Protein AF-0000000066474155 (afdb_homodimer)

pLDDT: mean 90.54, std 7.73, range [44.31, 98.62]

Foldseek 3Di:
DEAAEEEEEEEQPDDPVVCVLVLLLCVLQCFPRYPYYHYYYFQDHQQAPLLSVLQRLLVVQVVLCVVVVHDDRDLCSQPPGAYEYEYHYDPLQQFFADVQDWDDGRLAIDGPGLRSQFSVVVVQLVVLEPAGFYKYAYSQKHWDFDDRDHRDDDDQQAKEFEWAFDAPVVDPQFKFFDADPVQWTQWIDGPHFIFGDDDPGTRTTRRRIITHHSLRSSLSNVCCPPPPSVLSYNSVVVVVHHRWHDYCVLLANRLQNHDLVRSLPGCHPPPPGTPPPNVRSSVSSNSRSVRSPSGTYGYHYGRIDPMDGNPRHDDTHDLVVVLVVLLVCCLPDLFNSNSLSSNQSSCVSVVHDLLVSLLVSLVSLLVVLVVDDDLVSVLLSLLSNLSSLLVSLVCVQDALFDAADDVVLVVLCPDPDLSSSLNSLSVVCNVPQRPHSVSSSSSSNSSLNSNLVSQLVVLCVQQVVLAFAFAAAPDDFFQKKKKFWFFKFFQAQFLLQFPPNVVPADLSKTKMATWHWQPHRFKMKMKGFDQAQWEWEAEPRDTDTGNWLCSLLVQCQALVDPPNLVSLLCVLNVDSGSVVLCVRLVGRYMYMYIGGPFDAQQLRLRSLQNSLNSNVRSCSSTHTPDVPDPPLSNSLSSSCSSCSSNVLRDGRCTSVNIQDAGIWMWGQDPVRGIDIGDQDADPVLQVLCQWFKKKKAQPDHDDLSRLSSQLSSCCSNPSVSVVLSNVRSVCNVVQSVQVSVSHHDLPSQQSRQVSLCVSRVQADPLVVVVQVVCVVVQQFSDKHGRHSHNGHMIITRGHPVHGQVNVQVVQCVDVSRNPMHMITIHRDPDRRMDMDGHD/DEAAEEEEEEEQPDDPVVCVLVLLLCVLQCFPRYPYYHYDYFQDHQQAPLLSVLQRLLVVQCVLCVVVVHDDRDLCSQPPGAYEYEYHYDPLQQFFADVQDWDDGRLAIDGPGLRSQFSVVVVQLVVLEDAGFYKYAYSQKHWDFDDRDHRDDDDQQAKEFEWAFDAPVVDPQFKFFDADPVQWTQWIDGRHFIFGDDDPGTRTTRRRIITHHSLRSSLSNVCCPPPPSVLSYNSVVVVVHHRWHDYCVLLANRLQNHDLVRSLPGCHPPVPGTPPPNVRSSVSSNSRNVRSPSGTYGYHYGRIDPMDGNPRHDDTHDLVVVLVVLLVCCLPDLFNSNSLSSNQSSCVSVVHDLLVSLLVSLVSLLVVLVVDDDLVSVLLSLLSNLSSLLVSLVCVQDALFDAQDDVVLVVLCPDPDLSSSLNSLSVVCNVPQRPHSVSSSSSSNSSLNSNLVSQLVVLCVQQVVLAFAFAAAPDDFFQKKKKFWFFKFFQAQFLLQFPPNVVPADLSKTKMATWHWQPHRFKMKMKGFDQAQWEWEAEPRDTDTGNWLCSLLVQCQAPVDPPNLVSLLCVLNPDSGSVVLCVRLVGRYMYMYIGGPFDAQQLRLRSLLNSLNSNVRSCSSTHTPDVPDPPLSNSLSSSCSSCSSNVLRDGRCTSVNIQDAGIWMWGQDPVPGIDIGDQDADPVLQVLCQWFKKKKFQPDHDDLSRLSSQLSSCCSNPSVSVVLSNVRSVCNVVQSVQVSVSHHDLPSQQSRQVSLCVSRVQADPLVVVVQVVCVVVQQFSDKHGRHSHNGHMIITRGDPPHGQVNVQVVQCVDVSRNPMHMITIHRDPDRRMDMDGHD

Secondary structure (DSSP, 8-state):
--BSEEEEEE-TTS-GGGGHHHHHHHHHTT-SSBS-EEEEE-SSSS-HHHHHHHHHHHHHHHHHHHHTT-SS--GGGGTT--EEEEEES-THHHHB-GGG-EEEETTEEEE--HHHHHHHHHHHHHHTBS---EEEEESSEEEEE-SPPPPB---TTEEEEEE-B--GGG-SS-EEEEE-TTSBEEEEEETTEEEE---TT--EE--SEEEE-HHHHHHHHHGGGSTTGGGGSHHHHTTT-------TTTTTGGGGTS-HHHHHH--TTHHHHS-S-HHHHHHHHHHHHHHHTTSEEEEEE--EEEEEES---SSBP-HHHHHHHHHHHTTT-S-HHHHHHHHHHHHHHTT--HHHHHHHHHHHHHHHHHH---HHHHHHHHHHHHHHHHHHHTTTT----S----HHHHHHT-SS-HHHHHHHHHHHHHHHSSSSHHHHHHHHHHHHHHHHHHHHHHHHHHHGGGS--EE--SSPPPSEEEEEE-EEEEEE-TTTTSTTHHHHSTT-EEEEEEEEETTB--EEEEEEEESSSSEEEEETTEEEEE-SHHHHHHHTT-TTSTTHHHHHHHHHTT--SHHHHHHHHT-SEEEEEEEESS-TT-SS-HHHHHHHHHHHHHHHHSEES--SS-HHHHHHHHHHHHHHHTT----SHHHHHHHS-SEEEEEEETTTEEEEEEE---HHHHHHHHHHEEEEE-S----HHHHHHHHHHHHHH-HHHHHHHHHHHHHHHHHHHHHHTT---HHHHHHHHHHHHHHH----HHHHHHHHHHHHTTSEEEEEESTT-SSSEEEEEE-TT--HHHHHHHHHHSGGGTT-EEEEEE--SS-SSEEEEE-/--BSEEEEEE-TTS-GGGGHHHHHHHHHTT-SSBS-EEEEE-SSS--HHHHHHHHHHHHHHHHHHHHTT-SS--GGGGTT--EEEEEES-THHHHB-GGG-EEEETTEEEE--HHHHHHHHHHHHHHTBS---EEEEESSEEEEE-SPPPPB---TTEEEEEE-B--GGG-SS-EEEEE-TTSBEEEEEETTEEEE---S---EE--SEEEE-HHHHHHHHHGGGSTTGGGGSHHHHTTTPPP----TTTTTGGGGTS-HHHHHH--TT-TTTS-S-HHHHHHHHHHHHHHHTTSEEEEEE--EEEEEES---SSBP-HHHHHHHHHHHTTT-S-HHHHHHHHHHHHHHTT--HHHHHHHHHHHHHHHHHH---HHHHHHHHHHHHHHHHHHHTTTT----S----HHHHHHT-SS-HHHHHHHHHHHHHHHSSSSHHHHHHHHHHHHHHHHHHHHHHHHHHHGGGS--EE--SSPPPSEEEEEE-EEEEEE-TTTTSTTHHHHSTT-EEEEEEEEETTB--EEEEEEEESSSSEEEEETTEEEEE-SHHHHHHHTT-TTSTTHHHHHHHHHTT--SHHHHHHHHT-SEEEEEEEESS-TT-SS-HHHHHHHHHHHHHHHHSEES--SS-HHHHHHHHHHHHHHHTT----SHHHHHHHS-SEEEEEEETTTEEEEEEE---HHHHHHHHHHEEEEE-S----HHHHHHHHHHHHHH-HHHHHHHHHHHHHHHHHHHHHHTT---HHHHHHHHHHHHHHH----HHHHHHHHHHHHTTSEEEEEESTT-SSSEEEEEE-TT--HHHHHHHHHHSGGGTT-EEEEEE--SS-SSEEEEE-

Solvent-accessible surface area (backbone atoms only — not comparable to full-atom values): 85519 Å² total; per-residue (Å²): 115,68,33,54,34,36,34,41,28,29,31,50,86,55,62,69,76,80,47,43,64,57,54,52,42,24,59,69,30,37,34,67,52,46,74,39,77,44,76,47,64,38,66,51,75,67,19,43,59,30,15,42,51,47,35,41,49,48,46,49,44,20,32,52,25,41,76,68,75,39,71,59,82,53,64,72,65,56,61,94,34,31,37,40,37,38,40,37,82,52,72,53,25,69,43,14,12,58,90,61,34,63,40,85,31,59,60,15,59,36,63,47,18,26,32,54,39,38,54,53,52,50,50,54,53,54,51,33,32,87,67,64,28,42,34,41,32,48,24,59,40,34,59,40,75,73,62,87,75,67,77,44,84,76,61,70,63,28,41,36,34,38,26,35,80,49,64,68,90,75,52,81,88,49,42,31,42,24,58,50,98,82,33,35,37,30,24,40,34,38,78,88,43,74,46,60,57,87,64,93,84,59,35,33,36,57,66,52,36,38,39,28,24,56,67,55,41,37,54,56,54,57,37,61,78,36,81,51,52,11,16,26,21,51,64,16,45,22,55,57,41,72,67,34,39,34,40,45,54,65,55,45,53,43,31,27,35,40,54,70,68,57,46,50,67,55,67,68,81,46,92,83,59,42,62,84,54,58,65,49,51,39,53,28,31,50,56,47,31,72,72,34,54,84,31,39,29,31,51,47,80,47,63,69,40,79,74,44,70,74,73,64,49,88,42,65,54,50,66,71,60,46,43,54,52,43,66,71,33,50,85,74,41,65,50,32,57,29,46,49,49,32,43,53,39,48,33,49,70,73,73,40,54,68,49,59,46,54,44,50,53,48,50,54,47,52,54,48,50,74,75,51,84,51,67,68,59,46,42,39,47,39,45,46,49,24,48,49,29,42,60,72,22,68,37,69,27,32,52,70,62,66,73,34,43,32,59,73,57,51,63,41,60,67,54,95,42,71,68,60,19,51,51,47,49,50,51,49,38,68,71,70,26,54,84,43,34,49,38,16,20,53,46,21,19,36,37,51,35,52,42,49,52,52,44,36,51,55,47,43,70,66,21,60,89,43,32,54,41,76,26,59,39,89,61,89,53,44,46,32,34,38,21,33,27,33,36,31,43,80,72,40,34,83,67,28,47,21,68,62,48,33,82,75,39,73,62,19,31,32,34,22,26,18,28,20,54,71,78,31,56,49,32,38,24,37,40,34,62,38,90,48,73,34,38,37,32,34,47,87,84,44,79,42,76,38,71,44,42,64,51,39,64,62,32,17,51,30,68,88,42,86,59,8,66,61,32,16,49,46,39,59,52,70,44,75,43,66,64,59,53,25,58,38,46,69,43,56,15,37,36,42,36,44,49,58,79,62,65,76,47,36,34,40,33,62,72,48,34,47,48,46,30,47,52,53,36,53,36,63,33,21,22,75,62,65,79,92,54,57,69,70,55,13,47,40,34,33,45,34,49,26,27,36,54,28,65,57,47,49,40,42,57,39,36,50,13,22,65,44,59,38,39,28,39,34,32,65,40,95,92,69,41,74,46,73,44,78,46,71,63,51,72,66,41,51,53,49,48,43,61,31,42,35,37,34,36,59,74,39,68,34,74,53,52,58,44,52,52,47,41,55,46,31,53,64,37,31,50,66,52,40,50,54,50,51,55,40,30,68,43,39,61,60,50,55,54,33,45,44,74,57,41,78,58,58,66,59,46,48,50,50,32,54,50,46,43,66,59,48,70,42,67,47,68,68,57,55,50,49,54,53,50,35,42,72,69,57,41,28,76,44,61,38,58,26,60,76,39,43,32,12,25,30,42,33,37,37,25,92,89,42,51,66,65,55,55,59,54,48,31,60,72,35,74,92,37,45,75,40,48,76,45,46,45,37,70,50,91,53,75,43,58,45,78,47,78,39,114,115,68,32,53,34,35,33,42,26,29,32,49,86,55,60,69,74,79,48,42,64,56,54,52,41,25,58,70,30,37,36,68,53,46,75,39,79,46,77,45,63,38,66,51,75,65,18,41,58,30,15,41,50,46,35,42,48,48,47,49,43,23,31,51,25,42,77,68,76,38,73,58,82,55,65,74,67,55,61,95,32,30,36,40,37,39,40,36,82,52,73,55,25,68,43,13,11,57,90,60,34,63,41,85,32,59,61,16,59,36,64,45,18,26,33,53,39,37,53,52,52,50,50,54,54,52,51,34,33,85,68,63,25,41,35,40,33,48,25,59,40,34,58,40,72,74,62,88,75,66,76,44,83,75,58,72,63,28,41,36,35,39,24,34,80,49,62,66,90,76,50,81,87,48,43,31,42,24,58,50,97,84,31,35,37,30,23,39,33,38,78,89,42,74,46,60,58,87,65,92,85,59,35,31,36,58,67,51,37,39,40,29,22,56,67,56,41,38,55,56,55,58,38,60,78,36,81,52,50,11,16,24,21,51,64,17,43,22,54,56,41,73,65,34,40,33,40,45,54,65,54,46,53,41,31,26,34,38,53,72,67,55,46,50,66,53,67,68,82,47,91,84,63,44,61,84,54,59,65,50,51,40,51,26,32,51,55,47,34,71,73,34,54,85,30,38,27,30,52,46,79,46,61,68,42,79,72,44,71,74,72,64,50,88,43,65,54,50,66,71,62,48,44,54,52,44,66,72,33,48,85,73,41,66,48,32,57,30,45,49,49,34,43,54,38,47,33,48,69,72,72,40,54,69,48,58,46,55,44,51,54,49,50,54,46,50,54,49,50,74,74,51,84,50,69,69,59,47,43,39,48,38,46,47,50,24,46,49,31,44,59,72,22,68,39,69,27,32,53,71,61,66,75,33,43,31,60,72,59,51,62,41,60,67,55,95,42,69,67,61,19,52,51,48,49,51,51,50,39,68,73,70,24,55,83,43,34,48,38,17,21,54,46,21,20,36,38,50,38,53,43,48,51,52,44,38,51,56,48,44,70,65,21,60,89,44,32,55,42,76,25,58,41,89,62,88,51,47,44,32,32,38,21,34,26,34,36,32,45,81,72,40,32,84,67,28,47,20,68,64,48,34,82,75,39,75,61,18,32,31,35,24,25,18,26,19,54,72,76,32,55,48,33,38,24,38,38,34,62,38,90,49,74,33,40,37,33,34,48,85,85,43,79,44,76,38,70,43,41,63,51,39,65,62,32,16,51,32,68,86,41,87,59,8,68,60,33,16,50,46,40,60,53,70,42,73,43,66,67,59,53,24,60,38,46,71,44,55,16,36,35,40,38,42,49,57,80,63,64,77,49,37,34,39,32,63,70,50,35,45,48,48,29,47,52,52,36,52,38,64,32,21,21,76,61,64,78,90,54,56,69,70,57,12,44,39,32,32,44,34,48,27,25,36,54,29,67,55,47,51,42,43,57,39,36,50,15,22,65,43,59,36,38,28,38,34,31,64,37,95,92,71,41,74,44,74,45,77,46,70,64,51,72,66,41,51,51,48,48,43,63,32,41,36,38,35,36,59,74,39,69,35,75,52,53,58,44,52,51,46,42,56,46,30,52,64,39,33,50,67,51,40,52,53,50,50,56,41,28,68,42,40,62,58,50,54,56,32,45,44,73,56,40,77,59,60,66,60,47,48,50,50,31,52,50,45,43,66,57,47,68,40,68,46,68,68,57,57,51,48,54,51,51,37,42,74,69,56,41,31,76,46,61,36,60,26,60,76,38,43,31,14,25,30,40,34,38,37,25,93,89,43,52,66,64,55,54,60,52,48,30,61,71,34,74,92,36,46,74,40,46,75,45,45,44,36,69,51,91,51,73,43,58,44,79,45,76,39,113

Organism: Caenorhabditis elegans (NCBI:txid6239)

Nearest PDB structures (foldseek):
  4usk-assembly1_B  TM=8.170E-01  e=2.381E-17  Burkholderia pseudomallei K96243
  4usm-assembly1_B  TM=8.095E-01  e=2.055E-17  Burkholderia pseudomallei K96243
  5yys-assembly1_A  TM=4.891E-01  e=4.294E-17  Bacteroides fragilis
  3k85-assembly1_A  TM=7.169E-01  e=4.241E-12  Bacteroides thetaiotaomicron
  6gr2-assembly3_G  TM=6.582E-01  e=1.035E-10  Homo sapiens

InterPro domains:
  IPR001174 HddA/FKP [PR00960] (485-500)
  IPR001174 HddA/FKP [PR00960] (776-795)
  IPR006204 GHMP kinase N-terminal domain [PF00288] (581-662)
  IPR013750 GHMP kinase, C-terminal domain [PF08544] (756-812)
  IPR020568 Ribosomal protein uS5 domain 2-type superfamily [SSF54211] (479-668)
  IPR036554 GHMP kinase, C-terminal domain superfamily [SSF55060] (689-812)
  IPR052203 GHMP Kinase-Related Enzymes [PTHR32463] (351-831)

Radius of gyration: 40.76 Å; Cα contacts (8 Å, |Δi|>4): 3578; chains: 2; bounding box: 97×135×91 Å

Sequence (1678 aa):
MRWDIVTFSLGFNIEPSSIDSDIRHFQNIAFPNCEEILVVNDASEDIGSCGSALNALIRTAERLCYRNNLTVLTESVLQDVNVLIVLVSDPRTLQNAKDNSTIKGGNGYVFDTYLSNSVKNCSKIAANSTHTGVWIVGSDASWKLEKELNMFDLPQDSITGFTFLEKKNQLDHHGWYIVDKDNKLSGMEFDGEYAGKHFEESSHVILGFIYLPLNAATLFLSLYSEFPVAATTYLGVDSNVTPLKLSLFFDFFLATCTSEEEFIKNKLGIHEKVSENVQDRTNARKQIFKKFQDFKGRVEVLDIIEYQYKKFPEHSRNYRQLLDIFSGELNSNEDSERVIRSMLSICNLIDMDSKTAISNILKLLRDQILKTSTPELHLQIIFIASLALSIASDGKGGLRNGPAKNPLFEKLMNGSNRQKDFLNVFDEILKNWVSEPGHMIRAARHLETSAQKCIREMTDELCLSRSLKIGRQPHASPSTVIVTAPVRIDFFGGWLDTPPIFFSMDNAAVVNMAIKLDGKNPIRCFIEKIDKPFIEIVQDGLFVHIKSDNDLIYRHDKPSEAGSLVCACIVSLGFTNILDIFEKLQCCGLRINTSSDLPHGSGLGTSSIMACTILRAICAMGSVADNTYSLPHQIVHTVLRVEQIMTTGGGWQDQCGAIYEGIKKCYYERNHGIVHSPITISSEVRELLERRLLLVYTGKTRLAKNLLQEVIRNFFTCKETKQKLKKMAEAVDKFAKQIEKGELSVELLEHYYTTKNFMTRCEPPNVTELLEMLKRKKLIEVGWAAGAGGGGFIYLWISETTSPSDIENFLPSNPQFSNMTCHRITIPLETPFILELTMMRWDIVTFSLGFNIEPSSIDSDIRHFQNIAFPNCEEILVVNDASEDIGSCGSALNALIRTAERLCYRNNLTVLTESVLQDVNVLIVLVSDPRTLQNAKDNSTIKGGNGYVFDTYLSNSVKNCSKIAANSTHTGVWIVGSDASWKLEKELNMFDLPQDSITGFTFLEKKNQLDHHGWYIVDKDNKLSGMEFDGEYAGKHFEESSHVILGFIYLPLNAATLFLSLYSEFPVAATTYLGVDSNVTPLKLSLFFDFFLATCTSEEEFIKNKLGIHEKVSENVQDRTNARKQIFKKFQDFKGRVEVLDIIEYQYKKFPEHSRNYRQLLDIFSGELNSNEDSERVIRSMLSICNLIDMDSKTAISNILKLLRDQILKTSTPELHLQIIFIASLALSIASDGKGGLRNGPAKNPLFEKLMNGSNRQKDFLNVFDEILKNWVSEPGHMIRAARHLETSAQKCIREMTDELCLSRSLKIGRQPHASPSTVIVTAPVRIDFFGGWLDTPPIFFSMDNAAVVNMAIKLDGKNPIRCFIEKIDKPFIEIVQDGLFVHIKSDNDLIYRHDKPSEAGSLVCACIVSLGFTNILDIFEKLQCCGLRINTSSDLPHGSGLGTSSIMACTILRAICAMGSVADNTYSLPHQIVHTVLRVEQIMTTGGGWQDQCGAIYEGIKKCYYERNHGIVHSPITISSEVRELLERRLLLVYTGKTRLAKNLLQEVIRNFFTCKETKQKLKKMAEAVDKFAKQIEKGELSVELLEHYYTTKNFMTRCEPPNVTELLEMLKRKKLIEVGWAAGAGGGGFIYLWISETTSPSDIENFLPSNPQFSNMTCHRITIPLETPFILELTM

Structure (mmCIF, N/CA/C/O backbone):
data_AF-0000000066474155-model_v1
#
loop_
_entity.id
_entity.type
_entity.pdbx_description
1 polymer 'GHMP kinase N-terminal domain-containing protein'
#
loop_
_atom_site.group_PDB
_atom_site.id
_atom_site.type_symbol
_atom_site.label_atom_id
_atom_site.label_alt_id
_atom_site.label_comp_id
_atom_site.label_asym_id
_atom_site.label_entity_id
_atom_site.label_seq_id
_atom_site.pdbx_PDB_ins_code
_atom_site.Cartn_x
_atom_site.Cartn_y
_atom_site.Cartn_z
_atom_site.occupancy
_atom_site.B_iso_or_equiv
_atom_site.auth_seq_id
_atom_site.auth_comp_id
_atom_site.auth_asym_id
_atom_site.auth_atom_id
_atom_site.pdbx_PDB_model_num
ATOM 1 N N . MET A 1 1 ? 16.328 -4.172 -1.017 1 82.31 1 MET A N 1
ATOM 2 C CA . MET A 1 1 ? 16.047 -2.898 -0.359 1 82.31 1 MET A CA 1
ATOM 3 C C . MET A 1 1 ? 14.969 -2.129 -1.105 1 82.31 1 MET A C 1
ATOM 5 O O . MET A 1 1 ? 14.945 -2.123 -2.338 1 82.31 1 MET A O 1
ATOM 9 N N . ARG A 1 2 ? 14.008 -1.598 -0.389 1 90.44 2 ARG A N 1
ATOM 10 C CA . ARG A 1 2 ? 12.914 -0.817 -0.963 1 90.44 2 ARG A CA 1
ATOM 11 C C . ARG A 1 2 ? 12.891 0.596 -0.389 1 90.44 2 ARG A C 1
ATOM 13 O O . ARG A 1 2 ? 12.93 0.778 0.829 1 90.44 2 ARG A O 1
ATOM 20 N N . TRP A 1 3 ? 13 1.576 -1.332 1 96.75 3 TRP A N 1
ATOM 21 C CA . TRP A 1 3 ? 12.859 2.965 -0.906 1 96.75 3 TRP A CA 1
ATOM 22 C C . TRP A 1 3 ? 11.422 3.262 -0.495 1 96.75 3 TRP A C 1
ATOM 24 O O . TRP A 1 3 ? 10.477 2.789 -1.132 1 96.75 3 TRP A O 1
ATOM 34 N N . ASP A 1 4 ? 11.289 4.016 0.551 1 96 4 ASP A N 1
ATOM 35 C CA . ASP A 1 4 ? 9.953 4.5 0.878 1 96 4 ASP A CA 1
ATOM 36 C C . ASP A 1 4 ? 9.523 5.613 -0.074 1 96 4 ASP A C 1
ATOM 38 O O . ASP A 1 4 ? 8.359 5.672 -0.487 1 96 4 ASP A O 1
ATOM 42 N N . ILE A 1 5 ? 10.461 6.434 -0.414 1 97.06 5 ILE A N 1
ATOM 43 C CA . ILE A 1 5 ? 10.172 7.52 -1.345 1 97.06 5 ILE A CA 1
ATOM 44 C C . ILE A 1 5 ? 11.445 7.926 -2.074 1 97.06 5 ILE A C 1
ATOM 46 O O . ILE A 1 5 ? 12.523 7.992 -1.471 1 97.06 5 ILE A O 1
ATOM 50 N N . VAL A 1 6 ? 11.398 8.109 -3.312 1 98 6 VAL A N 1
ATOM 51 C CA . VAL A 1 6 ? 12.445 8.695 -4.137 1 98 6 VAL A CA 1
ATOM 52 C C . VAL A 1 6 ? 11.992 10.055 -4.664 1 98 6 VAL A C 1
ATOM 54 O O . VAL A 1 6 ? 10.961 10.156 -5.34 1 98 6 VAL A O 1
ATOM 57 N N . THR A 1 7 ? 12.719 11.062 -4.344 1 97.88 7 THR A N 1
ATOM 58 C CA . THR A 1 7 ? 12.344 12.414 -4.746 1 97.88 7 THR A CA 1
ATOM 59 C C . THR A 1 7 ? 13.32 12.961 -5.785 1 97.88 7 THR A C 1
ATOM 61 O O . THR A 1 7 ? 14.523 13.047 -5.527 1 97.88 7 THR A O 1
ATOM 64 N N . PHE A 1 8 ? 12.82 13.289 -6.926 1 97.44 8 PHE A N 1
ATOM 65 C CA . PHE A 1 8 ? 13.594 14 -7.934 1 97.44 8 PHE A CA 1
ATOM 66 C C . PHE A 1 8 ? 13.461 15.508 -7.766 1 97.44 8 PHE A C 1
ATOM 68 O O . PHE A 1 8 ? 12.375 16.062 -7.957 1 97.44 8 PHE A O 1
ATOM 75 N N . SER A 1 9 ? 14.547 16.109 -7.359 1 97.19 9 SER A N 1
ATOM 76 C CA . SER A 1 9 ? 14.594 17.547 -7.164 1 97.19 9 SER A CA 1
ATOM 77 C C . SER A 1 9 ? 15.055 18.266 -8.43 1 97.19 9 SER A C 1
ATOM 79 O O . SER A 1 9 ? 16.25 18.312 -8.719 1 97.19 9 SER A O 1
ATOM 81 N N . LEU A 1 10 ? 14.148 18.922 -9.102 1 96.75 10 LEU A N 1
ATOM 82 C CA . LEU A 1 10 ? 14.445 19.609 -10.359 1 96.75 10 LEU A CA 1
ATOM 83 C C . LEU A 1 10 ? 14.844 21.062 -10.117 1 96.75 10 LEU A C 1
ATOM 85 O O . LEU A 1 10 ? 14.258 21.734 -9.266 1 96.75 10 LEU A O 1
ATOM 89 N N . GLY A 1 11 ? 15.82 21.453 -10.883 1 95.31 11 GLY A N 1
ATOM 90 C CA . GLY A 1 11 ? 16.141 22.875 -10.867 1 95.31 11 GLY A CA 1
ATOM 91 C C . GLY A 1 11 ? 14.961 23.766 -11.234 1 95.31 11 GLY A C 1
ATOM 92 O O . GLY A 1 11 ? 14.008 23.297 -11.867 1 95.31 11 GLY A O 1
ATOM 93 N N . PHE A 1 12 ? 15.047 25 -10.914 1 92.56 12 PHE A N 1
ATOM 94 C CA . PHE A 1 12 ? 13.953 25.953 -11.016 1 92.56 12 PHE A CA 1
ATOM 95 C C . PHE A 1 12 ? 13.453 26.062 -12.453 1 92.56 12 PHE A C 1
ATOM 97 O O . PHE A 1 12 ? 12.25 26.172 -12.695 1 92.56 12 PHE A O 1
ATOM 104 N N . ASN A 1 13 ? 14.281 25.922 -13.43 1 90.56 13 ASN A N 1
ATOM 105 C CA . ASN A 1 13 ? 13.938 26.188 -14.82 1 90.56 13 ASN A CA 1
ATOM 106 C C . ASN A 1 13 ? 13.562 24.906 -15.562 1 90.56 13 ASN A C 1
ATOM 108 O O . ASN A 1 13 ? 13.289 24.938 -16.766 1 90.56 13 ASN A O 1
ATOM 112 N N . ILE A 1 14 ? 13.609 23.875 -14.891 1 93.56 14 ILE A N 1
ATOM 113 C CA . ILE A 1 14 ? 13.258 22.594 -15.523 1 93.56 14 ILE A CA 1
ATOM 114 C C . ILE A 1 14 ? 11.758 22.344 -15.375 1 93.56 14 ILE A C 1
ATOM 116 O O . ILE A 1 14 ? 11.227 22.328 -14.258 1 93.56 14 ILE A O 1
ATOM 120 N N . GLU A 1 15 ? 11.078 22.141 -16.438 1 90.06 15 GLU A N 1
ATOM 121 C CA . GLU A 1 15 ? 9.641 21.875 -16.406 1 90.06 15 GLU A CA 1
ATOM 122 C C . GLU A 1 15 ? 9.367 20.422 -15.992 1 90.06 15 GLU A C 1
ATOM 124 O O . GLU A 1 15 ? 9.867 19.484 -16.609 1 90.06 15 GLU A O 1
ATOM 129 N N . PRO A 1 16 ? 8.594 20.234 -15.016 1 89.25 16 PRO A N 1
ATOM 130 C CA . PRO A 1 16 ? 8.297 18.875 -14.562 1 89.25 16 PRO A CA 1
ATOM 131 C C . PRO A 1 16 ? 7.68 18 -15.656 1 89.25 16 PRO A C 1
ATOM 133 O O . PRO A 1 16 ? 7.898 16.797 -15.68 1 89.25 16 PRO A O 1
ATOM 136 N N . SER A 1 17 ? 6.914 18.594 -16.578 1 87.75 17 SER A N 1
ATOM 137 C CA . SER A 1 17 ? 6.25 17.844 -17.656 1 87.75 17 SER A CA 1
ATOM 138 C C . SER A 1 17 ? 7.266 17.188 -18.578 1 87.75 17 SER A C 1
ATOM 140 O O . SER A 1 17 ? 6.957 16.203 -19.25 1 87.75 17 SER A O 1
ATOM 142 N N . SER A 1 18 ? 8.469 17.75 -18.578 1 88.38 18 SER A N 1
ATOM 143 C CA . SER A 1 18 ? 9.492 17.266 -19.484 1 88.38 18 SER A CA 1
ATOM 144 C C . SER A 1 18 ? 9.992 15.883 -19.062 1 88.38 18 SER A C 1
ATOM 146 O O . SER A 1 18 ? 10.578 15.148 -19.859 1 88.38 18 SER A O 1
ATOM 148 N N . ILE A 1 19 ? 9.75 15.492 -17.859 1 91.44 19 ILE A N 1
ATOM 149 C CA . ILE A 1 19 ? 10.266 14.203 -17.391 1 91.44 19 ILE A CA 1
ATOM 150 C C . ILE A 1 19 ? 9.094 13.297 -17.016 1 91.44 19 ILE A C 1
ATOM 152 O O . ILE A 1 19 ? 9.305 12.219 -16.453 1 91.44 19 ILE A O 1
ATOM 156 N N . ASP A 1 20 ? 7.906 13.695 -17.266 1 91.19 20 ASP A N 1
ATOM 157 C CA . ASP A 1 20 ? 6.695 12.984 -16.859 1 91.19 20 ASP A CA 1
ATOM 158 C C . ASP A 1 20 ? 6.672 11.57 -17.438 1 91.19 20 ASP A C 1
ATOM 160 O O . ASP A 1 20 ? 6.312 10.617 -16.734 1 91.19 20 ASP A O 1
ATOM 164 N N . SER A 1 21 ? 7.008 11.438 -18.703 1 93.81 21 SER A N 1
ATOM 165 C CA . SER A 1 21 ? 7.004 10.133 -19.344 1 93.81 21 SER A CA 1
ATOM 166 C C . SER A 1 21 ? 7.988 9.18 -18.672 1 93.81 21 SER A C 1
ATOM 168 O O . SER A 1 21 ? 7.688 7.996 -18.484 1 93.81 21 SER A O 1
ATOM 170 N N . ASP A 1 22 ? 9.148 9.711 -18.297 1 94.69 22 ASP A N 1
ATOM 171 C CA . ASP A 1 22 ? 10.156 8.891 -17.641 1 94.69 22 ASP A CA 1
ATOM 172 C C . ASP A 1 22 ? 9.68 8.422 -16.266 1 94.69 22 ASP A C 1
ATOM 174 O O . ASP A 1 22 ? 9.836 7.254 -15.914 1 94.69 22 ASP A O 1
ATOM 178 N N . ILE A 1 23 ? 9.125 9.328 -15.578 1 94.31 23 ILE A N 1
ATOM 179 C CA . ILE A 1 23 ? 8.656 9.023 -14.227 1 94.31 23 ILE A CA 1
ATOM 180 C C . ILE A 1 23 ? 7.559 7.961 -14.297 1 94.31 23 ILE A C 1
ATOM 182 O O . ILE A 1 23 ? 7.539 7.023 -13.5 1 94.31 23 ILE A O 1
ATOM 186 N N . ARG A 1 24 ? 6.645 8.125 -15.219 1 94.56 24 ARG A N 1
ATOM 187 C CA . ARG A 1 24 ? 5.582 7.145 -15.398 1 94.56 24 ARG A CA 1
ATOM 188 C C . ARG A 1 24 ? 6.156 5.781 -15.781 1 94.56 24 ARG A C 1
ATOM 190 O O . ARG A 1 24 ? 5.703 4.75 -15.281 1 94.56 24 ARG A O 1
ATOM 197 N N . HIS A 1 25 ? 7.129 5.773 -16.672 1 97.12 25 HIS A N 1
ATOM 198 C CA . HIS A 1 25 ? 7.785 4.527 -17.062 1 97.12 25 HIS A CA 1
ATOM 199 C C . HIS A 1 25 ? 8.453 3.865 -15.852 1 97.12 25 HIS A C 1
ATOM 201 O O . HIS A 1 25 ? 8.305 2.658 -15.648 1 97.12 25 HIS A O 1
ATOM 207 N N . PHE A 1 26 ? 9.219 4.695 -15.055 1 97 26 PHE A N 1
ATOM 208 C CA . PHE A 1 26 ? 9.883 4.191 -13.859 1 97 26 PHE A CA 1
ATOM 209 C C . PHE A 1 26 ? 8.875 3.527 -12.93 1 97 26 PHE A C 1
ATOM 211 O O . PHE A 1 26 ? 9.133 2.438 -12.406 1 97 26 PHE A O 1
ATOM 218 N N . GLN A 1 27 ? 7.77 4.148 -12.758 1 94.88 27 GLN A N 1
ATOM 219 C CA . GLN A 1 27 ? 6.738 3.623 -11.867 1 94.88 27 GLN A CA 1
ATOM 220 C C . GLN A 1 27 ? 6.145 2.33 -12.422 1 94.88 27 GLN A C 1
ATOM 222 O O . GLN A 1 27 ? 5.93 1.374 -11.672 1 94.88 27 GLN A O 1
ATOM 227 N N . ASN A 1 28 ? 5.895 2.33 -13.68 1 94.62 28 ASN A N 1
ATOM 228 C CA . ASN A 1 28 ? 5.277 1.165 -14.305 1 94.62 28 ASN A CA 1
ATOM 229 C C . ASN A 1 28 ? 6.152 -0.077 -14.164 1 94.62 28 ASN A C 1
ATOM 231 O O . ASN A 1 28 ? 5.637 -1.189 -14.023 1 94.62 28 ASN A O 1
ATOM 235 N N . ILE A 1 29 ? 7.461 0.133 -14.219 1 96.12 29 ILE A N 1
ATOM 236 C CA . ILE A 1 29 ? 8.344 -1.028 -14.211 1 96.12 29 ILE A CA 1
ATOM 237 C C . ILE A 1 29 ? 9.023 -1.147 -12.844 1 96.12 29 ILE A C 1
ATOM 239 O O . ILE A 1 29 ? 9.992 -1.893 -12.688 1 96.12 29 ILE A O 1
ATOM 243 N N . ALA A 1 30 ? 8.641 -0.306 -11.844 1 93.88 30 ALA A N 1
ATOM 244 C CA . ALA A 1 30 ? 9.109 -0.362 -10.469 1 93.88 30 ALA A CA 1
ATOM 245 C C . ALA A 1 30 ? 10.602 -0.047 -10.375 1 93.88 30 ALA A C 1
ATOM 247 O O . ALA A 1 30 ? 11.367 -0.808 -9.781 1 93.88 30 ALA A O 1
ATOM 248 N N . PHE A 1 31 ? 10.984 1.011 -11.062 1 95.75 31 PHE A N 1
ATOM 249 C CA . PHE A 1 31 ? 12.367 1.473 -11.016 1 95.75 31 PHE A CA 1
ATOM 250 C C . PHE A 1 31 ? 12.453 2.842 -10.352 1 95.75 31 PHE A C 1
ATOM 252 O O . PHE A 1 31 ? 11.859 3.809 -10.828 1 95.75 31 PHE A O 1
ATOM 259 N N . PRO A 1 32 ? 13.336 3.111 -9.422 1 95.56 32 PRO A N 1
ATOM 260 C CA . PRO A 1 32 ? 13.914 2.062 -8.57 1 95.56 32 PRO A CA 1
ATOM 261 C C . PRO A 1 32 ? 12.867 1.355 -7.715 1 95.56 32 PRO A C 1
ATOM 263 O O . PRO A 1 32 ? 11.68 1.691 -7.777 1 95.56 32 PRO A O 1
ATOM 266 N N . ASN A 1 33 ? 13.266 0.288 -7.082 1 94.5 33 ASN A N 1
ATOM 267 C CA . ASN A 1 33 ? 12.344 -0.336 -6.133 1 94.5 33 ASN A CA 1
ATOM 268 C C . ASN A 1 33 ? 11.961 0.625 -5.012 1 94.5 33 ASN A C 1
ATOM 270 O O . ASN A 1 33 ? 12.742 0.854 -4.09 1 94.5 33 ASN A O 1
ATOM 274 N N . CYS A 1 34 ? 10.773 1.229 -5.203 1 95.06 34 CYS A N 1
ATOM 275 C CA . CYS A 1 34 ? 10.328 2.213 -4.223 1 95.06 34 CYS A CA 1
ATOM 276 C C . CYS A 1 34 ? 8.805 2.223 -4.109 1 95.06 34 CYS A C 1
ATOM 278 O O . CYS A 1 34 ? 8.117 1.708 -4.988 1 95.06 34 CYS A O 1
ATOM 280 N N . GLU A 1 35 ? 8.305 2.75 -3.037 1 92.38 35 GLU A N 1
ATOM 281 C CA . GLU A 1 35 ? 6.863 2.863 -2.826 1 92.38 35 GLU A CA 1
ATOM 282 C C . GLU A 1 35 ? 6.277 4.016 -3.639 1 92.38 35 GLU A C 1
ATOM 284 O O . GLU A 1 35 ? 5.156 3.918 -4.145 1 92.38 35 GLU A O 1
ATOM 289 N N . GLU A 1 36 ? 7.105 5.043 -3.732 1 94.62 36 GLU A N 1
ATOM 290 C CA . GLU A 1 36 ? 6.578 6.211 -4.434 1 94.62 36 GLU A CA 1
ATOM 291 C C . GLU A 1 36 ? 7.707 7.074 -4.992 1 94.62 36 GLU A C 1
ATOM 293 O O . GLU A 1 36 ? 8.805 7.109 -4.438 1 94.62 36 GLU A O 1
ATOM 298 N N . ILE A 1 37 ? 7.395 7.754 -6.094 1 96.75 37 ILE A N 1
ATOM 299 C CA . ILE A 1 37 ? 8.289 8.734 -6.684 1 96.75 37 ILE A CA 1
ATOM 300 C C . ILE A 1 37 ? 7.672 10.133 -6.582 1 96.75 37 ILE A C 1
ATOM 302 O O . ILE A 1 37 ? 6.504 10.32 -6.922 1 96.75 37 ILE A O 1
ATOM 306 N N . LEU A 1 38 ? 8.391 11.062 -6.035 1 96.5 38 LEU A N 1
ATOM 307 C CA . LEU A 1 38 ? 7.957 12.445 -5.91 1 96.5 38 LEU A CA 1
ATOM 308 C C . LEU A 1 38 ? 8.828 13.367 -6.762 1 96.5 38 LEU A C 1
ATOM 310 O O . LEU A 1 38 ? 10.055 13.219 -6.789 1 96.5 38 LEU A O 1
ATOM 314 N N . VAL A 1 39 ? 8.211 14.234 -7.512 1 96.06 39 VAL A N 1
ATOM 315 C CA . VAL A 1 39 ? 8.93 15.227 -8.312 1 96.06 39 VAL A CA 1
ATOM 316 C C . VAL A 1 39 ? 8.672 16.625 -7.75 1 96.06 39 VAL A C 1
ATOM 318 O O . VAL A 1 39 ? 7.52 17.031 -7.594 1 96.06 39 VAL A O 1
ATOM 321 N N . VAL A 1 40 ? 9.766 17.328 -7.438 1 95.12 40 VAL A N 1
ATOM 322 C CA . VAL A 1 40 ? 9.625 18.672 -6.863 1 95.12 40 VAL A CA 1
ATOM 323 C C . VAL A 1 40 ? 10.57 19.641 -7.57 1 95.12 40 VAL A C 1
ATOM 325 O O . VAL A 1 40 ? 11.594 19.219 -8.125 1 95.12 40 VAL A O 1
ATOM 328 N N . ASN A 1 41 ? 10.203 20.922 -7.566 1 94 41 ASN A N 1
ATOM 329 C CA . ASN A 1 41 ? 11.047 21.969 -8.133 1 94 41 ASN A CA 1
ATOM 330 C C . ASN A 1 41 ? 11.625 22.875 -7.043 1 94 41 ASN A C 1
ATOM 332 O O . ASN A 1 41 ? 10.992 23.094 -6.008 1 94 41 ASN A O 1
ATOM 336 N N . ASP A 1 42 ? 12.828 23.344 -7.402 1 93.06 42 ASP A N 1
ATOM 337 C CA . ASP A 1 42 ? 13.328 24.453 -6.59 1 93.06 42 ASP A CA 1
ATOM 338 C C . ASP A 1 42 ? 12.391 25.641 -6.645 1 93.06 42 ASP A C 1
ATOM 340 O O . ASP A 1 42 ? 11.695 25.844 -7.641 1 93.06 42 ASP A O 1
ATOM 344 N N . ALA A 1 43 ? 12.398 26.344 -5.605 1 82.62 43 ALA A N 1
ATOM 345 C CA . ALA A 1 43 ? 11.461 27.469 -5.531 1 82.62 43 ALA A CA 1
ATOM 346 C C . ALA A 1 43 ? 12.047 28.719 -6.164 1 82.62 43 ALA A C 1
ATOM 348 O O . ALA A 1 43 ? 11.312 29.641 -6.531 1 82.62 43 ALA A O 1
ATOM 349 N N . SER A 1 44 ? 13.328 28.75 -6.254 1 87.12 44 SER A N 1
ATOM 350 C CA . SER A 1 44 ? 14 29.891 -6.875 1 87.12 44 SER A CA 1
ATOM 351 C C . SER A 1 44 ? 15.242 29.438 -7.641 1 87.12 44 SER A C 1
ATOM 353 O O . SER A 1 44 ? 15.703 28.312 -7.492 1 87.12 44 SER A O 1
ATOM 355 N N . GLU A 1 45 ? 15.672 30.391 -8.398 1 87.38 45 GLU A N 1
ATOM 356 C CA . GLU A 1 45 ? 16.875 30.109 -9.18 1 87.38 45 GLU A CA 1
ATOM 357 C C . GLU A 1 45 ? 18.125 30.188 -8.32 1 87.38 45 GLU A C 1
ATOM 359 O O . GLU A 1 45 ? 18.203 31 -7.395 1 87.38 45 GLU A O 1
ATOM 364 N N . ASP A 1 46 ? 19.047 29.375 -8.547 1 84.5 46 ASP A N 1
ATOM 365 C CA . ASP A 1 46 ? 20.406 29.453 -8.055 1 84.5 46 ASP A CA 1
ATOM 366 C C . ASP A 1 46 ? 20.453 29.344 -6.531 1 84.5 46 ASP A C 1
ATOM 368 O O . ASP A 1 46 ? 21.062 30.203 -5.863 1 84.5 46 ASP A O 1
ATOM 372 N N . ILE A 1 47 ? 19.844 28.422 -5.945 1 89 47 ILE A N 1
ATOM 373 C CA . ILE A 1 47 ? 19.812 28.25 -4.496 1 89 47 ILE A CA 1
ATOM 374 C C . ILE A 1 47 ? 20.906 27.266 -4.066 1 89 47 ILE A C 1
ATOM 376 O O . ILE A 1 47 ? 21.156 27.109 -2.873 1 89 47 ILE A O 1
ATOM 380 N N . GLY A 1 48 ? 21.594 26.656 -5 1 91.81 48 GLY A N 1
ATOM 381 C CA . GLY A 1 48 ? 22.688 25.75 -4.688 1 91.81 48 GLY A CA 1
ATOM 382 C C . GLY A 1 48 ? 22.219 24.359 -4.32 1 91.81 48 GLY A C 1
ATOM 383 O O . GLY A 1 48 ? 21.031 24.125 -4.137 1 91.81 48 GLY A O 1
ATOM 384 N N . SER A 1 49 ? 23.172 23.453 -4.156 1 94.75 49 SER A N 1
ATOM 385 C CA . SER A 1 49 ? 22.844 22.047 -3.926 1 94.75 49 SER A CA 1
ATOM 386 C C . SER A 1 49 ? 22.266 21.828 -2.535 1 94.75 49 SER A C 1
ATOM 388 O O . SER A 1 49 ? 21.438 20.938 -2.332 1 94.75 49 SER A O 1
ATOM 390 N N . CYS A 1 50 ? 22.719 22.594 -1.581 1 95.62 50 CYS A N 1
ATOM 391 C CA . CYS A 1 50 ? 22.172 22.469 -0.233 1 95.62 50 CYS A CA 1
ATOM 392 C C . CYS A 1 50 ? 20.719 22.922 -0.188 1 95.62 50 CYS A C 1
ATOM 394 O O . CYS A 1 50 ? 19.875 22.25 0.42 1 95.62 50 CYS A O 1
ATOM 396 N N . GLY A 1 51 ? 20.516 24.094 -0.807 1 94.75 51 GLY A N 1
ATOM 397 C CA . GLY A 1 51 ? 19.141 24.578 -0.878 1 94.75 51 GLY A CA 1
ATOM 398 C C . GLY A 1 51 ? 18.203 23.609 -1.564 1 94.75 51 GLY A C 1
ATOM 399 O O . GLY A 1 51 ? 17.094 23.359 -1.079 1 94.75 51 GLY A O 1
ATOM 400 N N . SER A 1 52 ? 18.641 23.031 -2.688 1 96.62 52 SER A N 1
ATOM 401 C CA . SER A 1 52 ? 17.828 22.062 -3.424 1 96.62 52 SER A CA 1
ATOM 402 C C . SER A 1 52 ? 17.547 20.828 -2.58 1 96.62 52 SER A C 1
ATOM 404 O O . SER A 1 52 ? 16.422 20.312 -2.586 1 96.62 52 SER A O 1
ATOM 406 N N . ALA A 1 53 ? 18.562 20.359 -1.892 1 98 53 ALA A N 1
ATOM 407 C CA . ALA A 1 53 ? 18.422 19.172 -1.058 1 98 53 ALA A CA 1
ATOM 408 C C . ALA A 1 53 ? 17.453 19.422 0.092 1 98 53 ALA A C 1
ATOM 410 O O . ALA A 1 53 ? 16.594 18.594 0.387 1 98 53 ALA A O 1
ATOM 411 N N . LEU A 1 54 ? 17.625 20.562 0.69 1 97.06 54 LEU A N 1
ATOM 412 C CA . LEU A 1 54 ? 16.766 20.891 1.82 1 97.06 54 LEU A CA 1
ATOM 413 C C . LEU A 1 54 ? 15.312 21.062 1.368 1 97.06 54 LEU A C 1
ATOM 415 O O . LEU A 1 54 ? 14.391 20.547 2.002 1 97.06 54 LEU A O 1
ATOM 419 N N . ASN A 1 55 ? 15.156 21.781 0.307 1 96.06 55 ASN A N 1
ATOM 420 C CA . ASN A 1 55 ? 13.82 21.969 -0.236 1 96.06 55 ASN A CA 1
ATOM 421 C C . ASN A 1 55 ? 13.164 20.625 -0.577 1 96.06 55 ASN A C 1
ATOM 423 O O . ASN A 1 55 ? 11.992 20.406 -0.277 1 96.06 55 ASN A O 1
ATOM 427 N N . ALA A 1 56 ? 13.914 19.812 -1.219 1 97.44 56 ALA A N 1
ATOM 428 C CA . ALA A 1 56 ? 13.406 18.484 -1.583 1 97.44 56 ALA A CA 1
ATOM 429 C C . ALA A 1 56 ? 13.055 17.672 -0.342 1 97.44 56 ALA A C 1
ATOM 431 O O . ALA A 1 56 ? 12.055 16.953 -0.332 1 97.44 56 ALA A O 1
ATOM 432 N N . LEU A 1 57 ? 13.883 17.75 0.674 1 97.75 57 LEU A N 1
ATOM 433 C CA . LEU A 1 57 ? 13.625 17 1.895 1 97.75 57 LEU A CA 1
ATOM 434 C C . LEU A 1 57 ? 12.359 17.484 2.586 1 97.75 57 LEU A C 1
ATOM 436 O O . LEU A 1 57 ? 11.594 16.688 3.135 1 97.75 57 LEU A O 1
ATOM 440 N N . ILE A 1 58 ? 12.164 18.781 2.566 1 95.12 58 ILE A N 1
ATOM 441 C CA . ILE A 1 58 ? 10.945 19.344 3.148 1 95.12 58 ILE A CA 1
ATOM 442 C C . ILE A 1 58 ? 9.727 18.781 2.428 1 95.12 58 ILE A C 1
ATOM 444 O O . ILE A 1 58 ? 8.781 18.312 3.066 1 95.12 58 ILE A O 1
ATOM 448 N N . ARG A 1 59 ? 9.805 18.828 1.155 1 95.94 59 ARG A N 1
ATOM 449 C CA . ARG A 1 59 ? 8.68 18.344 0.353 1 95.94 59 ARG A CA 1
ATOM 450 C C . ARG A 1 59 ? 8.469 16.859 0.552 1 95.94 59 ARG A C 1
ATOM 452 O O . ARG A 1 59 ? 7.328 16.375 0.562 1 95.94 59 ARG A O 1
ATOM 459 N N . THR A 1 60 ? 9.523 16.125 0.666 1 97.31 60 THR A N 1
ATOM 460 C CA . THR A 1 60 ? 9.453 14.695 0.944 1 97.31 60 THR A CA 1
ATOM 461 C C . THR A 1 60 ? 8.789 14.438 2.293 1 97.31 60 THR A C 1
ATOM 463 O O . THR A 1 60 ? 7.895 13.594 2.4 1 97.31 60 THR A O 1
ATOM 466 N N . ALA A 1 61 ? 9.203 15.156 3.281 1 95.44 61 ALA A N 1
ATOM 467 C CA . ALA A 1 61 ? 8.641 15.008 4.621 1 95.44 61 ALA A CA 1
ATOM 468 C C . ALA A 1 61 ? 7.156 15.352 4.645 1 95.44 61 ALA A C 1
ATOM 470 O O . ALA A 1 61 ? 6.371 14.703 5.332 1 95.44 61 ALA A O 1
ATOM 471 N N . GLU A 1 62 ? 6.859 16.375 3.896 1 94.12 62 GLU A N 1
ATOM 472 C CA . GLU A 1 62 ? 5.453 16.75 3.799 1 94.12 62 GLU A CA 1
ATOM 473 C C . GLU A 1 62 ? 4.625 15.641 3.164 1 94.12 62 GLU A C 1
ATOM 475 O O . GLU A 1 62 ? 3.508 15.359 3.605 1 94.12 62 GLU A O 1
ATOM 480 N N . ARG A 1 63 ? 5.113 15.047 2.127 1 95.94 63 ARG A N 1
ATOM 481 C CA . ARG A 1 63 ? 4.418 13.93 1.492 1 95.94 63 ARG A CA 1
ATOM 482 C C . ARG A 1 63 ? 4.258 12.766 2.459 1 95.94 63 ARG A C 1
ATOM 484 O O . ARG A 1 63 ? 3.201 12.133 2.508 1 95.94 63 ARG A O 1
ATOM 491 N N . LEU A 1 64 ? 5.312 12.445 3.178 1 94.5 64 LEU A N 1
ATOM 492 C CA . LEU A 1 64 ? 5.258 11.367 4.164 1 94.5 64 LEU A CA 1
ATOM 493 C C . LEU A 1 64 ? 4.23 11.68 5.246 1 94.5 64 LEU A C 1
ATOM 495 O O . LEU A 1 64 ? 3.498 10.789 5.688 1 94.5 64 LEU A O 1
ATOM 499 N N . CYS A 1 65 ? 4.16 12.945 5.672 1 90.44 65 CYS A N 1
ATOM 500 C CA . CYS A 1 65 ? 3.154 13.359 6.641 1 90.44 65 CYS A CA 1
ATOM 501 C C . CYS A 1 65 ? 1.749 13.156 6.086 1 90.44 65 CYS A C 1
ATOM 503 O O . CYS A 1 65 ? 0.875 12.625 6.777 1 90.44 65 CYS A O 1
ATOM 505 N N . TYR A 1 66 ? 1.551 13.523 4.887 1 91.44 66 TYR A N 1
ATOM 506 C CA . TYR A 1 66 ? 0.259 13.344 4.234 1 91.44 66 TYR A CA 1
ATOM 507 C C . TYR A 1 66 ? -0.153 11.875 4.23 1 91.44 66 TYR A C 1
ATOM 509 O O . TYR A 1 66 ? -1.303 11.547 4.531 1 91.44 66 TYR A O 1
ATOM 517 N N . ARG A 1 67 ? 0.783 11.023 3.879 1 90.19 67 ARG A N 1
ATOM 518 C CA . ARG A 1 67 ? 0.519 9.594 3.828 1 90.19 67 ARG A CA 1
ATOM 519 C C . ARG A 1 67 ? 0.136 9.055 5.203 1 90.19 67 ARG A C 1
ATOM 521 O O . ARG A 1 67 ? -0.613 8.086 5.309 1 90.19 67 ARG A O 1
ATOM 528 N N . ASN A 1 68 ? 0.665 9.719 6.223 1 87.38 68 ASN A N 1
ATOM 529 C CA . ASN A 1 68 ? 0.373 9.305 7.59 1 87.38 68 ASN A CA 1
ATOM 530 C C . ASN A 1 68 ? -0.8 10.086 8.172 1 87.38 68 ASN A C 1
ATOM 532 O O . ASN A 1 68 ? -0.978 10.125 9.391 1 87.38 68 ASN A O 1
ATOM 536 N N . ASN A 1 69 ? -1.56 10.836 7.336 1 83.25 69 ASN A N 1
ATOM 537 C CA . ASN A 1 69 ? -2.752 11.594 7.703 1 83.25 69 ASN A CA 1
ATOM 538 C C . ASN A 1 69 ? -2.43 12.703 8.703 1 83.25 69 ASN A C 1
ATOM 540 O O . ASN A 1 69 ? -3.197 12.945 9.633 1 83.25 69 ASN A O 1
ATOM 544 N N . LEU A 1 70 ? -1.203 13.297 8.523 1 81.44 70 LEU A N 1
ATOM 545 C CA . LEU A 1 70 ? -0.825 14.469 9.305 1 81.44 70 LEU A CA 1
ATOM 546 C C . LEU A 1 70 ? -1.033 15.75 8.508 1 81.44 70 LEU A C 1
ATOM 548 O O . LEU A 1 70 ? -0.93 15.742 7.277 1 81.44 70 LEU A O 1
ATOM 552 N N . THR A 1 71 ? -1.322 16.781 9.172 1 80.56 71 THR A N 1
ATOM 553 C CA . THR A 1 71 ? -1.611 18.047 8.484 1 80.56 71 THR A CA 1
ATOM 554 C C . THR A 1 71 ? -0.502 19.062 8.734 1 80.56 71 THR A C 1
ATOM 556 O O . THR A 1 71 ? -0.475 20.125 8.102 1 80.56 71 THR A O 1
ATOM 559 N N . VAL A 1 72 ? 0.393 18.719 9.641 1 79.56 72 VAL A N 1
ATOM 560 C CA . VAL A 1 72 ? 1.51 19.609 9.953 1 79.56 72 VAL A CA 1
ATOM 561 C C . VAL A 1 72 ? 2.826 18.844 9.805 1 79.56 72 VAL A C 1
ATOM 563 O O . VAL A 1 72 ? 2.914 17.656 10.141 1 79.56 72 VAL A O 1
ATOM 566 N N . LEU A 1 73 ? 3.805 19.547 9.344 1 84.38 73 LEU A N 1
ATOM 567 C CA . LEU A 1 73 ? 5.117 18.953 9.125 1 84.38 73 LEU A CA 1
ATOM 568 C C . LEU A 1 73 ? 5.77 18.578 10.453 1 84.38 73 LEU A C 1
ATOM 570 O O . LEU A 1 73 ? 5.789 19.391 11.391 1 84.38 73 LEU A O 1
ATOM 574 N N . THR A 1 74 ? 6.145 17.344 10.578 1 80.31 74 THR A N 1
ATOM 575 C CA . THR A 1 74 ? 6.871 16.875 11.758 1 80.31 74 THR A CA 1
ATOM 576 C C . THR A 1 74 ? 8.141 16.141 11.344 1 80.31 74 THR A C 1
ATOM 578 O O . THR A 1 74 ? 8.156 15.414 10.344 1 80.31 74 THR A O 1
ATOM 581 N N . GLU A 1 75 ? 9.172 16.359 12.062 1 81.69 75 GLU A N 1
ATOM 582 C CA . GLU A 1 75 ? 10.461 15.742 11.742 1 81.69 75 GLU A CA 1
ATOM 583 C C . GLU A 1 75 ? 10.453 14.25 12.062 1 81.69 75 GLU A C 1
ATOM 585 O O . GLU A 1 75 ? 11.234 13.484 11.484 1 81.69 75 GLU A O 1
ATOM 590 N N . SER A 1 76 ? 9.57 13.828 12.93 1 82.06 76 SER A N 1
ATOM 591 C CA . SER A 1 7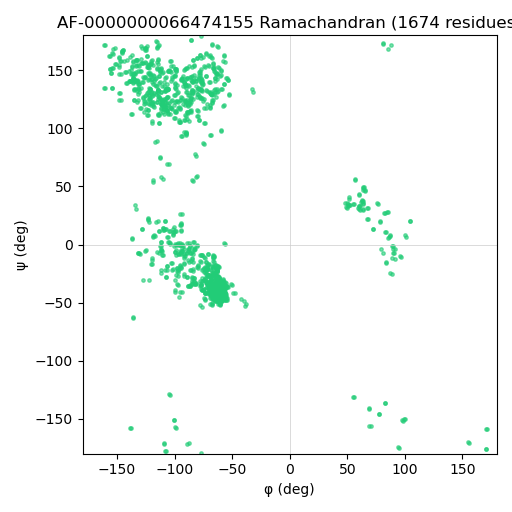6 ? 9.523 12.43 13.367 1 82.06 76 SER A CA 1
ATOM 592 C C . SER A 1 76 ? 9.133 11.508 12.219 1 82.06 76 SER A C 1
ATOM 594 O O . SER A 1 76 ? 9.328 10.297 12.305 1 82.06 76 SER A O 1
ATOM 596 N N . VAL A 1 77 ? 8.703 12.055 11.109 1 89.25 77 VAL A N 1
ATOM 597 C CA . VAL A 1 77 ? 8.203 11.266 9.984 1 89.25 77 VAL A CA 1
ATOM 598 C C . VAL A 1 77 ? 9.367 10.578 9.281 1 89.25 77 VAL A C 1
ATOM 600 O O . VAL A 1 77 ? 9.172 9.594 8.555 1 89.25 77 VAL A O 1
ATOM 603 N N . LEU A 1 78 ? 10.617 11.023 9.555 1 93.06 78 LEU A N 1
ATOM 604 C CA . LEU A 1 78 ? 11.797 10.453 8.914 1 93.06 78 LEU A CA 1
ATOM 605 C C . LEU A 1 78 ? 12.242 9.18 9.633 1 93.06 78 LEU A C 1
ATOM 607 O O . LEU A 1 78 ? 13.141 8.484 9.156 1 93.06 78 LEU A O 1
ATOM 611 N N . GLN A 1 79 ? 11.531 8.891 10.711 1 90.31 79 GLN A N 1
ATOM 612 C CA . GLN A 1 79 ? 11.898 7.691 11.461 1 90.31 79 GLN A CA 1
ATOM 613 C C . GLN A 1 79 ? 11.586 6.426 10.664 1 90.31 79 GLN A C 1
ATOM 615 O O . GLN A 1 79 ? 10.492 6.285 10.117 1 90.31 79 GLN A O 1
ATOM 620 N N . ASP A 1 80 ? 12.57 5.523 10.547 1 89.44 80 ASP A N 1
ATOM 621 C CA . ASP A 1 80 ? 12.461 4.203 9.93 1 89.44 80 ASP A CA 1
ATOM 622 C C . ASP A 1 80 ? 12.047 4.312 8.469 1 89.44 80 ASP A C 1
ATOM 624 O O . ASP A 1 80 ? 11.258 3.5 7.977 1 89.44 80 ASP A O 1
ATOM 628 N N . VAL A 1 81 ? 12.414 5.336 7.832 1 93.81 81 VAL A N 1
ATOM 629 C CA . VAL A 1 81 ? 12.117 5.504 6.414 1 93.81 81 VAL A CA 1
ATOM 630 C C . VAL A 1 81 ? 13.414 5.641 5.625 1 93.81 81 VAL A C 1
ATOM 632 O O . VAL A 1 81 ? 14.398 6.191 6.129 1 93.81 81 VAL A O 1
ATOM 635 N N . ASN A 1 82 ? 13.445 5.074 4.473 1 96.31 82 ASN A N 1
ATOM 636 C CA . ASN A 1 82 ? 14.555 5.211 3.531 1 96.31 82 ASN A CA 1
ATOM 637 C C . ASN A 1 82 ? 14.203 6.164 2.393 1 96.31 82 ASN A C 1
ATOM 639 O O . ASN A 1 82 ? 13.289 5.898 1.616 1 96.31 82 ASN A O 1
ATOM 643 N N . VAL A 1 83 ? 14.969 7.262 2.301 1 97.88 83 VAL A N 1
ATOM 644 C CA . VAL A 1 83 ? 14.664 8.305 1.328 1 97.88 83 VAL A CA 1
ATOM 645 C C . VAL A 1 83 ? 15.852 8.508 0.393 1 97.88 83 VAL A C 1
ATOM 647 O O . VAL A 1 83 ? 17 8.547 0.839 1 97.88 83 VAL A O 1
ATOM 650 N N . LEU A 1 84 ? 15.578 8.57 -0.854 1 98.44 84 LEU A N 1
ATOM 651 C CA . LEU A 1 84 ? 16.594 8.969 -1.832 1 98.44 84 LEU A CA 1
ATOM 652 C C . LEU A 1 84 ? 16.203 10.281 -2.502 1 98.44 84 LEU A C 1
ATOM 654 O O . LEU A 1 84 ? 15.117 10.406 -3.061 1 98.44 84 LEU A O 1
ATOM 658 N N . ILE A 1 85 ? 17.031 11.242 -2.412 1 98.62 85 ILE A N 1
ATOM 659 C CA . ILE A 1 85 ? 16.859 12.516 -3.102 1 98.62 85 ILE A CA 1
ATOM 660 C C . ILE A 1 85 ? 17.875 12.625 -4.242 1 98.62 85 ILE A C 1
ATOM 662 O O . ILE A 1 85 ? 19.078 12.547 -4.02 1 98.62 85 ILE A O 1
ATOM 666 N N . VAL A 1 86 ? 17.359 12.797 -5.41 1 98.19 86 VAL A N 1
ATOM 667 C CA . VAL A 1 86 ? 18.203 12.953 -6.59 1 98.19 86 VAL A CA 1
ATOM 668 C C . VAL A 1 86 ? 18.125 14.391 -7.086 1 98.19 86 VAL A C 1
ATOM 670 O O . VAL A 1 86 ? 17.078 14.859 -7.516 1 98.19 86 VAL A O 1
ATOM 673 N N . LEU A 1 87 ? 19.234 15.086 -7.055 1 97.75 87 LEU A N 1
ATOM 674 C CA . LEU A 1 87 ? 19.312 16.469 -7.512 1 97.75 87 LEU A CA 1
ATOM 675 C C . LEU A 1 87 ? 19.516 16.531 -9.023 1 97.75 87 LEU A C 1
ATOM 677 O O . LEU A 1 87 ? 20.453 15.938 -9.547 1 97.75 87 LEU A O 1
ATOM 681 N N . VAL A 1 88 ? 18.641 17.25 -9.703 1 96.62 88 VAL A N 1
ATOM 682 C CA . VAL A 1 88 ? 18.672 17.375 -11.156 1 96.62 88 VAL A CA 1
ATOM 683 C C . VAL A 1 88 ? 18.859 18.828 -11.555 1 96.62 88 VAL A C 1
ATOM 685 O O . VAL A 1 88 ? 17.891 19.609 -11.539 1 96.62 88 VAL A O 1
ATOM 688 N N . SER A 1 89 ? 20.016 19.188 -11.984 1 92.88 89 SER A N 1
ATOM 689 C CA . SER A 1 89 ? 20.297 20.562 -12.359 1 92.88 89 SER A CA 1
ATOM 690 C C . SER A 1 89 ? 20.172 20.766 -13.859 1 92.88 89 SER A C 1
ATOM 692 O O . SER A 1 89 ? 19.938 21.891 -14.328 1 92.88 89 SER A O 1
ATOM 694 N N . ASP A 1 90 ? 20.406 19.688 -14.586 1 92.81 90 ASP A N 1
ATOM 695 C CA . ASP A 1 90 ? 20.344 19.703 -16.047 1 92.81 90 ASP A CA 1
ATOM 696 C C . ASP A 1 90 ? 19.406 18.625 -16.562 1 92.81 90 ASP A C 1
ATOM 698 O O . ASP A 1 90 ? 19.562 17.438 -16.266 1 92.81 90 ASP A O 1
ATOM 702 N N . PRO A 1 91 ? 18.422 19.094 -17.344 1 91.5 91 PRO A N 1
ATOM 703 C CA . PRO A 1 91 ? 17.438 18.109 -17.812 1 91.5 91 PRO A CA 1
ATOM 704 C C . PRO A 1 91 ? 18.047 17.047 -18.719 1 91.5 91 PRO A C 1
ATOM 706 O O . PRO A 1 91 ? 17.484 15.961 -18.875 1 91.5 91 PRO A O 1
ATOM 709 N N . ARG A 1 92 ? 19.281 17.266 -19.375 1 93.81 92 ARG A N 1
ATOM 710 C CA . ARG A 1 92 ? 19.938 16.312 -20.281 1 93.81 92 ARG A CA 1
ATOM 711 C C . ARG A 1 92 ? 20.359 15.055 -19.531 1 93.81 92 ARG A C 1
ATOM 713 O O . ARG A 1 92 ? 20.594 14.016 -20.141 1 93.81 92 ARG A O 1
ATOM 720 N N . THR A 1 93 ? 20.422 15.133 -18.141 1 94.5 93 THR A N 1
ATOM 721 C CA . THR A 1 93 ? 20.766 13.969 -17.344 1 94.5 93 THR A CA 1
ATOM 722 C C . THR A 1 93 ? 19.719 12.867 -17.5 1 94.5 93 THR A C 1
ATOM 724 O O . THR A 1 93 ? 20.031 11.68 -17.375 1 94.5 93 THR A O 1
ATOM 727 N N . LEU A 1 94 ? 18.5 13.25 -17.766 1 92.06 94 LEU A N 1
ATOM 728 C CA . LEU A 1 94 ? 17.406 12.297 -17.891 1 92.06 94 LEU A CA 1
ATOM 729 C C . LEU A 1 94 ? 16.969 12.148 -19.344 1 92.06 94 LEU A C 1
ATOM 731 O O . LEU A 1 94 ? 16.531 11.078 -19.75 1 92.06 94 LEU A O 1
ATOM 735 N N . GLN A 1 95 ? 17.141 13.164 -20.141 1 93.19 95 GLN A N 1
ATOM 736 C CA . GLN A 1 95 ? 16.531 13.219 -21.453 1 93.19 95 GLN A CA 1
ATOM 737 C C . GLN A 1 95 ? 17.469 12.648 -22.516 1 93.19 95 GLN A C 1
ATOM 739 O O . GLN A 1 95 ? 17.031 12.32 -23.625 1 93.19 95 GLN A O 1
ATOM 744 N N . ASN A 1 96 ? 18.766 12.516 -22.203 1 95.25 96 ASN A N 1
ATOM 745 C CA . ASN A 1 96 ? 19.703 12.086 -23.219 1 95.25 96 ASN A CA 1
ATOM 746 C C . ASN A 1 96 ? 20.25 10.688 -22.938 1 95.25 96 ASN A C 1
ATOM 748 O O . ASN A 1 96 ? 20.531 10.344 -21.797 1 95.25 96 ASN A O 1
ATOM 752 N N . ALA A 1 97 ? 20.219 9.875 -23.906 1 94.06 97 ALA A N 1
ATOM 753 C CA . ALA A 1 97 ? 20.812 8.539 -23.891 1 94.06 97 ALA A CA 1
ATOM 754 C C . ALA A 1 97 ? 21.5 8.219 -25.203 1 94.06 97 ALA A C 1
ATOM 756 O O . ALA A 1 97 ? 21.016 8.578 -26.281 1 94.06 97 ALA A O 1
ATOM 757 N N . LYS A 1 98 ? 22.656 7.555 -25.125 1 91.75 98 LYS A N 1
ATOM 758 C CA . LYS A 1 98 ? 23.391 7.215 -26.328 1 91.75 98 LYS A CA 1
ATOM 759 C C . LYS A 1 98 ? 22.656 6.148 -27.141 1 91.75 98 LYS A C 1
ATOM 761 O O . LYS A 1 98 ? 22.5 5.016 -26.688 1 91.75 98 LYS A O 1
ATOM 766 N N . ASP A 1 99 ? 22.25 6.414 -28.359 1 91.19 99 ASP A N 1
ATOM 767 C CA . ASP A 1 99 ? 21.625 5.5 -29.312 1 91.19 99 ASP A CA 1
ATOM 768 C C . ASP A 1 99 ? 20.469 4.73 -28.656 1 91.19 99 ASP A C 1
ATOM 770 O O . ASP A 1 99 ? 20.312 3.529 -28.891 1 91.19 99 ASP A O 1
ATOM 774 N N . ASN A 1 100 ? 19.828 5.34 -27.75 1 92.69 100 ASN A N 1
ATOM 775 C CA . ASN A 1 100 ? 18.703 4.758 -27.047 1 92.69 100 ASN A CA 1
ATOM 776 C C . ASN A 1 100 ? 19.094 3.484 -26.297 1 92.69 100 ASN A C 1
ATOM 778 O O . ASN A 1 100 ? 18.312 2.529 -26.25 1 92.69 100 ASN A O 1
ATOM 782 N N . SER A 1 101 ? 20.297 3.52 -25.844 1 94.19 101 SER A N 1
ATOM 783 C CA . SER A 1 101 ? 20.766 2.381 -25.062 1 94.19 101 SER A CA 1
ATOM 784 C C . SER A 1 101 ? 19.969 2.238 -23.766 1 94.19 101 SER A C 1
ATOM 786 O O . SER A 1 101 ? 19.453 3.225 -23.25 1 94.19 101 SER A O 1
ATOM 788 N N . THR A 1 102 ? 19.766 1 -23.297 1 95.38 102 THR A N 1
ATOM 789 C CA . THR A 1 102 ? 18.984 0.747 -22.094 1 95.38 102 THR A CA 1
ATOM 790 C C . THR A 1 102 ? 19.781 -0.073 -21.094 1 95.38 102 THR A C 1
ATOM 792 O O . THR A 1 102 ? 20.812 -0.664 -21.438 1 95.38 102 THR A O 1
ATOM 795 N N . ILE A 1 103 ? 19.453 -0.004 -19.875 1 94.44 103 ILE A N 1
ATOM 796 C CA . ILE A 1 103 ? 19.953 -0.855 -18.797 1 94.44 103 ILE A CA 1
ATOM 797 C C . ILE A 1 103 ? 18.781 -1.528 -18.078 1 94.44 103 ILE A C 1
ATOM 799 O O . ILE A 1 103 ? 17.625 -1.115 -18.234 1 94.44 103 ILE A O 1
ATOM 803 N N . LYS A 1 104 ? 19.078 -2.557 -17.359 1 93.62 104 LYS A N 1
ATOM 804 C CA . LYS A 1 104 ? 18.047 -3.205 -16.547 1 93.62 104 LYS A CA 1
ATOM 805 C C . LYS A 1 104 ? 17.594 -2.299 -15.406 1 93.62 104 LYS A C 1
ATOM 807 O O . LYS A 1 104 ? 18.422 -1.789 -14.648 1 93.62 104 LYS A O 1
ATOM 812 N N . GLY A 1 105 ? 16.406 -2.012 -15.344 1 93.62 105 GLY A N 1
ATOM 813 C CA . GLY A 1 105 ? 15.781 -1.235 -14.281 1 93.62 105 GLY A CA 1
ATOM 814 C C . GLY A 1 105 ? 14.477 -1.834 -13.789 1 93.62 105 GLY A C 1
ATOM 815 O O . GLY A 1 105 ? 13.531 -1.998 -14.562 1 93.62 105 GLY A O 1
ATOM 816 N N . GLY A 1 106 ? 14.406 -2.086 -12.469 1 93.06 106 GLY A N 1
ATOM 817 C CA . GLY A 1 106 ? 13.211 -2.746 -11.969 1 93.06 106 GLY A CA 1
ATOM 818 C C . GLY A 1 106 ? 12.914 -4.055 -12.68 1 93.06 106 GLY A C 1
ATOM 819 O O . GLY A 1 106 ? 13.789 -4.922 -12.781 1 93.06 106 GLY A O 1
ATOM 820 N N . ASN A 1 107 ? 11.664 -4.188 -13.102 1 93.19 107 ASN A N 1
ATOM 821 C CA . ASN A 1 107 ? 11.266 -5.402 -13.805 1 93.19 107 ASN A CA 1
ATOM 822 C C . ASN A 1 107 ? 11.258 -5.199 -15.32 1 93.19 107 ASN A C 1
ATOM 824 O O . ASN A 1 107 ? 10.758 -6.047 -16.062 1 93.19 107 ASN A O 1
ATOM 828 N N . GLY A 1 108 ? 11.82 -4.086 -15.766 1 95.69 108 GLY A N 1
ATOM 829 C CA . GLY A 1 108 ? 11.93 -3.77 -17.172 1 95.69 108 GLY A CA 1
ATOM 830 C C . GLY A 1 108 ? 13.266 -3.166 -17.547 1 95.69 108 GLY A C 1
ATOM 831 O O . GLY A 1 108 ? 14.289 -3.479 -16.938 1 95.69 108 GLY A O 1
ATOM 832 N N . TYR A 1 109 ? 13.234 -2.453 -18.688 1 96.56 109 TYR A N 1
ATOM 833 C CA . TYR A 1 109 ? 14.398 -1.72 -19.156 1 96.56 109 TYR A CA 1
ATOM 834 C C . TYR A 1 109 ? 14.156 -0.216 -19.109 1 96.56 109 TYR A C 1
ATOM 836 O O . TYR A 1 109 ? 13.047 0.25 -19.359 1 96.56 109 TYR A O 1
ATOM 844 N N . VAL A 1 110 ? 15.156 0.505 -18.703 1 96.94 110 VAL A N 1
ATOM 845 C CA . VAL A 1 110 ? 15.109 1.963 -18.734 1 96.94 110 VAL A CA 1
ATOM 846 C C . VAL A 1 110 ? 16.25 2.5 -19.594 1 96.94 110 VAL A C 1
ATOM 848 O O . VAL A 1 110 ? 17.234 1.807 -19.828 1 96.94 110 VAL A O 1
ATOM 851 N N . PHE A 1 111 ? 16.094 3.705 -20.141 1 97 111 PHE A N 1
ATOM 852 C CA . PHE A 1 111 ? 17.172 4.32 -20.906 1 97 111 PHE A CA 1
ATOM 853 C C . PHE A 1 111 ? 18.438 4.445 -20.062 1 97 111 PHE A C 1
ATOM 855 O O . PHE A 1 111 ? 18.359 4.746 -18.875 1 97 111 PHE A O 1
ATOM 862 N N . ASP A 1 112 ? 19.578 4.148 -20.688 1 95.88 112 ASP A N 1
ATOM 863 C CA . ASP A 1 112 ? 20.875 4.344 -20.047 1 95.88 112 ASP A CA 1
ATOM 864 C C . ASP A 1 112 ? 21.25 5.824 -20 1 95.88 112 ASP A C 1
ATOM 866 O O . ASP A 1 112 ? 21.969 6.316 -20.875 1 95.88 112 ASP A O 1
ATOM 870 N N . THR A 1 113 ? 20.797 6.512 -18.969 1 96.38 113 THR A N 1
ATOM 871 C CA . THR A 1 113 ? 21.047 7.934 -18.781 1 96.38 113 THR A CA 1
ATOM 872 C C . THR A 1 113 ? 21.906 8.172 -17.531 1 96.38 113 THR A C 1
ATOM 874 O O . THR A 1 113 ? 22.141 7.242 -16.766 1 96.38 113 THR A O 1
ATOM 877 N N . TYR A 1 114 ? 22.375 9.438 -17.391 1 96.12 114 TYR A N 1
ATOM 878 C CA . TYR A 1 114 ? 23.125 9.789 -16.203 1 96.12 114 TYR A CA 1
ATOM 879 C C . TYR A 1 114 ? 22.281 9.578 -14.945 1 96.12 114 TYR A C 1
ATOM 881 O O . TYR A 1 114 ? 22.766 9.055 -13.938 1 96.12 114 TYR A O 1
ATOM 889 N N . LEU A 1 115 ? 21.078 9.969 -15.039 1 95.69 115 LEU A N 1
ATOM 890 C CA . LEU A 1 115 ? 20.172 9.883 -13.883 1 95.69 115 LEU A CA 1
ATOM 891 C C . LEU A 1 115 ? 19.891 8.43 -13.539 1 95.69 115 LEU A C 1
ATOM 893 O O . LEU A 1 115 ? 19.953 8.039 -12.367 1 95.69 115 LEU A O 1
ATOM 897 N N . SER A 1 116 ? 19.484 7.625 -14.539 1 96.25 116 SER A N 1
ATOM 898 C CA . SER A 1 116 ? 19.156 6.227 -14.273 1 96.25 116 SER A CA 1
ATOM 899 C C . SER A 1 116 ? 20.359 5.488 -13.68 1 96.25 116 SER A C 1
ATOM 901 O O . SER A 1 116 ? 20.188 4.613 -12.82 1 96.25 116 SER A O 1
ATOM 903 N N . ASN A 1 117 ? 21.547 5.852 -14.102 1 95 117 ASN A N 1
ATOM 904 C CA . ASN A 1 117 ? 22.766 5.242 -13.555 1 95 117 ASN A CA 1
ATOM 905 C C . ASN A 1 117 ? 22.984 5.637 -12.102 1 95 117 ASN A C 1
ATOM 907 O O . ASN A 1 117 ? 23.359 4.797 -11.273 1 95 117 ASN A O 1
ATOM 911 N N . SER A 1 118 ? 22.797 6.902 -11.867 1 95.44 118 SER A N 1
ATOM 912 C CA . SER A 1 118 ? 22.938 7.379 -10.5 1 95.44 118 SER A CA 1
ATOM 913 C C . SER A 1 118 ? 21.969 6.676 -9.555 1 95.44 118 SER A C 1
ATOM 915 O O . SER A 1 118 ? 22.359 6.25 -8.469 1 95.44 118 SER A O 1
ATOM 917 N N . VAL A 1 119 ? 20.734 6.574 -9.969 1 96.62 119 VAL A N 1
ATOM 918 C CA . VAL A 1 119 ? 19.703 5.949 -9.156 1 96.62 119 VAL A CA 1
ATOM 919 C C . VAL A 1 119 ? 20.031 4.48 -8.93 1 96.62 119 VAL A C 1
ATOM 921 O O . VAL A 1 119 ? 19.922 3.975 -7.809 1 96.62 119 VAL A O 1
ATOM 924 N N . LYS A 1 120 ? 20.438 3.812 -9.961 1 94.88 120 LYS A N 1
ATOM 925 C CA . LYS A 1 120 ? 20.781 2.398 -9.875 1 94.88 120 LYS A CA 1
ATOM 926 C C . LYS A 1 120 ? 21.953 2.182 -8.914 1 94.88 120 LYS A C 1
ATOM 928 O O . LYS A 1 120 ? 21.906 1.298 -8.055 1 94.88 120 LYS A O 1
ATOM 933 N N . ASN A 1 121 ? 23.016 2.961 -9.055 1 94.94 121 ASN A N 1
ATOM 934 C CA . ASN A 1 121 ? 24.203 2.842 -8.219 1 94.94 121 ASN A CA 1
ATOM 935 C C . ASN A 1 121 ? 23.891 3.123 -6.754 1 94.94 121 ASN A C 1
ATOM 937 O O . ASN A 1 121 ? 24.344 2.391 -5.867 1 94.94 121 ASN A O 1
ATOM 941 N N . CYS A 1 122 ? 23.141 4.191 -6.5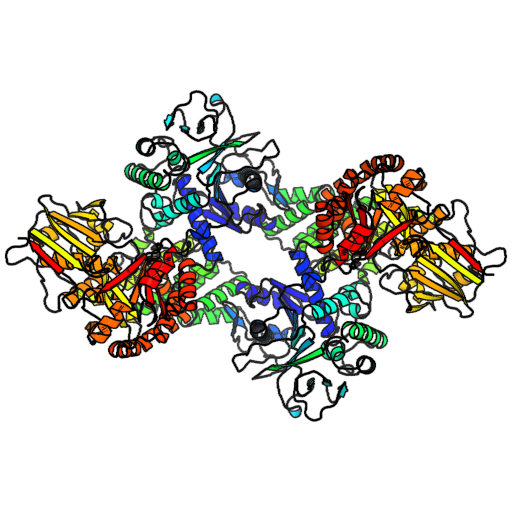43 1 95.38 122 CYS A N 1
ATOM 942 C CA . CYS A 1 122 ? 22.781 4.555 -5.176 1 95.38 122 CYS A CA 1
ATOM 943 C C . CYS A 1 122 ? 21.953 3.455 -4.516 1 95.38 122 CYS A C 1
ATOM 945 O O . CYS A 1 122 ? 22.156 3.15 -3.34 1 95.38 122 CYS A O 1
ATOM 947 N N . SER A 1 123 ? 21.031 2.914 -5.254 1 95.19 123 SER A N 1
ATOM 948 C CA . SER A 1 123 ? 20.188 1.848 -4.727 1 95.19 123 SER A CA 1
ATOM 949 C C . SER A 1 123 ? 21.016 0.621 -4.355 1 95.19 123 SER A C 1
ATOM 951 O O . SER A 1 123 ? 20.734 -0.038 -3.348 1 95.19 123 SER A O 1
ATOM 953 N N . LYS A 1 124 ? 21.984 0.301 -5.164 1 93.5 124 LYS A N 1
ATOM 954 C CA . LYS A 1 124 ? 22.875 -0.829 -4.883 1 93.5 124 LYS A CA 1
ATOM 955 C C . LYS A 1 124 ? 23.672 -0.592 -3.607 1 93.5 124 LYS A C 1
ATOM 957 O O . LYS A 1 124 ? 23.828 -1.498 -2.785 1 93.5 124 LYS A O 1
ATOM 962 N N . ILE A 1 125 ? 24.203 0.573 -3.465 1 94.44 125 ILE A N 1
ATOM 963 C CA . ILE A 1 125 ? 25.016 0.921 -2.301 1 94.44 125 ILE A CA 1
ATOM 964 C C . ILE A 1 125 ? 24.141 0.918 -1.049 1 94.44 125 ILE A C 1
ATOM 966 O O . ILE A 1 125 ? 24.531 0.383 -0.01 1 94.44 125 ILE A O 1
ATOM 970 N N . ALA A 1 126 ? 22.938 1.543 -1.144 1 94.31 126 ALA A N 1
ATOM 971 C CA . ALA A 1 126 ? 22.016 1.59 -0.009 1 94.31 126 ALA A CA 1
ATOM 972 C C . ALA A 1 126 ? 21.594 0.186 0.405 1 94.31 126 ALA A C 1
ATOM 974 O O . ALA A 1 126 ? 21.391 -0.085 1.593 1 94.31 126 ALA A O 1
ATOM 975 N N . ALA A 1 127 ? 21.375 -0.692 -0.565 1 92 127 ALA A N 1
ATOM 976 C CA . ALA A 1 127 ? 20.984 -2.068 -0.284 1 92 127 ALA A CA 1
ATOM 977 C C . ALA A 1 127 ? 22.062 -2.803 0.506 1 92 127 ALA A C 1
ATOM 979 O O . ALA A 1 127 ? 21.766 -3.74 1.251 1 92 127 ALA A O 1
ATOM 980 N N . ASN A 1 128 ? 23.281 -2.395 0.344 1 91.62 128 ASN A N 1
ATOM 981 C CA . ASN A 1 128 ? 24.406 -2.998 1.054 1 91.62 128 ASN A CA 1
ATOM 982 C C . ASN A 1 128 ? 24.734 -2.234 2.334 1 91.62 128 ASN A C 1
ATOM 984 O O . ASN A 1 128 ? 25.859 -2.305 2.832 1 91.62 128 ASN A O 1
ATOM 988 N N . SER A 1 129 ? 23.812 -1.474 2.746 1 90.31 129 SER A N 1
ATOM 989 C CA . SER A 1 129 ? 23.969 -0.769 4.016 1 90.31 129 SER A CA 1
ATOM 990 C C . SER A 1 129 ? 22.984 -1.291 5.062 1 90.31 129 SER A C 1
ATOM 992 O O . SER A 1 129 ? 21.922 -1.792 4.723 1 90.31 129 SER A O 1
ATOM 994 N N . THR A 1 130 ? 23.281 -1.268 6.301 1 83.44 130 THR A N 1
ATOM 995 C CA . THR A 1 130 ? 22.484 -1.861 7.375 1 83.44 130 THR A CA 1
ATOM 996 C C . THR A 1 130 ? 21.5 -0.849 7.938 1 83.44 130 THR A C 1
ATOM 998 O O . THR A 1 130 ? 20.609 -1.209 8.711 1 83.44 130 THR A O 1
ATOM 1001 N N . HIS A 1 131 ? 21.625 0.446 7.547 1 87.94 131 HIS A N 1
ATOM 1002 C CA . HIS A 1 131 ? 20.812 1.455 8.211 1 87.94 131 HIS A CA 1
ATOM 1003 C C . HIS A 1 131 ? 19.938 2.209 7.211 1 87.94 131 HIS A C 1
ATOM 1005 O O . HIS A 1 131 ? 20.328 2.375 6.051 1 87.94 131 HIS A O 1
ATOM 1011 N N . THR A 1 132 ? 18.75 2.586 7.738 1 91.44 132 THR A N 1
ATOM 1012 C CA . THR A 1 132 ? 17.906 3.479 6.969 1 91.44 132 THR A CA 1
ATOM 1013 C C . THR A 1 132 ? 18.312 4.934 7.176 1 91.44 132 THR A C 1
ATOM 1015 O O . THR A 1 132 ? 19 5.258 8.148 1 91.44 132 THR A O 1
ATOM 1018 N N . GLY A 1 133 ? 17.938 5.801 6.234 1 95.75 133 GLY A N 1
ATOM 1019 C CA . GLY A 1 133 ? 18.234 7.219 6.328 1 95.75 133 GLY A CA 1
ATOM 1020 C C . GLY A 1 133 ? 17.922 7.977 5.051 1 95.75 133 GLY A C 1
ATOM 1021 O O . GLY A 1 133 ? 17.062 7.566 4.273 1 95.75 133 GLY A O 1
ATOM 1022 N N . VAL A 1 134 ? 18.578 9.141 4.941 1 98.12 134 VAL A N 1
ATOM 1023 C CA . VAL A 1 134 ? 18.359 9.992 3.775 1 98.12 134 VAL A CA 1
ATOM 1024 C C . VAL A 1 134 ? 19.625 10 2.908 1 98.12 134 VAL A C 1
ATOM 1026 O O . VAL A 1 134 ? 20.719 10.289 3.396 1 98.12 134 VAL A O 1
ATOM 1029 N N . TRP A 1 135 ? 19.422 9.633 1.711 1 98.38 135 TRP A N 1
ATOM 1030 C CA . TRP A 1 135 ? 20.5 9.617 0.726 1 98.38 135 TRP A CA 1
ATOM 1031 C C . TRP A 1 135 ? 20.328 10.742 -0.292 1 98.38 135 TRP A C 1
ATOM 1033 O O . TRP A 1 135 ? 19.219 10.969 -0.785 1 98.38 135 TRP A O 1
ATOM 1043 N N . ILE A 1 136 ? 21.375 11.469 -0.567 1 98.62 136 ILE A N 1
ATOM 1044 C CA . ILE A 1 136 ? 21.328 12.57 -1.522 1 98.62 136 ILE A CA 1
ATOM 1045 C C . ILE A 1 136 ? 22.406 12.375 -2.592 1 98.62 136 ILE A C 1
ATOM 1047 O O . ILE A 1 136 ? 23.578 12.164 -2.273 1 98.62 136 ILE A O 1
ATOM 1051 N N . VAL A 1 137 ? 21.984 12.445 -3.854 1 98.25 137 VAL A N 1
ATOM 1052 C CA . VAL A 1 137 ? 22.953 12.242 -4.93 1 98.25 137 VAL A CA 1
ATOM 1053 C C . VAL A 1 137 ? 22.703 13.242 -6.055 1 98.25 137 VAL A C 1
ATOM 1055 O O . VAL A 1 137 ? 21.547 13.578 -6.336 1 98.25 137 VAL A O 1
ATOM 1058 N N . GLY A 1 138 ? 23.766 13.75 -6.617 1 96.88 138 GLY A N 1
ATOM 1059 C CA . GLY A 1 138 ? 23.656 14.539 -7.832 1 96.88 138 GLY A CA 1
ATOM 1060 C C . GLY A 1 138 ? 23.594 13.703 -9.094 1 96.88 138 GLY A C 1
ATOM 1061 O O . GLY A 1 138 ? 24.141 12.594 -9.133 1 96.88 138 GLY A O 1
ATOM 1062 N N . SER A 1 139 ? 23 14.227 -10.172 1 95.5 139 SER A N 1
ATOM 1063 C CA . SER A 1 139 ? 22.828 13.445 -11.391 1 95.5 139 SER A CA 1
ATOM 1064 C C . SER A 1 139 ? 23.719 13.961 -12.516 1 95.5 139 SER A C 1
ATOM 1066 O O . SER A 1 139 ? 23.547 13.578 -13.672 1 95.5 139 SER A O 1
ATOM 1068 N N . ASP A 1 140 ? 24.688 14.797 -12.203 1 94.25 140 ASP A N 1
ATOM 1069 C CA . ASP A 1 140 ? 25.531 15.398 -13.227 1 94.25 140 ASP A CA 1
ATOM 1070 C C . ASP A 1 140 ? 26.688 14.469 -13.602 1 94.25 140 ASP A C 1
ATOM 1072 O O . ASP A 1 140 ? 27.375 14.703 -14.594 1 94.25 140 ASP A O 1
ATOM 1076 N N . ALA A 1 141 ? 26.891 13.453 -12.828 1 94.44 141 ALA A N 1
ATOM 1077 C CA . ALA A 1 141 ? 27.984 12.523 -13.078 1 94.44 141 ALA A CA 1
ATOM 1078 C C . ALA A 1 141 ? 27.453 11.141 -13.453 1 94.44 141 ALA A C 1
ATOM 1080 O O . ALA A 1 141 ? 26.391 10.734 -12.984 1 94.44 141 ALA A O 1
ATOM 1081 N N . SER A 1 142 ? 28.141 10.5 -14.305 1 94.19 142 SER A N 1
ATOM 1082 C CA . SER A 1 142 ? 27.906 9.102 -14.625 1 94.19 142 SER A CA 1
ATOM 1083 C C . SER A 1 142 ? 29.078 8.227 -14.203 1 94.19 142 SER A C 1
ATOM 1085 O O . SER A 1 142 ? 30.234 8.586 -14.414 1 94.19 142 SER A O 1
ATOM 1087 N N . TRP A 1 143 ? 28.859 7.203 -13.531 1 94 143 TRP A N 1
ATOM 1088 C CA . TRP A 1 143 ? 29.891 6.305 -13.031 1 94 143 TRP A CA 1
ATOM 1089 C C . TRP A 1 143 ? 29.344 4.895 -12.844 1 94 143 TRP A C 1
ATOM 1091 O O . TRP A 1 143 ? 28.125 4.707 -12.719 1 94 143 TRP A O 1
ATOM 1101 N N . LYS A 1 144 ? 30.141 3.887 -12.938 1 92 144 LYS A N 1
ATOM 1102 C CA . LYS A 1 144 ? 29.797 2.482 -12.766 1 92 144 LYS A CA 1
ATOM 1103 C C . LYS A 1 144 ? 30.609 1.844 -11.641 1 92 144 LYS A C 1
ATOM 1105 O O . LYS A 1 144 ? 31.75 2.225 -11.406 1 92 144 LYS A O 1
ATOM 1110 N N . LEU A 1 145 ? 29.953 0.939 -10.969 1 91.25 145 LEU A N 1
ATOM 1111 C CA . LEU A 1 145 ? 30.625 0.212 -9.891 1 91.25 145 LEU A CA 1
ATOM 1112 C C . LEU A 1 145 ? 31.328 -1.028 -10.422 1 91.25 145 LEU A C 1
ATOM 1114 O O . LEU A 1 145 ? 30.781 -1.736 -11.281 1 91.25 145 LEU A O 1
ATOM 1118 N N . GLU A 1 146 ? 32.562 -1.341 -10.211 1 78.88 146 GLU A N 1
ATOM 1119 C CA . GLU A 1 146 ? 33.344 -2.453 -10.734 1 78.88 146 GLU A CA 1
ATOM 1120 C C . GLU A 1 146 ? 33 -3.76 -10.031 1 78.88 146 GLU A C 1
ATOM 1122 O O . GLU A 1 146 ? 32.844 -4.801 -10.68 1 78.88 146 GLU A O 1
ATOM 1127 N N . LYS A 1 147 ? 33.094 -3.701 -8.641 1 73.12 147 LYS A N 1
ATOM 1128 C CA . LYS A 1 147 ? 33.094 -4.945 -7.879 1 73.12 147 LYS A CA 1
ATOM 1129 C C . LYS A 1 147 ? 31.844 -5.055 -7.008 1 73.12 147 LYS A C 1
ATOM 1131 O O . LYS A 1 147 ? 31.094 -4.086 -6.859 1 73.12 147 LYS A O 1
ATOM 1136 N N . GLU A 1 148 ? 31.641 -6.414 -6.664 1 75.94 148 GLU A N 1
ATOM 1137 C CA . GLU A 1 148 ? 30.641 -6.645 -5.625 1 75.94 148 GLU A CA 1
ATOM 1138 C C . GLU A 1 148 ? 30.922 -5.801 -4.387 1 75.94 148 GLU A C 1
ATOM 1140 O O . GLU A 1 148 ? 32.094 -5.621 -4.004 1 75.94 148 GLU A O 1
ATOM 1145 N N . LEU A 1 149 ? 29.953 -5.172 -4.023 1 78.81 149 LEU A N 1
ATOM 1146 C CA . LEU A 1 149 ? 30.047 -4.227 -2.914 1 78.81 149 LEU A CA 1
ATOM 1147 C C . LEU A 1 149 ? 30.078 -4.961 -1.577 1 78.81 149 LEU A C 1
ATOM 1149 O O . LEU A 1 149 ? 29.375 -5.953 -1.393 1 78.81 149 LEU A O 1
ATOM 1153 N N . ASN A 1 150 ? 30.984 -4.566 -0.813 1 80.88 150 ASN A N 1
ATOM 1154 C CA . ASN A 1 150 ? 30.953 -5.008 0.577 1 80.88 150 ASN A CA 1
ATOM 1155 C C . ASN A 1 150 ? 29.844 -4.32 1.356 1 80.88 150 ASN A C 1
ATOM 1157 O O . ASN A 1 150 ? 29.266 -3.332 0.89 1 80.88 150 ASN A O 1
ATOM 1161 N N . MET A 1 151 ? 29.594 -4.906 2.447 1 86.19 151 MET A N 1
ATOM 1162 C CA . MET A 1 151 ? 28.594 -4.293 3.33 1 86.19 151 MET A CA 1
ATOM 1163 C C . MET A 1 151 ? 29.156 -3.027 3.977 1 86.19 151 MET A C 1
ATOM 1165 O O . MET A 1 151 ? 30.312 -2.982 4.363 1 86.19 151 MET A O 1
ATOM 1169 N N . PHE A 1 152 ? 28.422 -1.942 3.977 1 87.5 152 PHE A N 1
ATOM 1170 C CA . PHE A 1 152 ? 28.797 -0.666 4.574 1 87.5 152 PHE A CA 1
ATOM 1171 C C . PHE A 1 152 ? 28.188 -0.52 5.965 1 87.5 152 PHE A C 1
ATOM 1173 O O . PHE A 1 152 ? 26.969 -0.626 6.129 1 87.5 152 PHE A O 1
ATOM 1180 N N . ASP A 1 153 ? 28.969 -0.42 6.906 1 89.19 153 ASP A N 1
ATOM 1181 C CA . ASP A 1 153 ? 28.516 -0.023 8.234 1 89.19 153 ASP A CA 1
ATOM 1182 C C . ASP A 1 153 ? 28.656 1.484 8.438 1 89.19 153 ASP A C 1
ATOM 1184 O O . ASP A 1 153 ? 29.719 1.962 8.859 1 89.19 153 ASP A O 1
ATOM 1188 N N . LEU A 1 154 ? 27.703 2.199 8.195 1 92.62 154 LEU A N 1
ATOM 1189 C CA . LEU A 1 154 ? 27.734 3.656 8.25 1 92.62 154 LEU A CA 1
ATOM 1190 C C . LEU A 1 154 ? 27.438 4.156 9.656 1 92.62 154 LEU A C 1
ATOM 1192 O O . LEU A 1 154 ? 26.328 4 10.164 1 92.62 154 LEU A O 1
ATOM 1196 N N . PRO A 1 155 ? 28.359 4.766 10.273 1 92.19 155 PRO A N 1
ATOM 1197 C CA . PRO A 1 155 ? 28.156 5.234 11.648 1 92.19 155 PRO A CA 1
ATOM 1198 C C . PRO A 1 155 ? 27.016 6.23 11.766 1 92.19 155 PRO A C 1
ATOM 1200 O O . PRO A 1 155 ? 26.875 7.125 10.93 1 92.19 155 PRO A O 1
ATOM 1203 N N . GLN A 1 156 ? 26.281 6.211 12.844 1 93 156 GLN A N 1
ATOM 1204 C CA . GLN A 1 156 ? 25.062 6.996 13 1 93 156 GLN A CA 1
ATOM 1205 C C . GLN A 1 156 ? 25.359 8.352 13.641 1 93 156 GLN A C 1
ATOM 1207 O O . GLN A 1 156 ? 24.5 9.227 13.68 1 93 156 GLN A O 1
ATOM 1212 N N . ASP A 1 157 ? 26.625 8.594 14.031 1 93.94 157 ASP A N 1
ATOM 1213 C CA . ASP A 1 157 ? 27.016 9.883 14.586 1 93.94 157 ASP A CA 1
ATOM 1214 C C . ASP A 1 157 ? 27.797 10.711 13.562 1 93.94 157 ASP A C 1
ATOM 1216 O O . ASP A 1 157 ? 28.438 11.703 13.914 1 93.94 157 ASP A O 1
ATOM 1220 N N . SER A 1 158 ? 27.75 10.211 12.297 1 95.62 158 SER A N 1
ATOM 1221 C CA . SER A 1 158 ? 28.547 10.867 11.258 1 95.62 158 SER A CA 1
ATOM 1222 C C . SER A 1 158 ? 27.734 11.039 9.977 1 95.62 158 SER A C 1
ATOM 1224 O O . SER A 1 158 ? 26.844 10.242 9.695 1 95.62 158 SER A O 1
ATOM 1226 N N . ILE A 1 159 ? 28.016 12.086 9.289 1 97.44 159 ILE A N 1
ATOM 1227 C CA . ILE A 1 159 ? 27.594 12.211 7.902 1 97.44 159 ILE A CA 1
ATOM 1228 C C . ILE A 1 159 ? 28.625 11.555 6.988 1 97.44 159 ILE A C 1
ATOM 1230 O O . ILE A 1 159 ? 29.828 11.742 7.168 1 97.44 159 ILE A O 1
ATOM 1234 N N . THR A 1 160 ? 28.156 10.75 6.113 1 97.56 160 THR A N 1
ATOM 1235 C CA . THR A 1 160 ? 29.109 9.992 5.293 1 97.56 160 THR A CA 1
ATOM 1236 C C . THR A 1 160 ? 29.062 10.469 3.844 1 97.56 160 THR A C 1
ATOM 1238 O O . THR A 1 160 ? 27.984 10.516 3.232 1 97.56 160 THR A O 1
ATOM 1241 N N . GLY A 1 161 ? 30.188 10.852 3.332 1 97.38 161 GLY A N 1
ATOM 1242 C CA . GLY A 1 161 ? 30.344 11.117 1.911 1 97.38 161 GLY A CA 1
ATOM 1243 C C . GLY A 1 161 ? 30.969 9.961 1.151 1 97.38 161 GLY A C 1
ATOM 1244 O O . GLY A 1 161 ? 31.734 9.18 1.721 1 97.38 161 GLY A O 1
ATOM 1245 N N . PHE A 1 162 ? 30.641 9.844 -0.098 1 96.56 162 PHE A N 1
ATOM 1246 C CA . PHE A 1 162 ? 31.203 8.789 -0.935 1 96.56 162 PHE A CA 1
ATOM 1247 C C . PHE A 1 162 ? 32.188 9.375 -1.938 1 96.56 162 PHE A C 1
ATOM 1249 O O . PHE A 1 162 ? 32 10.492 -2.42 1 96.56 162 PHE A O 1
ATOM 1256 N N . THR A 1 163 ? 33.25 8.578 -2.168 1 95.12 163 THR A N 1
ATOM 1257 C CA . THR A 1 163 ? 34.344 9.062 -3.02 1 95.12 163 THR A CA 1
ATOM 1258 C C . THR A 1 163 ? 34.938 7.922 -3.816 1 95.12 163 THR A C 1
ATOM 1260 O O . THR A 1 163 ? 34.531 6.766 -3.676 1 95.12 163 THR A O 1
ATOM 1263 N N . PHE A 1 164 ? 35.688 8.258 -4.766 1 93.5 164 PHE A N 1
ATOM 1264 C CA . PHE A 1 164 ? 36.625 7.352 -5.441 1 93.5 164 PHE A CA 1
ATOM 1265 C C . PHE A 1 164 ? 38 7.992 -5.598 1 93.5 164 PHE A C 1
ATOM 1267 O O . PHE A 1 164 ? 38.125 9.211 -5.465 1 93.5 164 PHE A O 1
ATOM 1274 N N . LEU A 1 165 ? 38.938 7.18 -5.77 1 92.44 165 LEU A N 1
ATOM 1275 C CA . LEU A 1 165 ? 40.312 7.668 -5.812 1 92.44 165 LEU A CA 1
ATOM 1276 C C . LEU A 1 165 ? 40.75 8 -7.238 1 92.44 165 LEU A C 1
ATOM 1278 O O . LEU A 1 165 ? 40.531 7.207 -8.156 1 92.44 165 LEU A O 1
ATOM 1282 N N . GLU A 1 166 ? 41.156 9.211 -7.391 1 91.38 166 GLU A N 1
ATOM 1283 C CA . GLU A 1 166 ? 41.688 9.688 -8.672 1 91.38 166 GLU A CA 1
ATOM 1284 C C . GLU A 1 166 ? 42.75 10.742 -8.477 1 91.38 166 GLU A C 1
ATOM 1286 O O . GLU A 1 166 ? 42.781 11.461 -7.477 1 91.38 166 GLU A O 1
ATOM 1291 N N . LYS A 1 167 ? 43.656 10.859 -9.461 1 86.5 167 LYS A N 1
ATOM 1292 C CA . LYS A 1 167 ? 44.688 11.891 -9.398 1 86.5 167 LYS A CA 1
ATOM 1293 C C . LYS A 1 167 ? 44.125 13.258 -9.75 1 86.5 167 LYS A C 1
ATOM 1295 O O . LYS A 1 167 ? 43.312 13.383 -10.672 1 86.5 167 LYS A O 1
ATOM 1300 N N . LYS A 1 168 ? 44.531 14.297 -9.039 1 85.56 168 LYS A N 1
ATOM 1301 C CA . LYS A 1 168 ? 44 15.648 -9.188 1 85.56 168 LYS A CA 1
ATOM 1302 C C . LYS A 1 168 ? 44.25 16.188 -10.594 1 85.56 168 LYS A C 1
ATOM 1304 O O . LYS A 1 168 ? 43.469 16.984 -11.102 1 85.56 168 LYS A O 1
ATOM 1309 N N . ASN A 1 169 ? 45.25 15.75 -11.195 1 83.31 169 ASN A N 1
ATOM 1310 C CA . ASN A 1 169 ? 45.594 16.25 -12.531 1 83.31 169 ASN A CA 1
ATOM 1311 C C . ASN A 1 169 ? 44.688 15.656 -13.594 1 83.31 169 ASN A C 1
ATOM 1313 O O . ASN A 1 169 ? 44.625 16.156 -14.719 1 83.31 169 ASN A O 1
ATOM 1317 N N . GLN A 1 170 ? 43.938 14.734 -13.18 1 85 170 GLN A N 1
ATOM 1318 C CA . GLN A 1 170 ? 43.094 14.055 -14.148 1 85 170 GLN A CA 1
ATOM 1319 C C . GLN A 1 170 ? 41.688 14.688 -14.203 1 85 170 GLN A C 1
ATOM 1321 O O . GLN A 1 170 ? 40.969 14.492 -15.164 1 85 170 GLN A O 1
ATOM 1326 N N . LEU A 1 171 ? 41.312 15.406 -13.195 1 87.94 171 LEU A N 1
ATOM 1327 C CA . LEU A 1 171 ? 39.969 16 -13.133 1 87.94 171 LEU A CA 1
ATOM 1328 C C . LEU A 1 171 ? 40.062 17.5 -12.875 1 87.94 171 LEU A C 1
ATOM 1330 O O . LEU A 1 171 ? 40.562 17.922 -11.836 1 87.94 171 LEU A O 1
ATOM 1334 N N . ASP A 1 172 ? 39.531 18.219 -13.781 1 82.88 172 ASP A N 1
ATOM 1335 C CA . ASP A 1 172 ? 39.531 19.672 -13.641 1 82.88 172 ASP A CA 1
ATOM 1336 C C . ASP A 1 172 ? 38.25 20.156 -12.992 1 82.88 172 ASP A C 1
ATOM 1338 O O . ASP A 1 172 ? 37.156 19.641 -13.273 1 82.88 172 ASP A O 1
ATOM 1342 N N . HIS A 1 173 ? 38.281 21.172 -12.102 1 82.38 173 HIS A N 1
ATOM 1343 C CA . HIS A 1 173 ? 37.156 21.875 -11.5 1 82.38 173 HIS A CA 1
ATOM 1344 C C . HIS A 1 173 ? 36.312 20.922 -10.648 1 82.38 173 HIS A C 1
ATOM 1346 O O . HIS A 1 173 ? 35.094 20.906 -10.766 1 82.38 173 HIS A O 1
ATOM 1352 N N . HIS A 1 174 ? 37 20.062 -10 1 89.19 174 HIS A N 1
ATOM 1353 C CA . HIS A 1 174 ? 36.344 19.141 -9.078 1 89.19 174 HIS A CA 1
ATOM 1354 C C . HIS A 1 174 ? 36.719 19.438 -7.629 1 89.19 174 HIS A C 1
ATOM 1356 O O . HIS A 1 174 ? 37.75 20.078 -7.375 1 89.19 174 HIS A O 1
ATOM 1362 N N . GLY A 1 175 ? 35.812 19.125 -6.766 1 91.12 175 GLY A N 1
ATOM 1363 C CA . GLY A 1 175 ? 36.094 19.188 -5.344 1 91.12 175 GLY A CA 1
ATOM 1364 C C . GLY A 1 175 ? 36.75 17.922 -4.801 1 91.12 175 GLY A C 1
ATOM 1365 O O . GLY A 1 175 ? 36.531 16.844 -5.355 1 91.12 175 GLY A O 1
ATOM 1366 N N . TRP A 1 176 ? 37.531 18.094 -3.701 1 93.25 176 TRP A N 1
ATOM 1367 C CA . TRP A 1 176 ? 38.25 16.969 -3.117 1 93.25 176 TRP A CA 1
ATOM 1368 C C . TRP A 1 176 ? 38.031 16.922 -1.606 1 93.25 176 TRP A C 1
ATOM 1370 O O . TRP A 1 176 ? 38.031 17.953 -0.941 1 93.25 176 TRP A O 1
ATOM 1380 N N . TYR A 1 177 ? 37.875 15.68 -1.103 1 94.38 177 TYR A N 1
ATOM 1381 C CA . TYR A 1 177 ? 37.875 15.477 0.343 1 94.38 177 TYR A CA 1
ATOM 1382 C C . TYR A 1 177 ? 39.312 15.383 0.866 1 94.38 177 TYR A C 1
ATOM 1384 O O . TYR A 1 177 ? 40.188 14.812 0.207 1 94.38 177 TYR A O 1
ATOM 1392 N N . ILE A 1 178 ? 39.5 15.938 1.975 1 93.94 178 ILE A N 1
ATOM 1393 C CA . ILE A 1 178 ? 40.75 15.711 2.73 1 93.94 178 ILE A CA 1
ATOM 1394 C C . ILE A 1 178 ? 40.438 14.812 3.928 1 93.94 178 ILE A C 1
ATOM 1396 O O . ILE A 1 178 ? 39.656 15.172 4.805 1 93.94 178 ILE A O 1
ATOM 1400 N N . VAL A 1 179 ? 41.031 13.656 3.895 1 92.38 179 VAL A N 1
ATOM 1401 C CA . VAL A 1 179 ? 40.688 12.664 4.902 1 92.38 179 VAL A CA 1
ATOM 1402 C C . VAL A 1 179 ? 41.938 12.227 5.66 1 92.38 179 VAL A C 1
ATOM 1404 O O . VAL A 1 179 ? 43.031 12.305 5.133 1 92.38 179 VAL A O 1
ATOM 1407 N N . ASP A 1 180 ? 41.719 11.812 6.855 1 87.81 180 ASP A N 1
ATOM 1408 C CA . ASP A 1 180 ? 42.812 11.258 7.641 1 87.81 180 ASP A CA 1
ATOM 1409 C C . ASP A 1 180 ? 42.938 9.75 7.414 1 87.81 180 ASP A C 1
ATOM 1411 O O . ASP A 1 180 ? 42.312 9.195 6.516 1 87.81 180 ASP A O 1
ATOM 1415 N N . LYS A 1 181 ? 43.781 9.078 8.188 1 81.62 181 LYS A N 1
ATOM 1416 C CA . LYS A 1 181 ? 44.094 7.672 8 1 81.62 181 LYS A CA 1
ATOM 1417 C C . LYS A 1 181 ? 42.875 6.785 8.281 1 81.62 181 LYS A C 1
ATOM 1419 O O . LYS A 1 181 ? 42.781 5.676 7.754 1 81.62 181 LYS A O 1
ATOM 1424 N N . ASP A 1 182 ? 41.938 7.258 9.055 1 83.62 182 ASP A N 1
ATOM 1425 C CA . ASP A 1 182 ? 40.75 6.477 9.398 1 83.62 182 ASP A CA 1
ATOM 1426 C C . ASP A 1 182 ? 39.531 6.898 8.555 1 83.62 182 ASP A C 1
ATOM 1428 O O . ASP A 1 182 ? 38.406 6.625 8.914 1 83.62 182 ASP A O 1
ATOM 1432 N N . ASN A 1 183 ? 39.75 7.641 7.469 1 86.56 183 ASN A N 1
ATOM 1433 C CA . ASN A 1 183 ? 38.719 8.125 6.551 1 86.56 183 ASN A CA 1
ATOM 1434 C C . ASN A 1 183 ? 37.812 9.133 7.227 1 86.56 183 ASN A C 1
ATOM 1436 O O . ASN A 1 183 ? 36.625 9.25 6.863 1 86.56 183 ASN A O 1
ATOM 1440 N N . LYS A 1 184 ? 38.312 9.68 8.211 1 92.25 184 LYS A N 1
ATOM 1441 C CA . LYS A 1 184 ? 37.625 10.805 8.828 1 92.25 184 LYS A CA 1
ATOM 1442 C C . LYS A 1 184 ? 37.875 12.094 8.055 1 92.25 184 LYS A C 1
ATOM 1444 O O . LYS A 1 184 ? 39 12.391 7.684 1 92.25 184 LYS A O 1
ATOM 1449 N N . LEU A 1 185 ? 36.844 12.742 7.77 1 94.56 185 LEU A N 1
ATOM 1450 C CA . LEU A 1 185 ? 36.938 13.977 7.008 1 94.56 185 LEU A CA 1
ATOM 1451 C C . LEU A 1 185 ? 37.625 15.07 7.824 1 94.56 185 LEU A C 1
ATOM 1453 O O . LEU A 1 185 ? 37.25 15.336 8.961 1 94.56 185 LEU A O 1
ATOM 1457 N N . SER A 1 186 ? 38.625 15.688 7.246 1 93.38 186 SER A N 1
ATOM 1458 C CA . SER A 1 186 ? 39.406 16.719 7.938 1 93.38 186 SER A CA 1
ATOM 1459 C C . SER A 1 186 ? 39.312 18.047 7.203 1 93.38 186 SER A C 1
ATOM 1461 O O . SER A 1 186 ? 39.75 19.078 7.727 1 93.38 186 SER A O 1
ATOM 1463 N N . GLY A 1 187 ? 38.844 18.016 6.055 1 93.38 187 GLY A N 1
ATOM 1464 C CA . GLY A 1 187 ? 38.688 19.234 5.266 1 93.38 187 GLY A CA 1
ATOM 1465 C C . GLY A 1 187 ? 38.312 18.953 3.824 1 93.38 187 GLY A C 1
ATOM 1466 O O . GLY A 1 187 ? 38 17.812 3.461 1 93.38 187 GLY A O 1
ATOM 1467 N N . MET A 1 188 ? 38.25 20.078 3.025 1 94.12 188 MET A N 1
ATOM 1468 C CA . MET A 1 188 ? 37.906 19.969 1.606 1 94.12 188 MET A CA 1
ATOM 1469 C C . MET A 1 188 ? 38.75 20.953 0.78 1 94.12 188 MET A C 1
ATOM 1471 O O . MET A 1 188 ? 39.25 21.938 1.315 1 94.12 188 MET A O 1
ATOM 1475 N N . GLU A 1 189 ? 38.812 20.594 -0.445 1 91.56 189 GLU A N 1
ATOM 1476 C CA . GLU A 1 189 ? 39.531 21.422 -1.402 1 91.56 189 GLU A CA 1
ATOM 1477 C C . GLU A 1 189 ? 38.719 21.609 -2.682 1 91.56 189 GLU A C 1
ATOM 1479 O O . GLU A 1 189 ? 38.031 20.703 -3.129 1 91.56 189 GLU A O 1
ATOM 1484 N N . PHE A 1 190 ? 38.781 22.781 -3.23 1 89.56 190 PHE A N 1
ATOM 1485 C CA . PHE A 1 190 ? 38.125 23.078 -4.496 1 89.56 190 PHE A CA 1
ATOM 1486 C C . PHE A 1 190 ? 38.906 24.109 -5.285 1 89.56 190 PHE A C 1
ATOM 1488 O O . PHE A 1 190 ? 39.156 25.219 -4.789 1 89.56 190 PHE A O 1
ATOM 1495 N N . ASP A 1 191 ? 39.25 23.797 -6.426 1 81.5 191 ASP A N 1
ATOM 1496 C CA . ASP A 1 191 ? 39.969 24.672 -7.348 1 81.5 191 ASP A CA 1
ATOM 1497 C C . ASP A 1 191 ? 41.219 25.281 -6.688 1 81.5 191 ASP A C 1
ATOM 1499 O O . ASP A 1 191 ? 41.438 26.484 -6.77 1 81.5 191 ASP A O 1
ATOM 1503 N N . GLY A 1 192 ? 41.844 24.5 -5.953 1 77.56 192 GLY A N 1
ATOM 1504 C CA . GLY A 1 192 ? 43.125 24.906 -5.375 1 77.56 192 GLY A CA 1
ATOM 1505 C C . GLY A 1 192 ? 42.969 25.547 -4.012 1 77.56 192 GLY A C 1
ATOM 1506 O O . GLY A 1 192 ? 43.969 25.766 -3.309 1 77.56 192 GLY A O 1
ATOM 1507 N N . GLU A 1 193 ? 41.781 25.891 -3.635 1 84.75 193 GLU A N 1
ATOM 1508 C CA . GLU A 1 193 ? 41.531 26.453 -2.311 1 84.75 193 GLU A CA 1
ATOM 1509 C C . GLU A 1 193 ? 41.156 25.359 -1.308 1 84.75 193 GLU A C 1
ATOM 1511 O O . GLU A 1 193 ? 40.531 24.359 -1.671 1 84.75 193 GLU A O 1
ATOM 1516 N N . TYR A 1 194 ? 41.594 25.531 -0.013 1 88.25 194 TYR A N 1
ATOM 1517 C CA . TYR A 1 194 ? 41.344 24.484 0.973 1 88.25 194 TYR A CA 1
ATOM 1518 C C . TYR A 1 194 ? 40.719 25.078 2.24 1 88.25 194 TYR A C 1
ATOM 1520 O O . TYR A 1 194 ? 40.906 26.25 2.533 1 88.25 194 TYR A O 1
ATOM 1528 N N . ALA A 1 195 ? 39.969 24.359 2.863 1 90.69 195 ALA A N 1
ATOM 1529 C CA . ALA A 1 195 ? 39.438 24.609 4.203 1 90.69 195 ALA A CA 1
ATOM 1530 C C . ALA A 1 195 ? 39.594 23.375 5.09 1 90.69 195 ALA A C 1
ATOM 1532 O O . ALA A 1 195 ? 39.344 22.25 4.66 1 90.69 195 ALA A O 1
ATOM 1533 N N . GLY A 1 196 ? 40.062 23.547 6.316 1 89.38 196 GLY A N 1
ATOM 1534 C CA . GLY A 1 196 ? 40.406 22.438 7.207 1 89.38 196 GLY A CA 1
ATOM 1535 C C . GLY A 1 196 ? 41.875 22.125 7.23 1 89.38 196 GLY A C 1
ATOM 1536 O O . GLY A 1 196 ? 42.719 23.016 7.09 1 89.38 196 GLY A O 1
ATOM 1537 N N . LYS A 1 197 ? 42.156 20.828 7.512 1 83.75 197 LYS A N 1
ATOM 1538 C CA . LYS A 1 197 ? 43.562 20.422 7.613 1 83.75 197 LYS A CA 1
ATOM 1539 C C . LYS A 1 197 ? 44.125 20.109 6.238 1 83.75 197 LYS A C 1
ATOM 1541 O O . LYS A 1 197 ? 43.438 19.594 5.367 1 83.75 197 LYS A O 1
ATOM 1546 N N . HIS A 1 198 ? 45.312 20.688 5.961 1 73.19 198 HIS A N 1
ATOM 1547 C CA . HIS A 1 198 ? 45.969 20.469 4.66 1 73.19 198 HIS A CA 1
ATOM 1548 C C . HIS A 1 198 ? 46.844 19.234 4.672 1 73.19 198 HIS A C 1
ATOM 1550 O O . HIS A 1 198 ? 47.656 19.062 5.562 1 73.19 198 HIS A O 1
ATOM 1556 N N . PHE A 1 199 ? 46.25 18.188 3.953 1 66.81 199 PHE A N 1
ATOM 1557 C CA . PHE A 1 199 ? 47.156 17.062 3.785 1 66.81 199 PHE A CA 1
ATOM 1558 C C . PHE A 1 199 ? 47.656 16.984 2.354 1 66.81 199 PHE A C 1
ATOM 1560 O O . PHE A 1 199 ? 46.969 17.375 1.415 1 66.81 199 PHE A O 1
ATOM 1567 N N . GLU A 1 200 ? 48.938 17.031 1.978 1 58.94 200 GLU A N 1
ATOM 1568 C CA . GLU A 1 200 ? 49.625 17.078 0.686 1 58.94 200 GLU A CA 1
ATOM 1569 C C . GLU A 1 200 ? 48.938 16.188 -0.335 1 58.94 200 GLU A C 1
ATOM 1571 O O . GLU A 1 200 ? 48.781 16.562 -1.5 1 58.94 200 GLU A O 1
ATOM 1576 N N . GLU A 1 201 ? 48.625 14.867 -0.171 1 62.12 201 GLU A N 1
ATOM 1577 C CA . GLU A 1 201 ? 48.281 13.922 -1.24 1 62.12 201 GLU A CA 1
ATOM 1578 C C . GLU A 1 201 ? 46.812 13.523 -1.197 1 62.12 201 GLU A C 1
ATOM 1580 O O . GLU A 1 201 ? 46.5 12.352 -1 1 62.12 201 GLU A O 1
ATOM 1585 N N . SER A 1 202 ? 45.844 14.477 -1.243 1 67.75 202 SER A N 1
ATOM 1586 C CA . SER A 1 202 ? 44.469 13.984 -1.156 1 67.75 202 SER A CA 1
ATOM 1587 C C . SER A 1 202 ? 43.906 13.664 -2.539 1 67.75 202 SER A C 1
ATOM 1589 O O . SER A 1 202 ? 44 14.484 -3.453 1 67.75 202 SER A O 1
ATOM 1591 N N . SER A 1 203 ? 43.469 12.352 -2.811 1 85.5 203 SER A N 1
ATOM 1592 C CA . SER A 1 203 ? 42.969 11.836 -4.078 1 85.5 203 SER A CA 1
ATOM 1593 C C . SER A 1 203 ? 41.5 11.43 -3.973 1 85.5 203 SER A C 1
ATOM 1595 O O . SER A 1 203 ? 41 10.664 -4.801 1 85.5 203 SER A O 1
ATOM 1597 N N . HIS A 1 204 ? 40.875 12.008 -2.951 1 93.44 204 HIS A N 1
ATOM 1598 C CA . HIS A 1 204 ? 39.5 11.625 -2.734 1 93.44 204 HIS A CA 1
ATOM 1599 C C . HIS A 1 204 ? 38.531 12.617 -3.391 1 93.44 204 HIS A C 1
ATOM 1601 O O . HIS A 1 204 ? 38.281 13.695 -2.85 1 93.44 204 HIS A O 1
ATOM 1607 N N . VAL A 1 205 ? 37.938 12.234 -4.473 1 94.69 205 VAL A N 1
ATOM 1608 C CA . VAL A 1 205 ? 37.062 13.125 -5.254 1 94.69 205 VAL A CA 1
ATOM 1609 C C . VAL A 1 205 ? 35.719 13.25 -4.578 1 94.69 205 VAL A C 1
ATOM 1611 O O . VAL A 1 205 ? 35.188 12.273 -4.047 1 94.69 205 VAL A O 1
ATOM 1614 N N . ILE A 1 206 ? 35.125 14.445 -4.613 1 95.25 206 ILE A N 1
ATOM 1615 C CA . ILE A 1 206 ? 33.75 14.625 -4.172 1 95.25 206 ILE A CA 1
ATOM 1616 C C . ILE A 1 206 ? 32.781 14.148 -5.262 1 95.25 206 ILE A C 1
ATOM 1618 O O . ILE A 1 206 ? 32.562 14.859 -6.246 1 95.25 206 ILE A O 1
ATOM 1622 N N . LEU A 1 207 ? 32.156 13.078 -5.098 1 95.19 207 LEU A N 1
ATOM 1623 C CA . LEU A 1 207 ? 31.312 12.414 -6.086 1 95.19 207 LEU A CA 1
ATOM 1624 C C . LEU A 1 207 ? 29.938 13.07 -6.148 1 95.19 207 LEU A C 1
ATOM 1626 O O . LEU A 1 207 ? 29.203 12.883 -7.113 1 95.19 207 LEU A O 1
ATOM 1630 N N . GLY A 1 208 ? 29.547 13.867 -5.113 1 95.44 208 GLY A N 1
ATOM 1631 C CA . GLY A 1 208 ? 28.203 14.438 -5.004 1 95.44 208 GLY A CA 1
ATOM 1632 C C . GLY A 1 208 ? 27.188 13.469 -4.434 1 95.44 208 GLY A C 1
ATOM 1633 O O . GLY A 1 208 ? 26.016 13.484 -4.828 1 95.44 208 GLY A O 1
ATOM 1634 N N . PHE A 1 209 ? 27.578 12.547 -3.65 1 97.5 209 PHE A N 1
ATOM 1635 C CA . PHE A 1 209 ? 26.766 11.508 -3.043 1 97.5 209 PHE A CA 1
ATOM 1636 C C . PHE A 1 209 ? 27 11.438 -1.54 1 97.5 209 PHE A C 1
ATOM 1638 O O . PHE A 1 209 ? 28.125 11.203 -1.096 1 97.5 209 PHE A O 1
ATOM 1645 N N . ILE A 1 210 ? 25.953 11.688 -0.712 1 98.12 210 ILE A N 1
ATOM 1646 C CA . ILE A 1 210 ? 26.141 11.68 0.734 1 98.12 210 ILE A CA 1
ATOM 1647 C C . ILE A 1 210 ? 24.984 10.93 1.397 1 98.12 210 ILE A C 1
ATOM 1649 O O . ILE A 1 210 ? 23.906 10.773 0.807 1 98.12 210 ILE A O 1
ATOM 1653 N N . TYR A 1 211 ? 25.234 10.422 2.607 1 97.69 211 TYR A N 1
ATOM 1654 C CA . TYR A 1 211 ? 24.266 9.75 3.465 1 97.69 211 TYR A CA 1
ATOM 1655 C C . TYR A 1 211 ? 24.094 10.492 4.785 1 97.69 211 TYR A C 1
ATOM 1657 O O . TYR A 1 211 ? 25.078 10.836 5.441 1 97.69 211 TYR A O 1
ATOM 1665 N N . LEU A 1 212 ? 22.906 10.773 5.133 1 98 212 LEU A N 1
ATOM 1666 C CA . LEU A 1 212 ? 22.547 11.367 6.418 1 98 212 LEU A CA 1
ATOM 1667 C C . LEU A 1 212 ? 21.828 10.359 7.301 1 98 212 LEU A C 1
ATOM 1669 O O . LEU A 1 212 ? 20.75 9.875 6.941 1 98 212 LEU A O 1
ATOM 1673 N N . PRO A 1 213 ? 22.391 10.055 8.477 1 96.56 213 PRO A N 1
ATOM 1674 C CA . PRO A 1 213 ? 21.625 9.242 9.43 1 96.56 213 PRO A CA 1
ATOM 1675 C C . PRO A 1 213 ? 20.406 9.977 9.984 1 96.56 213 PRO A C 1
ATOM 1677 O O . PRO A 1 213 ? 20.25 11.18 9.734 1 96.56 213 PRO A O 1
ATOM 1680 N N . LEU A 1 214 ? 19.609 9.312 10.695 1 93.75 214 LEU A N 1
ATOM 1681 C CA . LEU A 1 214 ? 18.312 9.828 11.141 1 93.75 214 LEU A CA 1
ATOM 1682 C C . LEU A 1 214 ? 18.484 11.148 11.883 1 93.75 214 LEU A C 1
ATOM 1684 O O . LEU A 1 214 ? 17.781 12.125 11.594 1 93.75 214 LEU A O 1
ATOM 1688 N N . ASN A 1 215 ? 19.391 11.242 12.797 1 92.25 215 ASN A N 1
ATOM 1689 C CA . ASN A 1 215 ? 19.562 12.445 13.609 1 92.25 215 ASN A CA 1
ATOM 1690 C C . ASN A 1 215 ? 20.031 13.625 12.758 1 92.25 215 ASN A C 1
ATOM 1692 O O . ASN A 1 215 ? 19.531 14.742 12.914 1 92.25 215 ASN A O 1
ATOM 1696 N N . ALA A 1 216 ? 20.953 13.375 11.883 1 96.06 216 ALA A N 1
ATOM 1697 C CA . ALA A 1 216 ? 21.438 14.43 11 1 96.06 216 ALA A CA 1
ATOM 1698 C C . ALA A 1 216 ? 20.344 14.891 10.039 1 96.06 216 ALA A C 1
ATOM 1700 O O . ALA A 1 216 ? 20.203 16.094 9.773 1 96.06 216 ALA A O 1
ATOM 1701 N N . ALA A 1 217 ? 19.625 13.906 9.555 1 96.75 217 ALA A N 1
ATOM 1702 C CA . ALA A 1 217 ? 18.531 14.227 8.625 1 96.75 217 ALA A CA 1
ATOM 1703 C C . ALA A 1 217 ? 17.469 15.07 9.312 1 96.75 217 ALA A C 1
ATOM 1705 O O . ALA A 1 217 ? 16.922 16 8.711 1 96.75 217 ALA A O 1
ATOM 1706 N N . THR A 1 218 ? 17.156 14.766 10.5 1 92.88 218 THR A N 1
ATOM 1707 C CA . THR A 1 218 ? 16.141 15.484 11.266 1 92.88 218 THR A CA 1
ATOM 1708 C C . THR A 1 218 ? 16.594 16.922 11.516 1 92.88 218 THR A C 1
ATOM 1710 O O . THR A 1 218 ? 15.797 17.859 11.391 1 92.88 218 THR A O 1
ATOM 1713 N N . LEU A 1 219 ? 17.812 17.109 11.891 1 92.75 219 LEU A N 1
ATOM 1714 C CA . LEU A 1 219 ? 18.344 18.453 12.109 1 92.75 219 LEU A CA 1
ATOM 1715 C C . LEU A 1 219 ? 18.391 19.234 10.797 1 92.75 219 LEU A C 1
ATOM 1717 O O . LEU A 1 219 ? 18.094 20.422 10.781 1 92.75 219 LEU A O 1
ATOM 1721 N N . PHE A 1 220 ? 18.812 18.5 9.773 1 95.81 220 PHE A N 1
ATOM 1722 C CA . PHE A 1 220 ? 18.828 19.141 8.461 1 95.81 220 PHE A CA 1
ATOM 1723 C C . PHE A 1 220 ? 17.438 19.625 8.07 1 95.81 220 PHE A C 1
ATOM 1725 O O . PHE A 1 220 ? 17.281 20.75 7.602 1 95.81 220 PHE A O 1
ATOM 1732 N N . LEU A 1 221 ? 16.484 18.859 8.266 1 94.25 221 LEU A N 1
ATOM 1733 C CA . LEU A 1 221 ? 15.094 19.219 7.969 1 94.25 221 LEU A CA 1
ATOM 1734 C C . LEU A 1 221 ? 14.633 20.391 8.828 1 94.25 221 LEU A C 1
ATOM 1736 O O . LEU A 1 221 ? 13.906 21.266 8.359 1 94.25 221 LEU A O 1
ATOM 1740 N N . SER A 1 222 ? 15.07 20.438 10.031 1 88.12 222 SER A N 1
ATOM 1741 C CA . SER A 1 222 ? 14.625 21.469 10.977 1 88.12 222 SER A CA 1
ATOM 1742 C C . SER A 1 222 ? 15.078 22.859 10.539 1 88.12 222 SER A C 1
ATOM 1744 O O . SER A 1 222 ? 14.531 23.859 11 1 88.12 222 SER A O 1
ATOM 1746 N N . LEU A 1 223 ? 15.977 22.906 9.641 1 89.31 223 LEU A N 1
ATOM 1747 C CA . LEU A 1 223 ? 16.5 24.188 9.172 1 89.31 223 LEU A CA 1
ATOM 1748 C C . LEU A 1 223 ? 15.461 24.922 8.344 1 89.31 223 LEU A C 1
ATOM 1750 O O . LEU A 1 223 ? 15.617 26.109 8.062 1 89.31 223 LEU A O 1
ATOM 1754 N N . TYR A 1 224 ? 14.406 24.281 8.055 1 84.31 224 TYR A N 1
ATOM 1755 C CA . TYR A 1 224 ? 13.398 24.891 7.184 1 84.31 224 TYR A CA 1
ATOM 1756 C C . TYR A 1 224 ? 12.742 26.094 7.855 1 84.31 224 TYR A C 1
ATOM 1758 O O . TYR A 1 224 ? 12.211 26.969 7.184 1 84.31 224 TYR A O 1
ATOM 1766 N N . SER A 1 225 ? 12.867 26.156 9.172 1 76.69 225 SER A N 1
ATOM 1767 C CA . SER A 1 225 ? 12.219 27.25 9.898 1 76.69 225 SER A CA 1
ATOM 1768 C C . SER A 1 225 ? 13.242 28.234 10.438 1 76.69 225 SER A C 1
ATOM 1770 O O . SER A 1 225 ? 12.906 29.109 11.242 1 76.69 225 SER A O 1
ATOM 1772 N N . GLU A 1 226 ? 14.414 28.094 9.977 1 77.81 226 GLU A N 1
ATOM 1773 C CA . GLU A 1 226 ? 15.477 28.969 10.484 1 77.81 226 GLU A CA 1
ATOM 1774 C C . GLU A 1 226 ? 15.984 29.906 9.391 1 77.81 226 GLU A C 1
ATOM 1776 O O . GLU A 1 226 ? 16.734 29.5 8.508 1 77.81 226 GLU A O 1
ATOM 1781 N N . PHE A 1 227 ? 15.539 31.141 9.531 1 77.06 227 PHE A N 1
ATOM 1782 C CA . PHE A 1 227 ? 16.094 32.125 8.602 1 77.06 227 PHE A CA 1
ATOM 1783 C C . PHE A 1 227 ? 17.484 32.562 9.039 1 77.06 227 PHE A C 1
ATOM 1785 O O . PHE A 1 227 ? 17.734 32.719 10.234 1 77.06 227 PHE A O 1
ATOM 1792 N N . PRO A 1 228 ? 18.516 32.625 8.086 1 84.19 228 PRO A N 1
ATOM 1793 C CA . PRO A 1 228 ? 18.281 32.75 6.645 1 84.19 228 PRO A CA 1
ATOM 1794 C C . PRO A 1 228 ? 18.375 31.438 5.891 1 84.19 228 PRO A C 1
ATOM 1796 O O . PRO A 1 228 ? 18.234 31.406 4.668 1 84.19 228 PRO A O 1
ATOM 1799 N N . VAL A 1 229 ? 18.641 30.359 6.469 1 87.62 229 VAL A N 1
ATOM 1800 C CA . VAL A 1 229 ? 18.75 29.094 5.77 1 87.62 229 VAL A CA 1
ATOM 1801 C C . VAL A 1 229 ? 17.438 28.766 5.059 1 87.62 229 VAL A C 1
ATOM 1803 O O . VAL A 1 229 ? 17.438 28.281 3.926 1 87.62 229 VAL A O 1
ATOM 1806 N N . ALA A 1 230 ? 16.406 29.109 5.645 1 85.31 230 ALA A N 1
ATOM 1807 C CA . ALA A 1 230 ? 15.07 28.844 5.102 1 85.31 230 ALA A CA 1
ATOM 1808 C C . ALA A 1 230 ? 14.859 29.578 3.783 1 85.31 230 ALA A C 1
ATOM 1810 O O . ALA A 1 230 ? 13.969 29.234 3.004 1 85.31 230 ALA A O 1
ATOM 1811 N N . ALA A 1 231 ? 15.625 30.578 3.494 1 85.69 231 ALA A N 1
ATOM 1812 C CA . ALA A 1 231 ? 15.516 31.375 2.277 1 85.69 231 ALA A CA 1
ATOM 1813 C C . ALA A 1 231 ? 15.867 30.547 1.045 1 85.69 231 ALA A C 1
ATOM 1815 O O . ALA A 1 231 ? 15.586 30.953 -0.086 1 85.69 231 ALA A O 1
ATOM 1816 N N . THR A 1 232 ? 16.438 29.344 1.291 1 88.94 232 THR A N 1
ATOM 1817 C CA . THR A 1 232 ? 16.781 28.469 0.182 1 88.94 232 THR A CA 1
ATOM 1818 C C . THR A 1 232 ? 15.602 27.578 -0.199 1 88.94 232 THR A C 1
ATOM 1820 O O . THR A 1 232 ? 15.672 26.828 -1.178 1 88.94 232 THR A O 1
ATOM 1823 N N . THR A 1 233 ? 14.539 27.625 0.484 1 90.69 233 THR A N 1
ATOM 1824 C CA . THR A 1 233 ? 13.406 26.719 0.3 1 90.69 233 THR A CA 1
ATOM 1825 C C . THR A 1 233 ? 12.18 27.5 -0.193 1 90.69 233 THR A C 1
ATOM 1827 O O . THR A 1 233 ? 12.195 28.719 -0.241 1 90.69 233 THR A O 1
ATOM 1830 N N . TYR A 1 234 ? 11.172 26.734 -0.559 1 88.88 234 TYR A N 1
ATOM 1831 C CA . TYR A 1 234 ? 9.969 27.391 -1.043 1 88.88 234 TYR A CA 1
ATOM 1832 C C . TYR A 1 234 ? 9.281 28.172 0.076 1 88.88 234 TYR A C 1
ATOM 1834 O O . TYR A 1 234 ? 8.594 29.172 -0.178 1 88.88 234 TYR A O 1
ATOM 1842 N N . LEU A 1 235 ? 9.484 27.797 1.309 1 84.25 235 LEU A N 1
ATOM 1843 C CA . LEU A 1 235 ? 8.945 28.516 2.459 1 84.25 235 LEU A CA 1
ATOM 1844 C C . LEU A 1 235 ? 9.57 29.891 2.588 1 84.25 235 LEU A C 1
ATOM 1846 O O . LEU A 1 235 ? 8.891 30.859 2.936 1 84.25 235 LEU A O 1
ATOM 1850 N N . GLY A 1 236 ? 10.883 29.906 2.328 1 79.88 236 GLY A N 1
ATOM 1851 C CA . GLY A 1 236 ? 11.555 31.188 2.326 1 79.88 236 GLY A CA 1
ATOM 1852 C C . GLY A 1 236 ? 11.086 32.094 1.213 1 79.88 236 GLY A C 1
ATOM 1853 O O . GLY A 1 236 ? 10.852 33.281 1.438 1 79.88 236 GLY A O 1
ATOM 1854 N N . VAL A 1 237 ? 10.906 31.516 0.107 1 81.06 237 VAL A N 1
ATOM 1855 C CA . VAL A 1 237 ? 10.453 32.281 -1.05 1 81.06 237 VAL A CA 1
ATOM 1856 C C . VAL A 1 237 ? 9.055 32.844 -0.788 1 81.06 237 VAL A C 1
ATOM 1858 O O . VAL A 1 237 ? 8.758 33.969 -1.155 1 81.06 237 VAL A O 1
ATOM 1861 N N . ASP A 1 238 ? 8.266 32.094 -0.165 1 82.5 238 ASP A N 1
ATOM 1862 C CA . ASP A 1 238 ? 6.887 32.469 0.117 1 82.5 238 ASP A CA 1
ATOM 1863 C C . ASP A 1 238 ? 6.812 33.406 1.332 1 82.5 238 ASP A C 1
ATOM 1865 O O . ASP A 1 238 ? 5.723 33.812 1.739 1 82.5 238 ASP A O 1
ATOM 1869 N N . SER A 1 239 ? 7.938 33.719 1.942 1 76.19 239 SER A N 1
ATOM 1870 C CA . SER A 1 239 ? 7.977 34.656 3.051 1 76.19 239 SER A CA 1
ATOM 1871 C C . SER A 1 239 ? 8.617 35.969 2.629 1 76.19 239 SER A C 1
ATOM 1873 O O . SER A 1 239 ? 9 36.781 3.477 1 76.19 239 SER A O 1
ATOM 1875 N N . ASN A 1 240 ? 8.75 36.125 1.388 1 74.25 240 ASN A N 1
ATOM 1876 C CA . ASN A 1 240 ? 9.273 37.344 0.794 1 74.25 240 ASN A CA 1
ATOM 1877 C C . ASN A 1 240 ? 10.711 37.594 1.24 1 74.25 240 ASN A C 1
ATOM 1879 O O . ASN A 1 240 ? 11.055 38.75 1.589 1 74.25 240 ASN A O 1
ATOM 1883 N N . VAL A 1 241 ? 11.469 36.594 1.364 1 72.81 241 VAL A N 1
ATOM 1884 C CA . VAL A 1 241 ? 12.883 36.75 1.697 1 72.81 241 VAL A CA 1
ATOM 1885 C C . VAL A 1 241 ? 13.734 36.5 0.449 1 72.81 241 VAL A C 1
ATOM 1887 O O . VAL A 1 241 ? 13.328 35.781 -0.466 1 72.81 241 VAL A O 1
ATOM 1890 N N . THR A 1 242 ? 14.844 37.156 0.43 1 76.12 242 THR A N 1
ATOM 1891 C CA . THR A 1 242 ? 15.758 37 -0.69 1 76.12 242 THR A CA 1
ATOM 1892 C C . THR A 1 242 ? 16.391 35.594 -0.659 1 76.12 242 THR A C 1
ATOM 1894 O O . THR A 1 242 ? 16.906 35.156 0.373 1 76.12 242 THR A O 1
ATOM 1897 N N . PRO A 1 243 ? 16.344 34.969 -1.797 1 83.56 243 PRO A N 1
ATOM 1898 C CA . PRO A 1 243 ? 16.891 33.594 -1.842 1 83.56 243 PRO A CA 1
ATOM 1899 C C . PRO A 1 243 ? 18.391 33.562 -1.539 1 83.56 243 PRO A C 1
ATOM 1901 O O . PRO A 1 243 ? 19.109 34.5 -1.891 1 83.56 243 PRO A O 1
ATOM 1904 N N . LEU A 1 244 ? 18.797 32.562 -0.943 1 87.31 244 LEU A N 1
ATOM 1905 C CA . LEU A 1 244 ? 20.172 32.312 -0.538 1 87.31 244 LEU A CA 1
ATOM 1906 C C . LEU A 1 244 ? 20.734 31.078 -1.228 1 87.31 244 LEU A C 1
ATOM 1908 O O . LEU A 1 244 ? 20.047 30.078 -1.372 1 87.31 244 LEU A O 1
ATOM 1912 N N . LYS A 1 245 ? 22.016 31.234 -1.685 1 90.5 245 LYS A N 1
ATOM 1913 C CA . LYS A 1 245 ? 22.688 30.094 -2.299 1 90.5 245 LYS A CA 1
ATOM 1914 C C . LYS A 1 245 ? 23.609 29.391 -1.3 1 90.5 245 LYS A C 1
ATOM 1916 O O . LYS A 1 245 ? 24.5 30.016 -0.728 1 90.5 245 LYS A O 1
ATOM 1921 N N . LEU A 1 246 ? 23.375 28.109 -1.107 1 92.62 246 LEU A N 1
ATOM 1922 C CA . LEU A 1 246 ? 24.203 27.328 -0.201 1 92.62 246 LEU A CA 1
ATOM 1923 C C . LEU A 1 246 ? 24.656 26.031 -0.862 1 92.62 246 LEU A C 1
ATOM 1925 O O . LEU A 1 246 ? 23.875 25.375 -1.571 1 92.62 246 LEU A O 1
ATOM 1929 N N . SER A 1 247 ? 25.922 25.672 -0.655 1 93.75 247 SER A N 1
ATOM 1930 C CA . SER A 1 247 ? 26.484 24.438 -1.167 1 93.75 247 SER A CA 1
ATOM 1931 C C . SER A 1 247 ? 26.328 23.297 -0.155 1 93.75 247 SER A C 1
ATOM 1933 O O . SER A 1 247 ? 26.547 23.5 1.044 1 93.75 247 SER A O 1
ATOM 1935 N N . LEU A 1 248 ? 25.984 22.172 -0.651 1 95.69 248 LEU A N 1
ATOM 1936 C CA . LEU A 1 248 ? 25.812 21 0.195 1 95.69 248 LEU A CA 1
ATOM 1937 C C . LEU A 1 248 ? 27.141 20.594 0.843 1 95.69 248 LEU A C 1
ATOM 1939 O O . LEU A 1 248 ? 27.156 20.078 1.962 1 95.69 248 LEU A O 1
ATOM 1943 N N . PHE A 1 249 ? 28.203 20.875 0.21 1 95.94 249 PHE A N 1
ATOM 1944 C CA . PHE A 1 249 ? 29.5 20.406 0.682 1 95.94 249 PHE A CA 1
ATOM 1945 C C . PHE A 1 249 ? 30.234 21.516 1.433 1 95.94 249 PHE A C 1
ATOM 1947 O O . PHE A 1 249 ? 30.703 21.312 2.559 1 95.94 249 PHE A O 1
ATOM 1954 N N . PHE A 1 250 ? 30.156 22.672 0.95 1 94.81 250 PHE A N 1
ATOM 1955 C CA . PHE A 1 250 ? 31.016 23.734 1.484 1 94.81 250 PHE A CA 1
ATOM 1956 C C . PHE A 1 250 ? 30.281 24.547 2.527 1 94.81 250 PHE A C 1
ATOM 1958 O O . PHE A 1 250 ? 30.906 25.234 3.348 1 94.81 250 PHE A O 1
ATOM 1965 N N . ASP A 1 251 ? 28.984 24.484 2.461 1 94.06 251 ASP A N 1
ATOM 1966 C CA . ASP A 1 251 ? 28.203 25.281 3.4 1 94.06 251 ASP A CA 1
ATOM 1967 C C . ASP A 1 251 ? 27.469 24.391 4.391 1 94.06 251 ASP A C 1
ATOM 1969 O O . ASP A 1 251 ? 26.703 24.875 5.234 1 94.06 251 ASP A O 1
ATOM 1973 N N . PHE A 1 252 ? 27.594 23.109 4.285 1 95.94 252 PHE A N 1
ATOM 1974 C CA . PHE A 1 252 ? 26.891 22.203 5.176 1 95.94 252 PHE A CA 1
ATOM 1975 C C . PHE A 1 252 ? 27.812 21.078 5.648 1 95.94 252 PHE A C 1
ATOM 1977 O O . PHE A 1 252 ? 28.266 21.094 6.793 1 95.94 252 PHE A O 1
ATOM 1984 N N . PHE A 1 253 ? 28.281 20.266 4.754 1 96.94 253 PHE A N 1
ATOM 1985 C CA . PHE A 1 253 ? 29.062 19.078 5.105 1 96.94 253 PHE A CA 1
ATOM 1986 C C . PHE A 1 253 ? 30.391 19.484 5.734 1 96.94 253 PHE A C 1
ATOM 1988 O O . PHE A 1 253 ? 30.875 18.828 6.652 1 96.94 253 PHE A O 1
ATOM 1995 N N . LEU A 1 254 ? 30.922 20.547 5.301 1 95.75 254 LEU A N 1
ATOM 1996 C CA . LEU A 1 254 ? 32.219 21.062 5.781 1 95.75 254 LEU A CA 1
ATOM 1997 C C . LEU A 1 254 ? 32.125 21.422 7.258 1 95.75 254 LEU A C 1
ATOM 1999 O O . LEU A 1 254 ? 33.156 21.469 7.949 1 95.75 254 LEU A O 1
ATOM 2003 N N . ALA A 1 255 ? 30.938 21.688 7.809 1 96.06 255 ALA A N 1
ATOM 2004 C CA . ALA A 1 255 ? 30.734 22.062 9.203 1 96.06 255 ALA A CA 1
ATOM 2005 C C . ALA A 1 255 ? 31.172 20.938 10.141 1 96.06 255 ALA A C 1
ATOM 2007 O O . ALA A 1 255 ? 31.484 21.188 11.312 1 96.06 255 ALA A O 1
ATOM 2008 N N . THR A 1 256 ? 31.281 19.75 9.68 1 95.81 256 THR A N 1
ATOM 2009 C CA . THR A 1 256 ? 31.531 18.578 10.523 1 95.81 256 THR A CA 1
ATOM 2010 C C . THR A 1 256 ? 33.031 18.391 10.734 1 95.81 256 THR A C 1
ATOM 2012 O O . THR A 1 256 ? 33.438 17.594 11.578 1 95.81 256 THR A O 1
ATOM 2015 N N . CYS A 1 257 ? 33.906 19.156 10.055 1 94.19 257 CYS A N 1
ATOM 2016 C CA . CYS A 1 257 ? 35.312 18.828 10.125 1 94.19 257 CYS A CA 1
ATOM 2017 C C . CYS A 1 257 ? 36.156 20.078 10.297 1 94.19 257 CYS A C 1
ATOM 2019 O O . CYS A 1 257 ? 37.375 20.031 10.195 1 94.19 257 CYS A O 1
ATOM 2021 N N . THR A 1 258 ? 35.531 21.172 10.453 1 94.38 258 THR A N 1
ATOM 2022 C CA . THR A 1 258 ? 36.281 22.406 10.656 1 94.38 258 THR A CA 1
ATOM 2023 C C . THR A 1 258 ? 35.812 23.109 11.93 1 94.38 258 THR A C 1
ATOM 2025 O O . THR A 1 258 ? 34.812 22.734 12.516 1 94.38 258 THR A O 1
ATOM 2028 N N . SER A 1 259 ? 36.594 24.109 12.312 1 93.69 259 SER A N 1
ATOM 2029 C CA . SER A 1 259 ? 36.188 24.969 13.422 1 93.69 259 SER A CA 1
ATOM 2030 C C . SER A 1 259 ? 35.094 25.953 12.992 1 93.69 259 SER A C 1
ATOM 2032 O O . SER A 1 259 ? 34.906 26.188 11.797 1 93.69 259 SER A O 1
ATOM 2034 N N . GLU A 1 260 ? 34.406 26.5 13.93 1 94.62 260 GLU A N 1
ATOM 2035 C CA . GLU A 1 260 ? 33.344 27.453 13.633 1 94.62 260 GLU A CA 1
ATOM 2036 C C . GLU A 1 260 ? 33.875 28.625 12.805 1 94.62 260 GLU A C 1
ATOM 2038 O O . GLU A 1 260 ? 33.281 28.984 11.797 1 94.62 260 GLU A O 1
ATOM 2043 N N . GLU A 1 261 ? 35 29.188 13.172 1 93.94 261 GLU A N 1
ATOM 2044 C CA . GLU A 1 261 ? 35.562 30.328 12.484 1 93.94 261 GLU A CA 1
ATOM 2045 C C . GLU A 1 261 ? 35.969 29.984 11.047 1 93.94 261 GLU A C 1
ATOM 2047 O O . GLU A 1 261 ? 35.656 30.734 10.117 1 93.94 261 GLU A O 1
ATOM 2052 N N . GLU A 1 262 ? 36.594 28.938 10.938 1 93.44 262 GLU A N 1
ATOM 2053 C CA . GLU A 1 262 ? 37.031 28.516 9.617 1 93.44 262 GLU A CA 1
ATOM 2054 C C . GLU A 1 262 ? 35.812 28.219 8.711 1 93.44 262 GLU A C 1
ATOM 2056 O O . GLU A 1 262 ? 35.844 28.547 7.52 1 93.44 262 GLU A O 1
ATOM 2061 N N . PHE A 1 263 ? 34.906 27.609 9.242 1 94.75 263 PHE A N 1
ATOM 2062 C CA . PHE A 1 263 ? 33.688 27.266 8.477 1 94.75 263 PHE A CA 1
ATOM 2063 C C . PHE A 1 263 ? 33 28.531 7.98 1 94.75 263 PHE A C 1
ATOM 2065 O O . PHE A 1 263 ? 32.625 28.609 6.812 1 94.75 263 PHE A O 1
ATOM 2072 N N . ILE A 1 264 ? 32.844 29.438 8.812 1 92.44 264 ILE A N 1
ATOM 2073 C CA . ILE A 1 264 ? 32.125 30.672 8.5 1 92.44 264 ILE A CA 1
ATOM 2074 C C . ILE A 1 264 ? 32.906 31.469 7.461 1 92.44 264 ILE A C 1
ATOM 2076 O O . ILE A 1 264 ? 32.312 32.031 6.539 1 92.44 264 ILE A O 1
ATOM 2080 N N . LYS A 1 265 ? 34.188 31.453 7.484 1 89.62 265 LYS A N 1
ATOM 2081 C CA . LYS A 1 265 ? 35.031 32.344 6.66 1 89.62 265 LYS A CA 1
ATOM 2082 C C . LYS A 1 265 ? 35.438 31.656 5.363 1 89.62 265 LYS A C 1
ATOM 2084 O O . LYS A 1 265 ? 35.969 32.312 4.457 1 89.62 265 LYS A O 1
ATOM 2089 N N . ASN A 1 266 ? 35.156 30.406 5.227 1 89.62 266 ASN A N 1
ATOM 2090 C CA . ASN A 1 266 ? 35.688 29.703 4.062 1 89.62 266 ASN A CA 1
ATOM 2091 C C . ASN A 1 266 ? 35.156 30.281 2.762 1 89.62 266 ASN A C 1
ATOM 2093 O O . ASN A 1 266 ? 34.031 30.797 2.729 1 89.62 266 ASN A O 1
ATOM 2097 N N . LYS A 1 267 ? 35.844 30.188 1.67 1 85.88 267 LYS A N 1
ATOM 2098 C CA . LYS A 1 267 ? 35.469 30.766 0.386 1 85.88 267 LYS A CA 1
ATOM 2099 C C . LYS A 1 267 ? 35.375 29.703 -0.704 1 85.88 267 LYS A C 1
ATOM 2101 O O . LYS A 1 267 ? 35.469 30.016 -1.892 1 85.88 267 LYS A O 1
ATOM 2106 N N . LEU A 1 268 ? 35.25 28.578 -0.28 1 85.62 268 LEU A N 1
ATOM 2107 C CA . LEU A 1 268 ? 35.156 27.5 -1.259 1 85.62 268 LEU A CA 1
ATOM 2108 C C . LEU A 1 268 ? 33.906 27.641 -2.119 1 85.62 268 LEU A C 1
ATOM 2110 O O . LEU A 1 268 ? 32.812 27.828 -1.594 1 85.62 268 LEU A O 1
ATOM 2114 N N . GLY A 1 269 ? 34 27.641 -3.402 1 73.75 269 GLY A N 1
ATOM 2115 C CA . GLY A 1 269 ? 32.906 27.609 -4.344 1 73.75 269 GLY A CA 1
ATOM 2116 C C . GLY A 1 269 ? 32.281 28.969 -4.57 1 73.75 269 GLY A C 1
ATOM 2117 O O . GLY A 1 269 ? 31.234 29.078 -5.227 1 73.75 269 GLY A O 1
ATOM 2118 N N . ILE A 1 270 ? 32.531 30.203 -3.891 1 64.94 270 ILE A N 1
ATOM 2119 C CA . ILE A 1 270 ? 31.891 31.516 -3.871 1 64.94 270 ILE A CA 1
ATOM 2120 C C . ILE A 1 270 ? 32.094 32.219 -5.211 1 64.94 270 ILE A C 1
ATOM 2122 O O . ILE A 1 270 ? 31.266 33 -5.648 1 64.94 270 ILE A O 1
ATOM 2126 N N . HIS A 1 271 ? 33.188 32.281 -5.816 1 55.69 271 HIS A N 1
ATOM 2127 C CA . HIS A 1 271 ? 33.438 33.156 -6.953 1 55.69 271 HIS A CA 1
ATOM 2128 C C . HIS A 1 271 ? 32.25 33.156 -7.926 1 55.69 271 HIS A C 1
ATOM 2130 O O . HIS A 1 271 ? 31.984 34.156 -8.578 1 55.69 271 HIS A O 1
ATOM 2136 N N . GLU A 1 272 ? 31.672 32.188 -8.336 1 48 272 GLU A N 1
ATOM 2137 C CA . GLU A 1 272 ? 30.766 32.156 -9.484 1 48 272 GLU A CA 1
ATOM 2138 C C . GLU A 1 272 ? 29.312 32.188 -9.031 1 48 272 GLU A C 1
ATOM 2140 O O . GLU A 1 272 ? 28.438 32.594 -9.789 1 48 272 GLU A O 1
ATOM 2145 N N . LYS A 1 273 ? 28.797 31.734 -7.977 1 45.25 273 LYS A N 1
ATOM 2146 C CA . LYS A 1 273 ? 27.453 31.172 -7.871 1 45.25 273 LYS A CA 1
ATOM 2147 C C . LYS A 1 273 ? 26.672 31.844 -6.738 1 45.25 273 LYS A C 1
ATOM 2149 O O . LYS A 1 273 ? 25.5 31.516 -6.508 1 45.25 273 LYS A O 1
ATOM 2154 N N . VAL A 1 274 ? 27.109 32.344 -5.656 1 48.81 274 VAL A N 1
ATOM 2155 C CA . VAL A 1 274 ? 26.25 32.531 -4.5 1 48.81 274 VAL A CA 1
ATOM 2156 C C . VAL A 1 274 ? 25.891 34.031 -4.367 1 48.81 274 VAL A C 1
ATOM 2158 O O . VAL A 1 274 ? 26.719 34.875 -4.672 1 48.81 274 VAL A O 1
ATOM 2161 N N . SER A 1 275 ? 24.672 34.344 -4.387 1 52.19 275 SER A N 1
ATOM 2162 C CA . SER A 1 275 ? 24.125 35.656 -4.105 1 52.19 275 SER A CA 1
ATOM 2163 C C . SER A 1 275 ? 24.969 36.375 -3.066 1 52.19 275 SER A C 1
ATOM 2165 O O . SER A 1 275 ? 25.594 35.75 -2.209 1 52.19 275 SER A O 1
ATOM 2167 N N . GLU A 1 276 ? 25.266 37.656 -3.338 1 57.16 276 GLU A N 1
ATOM 2168 C CA . GLU A 1 276 ? 26.078 38.688 -2.693 1 57.16 276 GLU A CA 1
ATOM 2169 C C . GLU A 1 276 ? 25.609 38.938 -1.261 1 57.16 276 GLU A C 1
ATOM 2171 O O . GLU A 1 276 ? 26.203 39.75 -0.548 1 57.16 276 GLU A O 1
ATOM 2176 N N . ASN A 1 277 ? 24.562 38.156 -0.854 1 69.5 277 ASN A N 1
ATOM 2177 C CA . ASN A 1 277 ? 24.234 38.531 0.516 1 69.5 277 ASN A CA 1
ATOM 2178 C C . ASN A 1 277 ? 25.141 37.875 1.526 1 69.5 277 ASN A C 1
ATOM 2180 O O . ASN A 1 277 ? 24.781 36.844 2.105 1 69.5 277 ASN A O 1
ATOM 2184 N N . VAL A 1 278 ? 26.359 38.312 1.692 1 77.5 278 VAL A N 1
ATOM 2185 C CA . VAL A 1 278 ? 27.438 37.781 2.516 1 77.5 278 VAL A CA 1
ATOM 2186 C C . VAL A 1 278 ? 26.969 37.656 3.965 1 77.5 278 VAL A C 1
ATOM 2188 O O . VAL A 1 278 ? 27.281 36.688 4.645 1 77.5 278 VAL A O 1
ATOM 2191 N N . GLN A 1 279 ? 26.203 38.594 4.297 1 77 279 GLN A N 1
ATOM 2192 C CA . GLN A 1 279 ? 25.766 38.594 5.684 1 77 279 GLN A CA 1
ATOM 2193 C C . GLN A 1 279 ? 24.828 37.406 5.965 1 77 279 GLN A C 1
ATOM 2195 O O . GLN A 1 279 ? 24.953 36.719 6.984 1 77 279 GLN A O 1
ATOM 2200 N N . ASP A 1 280 ? 23.922 37.188 5.051 1 82.38 280 ASP A N 1
ATOM 2201 C CA . ASP A 1 280 ? 22.984 36.062 5.223 1 82.38 280 ASP A CA 1
ATOM 2202 C C . ASP A 1 280 ? 23.703 34.719 5.18 1 82.38 280 ASP A C 1
ATOM 2204 O O . ASP A 1 280 ? 23.344 33.812 5.918 1 82.38 280 ASP A O 1
ATOM 2208 N N . ARG A 1 281 ? 24.672 34.594 4.363 1 88.25 281 ARG A N 1
ATOM 2209 C CA . ARG A 1 281 ? 25.438 33.375 4.281 1 88.25 281 ARG A CA 1
ATOM 2210 C C . ARG A 1 281 ? 26.203 33.094 5.578 1 88.25 281 ARG A C 1
ATOM 2212 O O . ARG A 1 281 ? 26.25 31.969 6.055 1 88.25 281 ARG A O 1
ATOM 2219 N N . THR A 1 282 ? 26.75 34.219 6.062 1 88.5 282 THR A N 1
ATOM 2220 C CA . THR A 1 282 ? 27.469 34.094 7.324 1 88.5 282 THR A CA 1
ATOM 2221 C C . THR A 1 282 ? 26.547 33.625 8.438 1 88.5 282 THR A C 1
ATOM 2223 O O . THR A 1 282 ? 26.906 32.719 9.203 1 88.5 282 THR A O 1
ATOM 2226 N N . ASN A 1 283 ? 25.422 34.219 8.484 1 84 283 ASN A N 1
ATOM 2227 C CA . ASN A 1 283 ? 24.469 33.844 9.516 1 84 283 ASN A CA 1
ATOM 2228 C C . ASN A 1 283 ? 23.969 32.406 9.32 1 84 283 ASN A C 1
ATOM 2230 O O . ASN A 1 283 ? 23.75 31.688 10.289 1 84 283 ASN A O 1
ATOM 2234 N N . ALA A 1 284 ? 23.781 32.062 8.086 1 90.31 284 ALA A N 1
ATOM 2235 C CA . ALA A 1 284 ? 23.344 30.719 7.781 1 90.31 284 ALA A CA 1
ATOM 2236 C C . ALA A 1 284 ? 24.391 29.688 8.211 1 90.31 284 ALA A C 1
ATOM 2238 O O . ALA A 1 284 ? 24.047 28.656 8.773 1 90.31 284 ALA A O 1
ATOM 2239 N N . ARG A 1 285 ? 25.625 30 7.934 1 93.44 285 ARG A N 1
ATOM 2240 C CA . ARG A 1 285 ? 26.719 29.109 8.312 1 93.44 285 ARG A CA 1
ATOM 2241 C C . ARG A 1 285 ? 26.797 28.953 9.828 1 93.44 285 ARG A C 1
ATOM 2243 O O . ARG A 1 285 ? 27.062 27.859 10.336 1 93.44 285 ARG A O 1
ATOM 2250 N N . LYS A 1 286 ? 26.547 29.984 10.5 1 90.62 286 LYS A N 1
ATOM 2251 C CA . LYS A 1 286 ? 26.531 29.922 11.961 1 90.62 286 LYS A CA 1
ATOM 2252 C C . LYS A 1 286 ? 25.438 29 12.469 1 90.62 286 LYS A C 1
ATOM 2254 O O . LYS A 1 286 ? 25.656 28.203 13.383 1 90.62 286 LYS A O 1
ATOM 2259 N N . GLN A 1 287 ? 24.328 29.156 11.891 1 87.75 287 GLN A N 1
ATOM 2260 C CA . GLN A 1 287 ? 23.188 28.328 12.273 1 87.75 287 GLN A CA 1
ATOM 2261 C C . GLN A 1 287 ? 23.469 26.859 12 1 87.75 287 GLN A C 1
ATOM 2263 O O . GLN A 1 287 ? 23.188 26 12.844 1 87.75 287 GLN A O 1
ATOM 2268 N N . ILE A 1 288 ? 24.031 26.562 10.867 1 94.81 288 ILE A N 1
ATOM 2269 C CA . ILE A 1 288 ? 24.312 25.203 10.461 1 94.81 288 ILE A CA 1
ATOM 2270 C C . ILE A 1 288 ? 25.406 24.609 11.367 1 94.81 288 ILE A C 1
ATOM 2272 O O . ILE A 1 288 ? 25.281 23.469 11.828 1 94.81 288 ILE A O 1
ATOM 2276 N N . PHE A 1 289 ? 26.391 25.422 11.648 1 95 289 PHE A N 1
ATOM 2277 C CA . PHE A 1 289 ? 27.484 24.953 12.492 1 95 289 PHE A CA 1
ATOM 2278 C C . PHE A 1 289 ? 26.969 24.594 13.891 1 95 289 PHE A C 1
ATOM 2280 O O . PHE A 1 289 ? 27.375 23.578 14.461 1 95 289 PHE A O 1
ATOM 2287 N N . LYS A 1 290 ? 26.109 25.406 14.352 1 89.88 290 LYS A N 1
ATOM 2288 C CA . LYS A 1 290 ? 25.562 25.172 15.688 1 89.88 290 LYS A CA 1
ATOM 2289 C C . LYS A 1 290 ? 24.844 23.828 15.766 1 89.88 290 LYS A C 1
ATOM 2291 O O . LYS A 1 290 ? 24.922 23.141 16.797 1 89.88 290 LYS A O 1
ATOM 2296 N N . LYS A 1 291 ? 24.281 23.406 14.789 1 90.31 291 LYS A N 1
ATOM 2297 C CA . LYS A 1 291 ? 23.484 22.188 14.781 1 90.31 291 LYS A CA 1
ATOM 2298 C C . LYS A 1 291 ? 24.344 20.969 14.461 1 90.31 291 LYS A C 1
ATOM 2300 O O . LYS A 1 291 ? 24.016 19.844 14.836 1 90.31 291 LYS A O 1
ATOM 2305 N N . PHE A 1 292 ? 25.438 21.156 13.719 1 95.12 292 PHE A N 1
ATOM 2306 C CA . PHE A 1 292 ? 26.109 19.984 13.18 1 95.12 292 PHE A CA 1
ATOM 2307 C C . PHE A 1 292 ? 27.531 19.891 13.727 1 95.12 292 PHE A C 1
ATOM 2309 O O . PHE A 1 292 ? 28.281 18.984 13.367 1 95.12 292 PHE A O 1
ATOM 2316 N N . GLN A 1 293 ? 27.875 20.688 14.641 1 90.25 293 GLN A N 1
ATOM 2317 C CA . GLN A 1 293 ? 29.219 20.688 15.188 1 90.25 293 GLN A CA 1
ATOM 2318 C C . GLN A 1 293 ? 29.531 19.391 15.922 1 90.25 293 GLN A C 1
ATOM 2320 O O . GLN A 1 293 ? 30.688 18.984 16.016 1 90.25 293 GLN A O 1
ATOM 2325 N N . ASP A 1 294 ? 28.469 18.75 16.375 1 91.62 294 ASP A N 1
ATOM 2326 C CA . ASP A 1 294 ? 28.688 17.531 17.156 1 91.62 294 ASP A CA 1
ATOM 2327 C C . ASP A 1 294 ? 28.766 16.297 16.25 1 91.62 294 ASP A C 1
ATOM 2329 O O . ASP A 1 294 ? 29.094 15.211 16.703 1 91.62 294 ASP A O 1
ATOM 2333 N N . PHE A 1 295 ? 28.531 16.438 15.008 1 94.88 295 PHE A N 1
ATOM 2334 C CA . PHE A 1 295 ? 28.625 15.32 14.07 1 94.88 295 PHE A CA 1
ATOM 2335 C C . PHE A 1 295 ? 30.031 15.234 13.477 1 94.88 295 PHE A C 1
ATOM 2337 O O . PHE A 1 295 ? 30.719 16.25 13.328 1 94.88 295 PHE A O 1
ATOM 2344 N N . LYS A 1 296 ? 30.391 14.031 13.141 1 95.56 296 LYS A N 1
ATOM 2345 C CA . LYS A 1 296 ? 31.641 13.812 12.422 1 95.56 296 LYS A CA 1
ATOM 2346 C C . LYS A 1 296 ? 31.391 13.625 10.93 1 95.56 296 LYS A C 1
ATOM 2348 O O . LYS A 1 296 ? 30.281 13.305 10.516 1 95.56 296 LYS A O 1
ATOM 2353 N N . GLY A 1 297 ? 32.375 14.008 10.172 1 96.31 297 GLY A N 1
ATOM 2354 C CA . GLY A 1 297 ? 32.375 13.703 8.75 1 96.31 297 GLY A CA 1
ATOM 2355 C C . GLY A 1 297 ? 33.219 12.492 8.398 1 96.31 297 GLY A C 1
ATOM 2356 O O . GLY A 1 297 ? 34.312 12.328 8.922 1 96.31 297 GLY A O 1
ATOM 2357 N N . ARG A 1 298 ? 32.688 11.648 7.609 1 95.94 298 ARG A N 1
ATOM 2358 C CA . ARG A 1 298 ? 33.406 10.469 7.148 1 95.94 298 ARG A CA 1
ATOM 2359 C C . ARG A 1 298 ? 33.25 10.289 5.645 1 95.94 298 ARG A C 1
ATOM 2361 O O . ARG A 1 298 ? 32.312 10.812 5.043 1 95.94 298 ARG A O 1
ATOM 2368 N N . VAL A 1 299 ? 34.219 9.531 5.098 1 95.44 299 VAL A N 1
ATOM 2369 C CA . VAL A 1 299 ? 34.156 9.281 3.66 1 95.44 299 VAL A CA 1
ATOM 2370 C C . VAL A 1 299 ? 34.344 7.793 3.381 1 95.44 299 VAL A C 1
ATOM 2372 O O . VAL A 1 299 ? 35.125 7.125 4.039 1 95.44 299 VAL A O 1
ATOM 2375 N N . GLU A 1 300 ? 33.5 7.223 2.508 1 94.38 300 GLU A N 1
ATOM 2376 C CA . GLU A 1 300 ? 33.625 5.84 2.053 1 94.38 300 GLU A CA 1
ATOM 2377 C C . GLU A 1 300 ? 34.125 5.773 0.611 1 94.38 300 GLU A C 1
ATOM 2379 O O . GLU A 1 300 ? 33.625 6.516 -0.25 1 94.38 300 GLU A O 1
ATOM 2384 N N . VAL A 1 301 ? 35.062 4.914 0.359 1 93.38 301 VAL A N 1
ATOM 2385 C CA . VAL A 1 301 ? 35.688 4.82 -0.955 1 93.38 301 VAL A CA 1
ATOM 2386 C C . VAL A 1 301 ? 35 3.748 -1.785 1 93.38 301 VAL A C 1
ATOM 2388 O O . VAL A 1 301 ? 34.844 2.607 -1.337 1 93.38 301 VAL A O 1
ATOM 2391 N N . LEU A 1 302 ? 34.594 4.113 -2.939 1 93.5 302 LEU A N 1
ATOM 2392 C CA . LEU A 1 302 ? 33.969 3.199 -3.895 1 93.5 302 LEU A CA 1
ATOM 2393 C C . LEU A 1 302 ? 34.938 2.848 -5.02 1 93.5 302 LEU A C 1
ATOM 2395 O O . LEU A 1 302 ? 35.781 3.656 -5.379 1 93.5 302 LEU A O 1
ATOM 2399 N N . ASP A 1 303 ? 34.75 1.669 -5.508 1 92.19 303 ASP A N 1
ATOM 2400 C CA . ASP A 1 303 ? 35.5 1.266 -6.707 1 92.19 303 ASP A CA 1
ATOM 2401 C C . ASP A 1 303 ? 34.719 1.622 -7.973 1 92.19 303 ASP A C 1
ATOM 2403 O O . ASP A 1 303 ? 33.844 0.855 -8.414 1 92.19 303 ASP A O 1
ATOM 2407 N N . ILE A 1 304 ? 35.062 2.773 -8.492 1 92.12 304 ILE A N 1
ATOM 2408 C CA . ILE A 1 304 ? 34.312 3.32 -9.617 1 92.12 304 ILE A CA 1
ATOM 2409 C C . ILE A 1 304 ? 35.125 3.203 -10.898 1 92.12 304 ILE A C 1
ATOM 2411 O O . ILE A 1 304 ? 36.344 3.404 -10.883 1 92.12 304 ILE A O 1
ATOM 2415 N N . ILE A 1 305 ? 34.406 2.814 -11.969 1 88.31 305 ILE A N 1
ATOM 2416 C CA . ILE A 1 305 ? 35 2.795 -13.297 1 88.31 305 ILE A CA 1
ATOM 2417 C C . ILE A 1 305 ? 34.219 3.678 -14.25 1 88.31 305 ILE A C 1
ATOM 2419 O O . ILE A 1 305 ? 33.062 4.012 -13.969 1 88.31 305 ILE A O 1
ATOM 2423 N N . GLU A 1 306 ? 34.781 4.301 -15.336 1 90.38 306 GLU A N 1
ATOM 2424 C CA . GLU A 1 306 ? 34.125 5.062 -16.406 1 90.38 306 GLU A CA 1
ATOM 2425 C C . GLU A 1 306 ? 33.438 6.316 -15.859 1 90.38 306 GLU A C 1
ATOM 2427 O O . GLU A 1 306 ? 32.281 6.562 -16.125 1 90.38 306 GLU A O 1
ATOM 2432 N N . TYR A 1 307 ? 34.156 7.047 -15.078 1 93.44 307 TYR A N 1
ATOM 2433 C CA . TYR A 1 307 ? 33.594 8.273 -14.508 1 93.44 307 TYR A CA 1
ATOM 2434 C C . TYR A 1 307 ? 33.594 9.398 -15.539 1 93.44 307 TYR A C 1
ATOM 2436 O O . TYR A 1 307 ? 34.594 9.633 -16.219 1 93.44 307 TYR A O 1
ATOM 2444 N N . GLN A 1 308 ? 32.438 10.016 -15.758 1 93.06 308 GLN A N 1
ATOM 2445 C CA . GLN A 1 308 ? 32.281 11.195 -16.609 1 93.06 308 GLN A CA 1
ATOM 2446 C C . GLN A 1 308 ? 31.438 12.266 -15.891 1 93.06 308 GLN A C 1
ATOM 2448 O O . GLN A 1 308 ? 30.5 11.953 -15.164 1 93.06 308 GLN A O 1
ATOM 2453 N N . TYR A 1 309 ? 31.812 13.508 -16.062 1 93.62 309 TYR A N 1
ATOM 2454 C CA . TYR A 1 309 ? 31.109 14.617 -15.438 1 93.62 309 TYR A CA 1
ATOM 2455 C C . TYR A 1 309 ? 30.625 15.609 -16.484 1 93.62 309 TYR A C 1
ATOM 2457 O O . TYR A 1 309 ? 31.422 16.188 -17.234 1 93.62 309 TYR A O 1
ATOM 2465 N N . LYS A 1 310 ? 29.344 15.781 -16.625 1 93.31 310 LYS A N 1
ATOM 2466 C CA . LYS A 1 310 ? 28.641 16.734 -17.469 1 93.31 310 LYS A CA 1
ATOM 2467 C C . LYS A 1 310 ? 29 16.531 -18.938 1 93.31 310 LYS A C 1
ATOM 2469 O O . LYS A 1 310 ? 29.156 17.484 -19.688 1 93.31 310 LYS A O 1
ATOM 2474 N N . LYS A 1 311 ? 29.281 15.297 -19.266 1 93.5 311 LYS A N 1
ATOM 2475 C CA . LYS A 1 311 ? 29.453 14.891 -20.656 1 93.5 311 LYS A CA 1
ATOM 2476 C C . LYS A 1 311 ? 28.25 14.102 -21.172 1 93.5 311 LYS A C 1
ATOM 2478 O O . LYS A 1 311 ? 28.375 12.93 -21.547 1 93.5 311 LYS A O 1
ATOM 2483 N N . PHE A 1 312 ? 27.188 14.828 -21.297 1 94.62 312 PHE A N 1
ATOM 2484 C CA . PHE A 1 312 ? 25.906 14.203 -21.625 1 94.62 312 PHE A CA 1
ATOM 2485 C C . PHE A 1 312 ? 25.891 13.742 -23.078 1 94.62 312 PHE A C 1
ATOM 2487 O O . PHE A 1 312 ? 26.453 14.406 -23.953 1 94.62 312 PHE A O 1
ATOM 2494 N N . PRO A 1 313 ? 25.25 12.648 -23.375 1 94.38 313 PRO A N 1
ATOM 2495 C CA . PRO A 1 313 ? 25.062 12.242 -24.781 1 94.38 313 PRO A CA 1
ATOM 2496 C C . PRO A 1 313 ? 24.375 13.312 -25.625 1 94.38 313 PRO A C 1
ATOM 2498 O O . PRO A 1 313 ? 23.625 14.133 -25.078 1 94.38 313 PRO A O 1
ATOM 2501 N N . GLU A 1 314 ? 24.578 13.242 -26.875 1 91.25 314 GLU A N 1
ATOM 2502 C CA . GLU A 1 314 ? 24.094 14.297 -27.766 1 91.25 314 GLU A CA 1
ATOM 2503 C C . GLU A 1 314 ? 22.625 14.109 -28.094 1 91.25 314 GLU A C 1
ATOM 2505 O O . GLU A 1 314 ? 21.891 15.086 -28.266 1 91.25 314 GLU A O 1
ATOM 2510 N N . HIS A 1 315 ? 22.234 12.891 -28.172 1 91.94 315 HIS A N 1
ATOM 2511 C CA . HIS A 1 315 ? 20.875 12.641 -28.656 1 91.94 315 HIS A CA 1
ATOM 2512 C C . HIS A 1 315 ? 19.906 12.391 -27.516 1 91.94 315 HIS A C 1
ATOM 2514 O O . HIS A 1 315 ? 20.281 11.781 -26.5 1 91.94 315 HIS A O 1
ATOM 2520 N N . SER A 1 316 ? 18.641 12.883 -27.75 1 93.12 316 SER A N 1
ATOM 2521 C CA . SER A 1 316 ? 17.578 12.68 -26.781 1 93.12 316 SER A CA 1
ATOM 2522 C C . SER A 1 316 ? 17 11.273 -26.859 1 93.12 316 SER A C 1
ATOM 2524 O O . SER A 1 316 ? 16.953 10.68 -27.938 1 93.12 316 SER A O 1
ATOM 2526 N N . ARG A 1 317 ? 16.625 10.773 -25.781 1 92.5 317 ARG A N 1
ATOM 2527 C CA . ARG A 1 317 ? 15.953 9.477 -25.75 1 92.5 317 ARG A CA 1
ATOM 2528 C C . ARG A 1 317 ? 14.602 9.547 -26.453 1 92.5 317 ARG A C 1
ATOM 2530 O O . ARG A 1 317 ? 13.945 10.594 -26.453 1 92.5 317 ARG A O 1
ATOM 2537 N N . ASN A 1 318 ? 14.195 8.359 -27.078 1 95.06 318 ASN A N 1
ATOM 2538 C CA . ASN A 1 318 ? 12.945 8.273 -27.828 1 95.06 318 ASN A CA 1
ATOM 2539 C C . ASN A 1 318 ? 12.203 6.973 -27.531 1 95.06 318 ASN A C 1
ATOM 2541 O O . ASN A 1 318 ? 12.602 5.906 -28.016 1 95.06 318 ASN A O 1
ATOM 2545 N N . TYR A 1 319 ? 11.07 7.066 -26.875 1 95.62 319 TYR A N 1
ATOM 2546 C CA . TYR A 1 319 ? 10.32 5.887 -26.453 1 95.62 319 TYR A CA 1
ATOM 2547 C C . TYR A 1 319 ? 9.727 5.152 -27.641 1 95.62 319 TYR A C 1
ATOM 2549 O O . TYR A 1 319 ? 9.617 3.922 -27.625 1 95.62 319 TYR A O 1
ATOM 2557 N N . ARG A 1 320 ? 9.328 5.809 -28.703 1 95.31 320 ARG A N 1
ATOM 2558 C CA . ARG A 1 320 ? 8.781 5.156 -29.891 1 95.31 320 ARG A CA 1
ATOM 2559 C C . ARG A 1 320 ? 9.844 4.297 -30.578 1 95.31 320 ARG A C 1
ATOM 2561 O O . ARG A 1 320 ? 9.555 3.174 -31 1 95.31 320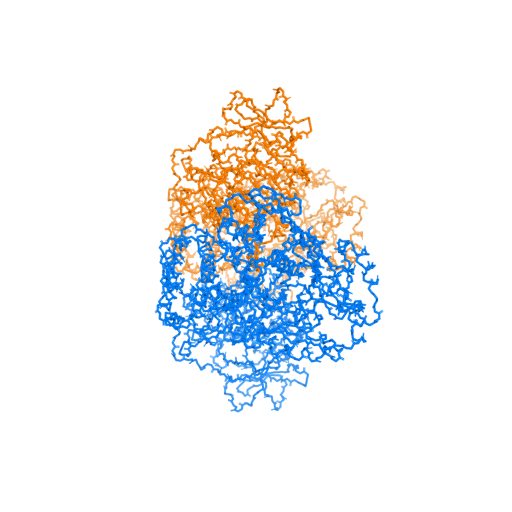 ARG A O 1
ATOM 2568 N N . GLN A 1 321 ? 11.023 4.871 -30.641 1 95.69 321 GLN A N 1
ATOM 2569 C CA . GLN A 1 321 ? 12.125 4.109 -31.219 1 95.69 321 GLN A CA 1
ATOM 2570 C C . GLN A 1 321 ? 12.469 2.902 -30.344 1 95.69 321 GLN A C 1
ATOM 2572 O O . GLN A 1 321 ? 12.812 1.836 -30.859 1 95.69 321 GLN A O 1
ATOM 2577 N N . LEU A 1 322 ? 12.422 3.123 -29.078 1 95.56 322 LEU A N 1
ATOM 2578 C CA . LEU A 1 322 ? 12.719 2.025 -28.172 1 95.56 322 LEU A CA 1
ATOM 2579 C C . LEU A 1 322 ? 11.688 0.907 -28.312 1 95.56 322 LEU A C 1
ATOM 2581 O O . LEU A 1 322 ? 12.031 -0.274 -28.234 1 95.56 322 LEU A O 1
ATOM 2585 N N . LEU A 1 323 ? 10.406 1.257 -28.469 1 96.12 323 LEU A N 1
ATOM 2586 C CA . LEU A 1 323 ? 9.352 0.274 -28.688 1 96.12 323 LEU A CA 1
ATOM 2587 C C . LEU A 1 323 ? 9.641 -0.551 -29.938 1 96.12 323 LEU A C 1
ATOM 2589 O O . LEU A 1 323 ? 9.438 -1.768 -29.953 1 96.12 323 LEU A O 1
ATOM 2593 N N . ASP A 1 324 ? 10.164 0.073 -30.984 1 95.38 324 ASP A N 1
ATOM 2594 C CA . ASP A 1 324 ? 10.523 -0.622 -32.219 1 95.38 324 ASP A CA 1
ATOM 2595 C C . ASP A 1 324 ? 11.664 -1.605 -31.984 1 95.38 324 ASP A C 1
ATOM 2597 O O . ASP A 1 324 ? 11.648 -2.721 -32.5 1 95.38 324 ASP A O 1
ATOM 2601 N N . ILE A 1 325 ? 12.562 -1.176 -31.203 1 94.94 325 ILE A N 1
ATOM 2602 C CA . ILE A 1 325 ? 13.711 -2.021 -30.891 1 94.94 325 ILE A CA 1
ATOM 2603 C C . ILE A 1 325 ? 13.242 -3.264 -30.125 1 94.94 325 ILE A C 1
ATOM 2605 O O . ILE A 1 325 ? 13.617 -4.387 -30.484 1 94.94 325 ILE A O 1
ATOM 2609 N N . PHE A 1 326 ? 12.414 -3.076 -29.156 1 95.31 326 PHE A N 1
ATOM 2610 C CA . PHE A 1 326 ? 11.93 -4.188 -28.344 1 95.31 326 PHE A CA 1
ATOM 2611 C C . PHE A 1 326 ? 11.047 -5.113 -29.172 1 95.31 326 PHE A C 1
ATOM 2613 O O . PHE A 1 326 ? 11.047 -6.328 -28.969 1 95.31 326 PHE A O 1
ATOM 2620 N N . SER A 1 327 ? 10.273 -4.57 -30.062 1 94.44 327 SER A N 1
ATOM 2621 C CA . SER A 1 327 ? 9.438 -5.379 -30.938 1 94.44 327 SER A CA 1
ATOM 2622 C C . SER A 1 327 ? 10.273 -6.348 -31.766 1 94.44 327 SER A C 1
ATOM 2624 O O . SER A 1 327 ? 9.859 -7.48 -32 1 94.44 327 SER A O 1
ATOM 2626 N N . GLY A 1 328 ? 11.438 -5.91 -32.094 1 91.62 328 GLY A N 1
ATOM 2627 C CA . GLY A 1 328 ? 12.328 -6.758 -32.875 1 91.62 328 GLY A CA 1
ATOM 2628 C C . GLY A 1 328 ? 13.039 -7.801 -32.031 1 91.62 328 GLY A C 1
ATOM 2629 O O . GLY A 1 328 ? 13.438 -8.852 -32.531 1 91.62 328 GLY A O 1
ATOM 2630 N N . GLU A 1 329 ? 13.094 -7.555 -30.703 1 90.94 329 GLU A N 1
ATOM 2631 C CA . GLU A 1 329 ? 13.875 -8.414 -29.812 1 90.94 329 GLU A CA 1
ATOM 2632 C C . GLU A 1 329 ? 12.969 -9.344 -29.016 1 90.94 329 GLU A C 1
ATOM 2634 O O . GLU A 1 329 ? 13.453 -10.188 -28.25 1 90.94 329 GLU A O 1
ATOM 2639 N N . LEU A 1 330 ? 11.742 -9.328 -29.156 1 90 330 LEU A N 1
ATOM 2640 C CA . LEU A 1 330 ? 10.781 -10.008 -28.297 1 90 330 LEU A CA 1
ATOM 2641 C C . LEU A 1 330 ? 11.055 -11.508 -28.25 1 90 330 LEU A C 1
ATOM 2643 O O . LEU A 1 330 ? 11.047 -12.102 -27.172 1 90 330 LEU A O 1
ATOM 2647 N N . ASN A 1 331 ? 11.422 -12.102 -29.391 1 82.69 331 ASN A N 1
ATOM 2648 C CA . ASN A 1 331 ? 11.609 -13.547 -29.438 1 82.69 331 ASN A CA 1
ATOM 2649 C C . ASN A 1 331 ? 13.078 -13.93 -29.234 1 82.69 331 ASN A C 1
ATOM 2651 O O . ASN A 1 331 ? 13.383 -15.078 -28.906 1 82.69 331 ASN A O 1
ATOM 2655 N N . SER A 1 332 ? 13.898 -13.016 -29.406 1 82.38 332 SER A N 1
ATOM 2656 C CA . SER A 1 332 ? 15.32 -13.352 -29.406 1 82.38 332 SER A CA 1
ATOM 2657 C C . SER A 1 332 ? 15.977 -12.945 -28.078 1 82.38 332 SER A C 1
ATOM 2659 O O . SER A 1 332 ? 17.047 -13.445 -27.734 1 82.38 332 SER A O 1
ATOM 2661 N N . ASN A 1 333 ? 15.258 -12.125 -27.391 1 82.75 333 ASN A N 1
ATOM 2662 C CA . ASN A 1 333 ? 15.812 -11.68 -26.109 1 82.75 333 ASN A CA 1
ATOM 2663 C C . ASN A 1 333 ? 15.68 -12.758 -25.031 1 82.75 333 ASN A C 1
ATOM 2665 O O . ASN A 1 333 ? 14.664 -13.453 -24.969 1 82.75 333 ASN A O 1
ATOM 2669 N N . GLU A 1 334 ? 16.719 -12.859 -24.25 1 82.12 334 GLU A N 1
ATOM 2670 C CA . GLU A 1 334 ? 16.734 -13.891 -23.234 1 82.12 334 GLU A CA 1
ATOM 2671 C C . GLU A 1 334 ? 15.734 -13.586 -22.125 1 82.12 334 GLU A C 1
ATOM 2673 O O . GLU A 1 334 ? 15.266 -14.492 -21.422 1 82.12 334 GLU A O 1
ATOM 2678 N N . ASP A 1 335 ? 15.461 -12.32 -21.969 1 88.75 335 ASP A N 1
ATOM 2679 C CA . ASP A 1 335 ? 14.523 -11.922 -20.922 1 88.75 335 ASP A CA 1
ATOM 2680 C C . ASP A 1 335 ? 13.242 -11.352 -21.531 1 88.75 335 ASP A C 1
ATOM 2682 O O . ASP A 1 335 ? 13 -10.148 -21.453 1 88.75 335 ASP A O 1
ATOM 2686 N N . SER A 1 336 ? 12.453 -12.195 -22.031 1 92 336 SER A N 1
ATOM 2687 C CA . SER A 1 336 ? 11.234 -11.789 -22.719 1 92 336 SER A CA 1
ATOM 2688 C C . SER A 1 336 ? 10.273 -11.07 -21.781 1 92 336 SER A C 1
ATOM 2690 O O . SER A 1 336 ? 9.547 -10.172 -22.219 1 92 336 SER A O 1
ATOM 2692 N N . GLU A 1 337 ? 10.25 -11.492 -20.531 1 91.94 337 GLU A N 1
ATOM 2693 C CA . GLU A 1 337 ? 9.359 -10.836 -19.562 1 91.94 337 GLU A CA 1
ATOM 2694 C C . GLU A 1 337 ? 9.688 -9.352 -19.438 1 91.94 337 GLU A C 1
ATOM 2696 O O . GLU A 1 337 ? 8.789 -8.508 -19.469 1 91.94 337 GLU A O 1
ATOM 2701 N N . ARG A 1 338 ? 10.953 -9.016 -19.281 1 93.62 338 ARG A N 1
ATOM 2702 C CA . ARG A 1 338 ? 11.398 -7.633 -19.141 1 93.62 338 ARG A CA 1
ATOM 2703 C C . ARG A 1 338 ? 11.055 -6.828 -20.391 1 93.62 338 ARG A C 1
ATOM 2705 O O . ARG A 1 338 ? 10.695 -5.652 -20.297 1 93.62 338 ARG A O 1
ATOM 2712 N N . VAL A 1 339 ? 11.234 -7.465 -21.5 1 95.62 339 VAL A N 1
ATOM 2713 C CA . VAL A 1 339 ? 10.938 -6.812 -22.781 1 95.62 339 VAL A CA 1
ATOM 2714 C C . VAL A 1 339 ? 9.445 -6.492 -22.859 1 95.62 339 VAL A C 1
ATOM 2716 O O . VAL A 1 339 ? 9.062 -5.367 -23.188 1 95.62 339 VAL A O 1
ATOM 2719 N N . ILE A 1 340 ? 8.625 -7.445 -22.5 1 96.31 340 ILE A N 1
ATOM 2720 C CA . ILE A 1 340 ? 7.176 -7.285 -22.594 1 96.31 340 ILE A CA 1
ATOM 2721 C C . ILE A 1 340 ? 6.719 -6.184 -21.641 1 96.31 340 ILE A C 1
ATOM 2723 O O . ILE A 1 340 ? 5.918 -5.324 -22.016 1 96.31 340 ILE A O 1
ATOM 2727 N N . ARG A 1 341 ? 7.188 -6.184 -20.438 1 95.94 341 ARG A N 1
ATOM 2728 C CA . ARG A 1 341 ? 6.828 -5.164 -19.453 1 95.94 341 ARG A CA 1
ATOM 2729 C C . ARG A 1 341 ? 7.215 -3.771 -19.938 1 95.94 341 ARG A C 1
ATOM 2731 O O . ARG A 1 341 ? 6.457 -2.816 -19.766 1 95.94 341 ARG A O 1
ATOM 2738 N N . SER A 1 342 ? 8.422 -3.701 -20.5 1 97.19 342 SER A N 1
ATOM 2739 C CA . SER A 1 342 ? 8.875 -2.422 -21.031 1 97.19 342 SER A CA 1
ATOM 2740 C C . SER A 1 342 ? 7.988 -1.967 -22.188 1 97.19 342 SER A C 1
ATOM 2742 O O . SER A 1 342 ? 7.629 -0.791 -22.281 1 97.19 342 SER A O 1
ATOM 2744 N N . MET A 1 343 ? 7.637 -2.883 -23.047 1 97.44 343 MET A N 1
ATOM 2745 C CA . MET A 1 343 ? 6.793 -2.557 -24.188 1 97.44 343 MET A CA 1
ATOM 2746 C C . MET A 1 343 ? 5.43 -2.043 -23.734 1 97.44 343 MET A C 1
ATOM 2748 O O . MET A 1 343 ? 4.949 -1.021 -24.234 1 97.44 343 MET A O 1
ATOM 2752 N N . LEU A 1 344 ? 4.832 -2.756 -22.797 1 97.19 344 LEU A N 1
ATOM 2753 C CA . LEU A 1 344 ? 3.512 -2.371 -22.312 1 97.19 344 LEU A CA 1
ATOM 2754 C C . LEU A 1 344 ? 3.561 -1.005 -21.641 1 97.19 344 LEU A C 1
ATOM 2756 O O . LEU A 1 344 ? 2.641 -0.199 -21.797 1 97.19 344 LEU A O 1
ATOM 2760 N N . SER A 1 345 ? 4.594 -0.771 -20.875 1 96.88 345 SER A N 1
ATOM 2761 C CA . SER A 1 345 ? 4.77 0.537 -20.25 1 96.88 345 SER A CA 1
ATOM 2762 C C . SER A 1 345 ? 4.859 1.643 -21.297 1 96.88 345 SER A C 1
ATOM 2764 O O . SER A 1 345 ? 4.203 2.68 -21.172 1 96.88 345 SER A O 1
ATOM 2766 N N . ILE A 1 346 ? 5.68 1.452 -22.328 1 97.44 346 ILE A N 1
ATOM 2767 C CA . ILE A 1 346 ? 5.898 2.455 -23.359 1 97.44 346 ILE A CA 1
ATOM 2768 C C . ILE A 1 346 ? 4.602 2.697 -24.125 1 97.44 346 ILE A C 1
ATOM 2770 O O . ILE A 1 346 ? 4.281 3.838 -24.469 1 97.44 346 ILE A O 1
ATOM 2774 N N . CYS A 1 347 ? 3.863 1.645 -24.375 1 96.81 347 CYS A N 1
ATOM 2775 C CA . CYS A 1 347 ? 2.578 1.801 -25.047 1 96.81 347 CYS A CA 1
ATOM 2776 C C . CYS A 1 347 ? 1.641 2.686 -24.234 1 96.81 347 CYS A C 1
ATOM 2778 O O . CYS A 1 347 ? 0.931 3.523 -24.797 1 96.81 347 CYS A O 1
ATOM 2780 N N . ASN A 1 348 ? 1.629 2.494 -22.984 1 93.56 348 ASN A N 1
ATOM 2781 C CA . ASN A 1 348 ? 0.824 3.334 -22.109 1 93.56 348 ASN A CA 1
ATOM 2782 C C . ASN A 1 348 ? 1.258 4.797 -22.172 1 93.56 348 ASN A C 1
ATOM 2784 O O . ASN A 1 348 ? 0.42 5.699 -22.141 1 93.56 348 ASN A O 1
ATOM 2788 N N . LEU A 1 349 ? 2.561 5.066 -22.281 1 94 349 LEU A N 1
ATOM 2789 C CA . LEU A 1 349 ? 3.115 6.418 -22.328 1 94 349 LEU A CA 1
ATOM 2790 C C . LEU A 1 349 ? 2.662 7.16 -23.578 1 94 349 LEU A C 1
ATOM 2792 O O . LEU A 1 349 ? 2.494 8.383 -23.547 1 94 349 LEU A O 1
ATOM 2796 N N . ILE A 1 350 ? 2.51 6.43 -24.641 1 92.44 350 ILE A N 1
ATOM 2797 C CA . ILE A 1 350 ? 2.154 7.078 -25.906 1 92.44 350 ILE A CA 1
ATOM 2798 C C . ILE A 1 350 ? 0.64 7.031 -26.094 1 92.44 350 ILE A C 1
ATOM 2800 O O . ILE A 1 350 ? 0.153 7.027 -27.234 1 92.44 350 ILE A O 1
ATOM 2804 N N . ASP A 1 351 ? -0.118 6.77 -25.031 1 89.06 351 ASP A N 1
ATOM 2805 C CA . ASP A 1 351 ? -1.572 6.848 -24.922 1 89.06 351 ASP A CA 1
ATOM 2806 C C . ASP A 1 351 ? -2.238 5.77 -25.781 1 89.06 351 ASP A C 1
ATOM 2808 O O . ASP A 1 351 ? -3.252 6.023 -26.438 1 89.06 351 ASP A O 1
ATOM 2812 N N . MET A 1 352 ? -1.511 4.652 -25.891 1 92 352 MET A N 1
ATOM 2813 C CA . MET A 1 352 ? -2.125 3.475 -26.484 1 92 352 MET A CA 1
ATOM 2814 C C . MET A 1 352 ? -2.91 2.678 -25.453 1 92 352 MET A C 1
ATOM 2816 O O . MET A 1 352 ? -2.396 2.381 -24.375 1 92 352 MET A O 1
ATOM 2820 N N . ASP A 1 353 ? -4.113 2.311 -25.812 1 89.94 353 ASP A N 1
ATOM 2821 C CA . ASP A 1 353 ? -4.918 1.562 -24.859 1 89.94 353 ASP A CA 1
ATOM 2822 C C . ASP A 1 353 ? -4.367 0.152 -24.656 1 89.94 353 ASP A C 1
ATOM 2824 O O . ASP A 1 353 ? -3.689 -0.384 -25.547 1 89.94 353 ASP A O 1
ATOM 2828 N N . SER A 1 354 ? -4.602 -0.408 -23.562 1 89.44 354 SER A N 1
ATOM 2829 C CA . SER A 1 354 ? -4.055 -1.7 -23.156 1 89.44 354 SER A CA 1
ATOM 2830 C C . SER A 1 354 ? -4.449 -2.799 -24.141 1 89.44 354 SER A C 1
ATOM 2832 O O . SER A 1 354 ? -3.65 -3.691 -24.438 1 89.44 354 SER A O 1
ATOM 2834 N N . LYS A 1 355 ? -5.645 -2.777 -24.672 1 92.62 355 LYS A N 1
ATOM 2835 C CA . LYS A 1 355 ? -6.125 -3.77 -25.625 1 92.62 355 LYS A CA 1
ATOM 2836 C C . LYS A 1 355 ? -5.301 -3.734 -26.906 1 92.62 355 LYS A C 1
ATOM 2838 O O . LYS A 1 355 ? -4.871 -4.777 -27.406 1 92.62 355 LYS A O 1
ATOM 2843 N N . THR A 1 356 ? -5.082 -2.547 -27.359 1 95.75 356 THR A N 1
ATOM 2844 C CA . THR A 1 356 ? -4.309 -2.389 -28.594 1 95.75 356 THR A CA 1
ATOM 2845 C C . THR A 1 356 ? -2.857 -2.809 -28.375 1 95.75 356 THR A C 1
ATOM 2847 O O . THR A 1 356 ? -2.25 -3.436 -29.234 1 95.75 356 THR A O 1
ATOM 2850 N N . ALA A 1 357 ? -2.307 -2.475 -27.234 1 95.94 357 ALA A N 1
ATOM 2851 C CA . ALA A 1 357 ? -0.92 -2.809 -26.922 1 95.94 357 ALA A CA 1
ATOM 2852 C C . ALA A 1 357 ? -0.703 -4.316 -26.922 1 95.94 357 ALA A C 1
ATOM 2854 O O . ALA A 1 357 ? 0.219 -4.816 -27.578 1 95.94 357 ALA A O 1
ATOM 2855 N N . ILE A 1 358 ? -1.591 -5.082 -26.203 1 97.38 358 ILE A N 1
ATOM 2856 C CA . ILE A 1 358 ? -1.437 -6.531 -26.125 1 97.38 358 ILE A CA 1
ATOM 2857 C C . ILE A 1 358 ? -1.737 -7.168 -27.469 1 97.38 358 ILE A C 1
ATOM 2859 O O . ILE A 1 358 ? -1.108 -8.156 -27.859 1 97.38 358 ILE A O 1
ATOM 2863 N N . SER A 1 359 ? -2.68 -6.629 -28.234 1 97.81 359 SER A N 1
ATOM 2864 C CA . SER A 1 359 ? -2.975 -7.121 -29.578 1 97.81 359 SER A CA 1
ATOM 2865 C C . SER A 1 359 ? -1.761 -6.996 -30.5 1 97.81 359 SER A C 1
ATOM 2867 O O . SER A 1 359 ? -1.462 -7.91 -31.266 1 97.81 359 SER A O 1
ATOM 2869 N N . ASN A 1 360 ? -1.083 -5.906 -30.391 1 96.69 360 ASN A N 1
ATOM 2870 C CA . ASN A 1 360 ? 0.108 -5.699 -31.203 1 96.69 360 ASN A CA 1
ATOM 2871 C C . ASN A 1 360 ? 1.197 -6.715 -30.875 1 96.69 360 ASN A C 1
ATOM 2873 O O . ASN A 1 360 ? 1.855 -7.242 -31.766 1 96.69 360 ASN A O 1
ATOM 2877 N N . ILE A 1 361 ? 1.42 -6.961 -29.641 1 97.31 361 ILE A N 1
ATOM 2878 C CA . ILE A 1 361 ? 2.422 -7.93 -29.203 1 97.31 361 ILE A CA 1
ATOM 2879 C C . ILE A 1 361 ? 2.059 -9.312 -29.734 1 97.31 361 ILE A C 1
ATOM 2881 O O . ILE A 1 361 ? 2.91 -10.023 -30.266 1 97.31 361 ILE A O 1
ATOM 2885 N N . LEU A 1 362 ? 0.764 -9.703 -29.625 1 97.81 362 LEU A N 1
ATOM 2886 C CA . LEU A 1 362 ? 0.312 -11.016 -30.062 1 97.81 362 LEU A CA 1
ATOM 2887 C C . LEU A 1 362 ? 0.423 -11.141 -31.578 1 97.81 362 LEU A C 1
ATOM 2889 O O . LEU A 1 362 ? 0.739 -12.211 -32.094 1 97.81 362 LEU A O 1
ATOM 2893 N N . LYS A 1 363 ? 0.155 -10.047 -32.312 1 97.38 363 LYS A N 1
ATOM 2894 C CA . LYS A 1 363 ? 0.296 -10.055 -33.75 1 97.38 363 LYS A CA 1
ATOM 2895 C C . LYS A 1 363 ? 1.749 -10.273 -34.156 1 97.38 363 LYS A C 1
ATOM 2897 O O . LYS A 1 363 ? 2.025 -10.992 -35.125 1 97.38 363 LYS A O 1
ATOM 2902 N N . LEU A 1 364 ? 2.639 -9.641 -33.469 1 96.25 364 LEU A N 1
ATOM 2903 C CA . LEU A 1 364 ? 4.062 -9.828 -33.719 1 96.25 364 LEU A CA 1
ATOM 2904 C C . LEU A 1 364 ? 4.457 -11.289 -33.531 1 96.25 364 LEU A C 1
ATOM 2906 O O . LEU A 1 364 ? 5.191 -11.852 -34.344 1 96.25 364 LEU A O 1
ATOM 2910 N N . LEU A 1 365 ? 4.031 -11.891 -32.469 1 96.19 365 LEU A N 1
ATOM 2911 C CA . LEU A 1 365 ? 4.352 -13.289 -32.188 1 96.19 365 LEU A CA 1
ATOM 2912 C C . LEU A 1 365 ? 3.689 -14.219 -33.188 1 96.19 365 LEU A C 1
ATOM 2914 O O . LEU A 1 365 ? 4.289 -15.211 -33.594 1 96.19 365 LEU A O 1
ATOM 2918 N N . ARG A 1 366 ? 2.447 -13.922 -33.562 1 96.5 366 ARG A N 1
ATOM 2919 C CA . ARG A 1 366 ? 1.753 -14.688 -34.594 1 96.5 366 ARG A CA 1
ATOM 2920 C C . ARG A 1 366 ? 2.547 -14.703 -35.875 1 96.5 366 ARG A C 1
ATOM 2922 O O . ARG A 1 366 ? 2.656 -15.742 -36.531 1 96.5 366 ARG A O 1
ATOM 2929 N N . ASP A 1 367 ? 3.062 -13.562 -36.25 1 95.5 367 ASP A N 1
ATOM 2930 C CA . ASP A 1 367 ? 3.854 -13.445 -37.469 1 95.5 367 ASP A CA 1
ATOM 2931 C C . ASP A 1 367 ? 5.121 -14.297 -37.406 1 95.5 367 ASP A C 1
ATOM 2933 O O . ASP A 1 367 ? 5.586 -14.828 -38.406 1 95.5 367 ASP A O 1
ATOM 2937 N N . GLN A 1 368 ? 5.672 -14.422 -36.25 1 93.88 368 GLN A N 1
ATOM 2938 C CA . GLN A 1 368 ? 6.859 -15.258 -36.062 1 93.88 368 GLN A CA 1
ATOM 2939 C C . GLN A 1 368 ? 6.531 -16.734 -36.25 1 93.88 368 GLN A C 1
ATOM 2941 O O . GLN A 1 368 ? 7.367 -17.5 -36.719 1 93.88 368 GLN A O 1
ATOM 2946 N N . ILE A 1 369 ? 5.348 -17.156 -35.781 1 94 369 ILE A N 1
ATOM 2947 C CA . ILE A 1 369 ? 4.918 -18.531 -36 1 94 369 ILE A CA 1
ATOM 2948 C C . ILE A 1 369 ? 4.887 -18.844 -37.5 1 94 369 ILE A C 1
ATOM 2950 O O . ILE A 1 369 ? 5.289 -19.922 -37.906 1 94 369 ILE A O 1
ATOM 2954 N N . LEU A 1 370 ? 4.5 -17.859 -38.281 1 91.88 370 LEU A N 1
ATOM 2955 C CA . LEU A 1 370 ? 4.418 -18.016 -39.719 1 91.88 370 LEU A CA 1
ATOM 2956 C C . LEU A 1 370 ? 5.805 -18.219 -40.344 1 91.88 370 LEU A C 1
ATOM 2958 O O . LEU A 1 370 ? 5.953 -18.922 -41.344 1 91.88 370 LEU A O 1
ATOM 2962 N N . LYS A 1 371 ? 6.789 -17.734 -39.688 1 91.19 371 LYS A N 1
ATOM 2963 C CA . LYS A 1 371 ? 8.133 -17.703 -40.25 1 91.19 371 LYS A CA 1
ATOM 2964 C C . LYS A 1 371 ? 8.977 -18.875 -39.719 1 91.19 371 LYS A C 1
ATOM 2966 O O . LYS A 1 371 ? 10.102 -19.078 -40.156 1 91.19 371 LYS A O 1
ATOM 2971 N N . THR A 1 372 ? 8.422 -19.547 -38.75 1 88.5 372 THR A N 1
ATOM 2972 C CA . THR A 1 372 ? 9.195 -20.609 -38.125 1 88.5 372 THR A CA 1
ATOM 2973 C C . THR A 1 372 ? 8.492 -21.953 -38.312 1 88.5 372 THR A C 1
ATOM 2975 O O . THR A 1 372 ? 7.27 -22.016 -38.438 1 88.5 372 THR A O 1
ATOM 2978 N N . SER A 1 373 ? 9.344 -23.062 -38.281 1 85.31 373 SER A N 1
ATOM 2979 C CA . SER A 1 373 ? 8.711 -24.359 -38.5 1 85.31 373 SER A CA 1
ATOM 2980 C C . SER A 1 373 ? 9.117 -25.359 -37.406 1 85.31 373 SER A C 1
ATOM 2982 O O . SER A 1 373 ? 8.523 -26.438 -37.312 1 85.31 373 SER A O 1
ATOM 2984 N N . THR A 1 374 ? 10.031 -25.031 -36.562 1 89.31 374 THR A N 1
ATOM 2985 C CA . THR A 1 374 ? 10.461 -26 -35.562 1 89.31 374 THR A CA 1
ATOM 2986 C C . THR A 1 374 ? 9.539 -25.984 -34.344 1 89.31 374 THR A C 1
ATOM 2988 O O . THR A 1 374 ? 9.094 -24.906 -33.938 1 89.31 374 THR A O 1
ATOM 2991 N N . PRO A 1 375 ? 9.242 -27.172 -33.812 1 91.44 375 PRO A N 1
ATOM 2992 C CA . PRO A 1 375 ? 8.359 -27.25 -32.656 1 91.44 375 PRO A CA 1
ATOM 2993 C C . PRO A 1 375 ? 8.922 -26.484 -31.453 1 91.44 375 PRO A C 1
ATOM 2995 O O . PRO A 1 375 ? 8.164 -25.891 -30.672 1 91.44 375 PRO A O 1
ATOM 2998 N N . GLU A 1 376 ? 10.234 -26.484 -31.297 1 90 376 GLU A N 1
ATOM 2999 C CA . GLU A 1 376 ? 10.852 -25.797 -30.156 1 90 376 GLU A CA 1
ATOM 3000 C C . GLU A 1 376 ? 10.609 -24.297 -30.219 1 90 376 GLU A C 1
ATOM 3002 O O . GLU A 1 376 ? 10.305 -23.672 -29.203 1 90 376 GLU A O 1
ATOM 3007 N N . LEU A 1 377 ? 10.758 -23.781 -31.391 1 91.81 377 LEU A N 1
ATOM 3008 C CA . LEU A 1 377 ? 10.547 -22.359 -31.562 1 91.81 377 LEU A CA 1
ATOM 3009 C C . LEU A 1 377 ? 9.062 -22.016 -31.422 1 91.81 377 LEU A C 1
ATOM 3011 O O . LEU A 1 377 ? 8.719 -20.938 -30.906 1 91.81 377 LEU A O 1
ATOM 3015 N N . HIS A 1 378 ? 8.211 -22.906 -31.922 1 94.12 378 HIS A N 1
ATOM 3016 C CA . HIS A 1 378 ? 6.781 -22.703 -31.734 1 94.12 378 HIS A CA 1
ATOM 3017 C C . HIS A 1 378 ? 6.43 -22.656 -30.25 1 94.12 378 HIS A C 1
ATOM 3019 O O . HIS A 1 378 ? 5.656 -21.797 -29.812 1 94.12 378 HIS A O 1
ATOM 3025 N N . LEU A 1 379 ? 7.012 -23.578 -29.484 1 93.88 379 LEU A N 1
ATOM 3026 C CA . LEU A 1 379 ? 6.762 -23.625 -28.047 1 93.88 379 LEU A CA 1
ATOM 3027 C C . LEU A 1 379 ? 7.223 -22.328 -27.375 1 93.88 379 LEU A C 1
ATOM 3029 O O . LEU A 1 379 ? 6.52 -21.781 -26.531 1 93.88 379 LEU A O 1
ATOM 3033 N N . GLN A 1 380 ? 8.367 -21.844 -27.766 1 93.12 380 GLN A N 1
ATOM 3034 C CA . GLN A 1 380 ? 8.883 -20.594 -27.219 1 93.12 380 GLN A CA 1
ATOM 3035 C C . GLN A 1 380 ? 7.922 -19.438 -27.469 1 93.12 380 GLN A C 1
ATOM 3037 O O . GLN A 1 380 ? 7.617 -18.672 -26.547 1 93.12 380 GLN A O 1
ATOM 3042 N N . ILE A 1 381 ? 7.453 -19.344 -28.719 1 95.44 381 ILE A N 1
ATOM 3043 C CA . ILE A 1 381 ? 6.555 -18.266 -29.109 1 95.44 381 ILE A CA 1
ATOM 3044 C C . ILE A 1 381 ? 5.254 -18.375 -28.312 1 95.44 381 ILE A C 1
ATOM 3046 O O . ILE A 1 381 ? 4.734 -17.359 -27.828 1 95.44 381 ILE A O 1
ATOM 3050 N N . ILE A 1 382 ? 4.746 -19.578 -28.156 1 95.31 382 ILE A N 1
ATOM 3051 C CA . ILE A 1 382 ? 3.473 -19.797 -27.484 1 95.31 382 ILE A CA 1
ATOM 3052 C C . ILE A 1 382 ? 3.604 -19.406 -26 1 95.31 382 ILE A C 1
ATOM 3054 O O . ILE A 1 382 ? 2.723 -18.75 -25.453 1 95.31 382 ILE A O 1
ATOM 3058 N N . PHE A 1 383 ? 4.66 -19.797 -25.375 1 94.62 383 PHE A N 1
ATOM 3059 C CA . PHE A 1 383 ? 4.824 -19.5 -23.953 1 94.62 383 PHE A CA 1
ATOM 3060 C C . PHE A 1 383 ? 5.082 -18.016 -23.734 1 94.62 383 PHE A C 1
ATOM 3062 O O . PHE A 1 383 ? 4.66 -17.453 -22.734 1 94.62 383 PHE A O 1
ATOM 3069 N N . ILE A 1 384 ? 5.75 -17.359 -24.672 1 96.06 384 ILE A N 1
ATOM 3070 C CA . ILE A 1 384 ? 5.938 -15.906 -24.594 1 96.06 384 ILE A CA 1
ATOM 3071 C C . ILE A 1 384 ? 4.586 -15.211 -24.719 1 96.06 384 ILE A C 1
ATOM 3073 O O . ILE A 1 384 ? 4.312 -14.234 -24.016 1 96.06 384 ILE A O 1
ATOM 3077 N N . ALA A 1 385 ? 3.762 -15.703 -25.672 1 97.06 385 ALA A N 1
ATOM 3078 C CA . ALA A 1 385 ? 2.424 -15.141 -25.844 1 97.06 385 ALA A CA 1
ATOM 3079 C C . ALA A 1 385 ? 1.594 -15.305 -24.578 1 97.06 385 ALA A C 1
ATOM 3081 O O . ALA A 1 385 ? 0.873 -14.383 -24.188 1 97.06 385 ALA A O 1
ATOM 3082 N N . SER A 1 386 ? 1.681 -16.5 -24.016 1 95.62 386 SER A N 1
ATOM 3083 C CA . SER A 1 386 ? 0.992 -16.75 -22.75 1 95.62 386 SER A CA 1
ATOM 3084 C C . SER A 1 386 ? 1.456 -15.789 -21.672 1 95.62 386 SER A C 1
ATOM 3086 O O . SER A 1 386 ? 0.64 -15.25 -20.906 1 95.62 386 SER A O 1
ATOM 3088 N N . LEU A 1 387 ? 2.711 -15.555 -21.578 1 95.12 387 LEU A N 1
ATOM 3089 C CA . LEU A 1 387 ? 3.293 -14.633 -20.609 1 95.12 387 LEU A CA 1
ATOM 3090 C C . LEU A 1 387 ? 2.816 -13.203 -20.859 1 95.12 387 LEU A C 1
ATOM 3092 O O . LEU A 1 387 ? 2.488 -12.477 -19.922 1 95.12 387 LEU A O 1
ATOM 3096 N N . ALA A 1 388 ? 2.812 -12.812 -22.109 1 97.19 388 ALA A N 1
ATOM 3097 C CA . ALA A 1 388 ? 2.383 -11.461 -22.469 1 97.19 388 ALA A CA 1
ATOM 3098 C C . ALA A 1 388 ? 0.955 -11.195 -22 1 97.19 388 ALA A C 1
ATOM 3100 O O . ALA A 1 388 ? 0.656 -10.125 -21.469 1 97.19 388 ALA A O 1
ATOM 3101 N N . LEU A 1 389 ? 0.077 -12.164 -22.203 1 97 389 LEU A N 1
ATOM 3102 C CA . LEU A 1 389 ? -1.309 -12.031 -21.766 1 97 389 LEU A CA 1
ATOM 3103 C C . LEU A 1 389 ? -1.393 -11.922 -20.25 1 97 389 LEU A C 1
ATOM 3105 O O . LEU A 1 389 ? -2.184 -11.133 -19.719 1 97 389 LEU A O 1
ATOM 3109 N N . SER A 1 390 ? -0.616 -12.727 -19.578 1 94.88 390 SER A N 1
ATOM 3110 C CA . SER A 1 390 ? -0.594 -12.695 -18.125 1 94.88 390 SER A CA 1
ATOM 3111 C C . SER A 1 390 ? -0.134 -11.336 -17.609 1 94.88 390 SER A C 1
ATOM 3113 O O . SER A 1 390 ? -0.75 -10.773 -16.703 1 94.88 390 SER A O 1
ATOM 3115 N N . ILE A 1 391 ? 0.925 -10.766 -18.172 1 94.88 391 ILE A N 1
ATOM 3116 C CA . ILE A 1 391 ? 1.461 -9.484 -17.734 1 94.88 391 ILE A CA 1
ATOM 3117 C C . ILE A 1 391 ? 0.459 -8.375 -18.062 1 94.88 391 ILE A C 1
ATOM 3119 O O . ILE A 1 391 ? 0.247 -7.473 -17.25 1 94.88 391 ILE A O 1
ATOM 3123 N N . ALA A 1 392 ? -0.137 -8.453 -19.203 1 96.19 392 ALA A N 1
ATOM 3124 C CA . ALA A 1 392 ? -1.101 -7.441 -19.625 1 96.19 392 ALA A CA 1
ATOM 3125 C C . ALA A 1 392 ? -2.32 -7.422 -18.703 1 96.19 392 ALA A C 1
ATOM 3127 O O . ALA A 1 392 ? -2.955 -6.379 -18.531 1 96.19 392 ALA A O 1
ATOM 3128 N N . SER A 1 393 ? -2.648 -8.578 -18.109 1 94.62 393 SER A N 1
ATOM 3129 C CA . SER A 1 393 ? -3.799 -8.664 -17.219 1 94.62 393 SER A CA 1
ATOM 3130 C C . SER A 1 393 ? -3.508 -8 -15.875 1 94.62 393 SER A C 1
ATOM 3132 O O . SER A 1 393 ? -4.422 -7.738 -15.094 1 94.62 393 SER A O 1
ATOM 3134 N N . ASP A 1 394 ? -2.244 -7.816 -15.523 1 89.69 394 ASP A N 1
ATOM 3135 C CA . ASP A 1 394 ? -1.775 -7.105 -14.344 1 89.69 394 ASP A CA 1
ATOM 3136 C C . ASP A 1 394 ? -2.383 -7.695 -13.07 1 89.69 394 ASP A C 1
ATOM 3138 O O . ASP A 1 394 ? -2.807 -6.957 -12.18 1 89.69 394 ASP A O 1
ATOM 3142 N N . GLY A 1 395 ? -2.564 -9.008 -13.102 1 89.94 395 GLY A N 1
ATOM 3143 C CA . GLY A 1 395 ? -3.047 -9.695 -11.922 1 89.94 395 GLY A CA 1
ATOM 3144 C C . GLY A 1 395 ? -4.559 -9.648 -11.773 1 89.94 395 GLY A C 1
ATOM 3145 O O . GLY A 1 395 ? -5.141 -10.438 -11.031 1 89.94 395 GLY A O 1
ATOM 3146 N N . LYS A 1 396 ? -5.23 -8.844 -12.438 1 91.31 396 LYS A N 1
ATOM 3147 C CA . LYS A 1 396 ? -6.68 -8.711 -12.32 1 91.31 396 LYS A CA 1
ATOM 3148 C C . LYS A 1 396 ? -7.398 -9.906 -12.938 1 91.31 396 LYS A C 1
ATOM 3150 O O . LYS A 1 396 ? -8.562 -10.156 -12.633 1 91.31 396 LYS A O 1
ATOM 3155 N N . GLY A 1 397 ? -6.695 -10.602 -13.82 1 91.25 397 GLY A N 1
ATOM 3156 C CA . GLY A 1 397 ? -7.277 -11.781 -14.445 1 91.25 397 GLY A CA 1
ATOM 3157 C C . GLY A 1 397 ? -7.023 -13.055 -13.672 1 91.25 397 GLY A C 1
ATOM 3158 O O . GLY A 1 397 ? -7.582 -14.109 -13.992 1 91.25 397 GLY A O 1
ATOM 3159 N N . GLY A 1 398 ? -6.227 -12.945 -12.695 1 91.06 398 GLY A N 1
ATOM 3160 C CA . GLY A 1 398 ? -5.914 -14.125 -11.906 1 91.06 398 GLY A CA 1
ATOM 3161 C C . GLY A 1 398 ? -4.586 -14.75 -12.281 1 91.06 398 GLY A C 1
ATOM 3162 O O . GLY A 1 398 ? -3.621 -14.047 -12.586 1 91.06 398 GLY A O 1
ATOM 3163 N N . LEU A 1 399 ? -4.551 -16.078 -12.094 1 89 399 LEU A N 1
ATOM 3164 C CA . LEU A 1 399 ? -3.33 -16.828 -12.336 1 89 399 LEU A CA 1
ATOM 3165 C C . LEU A 1 399 ? -3.514 -17.797 -13.5 1 89 399 LEU A C 1
ATOM 3167 O O . LEU A 1 399 ? -4.645 -18.141 -13.859 1 89 399 LEU A O 1
ATOM 3171 N N . ARG A 1 400 ? -2.436 -18.141 -14.078 1 88.06 400 ARG A N 1
ATOM 3172 C CA . ARG A 1 400 ? -2.459 -19.125 -15.172 1 88.06 400 ARG A CA 1
ATOM 3173 C C . ARG A 1 400 ? -2.51 -20.547 -14.633 1 88.06 400 ARG A C 1
ATOM 3175 O O . ARG A 1 400 ? -1.659 -21.375 -14.969 1 88.06 400 ARG A O 1
ATOM 3182 N N . ASN A 1 401 ? -3.557 -20.781 -13.852 1 74.44 401 ASN A N 1
ATOM 3183 C CA . ASN A 1 401 ? -3.701 -22.094 -13.234 1 74.44 401 ASN A CA 1
ATOM 3184 C C . ASN A 1 401 ? -4.34 -23.094 -14.195 1 74.44 401 ASN A C 1
ATOM 3186 O O . ASN A 1 401 ? -5.199 -22.719 -14.992 1 74.44 401 ASN A O 1
ATOM 3190 N N . GLY A 1 402 ? -4.016 -24.453 -14.234 1 63.72 402 GLY A N 1
ATOM 3191 C CA . GLY A 1 402 ? -4.77 -25.578 -14.781 1 63.72 402 GLY A CA 1
ATOM 3192 C C . GLY A 1 402 ? -4.496 -25.812 -16.25 1 63.72 402 GLY A C 1
ATOM 3193 O O . GLY A 1 402 ? -3.729 -25.078 -16.875 1 63.72 402 GLY A O 1
ATOM 3194 N N . PRO A 1 403 ? -5.004 -26.859 -16.641 1 62.78 403 PRO A N 1
ATOM 3195 C CA . PRO A 1 403 ? -5.172 -26.891 -18.094 1 62.78 403 PRO A CA 1
ATOM 3196 C C . PRO A 1 403 ? -6.512 -26.328 -18.547 1 62.78 403 PRO A C 1
ATOM 3198 O O . PRO A 1 403 ? -7.465 -26.281 -17.766 1 62.78 403 PRO A O 1
ATOM 3201 N N . ALA A 1 404 ? -6.535 -25.672 -19.594 1 73.44 404 ALA A N 1
ATOM 3202 C CA . ALA A 1 404 ? -7.75 -25.109 -20.188 1 73.44 404 ALA A CA 1
ATOM 3203 C C . ALA A 1 404 ? -8.156 -25.906 -21.438 1 73.44 404 ALA A C 1
ATOM 3205 O O . ALA A 1 404 ? -7.324 -26.203 -22.297 1 73.44 404 ALA A O 1
ATOM 3206 N N . LYS A 1 405 ? -9.352 -26.547 -21.312 1 75.94 405 LYS A N 1
ATOM 3207 C CA . LYS A 1 405 ? -9.883 -27.312 -22.438 1 75.94 405 LYS A CA 1
ATOM 3208 C C . LYS A 1 405 ? -11.227 -26.75 -22.891 1 75.94 405 LYS A C 1
ATOM 3210 O O . LYS A 1 405 ? -12.195 -27.5 -23.047 1 75.94 405 LYS A O 1
ATOM 3215 N N . ASN A 1 406 ? -11.18 -25.484 -23.156 1 76.44 406 ASN A N 1
ATOM 3216 C CA . ASN A 1 406 ? -12.383 -24.875 -23.703 1 76.44 406 ASN A CA 1
ATOM 3217 C C . ASN A 1 406 ? -12.742 -25.453 -25.062 1 76.44 406 ASN A C 1
ATOM 3219 O O . ASN A 1 406 ? -11.875 -25.641 -25.922 1 76.44 406 ASN A O 1
ATOM 3223 N N . PRO A 1 407 ? -14 -25.812 -25.203 1 76.19 407 PRO A N 1
ATOM 3224 C CA . PRO A 1 407 ? -14.398 -26.484 -26.438 1 76.19 407 PRO A CA 1
ATOM 3225 C C . PRO A 1 407 ? -14.031 -25.688 -27.688 1 76.19 407 PRO A C 1
ATOM 3227 O O . PRO A 1 407 ? -13.68 -26.281 -28.719 1 76.19 407 PRO A O 1
ATOM 3230 N N . LEU A 1 408 ? -14.125 -24.469 -27.609 1 82.31 408 LEU A N 1
ATOM 3231 C CA . LEU A 1 408 ? -13.781 -23.625 -28.75 1 82.31 408 LEU A CA 1
ATOM 3232 C C . LEU A 1 408 ? -12.336 -23.844 -29.172 1 82.31 408 LEU A C 1
ATOM 3234 O O . LEU A 1 408 ? -12.055 -24.047 -30.359 1 82.31 408 LEU A O 1
ATOM 3238 N N . PHE A 1 409 ? -11.414 -23.891 -28.297 1 85 409 PHE A N 1
ATOM 3239 C CA . PHE A 1 409 ? -9.992 -24.016 -28.594 1 85 409 PHE A CA 1
ATOM 3240 C C . PHE A 1 409 ? -9.633 -25.438 -28.984 1 85 409 PHE A C 1
ATOM 3242 O O . PHE A 1 409 ? -8.734 -25.656 -29.797 1 85 409 PHE A O 1
ATOM 3249 N N . GLU A 1 410 ? -10.375 -26.375 -28.406 1 83 410 GLU A N 1
ATOM 3250 C CA . GLU A 1 410 ? -10.141 -27.766 -28.781 1 83 410 GLU A CA 1
ATOM 3251 C C . GLU A 1 410 ? -10.406 -27.984 -30.266 1 83 410 GLU A C 1
ATOM 3253 O O . GLU A 1 410 ? -9.672 -28.719 -30.938 1 83 410 GLU A O 1
ATOM 3258 N N . LYS A 1 411 ? -11.43 -27.344 -30.672 1 85.75 411 LYS A N 1
ATOM 3259 C CA . LYS A 1 411 ? -11.781 -27.469 -32.094 1 85.75 411 LYS A CA 1
ATOM 3260 C C . LYS A 1 411 ? -10.719 -26.828 -32.969 1 85.75 411 LYS A C 1
ATOM 3262 O O . LYS A 1 411 ? -10.422 -27.328 -34.062 1 85.75 411 LYS A O 1
ATOM 3267 N N . LEU A 1 412 ? -10.109 -25.812 -32.531 1 89.62 412 LEU A N 1
ATOM 3268 C CA . LEU A 1 412 ? -9.102 -25.094 -33.281 1 89.62 412 LEU A CA 1
ATOM 3269 C C . LEU A 1 412 ? -7.805 -25.891 -33.375 1 89.62 412 LEU A C 1
ATOM 3271 O O . LEU A 1 412 ? -7.039 -25.75 -34.312 1 89.62 412 LEU A O 1
ATOM 3275 N N . MET A 1 413 ? -7.574 -26.781 -32.406 1 87.75 413 MET A N 1
ATOM 3276 C CA . MET A 1 413 ? -6.297 -27.484 -32.281 1 87.75 413 MET A CA 1
ATOM 3277 C C . MET A 1 413 ? -6.379 -28.875 -32.906 1 87.75 413 MET A C 1
ATOM 3279 O O . MET A 1 413 ? -5.406 -29.625 -32.875 1 87.75 413 MET A O 1
ATOM 3283 N N . ASN A 1 414 ? -7.512 -29.219 -33.438 1 82.25 414 ASN A N 1
ATOM 3284 C CA . ASN A 1 414 ? -7.699 -30.562 -34 1 82.25 414 ASN A CA 1
ATOM 3285 C C . ASN A 1 414 ? -7.418 -30.609 -35.5 1 82.25 414 ASN A C 1
ATOM 3287 O O . ASN A 1 414 ? -7.883 -31.516 -36.188 1 82.25 414 ASN A O 1
ATOM 3291 N N . GLY A 1 415 ? -6.613 -29.75 -35.969 1 77.88 415 GLY A N 1
ATOM 3292 C CA . GLY A 1 415 ? -6.254 -29.766 -37.375 1 77.88 415 GLY A CA 1
ATOM 3293 C C . GLY A 1 415 ? -5.09 -30.703 -37.688 1 77.88 415 GLY A C 1
ATOM 3294 O O . GLY A 1 415 ? -4.539 -31.328 -36.781 1 77.88 415 GLY A O 1
ATOM 3295 N N . SER A 1 416 ? -4.781 -30.812 -38.938 1 81.69 416 SER A N 1
ATOM 3296 C CA . SER A 1 416 ? -3.723 -31.719 -39.375 1 81.69 416 SER A CA 1
ATOM 3297 C C . SER A 1 416 ? -2.365 -31.031 -39.344 1 81.69 416 SER A C 1
ATOM 3299 O O . SER A 1 416 ? -1.325 -31.688 -39.438 1 81.69 416 SER A O 1
ATOM 3301 N N . ASN A 1 417 ? -2.408 -29.766 -39.25 1 88.5 417 ASN A N 1
ATOM 3302 C CA . ASN A 1 417 ? -1.184 -28.969 -39.281 1 88.5 417 ASN A CA 1
ATOM 3303 C C . ASN A 1 417 ? -1.034 -28.125 -38.031 1 88.5 417 ASN A C 1
ATOM 3305 O O . ASN A 1 417 ? -1.849 -27.234 -37.781 1 88.5 417 ASN A O 1
ATOM 3309 N N . ARG A 1 418 ? 0.05 -28.391 -37.375 1 89.19 418 ARG A N 1
ATOM 3310 C CA . ARG A 1 418 ? 0.291 -27.75 -36.062 1 89.19 418 ARG A CA 1
ATOM 3311 C C . ARG A 1 418 ? 0.401 -26.234 -36.25 1 89.19 418 ARG A C 1
ATOM 3313 O O . ARG A 1 418 ? -0.168 -25.469 -35.438 1 89.19 418 ARG A O 1
ATOM 3320 N N . GLN A 1 419 ? 1.17 -25.781 -37.188 1 91.62 419 GLN A N 1
ATOM 3321 C CA . GLN A 1 419 ? 1.376 -24.359 -37.438 1 91.62 419 GLN A CA 1
ATOM 3322 C C . GLN A 1 419 ? 0.054 -23.641 -37.688 1 91.62 419 GLN A C 1
ATOM 3324 O O . GLN A 1 419 ? -0.197 -22.562 -37.156 1 91.62 419 GLN A O 1
ATOM 3329 N N . LYS A 1 420 ? -0.761 -24.25 -38.562 1 92.62 420 LYS A N 1
ATOM 3330 C CA . LYS A 1 420 ? -2.07 -23.688 -38.875 1 92.62 420 LYS A CA 1
ATOM 3331 C C . LYS A 1 420 ? -2.957 -23.641 -37.625 1 92.62 420 LYS A C 1
ATOM 3333 O O . LYS A 1 420 ? -3.715 -22.688 -37.438 1 92.62 420 LYS A O 1
ATOM 3338 N N . ASP A 1 421 ? -2.877 -24.641 -36.844 1 93.81 421 ASP A N 1
ATOM 3339 C CA . ASP A 1 421 ? -3.643 -24.688 -35.625 1 93.81 421 ASP A CA 1
ATOM 3340 C C . ASP A 1 421 ? -3.256 -23.547 -34.688 1 93.81 421 ASP A C 1
ATOM 3342 O O . ASP A 1 421 ? -4.121 -22.891 -34.094 1 93.81 421 ASP A O 1
ATOM 3346 N N . PHE A 1 422 ? -1.956 -23.359 -34.594 1 94.94 422 PHE A N 1
ATOM 3347 C CA . PHE A 1 422 ? -1.473 -22.281 -33.75 1 94.94 422 PHE A CA 1
ATOM 3348 C C . PHE A 1 422 ? -1.976 -20.938 -34.25 1 94.94 422 PHE A C 1
ATOM 3350 O O . PHE A 1 422 ? -2.389 -20.078 -33.438 1 94.94 422 PHE A O 1
ATOM 3357 N N . LEU A 1 423 ? -1.932 -20.719 -35.562 1 95.44 423 LEU A N 1
ATOM 3358 C CA . LEU A 1 423 ? -2.395 -19.469 -36.156 1 95.44 423 LEU A CA 1
ATOM 3359 C C . LEU A 1 423 ? -3.875 -19.234 -35.844 1 95.44 423 LEU A C 1
ATOM 3361 O O . LEU A 1 423 ? -4.289 -18.125 -35.531 1 95.44 423 LEU A O 1
ATOM 3365 N N . ASN A 1 424 ? -4.645 -20.312 -35.906 1 95.38 424 ASN A N 1
ATOM 3366 C CA . ASN A 1 424 ? -6.07 -20.234 -35.625 1 95.38 424 ASN A CA 1
ATOM 3367 C C . ASN A 1 424 ? -6.309 -19.844 -34.156 1 95.38 424 ASN A C 1
ATOM 3369 O O . ASN A 1 424 ? -7.227 -19.078 -33.875 1 95.38 424 ASN A O 1
ATOM 3373 N N . VAL A 1 425 ? -5.531 -20.391 -33.281 1 95.44 425 VAL A N 1
ATOM 3374 C CA . VAL A 1 425 ? -5.648 -20.078 -31.844 1 95.44 425 VAL A CA 1
ATOM 3375 C C . VAL A 1 425 ? -5.348 -18.594 -31.625 1 95.44 425 VAL A C 1
ATOM 3377 O O . VAL A 1 425 ? -6.09 -17.906 -30.922 1 95.44 425 VAL A O 1
ATOM 3380 N N . PHE A 1 426 ? -4.27 -18.062 -32.25 1 97.19 426 PHE A N 1
ATOM 3381 C CA . PHE A 1 426 ? -3.912 -16.656 -32.125 1 97.19 426 PHE A CA 1
ATOM 3382 C C . PHE A 1 426 ? -5.023 -15.766 -32.656 1 97.19 426 PHE A C 1
ATOM 3384 O O . PHE A 1 426 ? -5.363 -14.75 -32.062 1 97.19 426 PHE A O 1
ATOM 3391 N N . ASP A 1 427 ? -5.574 -16.172 -33.781 1 96.94 427 ASP A N 1
ATOM 3392 C CA . ASP A 1 427 ? -6.633 -15.375 -34.406 1 96.94 427 ASP A CA 1
ATOM 3393 C C . ASP A 1 427 ? -7.859 -15.297 -33.5 1 96.94 427 ASP A C 1
ATOM 3395 O O . ASP A 1 427 ? -8.477 -14.234 -33.375 1 96.94 427 ASP A O 1
ATOM 3399 N N . GLU A 1 428 ? -8.195 -16.391 -32.906 1 96.31 428 GLU A N 1
ATOM 3400 C CA . GLU A 1 428 ? -9.328 -16.422 -31.984 1 96.31 428 GLU A CA 1
ATOM 3401 C C . GLU A 1 428 ? -9.07 -15.516 -30.781 1 96.31 428 GLU A C 1
ATOM 3403 O O . GLU A 1 428 ? -9.945 -14.75 -30.375 1 96.31 428 GLU A O 1
ATOM 3408 N N . ILE A 1 429 ? -7.918 -15.594 -30.203 1 96.88 429 ILE A N 1
ATOM 3409 C CA . ILE A 1 429 ? -7.57 -14.797 -29.031 1 96.88 429 ILE A CA 1
ATOM 3410 C C . ILE A 1 429 ? -7.621 -13.312 -29.375 1 96.88 429 ILE A C 1
ATOM 3412 O O . ILE A 1 429 ? -8.211 -12.516 -28.656 1 96.88 429 ILE A O 1
ATOM 3416 N N . LEU A 1 430 ? -7.039 -12.914 -30.531 1 97.25 430 LEU A N 1
ATOM 3417 C CA . LEU A 1 430 ? -6.984 -11.523 -30.969 1 97.25 430 LEU A CA 1
ATOM 3418 C C . LEU A 1 430 ? -8.383 -10.969 -31.203 1 97.25 430 LEU A C 1
ATOM 3420 O O . LEU A 1 430 ? -8.641 -9.789 -30.969 1 97.25 430 LEU A O 1
ATOM 3424 N N . LYS A 1 431 ? -9.258 -11.812 -31.516 1 95.88 431 LYS A N 1
ATOM 3425 C CA . LYS A 1 431 ? -10.609 -11.375 -31.875 1 95.88 431 LYS A CA 1
ATOM 3426 C C . LYS A 1 431 ? -11.484 -11.242 -30.625 1 95.88 431 LYS A C 1
ATOM 3428 O O . LYS A 1 431 ? -12.281 -10.312 -30.516 1 95.88 431 LYS A O 1
ATOM 3433 N N . ASN A 1 432 ? -11.258 -12.18 -29.609 1 93 432 ASN A N 1
ATOM 3434 C CA . ASN A 1 432 ? -12.328 -12.273 -28.625 1 93 432 ASN A CA 1
ATOM 3435 C C . ASN A 1 432 ? -11.781 -12.234 -27.203 1 93 432 ASN A C 1
ATOM 3437 O O . ASN A 1 432 ? -12.547 -12.086 -26.25 1 93 432 ASN A O 1
ATOM 3441 N N . TRP A 1 433 ? -10.555 -12.273 -26.969 1 93.94 433 TRP A N 1
ATOM 3442 C CA . TRP A 1 433 ? -10.141 -12.625 -25.609 1 93.94 433 TRP A CA 1
ATOM 3443 C C . TRP A 1 433 ? -9.164 -11.602 -25.047 1 93.94 433 TRP A C 1
ATOM 3445 O O . TRP A 1 433 ? -8.484 -11.852 -24.047 1 93.94 433 TRP A O 1
ATOM 3455 N N . VAL A 1 434 ? -9 -10.398 -25.688 1 95.06 434 VAL A N 1
ATOM 3456 C CA . VAL A 1 434 ? -7.961 -9.477 -25.234 1 95.06 434 VAL A CA 1
ATOM 3457 C C . VAL A 1 434 ? -8.602 -8.242 -24.609 1 95.06 434 VAL A C 1
ATOM 3459 O O . VAL A 1 434 ? -7.906 -7.352 -24.109 1 95.06 434 VAL A O 1
ATOM 3462 N N . SER A 1 435 ? -9.906 -8.172 -24.516 1 89.12 435 SER A N 1
ATOM 3463 C CA . SER A 1 435 ? -10.586 -6.961 -24.062 1 89.12 435 SER A CA 1
ATOM 3464 C C . SER A 1 435 ? -10.672 -6.906 -22.547 1 89.12 435 SER A C 1
ATOM 3466 O O . SER A 1 435 ? -10.789 -5.828 -21.969 1 89.12 435 SER A O 1
ATOM 3468 N N . GLU A 1 436 ? -10.695 -8.094 -21.859 1 90.62 436 GLU A N 1
ATOM 3469 C CA . GLU A 1 436 ? -10.844 -8.164 -20.406 1 90.62 436 GLU A CA 1
ATOM 3470 C C . GLU A 1 436 ? -9.734 -9 -19.781 1 90.62 436 GLU A C 1
ATOM 3472 O O . GLU A 1 436 ? -9.344 -10.031 -20.328 1 90.62 436 GLU A O 1
ATOM 3477 N N . PRO A 1 437 ? -9.297 -8.586 -18.609 1 91.75 437 PRO A N 1
ATOM 3478 C CA . PRO A 1 437 ? -8.211 -9.312 -17.953 1 91.75 437 PRO A CA 1
ATOM 3479 C C . PRO A 1 437 ? -8.547 -10.781 -17.703 1 91.75 437 PRO A C 1
ATOM 3481 O O . PRO A 1 437 ? -7.688 -11.648 -17.875 1 91.75 437 PRO A O 1
ATOM 3484 N N . GLY A 1 438 ? -9.727 -11.086 -17.344 1 90.12 438 GLY A N 1
ATOM 3485 C CA . GLY A 1 438 ? -10.117 -12.469 -17.125 1 90.12 438 GLY A CA 1
ATOM 3486 C C . GLY A 1 438 ? -10.008 -13.32 -18.375 1 90.12 438 GLY A C 1
ATOM 3487 O O . GLY A 1 438 ? -9.531 -14.461 -18.328 1 90.12 438 GLY A O 1
ATOM 3488 N N . HIS A 1 439 ? -10.43 -12.734 -19.469 1 91.62 439 HIS A N 1
ATOM 3489 C CA . HIS A 1 439 ? -10.328 -13.43 -20.75 1 91.62 439 HIS A CA 1
ATOM 3490 C C . HIS A 1 439 ? -8.867 -13.648 -21.141 1 91.62 439 HIS A C 1
ATOM 3492 O O . HIS A 1 439 ? -8.516 -14.688 -21.688 1 91.62 439 HIS A O 1
ATOM 3498 N N . MET A 1 440 ? -8.07 -12.711 -20.812 1 94.38 440 MET A N 1
ATOM 3499 C CA . MET A 1 440 ? -6.656 -12.797 -21.172 1 94.38 440 MET A CA 1
ATOM 3500 C C . MET A 1 440 ? -5.996 -13.984 -20.469 1 94.38 440 MET A C 1
ATOM 3502 O O . MET A 1 440 ? -5.246 -14.734 -21.109 1 94.38 440 MET A O 1
ATOM 3506 N N . ILE A 1 441 ? -6.305 -14.148 -19.234 1 93.94 441 ILE A N 1
ATOM 3507 C CA . ILE A 1 441 ? -5.695 -15.25 -18.5 1 93.94 441 ILE A CA 1
ATOM 3508 C C . ILE A 1 441 ? -6.258 -16.578 -19 1 93.94 441 ILE A C 1
ATOM 3510 O O . ILE A 1 441 ? -5.52 -17.562 -19.125 1 93.94 441 ILE A O 1
ATOM 3514 N N . ARG A 1 442 ? -7.535 -16.609 -19.234 1 91.81 442 ARG A N 1
ATOM 3515 C CA . ARG A 1 442 ? -8.109 -17.828 -19.781 1 91.81 442 ARG A CA 1
ATOM 3516 C C . ARG A 1 442 ? -7.488 -18.156 -21.141 1 91.81 442 ARG A C 1
ATOM 3518 O O . ARG A 1 442 ? -7.207 -19.328 -21.438 1 91.81 442 ARG A O 1
ATOM 3525 N N . ALA A 1 443 ? -7.285 -17.156 -21.953 1 94 443 ALA A N 1
ATOM 3526 C CA . ALA A 1 443 ? -6.613 -17.344 -23.234 1 94 443 ALA A CA 1
ATOM 3527 C C . ALA A 1 443 ? -5.188 -17.859 -23.031 1 94 443 ALA A C 1
ATOM 3529 O O . ALA A 1 443 ? -4.727 -18.719 -23.781 1 94 443 ALA A O 1
ATOM 3530 N N . ALA A 1 444 ? -4.488 -17.25 -22.078 1 94.5 444 ALA A N 1
ATOM 3531 C CA . ALA A 1 444 ? -3.133 -17.703 -21.781 1 94.5 444 ALA A CA 1
ATOM 3532 C C . ALA A 1 444 ? -3.111 -19.188 -21.438 1 94.5 444 ALA A C 1
ATOM 3534 O O . ALA A 1 444 ? -2.223 -19.922 -21.891 1 94.5 444 ALA A O 1
ATOM 3535 N N . ARG A 1 445 ? -4.039 -19.609 -20.703 1 91.62 445 ARG A N 1
ATOM 3536 C CA . ARG A 1 445 ? -4.141 -21.016 -20.344 1 91.62 445 ARG A CA 1
ATOM 3537 C C . ARG A 1 445 ? -4.391 -21.891 -21.562 1 91.62 445 ARG A C 1
ATOM 3539 O O . ARG A 1 445 ? -3.871 -23 -21.656 1 91.62 445 ARG A O 1
ATOM 3546 N N . HIS A 1 446 ? -5.129 -21.422 -22.484 1 91.69 446 HIS A N 1
ATOM 3547 C CA . HIS A 1 446 ? -5.398 -22.172 -23.703 1 91.69 446 HIS A CA 1
ATOM 3548 C C . HIS A 1 446 ? -4.164 -22.234 -24.594 1 91.69 446 HIS A C 1
ATOM 3550 O O . HIS A 1 446 ? -3.945 -23.234 -25.297 1 91.69 446 HIS A O 1
ATOM 3556 N N . LEU A 1 447 ? -3.43 -21.156 -24.609 1 93.69 447 LEU A N 1
ATOM 3557 C CA . LEU A 1 447 ? -2.146 -21.219 -25.312 1 93.69 447 LEU A CA 1
ATOM 3558 C C . LEU A 1 447 ? -1.257 -22.297 -24.719 1 93.69 447 LEU A C 1
ATOM 3560 O O . LEU A 1 447 ? -0.628 -23.062 -25.453 1 93.69 447 LEU A O 1
ATOM 3564 N N . GLU A 1 448 ? -1.287 -22.422 -23.469 1 90.62 448 GLU A N 1
ATOM 3565 C CA . GLU A 1 448 ? -0.457 -23.438 -22.812 1 90.62 448 GLU A CA 1
ATOM 3566 C C . GLU A 1 448 ? -0.962 -24.844 -23.094 1 90.62 448 GLU A C 1
ATOM 3568 O O . GLU A 1 448 ? -0.171 -25.781 -23.203 1 90.62 448 GLU A O 1
ATOM 3573 N N . THR A 1 449 ? -2.219 -24.969 -23.188 1 89.31 449 THR A N 1
ATOM 3574 C CA . THR A 1 449 ? -2.77 -26.25 -23.594 1 89.31 449 THR A CA 1
ATOM 3575 C C . THR A 1 449 ? -2.324 -26.609 -25.016 1 89.31 449 THR A C 1
ATOM 3577 O O . THR A 1 449 ? -2.049 -27.781 -25.312 1 89.31 449 THR A O 1
ATOM 3580 N N . SER A 1 450 ? -2.305 -25.625 -25.875 1 91.06 450 SER A N 1
ATOM 3581 C CA . SER A 1 450 ? -1.796 -25.859 -27.219 1 91.06 450 SER A CA 1
ATOM 3582 C C . SER A 1 450 ? -0.336 -26.297 -27.203 1 91.06 450 SER A C 1
ATOM 3584 O O . SER A 1 450 ? 0.078 -27.141 -28 1 91.06 450 SER A O 1
ATOM 3586 N N . ALA A 1 451 ? 0.398 -25.672 -26.344 1 92 451 ALA A N 1
ATOM 3587 C CA . ALA A 1 451 ? 1.794 -26.078 -26.188 1 92 451 ALA A CA 1
ATOM 3588 C C . ALA A 1 451 ? 1.9 -27.516 -25.703 1 92 451 ALA A C 1
ATOM 3590 O O . ALA A 1 451 ? 2.787 -28.25 -26.141 1 92 451 ALA A O 1
ATOM 3591 N N . GLN A 1 452 ? 1.036 -27.875 -24.844 1 89.25 452 GLN A N 1
ATOM 3592 C CA . GLN A 1 452 ? 1.033 -29.25 -24.344 1 89.25 452 GLN A CA 1
ATOM 3593 C C . GLN A 1 452 ? 0.765 -30.25 -25.469 1 89.25 452 GLN A C 1
ATOM 3595 O O . GLN A 1 452 ? 1.322 -31.344 -25.469 1 89.25 452 GLN A O 1
ATOM 3600 N N . LYS A 1 453 ? -0.125 -29.906 -26.312 1 89.69 453 LYS A N 1
ATOM 3601 C CA . LYS A 1 453 ? -0.383 -30.766 -27.469 1 89.69 453 LYS A CA 1
ATOM 3602 C C . LYS A 1 453 ? 0.874 -30.922 -28.312 1 89.69 453 LYS A C 1
ATOM 3604 O O . LYS A 1 453 ? 1.168 -32.031 -28.797 1 89.69 453 LYS A O 1
ATOM 3609 N N . CYS A 1 454 ? 1.535 -29.828 -28.531 1 92.25 454 CYS A N 1
ATOM 3610 C CA . CYS A 1 454 ? 2.795 -29.875 -29.266 1 92.25 454 CYS A CA 1
ATOM 3611 C C . CYS A 1 454 ? 3.803 -30.781 -28.562 1 92.25 454 CYS A C 1
ATOM 3613 O O . CYS A 1 454 ? 4.461 -31.594 -29.203 1 92.25 454 CYS A O 1
ATOM 3615 N N . ILE A 1 455 ? 3.881 -30.688 -27.312 1 93.75 455 ILE A N 1
ATOM 3616 C CA . ILE A 1 455 ? 4.805 -31.484 -26.516 1 93.75 455 ILE A CA 1
ATOM 3617 C C . ILE A 1 455 ? 4.426 -32.969 -26.625 1 93.75 455 ILE A C 1
ATOM 3619 O O . ILE A 1 455 ? 5.297 -33.844 -26.734 1 93.75 455 ILE A O 1
ATOM 3623 N N . ARG A 1 456 ? 3.168 -33.219 -26.562 1 92.38 456 ARG A N 1
ATOM 3624 C CA . ARG A 1 456 ? 2.689 -34.594 -26.719 1 92.38 456 ARG A CA 1
ATOM 3625 C C . ARG A 1 456 ? 3.113 -35.156 -28.062 1 92.38 456 ARG A C 1
ATOM 3627 O O . ARG A 1 456 ? 3.551 -36.312 -28.141 1 92.38 456 ARG A O 1
ATOM 3634 N N . GLU A 1 457 ? 3.004 -34.406 -29.062 1 91.94 457 GLU A N 1
ATOM 3635 C CA . GLU A 1 457 ? 3.408 -34.844 -30.406 1 91.94 457 GLU A CA 1
ATOM 3636 C C . GLU A 1 457 ? 4.902 -35.125 -30.453 1 91.94 457 GLU A C 1
ATOM 3638 O O . GLU A 1 457 ? 5.32 -36.125 -31.047 1 91.94 457 GLU A O 1
ATOM 3643 N N . MET A 1 458 ? 5.625 -34.281 -29.859 1 93.31 458 MET A N 1
ATOM 3644 C CA . MET A 1 458 ? 7.066 -34.5 -29.797 1 93.31 458 MET A CA 1
ATOM 3645 C C . MET A 1 458 ? 7.391 -35.781 -29.047 1 93.31 458 MET A C 1
ATOM 3647 O O . MET A 1 458 ? 8.25 -36.562 -29.484 1 93.31 458 MET A O 1
ATOM 3651 N N . THR A 1 459 ? 6.734 -36 -27.984 1 95.38 459 THR A N 1
ATOM 3652 C CA . THR A 1 459 ? 6.941 -37.188 -27.172 1 95.38 459 THR A CA 1
ATOM 3653 C C . THR A 1 459 ? 6.512 -38.438 -27.922 1 95.38 459 THR A C 1
ATOM 3655 O O . THR A 1 459 ? 7.184 -39.469 -27.859 1 95.38 459 THR A O 1
ATOM 3658 N N . ASP A 1 460 ? 5.406 -38.344 -28.594 1 93.81 460 ASP A N 1
ATOM 3659 C CA . ASP A 1 460 ? 4.926 -39.469 -29.391 1 93.81 460 ASP A CA 1
ATOM 3660 C C . ASP A 1 460 ? 5.934 -39.844 -30.469 1 93.81 460 ASP A C 1
ATOM 3662 O O . ASP A 1 460 ? 6.145 -41.031 -30.75 1 93.81 460 ASP A O 1
ATOM 3666 N N . GLU A 1 461 ? 6.434 -38.875 -31.062 1 92.88 461 GLU A N 1
ATOM 3667 C CA . GLU A 1 461 ? 7.438 -39.125 -32.094 1 92.88 461 GLU A CA 1
ATOM 3668 C C . GLU A 1 461 ? 8.609 -39.906 -31.516 1 92.88 461 GLU A C 1
ATOM 3670 O O . GLU A 1 461 ? 9.164 -40.781 -32.188 1 92.88 461 GLU A O 1
ATOM 3675 N N . LEU A 1 462 ? 8.938 -39.625 -30.344 1 94.5 462 LEU A N 1
ATOM 3676 C CA . LEU A 1 462 ? 10.039 -40.312 -29.688 1 94.5 462 LEU A CA 1
ATOM 3677 C C . LEU A 1 462 ? 9.625 -41.719 -29.234 1 94.5 462 LEU A C 1
ATOM 3679 O O . LEU A 1 462 ? 10.383 -42.688 -29.375 1 94.5 462 LEU A O 1
ATOM 3683 N N . CYS A 1 463 ? 8.414 -41.875 -28.734 1 95.25 463 CYS A N 1
ATOM 3684 C CA . CYS A 1 463 ? 8.07 -43.031 -27.906 1 95.25 463 CYS A CA 1
ATOM 3685 C C . CYS A 1 463 ? 7.277 -44.062 -28.719 1 95.25 463 CYS A C 1
ATOM 3687 O O . CYS A 1 463 ? 7.234 -45.25 -28.344 1 95.25 463 CYS A O 1
ATOM 3689 N N . LEU A 1 464 ? 6.652 -43.719 -29.781 1 93 464 LEU A N 1
ATOM 3690 C CA . LEU A 1 464 ? 5.715 -44.594 -30.469 1 93 464 LEU A CA 1
ATOM 3691 C C . LEU A 1 464 ? 6.395 -45.906 -30.891 1 93 464 LEU A C 1
ATOM 3693 O O . LEU A 1 464 ? 5.848 -47 -30.688 1 93 464 LEU A O 1
ATOM 3697 N N . SER A 1 465 ? 7.562 -45.812 -31.438 1 92.69 465 SER A N 1
ATOM 3698 C CA . SER A 1 465 ? 8.266 -47 -31.922 1 92.69 465 SER A CA 1
ATOM 3699 C C . SER A 1 465 ? 8.828 -47.812 -30.766 1 92.69 465 SER A C 1
ATOM 3701 O O . SER A 1 465 ? 9.18 -49 -30.922 1 92.69 465 SER A O 1
ATOM 3703 N N . ARG A 1 466 ? 8.82 -47.281 -29.594 1 94.88 466 ARG A N 1
ATOM 3704 C CA . ARG A 1 466 ? 9.453 -47.906 -28.438 1 94.88 466 ARG A CA 1
ATOM 3705 C C . ARG A 1 466 ? 8.406 -48.375 -27.422 1 94.88 466 ARG A C 1
ATOM 3707 O O . ARG A 1 466 ? 8.734 -49.031 -26.438 1 94.88 466 ARG A O 1
ATOM 3714 N N . SER A 1 467 ? 7.199 -48.062 -27.719 1 95.44 467 SER A N 1
ATOM 3715 C CA . SER A 1 467 ? 6.137 -48.312 -26.75 1 95.44 467 SER A CA 1
ATOM 3716 C C . SER A 1 467 ? 5.695 -49.781 -26.797 1 95.44 467 SER A C 1
ATOM 3718 O O . SER A 1 467 ? 5.898 -50.469 -27.797 1 95.44 467 SER A O 1
ATOM 3720 N N . LEU A 1 468 ? 5.066 -50.188 -25.719 1 95.25 468 LEU A N 1
ATOM 3721 C CA . LEU A 1 468 ? 4.594 -51.531 -25.531 1 95.25 468 LEU A CA 1
ATOM 3722 C C . LEU A 1 468 ? 3.441 -51.875 -26.469 1 95.25 468 LEU A C 1
ATOM 3724 O O . LEU A 1 468 ? 2.541 -51.031 -26.656 1 95.25 468 LEU A O 1
ATOM 3728 N N . LYS A 1 469 ? 3.545 -52.969 -27.141 1 93.5 469 LYS A N 1
ATOM 3729 C CA . LYS A 1 469 ? 2.467 -53.531 -27.969 1 93.5 469 LYS A CA 1
ATOM 3730 C C . LYS A 1 469 ? 2.014 -54.875 -27.438 1 93.5 469 LYS A C 1
ATOM 3732 O O . LYS A 1 469 ? 2.84 -55.75 -27.188 1 93.5 469 LYS A O 1
ATOM 3737 N N . ILE A 1 470 ? 0.691 -55 -27.281 1 93.56 470 ILE A N 1
ATOM 3738 C CA . ILE A 1 470 ? 0.161 -56.188 -26.641 1 93.56 470 ILE A CA 1
ATOM 3739 C C . ILE A 1 470 ? -0.299 -57.188 -27.703 1 93.56 470 ILE A C 1
ATOM 3741 O O . ILE A 1 470 ? -0.966 -56.812 -28.672 1 93.56 470 ILE A O 1
ATOM 3745 N N . GLY A 1 471 ? 0.143 -58.406 -27.531 1 90.81 471 GLY A N 1
ATOM 3746 C CA . GLY A 1 471 ? -0.305 -59.5 -28.375 1 90.81 471 GLY A CA 1
ATOM 3747 C C . GLY A 1 471 ? -1.068 -60.562 -27.594 1 90.81 471 GLY A C 1
ATOM 3748 O O . GLY A 1 471 ? -1.209 -60.469 -26.375 1 90.81 471 GLY A O 1
ATOM 3749 N N . ARG A 1 472 ? -1.579 -61.5 -28.297 1 89.69 472 ARG A N 1
ATOM 3750 C CA . ARG A 1 472 ? -2.314 -62.625 -27.688 1 89.69 472 ARG A CA 1
ATOM 3751 C C . ARG A 1 472 ? -1.361 -63.625 -27.047 1 89.69 472 ARG A C 1
ATOM 3753 O O . ARG A 1 472 ? -0.274 -63.875 -27.578 1 89.69 472 ARG A O 1
ATOM 3760 N N . GLN A 1 473 ? -1.811 -64.062 -25.938 1 85.44 473 GLN A N 1
ATOM 3761 C CA . GLN A 1 473 ? -1.032 -65.125 -25.281 1 85.44 473 GLN A CA 1
ATOM 3762 C C . GLN A 1 473 ? -1.113 -66.438 -26.062 1 85.44 473 GLN A C 1
ATOM 3764 O O . GLN A 1 473 ? -2.207 -66.938 -26.359 1 85.44 473 GLN A O 1
ATOM 3769 N N . PRO A 1 474 ? 0.037 -66.875 -26.469 1 81.5 474 PRO A N 1
ATOM 3770 C CA . PRO A 1 474 ? 0.024 -68.125 -27.219 1 81.5 474 PRO A CA 1
ATOM 3771 C C . PRO A 1 474 ? -0.484 -69.312 -26.391 1 81.5 474 PRO A C 1
ATOM 3773 O O . PRO A 1 474 ? -1.095 -70.25 -26.938 1 81.5 474 PRO A O 1
ATOM 3776 N N . HIS A 1 475 ? -0.156 -69.375 -25.156 1 81.31 475 HIS A N 1
ATOM 3777 C CA . HIS A 1 475 ? -0.593 -70.438 -24.281 1 81.31 475 HIS A CA 1
ATOM 3778 C C . HIS A 1 475 ? -1.761 -70 -23.406 1 81.31 475 HIS A C 1
ATOM 3780 O O . HIS A 1 475 ? -2.439 -69 -23.703 1 81.31 475 HIS A O 1
ATOM 3786 N N . ALA A 1 476 ? -1.861 -70.562 -22.266 1 81.69 476 ALA A N 1
ATOM 3787 C CA . ALA A 1 476 ? -2.963 -70.25 -21.375 1 81.69 476 ALA A CA 1
ATOM 3788 C C . ALA A 1 476 ? -2.754 -68.875 -20.703 1 81.69 476 ALA A C 1
ATOM 3790 O O . ALA A 1 476 ? -1.665 -68.562 -20.203 1 81.69 476 ALA A O 1
ATOM 3791 N N . SER A 1 477 ? -3.67 -68 -20.844 1 86.5 477 SER A N 1
ATOM 3792 C CA . SER A 1 477 ? -3.662 -66.688 -20.219 1 86.5 477 SER A CA 1
ATOM 3793 C C . SER A 1 477 ? -4.062 -66.75 -18.75 1 86.5 477 SER A C 1
ATOM 3795 O O . SER A 1 477 ? -5.004 -67.5 -18.391 1 86.5 477 SER A O 1
ATOM 3797 N N . PRO A 1 478 ? -3.289 -66.062 -17.875 1 92.06 478 PRO A N 1
ATOM 3798 C CA . PRO A 1 478 ? -3.639 -66.125 -16.453 1 92.06 478 PRO A CA 1
ATOM 3799 C C . PRO A 1 478 ? -4.984 -65.438 -16.156 1 92.06 478 PRO A C 1
ATOM 3801 O O . PRO A 1 478 ? -5.398 -64.562 -16.875 1 92.06 478 PRO A O 1
ATOM 3804 N N . SER A 1 479 ? -5.605 -65.938 -15.117 1 93.56 479 SER A N 1
ATOM 3805 C CA . SER A 1 479 ? -6.895 -65.375 -14.711 1 93.56 479 SER A CA 1
ATOM 3806 C C . SER A 1 479 ? -6.715 -64.188 -13.844 1 93.56 479 SER A C 1
ATOM 3808 O O . SER A 1 479 ? -7.57 -63.281 -13.836 1 93.56 479 SER A O 1
ATOM 3810 N N . THR A 1 480 ? -5.617 -64.188 -13.07 1 96.31 480 THR A N 1
ATOM 3811 C CA . THR A 1 480 ? -5.324 -63 -12.234 1 96.31 480 THR A CA 1
ATOM 3812 C C . THR A 1 480 ? -3.838 -62.656 -12.281 1 96.31 480 THR A C 1
ATOM 3814 O O . THR A 1 480 ? -2.998 -63.562 -12.461 1 96.31 480 THR A O 1
ATOM 3817 N N . VAL A 1 481 ? -3.594 -61.438 -12.195 1 97.06 481 VAL A N 1
ATOM 3818 C CA . VAL A 1 481 ? -2.223 -60.938 -12.156 1 97.06 481 VAL A CA 1
ATOM 3819 C C . VAL A 1 481 ? -2.082 -59.875 -11.055 1 97.06 481 VAL A C 1
ATOM 3821 O O . VAL A 1 481 ? -2.932 -59 -10.922 1 97.06 481 VAL A O 1
ATOM 3824 N N . ILE A 1 482 ? -1.041 -59.969 -10.227 1 97.5 482 ILE A N 1
ATOM 3825 C CA . ILE A 1 482 ? -0.706 -58.969 -9.211 1 97.5 482 ILE A CA 1
ATOM 3826 C C . ILE A 1 482 ? 0.707 -58.438 -9.453 1 97.5 482 ILE A C 1
ATOM 3828 O O . ILE A 1 482 ? 1.645 -59.219 -9.641 1 97.5 482 ILE A O 1
ATOM 3832 N N . VAL A 1 483 ? 0.789 -57.219 -9.547 1 97.38 483 VAL A N 1
ATOM 3833 C CA . VAL A 1 483 ? 2.096 -56.594 -9.648 1 97.38 483 VAL A CA 1
ATOM 3834 C C . VAL A 1 483 ? 2.289 -55.625 -8.492 1 97.38 483 VAL A C 1
ATOM 3836 O O . VAL A 1 483 ? 1.403 -54.812 -8.195 1 97.38 483 VAL A O 1
ATOM 3839 N N . THR A 1 484 ? 3.363 -55.656 -7.793 1 96.94 484 THR A N 1
ATOM 3840 C CA . THR A 1 484 ? 3.744 -54.688 -6.766 1 96.94 484 THR A CA 1
ATOM 3841 C C . THR A 1 484 ? 5.047 -53.969 -7.137 1 96.94 484 THR A C 1
ATOM 3843 O O . THR A 1 484 ? 5.91 -54.562 -7.789 1 96.94 484 THR A O 1
ATOM 3846 N N . ALA A 1 485 ? 5.145 -52.75 -6.793 1 96.81 485 ALA A N 1
ATOM 3847 C CA . ALA A 1 485 ? 6.297 -51.969 -7.219 1 96.81 485 ALA A CA 1
ATOM 3848 C C . ALA A 1 485 ? 6.805 -51.094 -6.086 1 96.81 485 ALA A C 1
ATOM 3850 O O . ALA A 1 485 ? 6.027 -50.656 -5.23 1 96.81 485 ALA A O 1
ATOM 3851 N N . PRO A 1 486 ? 8.094 -50.812 -6.07 1 96.19 486 PRO A N 1
ATOM 3852 C CA . PRO A 1 486 ? 8.672 -49.844 -5.141 1 96.19 486 PRO A CA 1
ATOM 3853 C C . PRO A 1 486 ? 8.414 -48.406 -5.57 1 96.19 486 PRO A C 1
ATOM 3855 O O . PRO A 1 486 ? 7.723 -48.156 -6.562 1 96.19 486 PRO A O 1
ATOM 3858 N N . VAL A 1 487 ? 8.867 -47.438 -4.828 1 95.94 487 VAL A N 1
ATOM 3859 C CA . VAL A 1 487 ? 8.867 -46.031 -5.203 1 95.94 487 VAL A CA 1
ATOM 3860 C C . VAL A 1 487 ? 10.297 -45.594 -5.52 1 95.94 487 VAL A C 1
ATOM 3862 O O . VAL A 1 487 ? 11.211 -46.406 -5.586 1 95.94 487 VAL A O 1
ATOM 3865 N N . ARG A 1 488 ? 10.438 -44.344 -5.816 1 95.5 488 ARG A N 1
ATOM 3866 C CA . ARG A 1 488 ? 11.766 -43.875 -6.199 1 95.5 488 ARG A CA 1
ATOM 3867 C C . ARG A 1 488 ? 12.18 -42.656 -5.383 1 95.5 488 ARG A C 1
ATOM 3869 O O . ARG A 1 488 ? 11.328 -41.906 -4.91 1 95.5 488 ARG A O 1
ATOM 3876 N N . ILE A 1 489 ? 13.5 -42.5 -5.316 1 94.31 489 ILE A N 1
ATOM 3877 C CA . ILE A 1 489 ? 14.125 -41.25 -4.828 1 94.31 489 ILE A CA 1
ATOM 3878 C C . ILE A 1 489 ? 14.711 -40.469 -6.004 1 94.31 489 ILE A C 1
ATOM 3880 O O . ILE A 1 489 ? 15.414 -41.062 -6.844 1 94.31 489 ILE A O 1
ATOM 3884 N N . ASP A 1 490 ? 14.352 -39.281 -6.102 1 93.19 490 ASP A N 1
ATOM 3885 C CA . ASP A 1 490 ? 15.023 -38.438 -7.07 1 93.19 490 ASP A CA 1
ATOM 3886 C C . ASP A 1 490 ? 16.234 -37.75 -6.445 1 93.19 490 ASP A C 1
ATOM 3888 O O . ASP A 1 490 ? 16.125 -36.625 -5.945 1 93.19 490 ASP A O 1
ATOM 3892 N N . PHE A 1 491 ? 17.328 -38.312 -6.629 1 93.19 491 PHE A N 1
ATOM 3893 C CA . PHE A 1 491 ? 18.547 -37.906 -5.922 1 93.19 491 PHE A CA 1
ATOM 3894 C C . PHE A 1 491 ? 19.094 -36.594 -6.461 1 93.19 491 PHE A C 1
ATOM 3896 O O . PHE A 1 491 ? 19.516 -35.719 -5.691 1 93.19 491 PHE A O 1
ATOM 3903 N N . PHE A 1 492 ? 19.172 -36.5 -7.77 1 94.81 492 PHE A N 1
ATOM 3904 C CA . PHE A 1 492 ? 19.75 -35.281 -8.344 1 94.81 492 PHE A CA 1
ATOM 3905 C C . PHE A 1 492 ? 19.344 -35.125 -9.805 1 94.81 492 PHE A C 1
ATOM 3907 O O . PHE A 1 492 ? 19.359 -36.125 -10.562 1 94.81 492 PHE A O 1
ATOM 3914 N N . GLY A 1 493 ? 18.953 -33.938 -10.141 1 93.94 493 GLY A N 1
ATOM 3915 C CA . GLY A 1 493 ? 18.672 -33.656 -11.539 1 93.94 493 GLY A CA 1
ATOM 3916 C C . GLY A 1 493 ? 17.188 -33.594 -11.844 1 93.94 493 GLY A C 1
ATOM 3917 O O . GLY A 1 493 ? 16.781 -33.688 -13 1 93.94 493 GLY A O 1
ATOM 3918 N N . GLY A 1 494 ? 16.406 -33.406 -10.961 1 90.44 494 GLY A N 1
ATOM 3919 C CA . GLY A 1 494 ? 14.969 -33.281 -11.172 1 90.44 494 GLY A CA 1
ATOM 3920 C C . GLY A 1 494 ? 14.602 -32.219 -12.195 1 90.44 494 GLY A C 1
ATOM 3921 O O . GLY A 1 494 ? 15.305 -31.219 -12.336 1 90.44 494 GLY A O 1
ATOM 3922 N N . TRP A 1 495 ? 13.531 -32.469 -13.023 1 90.75 495 TRP A N 1
ATOM 3923 C CA . TRP A 1 495 ? 12.953 -31.609 -14.047 1 90.75 495 TRP A CA 1
ATOM 3924 C C . TRP A 1 495 ? 13.664 -31.797 -15.383 1 90.75 495 TRP A C 1
ATOM 3926 O O . TRP A 1 495 ? 13.133 -31.453 -16.438 1 90.75 495 TRP A O 1
ATOM 3936 N N . LEU A 1 496 ? 14.898 -32.25 -15.297 1 94.31 496 LEU A N 1
ATOM 3937 C CA . LEU A 1 496 ? 15.625 -32.469 -16.547 1 94.31 496 LEU A CA 1
ATOM 3938 C C . LEU A 1 496 ? 15.008 -33.594 -17.344 1 94.31 496 LEU A C 1
ATOM 3940 O O . LEU A 1 496 ? 15.312 -33.75 -18.531 1 94.31 496 LEU A O 1
ATOM 3944 N N . ASP A 1 497 ? 14.102 -34.312 -16.766 1 95.75 497 ASP A N 1
ATOM 3945 C CA . ASP A 1 497 ? 13.43 -35.438 -17.406 1 95.75 497 ASP A CA 1
ATOM 3946 C C . ASP A 1 497 ? 12.148 -35 -18.094 1 95.75 497 ASP A C 1
ATOM 3948 O O . ASP A 1 497 ? 11.547 -35.75 -18.859 1 95.75 497 ASP A O 1
ATOM 3952 N N . THR A 1 498 ? 11.742 -33.781 -17.906 1 94.19 498 THR A N 1
ATOM 3953 C CA . THR A 1 498 ? 10.414 -33.312 -18.281 1 94.19 498 THR A CA 1
ATOM 3954 C C . THR A 1 498 ? 10.406 -32.844 -19.734 1 94.19 498 THR A C 1
ATOM 3956 O O . THR A 1 498 ? 11.242 -32.031 -20.141 1 94.19 498 THR A O 1
ATOM 3959 N N . PRO A 1 499 ? 9.531 -33.438 -20.531 1 94.12 499 PRO A N 1
ATOM 3960 C CA . PRO A 1 499 ? 9.359 -32.812 -21.844 1 94.12 499 PRO A CA 1
ATOM 3961 C C . PRO A 1 499 ? 8.75 -31.422 -21.766 1 94.12 499 PRO A C 1
ATOM 3963 O O . PRO A 1 499 ? 7.824 -31.203 -20.969 1 94.12 499 PRO A O 1
ATOM 3966 N N . PRO A 1 500 ? 9.195 -30.469 -22.375 1 94.31 500 PRO A N 1
ATOM 3967 C CA . PRO A 1 500 ? 10.148 -30.562 -23.484 1 94.31 500 PRO A CA 1
ATOM 3968 C C . PRO A 1 500 ? 11.578 -30.25 -23.062 1 94.31 500 PRO A C 1
ATOM 3970 O O . PRO A 1 500 ? 12.453 -30.094 -23.922 1 94.31 500 PRO A O 1
ATOM 3973 N N . ILE A 1 501 ? 11.828 -30.109 -21.844 1 93.69 501 ILE A N 1
ATOM 3974 C CA . ILE A 1 501 ? 13.117 -29.641 -21.328 1 93.69 501 ILE A CA 1
ATOM 3975 C C . ILE A 1 501 ? 14.227 -30.578 -21.828 1 93.69 501 ILE A C 1
ATOM 3977 O O . ILE A 1 501 ? 15.242 -30.109 -22.359 1 93.69 501 ILE A O 1
ATOM 3981 N N . PHE A 1 502 ? 14.047 -31.859 -21.766 1 95 502 PHE A N 1
ATOM 3982 C CA . PHE A 1 502 ? 15.141 -32.781 -22.062 1 95 502 PHE A CA 1
ATOM 3983 C C . PHE A 1 502 ? 15.43 -32.812 -23.547 1 95 502 PHE A C 1
ATOM 3985 O O . PHE A 1 502 ? 16.5 -33.25 -23.969 1 95 502 PHE A O 1
ATOM 3992 N N . PHE A 1 503 ? 14.461 -32.438 -24.375 1 92.38 503 PHE A N 1
ATOM 3993 C CA . PHE A 1 503 ? 14.703 -32.406 -25.812 1 92.38 503 PHE A CA 1
ATOM 3994 C C . PHE A 1 503 ? 15.719 -31.312 -26.156 1 92.38 503 PHE A C 1
ATOM 3996 O O . PHE A 1 503 ? 16.438 -31.422 -27.156 1 92.38 503 PHE A O 1
ATOM 4003 N N . SER A 1 504 ? 15.773 -30.297 -25.312 1 87.31 504 SER A N 1
ATOM 4004 C CA . SER A 1 504 ? 16.562 -29.109 -25.641 1 87.31 504 SER A CA 1
ATOM 4005 C C . SER A 1 504 ? 17.781 -28.969 -24.734 1 87.31 504 SER A C 1
ATOM 4007 O O . SER A 1 504 ? 18.609 -28.078 -24.938 1 87.31 504 SER A O 1
ATOM 4009 N N . MET A 1 505 ? 17.906 -29.781 -23.781 1 89.56 505 MET A N 1
ATOM 4010 C CA . MET A 1 505 ? 18.984 -29.656 -22.812 1 89.56 505 MET A CA 1
ATOM 4011 C C . MET A 1 505 ? 20.047 -30.719 -23.047 1 89.56 505 MET A C 1
ATOM 4013 O O . MET A 1 505 ? 19.734 -31.891 -23.234 1 89.56 505 MET A O 1
ATOM 4017 N N . ASP A 1 506 ? 21.25 -30.219 -23.016 1 89 506 ASP A N 1
ATOM 4018 C CA . ASP A 1 506 ? 22.359 -31.172 -23.078 1 89 506 ASP A CA 1
ATOM 4019 C C . ASP A 1 506 ? 22.531 -31.891 -21.734 1 89 506 ASP A C 1
ATOM 4021 O O . ASP A 1 506 ? 22.422 -31.266 -20.672 1 89 506 ASP A O 1
ATOM 4025 N N . ASN A 1 507 ? 22.766 -33.125 -21.781 1 91.06 507 ASN A N 1
ATOM 4026 C CA . ASN A 1 507 ? 22.984 -33.938 -20.578 1 91.06 507 ASN A CA 1
ATOM 4027 C C . ASN A 1 507 ? 21.766 -33.906 -19.656 1 91.06 507 ASN A C 1
ATOM 4029 O O . ASN A 1 507 ? 21.906 -33.625 -18.469 1 91.06 507 ASN A O 1
ATOM 4033 N N . ALA A 1 508 ? 20.641 -34 -20.25 1 94.19 508 ALA A N 1
ATOM 4034 C CA . ALA A 1 508 ? 19.406 -34.156 -19.453 1 94.19 508 ALA A CA 1
ATOM 4035 C C . ALA A 1 508 ? 19.344 -35.5 -18.766 1 94.19 508 ALA A C 1
ATOM 4037 O O . ALA A 1 508 ? 18.906 -36.5 -19.344 1 94.19 508 ALA A O 1
ATOM 4038 N N . ALA A 1 509 ? 19.797 -35.5 -17.547 1 96.31 509 ALA A N 1
ATOM 4039 C CA . ALA A 1 509 ? 19.906 -36.75 -16.797 1 96.31 509 ALA A CA 1
ATOM 4040 C C . ALA A 1 509 ? 19.422 -36.562 -15.359 1 96.31 509 ALA A C 1
ATOM 4042 O O . ALA A 1 509 ? 19.422 -35.469 -14.828 1 96.31 509 ALA A O 1
ATOM 4043 N N . VAL A 1 510 ? 18.969 -37.688 -14.82 1 97.06 510 VAL A N 1
ATOM 4044 C CA . VAL A 1 510 ? 18.547 -37.688 -13.422 1 97.06 510 VAL A CA 1
ATOM 4045 C C . VAL A 1 510 ? 19.141 -38.938 -12.734 1 97.06 510 VAL A C 1
ATOM 4047 O O . VAL A 1 510 ? 19.125 -40.031 -13.297 1 97.06 510 VAL A O 1
ATOM 4050 N N . VAL A 1 511 ? 19.703 -38.75 -11.578 1 96.69 511 VAL A N 1
ATOM 4051 C CA . VAL A 1 511 ? 20.141 -39.875 -10.742 1 96.69 511 VAL A CA 1
ATOM 4052 C C . VAL A 1 511 ? 19.016 -40.25 -9.781 1 96.69 511 VAL A C 1
ATOM 4054 O O . VAL A 1 511 ? 18.547 -39.438 -9 1 96.69 511 VAL A O 1
ATOM 4057 N N . ASN A 1 512 ? 18.609 -41.5 -9.922 1 95 512 ASN A N 1
ATOM 4058 C CA . ASN A 1 512 ? 17.5 -42 -9.133 1 95 512 ASN A CA 1
ATOM 4059 C C . ASN A 1 512 ? 17.844 -43.312 -8.438 1 95 512 ASN A C 1
ATOM 4061 O O . ASN A 1 512 ? 18.906 -43.875 -8.703 1 95 512 ASN A O 1
ATOM 4065 N N . MET A 1 513 ? 16.906 -43.688 -7.539 1 94.69 513 MET A N 1
ATOM 4066 C CA . MET A 1 513 ? 17.078 -44.938 -6.82 1 94.69 513 MET A CA 1
ATOM 4067 C C . MET A 1 513 ? 15.719 -45.562 -6.504 1 94.69 513 MET A C 1
ATOM 4069 O O . MET A 1 513 ? 14.812 -44.875 -6.02 1 94.69 513 MET A O 1
ATOM 4073 N N . ALA A 1 514 ? 15.555 -46.812 -6.809 1 95.81 514 ALA A N 1
ATOM 4074 C CA . ALA A 1 514 ? 14.344 -47.531 -6.41 1 95.81 514 ALA A CA 1
ATOM 4075 C C . ALA A 1 514 ? 14.43 -47.969 -4.953 1 95.81 514 ALA A C 1
ATOM 4077 O O . ALA A 1 514 ? 15.445 -48.531 -4.52 1 95.81 514 ALA A O 1
ATOM 4078 N N . ILE A 1 515 ? 13.328 -47.75 -4.238 1 95.5 515 ILE A N 1
ATOM 4079 C CA . ILE A 1 515 ? 13.398 -48.125 -2.822 1 95.5 515 ILE A CA 1
ATOM 4080 C C . ILE A 1 515 ? 12.07 -48.719 -2.377 1 95.5 515 ILE A C 1
ATOM 4082 O O . ILE A 1 515 ? 11.008 -48.344 -2.865 1 95.5 515 ILE A O 1
ATOM 4086 N N . LYS A 1 516 ? 12.156 -49.625 -1.451 1 95.25 516 LYS A N 1
ATOM 4087 C CA . LYS A 1 516 ? 11.016 -50.062 -0.651 1 95.25 516 LYS A CA 1
ATOM 4088 C C . LYS A 1 516 ? 10.805 -49.125 0.544 1 95.25 516 LYS A C 1
ATOM 4090 O O . LYS A 1 516 ? 11.773 -48.625 1.118 1 95.25 516 LYS A O 1
ATOM 4095 N N . LEU A 1 517 ? 9.633 -48.875 0.812 1 94.44 517 LEU A N 1
ATOM 4096 C CA . LEU A 1 517 ? 9.305 -48.031 1.962 1 94.44 517 LEU A CA 1
ATOM 4097 C C . LEU A 1 517 ? 8.883 -48.875 3.152 1 94.44 517 LEU A C 1
ATOM 4099 O O . LEU A 1 517 ? 7.926 -49.656 3.057 1 94.44 517 LEU A O 1
ATOM 4103 N N . ASP A 1 518 ? 9.594 -48.75 4.207 1 94.56 518 ASP A N 1
ATOM 4104 C CA . ASP A 1 518 ? 9.375 -49.531 5.41 1 94.56 518 ASP A CA 1
ATOM 4105 C C . ASP A 1 518 ? 9.328 -51.031 5.078 1 94.56 518 ASP A C 1
ATOM 4107 O O . ASP A 1 518 ? 8.453 -51.75 5.566 1 94.56 518 ASP A O 1
ATOM 4111 N N . GLY A 1 519 ? 10.109 -51.344 4.125 1 91.12 519 GLY A N 1
ATOM 4112 C CA . GLY A 1 519 ? 10.312 -52.75 3.791 1 91.12 519 GLY A CA 1
ATOM 4113 C C . GLY A 1 519 ? 9.281 -53.281 2.805 1 91.12 519 GLY A C 1
ATOM 4114 O O . GLY A 1 519 ? 9.281 -54.469 2.484 1 91.12 519 GLY A O 1
ATOM 4115 N N . LYS A 1 520 ? 8.508 -52.406 2.307 1 94.06 520 LYS A N 1
ATOM 4116 C CA . LYS A 1 520 ? 7.43 -52.906 1.453 1 94.06 520 LYS A CA 1
ATOM 4117 C C . LYS A 1 520 ? 7.355 -52.125 0.149 1 94.06 520 LYS A C 1
ATOM 4119 O O . LYS A 1 520 ? 7.801 -50.969 0.088 1 94.06 520 LYS A O 1
ATOM 4124 N N . ASN A 1 521 ? 6.797 -52.875 -0.85 1 95.44 521 ASN A N 1
ATOM 4125 C CA . ASN A 1 521 ? 6.34 -52.188 -2.053 1 95.44 521 ASN A CA 1
ATOM 4126 C C . ASN A 1 521 ? 4.977 -51.531 -1.841 1 95.44 521 ASN A C 1
ATOM 4128 O O . ASN A 1 521 ? 3.969 -52.219 -1.701 1 95.44 521 ASN A O 1
ATOM 4132 N N . PRO A 1 522 ? 4.957 -50.25 -1.9 1 95.31 522 PRO A N 1
ATOM 4133 C CA . PRO A 1 522 ? 3.707 -49.594 -1.518 1 95.31 522 PRO A CA 1
ATOM 4134 C C . PRO A 1 522 ? 2.707 -49.531 -2.67 1 95.31 522 PRO A C 1
ATOM 4136 O O . PRO A 1 522 ? 1.535 -49.188 -2.451 1 95.31 522 PRO A O 1
ATOM 4139 N N . ILE A 1 523 ? 3.084 -49.75 -3.928 1 96.25 523 ILE A N 1
ATOM 4140 C CA . ILE A 1 523 ? 2.201 -49.594 -5.078 1 96.25 523 ILE A CA 1
ATOM 4141 C C . ILE A 1 523 ? 1.794 -50.969 -5.602 1 96.25 523 ILE A C 1
ATOM 4143 O O . ILE A 1 523 ? 2.641 -51.844 -5.777 1 96.25 523 ILE A O 1
ATOM 4147 N N . ARG A 1 524 ? 0.499 -51.125 -5.867 1 96.19 524 ARG A N 1
ATOM 4148 C CA . ARG A 1 524 ? -0.008 -52.438 -6.262 1 96.19 524 ARG A CA 1
ATOM 4149 C C . ARG A 1 524 ? -1.088 -52.312 -7.332 1 96.19 524 ARG A C 1
ATOM 4151 O O . ARG A 1 524 ? -1.925 -51.406 -7.266 1 96.19 524 ARG A O 1
ATOM 4158 N N . CYS A 1 525 ? -1.015 -53.188 -8.273 1 97.19 525 CYS A N 1
ATOM 4159 C CA . CYS A 1 525 ? -2.068 -53.344 -9.266 1 97.19 525 CYS A CA 1
ATOM 4160 C C . CYS A 1 525 ? -2.525 -54.781 -9.359 1 97.19 525 CYS A C 1
ATOM 4162 O O . CYS A 1 525 ? -1.703 -55.688 -9.484 1 97.19 525 CYS A O 1
ATOM 4164 N N . PHE A 1 526 ? -3.793 -55.031 -9.227 1 97.06 526 PHE A N 1
ATOM 4165 C CA 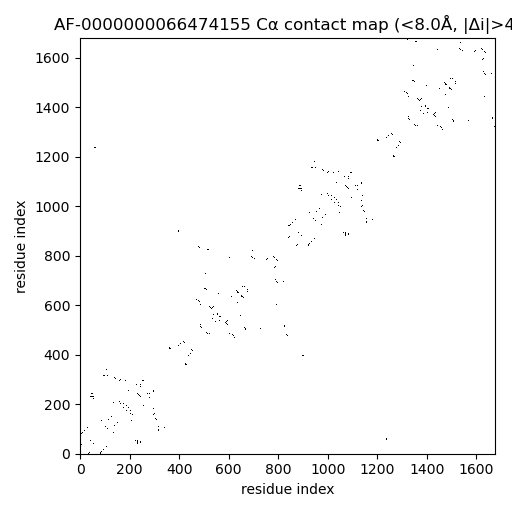. PHE A 1 526 ? -4.418 -56.344 -9.344 1 97.06 526 PHE A CA 1
ATOM 4166 C C . PHE A 1 526 ? -5.41 -56.375 -10.5 1 97.06 526 PHE A C 1
ATOM 4168 O O . PHE A 1 526 ? -6.355 -55.562 -10.531 1 97.06 526 PHE A O 1
ATOM 4175 N N . ILE A 1 527 ? -5.172 -57.219 -11.469 1 97.25 527 ILE A N 1
ATOM 4176 C CA . ILE A 1 527 ? -6.09 -57.375 -12.594 1 97.25 527 ILE A CA 1
ATOM 4177 C C . ILE A 1 527 ? -6.688 -58.781 -12.594 1 97.25 527 ILE A C 1
ATOM 4179 O O . ILE A 1 527 ? -5.984 -59.75 -12.352 1 97.25 527 ILE A O 1
ATOM 4183 N N . GLU A 1 528 ? -7.992 -58.781 -12.836 1 96.94 528 GLU A N 1
ATOM 4184 C CA . GLU A 1 528 ? -8.727 -60.062 -12.867 1 96.94 528 GLU A CA 1
ATOM 4185 C C . GLU A 1 528 ? -9.695 -60.094 -14.047 1 96.94 528 GLU A C 1
ATOM 4187 O O . GLU A 1 528 ? -10.344 -59.094 -14.359 1 96.94 528 GLU A O 1
ATOM 4192 N N . LYS A 1 529 ? -9.766 -61.25 -14.688 1 96.06 529 LYS A N 1
ATOM 4193 C CA . LYS A 1 529 ? -10.781 -61.438 -15.711 1 96.06 529 LYS A CA 1
ATOM 4194 C C . LYS A 1 529 ? -12.148 -61.688 -15.086 1 96.06 529 LYS A C 1
ATOM 4196 O O . LYS A 1 529 ? -12.266 -62.438 -14.117 1 96.06 529 LYS A O 1
ATOM 4201 N N . ILE A 1 530 ? -13.078 -61 -15.617 1 95.69 530 ILE A N 1
ATOM 4202 C CA . ILE A 1 530 ? -14.422 -61.156 -15.07 1 95.69 530 ILE A CA 1
ATOM 4203 C C . ILE A 1 530 ? -15.383 -61.531 -16.188 1 95.69 530 ILE A C 1
ATOM 4205 O O . ILE A 1 530 ? -15.062 -61.406 -17.375 1 95.69 530 ILE A O 1
ATOM 4209 N N . ASP A 1 531 ? -16.656 -61.938 -15.844 1 93.38 531 ASP A N 1
ATOM 4210 C CA . ASP A 1 531 ? -17.609 -62.469 -16.797 1 93.38 531 ASP A CA 1
ATOM 4211 C C . ASP A 1 531 ? -18.531 -61.375 -17.359 1 93.38 531 ASP A C 1
ATOM 4213 O O . ASP A 1 531 ? -19.297 -61.625 -18.297 1 93.38 531 ASP A O 1
ATOM 4217 N N . LYS A 1 532 ? -18.375 -60.156 -16.969 1 94.06 532 LYS A N 1
ATOM 4218 C CA . LYS A 1 532 ? -19.172 -59.031 -17.469 1 94.06 532 LYS A CA 1
ATOM 4219 C C . LYS A 1 532 ? -18.422 -58.25 -18.516 1 94.06 532 LYS A C 1
ATOM 4221 O O . LYS A 1 532 ? -17.203 -58.031 -18.406 1 94.06 532 LYS A O 1
ATOM 4226 N N . PRO A 1 533 ? -19.109 -57.75 -19.484 1 93.56 533 PRO A N 1
ATOM 4227 C CA . PRO A 1 533 ? -18.453 -57.094 -20.625 1 93.56 533 PRO A CA 1
ATOM 4228 C C . PRO A 1 533 ? -18.125 -55.625 -20.391 1 93.56 533 PRO A C 1
ATOM 4230 O O . PRO A 1 533 ? -18.516 -54.781 -21.172 1 93.56 533 PRO A O 1
ATOM 4233 N N . PHE A 1 534 ? -17.438 -55.375 -19.406 1 95.44 534 PHE A N 1
ATOM 4234 C CA . PHE A 1 534 ? -16.984 -54 -19.141 1 95.44 534 PHE A CA 1
ATOM 4235 C C . PHE A 1 534 ? -15.688 -54.031 -18.328 1 95.44 534 PHE A C 1
ATOM 4237 O O . PHE A 1 534 ? -15.234 -55.094 -17.891 1 95.44 534 PHE A O 1
ATOM 4244 N N . ILE A 1 535 ? -15 -52.969 -18.172 1 96.56 535 ILE A N 1
ATOM 4245 C CA . ILE A 1 535 ? -13.82 -52.781 -17.328 1 96.56 535 ILE A CA 1
ATOM 4246 C C . ILE A 1 535 ? -14.219 -52.125 -16.016 1 96.56 535 ILE A C 1
ATOM 4248 O O . ILE A 1 535 ? -14.75 -51.031 -16 1 96.56 535 ILE A O 1
ATOM 4252 N N . GLU A 1 536 ? -14.062 -52.844 -14.984 1 95.94 536 GLU A N 1
ATOM 4253 C CA . GLU A 1 536 ? -14.297 -52.312 -13.648 1 95.94 536 GLU A CA 1
ATOM 4254 C C . GLU A 1 536 ? -13 -51.812 -13.016 1 95.94 536 GLU A C 1
ATOM 4256 O O . GLU A 1 536 ? -12.055 -52.594 -12.828 1 95.94 536 GLU A O 1
ATOM 4261 N N . ILE A 1 537 ? -12.945 -50.531 -12.758 1 95 537 ILE A N 1
ATOM 4262 C CA . ILE A 1 537 ? -11.773 -49.938 -12.117 1 95 537 ILE A CA 1
ATOM 4263 C C . ILE A 1 537 ? -12.07 -49.688 -10.641 1 95 537 ILE A C 1
ATOM 4265 O O . ILE A 1 537 ? -13.062 -49.031 -10.305 1 95 537 ILE A O 1
ATOM 4269 N N . VAL A 1 538 ? -11.266 -50.219 -9.828 1 90.81 538 VAL A N 1
ATOM 4270 C CA . VAL A 1 538 ? -11.375 -50 -8.391 1 90.81 538 VAL A CA 1
ATOM 4271 C C . VAL A 1 538 ? -10.172 -49.219 -7.891 1 90.81 538 VAL A C 1
ATOM 4273 O O . VAL A 1 538 ? -9.031 -49.656 -8 1 90.81 538 VAL A O 1
ATOM 4276 N N . GLN A 1 539 ? -10.445 -48.031 -7.508 1 82.81 539 GLN A N 1
ATOM 4277 C CA . GLN A 1 539 ? -9.398 -47.188 -6.984 1 82.81 539 GLN A CA 1
ATOM 4278 C C . GLN A 1 539 ? -9.758 -46.656 -5.598 1 82.81 539 GLN A C 1
ATOM 4280 O O . GLN A 1 539 ? -10.695 -45.875 -5.449 1 82.81 539 GLN A O 1
ATOM 4285 N N . ASP A 1 540 ? -9.023 -47 -4.625 1 67.38 540 ASP A N 1
ATOM 4286 C CA . ASP A 1 540 ? -9.219 -46.562 -3.25 1 67.38 540 ASP A CA 1
ATOM 4287 C C . ASP A 1 540 ? -10.68 -46.719 -2.83 1 67.38 540 ASP A C 1
ATOM 4289 O O . ASP A 1 540 ? -11.273 -45.781 -2.279 1 67.38 540 ASP A O 1
ATOM 4293 N N . GLY A 1 541 ? -11.281 -47.656 -3.248 1 65.81 541 GLY A N 1
ATOM 4294 C CA . GLY A 1 541 ? -12.641 -48 -2.842 1 65.81 541 GLY A CA 1
ATOM 4295 C C . GLY A 1 541 ? -13.688 -47.469 -3.803 1 65.81 541 GLY A C 1
ATOM 4296 O O .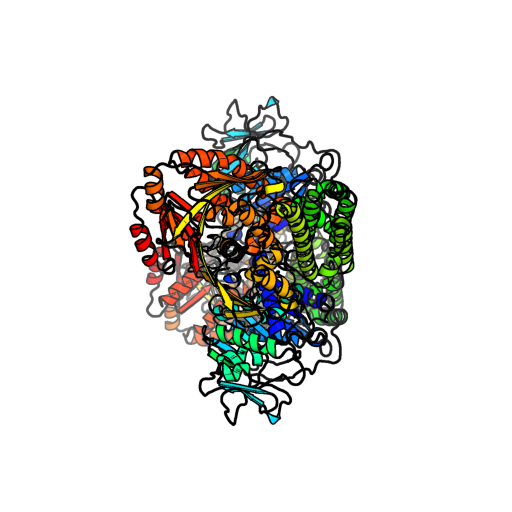 GLY A 1 541 ? -14.875 -47.781 -3.668 1 65.81 541 GLY A O 1
ATOM 4297 N N . LEU A 1 542 ? -13.336 -46.656 -4.715 1 71.88 542 LEU A N 1
ATOM 4298 C CA . LEU A 1 542 ? -14.281 -46.125 -5.691 1 71.88 542 LEU A CA 1
ATOM 4299 C C . LEU A 1 542 ? -14.375 -47.062 -6.91 1 71.88 542 LEU A C 1
ATOM 4301 O O . LEU A 1 542 ? -13.359 -47.562 -7.383 1 71.88 542 LEU A O 1
ATOM 4305 N N . PHE A 1 543 ? -15.562 -47.281 -7.367 1 81.62 543 PHE A N 1
ATOM 4306 C CA . PHE A 1 543 ? -15.805 -48.125 -8.523 1 81.62 543 PHE A CA 1
ATOM 4307 C C . PHE A 1 543 ? -16.203 -47.312 -9.742 1 81.62 543 PHE A C 1
ATOM 4309 O O . PHE A 1 543 ? -17.016 -46.406 -9.633 1 81.62 543 PHE A O 1
ATOM 4316 N N . VAL A 1 544 ? -15.5 -47.5 -10.797 1 86.06 544 VAL A N 1
ATOM 4317 C CA . VAL A 1 544 ? -15.812 -46.875 -12.07 1 86.06 544 VAL A CA 1
ATOM 4318 C C . VAL A 1 544 ? -16.016 -47.938 -13.148 1 86.06 544 VAL A C 1
ATOM 4320 O O . VAL A 1 544 ? -15.188 -48.844 -13.289 1 86.06 544 VAL A O 1
ATOM 4323 N N . HIS A 1 545 ? -17.094 -47.844 -13.836 1 91.56 545 HIS A N 1
ATOM 4324 C CA . HIS A 1 545 ? -17.375 -48.812 -14.898 1 91.56 545 HIS A CA 1
ATOM 4325 C C . HIS A 1 545 ? -17.203 -48.156 -16.281 1 91.56 545 HIS A C 1
ATOM 4327 O O . HIS A 1 545 ? -17.859 -47.156 -16.578 1 91.56 545 HIS A O 1
ATOM 4333 N N . ILE A 1 546 ? -16.297 -48.719 -16.938 1 94.12 546 ILE A N 1
ATOM 4334 C CA . ILE A 1 546 ? -16.156 -48.344 -18.344 1 94.12 546 ILE A CA 1
ATOM 4335 C C . ILE A 1 546 ? -16.922 -49.344 -19.234 1 94.12 546 ILE A C 1
ATOM 4337 O O . ILE A 1 546 ? -16.422 -50.406 -19.562 1 94.12 546 ILE A O 1
ATOM 4341 N N . LYS A 1 547 ? -18.062 -48.875 -19.734 1 93.75 547 LYS A N 1
ATOM 4342 C CA . LYS A 1 547 ? -18.984 -49.781 -20.406 1 93.75 547 LYS A CA 1
ATOM 4343 C C . LYS A 1 547 ? -18.953 -49.562 -21.922 1 93.75 547 LYS A C 1
ATOM 4345 O O . LYS A 1 547 ? -19.469 -50.375 -22.688 1 93.75 547 LYS A O 1
ATOM 4350 N N . SER A 1 548 ? -18.438 -48.406 -22.266 1 94.19 548 SER A N 1
ATOM 4351 C CA . SER A 1 548 ? -18.422 -48.062 -23.688 1 94.19 548 SER A CA 1
ATOM 4352 C C . SER A 1 548 ? -17.094 -47.406 -24.078 1 94.19 548 SER A C 1
ATOM 4354 O O . SER A 1 548 ? -16.312 -47 -23.234 1 94.19 548 SER A O 1
ATOM 4356 N N . ASP A 1 549 ? -16.875 -47.438 -25.375 1 94.62 549 ASP A N 1
ATOM 4357 C CA . ASP A 1 549 ? -15.703 -46.719 -25.922 1 94.62 549 ASP A CA 1
ATOM 4358 C C . ASP A 1 549 ? -15.734 -45.25 -25.547 1 94.62 549 ASP A C 1
ATOM 4360 O O . ASP A 1 549 ? -14.688 -44.656 -25.312 1 94.62 549 ASP A O 1
ATOM 4364 N N . ASN A 1 550 ? -16.891 -44.75 -25.5 1 92.12 550 ASN A N 1
ATOM 4365 C CA . ASN A 1 550 ? -17.047 -43.312 -25.156 1 92.12 550 ASN A CA 1
ATOM 4366 C C . ASN A 1 550 ? -16.609 -43.062 -23.719 1 92.12 550 ASN A C 1
ATOM 4368 O O . ASN A 1 550 ? -16.047 -42 -23.438 1 92.12 550 ASN A O 1
ATOM 4372 N N . ASP A 1 551 ? -16.891 -43.938 -22.875 1 89.81 551 ASP A N 1
ATOM 4373 C CA . ASP A 1 551 ? -16.469 -43.781 -21.5 1 89.81 551 ASP A CA 1
ATOM 4374 C C . ASP A 1 551 ? -14.938 -43.75 -21.391 1 89.81 551 ASP A C 1
ATOM 4376 O O . ASP A 1 551 ? -14.383 -42.969 -20.625 1 89.81 551 ASP A O 1
ATOM 4380 N N . LEU A 1 552 ? -14.352 -44.656 -22.156 1 92.06 552 LEU A N 1
ATOM 4381 C CA . LEU A 1 552 ? -12.898 -44.781 -22.172 1 92.06 552 LEU A CA 1
ATOM 4382 C C . LEU A 1 552 ? -12.266 -43.5 -22.688 1 92.06 552 LEU A C 1
ATOM 4384 O O . LEU A 1 552 ? -11.367 -42.938 -22.062 1 92.06 552 LEU A O 1
ATOM 4388 N N . ILE A 1 553 ? -12.781 -42.969 -23.766 1 90.06 553 ILE A N 1
ATOM 4389 C CA . ILE A 1 553 ? -12.219 -41.812 -24.438 1 90.06 553 ILE A CA 1
ATOM 4390 C C . ILE A 1 553 ? -12.516 -40.562 -23.625 1 90.06 553 ILE A C 1
ATOM 4392 O O . ILE A 1 553 ? -11.695 -39.625 -23.578 1 90.06 553 ILE A O 1
ATOM 4396 N N . TYR A 1 554 ? -13.555 -40.594 -22.984 1 82.88 554 TYR A N 1
ATOM 4397 C CA . TYR A 1 554 ? -13.93 -39.469 -22.156 1 82.88 554 TYR A CA 1
ATOM 4398 C C . TYR A 1 554 ? -12.992 -39.312 -20.969 1 82.88 554 TYR A C 1
ATOM 4400 O O . TYR A 1 554 ? -12.578 -38.219 -20.625 1 82.88 554 TYR A O 1
ATOM 4408 N N . ARG A 1 555 ? -12.539 -40.281 -20.391 1 85.31 555 ARG A N 1
ATOM 4409 C CA . ARG A 1 555 ? -11.867 -40.25 -19.094 1 85.31 555 ARG A CA 1
ATOM 4410 C C . ARG A 1 555 ? -10.352 -40.25 -19.266 1 85.31 555 ARG A C 1
ATOM 4412 O O . ARG A 1 555 ? -9.633 -39.781 -18.375 1 85.31 555 ARG A O 1
ATOM 4419 N N . HIS A 1 556 ? -9.891 -40.656 -20.375 1 88.5 556 HIS A N 1
ATOM 4420 C CA . HIS A 1 556 ? -8.469 -40.969 -20.531 1 88.5 556 HIS A CA 1
ATOM 4421 C C . HIS A 1 556 ? -7.617 -39.719 -20.344 1 88.5 556 HIS A C 1
ATOM 4423 O O . HIS A 1 556 ? -6.43 -39.812 -20.031 1 88.5 556 HIS A O 1
ATOM 4429 N N . ASP A 1 557 ? -8.195 -38.594 -20.516 1 83 557 ASP A N 1
ATOM 4430 C CA . ASP A 1 557 ? -7.379 -37.375 -20.453 1 83 557 ASP A CA 1
ATOM 4431 C C . ASP A 1 557 ? -7.902 -36.406 -19.391 1 83 557 ASP A C 1
ATOM 4433 O O . ASP A 1 557 ? -7.734 -35.188 -19.5 1 83 557 ASP A O 1
ATOM 4437 N N . LYS A 1 558 ? -8.617 -36.938 -18.453 1 78.69 558 LYS A N 1
ATOM 4438 C CA . LYS A 1 558 ? -9.133 -36.125 -17.328 1 78.69 558 LYS A CA 1
ATOM 4439 C C . LYS A 1 558 ? -8.547 -36.594 -16.016 1 78.69 558 LYS A C 1
ATOM 4441 O O . LYS A 1 558 ? -9.219 -37.281 -15.227 1 78.69 558 LYS A O 1
ATOM 4446 N N . PRO A 1 559 ? -7.449 -36.062 -15.703 1 72.75 559 PRO A N 1
ATOM 4447 C CA . PRO A 1 559 ? -6.711 -36.562 -14.539 1 72.75 559 PRO A CA 1
ATOM 4448 C C . PRO A 1 559 ? -7.504 -36.406 -13.242 1 72.75 559 PRO A C 1
ATOM 4450 O O . PRO A 1 559 ? -7.258 -37.156 -12.281 1 72.75 559 PRO A O 1
ATOM 4453 N N . SER A 1 560 ? -8.438 -35.594 -13.234 1 67.69 560 SER A N 1
ATOM 4454 C CA . SER A 1 560 ? -9.195 -35.375 -12.008 1 67.69 560 SER A CA 1
ATOM 4455 C C . SER A 1 560 ? -10.297 -36.406 -11.836 1 67.69 560 SER A C 1
ATOM 4457 O O . SER A 1 560 ? -10.859 -36.562 -10.75 1 67.69 560 SER A O 1
ATOM 4459 N N . GLU A 1 561 ? -10.492 -37.188 -12.852 1 71.5 561 GLU A N 1
ATOM 4460 C CA . GLU A 1 561 ? -11.539 -38.219 -12.805 1 71.5 561 GLU A CA 1
ATOM 4461 C C . GLU A 1 561 ? -10.984 -39.562 -12.344 1 71.5 561 GLU A C 1
ATOM 4463 O O . GLU A 1 561 ? -9.867 -39.938 -12.711 1 71.5 561 GLU A O 1
ATOM 4468 N N . ALA A 1 562 ? -11.797 -40.188 -11.609 1 74.69 562 ALA A N 1
ATOM 4469 C CA . ALA A 1 562 ? -11.406 -41.531 -11.156 1 74.69 562 ALA A CA 1
ATOM 4470 C C . ALA A 1 562 ? -11.25 -42.469 -12.336 1 74.69 562 ALA A C 1
ATOM 4472 O O . ALA A 1 562 ? -12.062 -42.469 -13.266 1 74.69 562 ALA A O 1
ATOM 4473 N N . GLY A 1 563 ? -10.195 -43.188 -12.328 1 87.44 563 GLY A N 1
ATOM 4474 C CA . GLY A 1 563 ? -9.961 -44.188 -13.344 1 87.44 563 GLY A CA 1
ATOM 4475 C C . GLY A 1 563 ? -9.242 -43.656 -14.57 1 87.44 563 GLY A C 1
ATOM 4476 O O . GLY A 1 563 ? -8.93 -44.406 -15.492 1 87.44 563 GLY A O 1
ATOM 4477 N N . SER A 1 564 ? -8.961 -42.406 -14.555 1 88.81 564 SER A N 1
ATOM 4478 C CA . SER A 1 564 ? -8.336 -41.75 -15.703 1 88.81 564 SER A CA 1
ATOM 4479 C C . SER A 1 564 ? -6.992 -42.406 -16.047 1 88.81 564 SER A C 1
ATOM 4481 O O . SER A 1 564 ? -6.676 -42.625 -17.219 1 88.81 564 SER A O 1
ATOM 4483 N N . LEU A 1 565 ? -6.238 -42.75 -15.086 1 92.56 565 LEU A N 1
ATOM 4484 C CA . LEU A 1 565 ? -4.918 -43.344 -15.305 1 92.56 565 LEU A CA 1
ATOM 4485 C C . LEU A 1 565 ? -5.031 -44.688 -16.031 1 92.56 565 LEU A C 1
ATOM 4487 O O . LEU A 1 565 ? -4.285 -44.938 -16.984 1 92.56 565 LEU A O 1
ATOM 4491 N N . VAL A 1 566 ? -5.973 -45.5 -15.602 1 95.81 566 VAL A N 1
ATOM 4492 C CA . VAL A 1 566 ? -6.176 -46.812 -16.234 1 95.81 566 VAL A CA 1
ATOM 4493 C C . VAL A 1 566 ? -6.594 -46.625 -17.688 1 95.81 566 VAL A C 1
ATOM 4495 O O . VAL A 1 566 ? -6.066 -47.281 -18.578 1 95.81 566 VAL A O 1
ATOM 4498 N N . CYS A 1 567 ? -7.508 -45.719 -17.844 1 95.56 567 CYS A N 1
ATOM 4499 C CA . CYS A 1 567 ? -7.984 -45.438 -19.188 1 95.56 567 CYS A CA 1
ATOM 4500 C C . CYS A 1 567 ? -6.855 -44.906 -20.078 1 95.56 567 CYS A C 1
ATOM 4502 O O . CYS A 1 567 ? -6.742 -45.312 -21.234 1 95.56 567 CYS A O 1
ATOM 4504 N N . ALA A 1 568 ? -6.047 -44.094 -19.562 1 95.56 568 ALA A N 1
ATOM 4505 C CA . ALA A 1 568 ? -4.906 -43.562 -20.312 1 95.56 568 ALA A CA 1
ATOM 4506 C C . ALA A 1 568 ? -3.926 -44.656 -20.688 1 95.56 568 ALA A C 1
ATOM 4508 O O . ALA A 1 568 ? -3.361 -44.656 -21.781 1 95.56 568 ALA A O 1
ATOM 4509 N N . CYS A 1 569 ? -3.697 -45.594 -19.797 1 97.19 569 CYS A N 1
ATOM 4510 C CA . CYS A 1 569 ? -2.82 -46.719 -20.062 1 97.19 569 CYS A CA 1
ATOM 4511 C C . CYS A 1 569 ? -3.365 -47.562 -21.219 1 97.19 569 CYS A C 1
ATOM 4513 O O . CYS A 1 569 ? -2.621 -47.938 -22.125 1 97.19 569 CYS A O 1
ATOM 4515 N N . ILE A 1 570 ? -4.641 -47.781 -21.141 1 96.88 570 ILE A N 1
ATOM 4516 C CA . ILE A 1 570 ? -5.277 -48.594 -22.172 1 96.88 570 ILE A CA 1
ATOM 4517 C C . ILE A 1 570 ? -5.152 -47.875 -23.531 1 96.88 570 ILE A C 1
ATOM 4519 O O . ILE A 1 570 ? -4.785 -48.5 -24.516 1 96.88 570 ILE A O 1
ATOM 4523 N N . VAL A 1 571 ? -5.379 -46.625 -23.531 1 95.81 571 VAL A N 1
ATOM 4524 C CA . VAL A 1 571 ? -5.309 -45.844 -24.75 1 95.81 571 VAL A CA 1
ATOM 4525 C C . VAL A 1 571 ? -3.865 -45.781 -25.25 1 95.81 571 VAL A C 1
ATOM 4527 O O . VAL A 1 571 ? -3.611 -45.812 -26.453 1 95.81 571 VAL A O 1
ATOM 4530 N N . SER A 1 572 ? -2.922 -45.688 -24.422 1 95.94 572 SER A N 1
ATOM 4531 C CA . SER A 1 572 ? -1.511 -45.625 -24.781 1 95.94 572 SER A CA 1
ATOM 4532 C C . SER A 1 572 ? -1.048 -46.906 -25.469 1 95.94 572 SER A C 1
ATOM 4534 O O . SER A 1 572 ? -0.065 -46.906 -26.203 1 95.94 572 SER A O 1
ATOM 4536 N N . LEU A 1 573 ? -1.761 -48 -25.203 1 95.44 573 LEU A N 1
ATOM 4537 C CA . LEU A 1 573 ? -1.445 -49.281 -25.812 1 95.44 573 LEU A CA 1
ATOM 4538 C C . LEU A 1 573 ? -2.062 -49.375 -27.203 1 95.44 573 LEU A C 1
ATOM 4540 O O . LEU A 1 573 ? -1.856 -50.375 -27.906 1 95.44 573 LEU A O 1
ATOM 4544 N N . GLY A 1 574 ? -2.83 -48.344 -27.562 1 92.06 574 GLY A N 1
ATOM 4545 C CA . GLY A 1 574 ? -3.393 -48.281 -28.891 1 92.06 574 GLY A CA 1
ATOM 4546 C C . GLY A 1 574 ? -4.844 -48.719 -28.953 1 92.06 574 GLY A C 1
ATOM 4547 O O . GLY A 1 574 ? -5.426 -48.812 -30.031 1 92.06 574 GLY A O 1
ATOM 4548 N N . PHE A 1 575 ? -5.445 -48.938 -27.812 1 94.5 575 PHE A N 1
ATOM 4549 C CA . PHE A 1 575 ? -6.832 -49.406 -27.797 1 94.5 575 PHE A CA 1
ATOM 4550 C C . PHE A 1 575 ? -7.781 -48.219 -27.656 1 94.5 575 PHE A C 1
ATOM 4552 O O . PHE A 1 575 ? -7.672 -47.438 -26.688 1 94.5 575 PHE A O 1
ATOM 4559 N N . THR A 1 576 ? -8.688 -48.062 -28.531 1 93.5 576 THR A N 1
ATOM 4560 C CA . THR A 1 576 ? -9.742 -47.062 -28.422 1 93.5 576 THR A CA 1
ATOM 4561 C C . THR A 1 576 ? -11.109 -47.719 -28.297 1 93.5 576 THR A C 1
ATOM 4563 O O . THR A 1 576 ? -12.117 -47.031 -28.078 1 93.5 576 THR A O 1
ATOM 4566 N N . ASN A 1 577 ? -11.039 -49.062 -28.453 1 94.25 577 ASN A N 1
ATOM 4567 C CA . ASN A 1 577 ? -12.219 -49.906 -28.297 1 94.25 577 ASN A CA 1
ATOM 4568 C C . ASN A 1 577 ? -12.016 -50.969 -27.219 1 94.25 577 ASN A C 1
ATOM 4570 O O . ASN A 1 577 ? -11.031 -51.688 -27.234 1 94.25 577 ASN A O 1
ATOM 4574 N N . ILE A 1 578 ? -13 -51.062 -26.359 1 94.81 578 ILE A N 1
ATOM 4575 C CA . ILE A 1 578 ? -12.836 -51.969 -25.219 1 94.81 578 ILE A CA 1
ATOM 4576 C C . ILE A 1 578 ? -12.891 -53.406 -25.688 1 94.81 578 ILE A C 1
ATOM 4578 O O . ILE A 1 578 ? -12.266 -54.281 -25.078 1 94.81 578 ILE A O 1
ATOM 4582 N N . LEU A 1 579 ? -13.547 -53.719 -26.797 1 94.44 579 LEU A N 1
ATOM 4583 C CA . LEU A 1 579 ? -13.641 -55.094 -27.312 1 94.44 579 LEU A CA 1
ATOM 4584 C C . LEU A 1 579 ? -12.289 -55.562 -27.828 1 94.44 579 LEU A C 1
ATOM 4586 O O . LEU A 1 579 ? -11.977 -56.75 -27.719 1 94.44 579 LEU A O 1
ATOM 4590 N N . ASP A 1 580 ? -11.547 -54.656 -28.328 1 94.62 580 ASP A N 1
ATOM 4591 C CA . ASP A 1 580 ? -10.227 -55 -28.859 1 94.62 580 ASP A CA 1
ATOM 4592 C C . ASP A 1 580 ? -9.312 -55.5 -27.75 1 94.62 580 ASP A C 1
ATOM 4594 O O . ASP A 1 580 ? -8.539 -56.438 -27.938 1 94.62 580 ASP A O 1
ATOM 4598 N N . ILE A 1 581 ? -9.359 -54.844 -26.625 1 94.06 581 ILE A N 1
ATOM 4599 C CA . ILE A 1 581 ? -8.5 -55.281 -25.516 1 94.06 581 ILE A CA 1
ATOM 4600 C C . ILE A 1 581 ? -8.992 -56.625 -24.969 1 94.06 581 ILE A C 1
ATOM 4602 O O . ILE A 1 581 ? -8.195 -57.469 -24.578 1 94.06 581 ILE A O 1
ATOM 4606 N N . PHE A 1 582 ? -10.297 -56.844 -24.938 1 95.12 582 PHE A N 1
ATOM 4607 C CA . PHE A 1 582 ? -10.844 -58.125 -24.484 1 95.12 582 PHE A CA 1
ATOM 4608 C C . PHE A 1 582 ? -10.391 -59.25 -25.391 1 95.12 582 PHE A C 1
ATOM 4610 O O . PHE A 1 582 ? -10.047 -60.344 -24.922 1 95.12 582 PHE A O 1
ATOM 4617 N N . GLU A 1 583 ? -10.398 -58.969 -26.594 1 93.31 583 GLU A N 1
ATOM 4618 C CA . GLU A 1 583 ? -9.969 -59.969 -27.562 1 93.31 583 GLU A CA 1
ATOM 4619 C C . GLU A 1 583 ? -8.5 -60.312 -27.375 1 93.31 583 GLU A C 1
ATOM 4621 O O . GLU A 1 583 ? -8.133 -61.5 -27.359 1 93.31 583 GLU A O 1
ATOM 4626 N N . LYS A 1 584 ? -7.699 -59.312 -27.281 1 92.5 584 LYS A N 1
ATOM 4627 C CA . LYS A 1 584 ? -6.262 -59.531 -27.141 1 92.5 584 LYS A CA 1
ATOM 4628 C C . LYS A 1 584 ? -5.934 -60.281 -25.844 1 92.5 584 LYS A C 1
ATOM 4630 O O . LYS A 1 584 ? -5.012 -61.094 -25.812 1 92.5 584 LYS A O 1
ATOM 4635 N N . LEU A 1 585 ? -6.691 -60 -24.797 1 93.88 585 LEU A N 1
ATOM 4636 C CA . LEU A 1 585 ? -6.406 -60.594 -23.5 1 93.88 585 LEU A CA 1
ATOM 4637 C C . LEU A 1 585 ? -7.242 -61.844 -23.281 1 93.88 585 LEU A C 1
ATOM 4639 O O . LEU A 1 585 ? -7.172 -62.469 -22.219 1 93.88 585 LEU A O 1
ATOM 4643 N N . GLN A 1 586 ? -8.07 -62.188 -24.234 1 92 586 GLN A N 1
ATOM 4644 C CA . GLN A 1 586 ? -8.883 -63.375 -24.219 1 92 586 GLN A CA 1
ATOM 4645 C C . GLN A 1 586 ? -9.773 -63.438 -22.969 1 92 586 GLN A C 1
ATOM 4647 O O . GLN A 1 586 ? -9.75 -64.375 -22.219 1 92 586 GLN A O 1
ATOM 4652 N N . CYS A 1 587 ? -10.57 -62.375 -22.797 1 93.44 587 CYS A N 1
ATOM 4653 C CA . CYS A 1 587 ? -11.477 -62.281 -21.656 1 93.44 587 CYS A CA 1
ATOM 4654 C C . CYS A 1 587 ? -12.766 -61.562 -22.047 1 93.44 587 CYS A C 1
ATOM 4656 O O . CYS A 1 587 ? -12.859 -61 -23.141 1 93.44 587 CYS A O 1
ATOM 4658 N N . CYS A 1 588 ? -13.789 -61.656 -21.219 1 94.88 588 CYS A N 1
ATOM 4659 C CA . CYS A 1 588 ? -15.062 -60.969 -21.422 1 94.88 588 CYS A CA 1
ATOM 4660 C C . CYS A 1 588 ? -15.047 -59.562 -20.812 1 94.88 588 CYS A C 1
ATOM 4662 O O . CYS A 1 588 ? -15.703 -58.656 -21.312 1 94.88 588 CYS A O 1
ATOM 4664 N N . GLY A 1 589 ? -14.406 -59.5 -19.781 1 96.12 589 GLY A N 1
ATOM 4665 C CA . GLY A 1 589 ? -14.258 -58.25 -19.047 1 96.12 589 GLY A CA 1
ATOM 4666 C C . GLY A 1 589 ? -13.086 -58.281 -18.078 1 96.12 589 GLY A C 1
ATOM 4667 O O . GLY A 1 589 ? -12.438 -59.312 -17.891 1 96.12 589 GLY A O 1
ATOM 4668 N N . LEU A 1 590 ? -12.789 -57.125 -17.5 1 96.56 590 LEU A N 1
ATOM 4669 C CA . LEU A 1 590 ? -11.633 -57 -16.625 1 96.56 590 LEU A CA 1
ATOM 4670 C C . LEU A 1 590 ? -11.992 -56.219 -15.367 1 96.56 590 LEU A C 1
ATOM 4672 O O . LEU A 1 590 ? -12.758 -55.25 -15.438 1 96.56 590 LEU A O 1
ATOM 4676 N N . ARG A 1 591 ? -11.469 -56.594 -14.289 1 97.06 591 ARG A N 1
ATOM 4677 C CA . ARG A 1 591 ? -11.406 -55.781 -13.07 1 97.06 591 ARG A CA 1
ATOM 4678 C C . ARG A 1 591 ? -9.977 -55.344 -12.773 1 97.06 591 ARG A C 1
ATOM 4680 O O . ARG A 1 591 ? -9.078 -56.188 -12.68 1 97.06 591 ARG A O 1
ATOM 4687 N N . ILE A 1 592 ? -9.773 -54.094 -12.727 1 97 592 ILE A N 1
ATOM 4688 C CA . ILE A 1 592 ? -8.461 -53.531 -12.445 1 97 592 ILE A CA 1
ATOM 4689 C C . ILE A 1 592 ? -8.492 -52.781 -11.117 1 97 592 ILE A C 1
ATOM 4691 O O . ILE A 1 592 ? -9.156 -51.75 -11 1 97 592 ILE A O 1
ATOM 4695 N N . ASN A 1 593 ? -7.812 -53.281 -10.117 1 96.19 593 ASN A N 1
ATOM 4696 C CA . ASN A 1 593 ? -7.711 -52.688 -8.797 1 96.19 593 ASN A CA 1
ATOM 4697 C C . ASN A 1 593 ? -6.332 -52.062 -8.562 1 96.19 593 ASN A C 1
ATOM 4699 O O . ASN A 1 593 ? -5.324 -52.75 -8.594 1 96.19 593 ASN A O 1
ATOM 4703 N N . THR A 1 594 ? -6.336 -50.781 -8.391 1 94.69 594 THR A N 1
ATOM 4704 C CA . THR A 1 594 ? -5.094 -50.062 -8.086 1 94.69 594 THR A CA 1
ATOM 4705 C C . THR A 1 594 ? -5.102 -49.562 -6.641 1 94.69 594 THR A C 1
ATOM 4707 O O . THR A 1 594 ? -6.133 -49.125 -6.137 1 94.69 594 THR A O 1
ATOM 4710 N N . SER A 1 595 ? -4.035 -49.688 -5.922 1 92.44 595 SER A N 1
ATOM 4711 C CA . SER A 1 595 ? -3.936 -49.219 -4.543 1 92.44 595 SER A CA 1
ATOM 4712 C C . SER A 1 595 ? -2.516 -48.781 -4.219 1 92.44 595 SER A C 1
ATOM 4714 O O . SER A 1 595 ? -1.551 -49.25 -4.809 1 92.44 595 SER A O 1
ATOM 4716 N N . SER A 1 596 ? -2.441 -47.844 -3.434 1 91.56 596 SER A N 1
ATOM 4717 C CA . SER A 1 596 ? -1.181 -47.312 -2.912 1 91.56 596 SER A CA 1
ATOM 4718 C C . SER A 1 596 ? -1.261 -47.094 -1.409 1 91.56 596 SER A C 1
ATOM 4720 O O . SER A 1 596 ? -2.289 -46.625 -0.903 1 91.56 596 SER A O 1
ATOM 4722 N N . ASP A 1 597 ? -0.242 -47.375 -0.684 1 89.88 597 ASP A N 1
ATOM 4723 C CA . ASP A 1 597 ? -0.169 -47.125 0.751 1 89.88 597 ASP A CA 1
ATOM 4724 C C . ASP A 1 597 ? 0.254 -45.688 1.029 1 89.88 597 ASP A C 1
ATOM 4726 O O . ASP A 1 597 ? 0.348 -45.281 2.188 1 89.88 597 ASP A O 1
ATOM 4730 N N . LEU A 1 598 ? 0.433 -44.938 -0.008 1 87.56 598 LEU A N 1
ATOM 4731 C CA . LEU A 1 598 ? 0.944 -43.594 0.138 1 87.56 598 LEU A CA 1
ATOM 4732 C C . LEU A 1 598 ? -0.165 -42.562 -0.074 1 87.56 598 LEU A C 1
ATOM 4734 O O . LEU A 1 598 ? -1.104 -42.812 -0.837 1 87.56 598 LEU A O 1
ATOM 4738 N N . PRO A 1 599 ? -0.048 -41.438 0.599 1 76.81 599 PRO A N 1
ATOM 4739 C CA . PRO A 1 599 ? -1.028 -40.375 0.357 1 76.81 599 PRO A CA 1
ATOM 4740 C C . PRO A 1 599 ? -0.927 -39.781 -1.049 1 76.81 599 PRO A C 1
ATOM 4742 O O . PRO A 1 599 ? 0.118 -39.906 -1.695 1 76.81 599 PRO A O 1
ATOM 4745 N N . HIS A 1 600 ? -2.045 -39.219 -1.529 1 71.62 600 HIS A N 1
ATOM 4746 C CA . HIS A 1 600 ? -2.018 -38.5 -2.805 1 71.62 600 HIS A CA 1
ATOM 4747 C C . HIS A 1 600 ? -1.025 -37.344 -2.773 1 71.62 600 HIS A C 1
ATOM 4749 O O . HIS A 1 600 ? -0.969 -36.594 -1.795 1 71.62 600 HIS A O 1
ATOM 4755 N N . GLY A 1 601 ? -0.24 -37.25 -3.826 1 75.19 601 GLY A N 1
ATOM 4756 C CA . GLY A 1 601 ? 0.739 -36.188 -3.896 1 75.19 601 GLY A CA 1
ATOM 4757 C C . GLY A 1 601 ? 1.944 -36.438 -3.004 1 75.19 601 GLY A C 1
ATOM 4758 O O . GLY A 1 601 ? 2.469 -35.469 -2.402 1 75.19 601 GLY A O 1
ATOM 4759 N N . SER A 1 602 ? 2.379 -37.594 -2.844 1 82.12 602 SER A N 1
ATOM 4760 C CA . SER A 1 602 ? 3.488 -37.938 -1.967 1 82.12 602 SER A CA 1
ATOM 4761 C C . SER A 1 602 ? 4.816 -37.438 -2.516 1 82.12 602 SER A C 1
ATOM 4763 O O . SER A 1 602 ? 5.781 -37.281 -1.766 1 82.12 602 SER A O 1
ATOM 4765 N N . GLY A 1 603 ? 4.922 -37.281 -3.805 1 86.38 603 GLY A N 1
ATOM 4766 C CA . GLY A 1 603 ? 6.152 -36.844 -4.43 1 86.38 603 GLY A CA 1
ATOM 4767 C C . GLY A 1 603 ? 7.117 -37.969 -4.738 1 86.38 603 GLY A C 1
ATOM 4768 O O . GLY A 1 603 ? 8.219 -37.719 -5.23 1 86.38 603 GLY A O 1
ATOM 4769 N N . LEU A 1 604 ? 6.703 -39.188 -4.547 1 91.81 604 LEU A N 1
ATOM 4770 C CA . LEU A 1 604 ? 7.582 -40.344 -4.738 1 91.81 604 LEU A CA 1
ATOM 4771 C C . LEU A 1 604 ? 7.301 -41.031 -6.07 1 91.81 604 LEU A C 1
ATOM 4773 O O . LEU A 1 604 ? 7.734 -42.156 -6.297 1 91.81 604 LEU A O 1
ATOM 4777 N N . GLY A 1 605 ? 6.527 -40.406 -6.922 1 91.38 605 GLY A N 1
ATOM 4778 C CA . GLY A 1 605 ? 6.273 -40.844 -8.273 1 91.38 605 GLY A CA 1
ATOM 4779 C C . GLY A 1 605 ? 5.152 -41.875 -8.359 1 91.38 605 GLY A C 1
ATOM 4780 O O . GLY A 1 605 ? 5.105 -42.688 -9.297 1 91.38 605 GLY A O 1
ATOM 4781 N N . THR A 1 606 ? 4.246 -41.812 -7.445 1 90.44 606 THR A N 1
ATOM 4782 C CA . THR A 1 606 ? 3.217 -42.812 -7.262 1 90.44 606 THR A CA 1
ATOM 4783 C C . THR A 1 606 ? 2.391 -43 -8.531 1 90.44 606 THR A C 1
ATOM 4785 O O . THR A 1 606 ? 2.156 -44.125 -8.984 1 90.44 606 THR A O 1
ATOM 4788 N N . SER A 1 607 ? 1.933 -41.938 -9.164 1 90.31 607 SER A N 1
ATOM 4789 C CA . SER A 1 607 ? 1.058 -42.031 -10.328 1 90.31 607 SER A CA 1
ATOM 4790 C C . SER A 1 607 ? 1.769 -42.719 -11.5 1 90.31 607 SER A C 1
ATOM 4792 O O . SER A 1 607 ? 1.232 -43.625 -12.109 1 90.31 607 SER A O 1
ATOM 4794 N N . SER A 1 608 ? 2.955 -42.344 -11.836 1 93.81 608 SER A N 1
ATOM 4795 C CA . SER A 1 608 ? 3.709 -42.906 -12.953 1 93.81 608 SER A CA 1
ATOM 4796 C C . SER A 1 608 ? 4.078 -44.344 -12.688 1 93.81 608 SER A C 1
ATOM 4798 O O . SER A 1 608 ? 4.027 -45.188 -13.594 1 93.81 608 SER A O 1
ATOM 4800 N N . ILE A 1 609 ? 4.441 -44.656 -11.5 1 96.5 609 ILE A N 1
ATOM 4801 C CA . ILE A 1 609 ? 4.832 -46 -11.148 1 96.5 609 ILE A CA 1
ATOM 4802 C C . ILE A 1 609 ? 3.605 -46.906 -11.172 1 96.5 609 ILE A C 1
ATOM 4804 O O . ILE A 1 609 ? 3.695 -48.094 -11.562 1 96.5 609 ILE A O 1
ATOM 4808 N N . MET A 1 610 ? 2.537 -46.344 -10.703 1 95.94 610 MET A N 1
ATOM 4809 C CA . MET A 1 610 ? 1.292 -47.094 -10.828 1 95.94 610 MET A CA 1
ATOM 4810 C C . MET A 1 610 ? 1.006 -47.438 -12.281 1 95.94 610 MET A C 1
ATOM 4812 O O . MET A 1 610 ? 0.583 -48.562 -12.586 1 95.94 610 MET A O 1
ATOM 4816 N N . ALA A 1 611 ? 1.19 -46.531 -13.156 1 97.25 611 ALA A N 1
ATOM 4817 C CA . ALA A 1 611 ? 1.035 -46.812 -14.578 1 97.25 611 ALA A CA 1
ATOM 4818 C C . ALA A 1 611 ? 1.944 -47.969 -15.016 1 97.25 611 ALA A C 1
ATOM 4820 O O . ALA A 1 611 ? 1.544 -48.812 -15.82 1 97.25 611 ALA A O 1
ATOM 4821 N N . CYS A 1 612 ? 3.156 -48 -14.523 1 97.75 612 CYS A N 1
ATOM 4822 C CA . CYS A 1 612 ? 4.074 -49.094 -14.805 1 97.75 612 CYS A CA 1
ATOM 4823 C C . CYS A 1 612 ? 3.473 -50.438 -14.398 1 97.75 612 CYS A C 1
ATOM 4825 O O . CYS A 1 612 ? 3.545 -51.406 -15.148 1 97.75 612 CYS A O 1
ATOM 4827 N N . THR A 1 613 ? 2.881 -50.438 -13.195 1 97.88 613 THR A N 1
ATOM 4828 C CA . THR A 1 613 ? 2.314 -51.656 -12.68 1 97.88 613 THR A CA 1
ATOM 4829 C C . THR A 1 613 ? 1.129 -52.125 -13.531 1 97.88 613 THR A C 1
ATOM 4831 O O . THR A 1 613 ? 0.957 -53.312 -13.789 1 97.88 613 THR A O 1
ATOM 4834 N N . ILE A 1 614 ? 0.324 -51.219 -13.922 1 97.75 614 ILE A N 1
ATOM 4835 C CA . ILE A 1 614 ? -0.829 -51.531 -14.758 1 97.75 614 ILE A CA 1
ATOM 4836 C C . ILE A 1 614 ? -0.358 -52.156 -16.078 1 97.75 614 ILE A C 1
ATOM 4838 O O . ILE A 1 614 ? -0.849 -53.188 -16.5 1 97.75 614 ILE A O 1
ATOM 4842 N N . LEU A 1 615 ? 0.552 -51.5 -16.734 1 97.81 615 LEU A N 1
ATOM 4843 C CA . LEU A 1 615 ? 1.061 -51.938 -18.031 1 97.81 615 LEU A CA 1
ATOM 4844 C C . LEU A 1 615 ? 1.734 -53.312 -17.906 1 97.81 615 LEU A C 1
ATOM 4846 O O . LEU A 1 615 ? 1.562 -54.156 -18.766 1 97.81 615 LEU A O 1
ATOM 4850 N N . ARG A 1 616 ? 2.549 -53.469 -16.859 1 96.75 616 ARG A N 1
ATOM 4851 C CA . ARG A 1 616 ? 3.199 -54.75 -16.609 1 96.75 616 ARG A CA 1
ATOM 4852 C C . ARG A 1 616 ? 2.166 -55.844 -16.422 1 96.75 616 ARG A C 1
ATOM 4854 O O . ARG A 1 616 ? 2.357 -56.969 -16.891 1 96.75 616 ARG A O 1
ATOM 4861 N N . ALA A 1 617 ? 1.134 -55.531 -15.711 1 96.75 617 ALA A N 1
ATOM 4862 C CA . ALA A 1 617 ? 0.077 -56.5 -15.453 1 96.75 617 ALA A CA 1
ATOM 4863 C C . ALA A 1 617 ? -0.655 -56.875 -16.75 1 96.75 617 ALA A C 1
ATOM 4865 O O . ALA A 1 617 ? -0.93 -58.062 -17 1 96.75 617 ALA A O 1
ATOM 4866 N N . ILE A 1 618 ? -1.005 -55.906 -17.516 1 95.94 618 ILE A N 1
ATOM 4867 C CA . ILE A 1 618 ? -1.691 -56.156 -18.781 1 95.94 618 ILE A CA 1
ATOM 4868 C C . ILE A 1 618 ? -0.8 -57 -19.688 1 95.94 618 ILE A C 1
ATOM 4870 O O . ILE A 1 618 ? -1.273 -57.938 -20.344 1 95.94 618 ILE A O 1
ATOM 4874 N N . CYS A 1 619 ? 0.418 -56.656 -19.734 1 93.62 619 CYS A N 1
ATOM 4875 C CA . CYS A 1 619 ? 1.377 -57.375 -20.562 1 93.62 619 CYS A CA 1
ATOM 4876 C C . CYS A 1 619 ? 1.455 -58.844 -20.125 1 93.62 619 CYS A C 1
ATOM 4878 O O . CYS A 1 619 ? 1.558 -59.75 -20.953 1 93.62 619 CYS A O 1
ATOM 4880 N N . ALA A 1 620 ? 1.438 -59.062 -18.812 1 93.06 620 ALA A N 1
ATOM 4881 C CA . ALA A 1 620 ? 1.505 -60.406 -18.266 1 93.06 620 ALA A CA 1
ATOM 4882 C C . ALA A 1 620 ? 0.261 -61.219 -18.656 1 93.06 620 ALA A C 1
ATOM 4884 O O . ALA A 1 620 ? 0.333 -62.438 -18.844 1 93.06 620 ALA A O 1
ATOM 4885 N N . MET A 1 621 ? -0.801 -60.562 -18.719 1 93.19 621 MET A N 1
ATOM 4886 C CA . MET A 1 621 ? -2.051 -61.219 -19.094 1 93.19 621 MET A CA 1
ATOM 4887 C C . MET A 1 621 ? -2.066 -61.531 -20.578 1 93.19 621 MET A C 1
ATOM 4889 O O . MET A 1 621 ? -2.682 -62.531 -21 1 93.19 621 MET A O 1
ATOM 4893 N N . GLY A 1 622 ? -1.438 -60.75 -21.312 1 92.5 622 GLY A N 1
ATOM 4894 C CA . GLY A 1 622 ? -1.249 -61 -22.734 1 92.5 622 GLY A CA 1
ATOM 4895 C C . GLY A 1 622 ? 0.144 -61.469 -23.078 1 92.5 622 GLY A C 1
ATOM 4896 O O . GLY A 1 622 ? 0.632 -62.438 -22.484 1 92.5 622 GLY A O 1
ATOM 4897 N N . SER A 1 623 ? 0.75 -60.781 -24.078 1 90.38 623 SER A N 1
ATOM 4898 C CA . SER A 1 623 ? 2.143 -61 -24.453 1 90.38 623 SER A CA 1
ATOM 4899 C C . SER A 1 623 ? 2.75 -59.75 -25.094 1 90.38 623 SER A C 1
ATOM 4901 O O . SER A 1 623 ? 2.031 -58.812 -25.438 1 90.38 623 SER A O 1
ATOM 4903 N N . VAL A 1 624 ? 3.984 -59.781 -25.141 1 89.81 624 VAL A N 1
ATOM 4904 C CA . VAL A 1 624 ? 4.688 -58.688 -25.797 1 89.81 624 VAL A CA 1
ATOM 4905 C C . VAL A 1 624 ? 4.801 -58.969 -27.297 1 89.81 624 VAL A C 1
ATOM 4907 O O . VAL A 1 624 ? 5.422 -59.969 -27.703 1 89.81 624 VAL A O 1
ATOM 4910 N N . ALA A 1 625 ? 4.293 -58.125 -28.062 1 88.38 625 ALA A N 1
ATOM 4911 C CA . ALA A 1 625 ? 4.227 -58.375 -29.5 1 88.38 625 ALA A CA 1
ATOM 4912 C C . ALA A 1 625 ? 5.543 -58.031 -30.188 1 88.38 625 ALA A C 1
ATOM 4914 O O . ALA A 1 625 ? 5.879 -58.594 -31.234 1 88.38 625 ALA A O 1
ATOM 4915 N N . ASP A 1 626 ? 6.25 -57.031 -29.719 1 89.19 626 ASP A N 1
ATOM 4916 C CA . ASP A 1 626 ? 7.492 -56.531 -30.297 1 89.19 626 ASP A CA 1
ATOM 4917 C C . ASP A 1 626 ? 8.648 -56.625 -29.312 1 89.19 626 ASP A C 1
ATOM 4919 O O . ASP A 1 626 ? 8.625 -55.969 -28.266 1 89.19 626 ASP A O 1
ATOM 4923 N N . ASN A 1 627 ? 9.68 -57.375 -29.672 1 88.56 627 ASN A N 1
ATOM 4924 C CA . ASN A 1 627 ? 10.789 -57.625 -28.75 1 88.56 627 ASN A CA 1
ATOM 4925 C C . ASN A 1 627 ? 12.039 -56.875 -29.172 1 88.56 627 ASN A C 1
ATOM 4927 O O . ASN A 1 627 ? 13.156 -57.25 -28.812 1 88.56 627 ASN A O 1
ATOM 4931 N N . THR A 1 628 ? 11.828 -55.812 -30 1 91.94 628 THR A N 1
ATOM 4932 C CA . THR A 1 628 ? 12.945 -55 -30.438 1 91.94 628 THR A CA 1
ATOM 4933 C C . THR A 1 628 ? 13.656 -54.375 -29.234 1 91.94 628 THR A C 1
ATOM 4935 O O . THR A 1 628 ? 14.875 -54.188 -29.25 1 91.94 628 THR A O 1
ATOM 4938 N N . TYR A 1 629 ? 12.906 -54 -28.25 1 94.38 629 TYR A N 1
ATOM 4939 C CA . TYR A 1 629 ? 13.43 -53.406 -27.031 1 94.38 629 TYR A CA 1
ATOM 4940 C C . TYR A 1 629 ? 13.062 -54.219 -25.812 1 94.38 629 TYR A C 1
ATOM 4942 O O . TYR A 1 629 ? 12.117 -55.031 -25.859 1 94.38 629 TYR A O 1
ATOM 4950 N N . SER A 1 630 ? 13.844 -54.031 -24.75 1 94.12 630 SER A N 1
ATOM 4951 C CA . SER A 1 630 ? 13.531 -54.75 -23.516 1 94.12 630 SER A CA 1
ATOM 4952 C C . SER A 1 630 ? 12.195 -54.281 -22.938 1 94.12 630 SER A C 1
ATOM 4954 O O . SER A 1 630 ? 11.75 -53.156 -23.188 1 94.12 630 SER A O 1
ATOM 4956 N N . LEU A 1 631 ? 11.523 -55.156 -22.234 1 94.25 631 LEU A N 1
ATOM 4957 C CA . LEU A 1 631 ? 10.211 -54.875 -21.672 1 94.25 631 LEU A CA 1
ATOM 4958 C C . LEU A 1 631 ? 10.273 -53.625 -20.781 1 94.25 631 LEU A C 1
ATOM 4960 O O . LEU A 1 631 ? 9.43 -52.719 -20.906 1 94.25 631 LEU A O 1
ATOM 4964 N N . PRO A 1 632 ? 11.281 -53.469 -19.875 1 94.81 632 PRO A N 1
ATOM 4965 C CA . PRO A 1 632 ? 11.352 -52.25 -19.078 1 94.81 632 PRO A CA 1
ATOM 4966 C C . PRO A 1 632 ? 11.492 -51 -19.922 1 94.81 632 PRO A C 1
ATOM 4968 O O . PRO A 1 632 ? 10.891 -49.969 -19.625 1 94.81 632 PRO A O 1
ATOM 4971 N N . HIS A 1 633 ? 12.281 -51.062 -20.969 1 95.75 633 HIS A N 1
ATOM 4972 C CA . HIS A 1 633 ? 12.453 -49.969 -21.891 1 95.75 633 HIS A CA 1
ATOM 4973 C C . HIS A 1 633 ? 11.125 -49.562 -22.531 1 95.75 633 HIS A C 1
ATOM 4975 O O . HIS A 1 633 ? 10.812 -48.375 -22.641 1 95.75 633 HIS A O 1
ATOM 4981 N N . GLN A 1 634 ? 10.359 -50.531 -22.938 1 96.81 634 GLN A N 1
ATOM 4982 C CA . GLN A 1 634 ? 9.062 -50.281 -23.562 1 96.81 634 GLN A CA 1
ATOM 4983 C C . GLN A 1 634 ? 8.086 -49.656 -22.562 1 96.81 634 GLN A C 1
ATOM 4985 O O . GLN A 1 634 ? 7.336 -48.75 -22.906 1 96.81 634 GLN A O 1
ATOM 4990 N N . ILE A 1 635 ? 8.109 -50.125 -21.359 1 97 635 ILE A N 1
ATOM 4991 C CA . ILE A 1 635 ? 7.211 -49.625 -20.344 1 97 635 ILE A CA 1
ATOM 4992 C C . ILE A 1 635 ? 7.559 -48.156 -20.031 1 97 635 ILE A C 1
ATOM 4994 O O . ILE A 1 635 ? 6.668 -47.312 -19.922 1 97 635 ILE A O 1
ATOM 4998 N N . VAL A 1 636 ? 8.844 -47.844 -19.922 1 97.44 636 VAL A N 1
ATOM 4999 C CA . VAL A 1 636 ? 9.297 -46.5 -19.625 1 97.44 636 VAL A CA 1
ATOM 5000 C C . VAL A 1 636 ? 8.781 -45.531 -20.672 1 97.44 636 VAL A C 1
ATOM 5002 O O . VAL A 1 636 ? 8.242 -44.469 -20.344 1 97.44 636 VAL A O 1
ATOM 5005 N N . HIS A 1 637 ? 8.891 -45.844 -21.922 1 97.75 637 HIS A N 1
ATOM 5006 C CA . HIS A 1 637 ? 8.469 -44.969 -23 1 97.75 637 HIS A CA 1
ATOM 5007 C C . HIS A 1 637 ? 6.945 -44.906 -23.094 1 97.75 637 HIS A C 1
ATOM 5009 O O . HIS A 1 637 ? 6.383 -43.875 -23.422 1 97.75 637 HIS A O 1
ATOM 5015 N N . THR A 1 638 ? 6.262 -46 -22.781 1 97.81 638 THR A N 1
ATOM 5016 C CA . THR A 1 638 ? 4.805 -46 -22.797 1 97.81 638 THR A CA 1
ATOM 5017 C C . THR A 1 638 ? 4.25 -45.125 -21.688 1 97.81 638 THR A C 1
ATOM 5019 O O . THR A 1 638 ? 3.279 -44.375 -21.891 1 97.81 638 THR A O 1
ATOM 5022 N N . VAL A 1 639 ? 4.879 -45.188 -20.531 1 97.81 639 VAL A N 1
ATOM 5023 C CA . VAL A 1 639 ? 4.422 -44.375 -19.406 1 97.81 639 VAL A CA 1
ATOM 5024 C C . VAL A 1 639 ? 4.656 -42.875 -19.719 1 97.81 639 VAL A C 1
ATOM 5026 O O . VAL A 1 639 ? 3.861 -42.031 -19.312 1 97.81 639 VAL A O 1
ATOM 5029 N N . LEU A 1 640 ? 5.754 -42.594 -20.344 1 97.12 640 LEU A N 1
ATOM 5030 C CA . LEU A 1 640 ? 5.992 -41.219 -20.766 1 97.12 640 LEU A CA 1
ATOM 5031 C C . LEU A 1 640 ? 4.859 -40.719 -21.656 1 97.12 640 LEU A C 1
ATOM 5033 O O . LEU A 1 640 ? 4.43 -39.562 -21.531 1 97.12 640 LEU A O 1
ATOM 5037 N N . ARG A 1 641 ? 4.328 -41.5 -22.5 1 96.31 641 ARG A N 1
ATOM 5038 C CA . ARG A 1 641 ? 3.182 -41.156 -23.328 1 96.31 641 ARG A CA 1
ATOM 5039 C C . ARG A 1 641 ? 1.919 -41 -22.5 1 96.31 641 ARG A C 1
ATOM 5041 O O . ARG A 1 641 ? 1.121 -40.094 -22.719 1 96.31 641 ARG A O 1
ATOM 5048 N N . VAL A 1 642 ? 1.738 -41.906 -21.547 1 96.12 642 VAL A N 1
ATOM 5049 C CA . VAL A 1 642 ? 0.574 -41.875 -20.656 1 96.12 642 VAL A CA 1
ATOM 5050 C C . VAL A 1 642 ? 0.509 -40.5 -19.953 1 96.12 642 VAL A C 1
ATOM 5052 O O . VAL A 1 642 ? -0.562 -39.906 -19.844 1 96.12 642 VAL A O 1
ATOM 5055 N N . GLU A 1 643 ? 1.65 -40.062 -19.516 1 92.62 643 GLU A N 1
ATOM 5056 C CA . GLU A 1 643 ? 1.73 -38.781 -18.812 1 92.62 643 GLU A CA 1
ATOM 5057 C C . GLU A 1 643 ? 1.265 -37.625 -19.703 1 92.62 643 GLU A C 1
ATOM 5059 O O . GLU A 1 643 ? 0.628 -36.688 -19.234 1 92.62 643 GLU A O 1
ATOM 5064 N N . GLN A 1 644 ? 1.574 -37.688 -20.938 1 92 644 GLN A N 1
ATOM 5065 C CA . GLN A 1 644 ? 1.161 -36.656 -21.859 1 92 644 GLN A CA 1
ATOM 5066 C C . GLN A 1 644 ? -0.319 -36.781 -22.203 1 92 644 GLN A C 1
ATOM 5068 O O . GLN A 1 644 ? -1.021 -35.781 -22.328 1 92 644 GLN A O 1
ATOM 5073 N N . ILE A 1 645 ? -0.761 -38 -22.359 1 90.81 645 ILE A N 1
ATOM 5074 C CA . ILE A 1 645 ? -2.162 -38.25 -22.672 1 90.81 645 ILE A CA 1
ATOM 5075 C C . ILE A 1 645 ? -3.051 -37.75 -21.547 1 90.81 645 ILE A C 1
ATOM 5077 O O . ILE A 1 645 ? -4.102 -37.156 -21.797 1 90.81 645 ILE A O 1
ATOM 5081 N N . MET A 1 646 ? -2.596 -37.906 -20.344 1 87.25 646 MET A N 1
ATOM 5082 C CA . MET A 1 646 ? -3.348 -37.469 -19.156 1 87.25 646 MET A CA 1
ATOM 5083 C C . MET A 1 646 ? -3.242 -35.969 -18.969 1 87.25 646 MET A C 1
ATOM 5085 O O . MET A 1 646 ? -3.943 -35.406 -18.141 1 87.25 646 MET A O 1
ATOM 5089 N N . THR A 1 647 ? -2.377 -35.312 -19.734 1 75.88 647 THR A N 1
ATOM 5090 C CA . THR A 1 647 ? -2.186 -33.875 -19.703 1 75.88 647 THR A CA 1
ATOM 5091 C C . THR A 1 647 ? -1.465 -33.438 -18.422 1 75.88 647 THR A C 1
ATOM 5093 O O . THR A 1 647 ? -1.447 -32.25 -18.094 1 75.88 647 THR A O 1
ATOM 5096 N N . THR A 1 648 ? -0.895 -34.344 -17.688 1 78.44 648 THR A N 1
ATOM 5097 C CA . THR A 1 648 ? -0.123 -34.031 -16.5 1 78.44 648 THR A CA 1
ATOM 5098 C C . THR A 1 648 ? 1.257 -33.5 -16.875 1 78.44 648 THR A C 1
ATOM 5100 O O . THR A 1 648 ? 1.851 -32.688 -16.141 1 78.44 648 THR A O 1
ATOM 5103 N N . GLY A 1 649 ? 1.775 -34.031 -18.016 1 84.88 649 GLY A N 1
ATOM 5104 C CA . GLY A 1 649 ? 3.021 -33.5 -18.562 1 84.88 649 GLY A CA 1
ATOM 5105 C C . GLY A 1 649 ? 4.25 -34 -17.828 1 84.88 649 GLY A C 1
ATOM 5106 O O . GLY A 1 649 ? 5.328 -33.438 -17.938 1 84.88 649 GLY A O 1
ATOM 5107 N N . GLY A 1 650 ? 4.109 -35.094 -17.109 1 89.5 650 GLY A N 1
ATOM 5108 C CA . GLY A 1 650 ? 5.215 -35.625 -16.328 1 89.5 650 GLY A CA 1
ATOM 5109 C C . GLY A 1 650 ? 6.328 -36.188 -17.203 1 89.5 650 GLY A C 1
ATOM 5110 O O . GLY A 1 650 ? 6.129 -36.469 -18.375 1 89.5 650 GLY A O 1
ATOM 5111 N N . GLY A 1 651 ? 7.543 -36.375 -16.594 1 93.81 651 GLY A N 1
ATOM 5112 C CA . GLY A 1 651 ? 8.719 -36.875 -17.297 1 93.81 651 GLY A CA 1
ATOM 5113 C C . GLY A 1 651 ? 8.953 -38.344 -17.062 1 93.81 651 GLY A C 1
ATOM 5114 O O . GLY A 1 651 ? 8.008 -39.125 -16.891 1 93.81 651 GLY A O 1
ATOM 5115 N N . TRP A 1 652 ? 10.203 -38.719 -17.266 1 96.69 652 TRP A N 1
ATOM 5116 C CA . TRP A 1 652 ? 10.492 -40.156 -17.266 1 96.69 652 TRP A CA 1
ATOM 5117 C C . TRP A 1 652 ? 11.203 -40.562 -15.984 1 96.69 652 TRP A C 1
ATOM 5119 O O . TRP A 1 652 ? 11.492 -41.75 -15.773 1 96.69 652 TRP A O 1
ATOM 5129 N N . GLN A 1 653 ? 11.43 -39.656 -15.062 1 95.38 653 GLN A N 1
ATOM 5130 C CA . GLN A 1 653 ? 12.25 -40.031 -13.914 1 95.38 653 GLN A CA 1
ATOM 5131 C C . GLN A 1 653 ? 11.523 -41 -12.992 1 95.38 653 GLN A C 1
ATOM 5133 O O . GLN A 1 653 ? 12.141 -41.875 -12.391 1 95.38 653 GLN A O 1
ATOM 5138 N N . ASP A 1 654 ? 10.219 -40.875 -12.859 1 95.12 654 ASP A N 1
ATOM 5139 C CA . ASP A 1 654 ? 9.477 -41.688 -11.914 1 95.12 654 ASP A CA 1
ATOM 5140 C C . ASP A 1 654 ? 9.469 -43.156 -12.336 1 95.12 654 ASP A C 1
ATOM 5142 O O . ASP A 1 654 ? 9.836 -44.031 -11.555 1 95.12 654 ASP A O 1
ATOM 5146 N N . GLN A 1 655 ? 9.094 -43.438 -13.531 1 96.31 655 GLN A N 1
ATOM 5147 C CA . GLN A 1 655 ? 9.047 -44.812 -14.008 1 96.31 655 GLN A CA 1
ATOM 5148 C C . GLN A 1 655 ? 10.461 -45.375 -14.172 1 96.31 655 GLN A C 1
ATOM 5150 O O . GLN A 1 655 ? 10.703 -46.531 -13.852 1 96.31 655 GLN A O 1
ATOM 5155 N N . CYS A 1 656 ? 11.375 -44.562 -14.641 1 95.56 656 CYS A N 1
ATOM 5156 C CA . CYS A 1 656 ? 12.758 -45.031 -14.742 1 95.56 656 CYS A CA 1
ATOM 5157 C C . CYS A 1 656 ? 13.336 -45.344 -13.367 1 95.56 656 CYS A C 1
ATOM 5159 O O . CYS A 1 656 ? 14.102 -46.281 -13.211 1 95.56 656 CYS A O 1
ATOM 5161 N N . GLY A 1 657 ? 13.016 -44.562 -12.461 1 94.94 657 GLY A N 1
ATOM 5162 C CA . GLY A 1 657 ? 13.539 -44.688 -11.109 1 94.94 657 GLY A CA 1
ATOM 5163 C C . GLY A 1 657 ? 13.031 -45.938 -10.406 1 94.94 657 GLY A C 1
ATOM 5164 O O . GLY A 1 657 ? 13.711 -46.5 -9.539 1 94.94 657 GLY A O 1
ATOM 5165 N N . ALA A 1 658 ? 11.883 -46.344 -10.758 1 95 658 ALA A N 1
ATOM 5166 C CA . ALA A 1 658 ? 11.281 -47.469 -10.023 1 95 658 ALA A CA 1
ATOM 5167 C C . ALA A 1 658 ? 11.516 -48.781 -10.742 1 95 658 ALA A C 1
ATOM 5169 O O . ALA A 1 658 ? 11.688 -49.812 -10.102 1 95 658 ALA A O 1
ATOM 5170 N N . ILE A 1 659 ? 11.516 -48.781 -12.023 1 94.75 659 ILE A N 1
ATOM 5171 C CA . ILE A 1 659 ? 11.492 -50.031 -12.781 1 94.75 659 ILE A CA 1
ATOM 5172 C C . ILE A 1 659 ? 12.883 -50.656 -12.789 1 94.75 659 ILE A C 1
ATOM 5174 O O . ILE A 1 659 ? 13.023 -51.875 -12.805 1 94.75 659 ILE A O 1
ATOM 5178 N N . TYR A 1 660 ? 13.953 -49.812 -12.836 1 94.31 660 TYR A N 1
ATOM 5179 C CA . TYR A 1 660 ? 15.32 -50.312 -12.812 1 94.31 660 TYR A CA 1
ATOM 5180 C C . TYR A 1 660 ? 15.836 -50.438 -11.383 1 94.31 660 TYR A C 1
ATOM 5182 O O . TYR A 1 660 ? 15.555 -49.562 -10.555 1 94.31 660 TYR A O 1
ATOM 5190 N N . GLU A 1 661 ? 16.609 -51.438 -11.078 1 92.38 661 GLU A N 1
ATOM 5191 C CA . GLU A 1 661 ? 17.047 -51.719 -9.719 1 92.38 661 GLU A CA 1
ATOM 5192 C C . GLU A 1 661 ? 18.172 -50.781 -9.289 1 92.38 661 GLU A C 1
ATOM 5194 O O . GLU A 1 661 ? 18.922 -50.281 -10.133 1 92.38 661 GLU A O 1
ATOM 5199 N N . GLY A 1 662 ? 18.234 -50.531 -8.016 1 92 662 GLY A N 1
ATOM 5200 C CA . GLY A 1 662 ? 19.359 -49.812 -7.418 1 92 662 GLY A CA 1
ATOM 5201 C C . GLY A 1 662 ? 19.422 -48.375 -7.809 1 92 662 GLY A C 1
ATOM 5202 O O . GLY A 1 662 ? 18.391 -47.75 -8.055 1 92 662 GLY A O 1
ATOM 5203 N N . ILE A 1 663 ? 20.672 -47.812 -7.715 1 94.31 663 ILE A N 1
ATOM 5204 C CA . ILE A 1 663 ? 20.938 -46.438 -8.117 1 94.31 663 ILE A CA 1
ATOM 5205 C C . ILE A 1 663 ? 21.344 -46.406 -9.586 1 94.31 663 ILE A C 1
ATOM 5207 O O . ILE A 1 663 ? 22.078 -47.281 -10.062 1 94.31 663 ILE A O 1
ATOM 5211 N N . LYS A 1 664 ? 20.828 -45.469 -10.32 1 95.75 664 LYS A N 1
ATOM 5212 C CA . LYS A 1 664 ? 21.125 -45.375 -11.75 1 95.75 664 LYS A CA 1
ATOM 5213 C C . LYS A 1 664 ? 21.031 -43.906 -12.234 1 95.75 664 LYS A C 1
ATOM 5215 O O . LYS A 1 664 ? 20.391 -43.094 -11.586 1 95.75 664 LYS A O 1
ATOM 5220 N N . LYS A 1 665 ? 21.688 -43.688 -13.203 1 96.69 665 LYS A N 1
ATOM 5221 C CA . LYS A 1 665 ? 21.531 -42.438 -13.969 1 96.69 665 LYS A CA 1
ATOM 5222 C C . LYS A 1 665 ? 20.656 -42.688 -15.203 1 96.69 665 LYS A C 1
ATOM 5224 O O . LYS A 1 665 ? 21 -43.5 -16.062 1 96.69 665 LYS A O 1
ATOM 5229 N N . CYS A 1 666 ? 19.562 -42.125 -15.266 1 96.81 666 CYS A N 1
ATOM 5230 C CA . CYS A 1 666 ? 18.703 -42.156 -16.438 1 96.81 666 CYS A CA 1
ATOM 5231 C C . CYS A 1 666 ? 18.828 -40.906 -17.266 1 96.81 666 CYS A C 1
ATOM 5233 O O . CYS A 1 666 ? 18.938 -39.812 -16.719 1 96.81 666 CYS A O 1
ATOM 5235 N N . TYR A 1 667 ? 18.859 -40.969 -18.562 1 96.69 667 TYR A N 1
ATOM 5236 C CA . TYR A 1 667 ? 19.047 -39.781 -19.375 1 96.69 667 TYR A CA 1
ATOM 5237 C C . TYR A 1 667 ? 18.5 -40 -20.781 1 96.69 667 TYR A C 1
ATOM 5239 O O . TYR A 1 667 ? 18.203 -41.125 -21.172 1 96.69 667 TYR A O 1
ATOM 5247 N N . TYR A 1 668 ? 18.281 -38.969 -21.484 1 95.5 668 TYR A N 1
ATOM 5248 C CA . TYR A 1 668 ? 17.812 -38.969 -22.859 1 95.5 668 TYR A CA 1
ATOM 5249 C C . TYR A 1 668 ? 18.969 -38.969 -23.844 1 95.5 668 TYR A C 1
ATOM 5251 O O . TYR A 1 668 ? 19.922 -38.188 -23.688 1 95.5 668 TYR A O 1
ATOM 5259 N N . GLU A 1 669 ? 18.812 -39.75 -24.797 1 92.69 669 GLU A N 1
ATOM 5260 C CA . GLU A 1 669 ? 19.75 -39.781 -25.922 1 92.69 669 GLU A CA 1
ATOM 5261 C C . GLU A 1 669 ? 19 -39.75 -27.25 1 92.69 669 GLU A C 1
ATOM 5263 O O . GLU A 1 669 ? 18.125 -40.594 -27.484 1 92.69 669 GLU A O 1
ATOM 5268 N N . ARG A 1 670 ? 19.234 -38.875 -28.125 1 87.12 670 ARG A N 1
ATOM 5269 C CA . ARG A 1 670 ? 18.5 -38.562 -29.359 1 87.12 670 ARG A CA 1
ATOM 5270 C C . ARG A 1 670 ? 18.234 -39.844 -30.156 1 87.12 670 ARG A C 1
ATOM 5272 O O . ARG A 1 670 ? 17.109 -40.094 -30.594 1 87.12 670 ARG A O 1
ATOM 5279 N N . ASN A 1 671 ? 19.109 -40.812 -30.328 1 85.19 671 ASN A N 1
ATOM 5280 C CA . ASN A 1 671 ? 18.922 -41.969 -31.172 1 85.19 671 ASN A CA 1
ATOM 5281 C C . ASN A 1 671 ? 18.5 -43.188 -30.344 1 85.19 671 ASN A C 1
ATOM 5283 O O . ASN A 1 671 ? 18 -44.188 -30.891 1 85.19 671 ASN A O 1
ATOM 5287 N N . HIS A 1 672 ? 18.484 -43.094 -29.031 1 91.5 672 HIS A N 1
ATOM 5288 C CA . HIS A 1 672 ? 18.25 -44.281 -28.219 1 91.5 672 HIS A CA 1
ATOM 5289 C C . HIS A 1 672 ? 17.078 -44.062 -27.266 1 91.5 672 HIS A C 1
ATOM 5291 O O . HIS A 1 672 ? 16.656 -45 -26.594 1 91.5 672 HIS A O 1
ATOM 5297 N N . GLY A 1 673 ? 16.562 -42.875 -27.25 1 94.75 673 GLY A N 1
ATOM 5298 C CA . GLY A 1 673 ? 15.461 -42.625 -26.328 1 94.75 673 GLY A CA 1
ATOM 5299 C C . GLY A 1 673 ? 15.914 -42.438 -24.891 1 94.75 673 GLY A C 1
ATOM 5300 O O . GLY A 1 673 ? 16.938 -41.781 -24.625 1 94.75 673 GLY A O 1
ATOM 5301 N N . ILE A 1 674 ? 15.078 -42.906 -23.969 1 97.25 674 ILE A N 1
ATOM 5302 C CA . ILE A 1 674 ? 15.414 -42.812 -22.547 1 97.25 674 ILE A CA 1
ATOM 5303 C C . ILE A 1 674 ? 16.219 -44.062 -22.156 1 97.25 674 ILE A C 1
ATOM 5305 O O . ILE A 1 674 ? 15.742 -45.188 -22.266 1 97.25 674 ILE A O 1
ATOM 5309 N N . VAL A 1 675 ? 17.375 -43.812 -21.719 1 96.31 675 VAL A N 1
ATOM 5310 C CA . VAL A 1 675 ? 18.25 -44.938 -21.375 1 96.31 675 VAL A CA 1
ATOM 5311 C C . VAL A 1 675 ? 18.734 -44.781 -19.922 1 96.31 675 VAL A C 1
ATOM 5313 O O . VAL A 1 675 ? 18.422 -43.781 -19.266 1 96.31 675 VAL A O 1
ATOM 5316 N N . HIS A 1 676 ? 19.328 -45.844 -19.375 1 95.5 676 HIS A N 1
ATOM 5317 C CA . HIS A 1 676 ? 19.812 -45.812 -18 1 95.5 676 HIS A CA 1
ATOM 5318 C C . HIS A 1 676 ? 21.219 -46.375 -17.891 1 95.5 676 HIS A C 1
ATOM 5320 O O . HIS A 1 676 ? 21.641 -47.188 -18.719 1 95.5 676 HIS A O 1
ATOM 5326 N N . SER A 1 677 ? 21.953 -45.875 -16.984 1 95.56 677 SER A N 1
ATOM 5327 C CA . SER A 1 677 ? 23.281 -46.375 -16.609 1 95.56 677 SER A CA 1
ATOM 5328 C C . SER A 1 677 ? 23.328 -46.719 -15.117 1 95.56 677 SER A C 1
ATOM 5330 O O . SER A 1 677 ? 23.297 -45.812 -14.273 1 95.56 677 SER A O 1
ATOM 5332 N N . PRO A 1 678 ? 23.438 -48 -14.789 1 94.62 678 PRO A N 1
ATOM 5333 C CA . PRO A 1 678 ? 23.5 -48.375 -13.375 1 94.62 678 PRO A CA 1
ATOM 5334 C C . PRO A 1 678 ? 24.75 -47.844 -12.68 1 94.62 678 PRO A C 1
ATOM 5336 O O . PRO A 1 678 ? 25.828 -47.781 -13.266 1 94.62 678 PRO A O 1
ATOM 5339 N N . ILE A 1 679 ? 24.547 -47.438 -11.523 1 94.69 679 ILE A N 1
ATOM 5340 C CA . ILE A 1 679 ? 25.656 -47.031 -10.656 1 94.69 679 ILE A CA 1
ATOM 5341 C C . ILE A 1 679 ? 25.922 -48.125 -9.625 1 94.69 679 ILE A C 1
ATOM 5343 O O . ILE A 1 679 ? 25.125 -48.344 -8.719 1 94.69 679 ILE A O 1
ATOM 5347 N N . THR A 1 680 ? 27.031 -48.75 -9.742 1 91.81 680 THR A N 1
ATOM 5348 C CA . THR A 1 680 ? 27.375 -49.844 -8.852 1 91.81 680 THR A CA 1
ATOM 5349 C C . THR A 1 680 ? 27.859 -49.312 -7.508 1 91.81 680 THR A C 1
ATOM 5351 O O . THR A 1 680 ? 28.781 -48.469 -7.461 1 91.81 680 THR A O 1
ATOM 5354 N N . ILE A 1 681 ? 27.219 -49.844 -6.504 1 90.5 681 ILE A N 1
ATOM 5355 C CA . ILE A 1 681 ? 27.625 -49.406 -5.172 1 90.5 681 ILE A CA 1
ATOM 5356 C C . ILE A 1 681 ? 28.047 -50.625 -4.352 1 90.5 681 ILE A C 1
ATOM 5358 O O . ILE A 1 681 ? 27.531 -51.75 -4.566 1 90.5 681 ILE A O 1
ATOM 5362 N N . SER A 1 682 ? 28.906 -50.438 -3.363 1 91.12 682 SER A N 1
ATOM 5363 C CA . SER A 1 682 ? 29.344 -51.469 -2.449 1 91.12 682 SER A CA 1
ATOM 5364 C C . SER A 1 682 ? 28.281 -51.75 -1.375 1 91.12 682 SER A C 1
ATOM 5366 O O . SER A 1 682 ? 27.359 -50.938 -1.205 1 91.12 682 SER A O 1
ATOM 5368 N N . SER A 1 683 ? 28.406 -52.844 -0.739 1 92.19 683 SER A N 1
ATOM 5369 C CA . SER A 1 683 ? 27.5 -53.188 0.357 1 92.19 683 SER A CA 1
ATOM 5370 C C . SER A 1 683 ? 27.578 -52.156 1.478 1 92.19 683 SER A C 1
ATOM 5372 O O . SER A 1 683 ? 26.578 -51.844 2.133 1 92.19 683 SER A O 1
ATOM 5374 N N . GLU A 1 684 ? 28.703 -51.625 1.646 1 92.12 684 GLU A N 1
ATOM 5375 C CA . GLU A 1 684 ? 28.891 -50.625 2.672 1 92.12 684 GLU A CA 1
ATOM 5376 C C . GLU A 1 684 ? 28.141 -49.344 2.334 1 92.12 684 GLU A C 1
ATOM 5378 O O . GLU A 1 684 ? 27.531 -48.719 3.213 1 92.12 684 GLU A O 1
ATOM 5383 N N . VAL A 1 685 ? 28.219 -49.031 1.105 1 91.56 685 VAL A N 1
ATOM 5384 C CA . VAL A 1 685 ? 27.531 -47.844 0.657 1 91.56 685 VAL A CA 1
ATOM 5385 C C . VAL A 1 685 ? 26.016 -48.031 0.755 1 91.56 685 VAL A C 1
ATOM 5387 O O . VAL A 1 685 ? 25.281 -47.125 1.114 1 91.56 685 VAL A O 1
ATOM 5390 N N . ARG A 1 686 ? 25.578 -49.156 0.462 1 93.06 686 ARG A N 1
ATOM 5391 C CA . ARG A 1 686 ? 24.156 -49.469 0.567 1 93.06 686 ARG A CA 1
ATOM 5392 C C . ARG A 1 686 ? 23.672 -49.312 2.004 1 93.06 686 ARG A C 1
ATOM 5394 O O . ARG A 1 686 ? 22.625 -48.719 2.25 1 93.06 686 ARG A O 1
ATOM 5401 N N . GLU A 1 687 ? 24.406 -49.875 2.854 1 92.19 687 GLU A N 1
ATOM 5402 C CA . GLU A 1 687 ? 24.062 -49.812 4.266 1 92.19 687 GLU A CA 1
ATOM 5403 C C . GLU A 1 687 ? 24.078 -48.344 4.758 1 92.19 687 GLU A C 1
ATOM 5405 O O . GLU A 1 687 ? 23.234 -47.969 5.57 1 92.19 687 GLU A O 1
ATOM 5410 N N . LEU A 1 688 ? 24.984 -47.688 4.312 1 91.81 688 LEU A N 1
ATOM 5411 C CA . LEU A 1 688 ? 25.109 -46.281 4.672 1 91.81 688 LEU A CA 1
ATOM 5412 C C . LEU A 1 688 ? 23.859 -45.531 4.23 1 91.81 688 LEU A C 1
ATOM 5414 O O . LEU A 1 688 ? 23.312 -44.75 5.008 1 91.81 688 LEU A O 1
ATOM 5418 N N . LEU A 1 689 ? 23.438 -45.688 3.014 1 93.12 689 LEU A N 1
ATOM 5419 C CA . LEU A 1 689 ? 22.281 -45 2.465 1 93.12 689 LEU A CA 1
ATOM 5420 C C . LEU A 1 689 ? 21.016 -45.375 3.225 1 93.12 689 LEU A C 1
ATOM 5422 O O . LEU A 1 689 ? 20.188 -44.531 3.551 1 93.12 689 LEU A O 1
ATOM 5426 N N . GLU A 1 690 ? 20.875 -46.625 3.549 1 94.06 690 GLU A N 1
ATOM 5427 C CA . GLU A 1 690 ? 19.688 -47.094 4.25 1 94.06 690 GLU A CA 1
ATOM 5428 C C . GLU A 1 690 ? 19.641 -46.562 5.68 1 94.06 690 GLU A C 1
ATOM 5430 O O . GLU A 1 690 ? 18.562 -46.344 6.23 1 94.06 690 GLU A O 1
ATOM 5435 N N . ARG A 1 691 ? 20.766 -46.312 6.148 1 92.56 691 ARG A N 1
ATOM 5436 C CA . ARG A 1 691 ? 20.844 -45.875 7.527 1 92.56 691 ARG A CA 1
ATOM 5437 C C . ARG A 1 691 ? 20.656 -44.344 7.609 1 92.56 691 ARG A C 1
ATOM 5439 O O . ARG A 1 691 ? 20.016 -43.844 8.531 1 92.56 691 ARG A O 1
ATOM 5446 N N . ARG A 1 692 ? 21.125 -43.594 6.648 1 94.06 692 ARG A N 1
ATOM 5447 C CA . ARG A 1 692 ? 21.219 -42.156 6.824 1 94.06 692 ARG A CA 1
ATOM 5448 C C . ARG A 1 692 ? 20.156 -41.406 6.008 1 94.06 692 ARG A C 1
ATOM 5450 O O . ARG A 1 692 ? 19.875 -40.25 6.266 1 94.06 692 ARG A O 1
ATOM 5457 N N . LEU A 1 693 ? 19.672 -42.031 5.016 1 94.88 693 LEU A N 1
ATOM 5458 C CA . LEU A 1 693 ? 18.609 -41.406 4.227 1 94.88 693 LEU A CA 1
ATOM 5459 C C . LEU A 1 693 ? 17.234 -41.719 4.805 1 94.88 693 LEU A C 1
ATOM 5461 O O . LEU A 1 693 ? 16.797 -42.875 4.797 1 94.88 693 LEU A O 1
ATOM 5465 N N . LEU A 1 694 ? 16.625 -40.656 5.293 1 96.12 694 LEU A N 1
ATOM 5466 C CA . LEU A 1 694 ? 15.32 -40.781 5.941 1 96.12 694 LEU A CA 1
ATOM 5467 C C . LEU A 1 694 ? 14.25 -40.031 5.172 1 96.12 694 LEU A C 1
ATOM 5469 O O . LEU A 1 694 ? 14.508 -38.938 4.652 1 96.12 694 LEU A O 1
ATOM 5473 N N . LEU A 1 695 ? 13.055 -40.594 5.125 1 96.06 695 LEU A N 1
ATOM 5474 C CA . LEU A 1 695 ? 11.922 -39.938 4.5 1 96.06 695 LEU A CA 1
ATOM 5475 C C . LEU A 1 695 ? 10.922 -39.469 5.551 1 96.06 695 LEU A C 1
ATOM 5477 O O . LEU A 1 695 ? 10.602 -40.188 6.488 1 96.06 695 LEU A O 1
ATOM 5481 N N . VAL A 1 696 ? 10.508 -38.188 5.391 1 94.88 696 VAL A N 1
ATOM 5482 C CA . VAL A 1 696 ? 9.492 -37.625 6.281 1 94.88 696 VAL A CA 1
ATOM 5483 C C . VAL A 1 696 ? 8.297 -37.156 5.465 1 94.88 696 VAL A C 1
ATOM 5485 O O . VAL A 1 696 ? 8.445 -36.375 4.523 1 94.88 696 VAL A O 1
ATOM 5488 N N . TYR A 1 697 ? 7.117 -37.625 5.789 1 92.69 697 TYR A N 1
ATOM 5489 C CA . TYR A 1 697 ? 5.887 -37.125 5.184 1 92.69 697 TYR A CA 1
ATOM 5490 C C . TYR A 1 697 ? 5.375 -35.906 5.922 1 92.69 697 TYR A C 1
ATOM 5492 O O . TYR A 1 697 ? 5.137 -35.938 7.129 1 92.69 697 TYR A O 1
ATOM 5500 N N . THR A 1 698 ? 5.156 -34.812 5.184 1 87.06 698 THR A N 1
ATOM 5501 C CA . THR A 1 698 ? 4.871 -33.5 5.797 1 87.06 698 THR A CA 1
ATOM 5502 C C . THR A 1 698 ? 3.387 -33.406 6.133 1 87.06 698 THR A C 1
ATOM 5504 O O . THR A 1 698 ? 2.99 -32.531 6.906 1 87.06 698 THR A O 1
ATOM 5507 N N . GLY A 1 699 ? 2.535 -34.188 5.461 1 76.44 699 GLY A N 1
ATOM 5508 C CA . GLY A 1 699 ? 1.099 -34.094 5.668 1 76.44 699 GLY A CA 1
ATOM 5509 C C . GLY A 1 699 ? 0.429 -33.094 4.73 1 76.44 699 GLY A C 1
ATOM 5510 O O . GLY A 1 699 ? -0.798 -32.969 4.719 1 76.44 699 GLY A O 1
ATOM 5511 N N . LYS A 1 700 ? 1.09 -32.375 4.004 1 71.94 700 LYS A N 1
ATOM 5512 C CA . LYS A 1 700 ? 0.555 -31.406 3.064 1 71.94 700 LYS A CA 1
ATOM 55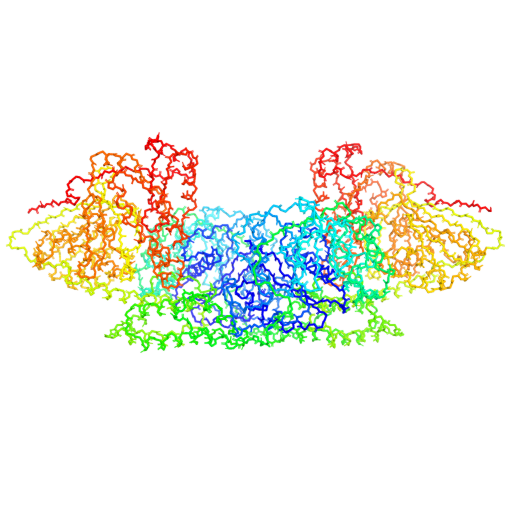13 C C . LYS A 1 700 ? 0.553 -31.953 1.639 1 71.94 700 LYS A C 1
ATOM 5515 O O . LYS A 1 700 ? 1.508 -32.594 1.219 1 71.94 700 LYS A O 1
ATOM 5520 N N . THR A 1 701 ? -0.771 -31.75 1.147 1 63.81 701 THR A N 1
ATOM 5521 C CA . THR A 1 701 ? -0.882 -32.25 -0.218 1 63.81 701 THR A CA 1
ATOM 5522 C C . THR A 1 701 ? -0.841 -31.109 -1.222 1 63.81 701 THR A C 1
ATOM 5524 O O . THR A 1 701 ? -1.41 -30.047 -0.978 1 63.81 701 THR A O 1
ATOM 5527 N N . ARG A 1 702 ? 0.088 -31 -2.076 1 60.41 702 ARG A N 1
ATOM 5528 C CA . ARG A 1 702 ? 0.056 -30.016 -3.156 1 60.41 702 ARG A CA 1
ATOM 5529 C C . ARG A 1 702 ? -0.074 -30.703 -4.516 1 60.41 702 ARG A C 1
ATOM 5531 O O . ARG A 1 702 ? 0.426 -31.812 -4.707 1 60.41 702 ARG A O 1
ATOM 5538 N N . LEU A 1 703 ? -0.813 -29.859 -5.422 1 58.91 703 LEU A N 1
ATOM 5539 C CA . LEU A 1 703 ? -0.976 -30.391 -6.766 1 58.91 703 LEU A CA 1
ATOM 5540 C C . LEU A 1 703 ? 0.286 -30.172 -7.594 1 58.91 703 LEU A C 1
ATOM 5542 O O . LEU A 1 703 ? 0.634 -29.031 -7.918 1 58.91 703 LEU A O 1
ATOM 5546 N N . ALA A 1 704 ? 1.022 -31.141 -7.93 1 59.09 704 ALA A N 1
ATOM 5547 C CA . ALA A 1 704 ? 2.262 -31.234 -8.695 1 59.09 704 ALA A CA 1
ATOM 5548 C C . ALA A 1 704 ? 2.082 -30.672 -10.102 1 59.09 704 ALA A C 1
ATOM 5550 O O . ALA A 1 704 ? 2.984 -30.031 -10.641 1 59.09 704 ALA A O 1
ATOM 5551 N N . LYS A 1 705 ? 0.869 -30.859 -10.594 1 65.12 705 LYS A N 1
ATOM 5552 C CA . LYS A 1 705 ? 0.635 -30.5 -11.992 1 65.12 705 LYS A CA 1
ATOM 5553 C C . LYS A 1 705 ? 0.811 -29 -12.211 1 65.12 705 LYS A C 1
ATOM 5555 O O . LYS A 1 705 ? 1.406 -28.578 -13.203 1 65.12 705 LYS A O 1
ATOM 5560 N N . ASN A 1 706 ? 0.432 -28.312 -11.375 1 73.62 706 ASN A N 1
ATOM 5561 C CA . ASN A 1 706 ? 0.517 -26.875 -11.523 1 73.62 706 ASN A CA 1
ATOM 5562 C C . ASN A 1 706 ? 1.953 -26.375 -11.383 1 73.62 706 ASN A C 1
ATOM 5564 O O . ASN A 1 706 ? 2.365 -25.438 -12.07 1 73.62 706 ASN A O 1
ATOM 5568 N N . LEU A 1 707 ? 2.697 -27.109 -10.617 1 77.44 707 LEU A N 1
ATOM 5569 C CA . LEU A 1 707 ? 4.09 -26.734 -10.414 1 77.44 707 LEU A CA 1
ATOM 5570 C C . LEU A 1 707 ? 4.926 -27.031 -11.656 1 77.44 707 LEU A C 1
ATOM 5572 O O . LEU A 1 707 ? 5.793 -26.25 -12.031 1 77.44 707 LEU A O 1
ATOM 5576 N N . LEU A 1 708 ? 4.645 -28.188 -12.242 1 83.12 708 LEU A N 1
ATOM 5577 C CA . LEU A 1 708 ? 5.375 -28.578 -13.445 1 83.12 708 LEU A CA 1
ATOM 5578 C C . LEU A 1 708 ? 5.125 -27.594 -14.586 1 83.12 708 LEU A C 1
ATOM 5580 O O . LEU A 1 708 ? 6.047 -27.25 -15.32 1 83.12 708 LEU A O 1
ATOM 5584 N N . GLN A 1 709 ? 3.891 -27.219 -14.664 1 84.12 709 GLN A N 1
ATOM 5585 C CA . GLN A 1 709 ? 3.543 -26.266 -15.711 1 84.12 709 GLN A CA 1
ATOM 5586 C C . GLN A 1 709 ? 4.301 -24.953 -15.531 1 84.12 709 GLN A C 1
ATOM 5588 O O . GLN A 1 709 ? 4.699 -24.328 -16.516 1 84.12 709 GLN A O 1
ATOM 5593 N N . GLU A 1 710 ? 4.48 -24.609 -14.359 1 84.81 710 GLU A N 1
ATOM 5594 C CA . GLU A 1 710 ? 5.227 -23.391 -14.062 1 84.81 710 GLU A CA 1
ATOM 5595 C C . GLU A 1 710 ? 6.68 -23.5 -14.508 1 84.81 710 GLU A C 1
ATOM 5597 O O . GLU A 1 710 ? 7.242 -22.562 -15.062 1 84.81 710 GLU A O 1
ATOM 5602 N N . VAL A 1 711 ? 7.262 -24.594 -14.266 1 87 711 VAL A N 1
ATOM 5603 C CA . VAL A 1 711 ? 8.664 -24.797 -14.609 1 87 711 VAL A CA 1
ATOM 5604 C C . VAL A 1 711 ? 8.82 -24.797 -16.125 1 87 711 VAL A C 1
ATOM 5606 O O . VAL A 1 711 ? 9.781 -24.219 -16.656 1 87 711 VAL A O 1
ATOM 5609 N N . ILE A 1 712 ? 7.875 -25.438 -16.766 1 89.5 712 ILE A N 1
ATOM 5610 C CA . ILE A 1 712 ? 7.945 -25.516 -18.219 1 89.5 712 ILE A CA 1
ATOM 5611 C C . ILE A 1 712 ? 7.82 -24.109 -18.812 1 89.5 712 ILE A C 1
ATOM 5613 O O . ILE A 1 712 ? 8.578 -23.734 -19.703 1 89.5 712 ILE A O 1
ATOM 5617 N N . ARG A 1 713 ? 6.887 -23.391 -18.328 1 89.69 713 ARG A N 1
ATOM 5618 C CA . ARG A 1 713 ? 6.699 -22.031 -18.828 1 89.69 713 ARG A CA 1
ATOM 5619 C C . ARG A 1 713 ? 7.945 -21.188 -18.594 1 89.69 713 ARG A C 1
ATOM 5621 O O . ARG A 1 713 ? 8.375 -20.453 -19.484 1 89.69 713 ARG A O 1
ATOM 5628 N N . ASN A 1 714 ? 8.492 -21.312 -17.438 1 88.31 714 ASN A N 1
ATOM 5629 C CA . ASN A 1 714 ? 9.648 -20.5 -17.062 1 88.31 714 ASN A CA 1
ATOM 5630 C C . ASN A 1 714 ? 10.898 -20.922 -17.828 1 88.31 714 ASN A C 1
ATOM 5632 O O . ASN A 1 714 ? 11.805 -20.109 -18.031 1 88.31 714 ASN A O 1
ATOM 5636 N N . PHE A 1 715 ? 10.945 -22.188 -18.234 1 91.19 715 PHE A N 1
ATOM 5637 C CA . PHE A 1 715 ? 12.062 -22.672 -19.047 1 91.19 715 PHE A CA 1
ATOM 5638 C C . PHE A 1 715 ? 12.172 -21.859 -20.344 1 91.19 715 PHE A C 1
ATOM 5640 O O . PHE A 1 715 ? 13.281 -21.609 -20.828 1 91.19 715 PHE A O 1
ATOM 5647 N N . PHE A 1 716 ? 11.062 -21.391 -20.797 1 89.88 716 PHE A N 1
ATOM 5648 C CA . PHE A 1 716 ? 11.055 -20.688 -22.078 1 89.88 716 PHE A CA 1
ATOM 5649 C C . PHE A 1 716 ? 11.125 -19.188 -21.859 1 89.88 716 PHE A C 1
ATOM 5651 O O . PHE A 1 716 ? 11.594 -18.453 -22.734 1 89.88 716 PHE A O 1
ATOM 5658 N N . THR A 1 717 ? 10.703 -18.719 -20.688 1 89.25 717 THR A N 1
ATOM 5659 C CA . THR A 1 717 ? 10.469 -17.281 -20.594 1 89.25 717 THR A CA 1
ATOM 5660 C C . THR A 1 717 ? 11.359 -16.656 -19.516 1 89.25 717 THR A C 1
ATOM 5662 O O . THR A 1 717 ? 11.523 -15.438 -19.484 1 89.25 717 THR A O 1
ATOM 5665 N N . CYS A 1 718 ? 11.898 -17.453 -18.656 1 86.5 718 CYS A N 1
ATOM 5666 C CA . CYS A 1 718 ? 12.711 -16.953 -17.547 1 86.5 718 CYS A CA 1
ATOM 5667 C C . CYS A 1 718 ? 14.172 -17.344 -17.734 1 86.5 718 CYS A C 1
ATOM 5669 O O . CYS A 1 718 ? 14.516 -18.531 -17.641 1 86.5 718 CYS A O 1
ATOM 5671 N N . LYS A 1 719 ? 15.016 -16.438 -17.875 1 85 719 LYS A N 1
ATOM 5672 C CA . LYS A 1 719 ? 16.438 -16.672 -18.094 1 85 719 LYS A CA 1
ATOM 5673 C C . LYS A 1 719 ? 17.062 -17.375 -16.891 1 85 719 LYS A C 1
ATOM 5675 O O . LYS A 1 719 ? 17.891 -18.281 -17.062 1 85 719 LYS A O 1
ATOM 5680 N N . GLU A 1 720 ? 16.719 -16.969 -15.758 1 86.81 720 GLU A N 1
ATOM 5681 C CA . GLU A 1 720 ? 17.297 -17.562 -14.547 1 86.81 720 GLU A CA 1
ATOM 5682 C C . GLU A 1 720 ? 16.938 -19.031 -14.43 1 86.81 720 GLU A C 1
ATOM 5684 O O . GLU A 1 720 ? 17.766 -19.844 -14 1 86.81 720 GLU A O 1
ATOM 5689 N N . THR A 1 721 ? 15.75 -19.438 -14.766 1 88.31 721 THR A N 1
ATOM 5690 C CA . THR A 1 721 ? 15.336 -20.828 -14.75 1 88.31 721 THR A CA 1
ATOM 5691 C C . THR A 1 721 ? 16.188 -21.656 -15.703 1 88.31 721 THR A C 1
ATOM 5693 O O . THR A 1 721 ? 16.688 -22.734 -15.336 1 88.31 721 THR A O 1
ATOM 5696 N N . LYS A 1 722 ? 16.359 -21.156 -16.859 1 88.31 722 LYS A N 1
ATOM 5697 C CA . LYS A 1 722 ? 17.156 -21.859 -17.859 1 88.31 722 LYS A CA 1
ATOM 5698 C C . LYS A 1 722 ? 18.609 -22.047 -17.391 1 88.31 722 LYS A C 1
ATOM 5700 O O . LYS A 1 722 ? 19.188 -23.109 -17.562 1 88.31 722 LYS A O 1
ATOM 5705 N N . GLN A 1 723 ? 19.125 -21.031 -16.781 1 90.25 723 GLN A N 1
ATOM 5706 C CA . GLN A 1 723 ? 20.5 -21.062 -16.312 1 90.25 723 GLN A CA 1
ATOM 5707 C C . GLN A 1 723 ? 20.656 -22.062 -15.164 1 90.25 723 GLN A C 1
ATOM 5709 O O . GLN A 1 723 ? 21.641 -22.797 -15.109 1 90.25 723 GLN A O 1
ATOM 5714 N N . LYS A 1 724 ? 19.75 -22.062 -14.297 1 91.5 724 LYS A N 1
ATOM 5715 C CA . LYS A 1 724 ? 19.812 -22.969 -13.164 1 91.5 724 LYS A CA 1
ATOM 5716 C C . LYS A 1 724 ? 19.672 -24.422 -13.625 1 91.5 724 LYS A C 1
ATOM 5718 O O . LYS A 1 724 ? 20.344 -25.312 -13.086 1 91.5 724 LYS A O 1
ATOM 5723 N N . LEU A 1 725 ? 18.844 -24.703 -14.617 1 92.56 725 LEU A N 1
ATOM 5724 C CA . LEU A 1 725 ? 18.703 -26.047 -15.164 1 92.56 725 LEU A CA 1
ATOM 5725 C C . LEU A 1 725 ? 19.969 -26.484 -15.875 1 92.56 725 LEU A C 1
ATOM 5727 O O . LEU A 1 725 ? 20.391 -27.641 -15.758 1 92.56 725 LEU A O 1
ATOM 5731 N N . LYS A 1 726 ? 20.562 -25.547 -16.578 1 93.31 726 LYS A N 1
ATOM 5732 C CA . LYS A 1 726 ? 21.812 -25.859 -17.266 1 93.31 726 LYS A CA 1
ATOM 5733 C C . LYS A 1 726 ? 22.906 -26.219 -16.281 1 93.31 726 LYS A C 1
ATOM 5735 O O . LYS A 1 726 ? 23.625 -27.203 -16.469 1 93.31 726 LYS A O 1
ATOM 5740 N N . LYS A 1 727 ? 23.016 -25.438 -15.242 1 93.81 727 LYS A N 1
ATOM 5741 C CA . LYS A 1 727 ? 24.016 -25.703 -14.211 1 93.81 727 LYS A CA 1
ATOM 5742 C C . LYS A 1 727 ? 23.766 -27.062 -13.555 1 93.81 727 LYS A C 1
ATOM 5744 O O . LYS A 1 727 ? 24.719 -27.797 -13.25 1 93.81 727 LYS A O 1
ATOM 5749 N N . MET A 1 728 ? 22.578 -27.391 -13.352 1 94.25 728 MET A N 1
ATOM 5750 C CA . MET A 1 728 ? 22.219 -28.688 -12.773 1 94.25 728 MET A CA 1
ATOM 5751 C C . MET A 1 728 ? 22.594 -29.828 -13.711 1 94.25 728 MET A C 1
ATOM 5753 O O . MET A 1 728 ? 23.156 -30.844 -13.273 1 94.25 728 MET A O 1
ATOM 5757 N N . ALA A 1 729 ? 22.312 -29.703 -15 1 94.88 729 ALA A N 1
ATOM 5758 C CA . ALA A 1 729 ? 22.641 -30.719 -15.992 1 94.88 729 ALA A CA 1
ATOM 5759 C C . ALA A 1 729 ? 24.141 -30.969 -16.031 1 94.88 729 ALA A C 1
ATOM 5761 O O . ALA A 1 729 ? 24.578 -32.125 -16.172 1 94.88 729 ALA A O 1
ATOM 5762 N N . GLU A 1 730 ? 24.844 -29.969 -15.805 1 95 730 GLU A N 1
ATOM 5763 C CA . GLU A 1 730 ? 26.312 -30.078 -15.844 1 95 730 GLU A CA 1
ATOM 5764 C C . GLU A 1 730 ? 26.844 -30.797 -14.609 1 95 730 GLU A C 1
ATOM 5766 O O . GLU A 1 730 ? 27.922 -31.391 -14.648 1 95 730 GLU A O 1
ATOM 5771 N N . ALA A 1 731 ? 26.094 -30.766 -13.602 1 95.25 731 ALA A N 1
ATOM 5772 C CA . ALA A 1 731 ? 26.578 -31.281 -12.32 1 95.25 731 ALA A CA 1
ATOM 5773 C C . ALA A 1 731 ? 26.141 -32.719 -12.117 1 95.25 731 ALA A C 1
ATOM 5775 O O . ALA A 1 731 ? 26.594 -33.406 -11.18 1 95.25 731 ALA A O 1
ATOM 5776 N N . VAL A 1 732 ? 25.312 -33.281 -12.969 1 95.81 732 VAL A N 1
ATOM 5777 C CA . VAL A 1 732 ? 24.734 -34.594 -12.766 1 95.81 732 VAL A CA 1
ATOM 5778 C C . VAL A 1 732 ? 25.828 -35.656 -12.758 1 95.81 732 VAL A C 1
ATOM 5780 O O . VAL A 1 732 ? 25.828 -36.562 -11.914 1 95.81 732 VAL A O 1
ATOM 5783 N N . ASP A 1 733 ? 26.766 -35.594 -13.641 1 95 733 ASP A N 1
ATOM 5784 C CA . ASP A 1 733 ? 27.828 -36.594 -13.75 1 95 733 ASP A CA 1
ATOM 5785 C C . ASP A 1 733 ? 28.734 -36.562 -12.523 1 95 733 ASP A C 1
ATOM 5787 O O . ASP A 1 733 ? 29.188 -37.594 -12.047 1 95 733 ASP A O 1
ATOM 5791 N N . LYS A 1 734 ? 28.984 -35.344 -12.102 1 95.38 734 LYS A N 1
ATOM 5792 C CA . LYS A 1 734 ? 29.766 -35.219 -10.883 1 95.38 734 LYS A CA 1
ATOM 5793 C C . LYS A 1 734 ? 29.078 -35.906 -9.703 1 95.38 734 LYS A C 1
ATOM 5795 O O . LYS A 1 734 ? 29.719 -36.594 -8.914 1 95.38 734 LYS A O 1
ATOM 5800 N N . PHE A 1 735 ? 27.875 -35.719 -9.617 1 95.69 735 PHE A N 1
ATOM 5801 C CA . PHE A 1 735 ? 27.109 -36.312 -8.539 1 95.69 735 PHE A CA 1
ATOM 5802 C C . PHE A 1 735 ? 27.125 -37.844 -8.641 1 95.69 735 PHE A C 1
ATOM 5804 O O . PHE A 1 735 ? 27.328 -38.531 -7.641 1 95.69 735 PHE A O 1
ATOM 5811 N N . ALA A 1 736 ? 26.891 -38.344 -9.812 1 94.44 736 ALA A N 1
ATOM 5812 C CA . ALA A 1 736 ? 26.891 -39.812 -10.055 1 94.44 736 ALA A CA 1
ATOM 5813 C C . ALA A 1 736 ? 28.234 -40.438 -9.664 1 94.44 736 ALA A C 1
ATOM 5815 O O . ALA A 1 736 ? 28.266 -41.5 -9.039 1 94.44 736 ALA A O 1
ATOM 5816 N N . LYS A 1 737 ? 29.25 -39.781 -9.938 1 94 737 LYS A N 1
ATOM 5817 C CA . LYS A 1 737 ? 30.578 -40.281 -9.609 1 94 737 LYS A CA 1
ATOM 5818 C C . LYS A 1 737 ? 30.812 -40.281 -8.102 1 94 737 LYS A C 1
ATOM 5820 O O . LYS A 1 737 ? 31.422 -41.219 -7.559 1 94 737 LYS A O 1
ATOM 5825 N N . GLN A 1 738 ? 30.359 -39.344 -7.5 1 93.31 738 GLN A N 1
ATOM 5826 C CA . GLN A 1 738 ? 30.547 -39.25 -6.055 1 93.31 738 GLN A CA 1
ATOM 5827 C C . GLN A 1 738 ? 29.734 -40.281 -5.309 1 93.31 738 GLN A C 1
ATOM 5829 O O . GLN A 1 738 ? 30.234 -40.906 -4.355 1 93.31 738 GLN A O 1
ATOM 5834 N N . ILE A 1 739 ? 28.562 -40.5 -5.719 1 90.94 739 ILE A N 1
ATOM 5835 C CA . ILE A 1 739 ? 27.734 -41.469 -5.016 1 90.94 739 ILE A CA 1
ATOM 5836 C C . ILE A 1 739 ? 28.297 -42.875 -5.219 1 90.94 739 ILE A C 1
ATOM 5838 O O . ILE A 1 739 ? 28.203 -43.719 -4.328 1 90.94 739 ILE A O 1
ATOM 5842 N N . GLU A 1 740 ? 28.812 -43.094 -6.336 1 88.44 740 GLU A N 1
ATOM 5843 C CA . GLU A 1 740 ? 29.453 -44.375 -6.617 1 88.44 740 GLU A CA 1
ATOM 5844 C C . GLU A 1 740 ? 30.547 -44.688 -5.602 1 88.44 740 GLU A C 1
ATOM 5846 O O . GLU A 1 740 ? 30.75 -45.844 -5.219 1 88.44 740 GLU A O 1
ATOM 5851 N N . LYS A 1 741 ? 31.203 -43.625 -5.176 1 87.5 741 LYS A N 1
ATOM 5852 C CA . LYS A 1 741 ? 32.281 -43.781 -4.211 1 87.5 741 LYS A CA 1
ATOM 5853 C C . LYS A 1 741 ? 31.75 -43.75 -2.779 1 87.5 741 LYS A C 1
ATOM 5855 O O . LYS A 1 741 ? 32.531 -43.812 -1.822 1 87.5 741 LYS A O 1
ATOM 5860 N N . GLY A 1 742 ? 30.484 -43.625 -2.682 1 82.44 742 GLY A N 1
ATOM 5861 C CA . GLY A 1 742 ? 29.875 -43.594 -1.362 1 82.44 742 GLY A CA 1
ATOM 5862 C C . GLY A 1 742 ? 29.906 -42.188 -0.736 1 82.44 742 GLY A C 1
ATOM 5863 O O . GLY A 1 742 ? 29.688 -42.062 0.468 1 82.44 742 GLY A O 1
ATOM 5864 N N . GLU A 1 743 ? 30.234 -41.281 -1.47 1 85.75 743 GLU A N 1
ATOM 5865 C CA . GLU A 1 743 ? 30.281 -39.875 -0.997 1 85.75 743 GLU A CA 1
ATOM 5866 C C . GLU A 1 743 ? 29.031 -39.125 -1.433 1 85.75 743 GLU A C 1
ATOM 5868 O O . GLU A 1 743 ? 28.797 -38.938 -2.627 1 85.75 743 GLU A O 1
ATOM 5873 N N . LEU A 1 744 ? 28.234 -38.844 -0.531 1 85.56 744 LEU A N 1
ATOM 5874 C CA . LEU A 1 744 ? 27.094 -38 -0.863 1 85.56 744 LEU A CA 1
ATOM 5875 C C . LEU A 1 744 ? 27.453 -36.531 -0.777 1 85.56 744 LEU A C 1
ATOM 5877 O O . LEU A 1 744 ? 27.797 -36.031 0.299 1 85.56 744 LEU A O 1
ATOM 5881 N N . SER A 1 745 ? 27.438 -35.844 -1.874 1 88 745 SER A N 1
ATOM 5882 C CA . SER A 1 745 ? 27.812 -34.438 -1.922 1 88 745 SER A CA 1
ATOM 5883 C C . SER A 1 745 ? 26.734 -33.562 -1.299 1 88 745 SER A C 1
ATOM 5885 O O . SER A 1 745 ? 25.766 -33.188 -1.966 1 88 745 SER A O 1
ATOM 5887 N N . VAL A 1 746 ? 26.984 -33.125 -0.168 1 91.94 746 VAL A N 1
ATOM 5888 C CA . VAL A 1 746 ? 26.062 -32.25 0.553 1 91.94 746 VAL A CA 1
ATOM 5889 C C . VAL A 1 746 ? 25.938 -30.922 -0.178 1 91.94 746 VAL A C 1
ATOM 5891 O O . VAL A 1 746 ? 24.844 -30.344 -0.238 1 91.94 746 VAL A O 1
ATOM 5894 N N . GLU A 1 747 ? 26.969 -30.5 -0.77 1 92.56 747 GLU A N 1
ATOM 5895 C CA . GLU A 1 747 ? 26.969 -29.219 -1.493 1 92.56 747 GLU A CA 1
ATOM 5896 C C . GLU A 1 747 ? 26.047 -29.266 -2.703 1 92.56 747 GLU A C 1
ATOM 5898 O O . GLU A 1 747 ? 25.25 -28.359 -2.92 1 92.56 747 GLU A O 1
ATOM 5903 N N . LEU A 1 748 ? 26.156 -30.328 -3.424 1 93.19 748 LEU A N 1
ATOM 5904 C CA . LEU A 1 748 ? 25.312 -30.453 -4.613 1 93.19 748 LEU A CA 1
ATOM 5905 C C . LEU A 1 748 ? 23.844 -30.609 -4.23 1 93.19 748 LEU A C 1
ATOM 5907 O O . LEU A 1 748 ? 22.969 -30.094 -4.918 1 93.19 748 LEU A O 1
ATOM 5911 N N . LEU A 1 749 ? 23.688 -31.281 -3.186 1 94 749 LEU A N 1
ATOM 5912 C CA . LEU A 1 749 ? 22.312 -31.484 -2.748 1 94 749 LEU A CA 1
ATOM 5913 C C . LEU A 1 749 ? 21.719 -30.188 -2.203 1 94 749 LEU A C 1
ATOM 5915 O O . LEU A 1 749 ? 20.516 -29.938 -2.354 1 94 749 LEU A O 1
ATOM 5919 N N . GLU A 1 750 ? 22.516 -29.391 -1.594 1 92.69 750 GLU A N 1
ATOM 5920 C CA . GLU A 1 750 ? 22.062 -28.062 -1.168 1 92.69 750 GLU A CA 1
ATOM 5921 C C . GLU A 1 750 ? 21.688 -27.203 -2.365 1 92.69 750 GLU A C 1
ATOM 5923 O O . GLU A 1 750 ? 20.719 -26.438 -2.303 1 92.69 750 GLU A O 1
ATOM 5928 N N . HIS A 1 751 ? 22.453 -27.297 -3.336 1 91.19 751 HIS A N 1
ATOM 5929 C CA . HIS A 1 751 ? 22.156 -26.578 -4.566 1 91.19 751 HIS A CA 1
ATOM 5930 C C . HIS A 1 751 ? 20.859 -27.094 -5.191 1 91.19 751 HIS A C 1
ATOM 5932 O O . HIS A 1 751 ? 20.062 -26.312 -5.719 1 91.19 751 HIS A O 1
ATOM 5938 N N . TYR A 1 752 ? 20.719 -28.391 -5.164 1 91.62 752 TYR A N 1
ATOM 5939 C CA . TYR A 1 752 ? 19.5 -29 -5.691 1 91.62 752 TYR A CA 1
ATOM 5940 C C . TYR A 1 752 ? 18.281 -28.531 -4.922 1 91.62 752 TYR A C 1
ATOM 5942 O O . TYR A 1 752 ? 17.25 -28.188 -5.52 1 91.62 752 TYR A O 1
ATOM 5950 N N . TYR A 1 753 ? 18.406 -28.438 -3.684 1 88.69 753 TYR A N 1
ATOM 5951 C CA . TYR A 1 753 ? 17.359 -27.938 -2.811 1 88.69 753 TYR A CA 1
ATOM 5952 C C . TYR A 1 753 ? 16.984 -26.5 -3.164 1 88.69 753 TYR A C 1
ATOM 5954 O O . TYR A 1 753 ? 15.812 -26.188 -3.342 1 88.69 753 TYR A O 1
ATOM 5962 N N . THR A 1 754 ? 17.938 -25.672 -3.301 1 87.75 754 THR A N 1
ATOM 5963 C CA . THR A 1 754 ? 17.703 -24.25 -3.598 1 87.75 754 THR A CA 1
ATOM 5964 C C . THR A 1 754 ? 17.078 -24.094 -4.98 1 87.75 754 THR A C 1
ATOM 5966 O O . THR A 1 754 ? 16.234 -23.219 -5.188 1 87.75 754 THR A O 1
ATOM 5969 N N . THR A 1 755 ? 17.547 -24.922 -5.875 1 87.12 755 THR A N 1
ATOM 5970 C CA . THR A 1 755 ? 17 -24.875 -7.23 1 87.12 755 THR A CA 1
ATOM 5971 C C . THR A 1 755 ? 15.531 -25.281 -7.238 1 87.12 755 THR A C 1
ATOM 5973 O O . THR A 1 755 ? 14.711 -24.641 -7.902 1 87.12 755 THR A O 1
ATOM 5976 N N . LYS A 1 756 ? 15.18 -26.266 -6.543 1 82.88 756 LYS A N 1
ATOM 5977 C CA . LYS A 1 756 ? 13.789 -26.719 -6.457 1 82.88 756 LYS A CA 1
ATOM 5978 C C . LYS A 1 756 ? 12.898 -25.641 -5.859 1 82.88 756 LYS A C 1
ATOM 5980 O O . LYS A 1 756 ? 11.781 -25.422 -6.324 1 82.88 756 LYS A O 1
ATOM 5985 N N . ASN A 1 757 ? 13.398 -25.062 -4.859 1 79.94 757 ASN A N 1
ATOM 5986 C CA . ASN A 1 757 ? 12.633 -24 -4.211 1 79.94 757 ASN A CA 1
ATOM 5987 C C . ASN A 1 757 ? 12.445 -22.797 -5.133 1 79.94 757 ASN A C 1
ATOM 5989 O O . ASN A 1 757 ? 11.398 -22.156 -5.113 1 79.94 757 ASN A O 1
ATOM 5993 N N . PHE A 1 758 ? 13.445 -22.469 -5.895 1 78.81 758 PHE A N 1
ATOM 5994 C CA . PHE A 1 758 ? 13.375 -21.359 -6.836 1 78.81 758 PHE A CA 1
ATOM 5995 C C . PHE A 1 758 ? 12.344 -21.641 -7.918 1 78.81 758 PHE A C 1
ATOM 5997 O O . PHE A 1 758 ? 11.594 -20.734 -8.312 1 78.81 758 PHE A O 1
ATOM 6004 N N . MET A 1 759 ? 12.305 -22.828 -8.32 1 79.56 759 MET A N 1
ATOM 6005 C CA . MET A 1 759 ? 11.477 -23.188 -9.477 1 79.56 759 MET A CA 1
ATOM 6006 C C . MET A 1 759 ? 10 -23.141 -9.109 1 79.56 759 MET A C 1
ATOM 6008 O O . MET A 1 759 ? 9.164 -22.781 -9.945 1 79.56 759 MET A O 1
ATOM 6012 N N . THR A 1 760 ? 9.703 -23.453 -7.918 1 71.06 760 THR A N 1
ATOM 6013 C CA . THR A 1 760 ? 8.297 -23.609 -7.586 1 71.06 760 THR A CA 1
ATOM 6014 C C . THR A 1 760 ? 7.832 -22.5 -6.637 1 71.06 760 THR A C 1
ATOM 6016 O O . THR A 1 760 ? 6.637 -22.219 -6.543 1 71.06 760 THR A O 1
ATOM 6019 N N . ARG A 1 761 ? 8.555 -21.969 -5.98 1 63.81 761 ARG A N 1
ATOM 6020 C CA . ARG A 1 761 ? 8.273 -20.922 -4.988 1 63.81 761 ARG A CA 1
ATOM 6021 C C . ARG A 1 761 ? 7.168 -21.375 -4.035 1 63.81 761 ARG A C 1
ATOM 6023 O O . ARG A 1 761 ? 6.301 -20.578 -3.666 1 63.81 761 ARG A O 1
ATOM 6030 N N . CYS A 1 762 ? 7.129 -22.688 -3.73 1 65.25 762 CYS A N 1
ATOM 6031 C CA . CYS A 1 762 ? 5.957 -23.172 -3.004 1 65.25 762 CYS A CA 1
ATOM 6032 C C . CYS A 1 762 ? 6.367 -24.062 -1.845 1 65.25 762 CYS A C 1
ATOM 6034 O O . CYS A 1 762 ? 5.609 -24.953 -1.446 1 65.25 762 CYS A O 1
ATOM 6036 N N . GLU A 1 763 ? 7.469 -23.828 -1.283 1 73.62 763 GLU A N 1
ATOM 6037 C CA . GLU A 1 763 ? 7.781 -24.625 -0.103 1 73.62 763 GLU A CA 1
ATOM 6038 C C . GLU A 1 763 ? 6.934 -24.203 1.093 1 73.62 763 GLU A C 1
ATOM 6040 O O . GLU A 1 763 ? 6.957 -23.031 1.493 1 73.62 763 GLU A O 1
ATOM 6045 N N . PRO A 1 764 ? 6.148 -25.094 1.571 1 72.94 764 PRO A N 1
ATOM 6046 C CA . PRO A 1 764 ? 5.352 -24.734 2.744 1 72.94 764 PRO A CA 1
ATOM 6047 C C . PRO A 1 764 ? 6.207 -24.188 3.891 1 72.94 764 PRO A C 1
ATOM 6049 O O . PRO A 1 764 ? 7.281 -24.719 4.168 1 72.94 764 PRO A O 1
ATOM 6052 N N . PRO A 1 765 ? 5.758 -23.25 4.566 1 74.56 765 PRO A N 1
ATOM 6053 C CA . PRO A 1 765 ? 6.539 -22.609 5.633 1 74.56 765 PRO A CA 1
ATOM 6054 C C . PRO A 1 765 ? 6.945 -23.609 6.727 1 74.56 765 PRO A C 1
ATOM 6056 O O . PRO A 1 765 ? 8.039 -23.5 7.289 1 74.56 765 PRO A O 1
ATOM 6059 N N . ASN A 1 766 ? 6.105 -24.578 7.035 1 79.56 766 ASN A N 1
ATOM 6060 C CA . ASN A 1 766 ? 6.414 -25.531 8.094 1 79.56 766 ASN A CA 1
ATOM 6061 C C . ASN A 1 766 ? 7.574 -26.438 7.703 1 79.56 766 ASN A C 1
ATOM 6063 O O . ASN A 1 766 ? 8.336 -26.891 8.562 1 79.56 766 ASN A O 1
ATOM 6067 N N . VAL A 1 767 ? 7.711 -26.703 6.461 1 85.56 767 VAL A N 1
ATOM 6068 C CA . VAL A 1 767 ? 8.812 -27.531 5.977 1 85.56 767 VAL A CA 1
ATOM 6069 C C . VAL A 1 767 ? 10.117 -26.75 6.059 1 85.56 767 VAL A C 1
ATOM 6071 O O . VAL A 1 767 ? 11.148 -27.281 6.484 1 85.56 767 VAL A O 1
ATOM 6074 N N . THR A 1 768 ? 10 -25.484 5.664 1 86.25 768 THR A N 1
ATOM 6075 C CA . THR A 1 768 ? 11.172 -24.625 5.758 1 86.25 768 THR A CA 1
ATOM 6076 C C . THR A 1 768 ? 11.656 -24.516 7.203 1 86.25 768 THR A C 1
ATOM 6078 O O . THR A 1 768 ? 12.852 -24.625 7.469 1 86.25 768 THR A O 1
ATOM 6081 N N . GLU A 1 769 ? 10.773 -24.406 8.055 1 88.62 769 GLU A N 1
ATOM 6082 C CA . GLU A 1 769 ? 11.094 -24.297 9.477 1 88.62 769 GLU A CA 1
ATOM 6083 C C . GLU A 1 769 ? 11.703 -25.594 10.008 1 88.62 769 GLU A C 1
ATOM 6085 O O . GLU A 1 769 ? 12.656 -25.562 10.789 1 88.62 769 GLU A O 1
ATOM 6090 N N . LEU A 1 770 ? 11.164 -26.656 9.609 1 91.75 770 LEU A N 1
ATOM 6091 C CA . LEU A 1 770 ? 11.664 -27.953 10.047 1 91.75 770 LEU A CA 1
ATOM 6092 C C . LEU A 1 770 ? 13.117 -28.141 9.617 1 91.75 770 LEU A C 1
ATOM 6094 O O . LEU A 1 770 ? 13.969 -28.516 10.438 1 91.75 770 LEU A O 1
ATOM 6098 N N . LEU A 1 771 ? 13.406 -27.938 8.375 1 92.94 771 LEU A N 1
ATOM 6099 C CA . LEU A 1 771 ? 14.742 -28.141 7.832 1 92.94 771 LEU A CA 1
ATOM 6100 C C . LEU A 1 771 ? 15.75 -27.219 8.523 1 92.94 771 LEU A C 1
ATOM 6102 O O . LEU A 1 771 ? 16.859 -27.656 8.859 1 92.94 771 LEU A O 1
ATOM 6106 N N . GLU A 1 772 ? 15.328 -26.031 8.742 1 93.06 772 GLU A N 1
ATOM 6107 C CA . GLU A 1 772 ? 16.203 -25.078 9.422 1 93.06 772 GLU A CA 1
ATOM 6108 C C . GLU A 1 772 ? 16.5 -25.516 10.852 1 93.06 772 GLU A C 1
ATOM 6110 O O . GLU A 1 772 ? 17.641 -25.438 11.312 1 93.06 772 GLU A O 1
ATOM 6115 N N . MET A 1 773 ? 15.523 -25.984 11.531 1 93.69 773 MET A N 1
ATOM 6116 C CA . MET A 1 773 ? 15.68 -26.438 12.906 1 93.69 773 MET A CA 1
ATOM 6117 C C . MET A 1 773 ? 16.578 -27.656 12.984 1 93.69 773 MET A C 1
ATOM 6119 O O . MET A 1 773 ? 17.453 -27.75 13.852 1 93.69 773 MET A O 1
ATOM 6123 N N . LEU A 1 774 ? 16.344 -28.594 12.125 1 95.44 774 LEU A N 1
ATOM 6124 C CA . LEU A 1 774 ? 17.141 -29.812 12.125 1 95.44 774 LEU A CA 1
ATOM 6125 C C . LEU A 1 774 ? 18.594 -29.516 11.812 1 95.44 774 LEU A C 1
ATOM 6127 O O . LEU A 1 774 ? 19.5 -30.141 12.383 1 95.44 774 LEU A O 1
ATOM 6131 N N . LYS A 1 775 ? 18.781 -28.609 10.914 1 94.44 775 LYS A N 1
ATOM 6132 C CA . LYS A 1 775 ? 20.141 -28.203 10.562 1 94.44 775 LYS A CA 1
ATOM 6133 C C . LYS A 1 775 ? 20.828 -27.5 11.727 1 94.44 775 LYS A C 1
ATOM 6135 O O . LYS A 1 775 ? 22 -27.734 12.008 1 94.44 775 LYS A O 1
ATOM 6140 N N . ARG A 1 776 ? 20.094 -26.625 12.312 1 93.62 776 ARG A N 1
ATOM 6141 C CA . ARG A 1 776 ? 20.625 -25.875 13.453 1 93.62 776 ARG A CA 1
ATOM 6142 C C . ARG A 1 776 ? 21.031 -26.812 14.586 1 93.62 776 ARG A C 1
ATOM 6144 O O . ARG A 1 776 ? 22.047 -26.578 15.25 1 93.62 776 ARG A O 1
ATOM 6151 N N . LYS A 1 777 ? 20.297 -27.844 14.758 1 94.12 777 LYS A N 1
ATOM 6152 C CA . LYS A 1 777 ? 20.562 -28.812 15.812 1 94.12 777 LYS A CA 1
ATOM 6153 C C . LYS A 1 777 ? 21.562 -29.875 15.344 1 94.12 777 LYS A C 1
ATOM 6155 O O . LYS A 1 777 ? 21.891 -30.797 16.094 1 94.12 777 LYS A O 1
ATOM 6160 N N . LYS A 1 778 ? 22.016 -29.797 14.117 1 95 778 LYS A N 1
ATOM 6161 C CA . LYS A 1 778 ? 23.016 -30.672 13.516 1 95 778 LYS A CA 1
ATOM 6162 C C . LYS A 1 778 ? 22.516 -32.125 13.43 1 95 778 LYS A C 1
ATOM 6164 O O . LYS A 1 778 ? 23.281 -33.062 13.609 1 95 778 LYS A O 1
ATOM 6169 N N . LEU A 1 779 ? 21.219 -32.219 13.305 1 96.06 779 LEU A N 1
ATOM 6170 C CA . LEU A 1 779 ? 20.625 -33.531 13.172 1 96.06 779 LEU A CA 1
ATOM 6171 C C . LEU A 1 779 ? 20.672 -34.031 11.727 1 96.06 779 LEU A C 1
ATOM 6173 O O . LEU A 1 779 ? 20.656 -35.219 11.461 1 96.06 779 LEU A O 1
ATOM 6177 N N . ILE A 1 780 ? 20.656 -33.031 10.797 1 96.81 780 ILE A N 1
ATOM 6178 C CA . ILE A 1 780 ? 20.75 -33.344 9.375 1 96.81 780 ILE A CA 1
ATOM 6179 C C . ILE A 1 780 ? 21.844 -32.5 8.719 1 96.81 780 ILE A C 1
ATOM 6181 O O . ILE A 1 780 ? 22.219 -31.453 9.242 1 96.81 780 ILE A O 1
ATOM 6185 N N . GLU A 1 781 ? 22.344 -33 7.641 1 95.31 781 GLU A N 1
ATOM 6186 C CA . GLU A 1 781 ? 23.281 -32.219 6.84 1 95.31 781 GLU A CA 1
ATOM 6187 C C . GLU A 1 781 ? 22.562 -31.453 5.727 1 95.31 781 GLU A C 1
ATOM 6189 O O . GLU A 1 781 ? 22.906 -30.312 5.418 1 95.31 781 GLU A O 1
ATOM 6194 N N . VAL A 1 782 ? 21.609 -32.094 5.09 1 94.5 782 VAL A N 1
ATOM 6195 C CA . VAL A 1 782 ? 20.828 -31.453 4.035 1 94.5 782 VAL A CA 1
ATOM 6196 C C . VAL A 1 782 ? 19.469 -32.156 3.916 1 94.5 782 VAL A C 1
ATOM 6198 O O . VAL A 1 782 ? 19.328 -33.312 4.309 1 94.5 782 VAL A O 1
ATOM 6201 N N . GLY A 1 783 ? 18.547 -31.469 3.592 1 94 783 GLY A N 1
ATOM 6202 C CA . GLY A 1 783 ? 17.219 -31.984 3.279 1 94 783 GLY A CA 1
ATOM 6203 C C . GLY A 1 783 ? 16.609 -31.344 2.037 1 94 783 GLY A C 1
ATOM 6204 O O . GLY A 1 783 ? 16.891 -30.188 1.729 1 94 783 GLY A O 1
ATOM 6205 N N . TRP A 1 784 ? 15.891 -32.125 1.251 1 91 784 TRP A N 1
ATOM 6206 C CA . TRP A 1 784 ? 15.25 -31.578 0.064 1 91 784 TRP A CA 1
ATOM 6207 C C . TRP A 1 784 ? 13.93 -32.281 -0.221 1 91 784 TRP A C 1
ATOM 6209 O O . TRP A 1 784 ? 13.695 -33.375 0.248 1 91 784 TRP A O 1
ATOM 6219 N N . ALA A 1 785 ? 13.055 -31.656 -0.947 1 89.06 785 ALA A N 1
ATOM 6220 C CA . ALA A 1 785 ? 11.711 -32.156 -1.205 1 89.06 785 ALA A CA 1
ATOM 6221 C C . ALA A 1 785 ? 11.719 -33.25 -2.266 1 89.06 785 ALA A C 1
ATOM 6223 O O . ALA A 1 785 ? 12.5 -33.188 -3.223 1 89.06 785 ALA A O 1
ATOM 6224 N N . ALA A 1 786 ? 10.797 -34.156 -2.105 1 90.12 786 ALA A N 1
ATOM 6225 C CA . ALA A 1 786 ? 10.594 -35.188 -3.121 1 90.12 786 ALA A CA 1
ATOM 6226 C C . ALA A 1 786 ? 9.75 -34.656 -4.277 1 90.12 786 ALA A C 1
ATOM 6228 O O . ALA A 1 786 ? 8.797 -33.938 -4.066 1 90.12 786 ALA A O 1
ATOM 6229 N N . GLY A 1 787 ? 10.109 -35.031 -5.449 1 85.94 787 GLY A N 1
ATOM 6230 C CA . GLY A 1 787 ? 9.336 -34.625 -6.613 1 85.94 787 GLY A CA 1
ATOM 6231 C C . GLY A 1 787 ? 9.438 -33.156 -6.902 1 85.94 787 GLY A C 1
ATOM 6232 O O . GLY A 1 787 ? 10.516 -32.562 -6.816 1 85.94 787 GLY A O 1
ATOM 6233 N N . ALA A 1 788 ? 8.383 -32.562 -7.297 1 76.75 788 ALA A N 1
ATOM 6234 C CA . ALA A 1 788 ? 8.352 -31.156 -7.691 1 76.75 788 ALA A CA 1
ATOM 6235 C C . ALA A 1 788 ? 8.359 -30.25 -6.469 1 76.75 788 ALA A C 1
ATOM 6237 O O . ALA A 1 788 ? 8.688 -29.062 -6.57 1 76.75 788 ALA A O 1
ATOM 6238 N N . GLY A 1 789 ? 8.086 -30.766 -5.305 1 73.75 789 GLY A N 1
ATOM 6239 C CA . GLY A 1 789 ? 8.047 -29.953 -4.098 1 73.75 789 GLY A CA 1
ATOM 6240 C C . GLY A 1 789 ? 6.652 -29.469 -3.75 1 73.75 789 GLY A C 1
ATOM 6241 O O . GLY A 1 789 ? 5.668 -29.922 -4.332 1 73.75 789 GLY A O 1
ATOM 6242 N N . GLY A 1 790 ? 6.488 -28.625 -2.727 1 72.25 790 GLY A N 1
ATOM 6243 C CA . GLY A 1 790 ? 5.234 -28.016 -2.307 1 72.25 790 GLY A CA 1
ATOM 6244 C C . GLY A 1 790 ? 4.496 -28.828 -1.261 1 72.25 790 GLY A C 1
ATOM 6245 O O . GLY A 1 790 ? 3.418 -28.438 -0.81 1 72.25 790 GLY A O 1
ATOM 6246 N N . GLY A 1 791 ? 5.133 -30 -0.996 1 76.12 791 GLY A N 1
ATOM 6247 C CA . GLY A 1 791 ? 4.547 -30.891 -0.005 1 76.12 791 GLY A CA 1
ATOM 6248 C C . GLY A 1 791 ? 4.93 -32.344 -0.208 1 76.12 791 GLY A C 1
ATOM 6249 O O . GLY A 1 791 ? 5.914 -32.656 -0.884 1 76.12 791 GLY A O 1
ATOM 6250 N N . GLY A 1 792 ? 4.297 -33.188 0.493 1 85.12 792 GLY A N 1
ATOM 6251 C CA . GLY A 1 792 ? 4.602 -34.625 0.411 1 85.12 792 GLY A CA 1
ATOM 6252 C C . GLY A 1 792 ? 5.785 -35.031 1.267 1 85.12 792 GLY A C 1
ATOM 6253 O O . GLY A 1 792 ? 5.914 -34.594 2.41 1 85.12 792 GLY A O 1
ATOM 6254 N N . PHE A 1 793 ? 6.57 -35.812 0.669 1 91.38 793 PHE A N 1
ATOM 6255 C CA . PHE A 1 793 ? 7.715 -36.312 1.418 1 91.38 793 PHE A CA 1
ATOM 6256 C C . PHE A 1 793 ? 8.914 -35.406 1.26 1 91.38 793 PHE A C 1
ATOM 6258 O O . PHE A 1 793 ? 9.047 -34.719 0.245 1 91.38 793 PHE A O 1
ATOM 6265 N N . ILE A 1 794 ? 9.75 -35.406 2.268 1 93.38 794 ILE A N 1
ATOM 6266 C CA . ILE A 1 794 ? 11.07 -34.781 2.211 1 93.38 794 ILE A CA 1
ATOM 6267 C C . ILE A 1 794 ? 12.148 -35.812 2.508 1 93.38 794 ILE A C 1
ATOM 6269 O O . ILE A 1 794 ? 11.93 -36.75 3.287 1 93.38 794 ILE A O 1
ATOM 6273 N N . TYR A 1 795 ? 13.203 -35.656 1.805 1 95.31 795 TYR A N 1
ATOM 6274 C CA . TYR A 1 795 ? 14.383 -36.469 2.064 1 95.31 795 TYR A CA 1
ATOM 6275 C C . TYR A 1 795 ? 15.297 -35.812 3.082 1 95.31 795 TYR A C 1
ATOM 6277 O O . TYR A 1 795 ? 15.578 -34.594 2.977 1 95.31 795 TYR A O 1
ATOM 6285 N N . LEU A 1 796 ? 15.711 -36.562 4.07 1 96.5 796 LEU A N 1
ATOM 6286 C CA . LEU A 1 796 ? 16.672 -36.062 5.047 1 96.5 796 LEU A CA 1
ATOM 6287 C C . LEU A 1 796 ? 17.953 -36.906 5.039 1 96.5 796 LEU A C 1
ATOM 6289 O O . LEU A 1 796 ? 17.891 -38.125 5.191 1 96.5 796 LEU A O 1
ATOM 6293 N N . TRP A 1 797 ? 19.016 -36.25 4.801 1 96 797 TRP A N 1
ATOM 6294 C CA . TRP A 1 797 ? 20.328 -36.844 5.02 1 96 797 TRP A CA 1
ATOM 6295 C C . TRP A 1 797 ? 20.828 -36.594 6.434 1 96 797 TRP A C 1
ATOM 6297 O O . TRP A 1 797 ? 21.406 -35.531 6.707 1 96 797 TRP A O 1
ATOM 6307 N N . ILE A 1 798 ? 20.594 -37.5 7.25 1 95.94 798 ILE A N 1
ATOM 6308 C CA . ILE A 1 798 ? 20.844 -37.312 8.672 1 95.94 798 ILE A CA 1
ATOM 6309 C C . ILE A 1 798 ? 22.359 -37.344 8.93 1 95.94 798 ILE A C 1
ATOM 6311 O O . ILE A 1 798 ? 23.094 -38 8.203 1 95.94 798 ILE A O 1
ATOM 6315 N N . SER A 1 799 ? 22.75 -36.688 9.938 1 95.12 799 SER A N 1
ATOM 6316 C CA . SER A 1 799 ? 24.156 -36.594 10.297 1 95.12 799 SER A CA 1
ATOM 6317 C C . SER A 1 799 ? 24.672 -37.969 10.766 1 95.12 799 SER A C 1
ATOM 6319 O O . SER A 1 799 ? 23.906 -38.812 11.164 1 95.12 799 SER A O 1
ATOM 6321 N N . GLU A 1 800 ? 26 -38.125 10.758 1 91.31 800 GLU A N 1
ATOM 6322 C CA . GLU A 1 800 ? 26.641 -39.406 11.117 1 91.31 800 GLU A CA 1
ATOM 6323 C C . GLU A 1 800 ? 26.344 -39.781 12.562 1 91.31 800 GLU A C 1
ATOM 6325 O O . GLU A 1 800 ? 26.266 -40.969 12.891 1 91.31 800 GLU A O 1
ATOM 6330 N N . THR A 1 801 ? 26.109 -38.75 13.336 1 92.69 801 THR A N 1
ATOM 6331 C CA . THR A 1 801 ? 25.906 -39 14.758 1 92.69 801 THR A CA 1
ATOM 6332 C C . THR A 1 801 ? 24.406 -39.125 15.078 1 92.69 801 THR A C 1
ATOM 6334 O O . THR A 1 801 ? 24.031 -39.375 16.219 1 92.69 801 THR A O 1
ATOM 6337 N N . THR A 1 802 ? 23.594 -38.875 14.117 1 93.81 802 THR A N 1
ATOM 6338 C CA . THR A 1 802 ? 22.156 -38.875 14.32 1 93.81 802 THR A CA 1
ATOM 6339 C C . THR A 1 802 ? 21.547 -40.219 13.875 1 93.81 802 THR A C 1
ATOM 6341 O O . THR A 1 802 ? 21.953 -40.781 12.852 1 93.81 802 THR A O 1
ATOM 6344 N N . SER A 1 803 ? 20.641 -40.719 14.672 1 93 803 SER A N 1
ATOM 6345 C CA . SER A 1 803 ? 19.891 -41.906 14.281 1 93 803 SER A CA 1
ATOM 6346 C C . SER A 1 803 ? 18.484 -41.562 13.828 1 93 803 SER A C 1
ATOM 6348 O O . SER A 1 803 ? 17.969 -40.5 14.188 1 93 803 SER A O 1
ATOM 6350 N N . PRO A 1 804 ? 17.906 -42.375 12.984 1 93.25 804 PRO A N 1
ATOM 6351 C CA . PRO A 1 804 ? 16.531 -42.125 12.578 1 93.25 804 PRO A CA 1
ATOM 6352 C C . PRO A 1 804 ? 15.586 -41.906 13.766 1 93.25 804 PRO A C 1
ATOM 6354 O O . PRO A 1 804 ? 14.648 -41.125 13.68 1 93.25 804 PRO A O 1
ATOM 6357 N N . SER A 1 805 ? 15.836 -42.562 14.828 1 92.81 805 SER A N 1
ATOM 6358 C CA . SER A 1 805 ? 15 -42.438 16.016 1 92.81 805 SER A CA 1
ATOM 6359 C C . SER A 1 805 ? 15.062 -41.031 16.609 1 92.81 805 SER A C 1
ATOM 6361 O O . SER A 1 805 ? 14.086 -40.562 17.203 1 92.81 805 SER A O 1
ATOM 6363 N N . ASP A 1 806 ? 16.172 -40.469 16.422 1 94.62 806 ASP A N 1
ATOM 6364 C CA . ASP A 1 806 ? 16.312 -39.125 16.906 1 94.62 806 ASP A CA 1
ATOM 6365 C C . ASP A 1 806 ? 15.32 -38.188 16.188 1 94.62 806 ASP A C 1
ATOM 6367 O O . ASP A 1 806 ? 14.719 -37.312 16.828 1 94.62 806 ASP A O 1
ATOM 6371 N N . ILE A 1 807 ? 15.203 -38.375 14.938 1 94.81 807 ILE A N 1
ATOM 6372 C CA . ILE A 1 807 ? 14.273 -37.562 14.156 1 94.81 807 ILE A CA 1
ATOM 6373 C C . ILE A 1 807 ? 12.836 -37.938 14.516 1 94.81 807 ILE A C 1
ATOM 6375 O O . ILE A 1 807 ? 11.977 -37.062 14.633 1 94.81 807 ILE A O 1
ATOM 6379 N N . GLU A 1 808 ? 12.547 -39.125 14.68 1 93.12 808 GLU A N 1
ATOM 6380 C CA . GLU A 1 808 ? 11.211 -39.625 15.031 1 93.12 808 GLU A CA 1
ATOM 6381 C C . GLU A 1 808 ? 10.742 -39.031 16.359 1 93.12 808 GLU A C 1
ATOM 6383 O O . GLU A 1 808 ? 9.555 -38.781 16.547 1 93.12 808 GLU A O 1
ATOM 6388 N N . ASN A 1 809 ? 11.672 -38.844 17.172 1 92.56 809 ASN A N 1
ATOM 6389 C CA . ASN A 1 809 ? 11.344 -38.281 18.469 1 92.56 809 ASN A CA 1
ATOM 6390 C C . ASN A 1 809 ? 11.242 -36.75 18.406 1 92.56 809 ASN A C 1
ATOM 6392 O O . ASN A 1 809 ? 10.484 -36.156 19.156 1 92.56 809 ASN A O 1
ATOM 6396 N N . PHE A 1 810 ? 12.008 -36.219 17.562 1 93.5 810 PHE A N 1
ATOM 6397 C CA . PHE A 1 810 ? 12.031 -34.781 17.422 1 93.5 810 PHE A CA 1
ATOM 6398 C C . PHE A 1 810 ? 10.695 -34.25 16.906 1 93.5 810 PHE A C 1
ATOM 6400 O O . PHE A 1 810 ? 10.219 -33.219 17.359 1 93.5 810 PHE A O 1
ATOM 6407 N N . LEU A 1 811 ? 10.039 -34.844 16 1 92.44 811 LEU A N 1
ATOM 6408 C CA . LEU A 1 811 ? 8.844 -34.344 15.305 1 92.44 811 LEU A CA 1
ATOM 6409 C C . LEU A 1 811 ? 7.684 -34.188 16.281 1 92.44 811 LEU A C 1
ATOM 6411 O O . LEU A 1 811 ? 7.129 -33.062 16.406 1 92.44 811 LEU A O 1
ATOM 6415 N N . PRO A 1 812 ? 7.355 -35.125 17.109 1 86.38 812 PRO A N 1
ATOM 6416 C CA . PRO A 1 812 ? 6.242 -34.938 18.047 1 86.38 812 PRO A CA 1
ATOM 6417 C C . PRO A 1 812 ? 6.562 -33.969 19.172 1 86.38 812 PRO A C 1
ATOM 6419 O O . PRO A 1 812 ? 5.648 -33.438 19.812 1 86.38 812 PRO A O 1
ATOM 6422 N N . SER A 1 813 ? 7.789 -33.781 19.375 1 87.06 813 SER A N 1
ATOM 6423 C CA . SER A 1 813 ? 8.18 -32.875 20.438 1 87.06 813 SER A CA 1
ATOM 6424 C C . SER A 1 813 ? 7.887 -31.422 20.047 1 87.06 813 SER A C 1
ATOM 6426 O O . SER A 1 813 ? 7.84 -30.547 20.906 1 87.06 813 SER A O 1
ATOM 6428 N N . ASN A 1 814 ? 7.766 -31.219 18.844 1 87 814 ASN A N 1
ATOM 6429 C CA . ASN A 1 814 ? 7.355 -29.906 18.312 1 87 814 ASN A CA 1
ATOM 6430 C C . ASN A 1 814 ? 5.938 -29.953 17.75 1 87 814 ASN A C 1
ATOM 6432 O O . ASN A 1 814 ? 5.699 -30.562 16.719 1 87 814 ASN A O 1
ATOM 6436 N N . PRO A 1 815 ? 5.09 -29.297 18.391 1 79.81 815 PRO A N 1
ATOM 6437 C CA . PRO A 1 815 ? 3.678 -29.375 18.016 1 79.81 815 PRO A CA 1
ATOM 6438 C C . PRO A 1 815 ? 3.441 -29.031 16.547 1 79.81 815 PRO A C 1
ATOM 6440 O O . PRO A 1 815 ? 2.564 -29.625 15.906 1 79.81 815 PRO A O 1
ATOM 6443 N N . GLN A 1 816 ? 4.211 -28.156 16 1 80 816 GLN A N 1
ATOM 6444 C CA . GLN A 1 816 ? 4 -27.734 14.617 1 80 816 GLN A CA 1
ATOM 6445 C C . GLN A 1 816 ? 4.352 -28.844 13.641 1 80 816 GLN A C 1
ATOM 6447 O O . GLN A 1 816 ? 3.924 -28.828 12.484 1 80 816 GLN A O 1
ATOM 6452 N N . PHE A 1 817 ? 5.117 -29.875 14.133 1 86.88 817 PHE A N 1
ATOM 6453 C CA . PHE A 1 817 ? 5.547 -30.953 13.258 1 86.88 817 PHE A CA 1
ATOM 6454 C C . PHE A 1 817 ? 4.887 -32.281 13.672 1 86.88 817 PHE A C 1
ATOM 6456 O O . PHE A 1 817 ? 5.258 -33.344 13.18 1 86.88 817 PHE A O 1
ATOM 6463 N N . SER A 1 818 ? 3.904 -32.188 14.539 1 81.69 818 SER A N 1
ATOM 6464 C CA . SER A 1 818 ? 3.352 -33.375 15.18 1 81.69 818 SER A CA 1
ATOM 6465 C C . SER A 1 818 ? 2.637 -34.281 14.164 1 81.69 818 SER A C 1
ATOM 6467 O O . SER A 1 818 ? 2.527 -35.469 14.367 1 81.69 818 SER A O 1
ATOM 6469 N N . ASN A 1 819 ? 2.262 -33.75 13.047 1 81.25 819 ASN A N 1
ATOM 6470 C CA . ASN A 1 819 ? 1.52 -34.531 12.055 1 81.25 819 ASN A CA 1
ATOM 6471 C C . ASN A 1 819 ? 2.451 -35.188 11.031 1 81.25 819 ASN A C 1
ATOM 6473 O O . ASN A 1 819 ? 2.006 -35.938 10.164 1 81.25 819 ASN A O 1
ATOM 6477 N N . MET A 1 820 ? 3.736 -34.969 11.125 1 89.94 820 MET A N 1
ATOM 6478 C CA . MET A 1 820 ? 4.695 -35.531 10.18 1 89.94 820 MET A CA 1
ATOM 6479 C C . MET A 1 820 ? 5.121 -36.938 10.602 1 89.94 820 MET A C 1
ATOM 6481 O O . MET A 1 820 ? 5.148 -37.219 11.797 1 89.94 820 MET A O 1
ATOM 6485 N N . THR A 1 821 ? 5.332 -37.781 9.695 1 91.56 821 THR A N 1
ATOM 6486 C CA . THR A 1 821 ? 5.715 -39.156 9.984 1 91.56 821 THR A CA 1
ATOM 6487 C C . THR A 1 821 ? 7.039 -39.531 9.312 1 91.56 821 THR A C 1
ATOM 6489 O O . THR A 1 821 ? 7.312 -39.062 8.195 1 91.56 821 THR A O 1
ATOM 6492 N N . CYS A 1 822 ? 7.777 -40.406 9.984 1 94 822 CYS A N 1
ATOM 6493 C CA . CYS A 1 822 ? 9.078 -40.844 9.484 1 94 822 CYS A CA 1
ATOM 6494 C C . CYS A 1 822 ? 8.984 -42.219 8.852 1 94 822 CYS A C 1
ATOM 6496 O O . CYS A 1 822 ? 8.273 -43.094 9.359 1 94 822 CYS A O 1
ATOM 6498 N N . HIS A 1 823 ? 9.734 -42.406 7.754 1 95 823 HIS A N 1
ATOM 6499 C CA . HIS A 1 823 ? 9.758 -43.688 7.031 1 95 823 HIS A CA 1
ATOM 6500 C C . HIS A 1 823 ? 11.188 -44.062 6.66 1 95 823 HIS A C 1
ATOM 6502 O O . HIS A 1 823 ? 12 -43.219 6.32 1 95 823 HIS A O 1
ATOM 6508 N N . ARG A 1 824 ? 11.445 -45.344 6.652 1 95.38 824 ARG A N 1
ATOM 6509 C CA . ARG A 1 824 ? 12.766 -45.875 6.32 1 95.38 824 ARG A CA 1
ATOM 6510 C C . ARG A 1 824 ? 12.797 -46.438 4.91 1 95.38 824 ARG A C 1
ATOM 6512 O O . ARG A 1 824 ? 11.758 -46.844 4.379 1 95.38 824 ARG A O 1
ATOM 6519 N N . ILE A 1 825 ? 14.023 -46.5 4.395 1 95.44 825 ILE A N 1
ATOM 6520 C CA . ILE A 1 825 ? 14.117 -47 3.027 1 95.44 825 ILE A CA 1
ATOM 6521 C C . ILE A 1 825 ? 14.898 -48.312 3.012 1 95.44 825 ILE A C 1
ATOM 6523 O O . ILE A 1 825 ? 15.734 -48.562 3.889 1 95.44 825 ILE A O 1
ATOM 6527 N N . THR A 1 826 ? 14.625 -49.156 2.055 1 94.75 826 THR A N 1
ATOM 6528 C CA . THR A 1 826 ? 15.391 -50.375 1.724 1 94.75 826 THR A CA 1
ATOM 6529 C C . THR A 1 826 ? 15.656 -50.438 0.222 1 94.75 826 THR A C 1
ATOM 6531 O O . THR A 1 826 ? 14.734 -50.25 -0.583 1 94.75 826 THR A O 1
ATOM 6534 N N . ILE A 1 827 ? 16.875 -50.656 -0.128 1 94 827 ILE A N 1
ATOM 6535 C CA . ILE A 1 827 ? 17.234 -50.781 -1.533 1 94 827 ILE A CA 1
ATOM 6536 C C . ILE A 1 827 ? 17.094 -52.25 -1.967 1 94 827 ILE A C 1
ATOM 6538 O O . ILE A 1 827 ? 17.859 -53.125 -1.535 1 94 827 ILE A O 1
ATOM 6542 N N . PRO A 1 828 ? 16.172 -52.438 -2.832 1 89 828 PRO A N 1
ATOM 6543 C CA . PRO A 1 828 ? 15.961 -53.844 -3.213 1 89 828 PRO A CA 1
ATOM 6544 C C . PRO A 1 828 ? 17.156 -54.438 -3.932 1 89 828 PRO A C 1
ATOM 6546 O O . PRO A 1 828 ? 17.812 -53.781 -4.723 1 89 828 PRO A O 1
ATOM 6549 N N . LEU A 1 829 ? 17.484 -55.781 -3.693 1 73.75 829 LEU A N 1
ATOM 6550 C CA . LEU A 1 829 ? 18.609 -56.5 -4.301 1 73.75 829 LEU A CA 1
ATOM 6551 C C . LEU A 1 829 ? 18.156 -57.188 -5.586 1 73.75 829 LEU A C 1
ATOM 6553 O O . LEU A 1 829 ? 19 -57.562 -6.418 1 73.75 829 LEU A O 1
ATOM 6557 N N . GLU A 1 830 ? 16.891 -57.5 -5.648 1 76.44 830 GLU A N 1
ATOM 6558 C CA . GLU A 1 830 ? 16.344 -58.156 -6.812 1 76.44 830 GLU A CA 1
ATOM 6559 C C . GLU A 1 830 ? 15.438 -57.25 -7.621 1 76.44 830 GLU A C 1
ATOM 6561 O O . GLU A 1 830 ? 15.367 -56.031 -7.348 1 76.44 830 GLU A O 1
ATOM 6566 N N . THR A 1 831 ? 14.828 -57.844 -8.5 1 78.38 831 THR A N 1
ATOM 6567 C CA . THR A 1 831 ? 13.938 -57.094 -9.383 1 78.38 831 THR A CA 1
ATOM 6568 C C . THR A 1 831 ? 12.859 -56.375 -8.586 1 78.38 831 THR A C 1
ATOM 6570 O O . THR A 1 831 ? 12.086 -57 -7.859 1 78.38 831 THR A O 1
ATOM 6573 N N . PRO A 1 832 ? 12.875 -55.094 -8.719 1 85.5 832 PRO A N 1
ATOM 6574 C CA . PRO A 1 832 ? 12.016 -54.281 -7.863 1 85.5 832 PRO A CA 1
ATOM 6575 C C . PRO A 1 832 ? 10.531 -54.594 -8.047 1 85.5 832 PRO A C 1
ATOM 6577 O O . PRO A 1 832 ? 9.773 -54.625 -7.074 1 85.5 832 PRO A O 1
ATOM 6580 N N . PHE A 1 833 ? 10.172 -54.906 -9.281 1 93.12 833 PHE A N 1
ATOM 6581 C CA . PHE A 1 833 ? 8.781 -55.25 -9.547 1 93.12 833 PHE A CA 1
ATOM 6582 C C . PHE A 1 833 ? 8.508 -56.719 -9.266 1 93.12 833 PHE A C 1
ATOM 6584 O O . PHE A 1 833 ? 9.258 -57.594 -9.719 1 93.12 833 PHE A O 1
ATOM 6591 N N . ILE A 1 834 ? 7.496 -57.062 -8.539 1 93.5 834 ILE A N 1
ATOM 6592 C CA . ILE A 1 834 ? 7.125 -58.438 -8.227 1 93.5 834 ILE A CA 1
ATOM 6593 C C . ILE A 1 834 ? 5.84 -58.812 -8.969 1 93.5 834 ILE A C 1
ATOM 6595 O O . ILE A 1 834 ? 4.836 -58.094 -8.875 1 93.5 834 ILE A O 1
ATOM 6599 N N . LEU A 1 835 ? 5.934 -59.875 -9.695 1 95 835 LEU A N 1
ATOM 6600 C CA . LEU A 1 835 ? 4.812 -60.344 -10.492 1 95 835 LEU A CA 1
ATOM 6601 C C . LEU A 1 835 ? 4.312 -61.688 -9.961 1 95 835 LEU A C 1
ATOM 6603 O O . LEU A 1 835 ? 5.102 -62.625 -9.766 1 95 835 LEU A O 1
ATOM 6607 N N . GLU A 1 836 ? 3.051 -61.781 -9.688 1 95 836 GLU A N 1
ATOM 6608 C CA . GLU A 1 836 ? 2.385 -63 -9.281 1 95 836 GLU A CA 1
ATOM 6609 C C . GLU A 1 836 ? 1.24 -63.344 -10.234 1 95 836 GLU A C 1
ATOM 6611 O O . GLU A 1 836 ? 0.393 -62.5 -10.523 1 95 836 GLU A O 1
ATOM 6616 N N . LEU A 1 837 ? 1.271 -64.562 -10.688 1 93.94 837 LEU A N 1
ATOM 6617 C CA . LEU A 1 837 ? 0.266 -65 -11.648 1 93.94 837 LEU A CA 1
ATOM 6618 C C . LEU A 1 837 ? -0.565 -66.188 -11.078 1 93.94 837 LEU A C 1
ATOM 6620 O O . LEU A 1 837 ? -0.046 -67 -10.344 1 93.94 837 LEU A O 1
ATOM 6624 N N . THR A 1 838 ? -1.787 -66.125 -11.352 1 91.75 838 THR A N 1
ATOM 6625 C CA . THR A 1 838 ? -2.672 -67.25 -11.117 1 91.75 838 THR A CA 1
ATOM 6626 C C . THR A 1 838 ? -3.35 -67.688 -12.414 1 91.75 838 THR A C 1
ATOM 6628 O O . THR A 1 838 ? -3.895 -66.875 -13.141 1 91.75 838 THR A O 1
ATOM 6631 N N . MET A 1 839 ? -3.367 -69.062 -12.664 1 86.62 839 MET A N 1
ATOM 6632 C CA . MET A 1 839 ? -3.943 -69.562 -13.898 1 86.62 839 MET A CA 1
ATOM 6633 C C . MET A 1 839 ? -5.422 -69.938 -13.711 1 86.62 839 MET A C 1
ATOM 6635 O O . MET A 1 839 ? -5.848 -70.312 -12.617 1 86.62 839 MET A O 1
ATOM 6639 N N . MET B 1 1 ? -12.828 -0.644 10.078 1 82.38 1 MET B N 1
ATOM 6640 C CA . MET B 1 1 ? -12.539 -1.907 9.398 1 82.38 1 MET B CA 1
ATOM 6641 C C . MET B 1 1 ? -12.164 -1.672 7.941 1 82.38 1 MET B C 1
ATOM 6643 O O . MET B 1 1 ? -12.758 -0.822 7.273 1 82.38 1 MET B O 1
ATOM 6647 N N . ARG B 1 2 ? -11.117 -2.314 7.48 1 90.44 2 ARG B N 1
ATOM 6648 C CA . ARG B 1 2 ? -10.656 -2.203 6.102 1 90.44 2 ARG B CA 1
ATOM 6649 C C . ARG B 1 2 ? -10.672 -3.562 5.406 1 90.44 2 ARG B C 1
ATOM 6651 O O . ARG B 1 2 ? -10.148 -4.543 5.945 1 90.44 2 ARG B O 1
ATOM 6658 N N . TRP B 1 3 ? -11.445 -3.594 4.285 1 96.81 3 TRP B N 1
ATOM 6659 C CA . TRP B 1 3 ? -11.422 -4.805 3.473 1 96.81 3 TRP B CA 1
ATOM 6660 C C . TRP B 1 3 ? -10.086 -4.969 2.77 1 96.81 3 TRP B C 1
ATOM 6662 O O . TRP B 1 3 ? -9.5 -3.988 2.299 1 96.81 3 TRP B O 1
ATOM 6672 N N . ASP B 1 4 ? -9.625 -6.18 2.727 1 96 4 ASP B N 1
ATOM 6673 C CA . ASP B 1 4 ? -8.453 -6.441 1.899 1 96 4 ASP B CA 1
ATOM 6674 C C . ASP B 1 4 ? -8.812 -6.438 0.416 1 96 4 ASP B C 1
ATOM 6676 O O . ASP B 1 4 ? -8.055 -5.93 -0.413 1 96 4 ASP B O 1
ATOM 6680 N N . ILE B 1 5 ? -9.953 -6.973 0.134 1 97.06 5 ILE B N 1
ATOM 6681 C CA . ILE B 1 5 ? -10.414 -7 -1.249 1 97.06 5 ILE B CA 1
ATOM 6682 C C . ILE B 1 5 ? -11.945 -7.062 -1.28 1 97.06 5 ILE B C 1
ATOM 6684 O O . ILE B 1 5 ? -12.555 -7.773 -0.479 1 97.06 5 ILE B O 1
ATOM 6688 N N . VAL B 1 6 ? -12.547 -6.312 -2.078 1 98 6 VAL B N 1
ATOM 6689 C CA . VAL B 1 6 ? -13.969 -6.383 -2.396 1 98 6 VAL B CA 1
ATOM 6690 C C . VAL B 1 6 ? -14.156 -6.84 -3.842 1 98 6 VAL B C 1
ATOM 6692 O O . VAL B 1 6 ? -13.648 -6.203 -4.77 1 98 6 VAL B O 1
ATOM 6695 N N . THR B 1 7 ? -14.836 -7.906 -4.016 1 97.88 7 THR B N 1
ATOM 6696 C CA . THR B 1 7 ? -15.031 -8.469 -5.352 1 97.88 7 THR B CA 1
ATOM 6697 C C . THR B 1 7 ? -16.484 -8.344 -5.781 1 97.88 7 THR B C 1
ATOM 6699 O O . THR B 1 7 ? -17.391 -8.852 -5.109 1 97.88 7 THR B O 1
ATOM 6702 N N . PHE B 1 8 ? -16.703 -7.668 -6.863 1 97.38 8 PHE B N 1
ATOM 6703 C CA . PHE B 1 8 ? -18.016 -7.625 -7.492 1 97.38 8 PHE B CA 1
ATOM 6704 C C . PHE B 1 8 ? -18.156 -8.742 -8.523 1 97.38 8 PHE B C 1
ATOM 6706 O O . PHE B 1 8 ? -17.469 -8.742 -9.539 1 97.38 8 PHE B O 1
ATOM 6713 N N . SER B 1 9 ? -19.016 -9.68 -8.188 1 97.19 9 SER B N 1
ATOM 6714 C CA . SER B 1 9 ? -19.281 -10.812 -9.07 1 97.19 9 SER B CA 1
ATOM 6715 C C . SER B 1 9 ? -20.453 -10.531 -10 1 97.19 9 SER B C 1
ATOM 6717 O O . SER B 1 9 ? -21.625 -10.633 -9.586 1 97.19 9 SER B O 1
ATOM 6719 N N . LEU B 1 10 ? -20.172 -10.305 -11.25 1 96.75 10 LEU B N 1
ATOM 6720 C CA . LEU B 1 10 ? -21.203 -9.961 -12.234 1 96.75 10 LEU B CA 1
ATOM 6721 C C . LEU B 1 10 ? -21.734 -11.211 -12.914 1 96.75 10 LEU B C 1
ATOM 6723 O O . LEU B 1 10 ? -20.984 -12.125 -13.234 1 96.75 10 LEU B O 1
ATOM 6727 N N . GLY B 1 11 ? -23.031 -11.172 -13.102 1 95.31 11 GLY B N 1
ATOM 6728 C CA . GLY B 1 11 ? -23.625 -12.227 -13.922 1 95.31 11 GLY B CA 1
ATOM 6729 C C . GLY B 1 11 ? -23.016 -12.305 -15.312 1 95.31 11 GLY B C 1
ATOM 6730 O O . GLY B 1 11 ? -22.422 -11.336 -15.789 1 95.31 11 GLY B O 1
ATOM 6731 N N . PHE B 1 12 ? -23.219 -13.398 -15.977 1 92.69 12 PHE B N 1
ATOM 6732 C CA . PHE B 1 12 ? -22.562 -13.727 -17.234 1 92.69 12 PHE B CA 1
ATOM 6733 C C . PHE B 1 12 ? -22.891 -12.688 -18.297 1 92.69 12 PHE B C 1
ATOM 6735 O O . PHE B 1 12 ? -22.016 -12.312 -19.094 1 92.69 12 PHE B O 1
ATOM 6742 N N . ASN B 1 13 ? -24.031 -12.109 -18.297 1 90.56 13 ASN B N 1
ATOM 6743 C CA . ASN B 1 13 ? -24.5 -11.242 -19.375 1 90.56 13 ASN B CA 1
ATOM 6744 C C . ASN B 1 13 ? -24.266 -9.773 -19.047 1 90.56 13 ASN B C 1
ATOM 6746 O O . ASN B 1 13 ? -24.641 -8.891 -19.828 1 90.56 13 ASN B O 1
ATOM 6750 N N . ILE B 1 14 ? -23.719 -9.531 -17.969 1 93.56 14 ILE B N 1
ATOM 6751 C CA . ILE B 1 14 ? -23.453 -8.148 -17.594 1 93.56 14 ILE B CA 1
ATOM 6752 C C . ILE B 1 14 ? -22.062 -7.738 -18.078 1 93.56 14 ILE B C 1
ATOM 6754 O O . ILE B 1 14 ? -21.062 -8.375 -17.75 1 93.56 14 ILE B O 1
ATOM 6758 N N . GLU B 1 15 ? -21.984 -6.707 -18.844 1 90.06 15 GLU B N 1
ATOM 6759 C CA . GLU B 1 15 ? -20.703 -6.211 -19.344 1 90.06 15 GLU B CA 1
ATOM 6760 C C . GLU B 1 15 ? -19.938 -5.457 -18.266 1 90.06 15 GLU B C 1
ATOM 6762 O O . GLU B 1 15 ? -20.453 -4.496 -17.688 1 90.06 15 GLU B O 1
ATOM 6767 N N . PRO B 1 16 ? -18.75 -5.832 -18.016 1 89.12 16 PRO B N 1
ATOM 6768 C CA . PRO B 1 16 ? -17.969 -5.152 -16.984 1 89.12 16 PRO B CA 1
ATOM 6769 C C . PRO B 1 16 ? -17.812 -3.658 -17.25 1 89.12 16 PRO B C 1
ATOM 6771 O O . PRO B 1 16 ? -17.719 -2.861 -16.312 1 89.12 16 PRO B O 1
ATOM 6774 N N . SER B 1 17 ? -17.75 -3.225 -18.516 1 87.69 17 SER B N 1
ATOM 6775 C CA . SER B 1 17 ? -17.562 -1.825 -18.891 1 87.69 17 SER B CA 1
ATOM 6776 C C . SER B 1 17 ? -18.734 -0.964 -18.422 1 87.69 17 SER B C 1
ATOM 6778 O O . SER B 1 17 ? -18.578 0.245 -18.234 1 87.69 17 SER B O 1
ATOM 6780 N N . SER B 1 18 ? -19.859 -1.634 -18.203 1 88.38 18 SER B N 1
ATOM 6781 C CA . SER B 1 18 ? -21.062 -0.898 -17.828 1 88.38 18 SER B CA 1
ATOM 6782 C C . SER B 1 18 ? -20.953 -0.37 -16.391 1 88.38 18 SER B C 1
ATOM 6784 O O . SER B 1 18 ? -21.688 0.555 -16.016 1 88.38 18 SER B O 1
ATOM 6786 N N . ILE B 1 19 ? -20.078 -0.878 -15.625 1 91.44 19 ILE B N 1
ATOM 6787 C CA . ILE B 1 19 ? -19.984 -0.44 -14.234 1 91.44 19 ILE B CA 1
ATOM 6788 C C . ILE B 1 19 ? -18.609 0.176 -13.977 1 91.44 19 ILE B C 1
ATOM 6790 O O . ILE B 1 19 ? -18.266 0.479 -12.836 1 91.44 19 ILE B O 1
ATOM 6794 N N . ASP B 1 20 ? -17.828 0.35 -14.977 1 91.25 20 ASP B N 1
ATOM 6795 C CA . ASP B 1 20 ? -16.453 0.827 -14.875 1 91.25 20 ASP B CA 1
ATOM 6796 C C . ASP B 1 20 ? -16.391 2.197 -14.203 1 91.25 20 ASP B C 1
ATOM 6798 O O . ASP B 1 20 ? -15.539 2.445 -13.352 1 91.25 20 ASP B O 1
ATOM 6802 N N . SER B 1 21 ? -17.281 3.102 -14.609 1 93.75 21 SER B N 1
ATOM 6803 C CA . SER B 1 21 ? -17.297 4.445 -14.039 1 93.75 21 SER B CA 1
ATOM 6804 C C . SER B 1 21 ? -17.578 4.402 -12.539 1 93.75 21 SER B C 1
ATOM 6806 O O . SER B 1 21 ? -16.969 5.148 -11.766 1 93.75 21 SER B O 1
ATOM 6808 N N . ASP B 1 22 ? -18.484 3.514 -12.133 1 94.69 22 ASP B N 1
ATOM 6809 C CA . ASP B 1 22 ? -18.812 3.391 -10.719 1 94.69 22 ASP B CA 1
ATOM 6810 C C . ASP B 1 22 ? -17.625 2.861 -9.914 1 94.69 22 ASP B C 1
ATOM 6812 O O . ASP B 1 22 ? -17.328 3.379 -8.844 1 94.69 22 ASP B O 1
ATOM 6816 N N . ILE B 1 23 ? -17.031 1.892 -10.461 1 94.38 23 ILE B N 1
ATOM 6817 C CA . ILE B 1 23 ? -15.898 1.275 -9.781 1 94.38 23 ILE B CA 1
ATOM 6818 C C . ILE B 1 23 ? -14.766 2.293 -9.625 1 94.38 23 ILE B C 1
ATOM 6820 O O . ILE B 1 23 ? -14.141 2.381 -8.57 1 94.38 23 ILE B O 1
ATOM 6824 N N . ARG B 1 24 ? -14.5 3.025 -10.672 1 94.56 24 ARG B N 1
ATOM 6825 C CA . ARG B 1 24 ? -13.477 4.062 -10.609 1 94.56 24 ARG B CA 1
ATOM 6826 C C . ARG B 1 24 ? -13.828 5.129 -9.578 1 94.56 24 ARG B C 1
ATOM 6828 O O . ARG B 1 24 ? -12.969 5.59 -8.828 1 94.56 24 ARG B O 1
ATOM 6835 N N . HIS B 1 25 ? -15.086 5.531 -9.539 1 97.12 25 HIS B N 1
ATOM 6836 C CA . HIS B 1 25 ? -15.547 6.496 -8.547 1 97.12 25 HIS B CA 1
ATOM 6837 C C . HIS B 1 25 ? -15.359 5.965 -7.133 1 97.12 25 HIS B C 1
ATOM 6839 O O . HIS B 1 25 ? -14.859 6.68 -6.258 1 97.12 25 HIS B O 1
ATOM 6845 N N . PHE B 1 26 ? -15.781 4.672 -6.922 1 97 26 PHE B N 1
ATOM 6846 C CA . PHE B 1 26 ? -15.633 4.035 -5.617 1 97 26 PHE B CA 1
ATOM 6847 C C . PHE B 1 26 ? -14.18 4.066 -5.168 1 97 26 PHE B C 1
ATOM 6849 O O . PHE B 1 26 ? -13.883 4.391 -4.016 1 97 26 PHE B O 1
ATOM 6856 N N . GLN B 1 27 ? -13.305 3.779 -6.062 1 95 27 GLN B N 1
ATOM 6857 C CA . GLN B 1 27 ? -11.883 3.752 -5.746 1 95 27 GLN B CA 1
ATOM 6858 C C . GLN B 1 27 ? -11.359 5.148 -5.434 1 95 27 GLN B C 1
ATOM 6860 O O . GLN B 1 27 ? -10.586 5.332 -4.488 1 95 27 GLN B O 1
ATOM 6865 N N . ASN B 1 28 ? -11.781 6.082 -6.207 1 94.69 28 ASN B N 1
ATOM 6866 C CA . ASN B 1 28 ? -11.312 7.457 -6.031 1 94.69 28 ASN B CA 1
ATOM 6867 C C . ASN B 1 28 ? -11.688 8.008 -4.66 1 94.69 28 ASN B C 1
ATOM 6869 O O . ASN B 1 28 ? -10.945 8.789 -4.074 1 94.69 28 ASN B O 1
ATOM 6873 N N . ILE B 1 29 ? -12.859 7.602 -4.176 1 96.12 29 ILE B N 1
ATOM 6874 C CA . ILE B 1 29 ? -13.328 8.188 -2.926 1 96.12 29 ILE B CA 1
ATOM 6875 C C . ILE B 1 29 ? -13.195 7.168 -1.797 1 96.12 29 ILE B C 1
ATOM 6877 O O . ILE B 1 29 ? -13.758 7.348 -0.717 1 96.12 29 ILE B O 1
ATOM 6881 N N . ALA B 1 30 ? -12.57 5.988 -2.062 1 93.94 30 ALA B N 1
ATOM 6882 C CA . ALA B 1 30 ? -12.266 4.957 -1.071 1 93.94 30 ALA B CA 1
ATOM 6883 C C . ALA B 1 30 ? -13.539 4.344 -0.504 1 93.94 30 ALA B C 1
ATOM 6885 O O . ALA B 1 30 ? -13.711 4.273 0.715 1 93.94 30 ALA B O 1
ATOM 6886 N N . PHE B 1 31 ? -14.43 4.023 -1.401 1 95.75 31 PHE B N 1
ATOM 6887 C CA . PHE B 1 31 ? -15.664 3.359 -1.011 1 95.75 31 PHE B CA 1
ATOM 6888 C C . PHE B 1 31 ? -15.727 1.944 -1.575 1 95.75 31 PHE B C 1
ATOM 6890 O O . PHE B 1 31 ? -15.68 1.754 -2.793 1 95.75 31 PHE B O 1
ATOM 6897 N N . PRO B 1 32 ? -16.062 0.907 -0.836 1 95.62 32 PRO B N 1
ATOM 6898 C CA . PRO B 1 32 ? -15.891 0.899 0.619 1 95.62 32 PRO B CA 1
ATOM 6899 C C . PRO B 1 32 ? -14.43 1.02 1.047 1 95.62 32 PRO B C 1
ATOM 6901 O O . PRO B 1 32 ? -13.539 1.11 0.197 1 95.62 32 PRO B O 1
ATOM 6904 N N . ASN B 1 33 ? -14.211 1.214 2.318 1 94.5 33 ASN B N 1
ATOM 6905 C CA . ASN B 1 33 ? -12.836 1.187 2.797 1 94.5 33 ASN B CA 1
ATOM 6906 C C . ASN B 1 33 ? -12.172 -0.161 2.521 1 94.5 33 ASN B C 1
ATOM 6908 O O . ASN B 1 33 ? -12.422 -1.137 3.232 1 94.5 33 ASN B O 1
ATOM 6912 N N . CYS B 1 34 ? -11.414 -0.165 1.413 1 95.12 34 CYS B N 1
ATOM 6913 C CA . CYS B 1 34 ? -10.773 -1.416 1.02 1 95.12 34 CYS B CA 1
ATOM 6914 C C . CYS B 1 34 ? -9.445 -1.155 0.318 1 95.12 34 CYS B C 1
ATOM 6916 O O . CYS B 1 34 ? -9.18 -0.034 -0.119 1 95.12 34 CYS B O 1
ATOM 6918 N N . GLU B 1 35 ? -8.609 -2.145 0.257 1 92.38 35 GLU B N 1
ATOM 6919 C CA . GLU B 1 35 ? -7.32 -2.043 -0.427 1 92.38 35 GLU B CA 1
ATOM 6920 C C . GLU B 1 35 ? -7.492 -2.135 -1.94 1 92.38 35 GLU B C 1
ATOM 6922 O O . GLU B 1 35 ? -6.781 -1.467 -2.693 1 92.38 35 GLU B O 1
ATOM 6927 N N . GLU B 1 36 ? -8.469 -2.955 -2.283 1 94.62 36 GLU B N 1
ATOM 6928 C CA . GLU B 1 36 ? -8.633 -3.15 -3.721 1 94.62 36 GLU B CA 1
ATOM 6929 C C . GLU B 1 36 ? -10.055 -3.6 -4.055 1 94.62 36 GLU B C 1
ATOM 6931 O O . GLU B 1 36 ? -10.711 -4.262 -3.242 1 94.62 36 GLU B O 1
ATOM 6936 N N . ILE B 1 37 ? -10.484 -3.232 -5.258 1 96.81 37 ILE B N 1
ATOM 6937 C CA . ILE B 1 37 ? -11.758 -3.695 -5.805 1 96.81 37 ILE B CA 1
ATOM 6938 C C . ILE B 1 37 ? -11.5 -4.574 -7.027 1 96.81 37 ILE B C 1
ATOM 6940 O O . ILE B 1 37 ? -10.734 -4.203 -7.918 1 96.81 37 ILE B O 1
ATOM 6944 N N . LEU B 1 38 ? -12.055 -5.746 -7.035 1 96.44 38 LEU B N 1
ATOM 6945 C CA . LEU B 1 38 ? -11.945 -6.68 -8.148 1 96.44 38 LEU B CA 1
ATOM 6946 C C . LEU B 1 38 ? -13.305 -6.914 -8.797 1 96.44 38 LEU B C 1
ATOM 6948 O O . LEU B 1 38 ? -14.305 -7.07 -8.102 1 96.44 38 LEU B O 1
ATOM 6952 N N . VAL B 1 39 ? -13.352 -6.852 -10.109 1 96.06 39 VAL B N 1
ATOM 6953 C CA . VAL B 1 39 ? -14.57 -7.141 -10.852 1 96.06 39 VAL B CA 1
ATOM 6954 C C . VAL B 1 39 ? -14.391 -8.422 -11.664 1 96.06 39 VAL B C 1
ATOM 6956 O O . VAL B 1 39 ? -13.438 -8.547 -12.438 1 96.06 39 VAL B O 1
ATOM 6959 N N . VAL B 1 40 ? -15.312 -9.367 -11.453 1 95.12 40 VAL B N 1
ATOM 6960 C CA . VAL B 1 40 ? -15.211 -10.641 -12.156 1 95.12 40 VAL B CA 1
ATOM 6961 C C . VAL B 1 40 ? -16.578 -11.023 -12.727 1 95.12 40 VAL B C 1
ATOM 6963 O O . VAL B 1 40 ? -17.609 -10.586 -12.219 1 95.12 40 VAL B O 1
ATOM 6966 N N . ASN B 1 41 ? -16.562 -11.828 -13.797 1 93.94 41 ASN B N 1
ATOM 6967 C CA . ASN B 1 41 ? -17.781 -12.344 -14.406 1 93.94 41 ASN B CA 1
ATOM 6968 C C . ASN B 1 41 ? -17.922 -13.844 -14.195 1 93.94 41 ASN B C 1
ATOM 6970 O O . ASN B 1 41 ? -16.922 -14.562 -14.117 1 93.94 41 ASN B O 1
ATOM 6974 N N . ASP B 1 42 ? -19.234 -14.188 -14.094 1 93.19 42 ASP B N 1
ATOM 6975 C CA . ASP B 1 42 ? -19.5 -15.625 -14.195 1 93.19 42 ASP B CA 1
ATOM 6976 C C . ASP B 1 42 ? -19.016 -16.188 -15.523 1 93.19 42 ASP B C 1
ATOM 6978 O O . ASP B 1 42 ? -18.984 -15.469 -16.531 1 93.19 42 ASP B O 1
ATOM 6982 N N . ALA B 1 43 ? -18.641 -17.391 -15.469 1 82.81 43 ALA B N 1
ATOM 6983 C CA . ALA B 1 43 ? -18.078 -17.984 -16.672 1 82.81 43 ALA B CA 1
ATOM 6984 C C . ALA B 1 43 ? -19.156 -18.531 -17.578 1 82.81 43 ALA B C 1
ATOM 6986 O O . ALA B 1 43 ? -18.938 -18.734 -18.781 1 82.81 43 ALA B O 1
ATOM 6987 N N . SER B 1 44 ? -20.281 -18.797 -17.016 1 87.44 44 SER B N 1
ATOM 6988 C CA . SER B 1 44 ? -21.406 -19.297 -17.797 1 87.44 44 SER B CA 1
ATOM 6989 C C . SER B 1 44 ? -22.734 -18.75 -17.266 1 87.44 44 SER B C 1
ATOM 6991 O O . SER B 1 44 ? -22.781 -18.172 -16.172 1 87.44 44 SER B O 1
ATOM 6993 N N . GLU B 1 45 ? -23.688 -18.984 -18.109 1 87.75 45 GLU B N 1
ATOM 6994 C CA . GLU B 1 45 ? -25.016 -18.5 -17.719 1 87.75 45 GLU B CA 1
ATOM 6995 C C . GLU B 1 45 ? -25.656 -19.438 -16.703 1 87.75 45 GLU B C 1
ATOM 6997 O O . GLU B 1 45 ? -25.438 -20.656 -16.75 1 87.75 45 GLU B O 1
ATOM 7002 N N . ASP B 1 46 ? -26.344 -18.938 -15.789 1 85 46 ASP B N 1
ATOM 7003 C CA . ASP B 1 46 ? -27.266 -19.641 -14.906 1 85 46 ASP B CA 1
ATOM 7004 C C . ASP B 1 46 ? -26.531 -20.641 -14.023 1 85 46 ASP B C 1
ATOM 7006 O O . ASP B 1 46 ? -26.891 -21.812 -13.969 1 85 46 ASP B O 1
ATOM 7010 N N . ILE B 1 47 ? -25.5 -20.266 -13.391 1 89.44 47 ILE B N 1
ATOM 7011 C CA . ILE B 1 47 ? -24.719 -21.141 -12.531 1 89.44 47 ILE B CA 1
ATOM 7012 C C . ILE B 1 47 ? -25.203 -21.031 -11.086 1 89.44 47 ILE B C 1
ATOM 7014 O O . ILE B 1 47 ? -24.797 -21.812 -10.227 1 89.44 47 ILE B O 1
ATOM 7018 N N . GLY B 1 48 ? -26.125 -20.125 -10.797 1 91.94 48 GLY B N 1
ATOM 7019 C CA . GLY B 1 48 ? -26.672 -19.984 -9.461 1 91.94 48 GLY B CA 1
ATOM 7020 C C . GLY B 1 48 ? -25.781 -19.172 -8.531 1 91.94 48 GLY B C 1
ATOM 7021 O O . GLY B 1 48 ? -24.641 -18.859 -8.867 1 91.94 48 GLY B O 1
ATOM 7022 N N . SER B 1 49 ? -26.297 -18.875 -7.355 1 94.88 49 SER B N 1
ATOM 7023 C CA . SER B 1 49 ? -25.594 -18 -6.422 1 94.88 49 SER B CA 1
ATOM 7024 C C . SER B 1 49 ? -24.375 -18.688 -5.84 1 94.88 49 SER B C 1
ATOM 7026 O O . SER B 1 49 ? -23.375 -18.031 -5.52 1 94.88 49 SER B O 1
ATOM 7028 N N . CYS B 1 50 ? -24.438 -19.984 -5.641 1 95.69 50 CYS B N 1
ATOM 7029 C CA . CYS B 1 50 ? -23.281 -20.703 -5.125 1 95.69 50 CYS B CA 1
ATOM 7030 C C . CYS B 1 50 ? -22.141 -20.703 -6.137 1 95.69 50 CYS B C 1
ATOM 7032 O O . CYS B 1 50 ? -20.984 -20.484 -5.773 1 95.69 50 CYS B O 1
ATOM 7034 N N . GLY B 1 51 ? -22.547 -21.031 -7.379 1 94.75 51 GLY B N 1
ATOM 7035 C CA . GLY B 1 51 ? -21.547 -21 -8.438 1 94.75 51 GLY B CA 1
ATOM 7036 C C . GLY B 1 51 ? -20.891 -19.656 -8.586 1 94.75 51 GLY B C 1
ATOM 7037 O O . GLY B 1 51 ? -19.656 -19.562 -8.703 1 94.75 51 GLY B O 1
ATOM 7038 N N . SER B 1 52 ? -21.688 -18.578 -8.555 1 96.69 52 SER B N 1
ATOM 7039 C CA . SER B 1 52 ? -21.156 -17.219 -8.664 1 96.69 52 SER B CA 1
ATOM 7040 C C . SER B 1 52 ? -20.219 -16.906 -7.504 1 96.69 52 SER B C 1
ATOM 7042 O O . SER B 1 52 ? -19.156 -16.297 -7.707 1 96.69 52 SER B O 1
ATOM 7044 N N . ALA B 1 53 ? -20.625 -17.297 -6.324 1 98.06 53 ALA B N 1
ATOM 7045 C CA . ALA B 1 53 ? -19.812 -17.031 -5.133 1 98.06 53 ALA B CA 1
ATOM 7046 C C . ALA B 1 53 ? -18.484 -17.781 -5.191 1 98.06 53 ALA B C 1
ATOM 7048 O O . ALA B 1 53 ? -17.438 -17.203 -4.875 1 98.06 53 ALA B O 1
ATOM 7049 N N . LEU B 1 54 ? -18.594 -19 -5.57 1 97.19 54 LEU B N 1
ATOM 7050 C CA . LEU B 1 54 ? -17.391 -19.812 -5.641 1 97.19 54 LEU B CA 1
ATOM 7051 C C . LEU B 1 54 ? -16.438 -19.297 -6.719 1 97.19 54 LEU B C 1
ATOM 7053 O O . LEU B 1 54 ? -15.234 -19.172 -6.488 1 97.19 54 LEU B O 1
ATOM 7057 N N . ASN B 1 55 ? -17 -19.016 -7.844 1 96.19 55 ASN B N 1
ATOM 7058 C CA . ASN B 1 55 ? -16.188 -18.453 -8.922 1 96.19 55 ASN B CA 1
ATOM 7059 C C . ASN B 1 55 ? -15.508 -17.156 -8.492 1 96.19 55 ASN B C 1
ATOM 7061 O O . ASN B 1 55 ? -14.32 -16.953 -8.766 1 96.19 55 ASN B O 1
ATOM 7065 N N . ALA B 1 56 ? -16.266 -16.328 -7.883 1 97.44 56 ALA B N 1
ATOM 7066 C CA . ALA B 1 56 ? -15.727 -15.055 -7.402 1 97.44 56 ALA B CA 1
ATOM 7067 C C . ALA B 1 56 ? -14.633 -15.281 -6.367 1 97.44 56 ALA B C 1
ATOM 7069 O O . ALA B 1 56 ? -13.625 -14.562 -6.348 1 97.44 56 ALA B O 1
ATOM 7070 N N . LEU B 1 57 ? -14.836 -16.219 -5.484 1 97.75 57 LEU B N 1
ATOM 7071 C CA . LEU B 1 57 ? -13.844 -16.5 -4.445 1 97.75 57 LEU B CA 1
ATOM 7072 C C . LEU B 1 57 ? -12.547 -17.016 -5.055 1 97.75 57 LEU B C 1
ATOM 7074 O O . LEU B 1 57 ? -11.461 -16.688 -4.59 1 97.75 57 LEU B O 1
ATOM 7078 N N . ILE B 1 58 ? -12.688 -17.844 -6.059 1 95.19 58 ILE B N 1
ATOM 7079 C CA . ILE B 1 58 ? -11.508 -18.359 -6.75 1 95.19 58 ILE B CA 1
ATOM 7080 C C . ILE B 1 58 ? -10.711 -17.203 -7.344 1 95.19 58 ILE B C 1
ATOM 7082 O O . ILE B 1 58 ? -9.5 -17.109 -7.145 1 95.19 58 ILE B O 1
ATOM 7086 N N . ARG B 1 59 ? -11.422 -16.375 -7.996 1 95.94 59 ARG B N 1
ATOM 7087 C CA . ARG B 1 59 ? -10.773 -15.234 -8.641 1 95.94 59 ARG B CA 1
ATOM 7088 C C . ARG B 1 59 ? -10.156 -14.297 -7.598 1 95.94 59 ARG B C 1
ATOM 7090 O O . ARG B 1 59 ? -9.094 -13.727 -7.828 1 95.94 59 ARG B O 1
ATOM 7097 N N . THR B 1 60 ? -10.82 -14.125 -6.508 1 97.31 60 THR B N 1
ATOM 7098 C CA . THR B 1 60 ? -10.305 -13.32 -5.402 1 97.31 60 THR B CA 1
ATOM 7099 C C . THR B 1 60 ? -9.016 -13.93 -4.855 1 97.31 60 THR B C 1
ATOM 7101 O O . THR B 1 60 ? -8.023 -13.227 -4.652 1 97.31 60 THR B O 1
ATOM 7104 N N . ALA B 1 61 ? -9.039 -15.195 -4.629 1 95.5 61 ALA B N 1
ATOM 7105 C CA . ALA B 1 61 ? -7.871 -15.898 -4.102 1 95.5 61 ALA B CA 1
ATOM 7106 C C . ALA B 1 61 ? -6.691 -15.812 -5.07 1 95.5 61 ALA B C 1
ATOM 7108 O O . ALA B 1 61 ? -5.543 -15.672 -4.645 1 95.5 61 ALA B O 1
ATOM 7109 N N . GLU B 1 62 ? -7.039 -15.922 -6.312 1 94.06 62 GLU B N 1
ATOM 7110 C CA . GLU B 1 62 ? -5.996 -15.797 -7.324 1 94.06 62 GLU B CA 1
ATOM 7111 C C . GLU B 1 62 ? -5.363 -14.406 -7.297 1 94.06 62 GLU B C 1
ATOM 7113 O O . GLU B 1 62 ? -4.145 -14.273 -7.43 1 94.06 62 GLU B O 1
ATOM 7118 N N . ARG B 1 63 ? -6.152 -13.398 -7.184 1 95.94 63 ARG B N 1
ATOM 7119 C CA . ARG B 1 63 ? -5.637 -12.039 -7.082 1 95.94 63 ARG B CA 1
ATOM 7120 C C . ARG B 1 63 ? -4.758 -11.875 -5.848 1 95.94 63 ARG B C 1
ATOM 7122 O O . ARG B 1 63 ? -3.703 -11.234 -5.91 1 95.94 63 ARG B O 1
ATOM 7129 N N . LEU B 1 64 ? -5.207 -12.391 -4.738 1 94.5 64 LEU B N 1
ATOM 7130 C CA . LEU B 1 64 ? -4.43 -12.336 -3.506 1 94.5 64 LEU B CA 1
ATOM 7131 C C . LEU B 1 64 ? -3.1 -13.062 -3.666 1 94.5 64 LEU B C 1
ATOM 7133 O O . LEU B 1 64 ? -2.068 -12.586 -3.186 1 94.5 64 LEU B O 1
ATOM 7137 N N . CYS B 1 65 ? -3.121 -14.195 -4.355 1 90.44 65 CYS B N 1
ATOM 7138 C CA . CYS B 1 65 ? -1.888 -14.922 -4.641 1 90.44 65 CYS B CA 1
ATOM 7139 C C . CYS B 1 65 ? -0.939 -14.078 -5.484 1 90.44 65 CYS B C 1
ATOM 7141 O O . CYS B 1 65 ? 0.255 -14 -5.191 1 90.44 65 CYS B O 1
ATOM 7143 N N . TYR B 1 66 ? -1.457 -13.453 -6.457 1 91.44 66 TYR B N 1
ATOM 7144 C CA . TYR B 1 66 ? -0.659 -12.586 -7.312 1 91.44 66 TYR B CA 1
ATOM 7145 C C . TYR B 1 66 ? 0.015 -11.484 -6.5 1 91.44 66 TYR B C 1
ATOM 7147 O O . TYR B 1 66 ? 1.202 -11.203 -6.688 1 91.44 66 TYR B O 1
ATOM 7155 N N . ARG B 1 67 ? -0.753 -10.875 -5.625 1 90.19 67 ARG B N 1
ATOM 7156 C CA . ARG B 1 67 ? -0.233 -9.797 -4.785 1 90.19 67 ARG B CA 1
ATOM 7157 C C . ARG B 1 67 ? 0.895 -10.297 -3.891 1 90.19 67 ARG B C 1
ATOM 7159 O O . ARG B 1 67 ? 1.795 -9.539 -3.531 1 90.19 67 ARG B O 1
ATOM 7166 N N . ASN B 1 68 ? 0.815 -11.578 -3.566 1 87.31 68 ASN B N 1
ATOM 7167 C CA . ASN B 1 68 ? 1.834 -12.18 -2.711 1 87.31 68 ASN B CA 1
ATOM 7168 C C . ASN B 1 68 ? 2.932 -12.852 -3.533 1 87.31 68 ASN B C 1
ATOM 7170 O O . ASN B 1 68 ? 3.682 -13.68 -3.014 1 87.31 68 ASN B O 1
ATOM 7174 N N . ASN B 1 69 ? 2.977 -12.617 -4.859 1 83.12 69 ASN B N 1
ATOM 7175 C CA . ASN B 1 69 ? 3.984 -13.117 -5.789 1 83.12 69 ASN B CA 1
ATOM 7176 C C . ASN B 1 69 ? 3.963 -14.641 -5.875 1 83.12 69 ASN B C 1
ATOM 7178 O O . ASN B 1 69 ? 5.016 -15.281 -5.941 1 83.12 69 ASN B O 1
ATOM 7182 N N . LEU B 1 70 ? 2.715 -15.203 -5.77 1 81.31 70 LEU B N 1
ATOM 7183 C CA . LEU B 1 70 ? 2.527 -16.625 -5.984 1 81.31 70 LEU B CA 1
ATOM 7184 C C . LEU B 1 70 ? 2.012 -16.906 -7.395 1 81.31 70 LEU B C 1
ATOM 7186 O O . LEU B 1 70 ? 1.309 -16.078 -7.977 1 81.31 70 LEU B O 1
ATOM 7190 N N . THR B 1 71 ? 2.365 -18.016 -7.918 1 80.25 71 THR B N 1
ATOM 7191 C CA . THR B 1 71 ? 1.985 -18.328 -9.289 1 80.25 71 THR B CA 1
ATOM 7192 C C . THR B 1 71 ? 0.946 -19.453 -9.32 1 80.25 71 THR B C 1
ATOM 7194 O O . THR B 1 71 ? 0.37 -19.734 -10.367 1 80.25 71 THR B O 1
ATOM 7197 N N . VAL B 1 72 ? 0.727 -20.047 -8.164 1 79.62 72 VAL B N 1
ATOM 7198 C CA . VAL B 1 72 ? -0.255 -21.109 -8.062 1 79.62 72 VAL B CA 1
ATOM 7199 C C . VAL B 1 72 ? -1.264 -20.797 -6.965 1 79.62 72 VAL B C 1
ATOM 7201 O O . VAL B 1 72 ? -0.899 -20.234 -5.922 1 79.62 72 VAL B O 1
ATOM 7204 N N . LEU B 1 73 ? -2.479 -21.172 -7.207 1 84.38 73 LEU B N 1
ATOM 7205 C CA . LEU B 1 73 ? -3.551 -20.922 -6.254 1 84.38 73 LEU B CA 1
ATOM 7206 C C . LEU B 1 73 ? -3.354 -21.734 -4.98 1 84.38 73 LEU B C 1
ATOM 7208 O O . LEU B 1 73 ? -3.09 -22.938 -5.047 1 84.38 73 LEU B O 1
ATOM 7212 N N . THR B 1 74 ? -3.326 -21.062 -3.865 1 80.38 74 THR B N 1
ATOM 7213 C CA . THR B 1 74 ? -3.246 -21.719 -2.564 1 80.38 74 THR B CA 1
ATOM 7214 C C . THR B 1 74 ? -4.352 -21.219 -1.639 1 80.38 74 THR B C 1
ATOM 7216 O O . THR B 1 74 ? -4.695 -20.031 -1.654 1 80.38 74 THR B O 1
ATOM 7219 N N . GLU B 1 75 ? -4.918 -22.109 -0.914 1 81.88 75 GLU B N 1
ATOM 7220 C CA . GLU B 1 75 ? -6.02 -21.75 -0.021 1 81.88 75 GLU B CA 1
ATOM 7221 C C . GLU B 1 75 ? -5.523 -20.953 1.181 1 81.88 75 GLU B C 1
ATOM 7223 O O . GLU B 1 75 ? -6.289 -20.219 1.801 1 81.88 75 GLU B O 1
ATOM 7228 N N . SER B 1 76 ? -4.258 -21.062 1.505 1 82.25 76 SER B N 1
ATOM 7229 C CA . SER B 1 76 ? -3.686 -20.406 2.676 1 82.25 76 SER B CA 1
ATOM 7230 C C . SER B 1 76 ? -3.717 -18.891 2.523 1 82.25 76 SER B C 1
ATOM 7232 O O . SER B 1 76 ? -3.568 -18.156 3.506 1 82.25 76 SER B O 1
ATOM 7234 N N . VAL B 1 77 ? -4.027 -18.406 1.343 1 89.25 77 VAL B N 1
ATOM 7235 C CA . VAL B 1 77 ? -3.99 -16.969 1.062 1 89.25 77 VAL B CA 1
ATOM 7236 C C . VAL B 1 77 ? -5.164 -16.281 1.751 1 89.25 77 VAL B C 1
ATOM 7238 O O . VAL B 1 77 ? -5.141 -15.062 1.953 1 89.25 77 VAL B O 1
ATOM 7241 N N . LEU B 1 78 ? -6.172 -17.062 2.205 1 93.12 78 LEU B N 1
ATOM 7242 C CA . LEU B 1 78 ? -7.352 -16.5 2.852 1 93.12 78 LEU B CA 1
ATOM 7243 C C . LEU B 1 78 ? -7.086 -16.219 4.328 1 93.12 78 LEU B C 1
ATOM 7245 O O . LEU B 1 78 ? -7.918 -15.625 5.012 1 93.12 78 LEU B O 1
ATOM 7249 N N . GLN B 1 79 ? -5.895 -16.609 4.742 1 90.38 79 GLN B N 1
ATOM 7250 C CA . GLN B 1 79 ? -5.559 -16.406 6.148 1 90.38 79 GLN B CA 1
ATOM 7251 C C . GLN B 1 79 ? -5.406 -14.914 6.461 1 90.38 79 GLN B C 1
ATOM 7253 O O . GLN B 1 79 ? -4.723 -14.188 5.734 1 90.38 79 GLN B O 1
ATOM 7258 N N . ASP B 1 80 ? -6.09 -14.438 7.512 1 89.31 80 ASP B N 1
ATOM 7259 C CA . ASP B 1 80 ? -6 -13.086 8.055 1 89.31 80 ASP B CA 1
ATOM 7260 C C . ASP B 1 80 ? -6.406 -12.047 7.016 1 89.31 80 ASP B C 1
ATOM 7262 O O . ASP B 1 80 ? -5.809 -10.969 6.941 1 89.31 80 ASP B O 1
ATOM 7266 N N . VAL B 1 81 ? -7.242 -12.391 6.148 1 93.81 81 VAL B N 1
ATOM 7267 C CA . VAL B 1 81 ? -7.734 -11.453 5.152 1 93.81 81 VAL B CA 1
ATOM 7268 C C . VAL B 1 81 ? -9.25 -11.297 5.289 1 93.81 81 VAL B C 1
ATOM 7270 O O . VAL B 1 81 ? -9.945 -12.242 5.648 1 93.81 81 VAL B O 1
ATOM 7273 N N . ASN B 1 82 ? -9.719 -10.117 5.105 1 96.25 82 ASN B N 1
ATOM 7274 C CA . ASN B 1 82 ? -11.148 -9.805 5.07 1 96.25 82 ASN B CA 1
ATOM 7275 C C . ASN B 1 82 ? -11.641 -9.586 3.645 1 96.25 82 ASN B C 1
ATOM 7277 O O . ASN B 1 82 ? -11.188 -8.656 2.969 1 96.25 82 ASN B O 1
ATOM 7281 N N . VAL B 1 83 ? -12.578 -10.453 3.209 1 97.88 83 VAL B N 1
ATOM 7282 C CA . VAL B 1 83 ? -13.039 -10.414 1.825 1 97.88 83 VAL B CA 1
ATOM 7283 C C . VAL B 1 83 ? -14.547 -10.172 1.787 1 97.88 83 VAL B C 1
ATOM 7285 O O . VAL B 1 83 ? -15.297 -10.773 2.562 1 97.88 83 VAL B O 1
ATOM 7288 N N . LEU B 1 84 ? -14.945 -9.289 0.957 1 98.44 84 LEU B N 1
ATOM 7289 C CA . LEU B 1 84 ? -16.359 -9.109 0.669 1 98.44 84 LEU B CA 1
ATOM 7290 C C . LEU B 1 84 ? -16.672 -9.461 -0.782 1 98.44 84 LEU B C 1
ATOM 7292 O O . LEU B 1 84 ? -16.062 -8.906 -1.701 1 98.44 84 LEU B O 1
ATOM 7296 N N . ILE B 1 85 ? -17.531 -10.359 -0.994 1 98.62 85 ILE B N 1
ATOM 7297 C CA . ILE B 1 85 ? -18.016 -10.711 -2.322 1 98.62 85 ILE B CA 1
ATOM 7298 C C . ILE B 1 85 ? -19.453 -10.219 -2.492 1 98.62 85 ILE B C 1
ATOM 7300 O O . ILE B 1 85 ? -20.344 -10.602 -1.724 1 98.62 85 ILE B O 1
ATOM 7304 N N . VAL B 1 86 ? -19.641 -9.422 -3.479 1 98.19 86 VAL B N 1
ATOM 7305 C CA . VAL B 1 86 ? -20.969 -8.891 -3.781 1 98.19 86 VAL B CA 1
ATOM 7306 C C . VAL B 1 86 ? -21.484 -9.516 -5.074 1 98.19 86 VAL B C 1
ATOM 7308 O O . VAL B 1 86 ? -20.922 -9.305 -6.148 1 98.19 86 VAL B O 1
ATOM 7311 N N . LEU B 1 87 ? -22.562 -10.25 -4.996 1 97.75 87 LEU B N 1
ATOM 7312 C CA . LEU B 1 87 ? -23.156 -10.898 -6.164 1 97.75 87 LEU B CA 1
ATOM 7313 C C . LEU B 1 87 ? -24.094 -9.938 -6.891 1 97.75 87 LEU B C 1
ATOM 7315 O O . LEU B 1 87 ? -25.016 -9.383 -6.285 1 97.75 87 LEU B O 1
ATOM 7319 N N . VAL B 1 88 ? -23.859 -9.758 -8.172 1 96.69 88 VAL B N 1
ATOM 7320 C CA . VAL B 1 88 ? -24.641 -8.836 -8.992 1 96.69 88 VAL B CA 1
ATOM 7321 C C . VAL B 1 88 ? -25.312 -9.609 -10.125 1 96.69 88 VAL B C 1
ATOM 7323 O O . VAL B 1 88 ? -24.688 -9.93 -11.133 1 96.69 88 VAL B O 1
ATOM 7326 N N . SER B 1 89 ? -26.578 -9.805 -10.016 1 92.94 89 SER B N 1
ATOM 7327 C CA . SER B 1 89 ? -27.312 -10.555 -11.031 1 92.94 89 SER B CA 1
ATOM 7328 C C . SER B 1 89 ? -28.016 -9.625 -12.016 1 92.94 89 SER B C 1
ATOM 7330 O O . SER B 1 89 ? -28.297 -10.016 -13.148 1 92.94 89 SER B O 1
ATOM 7332 N N . ASP B 1 90 ? -28.312 -8.43 -11.539 1 92.81 90 ASP B N 1
ATOM 7333 C CA . ASP B 1 90 ? -28.984 -7.414 -12.336 1 92.81 90 ASP B CA 1
ATOM 7334 C C . ASP B 1 90 ? -28.203 -6.102 -12.328 1 92.81 90 ASP B C 1
ATOM 7336 O O . ASP B 1 90 ? -27.938 -5.543 -11.266 1 92.81 90 ASP B O 1
ATOM 7340 N N . PRO B 1 91 ? -27.875 -5.66 -13.547 1 91.5 91 PRO B N 1
ATOM 7341 C CA . PRO B 1 91 ? -27.062 -4.441 -13.594 1 91.5 91 PRO B CA 1
ATOM 7342 C C . PRO B 1 91 ? -27.781 -3.225 -13.023 1 91.5 91 PRO B C 1
ATOM 7344 O O . PRO B 1 91 ? -27.141 -2.248 -12.633 1 91.5 91 PRO B O 1
ATOM 7347 N N . ARG B 1 92 ? -29.203 -3.18 -12.906 1 93.81 92 ARG B N 1
ATOM 7348 C CA . ARG B 1 92 ? -29.984 -2.062 -12.391 1 93.81 92 ARG B CA 1
ATOM 7349 C C . ARG B 1 92 ? -29.672 -1.815 -10.914 1 93.81 92 ARG B C 1
ATOM 7351 O O . ARG B 1 92 ? -29.953 -0.735 -10.391 1 93.81 92 ARG B O 1
ATOM 7358 N N . THR B 1 93 ? -29.047 -2.84 -10.227 1 94.5 93 THR B N 1
ATOM 7359 C CA . THR B 1 93 ? -28.672 -2.688 -8.82 1 94.5 93 THR B CA 1
ATOM 7360 C C . THR B 1 93 ? -27.625 -1.58 -8.664 1 94.5 93 THR B C 1
ATOM 7362 O O . THR B 1 93 ? -27.562 -0.936 -7.613 1 94.5 93 THR B O 1
ATOM 7365 N N . LEU B 1 94 ? -26.828 -1.396 -9.656 1 92.06 94 LEU B N 1
ATOM 7366 C CA . LEU B 1 94 ? -25.766 -0.41 -9.594 1 92.06 94 LEU B CA 1
ATOM 7367 C C . LEU B 1 94 ? -26.078 0.798 -10.469 1 92.06 94 LEU B C 1
ATOM 7369 O O . LEU B 1 94 ? -25.688 1.921 -10.156 1 92.06 94 LEU B O 1
ATOM 7373 N N . GLN B 1 95 ? -26.844 0.618 -11.508 1 93.12 95 GLN B N 1
ATOM 7374 C CA . GLN B 1 95 ? -27 1.643 -12.531 1 93.12 95 GLN B CA 1
ATOM 7375 C C . GLN B 1 95 ? -28.188 2.557 -12.227 1 93.12 95 GLN B C 1
ATOM 7377 O O . GLN B 1 95 ? -28.297 3.648 -12.789 1 93.12 95 GLN B O 1
ATOM 7382 N N . ASN B 1 96 ? -29.078 2.125 -11.32 1 95.19 96 ASN B N 1
ATOM 7383 C CA . ASN B 1 96 ? -30.281 2.914 -11.086 1 95.19 96 ASN B CA 1
ATOM 7384 C C . ASN B 1 96 ? -30.281 3.551 -9.703 1 95.19 96 ASN B C 1
ATOM 7386 O O . ASN B 1 96 ? -29.875 2.922 -8.727 1 95.19 96 ASN B O 1
ATOM 7390 N N . ALA B 1 97 ? -30.562 4.777 -9.656 1 94.12 97 ALA B N 1
ATOM 7391 C CA . ALA B 1 97 ? -30.75 5.543 -8.422 1 94.12 97 ALA B CA 1
ATOM 7392 C C . ALA B 1 97 ? -31.906 6.516 -8.539 1 94.12 97 ALA B C 1
ATOM 7394 O O . ALA B 1 97 ? -32.094 7.133 -9.586 1 94.12 97 ALA B O 1
ATOM 7395 N N . LYS B 1 98 ? -32.688 6.66 -7.469 1 91.75 98 LYS B N 1
ATOM 7396 C CA . LYS B 1 98 ? -33.812 7.562 -7.496 1 91.75 98 LYS B CA 1
ATOM 7397 C C . LYS B 1 98 ? -33.375 9.023 -7.535 1 91.75 98 LYS B C 1
ATOM 7399 O O . LYS B 1 98 ? -32.75 9.516 -6.59 1 91.75 98 LYS B O 1
ATOM 7404 N N . ASP B 1 99 ? -33.688 9.781 -8.562 1 91.12 99 ASP B N 1
ATOM 7405 C CA . ASP B 1 99 ? -33.438 11.203 -8.727 1 91.12 99 ASP B CA 1
ATOM 7406 C C . ASP B 1 99 ? -31.984 11.539 -8.422 1 91.12 99 ASP B C 1
ATOM 7408 O O . ASP B 1 99 ? -31.688 12.555 -7.785 1 91.12 99 ASP B O 1
ATOM 7412 N N . ASN B 1 100 ? -31.125 10.625 -8.695 1 92.62 100 ASN B N 1
ATOM 7413 C CA . ASN B 1 100 ? -29.688 10.797 -8.484 1 92.62 100 ASN B CA 1
ATOM 7414 C C . ASN B 1 100 ? -29.359 11.055 -7.02 1 92.62 100 ASN B C 1
ATOM 7416 O O . ASN B 1 100 ? -28.469 11.844 -6.711 1 92.62 100 ASN B O 1
ATOM 7420 N N . SER B 1 101 ? -30.156 10.445 -6.211 1 94.19 101 SER B N 1
ATOM 7421 C CA . SER B 1 101 ? -29.906 10.57 -4.781 1 94.19 101 SER B CA 1
ATOM 7422 C C . SER B 1 101 ? -28.562 9.953 -4.402 1 94.19 101 SER B C 1
ATOM 7424 O O . SER B 1 101 ? -28.078 9.039 -5.074 1 94.19 101 SER B O 1
ATOM 7426 N N . THR B 1 102 ? -27.875 10.523 -3.395 1 95.31 102 THR B N 1
ATOM 7427 C CA . THR B 1 102 ? -26.562 10.047 -2.982 1 95.31 102 THR B CA 1
ATOM 7428 C C . THR B 1 102 ? -26.547 9.719 -1.492 1 95.31 102 THR B C 1
ATOM 7430 O O . THR B 1 102 ? -27.438 10.125 -0.754 1 95.31 102 THR B O 1
ATOM 7433 N N . ILE B 1 103 ? -25.688 8.906 -1.068 1 94.56 103 ILE B N 1
ATOM 7434 C CA . ILE B 1 103 ? -25.375 8.625 0.33 1 94.56 103 ILE B CA 1
ATOM 7435 C C . ILE B 1 103 ? -23.891 8.852 0.587 1 94.56 103 ILE B C 1
ATOM 7437 O O . ILE B 1 103 ? -23.094 8.945 -0.354 1 94.56 103 ILE B O 1
ATOM 7441 N N . LYS B 1 104 ? -23.547 8.984 1.831 1 93.62 104 LYS B N 1
ATOM 7442 C CA . LYS B 1 104 ? -22.141 9.094 2.191 1 93.62 104 LYS B CA 1
ATOM 7443 C C . LYS B 1 104 ? -21.391 7.789 1.926 1 93.62 104 LYS B C 1
ATOM 7445 O O . LYS B 1 104 ? -21.828 6.723 2.371 1 93.62 104 LYS B O 1
ATOM 7450 N N . GLY B 1 105 ? -20.422 7.82 1.163 1 93.62 105 GLY B N 1
ATOM 7451 C CA . GLY B 1 105 ? -19.547 6.695 0.861 1 93.62 105 GLY B CA 1
ATOM 7452 C C . GLY B 1 105 ? -18.078 7.055 0.882 1 93.62 105 GLY B C 1
ATOM 7453 O O . GLY B 1 105 ? -17.625 7.918 0.124 1 93.62 105 GLY B O 1
ATOM 7454 N N . GLY B 1 106 ? -17.297 6.324 1.711 1 93.12 106 GLY B N 1
ATOM 7455 C CA . GLY B 1 106 ? -15.898 6.699 1.829 1 93.12 106 GLY B CA 1
ATOM 7456 C C . GLY B 1 106 ? -15.703 8.148 2.23 1 93.12 106 GLY B C 1
ATOM 7457 O O . GLY B 1 106 ? -16.281 8.609 3.213 1 93.12 106 GLY B O 1
ATOM 7458 N N . ASN B 1 107 ? -14.836 8.828 1.485 1 93.25 107 ASN B N 1
ATOM 7459 C CA . ASN B 1 107 ? -14.578 10.234 1.771 1 93.25 107 ASN B CA 1
ATOM 7460 C C . ASN B 1 107 ? -15.359 11.148 0.839 1 93.25 107 ASN B C 1
ATOM 7462 O O . ASN B 1 107 ? -15.109 12.359 0.789 1 93.25 107 ASN B O 1
ATOM 7466 N N . GLY B 1 108 ? -16.312 10.562 0.102 1 95.75 108 GLY B N 1
ATOM 7467 C CA . GLY B 1 108 ? -17.172 11.305 -0.797 1 95.75 108 GLY B CA 1
ATOM 7468 C C . GLY B 1 108 ? -18.625 10.852 -0.744 1 95.75 108 GLY B C 1
ATOM 7469 O O . GLY B 1 108 ? -19.094 10.406 0.302 1 95.75 108 GLY B O 1
ATOM 7470 N N . TYR B 1 109 ? -19.312 11.164 -1.84 1 96.56 109 TYR B N 1
ATOM 7471 C CA . TYR B 1 109 ? -20.703 10.727 -2.014 1 96.56 109 TYR B CA 1
ATOM 7472 C C . TYR B 1 109 ? -20.812 9.719 -3.154 1 96.56 109 TYR B C 1
ATOM 7474 O O . TYR B 1 109 ? -20.125 9.836 -4.164 1 96.56 109 TYR B O 1
ATOM 7482 N N . VAL B 1 110 ? -21.609 8.711 -2.941 1 96.94 110 VAL B N 1
ATOM 7483 C CA . VAL B 1 110 ? -21.922 7.75 -3.996 1 96.94 110 VAL B CA 1
ATOM 7484 C C . VAL B 1 110 ? -23.422 7.734 -4.262 1 96.94 110 VAL B C 1
ATOM 7486 O O . VAL B 1 110 ? -24.219 8.141 -3.408 1 96.94 110 VAL B O 1
ATOM 7489 N N . PHE B 1 111 ? -23.828 7.328 -5.457 1 97.06 111 PHE B N 1
ATOM 7490 C CA . PHE B 1 111 ? -25.25 7.191 -5.746 1 97.06 111 PHE B CA 1
ATOM 7491 C C . PHE B 1 111 ? -25.922 6.23 -4.77 1 97.06 111 PHE B C 1
ATOM 7493 O O . PHE B 1 111 ? -25.328 5.215 -4.395 1 97.06 111 PHE B O 1
ATOM 7500 N N . ASP B 1 112 ? -27.125 6.602 -4.324 1 95.88 112 ASP B N 1
ATOM 7501 C CA . ASP B 1 112 ? -27.938 5.723 -3.486 1 95.88 112 ASP B CA 1
ATOM 7502 C C . ASP B 1 112 ? -28.562 4.602 -4.309 1 95.88 112 ASP B C 1
ATOM 7504 O O . ASP B 1 112 ? -29.703 4.715 -4.762 1 95.88 112 ASP B O 1
ATOM 7508 N N . THR B 1 113 ? -27.828 3.516 -4.465 1 96.38 113 THR B N 1
ATOM 7509 C CA . THR B 1 113 ? -28.266 2.354 -5.23 1 96.38 113 THR B CA 1
ATOM 7510 C C . THR B 1 113 ? -28.422 1.136 -4.324 1 96.38 113 THR B C 1
ATOM 7512 O O . THR B 1 113 ? -28.031 1.174 -3.154 1 96.38 113 THR B O 1
ATOM 7515 N N . TYR B 1 114 ? -29.047 0.07 -4.902 1 96.19 114 TYR B N 1
ATOM 7516 C CA . TYR B 1 114 ? -29.156 -1.175 -4.148 1 96.19 114 TYR B CA 1
ATOM 7517 C C . TYR B 1 114 ? -27.781 -1.713 -3.771 1 96.19 114 TYR B C 1
ATOM 7519 O O . TYR B 1 114 ? -27.562 -2.162 -2.643 1 96.19 114 TYR B O 1
ATOM 7527 N N . LEU B 1 115 ? -26.906 -1.647 -4.688 1 95.75 115 LEU B N 1
ATOM 7528 C CA . LEU B 1 115 ? -25.562 -2.182 -4.473 1 95.75 115 LEU B CA 1
ATOM 7529 C C . LEU B 1 115 ? -24.812 -1.364 -3.424 1 95.75 115 LEU B C 1
ATOM 7531 O O . LEU B 1 115 ? -24.203 -1.926 -2.512 1 95.75 115 LEU B O 1
ATOM 7535 N N . SER B 1 116 ? -24.797 -0.019 -3.584 1 96.31 116 SER B N 1
ATOM 7536 C CA . SER B 1 116 ? -24.078 0.819 -2.631 1 96.31 116 SER B CA 1
ATOM 7537 C C . SER B 1 116 ? -24.609 0.64 -1.217 1 96.31 116 SER B C 1
ATOM 7539 O O . SER B 1 116 ? -23.859 0.675 -0.246 1 96.31 116 SER B O 1
ATOM 7541 N N . ASN B 1 117 ? -25.906 0.407 -1.102 1 95.06 117 ASN B N 1
ATOM 7542 C CA . ASN B 1 117 ? -26.516 0.171 0.203 1 95.06 117 ASN B CA 1
ATOM 7543 C C . ASN B 1 117 ? -26.062 -1.162 0.797 1 95.06 117 ASN B C 1
ATOM 7545 O O . ASN B 1 117 ? -25.781 -1.248 1.992 1 95.06 117 ASN B O 1
ATOM 7549 N N . SER B 1 118 ? -26.078 -2.137 -0.056 1 95.44 118 SER B N 1
ATOM 7550 C CA . SER B 1 118 ? -25.625 -3.449 0.4 1 95.44 118 SER B CA 1
ATOM 7551 C C . SER B 1 118 ? -24.188 -3.404 0.898 1 95.44 118 SER B C 1
ATOM 7553 O O . SER B 1 118 ? -23.875 -3.963 1.95 1 95.44 118 SER B O 1
ATOM 7555 N N . VAL B 1 119 ? -23.328 -2.768 0.143 1 96.69 119 VAL B N 1
ATOM 7556 C CA . VAL B 1 119 ? -21.922 -2.67 0.487 1 96.69 119 VAL B CA 1
ATOM 7557 C C . VAL B 1 119 ? -21.766 -1.903 1.798 1 96.69 119 VAL B C 1
ATOM 7559 O O . VAL B 1 119 ? -20.984 -2.309 2.67 1 96.69 119 VAL B O 1
ATOM 7562 N N . LYS B 1 120 ? -22.453 -0.812 1.921 1 95 120 LYS B N 1
ATOM 7563 C CA . LYS B 1 120 ? -22.391 0.009 3.127 1 95 120 LYS B CA 1
ATOM 7564 C C . LYS B 1 120 ? -22.844 -0.776 4.352 1 95 120 LYS B C 1
ATOM 7566 O O . LYS B 1 120 ? -22.188 -0.761 5.391 1 95 120 LYS B O 1
ATOM 7571 N N . ASN B 1 121 ? -23.984 -1.462 4.262 1 95 121 ASN B N 1
ATOM 7572 C CA . ASN B 1 121 ? -24.547 -2.234 5.367 1 95 121 ASN B CA 1
ATOM 7573 C C . ASN B 1 121 ? -23.609 -3.371 5.781 1 95 121 ASN B C 1
ATOM 7575 O O . ASN B 1 121 ? -23.375 -3.586 6.973 1 95 121 ASN B O 1
ATOM 7579 N N . CYS B 1 122 ? -23.109 -4.074 4.773 1 95.38 122 CYS B N 1
ATOM 7580 C CA . CYS B 1 122 ? -22.219 -5.191 5.055 1 95.38 122 CYS B CA 1
ATOM 7581 C C . CYS B 1 122 ? -20.953 -4.711 5.754 1 95.38 122 CYS B C 1
ATOM 7583 O O . CYS B 1 122 ? -20.453 -5.371 6.672 1 95.38 122 CYS B O 1
ATOM 7585 N N . SER B 1 123 ? -20.422 -3.611 5.293 1 95.25 123 SER B N 1
ATOM 7586 C CA . SER B 1 123 ? -19.203 -3.059 5.891 1 95.25 123 SER B CA 1
ATOM 7587 C C . SER B 1 123 ? -19.438 -2.668 7.348 1 95.25 123 SER B C 1
ATOM 7589 O O . SER B 1 123 ? -18.562 -2.855 8.188 1 95.25 123 SER B O 1
ATOM 7591 N N . LYS B 1 124 ? -20.594 -2.119 7.629 1 93.56 124 LYS B N 1
ATOM 7592 C CA . LYS B 1 124 ? -20.922 -1.748 9 1 93.56 124 LYS B CA 1
ATOM 7593 C C . LYS B 1 124 ? -21.031 -2.979 9.898 1 93.56 124 LYS B C 1
ATOM 7595 O O . LYS B 1 124 ? -20.531 -2.969 11.031 1 93.56 124 LYS B O 1
ATOM 7600 N N . ILE B 1 125 ? -21.656 -3.99 9.414 1 94.56 125 ILE B N 1
ATOM 7601 C CA . ILE B 1 125 ? -21.844 -5.219 10.18 1 94.56 125 ILE B CA 1
ATOM 7602 C C . ILE B 1 125 ? -20.484 -5.891 10.398 1 94.56 125 ILE B C 1
ATOM 7604 O O . ILE B 1 125 ? -20.188 -6.34 11.508 1 94.56 125 ILE B O 1
ATOM 7608 N N . ALA B 1 126 ? -19.672 -5.977 9.32 1 94.38 126 ALA B N 1
ATOM 7609 C CA . ALA B 1 126 ? -18.344 -6.59 9.422 1 94.38 126 ALA B CA 1
ATOM 7610 C C . ALA B 1 126 ? -17.469 -5.824 10.406 1 94.38 126 ALA B C 1
ATOM 7612 O O . ALA B 1 126 ? -16.656 -6.422 11.117 1 94.38 126 ALA B O 1
ATOM 7613 N N . ALA B 1 127 ? -17.578 -4.5 10.414 1 92.06 127 ALA B N 1
ATOM 7614 C CA . ALA B 1 127 ? -16.781 -3.668 11.32 1 92.06 127 ALA B CA 1
ATOM 7615 C C . ALA B 1 127 ? -17.141 -3.961 12.773 1 92.06 127 ALA B C 1
ATOM 7617 O O . ALA B 1 127 ? -16.312 -3.771 13.672 1 92.06 127 ALA B O 1
ATOM 7618 N N . ASN B 1 128 ? -18.328 -4.402 13.008 1 91.75 128 ASN B N 1
ATOM 7619 C CA . ASN B 1 128 ? -18.797 -4.742 14.352 1 91.75 128 ASN B CA 1
ATOM 7620 C C . ASN B 1 128 ? -18.609 -6.227 14.641 1 91.75 128 ASN B C 1
ATOM 7622 O O . ASN B 1 128 ? -19.312 -6.785 15.492 1 91.75 128 ASN B O 1
ATOM 7626 N N . SER B 1 129 ? -17.797 -6.812 13.891 1 90.31 129 SER B N 1
ATOM 7627 C CA . SER B 1 129 ? -17.453 -8.211 14.133 1 90.31 129 SER B CA 1
ATOM 7628 C C . SER B 1 129 ? -16 -8.367 14.555 1 90.31 129 SER B C 1
ATOM 7630 O O . SER B 1 129 ? -15.156 -7.539 14.203 1 90.31 129 SER B O 1
ATOM 7632 N N . THR B 1 130 ? -15.633 -9.32 15.312 1 83.31 130 THR B N 1
ATOM 7633 C CA . THR B 1 130 ? -14.305 -9.477 15.891 1 83.31 130 THR B CA 1
ATOM 7634 C C . THR B 1 130 ? -13.414 -10.32 14.984 1 83.31 130 THR B C 1
ATOM 7636 O O . THR B 1 130 ? -12.203 -10.398 15.188 1 83.31 130 THR B O 1
ATOM 7639 N N . HIS B 1 131 ? -14.008 -10.969 13.961 1 87.81 131 HIS B N 1
ATOM 7640 C CA . HIS B 1 131 ? -13.219 -11.93 13.195 1 87.81 131 HIS B CA 1
ATOM 7641 C C . HIS B 1 131 ? -13.164 -11.547 11.719 1 87.81 131 HIS B C 1
ATOM 7643 O O . HIS B 1 131 ? -14.109 -10.961 11.195 1 87.81 131 HIS B O 1
ATOM 7649 N N . THR B 1 132 ? -11.984 -11.906 11.148 1 91.38 132 THR B N 1
ATOM 7650 C CA . THR B 1 132 ? -11.859 -11.781 9.695 1 91.38 132 THR B CA 1
ATOM 7651 C C . THR B 1 132 ? -12.43 -13.016 9 1 91.38 132 THR B C 1
ATOM 7653 O O . THR B 1 132 ? -12.594 -14.062 9.617 1 91.38 132 THR B O 1
ATOM 7656 N N . GLY B 1 133 ? -12.781 -12.859 7.73 1 95.75 133 GLY B N 1
ATOM 7657 C CA . GLY B 1 133 ? -13.305 -13.961 6.938 1 95.75 133 GLY B CA 1
ATOM 7658 C C . GLY B 1 133 ? -13.844 -13.523 5.594 1 95.75 133 GLY B C 1
ATOM 7659 O O . GLY B 1 133 ? -13.414 -12.508 5.043 1 95.75 133 GLY B O 1
ATOM 7660 N N . VAL B 1 134 ? -14.703 -14.383 5.047 1 98.12 134 VAL B N 1
ATOM 7661 C CA . VAL B 1 134 ? -15.297 -14.109 3.744 1 98.12 134 VAL B CA 1
ATOM 7662 C C . VAL B 1 134 ? -16.781 -13.797 3.912 1 98.12 134 VAL B C 1
ATOM 7664 O O . VAL B 1 134 ? -17.531 -14.586 4.504 1 98.12 134 VAL B O 1
ATOM 7667 N N . TRP B 1 135 ? -17.141 -12.672 3.451 1 98.38 135 TRP B N 1
ATOM 7668 C CA . TRP B 1 135 ? -18.516 -12.219 3.482 1 98.38 135 TRP B CA 1
ATOM 7669 C C . TRP B 1 135 ? -19.125 -12.234 2.086 1 98.38 135 TRP B C 1
ATOM 7671 O O . TRP B 1 135 ? -18.5 -11.797 1.121 1 98.38 135 TRP B O 1
ATOM 7681 N N . ILE B 1 136 ? -20.312 -12.789 1.954 1 98.62 136 ILE B N 1
ATOM 7682 C CA . ILE B 1 136 ? -21 -12.859 0.667 1 98.62 136 ILE B CA 1
ATOM 7683 C C . ILE B 1 136 ? -22.391 -12.227 0.779 1 98.62 136 ILE B C 1
ATOM 7685 O O . ILE B 1 136 ? -23.156 -12.578 1.669 1 98.62 136 ILE B O 1
ATOM 7689 N N . VAL B 1 137 ? -22.688 -11.305 -0.128 1 98.25 137 VAL B N 1
ATOM 7690 C CA . VAL B 1 137 ? -23.984 -10.641 -0.07 1 98.25 137 VAL B CA 1
ATOM 7691 C C . VAL B 1 137 ? -24.547 -10.484 -1.48 1 98.25 137 VAL B C 1
ATOM 7693 O O . VAL B 1 137 ? -23.797 -10.25 -2.432 1 98.25 137 VAL B O 1
ATOM 7696 N N . GLY B 1 138 ? -25.828 -10.68 -1.605 1 96.88 138 GLY B N 1
ATOM 7697 C CA . GLY B 1 138 ? -26.531 -10.352 -2.84 1 96.88 138 GLY B CA 1
ATOM 7698 C C . GLY B 1 138 ? -26.922 -8.891 -2.938 1 96.88 138 GLY B C 1
ATOM 7699 O O . GLY B 1 138 ? -27.141 -8.234 -1.918 1 96.88 138 GLY B O 1
ATOM 7700 N N . SER B 1 139 ? -27.062 -8.359 -4.16 1 95.5 139 SER B N 1
ATOM 7701 C CA . SER B 1 139 ? -27.344 -6.941 -4.336 1 95.5 139 SER B CA 1
ATOM 7702 C C . SER B 1 139 ? -28.766 -6.719 -4.84 1 95.5 139 SER B C 1
ATOM 7704 O O . SER B 1 139 ? -29.125 -5.609 -5.254 1 95.5 139 SER B O 1
ATOM 7706 N N . ASP B 1 140 ? -29.609 -7.723 -4.781 1 94.31 140 ASP B N 1
ATOM 7707 C CA . ASP B 1 140 ? -30.953 -7.613 -5.316 1 94.31 140 ASP B CA 1
ATOM 7708 C C . ASP B 1 140 ? -31.906 -6.992 -4.297 1 94.31 140 ASP B C 1
ATOM 7710 O O . ASP B 1 140 ? -33.031 -6.625 -4.629 1 94.31 140 ASP B O 1
ATOM 7714 N N . ALA B 1 141 ? -31.453 -6.883 -3.076 1 94.5 141 ALA B N 1
ATOM 7715 C CA . ALA B 1 141 ? -32.281 -6.32 -2.016 1 94.5 141 ALA B CA 1
ATOM 7716 C C . ALA B 1 141 ? -31.719 -4.996 -1.512 1 94.5 141 ALA B C 1
ATOM 7718 O O . ALA B 1 141 ? -30.5 -4.801 -1.511 1 94.5 141 ALA B O 1
ATOM 7719 N N . SER B 1 142 ? -32.594 -4.137 -1.176 1 94.19 142 SER B N 1
ATOM 7720 C CA . SER B 1 142 ? -32.219 -2.898 -0.489 1 94.19 142 SER B CA 1
ATOM 7721 C C . SER B 1 142 ? -32.812 -2.861 0.922 1 94.19 142 SER B C 1
ATOM 7723 O O . SER B 1 142 ? -33.969 -3.236 1.135 1 94.19 142 SER B O 1
ATOM 7725 N N . TRP B 1 143 ? -32.062 -2.566 1.882 1 94.12 143 TRP B N 1
ATOM 7726 C CA . TRP B 1 143 ? -32.469 -2.531 3.279 1 94.12 143 TRP B CA 1
ATOM 7727 C C . TRP B 1 143 ? -31.594 -1.58 4.086 1 94.12 143 TRP B C 1
ATOM 7729 O O . TRP B 1 143 ? -30.484 -1.256 3.676 1 94.12 143 TRP B O 1
ATOM 7739 N N . LYS B 1 144 ? -32.094 -1.012 5.125 1 92.12 144 LYS B N 1
ATOM 7740 C CA . LYS B 1 144 ? -31.391 -0.095 6.02 1 92.12 144 LYS B CA 1
ATOM 7741 C C . LYS B 1 144 ? -31.375 -0.628 7.449 1 92.12 144 LYS B C 1
ATOM 7743 O O . LYS B 1 144 ? -32.312 -1.312 7.875 1 92.12 144 LYS B O 1
ATOM 7748 N N . LEU B 1 145 ? -30.297 -0.331 8.109 1 91.44 145 LEU B N 1
ATOM 7749 C CA . LEU B 1 145 ? -30.156 -0.736 9.508 1 91.44 145 LEU B CA 1
ATOM 7750 C C . LEU B 1 145 ? -30.75 0.313 10.438 1 91.44 145 LEU B C 1
ATOM 7752 O O . LEU B 1 145 ? -30.562 1.514 10.227 1 91.44 145 LEU B O 1
ATOM 7756 N N . GLU B 1 146 ? -31.594 0.082 11.367 1 79.44 146 GLU B N 1
ATOM 7757 C CA . GLU B 1 146 ? -32.281 1.02 12.25 1 79.44 146 GLU B CA 1
ATOM 7758 C C . GLU B 1 146 ? -31.359 1.494 13.367 1 79.44 146 GLU B C 1
ATOM 7760 O O . GLU B 1 146 ? -31.344 2.676 13.719 1 79.44 146 GLU B O 1
ATOM 7765 N N . LYS B 1 147 ? -30.719 0.453 14.109 1 73.19 147 LYS B N 1
ATOM 7766 C CA . LYS B 1 147 ? -30.062 0.758 15.367 1 73.19 147 LYS B CA 1
ATOM 7767 C C . LYS B 1 147 ? -28.547 0.523 15.266 1 73.19 147 LYS B C 1
ATOM 7769 O O . LYS B 1 147 ? -28.078 -0.068 14.297 1 73.19 147 LYS B O 1
ATOM 7774 N N . GLU B 1 148 ? -27.875 1.27 16.297 1 76.62 148 GLU B N 1
ATOM 7775 C CA . GLU B 1 148 ? -26.469 0.941 16.484 1 76.62 148 GLU B CA 1
ATOM 7776 C C . GLU B 1 148 ? -26.281 -0.558 16.688 1 76.62 148 GLU B C 1
ATOM 7778 O O . GLU B 1 148 ? -27.094 -1.211 17.344 1 76.62 148 GLU B O 1
ATOM 7783 N N . LEU B 1 149 ? -25.438 -1.027 15.961 1 79.19 149 LEU B N 1
ATOM 7784 C CA . LEU B 1 149 ? -25.188 -2.463 15.945 1 79.19 149 LEU B CA 1
ATOM 7785 C C . LEU B 1 149 ? -24.375 -2.887 17.172 1 79.19 149 LEU B C 1
ATOM 7787 O O . LEU B 1 149 ? -23.469 -2.172 17.594 1 79.19 149 LEU B O 1
ATOM 7791 N N . ASN B 1 150 ? -24.859 -3.887 17.734 1 81.06 150 ASN B N 1
ATOM 7792 C CA . ASN B 1 150 ? -24.031 -4.535 18.75 1 81.06 150 ASN B CA 1
ATOM 7793 C C . ASN B 1 150 ? -22.875 -5.301 18.125 1 81.06 150 ASN B C 1
ATOM 7795 O O . ASN B 1 150 ? -22.859 -5.527 16.906 1 81.06 150 ASN B O 1
ATOM 7799 N N . MET B 1 151 ? -21.984 -5.605 18.969 1 86.5 151 MET B N 1
ATOM 7800 C CA . MET B 1 151 ? -20.859 -6.414 18.516 1 86.5 151 MET B CA 1
ATOM 7801 C C . MET B 1 151 ? -21.297 -7.852 18.25 1 86.5 151 MET B C 1
ATOM 7803 O O . MET B 1 151 ? -22.078 -8.414 19 1 86.5 151 MET B O 1
ATOM 7807 N N . PHE B 1 152 ? -20.938 -8.414 17.125 1 87.5 152 PHE B N 1
ATOM 7808 C CA . PHE B 1 152 ? -21.25 -9.781 16.734 1 87.5 152 PHE B CA 1
ATOM 7809 C C . PHE B 1 152 ? -20.078 -10.711 17.062 1 87.5 152 PHE B C 1
ATOM 7811 O O . PHE B 1 152 ? -18.953 -10.477 16.625 1 87.5 152 PHE B O 1
ATOM 7818 N N . ASP B 1 153 ? -20.297 -11.625 17.875 1 88.94 153 ASP B N 1
ATOM 7819 C CA . ASP B 1 153 ? -19.344 -12.719 18.062 1 88.94 153 ASP B CA 1
ATOM 7820 C C . ASP B 1 153 ? -19.703 -13.914 17.188 1 88.94 153 ASP B C 1
ATOM 7822 O O . ASP B 1 153 ? -20.484 -14.781 17.594 1 88.94 153 ASP B O 1
ATOM 7826 N N . LEU B 1 154 ? -19.188 -14.008 16.094 1 92.5 154 LEU B N 1
ATOM 7827 C CA . LEU B 1 154 ? -19.516 -15.039 15.117 1 92.5 154 LEU B CA 1
ATOM 7828 C C . LEU B 1 154 ? -18.672 -16.297 15.352 1 92.5 154 LEU B C 1
ATOM 7830 O O . LEU B 1 154 ? -17.453 -16.281 15.172 1 92.5 154 LEU B O 1
ATOM 7834 N N . PRO B 1 155 ? -19.266 -17.328 15.695 1 92.12 155 PRO B N 1
ATOM 7835 C CA . PRO B 1 155 ? -18.531 -18.562 15.984 1 92.12 155 PRO B CA 1
ATOM 7836 C C . PRO B 1 155 ? -17.719 -19.062 14.781 1 92.12 155 PRO B C 1
ATOM 7838 O O . PRO B 1 155 ? -18.219 -19.047 13.656 1 92.12 155 PRO B O 1
ATOM 7841 N N . GLN B 1 156 ? -16.594 -19.641 15.016 1 92.94 156 GLN B N 1
ATOM 7842 C CA . GLN B 1 156 ? -15.664 -20 13.945 1 92.94 156 GLN B CA 1
ATOM 7843 C C . GLN B 1 156 ? -15.898 -21.438 13.484 1 92.94 156 GLN B C 1
ATOM 7845 O O . GLN B 1 156 ? -15.352 -21.875 12.469 1 92.94 156 GLN B O 1
ATOM 7850 N N . ASP B 1 157 ? -16.812 -22.156 14.125 1 93.94 157 ASP B N 1
ATOM 7851 C CA . ASP B 1 157 ? -17.156 -23.516 13.719 1 93.94 157 ASP B CA 1
ATOM 7852 C C . ASP B 1 157 ? -18.516 -23.547 13 1 93.94 157 ASP B C 1
ATOM 7854 O O . ASP B 1 157 ? -19.094 -24.609 12.812 1 93.94 157 ASP B O 1
ATOM 7858 N N . SER B 1 158 ? -19 -22.328 12.672 1 95.62 158 SER B N 1
ATOM 7859 C CA . SER B 1 158 ? -20.328 -22.234 12.062 1 95.62 158 SER B CA 1
ATOM 7860 C C . SER B 1 158 ? -20.328 -21.266 10.875 1 95.62 158 SER B C 1
ATOM 7862 O O . SER B 1 158 ? -19.531 -20.328 10.844 1 95.62 158 SER B O 1
ATOM 7864 N N . ILE B 1 159 ? -21.125 -21.578 9.93 1 97.44 159 ILE B N 1
ATOM 7865 C CA . ILE B 1 159 ? -21.5 -20.594 8.914 1 97.44 159 ILE B CA 1
ATOM 7866 C C . ILE B 1 159 ? -22.672 -19.75 9.414 1 97.44 159 ILE B C 1
ATOM 7868 O O . ILE B 1 159 ? -23.641 -20.281 9.969 1 97.44 159 ILE B O 1
ATOM 7872 N N . THR B 1 160 ? -22.531 -18.484 9.289 1 97.56 160 THR B N 1
ATOM 7873 C CA . THR B 1 160 ? -23.547 -17.609 9.852 1 97.56 160 THR B CA 1
ATOM 7874 C C . THR B 1 160 ? -24.344 -16.922 8.75 1 97.56 160 THR B C 1
ATOM 7876 O O . THR B 1 160 ? -23.766 -16.281 7.867 1 97.56 160 THR B O 1
ATOM 7879 N N . GLY B 1 161 ? -25.625 -17.094 8.766 1 97.38 161 GLY B N 1
ATOM 7880 C CA . GLY B 1 161 ? -26.516 -16.328 7.918 1 97.38 161 GLY B CA 1
ATOM 7881 C C . GLY B 1 161 ? -27.172 -15.148 8.633 1 97.38 161 GLY B C 1
ATOM 7882 O O . GLY B 1 161 ? -27.344 -15.188 9.852 1 97.38 161 GLY B O 1
ATOM 7883 N N . PHE B 1 162 ? -27.484 -14.125 7.902 1 96.69 162 PHE B N 1
ATOM 7884 C CA . PHE B 1 162 ? -28.141 -12.961 8.477 1 96.69 162 PHE B CA 1
ATOM 7885 C C . PHE B 1 162 ? -29.609 -12.891 8.039 1 96.69 162 PHE B C 1
ATOM 7887 O O . PHE B 1 162 ? -29.938 -13.273 6.918 1 96.69 162 PHE B O 1
ATOM 7894 N N . THR B 1 163 ? -30.422 -12.43 8.992 1 95.25 163 THR B N 1
ATOM 7895 C CA . THR B 1 163 ? -31.859 -12.414 8.75 1 95.25 163 THR B CA 1
ATOM 7896 C C . THR B 1 163 ? -32.5 -11.219 9.43 1 95.25 163 THR B C 1
ATOM 7898 O O . THR B 1 163 ? -31.844 -10.43 10.102 1 95.25 163 THR B O 1
ATOM 7901 N N . PHE B 1 164 ? -33.688 -10.969 9.062 1 93.62 164 PHE B N 1
ATOM 7902 C CA . PHE B 1 164 ? -34.594 -10.086 9.797 1 93.62 164 PHE B CA 1
ATOM 7903 C C . PHE B 1 164 ? -35.969 -10.727 9.953 1 93.62 164 PHE B C 1
ATOM 7905 O O . PHE B 1 164 ? -36.312 -11.688 9.25 1 93.62 164 PHE B O 1
ATOM 7912 N N . LEU B 1 165 ? -36.688 -10.258 10.914 1 92.56 165 LEU B N 1
ATOM 7913 C CA . LEU B 1 165 ? -37.969 -10.875 11.227 1 92.56 165 LEU B CA 1
ATOM 7914 C C . LEU B 1 165 ? -39.094 -10.211 10.461 1 92.56 165 LEU B C 1
ATOM 7916 O O . LEU B 1 165 ? -39.188 -8.977 10.43 1 92.56 165 LEU B O 1
ATOM 7920 N N . GLU B 1 166 ? -39.812 -11.031 9.742 1 91.25 166 GLU B N 1
ATOM 7921 C CA . GLU B 1 166 ? -40.969 -10.586 8.984 1 91.25 166 GLU B CA 1
ATOM 7922 C C . GLU B 1 166 ? -42.031 -11.688 8.898 1 91.25 166 GLU B C 1
ATOM 7924 O O . GLU B 1 166 ? -41.688 -12.875 8.93 1 91.25 166 GLU B O 1
ATOM 7929 N N . LYS B 1 167 ? -43.281 -11.289 8.75 1 86.38 167 LYS B N 1
ATOM 7930 C CA . LYS B 1 167 ? -44.344 -12.273 8.578 1 86.38 167 LYS B CA 1
ATOM 7931 C C . LYS B 1 167 ? -44.344 -12.836 7.16 1 86.38 167 LYS B C 1
ATOM 7933 O O . LYS B 1 167 ? -44.156 -12.094 6.195 1 86.38 167 LYS B O 1
ATOM 7938 N N . LYS B 1 168 ? -44.594 -14.117 7.02 1 85.62 168 LYS B N 1
ATOM 7939 C CA . LYS B 1 168 ? -44.531 -14.82 5.742 1 85.62 168 LYS B CA 1
ATOM 7940 C C . LYS B 1 168 ? -45.562 -14.258 4.754 1 85.62 168 LYS B C 1
ATOM 7942 O O . LYS B 1 168 ? -45.312 -14.273 3.543 1 85.62 168 LYS B O 1
ATOM 7947 N N . ASN B 1 169 ? -46.594 -13.781 5.246 1 83.31 169 ASN B N 1
ATOM 7948 C CA . ASN B 1 169 ? -47.656 -13.273 4.371 1 83.31 169 ASN B CA 1
ATOM 7949 C C . ASN B 1 169 ? -47.281 -11.914 3.779 1 83.31 169 ASN B C 1
ATOM 7951 O O . ASN B 1 169 ? -47.906 -11.469 2.809 1 83.31 169 ASN B O 1
ATOM 7955 N N . GLN B 1 170 ? -46.25 -11.406 4.266 1 84.94 170 GLN B N 1
ATOM 7956 C CA . GLN B 1 170 ? -45.875 -10.078 3.809 1 84.94 170 GLN B CA 1
ATOM 7957 C C . GLN B 1 170 ? -44.875 -10.156 2.658 1 84.94 170 GLN B C 1
ATOM 7959 O O . GLN B 1 170 ? -44.656 -9.188 1.926 1 84.94 170 GLN B O 1
ATOM 7964 N N . LEU B 1 171 ? -44.188 -11.266 2.484 1 88 171 LEU B N 1
ATOM 7965 C CA . LEU B 1 171 ? -43.188 -11.406 1.446 1 88 171 LEU B CA 1
ATOM 7966 C C . LEU B 1 171 ? -43.469 -12.633 0.582 1 88 171 LEU B C 1
ATOM 7968 O O . LEU B 1 171 ? -43.469 -13.758 1.08 1 88 171 LEU B O 1
ATOM 7972 N N . ASP B 1 172 ? -43.625 -12.367 -0.666 1 82.88 172 ASP B N 1
ATOM 7973 C CA . ASP B 1 172 ? -43.875 -13.461 -1.602 1 82.88 172 ASP B CA 1
ATOM 7974 C C . ASP B 1 172 ? -42.562 -13.945 -2.244 1 82.88 172 ASP B C 1
ATOM 7976 O O . ASP B 1 172 ? -41.688 -13.141 -2.562 1 82.88 172 ASP B O 1
ATOM 7980 N N . HIS B 1 173 ? -42.406 -15.266 -2.445 1 82.31 173 HIS B N 1
ATOM 7981 C CA . HIS B 1 173 ? -41.312 -15.898 -3.18 1 82.31 173 HIS B CA 1
ATOM 7982 C C . HIS B 1 173 ? -39.969 -15.648 -2.492 1 82.31 173 HIS B C 1
ATOM 7984 O O . HIS B 1 173 ? -39 -15.273 -3.141 1 82.31 173 HIS B O 1
ATOM 7990 N N . HIS B 1 174 ? -40.031 -15.664 -1.207 1 89.19 174 HIS B N 1
ATOM 7991 C CA . HIS B 1 174 ? -38.812 -15.531 -0.427 1 89.19 174 HIS B CA 1
ATOM 7992 C C . HIS B 1 174 ? -38.469 -16.828 0.313 1 89.19 174 HIS B C 1
ATOM 7994 O O . HIS B 1 174 ? -39.344 -17.672 0.507 1 89.19 174 HIS B O 1
ATOM 8000 N N . GLY B 1 175 ? -37.219 -16.984 0.536 1 91.19 175 GLY B N 1
ATOM 8001 C CA . GLY B 1 175 ? -36.781 -18.094 1.372 1 91.19 175 GLY B CA 1
ATOM 8002 C C . GLY B 1 175 ? -36.75 -17.75 2.85 1 91.19 175 GLY B C 1
ATOM 8003 O O . GLY B 1 175 ? -36.625 -16.578 3.219 1 91.19 175 GLY B O 1
ATOM 8004 N N . TRP B 1 176 ? -36.906 -18.812 3.691 1 93.31 176 TRP B N 1
ATOM 8005 C CA . TRP B 1 176 ? -36.969 -18.625 5.137 1 93.31 176 TRP B CA 1
ATOM 8006 C C . TRP B 1 176 ? -36.031 -19.594 5.859 1 93.31 176 TRP B C 1
ATOM 8008 O O . TRP B 1 176 ? -35.906 -20.75 5.473 1 93.31 176 TRP B O 1
ATOM 8018 N N . TYR B 1 177 ? -35.344 -19.047 6.895 1 94.44 177 TYR B N 1
ATOM 8019 C CA . TYR B 1 177 ? -34.594 -19.922 7.789 1 94.44 177 TYR B CA 1
ATOM 8020 C C . TYR B 1 177 ? -35.531 -20.547 8.836 1 94.44 177 TYR B C 1
ATOM 8022 O O . TYR B 1 177 ? -36.469 -19.906 9.312 1 94.44 177 TYR B O 1
ATOM 8030 N N . ILE B 1 178 ? -35.25 -21.734 9.125 1 93.94 178 ILE B N 1
ATOM 8031 C CA . ILE B 1 178 ? -35.844 -22.391 10.289 1 93.94 178 ILE B CA 1
ATOM 8032 C C . ILE B 1 178 ? -34.812 -22.531 11.391 1 93.94 178 ILE B C 1
ATOM 8034 O O . ILE B 1 178 ? -33.781 -23.203 11.211 1 93.94 178 ILE B O 1
ATOM 8038 N N . VAL B 1 179 ? -35.062 -21.859 12.469 1 92.44 179 VAL B N 1
ATOM 8039 C CA . VAL B 1 179 ? -34.062 -21.812 13.508 1 92.44 179 VAL B CA 1
ATOM 8040 C C . VAL B 1 179 ? -34.625 -22.312 14.828 1 92.44 179 VAL B C 1
ATOM 8042 O O . VAL B 1 179 ? -35.844 -22.25 15.047 1 92.44 179 VAL B O 1
ATOM 8045 N N . ASP B 1 180 ? -33.75 -22.828 15.633 1 87.94 180 ASP B N 1
ATOM 8046 C CA . ASP B 1 180 ? -34.156 -23.234 16.969 1 87.94 180 ASP B CA 1
ATOM 8047 C C . ASP B 1 180 ? -34.062 -22.094 17.969 1 87.94 180 ASP B C 1
ATOM 8049 O O . ASP B 1 180 ? -33.844 -20.938 17.562 1 87.94 180 ASP B O 1
ATOM 8053 N N . LYS B 1 181 ? -34.219 -22.359 19.234 1 81.75 181 LYS B N 1
ATOM 8054 C CA . LYS B 1 181 ? -34.281 -21.328 20.266 1 81.75 181 LYS B CA 1
ATOM 8055 C C . LYS B 1 181 ? -32.938 -20.641 20.438 1 81.75 181 LYS B C 1
ATOM 8057 O O . LYS B 1 181 ? -32.844 -19.5 20.875 1 81.75 181 LYS B O 1
ATOM 8062 N N . ASP B 1 182 ? -31.844 -21.281 20.031 1 83.56 182 ASP B N 1
ATOM 8063 C CA . ASP B 1 182 ? -30.5 -20.719 20.172 1 83.56 182 ASP B CA 1
ATOM 8064 C C . ASP B 1 182 ? -30 -20.141 18.844 1 83.56 182 ASP B C 1
ATOM 8066 O O . ASP B 1 182 ? -28.797 -19.938 18.656 1 83.56 182 ASP B O 1
ATOM 8070 N N . ASN B 1 183 ? -30.891 -19.969 17.859 1 86.44 183 ASN B N 1
ATOM 8071 C CA . ASN B 1 183 ? -30.594 -19.422 16.547 1 86.44 183 ASN B CA 1
ATOM 8072 C C . ASN B 1 183 ? -29.703 -20.359 15.742 1 86.44 183 ASN B C 1
ATOM 8074 O O . ASN B 1 183 ? -28.922 -19.922 14.898 1 86.44 183 ASN B O 1
ATOM 8078 N N . LYS B 1 184 ? -29.766 -21.531 16.141 1 92.25 184 LYS B N 1
ATOM 8079 C CA . LYS B 1 184 ? -29.125 -22.578 15.336 1 92.25 184 LYS B CA 1
ATOM 8080 C C . LYS B 1 184 ? -30.016 -22.984 14.156 1 92.25 184 LYS B C 1
ATOM 8082 O O . LYS B 1 184 ? -31.219 -23.188 14.32 1 92.25 184 LYS B O 1
ATOM 8087 N N . LEU B 1 185 ? -29.422 -22.984 13.055 1 94.56 185 LEU B N 1
ATOM 8088 C CA . LEU B 1 185 ? -30.172 -23.328 11.844 1 94.56 185 LEU B CA 1
ATOM 8089 C C . LEU B 1 185 ? -30.578 -24.781 11.852 1 94.56 185 LEU B C 1
ATOM 8091 O O . LEU B 1 185 ? -29.75 -25.672 12.078 1 94.56 185 LEU B O 1
ATOM 8095 N N . SER B 1 186 ? -31.844 -25.031 11.617 1 93.44 186 SER B N 1
ATOM 8096 C CA . SER B 1 186 ? -32.375 -26.391 11.641 1 93.44 186 SER B CA 1
ATOM 8097 C C . SER B 1 186 ? -32.969 -26.766 10.289 1 93.44 186 SER B C 1
ATOM 8099 O O . SER B 1 186 ? -33.312 -27.938 10.062 1 93.44 186 SER B O 1
ATOM 8101 N N . GLY B 1 187 ? -33.125 -25.828 9.469 1 93.44 187 GLY B N 1
ATOM 8102 C CA . GLY B 1 187 ? -33.688 -26.078 8.148 1 93.44 187 GLY B CA 1
ATOM 8103 C C . GLY B 1 187 ? -34 -24.797 7.395 1 93.44 187 GLY B C 1
ATOM 8104 O O . GLY B 1 187 ? -33.688 -23.703 7.848 1 93.44 187 GLY B O 1
ATOM 8105 N N . MET B 1 188 ? -34.625 -25 6.176 1 94.19 188 MET B N 1
ATOM 8106 C CA . MET B 1 188 ? -35 -23.859 5.355 1 94.19 188 MET B CA 1
ATOM 8107 C C . MET B 1 188 ? -36.344 -24.156 4.641 1 94.19 188 MET B C 1
ATOM 8109 O O . MET B 1 188 ? -36.719 -25.312 4.504 1 94.19 188 MET B O 1
ATOM 8113 N N . GLU B 1 189 ? -36.938 -23.062 4.293 1 91.56 189 GLU B N 1
ATOM 8114 C CA . GLU B 1 189 ? -38.188 -23.125 3.568 1 91.56 189 GLU B CA 1
ATOM 8115 C C . GLU B 1 189 ? -38.188 -22.188 2.369 1 91.56 189 GLU B C 1
ATOM 8117 O O . GLU B 1 189 ? -37.625 -21.094 2.43 1 91.56 189 GLU B O 1
ATOM 8122 N N . PHE B 1 190 ? -38.75 -22.625 1.311 1 89.69 190 PHE B N 1
ATOM 8123 C CA . PHE B 1 190 ? -38.906 -21.797 0.12 1 89.69 190 PHE B CA 1
ATOM 8124 C C . PHE B 1 190 ? -40.219 -22.141 -0.615 1 89.69 190 PHE B C 1
ATOM 8126 O O . PHE B 1 190 ? -40.406 -23.297 -1.001 1 89.69 190 PHE B O 1
ATOM 8133 N N . ASP B 1 191 ? -41 -21.203 -0.818 1 81.44 191 ASP B N 1
ATOM 8134 C CA . ASP B 1 191 ? -42.25 -21.312 -1.554 1 81.44 191 ASP B CA 1
ATOM 8135 C C . ASP B 1 191 ? -43.094 -22.469 -1.007 1 81.44 191 ASP B C 1
ATOM 8137 O O . ASP B 1 191 ? -43.594 -23.281 -1.772 1 81.44 191 ASP B O 1
ATOM 8141 N N . GLY B 1 192 ? -43.094 -22.578 0.234 1 77.69 192 GLY B N 1
ATOM 8142 C CA . GLY B 1 192 ? -43.938 -23.562 0.883 1 77.69 192 GLY B CA 1
ATOM 8143 C C . GLY B 1 192 ? -43.312 -24.906 1.063 1 77.69 192 GLY B C 1
ATOM 8144 O O . GLY B 1 192 ? -43.812 -25.766 1.773 1 77.69 192 GLY B O 1
ATOM 8145 N N . GLU B 1 193 ? -42.188 -25.141 0.439 1 84.88 193 GLU B N 1
ATOM 8146 C CA . GLU B 1 193 ? -41.438 -26.391 0.611 1 84.88 193 GLU B CA 1
ATOM 8147 C C . GLU B 1 193 ? -40.375 -26.266 1.696 1 84.88 193 GLU B C 1
ATOM 8149 O O . GLU B 1 193 ? -39.812 -25.188 1.885 1 84.88 193 GLU B O 1
ATOM 8154 N N . TYR B 1 194 ? -40.156 -27.359 2.477 1 88.25 194 TYR B N 1
ATOM 8155 C CA . TYR B 1 194 ? -39.219 -27.266 3.582 1 88.25 194 TYR B CA 1
ATOM 8156 C C . TYR B 1 194 ? -38.219 -28.406 3.535 1 88.25 194 TYR B C 1
ATOM 8158 O O . TYR B 1 194 ? -38.5 -29.469 2.963 1 88.25 194 TYR B O 1
ATOM 8166 N N . ALA B 1 195 ? -37.094 -28.203 3.965 1 90.62 195 ALA B N 1
ATOM 8167 C CA . ALA B 1 195 ? -36.031 -29.172 4.234 1 90.62 195 ALA B CA 1
ATOM 8168 C C . ALA B 1 195 ? -35.469 -28.984 5.637 1 90.62 195 ALA B C 1
ATOM 8170 O O . ALA B 1 195 ? -35.219 -27.859 6.062 1 90.62 195 ALA B O 1
ATOM 8171 N N . GLY B 1 196 ? -35.281 -30.047 6.387 1 89.25 196 GLY B N 1
ATOM 8172 C CA . GLY B 1 196 ? -34.875 -30 7.781 1 89.25 196 GLY B CA 1
ATOM 8173 C C . GLY B 1 196 ? -36.031 -30.125 8.742 1 89.25 196 GLY B C 1
ATOM 8174 O O . GLY B 1 196 ? -37 -30.828 8.461 1 89.25 196 GLY B O 1
ATOM 8175 N N . LYS B 1 197 ? -35.844 -29.5 9.922 1 83.62 197 LYS B N 1
ATOM 8176 C CA . LYS B 1 197 ? -36.875 -29.609 10.945 1 83.62 197 LYS B CA 1
ATOM 8177 C C . LYS B 1 197 ? -37.969 -28.578 10.727 1 83.62 197 LYS B C 1
ATOM 8179 O O . LYS B 1 197 ? -37.719 -27.469 10.25 1 83.62 197 LYS B O 1
ATOM 8184 N N . HIS B 1 198 ? -39.25 -29.047 10.789 1 73.19 198 HIS B N 1
ATOM 8185 C CA . HIS B 1 198 ? -40.375 -28.156 10.57 1 73.19 198 HIS B CA 1
ATOM 8186 C C . HIS B 1 198 ? -40.812 -27.516 11.875 1 73.19 198 HIS B C 1
ATOM 8188 O O . HIS B 1 198 ? -41.062 -28.203 12.867 1 73.19 198 HIS B O 1
ATOM 8194 N N . PHE B 1 199 ? -40.469 -26.188 11.93 1 66.81 199 PHE B N 1
ATOM 8195 C CA . PHE B 1 199 ? -41.031 -25.484 13.078 1 66.81 199 PHE B CA 1
ATOM 8196 C C . PHE B 1 199 ? -42.188 -24.562 12.633 1 66.81 199 PHE B C 1
ATOM 8198 O O . PHE B 1 199 ? -42.156 -24.031 11.523 1 66.81 199 PHE B O 1
ATOM 8205 N N . GLU B 1 200 ? -43.438 -24.641 13.047 1 58.94 200 GLU B N 1
ATOM 8206 C CA . GLU B 1 200 ? -44.656 -23.938 12.68 1 58.94 200 GLU B CA 1
ATOM 8207 C C . GLU B 1 200 ? -44.406 -22.453 12.406 1 58.94 200 GLU B C 1
ATOM 8209 O O . GLU B 1 200 ? -44.938 -21.875 11.469 1 58.94 200 GLU B O 1
ATOM 8214 N N . GLU B 1 201 ? -43.75 -21.594 13.242 1 62.28 201 GLU B N 1
ATOM 8215 C CA . GLU B 1 201 ? -43.781 -20.125 13.156 1 62.28 201 GLU B CA 1
ATOM 8216 C C . GLU B 1 201 ? -42.438 -19.562 12.742 1 62.28 201 GLU B C 1
ATOM 8218 O O . GLU B 1 201 ? -41.75 -18.953 13.562 1 62.28 201 GLU B O 1
ATOM 8223 N N . SER B 1 202 ? -41.875 -19.953 11.562 1 67.69 202 SER B N 1
ATOM 8224 C CA . SER B 1 202 ? -40.562 -19.359 11.273 1 67.69 202 SER B CA 1
ATOM 8225 C C . SER B 1 202 ? -40.719 -18.047 10.516 1 67.69 202 SER B C 1
ATOM 8227 O O . SER B 1 202 ? -41.406 -17.984 9.508 1 67.69 202 SER B O 1
ATOM 8229 N N . SER B 1 203 ? -40.156 -16.875 11.07 1 85.44 203 SER B N 1
ATOM 8230 C CA . SER B 1 203 ? -40.25 -15.516 10.539 1 85.44 203 SER B CA 1
ATOM 8231 C C . SER B 1 203 ? -38.875 -14.984 10.148 1 85.44 203 SER B C 1
ATOM 8233 O O . SER B 1 203 ? -38.688 -13.773 10.008 1 85.44 203 SER B O 1
ATOM 8235 N N . HIS B 1 204 ? -37.969 -15.945 9.969 1 93.5 204 HIS B N 1
ATOM 8236 C CA . HIS B 1 204 ? -36.625 -15.516 9.664 1 93.5 204 HIS B CA 1
ATOM 8237 C C . HIS B 1 204 ? -36.375 -15.523 8.164 1 93.5 204 HIS B C 1
ATOM 8239 O O . HIS B 1 204 ? -36.125 -16.578 7.57 1 93.5 204 HIS B O 1
ATOM 8245 N N . VAL B 1 205 ? -36.312 -14.375 7.555 1 94.69 205 VAL B N 1
ATOM 8246 C CA . VAL B 1 205 ? -36.188 -14.242 6.105 1 94.69 205 VAL B CA 1
ATOM 8247 C C . VAL B 1 205 ? -34.719 -14.484 5.699 1 94.69 205 VAL B C 1
ATOM 8249 O O . VAL B 1 205 ? -33.812 -14.055 6.398 1 94.69 205 VAL B O 1
ATOM 8252 N N . ILE B 1 206 ? -34.531 -15.141 4.555 1 95.25 206 ILE B N 1
ATOM 8253 C CA . ILE B 1 206 ? -33.188 -15.25 3.984 1 95.25 206 ILE B CA 1
ATOM 8254 C C . ILE B 1 206 ? -32.812 -13.945 3.277 1 95.25 206 ILE B C 1
ATOM 8256 O O . ILE B 1 206 ? -33.281 -13.688 2.162 1 95.25 206 ILE B O 1
ATOM 8260 N N . LEU B 1 207 ? -31.969 -13.195 3.805 1 95.19 207 LEU B N 1
ATOM 8261 C CA . LEU B 1 207 ? -31.594 -11.859 3.332 1 95.19 207 LEU B CA 1
ATOM 8262 C C . LEU B 1 207 ? -30.625 -11.953 2.164 1 95.19 207 LEU B C 1
ATOM 8264 O O . LEU B 1 207 ? -30.438 -10.977 1.431 1 95.19 207 LEU B O 1
ATOM 8268 N N . GLY B 1 208 ? -29.953 -13.125 1.959 1 95.44 208 GLY B N 1
ATOM 8269 C CA . GLY B 1 208 ? -28.906 -13.281 0.96 1 95.44 208 GLY B CA 1
ATOM 8270 C C . GLY B 1 208 ? -27.547 -12.789 1.429 1 95.44 208 GLY B C 1
ATOM 8271 O O . GLY B 1 208 ? -26.781 -12.242 0.64 1 95.44 208 GLY B O 1
ATOM 8272 N N . PHE B 1 209 ? -27.281 -12.797 2.676 1 97.56 209 PHE B N 1
ATOM 8273 C CA . PHE B 1 209 ? -26.062 -12.32 3.309 1 97.56 209 PHE B CA 1
ATOM 8274 C C . PHE B 1 209 ? -25.5 -13.375 4.262 1 97.56 209 PHE B C 1
ATOM 8276 O O . PHE B 1 209 ? -26.172 -13.773 5.211 1 97.56 209 PHE B O 1
ATOM 8283 N N . ILE B 1 210 ? -24.266 -13.875 3.984 1 98.12 210 ILE B N 1
ATOM 8284 C CA . ILE B 1 210 ? -23.703 -14.914 4.844 1 98.12 210 ILE B CA 1
ATOM 8285 C C . ILE B 1 210 ? -22.25 -14.602 5.141 1 98.12 210 ILE B C 1
ATOM 8287 O O . ILE B 1 210 ? -21.609 -13.844 4.406 1 98.12 210 ILE B O 1
ATOM 8291 N N . TYR B 1 211 ? -21.734 -15.156 6.234 1 97.69 211 TYR B N 1
ATOM 8292 C CA . TYR B 1 211 ? -20.359 -15.07 6.672 1 97.69 211 TYR B CA 1
ATOM 8293 C C . TYR B 1 211 ? -19.719 -16.453 6.758 1 97.69 211 TYR B C 1
ATOM 8295 O O . TYR B 1 211 ? -20.297 -17.375 7.355 1 97.69 211 TYR B O 1
ATOM 8303 N N . LEU B 1 212 ? -18.609 -16.625 6.152 1 98 212 LEU B N 1
ATOM 8304 C CA . LEU B 1 212 ? -17.812 -17.828 6.23 1 98 212 LEU B CA 1
ATOM 8305 C C . LEU B 1 212 ? -16.531 -17.594 7.035 1 98 212 LEU B C 1
ATOM 8307 O O . LEU B 1 212 ? -15.703 -16.766 6.656 1 98 212 LEU B O 1
ATOM 8311 N N . PRO B 1 213 ? -16.359 -18.328 8.141 1 96.56 213 PRO B N 1
ATOM 8312 C CA . PRO B 1 213 ? -15.07 -18.266 8.82 1 96.56 213 PRO B CA 1
ATOM 8313 C C . PRO B 1 213 ? -13.938 -18.875 8 1 96.56 213 PRO B C 1
ATOM 8315 O O . PRO B 1 213 ? -14.188 -19.469 6.953 1 96.56 213 PRO B O 1
ATOM 8318 N N . LEU B 1 214 ? -12.758 -18.734 8.43 1 93.81 214 LEU B N 1
ATOM 8319 C CA . LEU B 1 214 ? -11.57 -19.109 7.668 1 93.81 214 LEU B CA 1
ATOM 8320 C C . LEU B 1 214 ? -11.641 -20.562 7.219 1 93.81 214 LEU B C 1
ATOM 8322 O O . LEU B 1 214 ? -11.422 -20.859 6.039 1 93.81 214 LEU B O 1
ATOM 8326 N N . ASN B 1 215 ? -11.969 -21.453 8.086 1 92.44 215 ASN B N 1
ATOM 8327 C CA . ASN B 1 215 ? -11.984 -22.875 7.754 1 92.44 215 ASN B CA 1
ATOM 8328 C C . ASN B 1 215 ? -13.062 -23.203 6.719 1 92.44 215 ASN B C 1
ATOM 8330 O O . ASN B 1 215 ? -12.82 -23.969 5.777 1 92.44 215 ASN B O 1
ATOM 8334 N N . ALA B 1 216 ? -14.211 -22.641 6.902 1 96.12 216 ALA B N 1
ATOM 8335 C CA . ALA B 1 216 ? -15.297 -22.844 5.949 1 96.12 216 ALA B CA 1
ATOM 8336 C C . ALA B 1 216 ? -14.961 -22.25 4.586 1 96.12 216 ALA B C 1
ATOM 8338 O O . ALA B 1 216 ? -15.25 -22.859 3.549 1 96.12 216 ALA B O 1
ATOM 8339 N N . ALA B 1 217 ? -14.375 -21.078 4.656 1 96.75 217 ALA B N 1
ATOM 8340 C CA . ALA B 1 217 ? -14 -20.406 3.414 1 96.75 217 ALA B CA 1
ATOM 8341 C C . ALA B 1 217 ? -12.953 -21.203 2.652 1 96.75 217 ALA B C 1
ATOM 8343 O O . ALA B 1 217 ? -13.008 -21.312 1.425 1 96.75 217 ALA B O 1
ATOM 8344 N N . THR B 1 218 ? -12.031 -21.75 3.34 1 93 218 THR B N 1
ATOM 8345 C CA . THR B 1 218 ? -10.969 -22.547 2.734 1 93 218 THR B CA 1
ATOM 8346 C C . THR B 1 218 ? -11.539 -23.797 2.084 1 93 218 THR B C 1
ATOM 8348 O O . THR B 1 218 ? -11.148 -24.172 0.976 1 93 218 THR B O 1
ATOM 8351 N N . LEU B 1 219 ? -12.422 -24.453 2.758 1 93 219 LEU B N 1
ATOM 8352 C CA . LEU B 1 219 ? -13.062 -25.641 2.205 1 93 219 LEU B CA 1
ATOM 8353 C C . LEU B 1 219 ? -13.93 -25.281 1.003 1 93 219 LEU B C 1
ATOM 8355 O O . LEU B 1 219 ? -13.961 -26.016 0.013 1 93 219 LEU B O 1
ATOM 8359 N N . PHE B 1 220 ? -14.625 -24.188 1.18 1 95.94 220 PHE B N 1
ATOM 8360 C CA . PHE B 1 220 ? -15.438 -23.703 0.067 1 95.94 220 PHE B CA 1
ATOM 8361 C C . PHE B 1 220 ? -14.578 -23.453 -1.163 1 95.94 220 PHE B C 1
ATOM 8363 O O . PHE B 1 220 ? -14.93 -23.859 -2.27 1 95.94 220 PHE B O 1
ATOM 8370 N N . LEU B 1 221 ? -13.5 -22.844 -1.009 1 94.38 221 LEU B N 1
ATOM 8371 C CA . LEU B 1 221 ? -12.562 -22.562 -2.09 1 94.38 221 LEU B CA 1
ATOM 8372 C C . LEU B 1 221 ? -12.008 -23.844 -2.682 1 94.38 221 LEU B C 1
ATOM 8374 O O . LEU B 1 221 ? -11.828 -23.953 -3.898 1 94.38 221 LEU B O 1
ATOM 8378 N N . SER B 1 222 ? -11.797 -24.828 -1.885 1 88.44 222 SER B N 1
ATOM 8379 C CA . SER B 1 222 ? -11.18 -26.078 -2.324 1 88.44 222 SER B CA 1
ATOM 8380 C C . SER B 1 222 ? -12.086 -26.828 -3.293 1 88.44 222 SER B C 1
ATOM 8382 O O . SER B 1 222 ? -11.633 -27.703 -4.016 1 88.44 222 SER B O 1
ATOM 8384 N N . LEU B 1 223 ? -13.297 -26.438 -3.348 1 89.56 223 LEU B N 1
ATOM 8385 C CA . LEU B 1 223 ? -14.258 -27.109 -4.223 1 89.56 223 LEU B CA 1
ATOM 8386 C C . LEU B 1 223 ? -13.961 -26.797 -5.688 1 89.56 223 LEU B C 1
ATOM 8388 O O . LEU B 1 223 ? -14.508 -27.453 -6.582 1 89.56 223 LEU B O 1
ATOM 8392 N N . TYR B 1 224 ? -13.086 -25.922 -5.91 1 84.75 224 TYR B N 1
ATOM 8393 C CA . TYR B 1 224 ? -12.812 -25.5 -7.281 1 84.75 224 TYR B CA 1
ATOM 8394 C C . TYR B 1 224 ? -12.195 -26.625 -8.094 1 84.75 224 TYR B C 1
ATOM 8396 O O . TYR B 1 224 ? -12.281 -26.641 -9.32 1 84.75 224 TYR B O 1
ATOM 8404 N N . SER B 1 225 ? -11.664 -27.625 -7.402 1 76.94 225 SER B N 1
ATOM 8405 C CA . SER B 1 225 ? -11.008 -28.719 -8.102 1 76.94 225 SER B CA 1
ATOM 8406 C C . SER B 1 225 ? -11.82 -30 -8.008 1 76.94 225 SER B C 1
ATOM 8408 O O . SER B 1 225 ? -11.328 -31.094 -8.344 1 76.94 225 SER B O 1
ATOM 8410 N N . GLU B 1 226 ? -13.008 -29.859 -7.57 1 78.31 226 GLU B N 1
ATOM 8411 C CA . GLU B 1 226 ? -13.844 -31.047 -7.383 1 78.31 226 GLU B CA 1
ATOM 8412 C C . GLU B 1 226 ? -15.023 -31.047 -8.352 1 78.31 226 GLU B C 1
ATOM 8414 O O . GLU B 1 226 ? -16 -30.328 -8.156 1 78.31 226 GLU B O 1
ATOM 8419 N N . PHE B 1 227 ? -14.867 -31.891 -9.359 1 77.56 227 PHE B N 1
ATOM 8420 C CA . PHE B 1 227 ? -16 -32.031 -10.25 1 77.56 227 PHE B CA 1
ATOM 8421 C C . PHE B 1 227 ? -17.047 -32.969 -9.648 1 77.56 227 PHE B C 1
ATOM 8423 O O . PHE B 1 227 ? -16.703 -33.969 -9.016 1 77.56 227 PHE B O 1
ATOM 8430 N N . PRO B 1 228 ? -18.391 -32.562 -9.664 1 84.38 228 PRO B N 1
ATOM 8431 C CA . PRO B 1 228 ? -18.953 -31.609 -10.625 1 84.38 228 PRO B CA 1
ATOM 8432 C C . PRO B 1 228 ? -19.109 -30.203 -10.047 1 84.38 228 PRO B C 1
ATOM 8434 O O . PRO B 1 228 ? -19.578 -29.297 -10.734 1 84.38 228 PRO B O 1
ATOM 8437 N N . VAL B 1 229 ? -18.797 -29.938 -8.867 1 87.94 229 VAL B N 1
ATOM 8438 C CA . VAL B 1 229 ? -18.953 -28.609 -8.289 1 87.94 229 VAL B CA 1
ATOM 8439 C C . VAL B 1 229 ? -18.125 -27.594 -9.086 1 87.94 229 VAL B C 1
ATOM 8441 O O . VAL B 1 229 ? -18.578 -26.469 -9.336 1 87.94 229 VAL B O 1
ATOM 8444 N N . ALA B 1 230 ? -17.047 -28 -9.523 1 85.75 230 ALA B N 1
ATOM 8445 C CA . ALA B 1 230 ? -16.141 -27.141 -10.281 1 85.75 230 ALA B CA 1
ATOM 8446 C C . ALA B 1 230 ? -16.781 -26.688 -11.586 1 85.75 230 ALA B C 1
ATOM 8448 O O . ALA B 1 230 ? -16.344 -25.703 -12.195 1 85.75 230 ALA B O 1
ATOM 8449 N N . ALA B 1 231 ? -17.797 -27.344 -12.047 1 86 231 ALA B N 1
ATOM 8450 C CA . ALA B 1 231 ? -18.484 -27.016 -13.289 1 86 231 ALA B CA 1
ATOM 8451 C C . ALA B 1 231 ? -19.203 -25.672 -13.18 1 86 231 ALA B C 1
ATOM 8453 O O . ALA B 1 231 ? -19.625 -25.109 -14.195 1 86 231 ALA B O 1
ATOM 8454 N N . THR B 1 232 ? -19.281 -25.156 -11.945 1 89.25 232 THR B N 1
ATOM 8455 C CA . THR B 1 232 ? -19.922 -23.859 -11.742 1 89.25 232 THR B CA 1
ATOM 8456 C C . THR B 1 232 ? -18.938 -22.719 -11.906 1 89.25 232 THR B C 1
ATOM 8458 O O . THR B 1 232 ? -19.312 -21.547 -11.859 1 89.25 232 THR B O 1
ATOM 8461 N N . THR B 1 233 ? -17.703 -22.984 -12.109 1 90.88 233 THR B N 1
ATOM 8462 C CA . THR B 1 233 ? -16.641 -21.984 -12.148 1 90.88 233 THR B CA 1
ATOM 8463 C C . THR B 1 233 ? -16.047 -21.891 -13.547 1 90.88 233 THR B C 1
ATOM 8465 O O . THR B 1 233 ? -16.359 -22.703 -14.422 1 90.88 233 THR B O 1
ATOM 8468 N N . TYR B 1 234 ? -15.203 -20.891 -13.711 1 88.94 234 TYR B N 1
ATOM 8469 C CA . TYR B 1 234 ? -14.586 -20.719 -15.023 1 88.94 234 TYR B CA 1
ATOM 8470 C C . TYR B 1 234 ? -13.633 -21.875 -15.32 1 88.94 234 TYR B C 1
ATOM 8472 O O . TYR B 1 234 ? -13.414 -22.219 -16.484 1 88.94 234 TYR B O 1
ATOM 8480 N N . LEU B 1 235 ? -13.109 -22.531 -14.32 1 84.56 235 LEU B N 1
ATOM 8481 C CA . LEU B 1 235 ? -12.242 -23.688 -14.484 1 84.56 235 LEU B CA 1
ATOM 8482 C C . LEU B 1 235 ? -13.016 -24.859 -15.07 1 84.56 235 LEU B C 1
ATOM 8484 O O . LEU B 1 235 ? -12.492 -25.609 -15.898 1 84.56 235 LEU B O 1
ATOM 8488 N N . GLY B 1 236 ? -14.25 -25 -14.547 1 80.25 236 GLY B N 1
ATOM 8489 C CA . GLY B 1 236 ? -15.102 -26.031 -15.109 1 80.25 236 GLY B CA 1
ATOM 8490 C C . GLY B 1 236 ? -15.469 -25.766 -16.562 1 80.25 236 GLY B C 1
ATOM 8491 O O . GLY B 1 236 ? -15.422 -26.688 -17.391 1 80.25 236 GLY B O 1
ATOM 8492 N N . VAL B 1 237 ? -15.734 -24.562 -16.812 1 81.25 237 VAL B N 1
ATOM 8493 C CA . VAL B 1 237 ? -16.109 -24.172 -18.172 1 81.25 237 VAL B CA 1
ATOM 8494 C C . VAL B 1 237 ? -14.93 -24.422 -19.125 1 81.25 237 VAL B C 1
ATOM 8496 O O . VAL B 1 237 ? -15.117 -24.875 -20.25 1 81.25 237 VAL B O 1
ATOM 8499 N N . ASP B 1 238 ? -13.781 -24.156 -18.672 1 82.56 238 ASP B N 1
ATOM 8500 C CA . ASP B 1 238 ? -12.578 -24.297 -19.469 1 82.56 238 ASP B CA 1
ATOM 8501 C C . ASP B 1 238 ? -12.117 -25.75 -19.516 1 82.56 238 ASP B C 1
ATOM 8503 O O . ASP B 1 238 ? -11.102 -26.062 -20.141 1 82.56 238 ASP B O 1
ATOM 8507 N N . SER B 1 239 ? -12.82 -26.641 -18.859 1 76.38 239 SER B N 1
ATOM 8508 C CA . SER B 1 239 ? -12.516 -28.078 -18.922 1 76.38 239 SER B CA 1
ATOM 8509 C C . SER B 1 239 ? -13.555 -28.828 -19.734 1 76.38 239 SER B C 1
ATOM 8511 O O . SER B 1 239 ? -13.633 -30.047 -19.672 1 76.38 239 SER B O 1
ATOM 8513 N N . ASN B 1 240 ? -14.312 -28.094 -20.422 1 74.19 240 ASN B N 1
ATOM 8514 C CA . ASN B 1 240 ? -15.328 -28.641 -21.312 1 74.19 240 ASN B CA 1
ATOM 8515 C C . ASN B 1 240 ? -16.375 -29.453 -20.562 1 74.19 240 ASN B C 1
ATOM 8517 O O . ASN B 1 240 ? -16.75 -30.531 -21 1 74.19 240 ASN B O 1
ATOM 8521 N N . VAL B 1 241 ? -16.703 -29.031 -19.422 1 73 241 VAL B N 1
ATOM 8522 C CA . VAL B 1 241 ? -17.75 -29.672 -18.641 1 73 241 VAL B CA 1
ATOM 8523 C C . VAL B 1 241 ? -19.031 -28.844 -18.703 1 73 241 VAL B C 1
ATOM 8525 O O . VAL B 1 241 ? -18.984 -27.625 -18.875 1 73 241 VAL B O 1
ATOM 8528 N N . THR B 1 242 ? -20.125 -29.531 -18.641 1 76.25 242 THR B N 1
ATOM 8529 C CA . THR B 1 242 ? -21.406 -28.828 -18.641 1 76.25 242 THR B CA 1
ATOM 8530 C C . THR B 1 242 ? -21.609 -28.047 -17.344 1 76.25 242 THR B C 1
ATOM 8532 O O . THR B 1 242 ? -21.438 -28.594 -16.25 1 76.25 242 THR B O 1
ATOM 8535 N N . PRO B 1 243 ? -21.984 -26.812 -17.5 1 83.75 243 PRO B N 1
ATOM 8536 C CA . PRO B 1 243 ? -22.156 -25.984 -16.312 1 83.75 243 PRO B CA 1
ATOM 8537 C C . PRO B 1 243 ? -23.25 -26.5 -15.391 1 83.75 243 PRO B C 1
ATOM 8539 O O . PRO B 1 243 ? -24.25 -27.062 -15.859 1 83.75 243 PRO B O 1
ATOM 8542 N N . LEU B 1 244 ? -23.078 -26.312 -14.18 1 87.56 244 LEU B N 1
ATOM 8543 C CA . LEU B 1 244 ? -23.984 -26.75 -13.125 1 87.56 244 LEU B CA 1
ATOM 8544 C C . LEU B 1 244 ? -24.516 -25.562 -12.344 1 87.56 244 LEU B C 1
ATOM 8546 O O . LEU B 1 244 ? -23.781 -24.609 -12.07 1 87.56 244 LEU B O 1
ATOM 8550 N N . LYS B 1 245 ? -25.844 -25.641 -12.047 1 90.56 245 LYS B N 1
ATOM 8551 C CA . LYS B 1 245 ? -26.453 -24.594 -11.242 1 90.56 245 LYS B CA 1
ATOM 8552 C C . LYS B 1 245 ? -26.562 -25.016 -9.781 1 90.56 245 LYS B C 1
ATOM 8554 O O . LYS B 1 245 ? -27.172 -26.047 -9.477 1 90.56 245 LYS B O 1
ATOM 8559 N N . LEU B 1 246 ? -25.984 -24.219 -8.906 1 92.69 246 LEU B N 1
ATOM 8560 C CA . LEU B 1 246 ? -26.062 -24.5 -7.473 1 92.69 246 LEU B CA 1
ATOM 8561 C C . LEU B 1 246 ? -26.484 -23.266 -6.691 1 92.69 246 LEU B C 1
ATOM 8563 O O . LEU B 1 246 ? -26.031 -22.156 -7 1 92.69 246 LEU B O 1
ATOM 8567 N N . SER B 1 247 ? -27.359 -23.453 -5.715 1 93.88 247 SER B N 1
ATOM 8568 C CA . SER B 1 247 ? -27.812 -22.375 -4.84 1 93.88 247 SER B CA 1
ATOM 8569 C C . SER B 1 247 ? -26.922 -22.266 -3.596 1 93.88 247 SER B C 1
ATOM 8571 O O . SER B 1 247 ? -26.547 -23.297 -3.012 1 93.88 247 SER B O 1
ATOM 8573 N N . LEU B 1 248 ? -26.625 -21.078 -3.246 1 95.81 248 LEU B N 1
ATOM 8574 C CA . LEU B 1 248 ? -25.797 -20.828 -2.072 1 95.81 248 LEU B CA 1
ATOM 8575 C C . LEU B 1 248 ? -26.484 -21.297 -0.803 1 95.81 248 LEU B C 1
ATOM 8577 O O . LEU B 1 248 ? -25.828 -21.734 0.149 1 95.81 248 LEU B O 1
ATOM 8581 N N . PHE B 1 249 ? -27.766 -21.281 -0.794 1 96 249 PHE B N 1
ATOM 8582 C CA . PHE B 1 249 ? -28.516 -21.594 0.418 1 96 249 PHE B CA 1
ATOM 8583 C C . PHE B 1 249 ? -29.016 -23.031 0.4 1 96 249 PHE B C 1
ATOM 8585 O O . PHE B 1 249 ? -28.797 -23.781 1.356 1 96 249 PHE B O 1
ATOM 8592 N N . PHE B 1 250 ? -29.438 -23.484 -0.696 1 94.94 250 PHE B N 1
ATOM 8593 C CA . PHE B 1 250 ? -30.141 -24.766 -0.724 1 94.94 250 PHE B CA 1
ATOM 8594 C C . PHE B 1 250 ? -29.188 -25.891 -1.126 1 94.94 250 PHE B C 1
ATOM 8596 O O . PHE B 1 250 ? -29.453 -27.062 -0.866 1 94.94 250 PHE B O 1
ATOM 8603 N N . ASP B 1 251 ? -28.125 -25.5 -1.752 1 94.12 251 ASP B N 1
ATOM 8604 C CA . ASP B 1 251 ? -27.188 -26.516 -2.203 1 94.12 251 ASP B CA 1
ATOM 8605 C C . ASP B 1 251 ? -25.875 -26.422 -1.43 1 94.12 251 ASP B C 1
ATOM 8607 O O . ASP B 1 251 ? -24.938 -27.172 -1.698 1 94.12 251 ASP B O 1
ATOM 8611 N N . PHE B 1 252 ? -25.75 -25.5 -0.541 1 96.06 252 PHE B N 1
ATOM 8612 C CA . PHE B 1 252 ? -24.5 -25.344 0.208 1 96.06 252 PHE B CA 1
ATOM 8613 C C . PHE B 1 252 ? -24.781 -25.125 1.688 1 96.06 252 PHE B C 1
ATOM 8615 O O . PHE B 1 252 ? -24.609 -26.031 2.504 1 96.06 252 PHE B O 1
ATOM 8622 N N . PHE B 1 253 ? -25.453 -24.047 2.029 1 97 253 PHE B N 1
ATOM 8623 C CA . PHE B 1 253 ? -25.672 -23.672 3.42 1 97 253 PHE B CA 1
ATOM 8624 C C . PHE B 1 253 ? -26.562 -24.688 4.125 1 97 253 PHE B C 1
ATOM 8626 O O . PHE B 1 253 ? -26.359 -24.984 5.305 1 97 253 PHE B O 1
ATOM 8633 N N . LEU B 1 254 ? -27.453 -25.234 3.424 1 95.81 254 LEU B N 1
ATOM 8634 C CA . LEU B 1 254 ? -28.406 -26.219 3.951 1 95.81 254 LEU B CA 1
ATOM 8635 C C . LEU B 1 254 ? -27.688 -27.469 4.43 1 95.81 254 LEU B C 1
ATOM 8637 O O . LEU B 1 254 ? -28.203 -28.203 5.266 1 95.81 254 LEU B O 1
ATOM 8641 N N . ALA B 1 255 ? -26.469 -27.75 3.949 1 96.19 255 ALA B N 1
ATOM 8642 C CA . ALA B 1 255 ? -25.703 -28.922 4.316 1 96.19 255 ALA B CA 1
ATOM 8643 C C . ALA B 1 255 ? -25.344 -28.922 5.801 1 96.19 255 ALA B C 1
ATOM 8645 O O . ALA B 1 255 ? -25.078 -29.969 6.391 1 96.19 255 ALA B O 1
ATOM 8646 N N . THR B 1 256 ? -25.391 -27.797 6.441 1 95.94 256 THR B N 1
ATOM 8647 C CA . THR B 1 256 ? -24.938 -27.641 7.812 1 95.94 256 THR B CA 1
ATOM 8648 C C . THR B 1 256 ? -26.031 -28 8.805 1 95.94 256 THR B C 1
ATOM 8650 O O . THR B 1 256 ? -25.781 -28.141 10 1 95.94 256 THR B O 1
ATOM 8653 N N . CYS B 1 257 ? -27.266 -28.25 8.344 1 94.25 257 CYS B N 1
ATOM 8654 C CA . CYS B 1 257 ? -28.359 -28.406 9.305 1 94.25 257 CYS B CA 1
ATOM 8655 C C . CYS B 1 257 ? -29.266 -29.562 8.938 1 94.25 257 CYS B C 1
ATOM 8657 O O . CYS B 1 257 ? -30.328 -29.734 9.531 1 94.25 257 CYS B O 1
ATOM 8659 N N . THR B 1 258 ? -28.906 -30.281 7.965 1 94.38 258 THR B N 1
ATOM 8660 C CA . THR B 1 258 ? -29.703 -31.438 7.562 1 94.38 258 THR B CA 1
ATOM 8661 C C . THR B 1 258 ? -28.844 -32.688 7.52 1 94.38 258 THR B C 1
ATOM 8663 O O . THR B 1 258 ? -27.609 -32.625 7.578 1 94.38 258 THR B O 1
ATOM 8666 N N . SER B 1 259 ? -29.531 -33.812 7.395 1 93.81 259 SER B N 1
ATOM 8667 C CA . SER B 1 259 ? -28.828 -35.094 7.176 1 93.81 259 SER B CA 1
ATOM 8668 C C . SER B 1 259 ? -28.359 -35.219 5.727 1 93.81 259 SER B C 1
ATOM 8670 O O . SER B 1 259 ? -28.844 -34.5 4.852 1 93.81 259 SER B O 1
ATOM 8672 N N . GLU B 1 260 ? -27.438 -36.062 5.508 1 94.75 260 GLU B N 1
ATOM 8673 C CA . GLU B 1 260 ? -26.906 -36.281 4.164 1 94.75 260 GLU B CA 1
ATOM 8674 C C . GLU B 1 260 ? -28.031 -36.625 3.178 1 94.75 260 GLU B C 1
ATOM 8676 O O . GLU B 1 260 ? -28.109 -36.031 2.098 1 94.75 260 GLU B O 1
ATOM 8681 N N . GLU B 1 261 ? -28.906 -37.5 3.529 1 94.06 261 GLU B N 1
ATOM 8682 C CA . GLU B 1 261 ? -29.984 -37.938 2.65 1 94.06 261 GLU B CA 1
ATOM 8683 C C . GLU B 1 261 ? -30.953 -36.781 2.344 1 94.06 261 GLU B C 1
ATOM 8685 O O . GLU B 1 261 ? -31.344 -36.594 1.19 1 94.06 261 GLU B O 1
ATOM 8690 N N . GLU B 1 262 ? -31.297 -36.156 3.318 1 93.5 262 GLU B N 1
ATOM 8691 C CA . GLU B 1 262 ? -32.219 -35.031 3.148 1 93.5 262 GLU B CA 1
ATOM 8692 C C . GLU B 1 262 ? -31.609 -33.938 2.287 1 93.5 262 GLU B C 1
ATOM 8694 O O . GLU B 1 262 ? -32.281 -33.344 1.455 1 93.5 262 GLU B O 1
ATOM 8699 N N . PHE B 1 263 ? -30.422 -33.656 2.545 1 94.88 263 PHE B N 1
ATOM 8700 C CA . PHE B 1 263 ? -29.719 -32.625 1.79 1 94.88 263 PHE B CA 1
ATOM 8701 C C . PHE B 1 263 ? -29.672 -33 0.309 1 94.88 263 PHE B C 1
ATOM 8703 O O . PHE B 1 263 ? -29.938 -32.156 -0.547 1 94.88 263 PHE B O 1
ATOM 8710 N N . ILE B 1 264 ? -29.328 -34.156 0.02 1 92.62 264 ILE B N 1
ATOM 8711 C CA . ILE B 1 264 ? -29.141 -34.625 -1.357 1 92.62 264 ILE B CA 1
ATOM 8712 C C . ILE B 1 264 ? -30.5 -34.625 -2.072 1 92.62 264 ILE B C 1
ATOM 8714 O O . ILE B 1 264 ? -30.594 -34.219 -3.238 1 92.62 264 ILE B O 1
ATOM 8718 N N . LYS B 1 265 ? -31.578 -34.906 -1.403 1 89.81 265 LYS B N 1
ATOM 8719 C CA . LYS B 1 265 ? -32.875 -35.156 -2.041 1 89.81 265 LYS B CA 1
ATOM 8720 C C . LYS B 1 265 ? -33.719 -33.875 -2.031 1 89.81 265 LYS B C 1
ATOM 8722 O O . LYS B 1 265 ? -34.75 -33.812 -2.693 1 89.81 265 LYS B O 1
ATOM 8727 N N . ASN B 1 266 ? -33.281 -32.844 -1.363 1 89.81 266 ASN B N 1
ATOM 8728 C CA . ASN B 1 266 ? -34.125 -31.688 -1.219 1 89.81 266 ASN B CA 1
ATOM 8729 C C . ASN B 1 266 ? -34.469 -31.047 -2.57 1 89.81 266 ASN B C 1
ATOM 8731 O O . ASN B 1 266 ? -33.656 -31.125 -3.5 1 89.81 266 ASN B O 1
ATOM 8735 N N . LYS B 1 267 ? -35.562 -30.391 -2.734 1 86.06 267 LYS B N 1
ATOM 8736 C CA . LYS B 1 267 ? -36 -29.812 -3.994 1 86.06 267 LYS B CA 1
ATOM 8737 C C . LYS B 1 267 ? -36.25 -28.312 -3.865 1 86.06 267 LYS B C 1
ATOM 8739 O O . LYS B 1 267 ? -37 -27.719 -4.641 1 86.06 267 LYS B O 1
ATOM 8744 N N . LEU B 1 268 ? -35.656 -27.812 -2.92 1 85.81 268 LEU B N 1
ATOM 8745 C CA . LEU B 1 268 ? -35.844 -26.375 -2.721 1 85.81 268 LEU B CA 1
ATOM 8746 C C . LEU B 1 268 ? -35.25 -25.594 -3.887 1 85.81 268 LEU B C 1
ATOM 8748 O O . LEU B 1 268 ? -34.094 -25.828 -4.293 1 85.81 268 LEU B O 1
ATOM 8752 N N . GLY B 1 269 ? -35.938 -24.703 -4.5 1 73.94 269 GLY B N 1
ATOM 8753 C CA . GLY B 1 269 ? -35.469 -23.766 -5.508 1 73.94 269 GLY B CA 1
ATOM 8754 C C . GLY B 1 269 ? -35.344 -24.391 -6.891 1 73.94 269 GLY B C 1
ATOM 8755 O O . GLY B 1 269 ? -34.781 -23.781 -7.805 1 73.94 269 GLY B O 1
ATOM 8756 N N . ILE B 1 270 ? -35.562 -25.766 -7.277 1 64.75 270 ILE B N 1
ATOM 8757 C CA . ILE B 1 270 ? -35.281 -26.516 -8.5 1 64.75 270 ILE B CA 1
ATOM 8758 C C . ILE B 1 270 ? -36.281 -26.094 -9.578 1 64.75 270 ILE B C 1
ATOM 8760 O O . ILE B 1 270 ? -35.969 -26.141 -10.773 1 64.75 270 ILE B O 1
ATOM 8764 N N . HIS B 1 271 ? -37.531 -26 -9.406 1 55.09 271 HIS B N 1
ATOM 8765 C CA . HIS B 1 271 ? -38.531 -25.891 -10.477 1 55.09 271 HIS B CA 1
ATOM 8766 C C . HIS B 1 271 ? -38.031 -24.984 -11.594 1 55.09 271 HIS B C 1
ATOM 8768 O O . HIS B 1 271 ? -38.406 -25.172 -12.758 1 55.09 271 HIS B O 1
ATOM 8774 N N . GLU B 1 272 ? -37.562 -23.922 -11.492 1 47.22 272 GLU B N 1
ATOM 8775 C CA . GLU B 1 272 ? -37.406 -22.953 -12.57 1 47.22 272 GLU B CA 1
ATOM 8776 C C . GLU B 1 272 ? -36 -23.031 -13.172 1 47.22 272 GLU B C 1
ATOM 8778 O O . GLU B 1 272 ? -35.812 -22.766 -14.359 1 47.22 272 GLU B O 1
ATOM 8783 N N . LYS B 1 273 ? -34.844 -23.109 -12.586 1 44.31 273 LYS B N 1
ATOM 8784 C CA . LYS B 1 273 ? -33.562 -22.531 -12.977 1 44.31 273 LYS B CA 1
ATOM 8785 C C . LYS B 1 273 ? -32.5 -23.594 -13.148 1 44.31 273 LYS B C 1
ATOM 8787 O O . LYS B 1 273 ? -31.344 -23.297 -13.5 1 44.31 273 LYS B O 1
ATOM 8792 N N . VAL B 1 274 ? -32.375 -24.719 -12.539 1 48.12 274 VAL B N 1
ATOM 8793 C CA . VAL B 1 274 ? -31.109 -25.422 -12.477 1 48.12 274 VAL B CA 1
ATOM 8794 C C . VAL B 1 274 ? -31.047 -26.484 -13.57 1 48.12 274 VAL B C 1
ATOM 8796 O O . VAL B 1 274 ? -32.062 -27.094 -13.906 1 48.12 274 VAL B O 1
ATOM 8799 N N . SER B 1 275 ? -30.094 -26.406 -14.391 1 51.91 275 SER B N 1
ATOM 8800 C CA . SER B 1 275 ? -29.766 -27.406 -15.398 1 51.91 275 SER B CA 1
ATOM 8801 C C . SER B 1 275 ? -30.109 -28.812 -14.922 1 51.91 275 SER B C 1
ATOM 8803 O O . SER B 1 275 ? -30.062 -29.094 -13.727 1 51.91 275 SER B O 1
ATOM 8805 N N . GLU B 1 276 ? -30.797 -29.562 -15.766 1 57.09 276 GLU B N 1
ATOM 8806 C CA . GLU B 1 276 ? -31.406 -30.891 -15.758 1 57.09 276 GLU B CA 1
ATOM 8807 C C . GLU B 1 276 ? -30.375 -31.969 -15.414 1 57.09 276 GLU B C 1
ATOM 8809 O O . GLU B 1 276 ? -30.719 -33.156 -15.344 1 57.09 276 GLU B O 1
ATOM 8814 N N . ASN B 1 277 ? -29.125 -31.5 -15.18 1 69.31 277 ASN B N 1
ATOM 8815 C CA . ASN B 1 277 ? -28.266 -32.656 -14.891 1 69.31 277 ASN B CA 1
ATOM 8816 C C . ASN B 1 277 ? -28.391 -33.094 -13.438 1 69.31 277 ASN B C 1
ATOM 8818 O O . ASN B 1 277 ? -27.578 -32.688 -12.594 1 69.31 277 ASN B O 1
ATOM 8822 N N . VAL B 1 278 ? -29.422 -33.781 -13.055 1 77.44 278 VAL B N 1
ATOM 8823 C CA . VAL B 1 278 ? -29.797 -34.25 -11.719 1 77.44 278 VAL B CA 1
ATOM 8824 C C . VAL B 1 278 ? -28.656 -35.062 -11.117 1 77.44 278 VAL B C 1
ATOM 8826 O O . VAL B 1 278 ? -28.344 -34.938 -9.93 1 77.44 278 VAL B O 1
ATOM 8829 N N . GLN B 1 279 ? -28.062 -35.719 -11.961 1 77.06 279 GLN B N 1
ATOM 8830 C CA . GLN B 1 279 ? -27 -36.594 -11.461 1 77.06 279 GLN B CA 1
ATOM 8831 C C . GLN B 1 279 ? -25.812 -35.781 -10.969 1 77.06 279 GLN B C 1
ATOM 8833 O O . GLN B 1 279 ? -25.266 -36.062 -9.898 1 77.06 279 GLN B O 1
ATOM 8838 N N . ASP B 1 280 ? -25.469 -34.781 -11.734 1 82.5 280 ASP B N 1
ATOM 8839 C CA . ASP B 1 280 ? -24.344 -33.938 -11.344 1 82.5 280 ASP B CA 1
ATOM 8840 C C . ASP B 1 280 ? -24.656 -33.156 -10.07 1 82.5 280 ASP B C 1
ATOM 8842 O O . ASP B 1 280 ? -23.797 -32.969 -9.219 1 82.5 280 ASP B O 1
ATOM 8846 N N . ARG B 1 281 ? -25.859 -32.719 -9.922 1 88.31 281 ARG B N 1
ATOM 8847 C CA . ARG B 1 281 ? -26.266 -32 -8.727 1 88.31 281 ARG B CA 1
ATOM 8848 C C . ARG B 1 281 ? -26.188 -32.906 -7.492 1 88.31 281 ARG B C 1
ATOM 8850 O O . ARG B 1 281 ? -25.734 -32.469 -6.43 1 88.31 281 ARG B O 1
ATOM 8857 N N . THR B 1 282 ? -26.656 -34.094 -7.734 1 88.62 282 THR B N 1
ATOM 8858 C CA . THR B 1 282 ? -26.609 -35.062 -6.645 1 88.62 282 THR B CA 1
ATOM 8859 C C . THR B 1 282 ? -25.172 -35.312 -6.191 1 88.62 282 THR B C 1
ATOM 8861 O O . THR B 1 282 ? -24.891 -35.312 -4.992 1 88.62 282 THR B O 1
ATOM 8864 N N . ASN B 1 283 ? -24.344 -35.5 -7.145 1 84.12 283 ASN B N 1
ATOM 8865 C CA . ASN B 1 283 ? -22.953 -35.719 -6.824 1 84.12 283 ASN B CA 1
ATOM 8866 C C . ASN B 1 283 ? -22.297 -34.5 -6.18 1 84.12 283 ASN B C 1
ATOM 8868 O O . ASN B 1 283 ? -21.469 -34.656 -5.281 1 84.12 283 ASN B O 1
ATOM 8872 N N . ALA B 1 284 ? -22.688 -33.375 -6.68 1 90.5 284 ALA B N 1
ATOM 8873 C CA . ALA B 1 284 ? -22.172 -32.156 -6.109 1 90.5 284 ALA B CA 1
ATOM 8874 C C . ALA B 1 284 ? -22.594 -31.984 -4.652 1 90.5 284 ALA B C 1
ATOM 8876 O O . ALA B 1 284 ? -21.797 -31.594 -3.801 1 90.5 284 ALA B O 1
ATOM 8877 N N . ARG B 1 285 ? -23.844 -32.281 -4.391 1 93.5 285 ARG B N 1
ATOM 8878 C CA . ARG B 1 285 ? -24.359 -32.188 -3.033 1 93.5 285 ARG B CA 1
ATOM 8879 C C . ARG B 1 285 ? -23.641 -33.156 -2.102 1 93.5 285 ARG B C 1
ATOM 8881 O O . ARG B 1 285 ? -23.359 -32.812 -0.947 1 93.5 285 ARG B O 1
ATOM 8888 N N . LYS B 1 286 ? -23.344 -34.281 -2.607 1 90.75 286 LYS B N 1
ATOM 8889 C CA . LYS B 1 286 ? -22.594 -35.25 -1.812 1 90.75 286 LYS B CA 1
ATOM 8890 C C . LYS B 1 286 ? -21.219 -34.719 -1.447 1 90.75 286 LYS B C 1
ATOM 8892 O O . LYS B 1 286 ? -20.766 -34.875 -0.307 1 90.75 286 LYS B O 1
ATOM 8897 N N . GLN B 1 287 ? -20.609 -34.156 -2.412 1 88.12 287 GLN B N 1
ATOM 8898 C CA . GLN B 1 287 ? -19.281 -33.625 -2.197 1 88.12 287 GLN B CA 1
ATOM 8899 C C . GLN B 1 287 ? -19.312 -32.5 -1.171 1 88.12 287 GLN B C 1
ATOM 8901 O O . GLN B 1 287 ? -18.469 -32.438 -0.279 1 88.12 287 GLN B O 1
ATOM 8906 N N . ILE B 1 288 ? -20.266 -31.609 -1.275 1 95 288 ILE B N 1
ATOM 8907 C CA . ILE B 1 288 ? -20.406 -30.469 -0.387 1 95 288 ILE B CA 1
ATOM 8908 C C . ILE B 1 288 ? -20.734 -30.953 1.026 1 95 288 ILE B C 1
ATOM 8910 O O . ILE B 1 288 ? -20.156 -30.469 2 1 95 288 ILE B O 1
ATOM 8914 N N . PHE B 1 289 ? -21.609 -31.922 1.101 1 95.06 289 PHE B N 1
ATOM 8915 C CA . PHE B 1 289 ? -21.984 -32.438 2.41 1 95.06 289 PHE B CA 1
ATOM 8916 C C . PHE B 1 289 ? -20.797 -33.062 3.127 1 95.06 289 PHE B C 1
ATOM 8918 O O . PHE B 1 289 ? -20.609 -32.844 4.328 1 95.06 289 PHE B O 1
ATOM 8925 N N . LYS B 1 290 ? -20.031 -33.719 2.383 1 90.12 290 LYS B N 1
ATOM 8926 C CA . LYS B 1 290 ? -18.859 -34.375 2.961 1 90.12 290 LYS B CA 1
ATOM 8927 C C . LYS B 1 290 ? -17.906 -33.344 3.586 1 90.12 290 LYS B C 1
ATOM 8929 O O . LYS B 1 290 ? -17.312 -33.625 4.629 1 90.12 290 LYS B O 1
ATOM 8934 N N . LYS B 1 291 ? -17.828 -32.25 3.082 1 90.56 291 LYS B N 1
ATOM 8935 C CA . LYS B 1 291 ? -16.891 -31.234 3.539 1 90.56 291 LYS B CA 1
ATOM 8936 C C . LYS B 1 291 ? -17.5 -30.375 4.645 1 90.56 291 LYS B C 1
ATOM 8938 O O . LYS B 1 291 ? -16.781 -29.812 5.477 1 90.56 291 LYS B O 1
ATOM 8943 N N . PHE B 1 292 ? -18.812 -30.234 4.656 1 95.19 292 PHE B N 1
ATOM 8944 C CA . PHE B 1 292 ? -19.391 -29.219 5.527 1 95.19 292 PHE B CA 1
ATOM 8945 C C . PHE B 1 292 ? -20.281 -29.859 6.586 1 95.19 292 PHE B C 1
ATOM 8947 O O . PHE B 1 292 ? -20.891 -29.156 7.391 1 95.19 292 PHE B O 1
ATOM 8954 N N . GLN B 1 293 ? -20.297 -31.109 6.68 1 90.31 293 GLN B N 1
ATOM 8955 C CA . GLN B 1 293 ? -21.156 -31.812 7.625 1 90.31 293 GLN B CA 1
ATOM 8956 C C . GLN B 1 293 ? -20.75 -31.484 9.062 1 90.31 293 GLN B C 1
ATOM 8958 O O . GLN B 1 293 ? -21.594 -31.547 9.969 1 90.31 293 GLN B O 1
ATOM 8963 N N . ASP B 1 294 ? -19.484 -31.141 9.227 1 91.69 294 ASP B N 1
ATOM 8964 C CA . ASP B 1 294 ? -19.016 -30.891 10.586 1 91.69 294 ASP B CA 1
ATOM 8965 C C . ASP B 1 294 ? -19.234 -29.438 11 1 91.69 294 ASP B C 1
ATOM 8967 O O . ASP B 1 294 ? -19.031 -29.078 12.164 1 91.69 294 ASP B O 1
ATOM 8971 N N . PHE B 1 295 ? -19.703 -28.625 10.148 1 94.81 295 PHE B N 1
ATOM 8972 C CA . PHE B 1 295 ? -20 -27.234 10.477 1 94.81 295 PHE B CA 1
ATOM 8973 C C . PHE B 1 295 ? -21.453 -27.078 10.922 1 94.81 295 PHE B C 1
ATOM 8975 O O . PHE B 1 295 ? -22.328 -27.828 10.484 1 94.81 295 PHE B O 1
ATOM 8982 N N . LYS B 1 296 ? -21.641 -26.109 11.766 1 95.56 296 LYS B N 1
ATOM 8983 C CA . LYS B 1 296 ? -23 -25.75 12.164 1 95.56 296 LYS B CA 1
ATOM 8984 C C . LYS B 1 296 ? -23.5 -24.531 11.391 1 95.56 296 LYS B C 1
ATOM 8986 O O . LYS B 1 296 ? -22.703 -23.766 10.844 1 95.56 296 LYS B O 1
ATOM 8991 N N . GLY B 1 297 ? -24.797 -24.5 11.227 1 96.31 297 GLY B N 1
ATOM 8992 C CA . GLY B 1 297 ? -25.422 -23.297 10.695 1 96.31 297 GLY B CA 1
ATOM 8993 C C . GLY B 1 297 ? -26.031 -22.422 11.773 1 96.31 297 GLY B C 1
ATOM 8994 O O . GLY B 1 297 ? -26.656 -22.922 12.711 1 96.31 297 GLY B O 1
ATOM 8995 N N . ARG B 1 298 ? -25.781 -21.172 11.688 1 95.94 298 ARG B N 1
ATOM 8996 C CA . ARG B 1 298 ? -26.359 -20.203 12.625 1 95.94 298 ARG B CA 1
ATOM 8997 C C . ARG B 1 298 ? -26.938 -19 11.891 1 95.94 298 ARG B C 1
ATOM 8999 O O . ARG B 1 298 ? -26.562 -18.719 10.75 1 95.94 298 ARG B O 1
ATOM 9006 N N . VAL B 1 299 ? -27.828 -18.344 12.586 1 95.44 299 VAL B N 1
ATOM 9007 C CA . VAL B 1 299 ? -28.453 -17.156 11.984 1 95.44 299 VAL B CA 1
ATOM 9008 C C . VAL B 1 299 ? -28.406 -15.992 12.961 1 95.44 299 VAL B C 1
ATOM 9010 O O . VAL B 1 299 ? -28.609 -16.172 14.164 1 95.44 299 VAL B O 1
ATOM 9013 N N . GLU B 1 300 ? -28.016 -14.797 12.492 1 94.44 300 GLU B N 1
ATOM 9014 C CA . GLU B 1 300 ? -28.031 -13.562 13.273 1 94.44 300 GLU B CA 1
ATOM 9015 C C . GLU B 1 300 ? -29.141 -12.633 12.82 1 94.44 300 GLU B C 1
ATOM 9017 O O . GLU B 1 300 ? -29.344 -12.43 11.617 1 94.44 300 GLU B O 1
ATOM 9022 N N . VAL B 1 301 ? -29.875 -12.094 13.75 1 93.5 301 VAL B N 1
ATOM 9023 C CA . VAL B 1 301 ? -31.031 -11.258 13.438 1 93.5 301 VAL B CA 1
ATOM 9024 C C . VAL B 1 301 ? -30.625 -9.789 13.414 1 93.5 301 VAL B C 1
ATOM 9026 O O . VAL B 1 301 ? -30.016 -9.289 14.367 1 93.5 301 VAL B O 1
ATOM 9029 N N . LEU B 1 302 ? -30.922 -9.148 12.352 1 93.69 302 LEU B N 1
ATOM 9030 C CA . LEU B 1 302 ? -30.672 -7.723 12.188 1 93.69 302 LEU B CA 1
ATOM 9031 C C . LEU B 1 302 ? -31.953 -6.922 12.328 1 93.69 302 LEU B C 1
ATOM 9033 O O . LEU B 1 302 ? -33.031 -7.414 11.992 1 93.69 302 LEU B O 1
ATOM 9037 N N . ASP B 1 303 ? -31.797 -5.734 12.812 1 92.5 303 ASP B N 1
ATOM 9038 C CA . ASP B 1 303 ? -32.906 -4.793 12.828 1 92.5 303 ASP B CA 1
ATOM 9039 C C . ASP B 1 303 ? -32.938 -3.971 11.539 1 92.5 303 ASP B C 1
ATOM 9041 O O . ASP B 1 303 ? -32.281 -2.949 11.43 1 92.5 303 ASP B O 1
ATOM 9045 N N . ILE B 1 304 ? -33.781 -4.473 10.641 1 92.19 304 ILE B N 1
ATOM 9046 C CA . ILE B 1 304 ? -33.812 -3.889 9.305 1 92.19 304 ILE B CA 1
ATOM 9047 C C . ILE B 1 304 ? -35.125 -3.107 9.117 1 92.19 304 ILE B C 1
ATOM 9049 O O . ILE B 1 304 ? -36.188 -3.523 9.602 1 92.19 304 ILE B O 1
ATOM 9053 N N . ILE B 1 305 ? -34.969 -1.939 8.445 1 88.69 305 ILE B N 1
ATOM 9054 C CA . ILE B 1 305 ? -36.125 -1.153 8.062 1 88.69 305 ILE B CA 1
ATOM 9055 C C . ILE B 1 305 ? -36.125 -0.908 6.559 1 88.69 305 ILE B C 1
ATOM 9057 O O . ILE B 1 305 ? -35.094 -1.08 5.902 1 88.69 305 ILE B O 1
ATOM 9061 N N . GLU B 1 306 ? -37.281 -0.702 5.832 1 90.62 306 GLU B N 1
ATOM 9062 C CA . GLU B 1 306 ? -37.438 -0.324 4.43 1 90.62 306 GLU B CA 1
ATOM 9063 C C . GLU B 1 306 ? -36.875 -1.403 3.504 1 90.62 306 GLU B C 1
ATOM 9065 O O . GLU B 1 306 ? -36.094 -1.112 2.604 1 90.62 306 GLU B O 1
ATOM 9070 N N . TYR B 1 307 ? -37.219 -2.6 3.773 1 93.5 307 TYR B N 1
ATOM 9071 C CA . TYR B 1 307 ? -36.781 -3.713 2.949 1 93.5 307 TYR B CA 1
ATOM 9072 C C . TYR B 1 307 ? -37.531 -3.762 1.628 1 93.5 307 TYR B C 1
ATOM 9074 O O . TYR B 1 307 ? -38.75 -3.682 1.606 1 93.5 307 TYR B O 1
ATOM 9082 N N . GLN B 1 308 ? -36.812 -3.77 0.521 1 93.12 308 GLN B N 1
ATOM 9083 C CA . GLN B 1 308 ? -37.344 -3.947 -0.823 1 93.12 308 GLN B CA 1
ATOM 9084 C C . GLN B 1 308 ? -36.531 -4.984 -1.604 1 93.12 308 GLN B C 1
ATOM 9086 O O . GLN B 1 308 ? -35.312 -5.062 -1.47 1 93.12 308 GLN B O 1
ATOM 9091 N N . TYR B 1 309 ? -37.219 -5.805 -2.367 1 93.62 309 TYR B N 1
ATOM 9092 C CA . TYR B 1 309 ? -36.562 -6.836 -3.164 1 93.62 309 TYR B CA 1
ATOM 9093 C C . TYR B 1 309 ? -36.906 -6.68 -4.641 1 93.62 309 TYR B C 1
ATOM 9095 O O . TYR B 1 309 ? -38.062 -6.738 -5.027 1 93.62 309 TYR B O 1
ATOM 9103 N N . LYS B 1 310 ? -35.938 -6.391 -5.469 1 93.38 310 LYS B N 1
ATOM 9104 C CA . LYS B 1 310 ? -35.969 -6.289 -6.922 1 93.38 310 LYS B CA 1
ATOM 9105 C C . LYS B 1 310 ? -36.969 -5.207 -7.359 1 93.38 310 LYS B C 1
ATOM 9107 O O . LYS B 1 310 ? -37.688 -5.371 -8.352 1 93.38 310 LYS B O 1
ATOM 9112 N N . LYS B 1 311 ? -37.062 -4.211 -6.531 1 93.5 311 LYS B N 1
ATOM 9113 C CA . LYS B 1 311 ? -37.812 -3.01 -6.883 1 93.5 311 LYS B CA 1
ATOM 9114 C C . LYS B 1 311 ? -36.875 -1.848 -7.195 1 93.5 311 LYS B C 1
ATOM 9116 O O . LYS B 1 311 ? -36.906 -0.821 -6.516 1 93.5 311 LYS B O 1
ATOM 9121 N N . PHE B 1 312 ? -36.219 -2.016 -8.305 1 94.62 312 PHE B N 1
ATOM 9122 C CA . PHE B 1 312 ? -35.188 -1.068 -8.672 1 94.62 312 PHE B CA 1
ATOM 9123 C C . PHE B 1 312 ? -35.781 0.258 -9.117 1 94.62 312 PHE B C 1
ATOM 9125 O O . PHE B 1 312 ? -36.844 0.283 -9.758 1 94.62 312 PHE B O 1
ATOM 9132 N N . PRO B 1 313 ? -35.125 1.369 -8.828 1 94.38 313 PRO B N 1
ATOM 9133 C CA . PRO B 1 313 ? -35.594 2.658 -9.367 1 94.38 313 PRO B CA 1
ATOM 9134 C C . PRO B 1 313 ? -35.656 2.672 -10.891 1 94.38 313 PRO B C 1
ATOM 9136 O O . PRO B 1 313 ? -34.938 1.91 -11.555 1 94.38 313 PRO B O 1
ATOM 9139 N N . GLU B 1 314 ? -36.438 3.539 -11.391 1 91.25 314 GLU B N 1
ATOM 9140 C CA . GLU B 1 314 ? -36.719 3.547 -12.828 1 91.25 314 GLU B CA 1
ATOM 9141 C C . GLU B 1 314 ? -35.594 4.25 -13.594 1 91.25 314 GLU B C 1
ATOM 9143 O O . GLU B 1 314 ? -35.281 3.867 -14.727 1 91.25 314 GLU B O 1
ATOM 9148 N N . HIS B 1 315 ? -35.031 5.215 -12.984 1 91.81 315 HIS B N 1
ATOM 9149 C CA . HIS B 1 315 ? -34.094 6.043 -13.734 1 91.81 315 HIS B CA 1
ATOM 9150 C C . HIS B 1 315 ? -32.656 5.633 -13.445 1 91.81 315 HIS B C 1
ATOM 9152 O O . HIS B 1 315 ? -32.312 5.262 -12.32 1 91.81 315 HIS B O 1
ATOM 9158 N N . SER B 1 316 ? -31.812 5.762 -14.547 1 93.06 316 SER B N 1
ATOM 9159 C CA . SER B 1 316 ? -30.391 5.461 -14.43 1 93.06 316 SER B CA 1
ATOM 9160 C C . SER B 1 316 ? -29.641 6.613 -13.773 1 93.06 316 SER B C 1
ATOM 9162 O O . SER B 1 316 ? -30 7.781 -13.961 1 93.06 316 SER B O 1
ATOM 9164 N N . ARG B 1 317 ? -28.688 6.293 -13.047 1 92.44 317 ARG B N 1
ATOM 9165 C CA . ARG B 1 317 ? -27.812 7.301 -12.461 1 92.44 317 ARG B CA 1
ATOM 9166 C C . ARG B 1 317 ? -27.047 8.047 -13.547 1 92.44 317 ARG B C 1
ATOM 9168 O O . ARG B 1 317 ? -26.719 7.48 -14.594 1 92.44 317 ARG B O 1
ATOM 9175 N N . ASN B 1 318 ? -26.75 9.398 -13.25 1 95.06 318 ASN B N 1
ATOM 9176 C CA . ASN B 1 318 ? -26.047 10.258 -14.195 1 95.06 318 ASN B CA 1
ATOM 9177 C C . ASN B 1 318 ? -24.984 11.117 -13.508 1 95.06 318 ASN B C 1
ATOM 9179 O O . ASN B 1 318 ? -25.312 12.086 -12.82 1 95.06 318 ASN B O 1
ATOM 9183 N N . TYR B 1 319 ? -23.734 10.852 -13.797 1 95.62 319 TYR B N 1
ATOM 9184 C CA . TYR B 1 319 ? -22.625 11.516 -13.125 1 95.62 319 TYR B CA 1
ATOM 9185 C C . TYR B 1 319 ? -22.547 12.984 -13.531 1 95.62 319 TYR B C 1
ATOM 9187 O O . TYR B 1 319 ? -22.172 13.844 -12.719 1 95.62 319 TYR B O 1
ATOM 9195 N N . ARG B 1 320 ? -22.906 13.375 -14.742 1 95.31 320 ARG B N 1
ATOM 9196 C CA . ARG B 1 320 ? -22.891 14.773 -15.172 1 95.31 320 ARG B CA 1
ATOM 9197 C C . ARG B 1 320 ? -23.922 15.594 -14.414 1 95.31 320 ARG B C 1
ATOM 9199 O O . ARG B 1 320 ? -23.641 16.719 -13.992 1 95.31 320 ARG B O 1
ATOM 9206 N N . GLN B 1 321 ? -25.078 14.969 -14.242 1 95.69 321 GLN B N 1
ATOM 9207 C CA . GLN B 1 321 ? -26.109 15.641 -13.469 1 95.69 321 GLN B CA 1
ATOM 9208 C C . GLN B 1 321 ? -25.688 15.781 -12.008 1 95.69 321 GLN B C 1
ATOM 9210 O O . GLN B 1 321 ? -25.984 16.797 -11.359 1 95.69 321 GLN B O 1
ATOM 9215 N N . LEU B 1 322 ? -25.062 14.766 -11.523 1 95.56 322 LEU B N 1
ATOM 9216 C CA . LEU B 1 322 ? -24.594 14.812 -10.141 1 95.56 322 LEU B CA 1
ATOM 9217 C C . LEU B 1 322 ? -23.562 15.906 -9.953 1 95.56 322 LEU B C 1
ATOM 9219 O O . LEU B 1 322 ? -23.547 16.578 -8.914 1 95.56 322 LEU B O 1
ATOM 9223 N N . LEU B 1 323 ? -22.656 16.078 -10.914 1 96.12 323 LEU B N 1
ATOM 9224 C CA . LEU B 1 323 ? -21.672 17.141 -10.875 1 96.12 323 LEU B CA 1
ATOM 9225 C C . LEU B 1 323 ? -22.344 18.5 -10.805 1 96.12 323 LEU B C 1
ATOM 9227 O O . LEU B 1 323 ? -21.891 19.391 -10.062 1 96.12 323 LEU B O 1
ATOM 9231 N N . ASP B 1 324 ? -23.438 18.688 -11.508 1 95.44 324 ASP B N 1
ATOM 9232 C CA . ASP B 1 324 ? -24.188 19.938 -11.492 1 95.44 324 ASP B CA 1
ATOM 9233 C C . ASP B 1 324 ? -24.812 20.172 -10.117 1 95.44 324 ASP B C 1
ATOM 9235 O O . ASP B 1 324 ? -24.797 21.312 -9.625 1 95.44 324 ASP B O 1
ATOM 9239 N N . ILE B 1 325 ? -25.266 19.141 -9.57 1 94.94 325 ILE B N 1
ATOM 9240 C CA . ILE B 1 325 ? -25.875 19.234 -8.25 1 94.94 325 ILE B CA 1
ATOM 9241 C C . ILE B 1 325 ? -24.828 19.672 -7.223 1 94.94 325 ILE B C 1
ATOM 9243 O O . ILE B 1 325 ? -25.047 20.594 -6.434 1 94.94 325 ILE B O 1
ATOM 9247 N N . PHE B 1 326 ? -23.688 19.047 -7.258 1 95.38 326 PHE B N 1
ATOM 9248 C CA . PHE B 1 326 ? -22.625 19.344 -6.301 1 95.38 326 PHE B CA 1
ATOM 9249 C C . PHE B 1 326 ? -22.078 20.75 -6.527 1 95.38 326 PHE B C 1
ATOM 9251 O O . PHE B 1 326 ? -21.703 21.438 -5.574 1 95.38 326 PHE B O 1
ATOM 9258 N N . SER B 1 327 ? -22 21.172 -7.75 1 94.5 327 SER B N 1
ATOM 9259 C CA . SER B 1 327 ? -21.547 22.531 -8.062 1 94.5 327 SER B CA 1
ATOM 9260 C C . SER B 1 327 ? -22.453 23.578 -7.398 1 94.5 327 SER B C 1
ATOM 9262 O O . SER B 1 327 ? -21.969 24.625 -6.949 1 94.5 327 SER B O 1
ATOM 9264 N N . GLY B 1 328 ? -23.688 23.234 -7.281 1 91.75 328 GLY B N 1
ATOM 9265 C CA . GLY B 1 328 ? -24.625 24.156 -6.652 1 91.75 328 GLY B CA 1
ATOM 9266 C C . GLY B 1 328 ? -24.562 24.109 -5.137 1 91.75 328 GLY B C 1
ATOM 9267 O O . GLY B 1 328 ? -24.906 25.094 -4.473 1 91.75 328 GLY B O 1
ATOM 9268 N N . GLU B 1 329 ? -24.016 23.016 -4.605 1 91.06 329 GLU B N 1
ATOM 9269 C CA . GLU B 1 329 ? -24.031 22.812 -3.162 1 91.06 329 GLU B CA 1
ATOM 9270 C C . GLU B 1 329 ? -22.656 23.094 -2.545 1 91.06 329 GLU B C 1
ATOM 9272 O O . GLU B 1 329 ? -22.5 23.016 -1.325 1 91.06 329 GLU B O 1
ATOM 9277 N N . LEU B 1 330 ? -21.719 23.469 -3.242 1 90.06 330 LEU B N 1
ATOM 9278 C CA . LEU B 1 330 ? -20.328 23.547 -2.801 1 90.06 330 LEU B CA 1
ATOM 9279 C C . LEU B 1 330 ? -20.188 24.484 -1.595 1 90.06 330 LEU B C 1
ATOM 9281 O O . LEU B 1 330 ? -19.516 24.141 -0.621 1 90.06 330 LEU B O 1
ATOM 9285 N N . ASN B 1 331 ? -20.938 25.594 -1.598 1 83 331 ASN B N 1
ATOM 9286 C CA . ASN B 1 331 ? -20.797 26.578 -0.525 1 83 331 ASN B CA 1
ATOM 9287 C C . ASN B 1 331 ? -21.828 26.359 0.574 1 83 331 ASN B C 1
ATOM 9289 O O . ASN B 1 331 ? -21.656 26.844 1.697 1 83 331 ASN B O 1
ATOM 9293 N N . SER B 1 332 ? -22.812 25.672 0.261 1 82.44 332 SER B N 1
ATOM 9294 C CA . SER B 1 332 ? -23.922 25.562 1.205 1 82.44 332 SER B CA 1
ATOM 9295 C C . SER B 1 332 ? -23.906 24.234 1.935 1 82.44 332 SER B C 1
ATOM 9297 O O . SER B 1 332 ? -24.516 24.078 2.998 1 82.44 332 SER B O 1
ATOM 9299 N N . ASN B 1 333 ? -23.141 23.344 1.379 1 83.06 333 ASN B N 1
ATOM 9300 C CA . ASN B 1 333 ? -23.062 22.031 2.012 1 83.06 333 ASN B CA 1
ATOM 9301 C C . ASN B 1 333 ? -22.172 22.047 3.248 1 83.06 333 ASN B C 1
ATOM 9303 O O . ASN B 1 333 ? -21.125 22.703 3.25 1 83.06 333 ASN B O 1
ATOM 9307 N N . GLU B 1 334 ? -22.625 21.344 4.23 1 82.31 334 GLU B N 1
ATOM 9308 C CA . GLU B 1 334 ? -21.891 21.328 5.488 1 82.31 334 GLU B CA 1
ATOM 9309 C C . GLU B 1 334 ? -20.578 20.578 5.355 1 82.31 334 GLU B C 1
ATOM 9311 O O . GLU B 1 334 ? -19.625 20.812 6.105 1 82.31 334 GLU B O 1
ATOM 9316 N N . ASP B 1 335 ? -20.562 19.672 4.414 1 88.69 335 ASP B N 1
ATOM 9317 C CA . ASP B 1 335 ? -19.359 18.875 4.211 1 88.69 335 ASP B CA 1
ATOM 9318 C C . ASP B 1 335 ? -18.719 19.203 2.865 1 88.69 335 ASP B C 1
ATOM 9320 O O . ASP B 1 335 ? -18.75 18.391 1.943 1 88.69 335 ASP B O 1
ATOM 9324 N N . SER B 1 336 ? -18.109 20.312 2.803 1 92.06 336 SER B N 1
ATOM 9325 C CA . SER B 1 336 ? -17.531 20.797 1.556 1 92.06 336 SER B CA 1
ATOM 9326 C C . SER B 1 336 ? -16.422 19.875 1.061 1 92.06 336 SER B C 1
ATOM 9328 O O . SER B 1 336 ? -16.219 19.719 -0.147 1 92.06 336 SER B O 1
ATOM 9330 N N . GLU B 1 337 ? -15.68 19.281 2.006 1 92.06 337 GLU B N 1
ATOM 9331 C CA . GLU B 1 337 ? -14.609 18.375 1.608 1 92.06 337 GLU B CA 1
ATOM 9332 C C . GLU B 1 337 ? -15.148 17.203 0.802 1 92.06 337 GLU B C 1
ATOM 9334 O O . GLU B 1 337 ? -14.594 16.844 -0.242 1 92.06 337 GLU B O 1
ATOM 9339 N N . ARG B 1 338 ? -16.203 16.562 1.275 1 93.69 338 ARG B N 1
ATOM 9340 C CA . ARG B 1 338 ? -16.828 15.43 0.599 1 93.69 338 ARG B CA 1
ATOM 9341 C C . ARG B 1 338 ? -17.344 15.828 -0.778 1 93.69 338 ARG B C 1
ATOM 9343 O O . ARG B 1 338 ? -17.266 15.047 -1.728 1 93.69 338 ARG B O 1
ATOM 9350 N N . VAL B 1 339 ? -17.906 17 -0.826 1 95.69 339 VAL B N 1
ATOM 9351 C CA . VAL B 1 339 ? -18.438 17.5 -2.088 1 95.69 339 VAL B CA 1
ATOM 9352 C C . VAL B 1 339 ? -17.297 17.688 -3.092 1 95.69 339 VAL B C 1
ATOM 9354 O O . VAL B 1 339 ? -17.391 17.234 -4.238 1 95.69 339 VAL B O 1
ATOM 9357 N N . ILE B 1 340 ? -16.219 18.281 -2.656 1 96.38 340 ILE B N 1
ATOM 9358 C CA . ILE B 1 340 ? -15.086 18.547 -3.531 1 96.38 340 ILE B CA 1
ATOM 9359 C C . ILE B 1 340 ? -14.477 17.234 -4.027 1 96.38 340 ILE B C 1
ATOM 9361 O O . ILE B 1 340 ? -14.195 17.094 -5.219 1 96.38 340 ILE B O 1
ATOM 9365 N N . ARG B 1 341 ? -14.273 16.297 -3.162 1 96.06 341 ARG B N 1
ATOM 9366 C CA . ARG B 1 341 ? -13.711 15 -3.537 1 96.06 341 ARG B CA 1
ATOM 9367 C C . ARG B 1 341 ? -14.594 14.305 -4.57 1 96.06 341 ARG B C 1
ATOM 9369 O O . ARG B 1 341 ? -14.094 13.703 -5.52 1 96.06 341 ARG B O 1
ATOM 9376 N N . SER B 1 342 ? -15.891 14.367 -4.312 1 97.25 342 SER B N 1
ATOM 9377 C CA . SER B 1 342 ? -16.828 13.766 -5.258 1 97.25 342 SER B CA 1
ATOM 9378 C C . SER B 1 342 ? -16.766 14.461 -6.613 1 97.25 342 SER B C 1
ATOM 9380 O O . SER B 1 342 ? -16.781 13.805 -7.656 1 97.25 342 SER B O 1
ATOM 9382 N N . MET B 1 343 ? -16.688 15.758 -6.594 1 97.5 343 MET B N 1
ATOM 9383 C CA . MET B 1 343 ? -16.625 16.516 -7.836 1 97.5 343 MET B CA 1
ATOM 9384 C C . MET B 1 343 ? -15.383 16.156 -8.633 1 97.5 343 MET B C 1
ATOM 9386 O O . MET B 1 343 ? -15.453 15.914 -9.836 1 97.5 343 MET B O 1
ATOM 9390 N N . LEU B 1 344 ? -14.25 16.141 -7.949 1 97.25 344 LEU B N 1
ATOM 9391 C CA . LEU B 1 344 ? -12.984 15.836 -8.617 1 97.25 344 LEU B CA 1
ATOM 9392 C C . LEU B 1 344 ? -13.008 14.422 -9.195 1 97.25 344 LEU B C 1
ATOM 9394 O O . LEU B 1 344 ? -12.492 14.188 -10.289 1 97.25 344 LEU B O 1
ATOM 9398 N N . SER B 1 345 ? -13.547 13.492 -8.438 1 96.94 345 SER B N 1
ATOM 9399 C CA . SER B 1 345 ? -13.688 12.125 -8.938 1 96.94 345 SER B CA 1
ATOM 9400 C C . SER B 1 345 ? -14.531 12.078 -10.203 1 96.94 345 SER B C 1
ATOM 9402 O O . SER B 1 345 ? -14.156 11.43 -11.18 1 96.94 345 SER B O 1
ATOM 9404 N N . ILE B 1 346 ? -15.68 12.742 -10.211 1 97.44 346 ILE B N 1
ATOM 9405 C CA . ILE B 1 346 ? -16.609 12.727 -11.336 1 97.44 346 ILE B CA 1
ATOM 9406 C C . ILE B 1 346 ? -15.961 13.391 -12.547 1 97.44 346 ILE B C 1
ATOM 9408 O O . ILE B 1 346 ? -16.125 12.922 -13.672 1 97.44 346 ILE B O 1
ATOM 9412 N N . CYS B 1 347 ? -15.227 14.453 -12.305 1 96.88 347 CYS B N 1
ATOM 9413 C CA . CYS B 1 347 ? -14.523 15.102 -13.406 1 96.88 347 CYS B CA 1
ATOM 9414 C C . CYS B 1 347 ? -13.531 14.148 -14.062 1 96.88 347 CYS B C 1
ATOM 9416 O O . CYS B 1 347 ? -13.406 14.125 -15.289 1 96.88 347 CYS B O 1
ATOM 9418 N N . ASN B 1 348 ? -12.859 13.406 -13.281 1 93.69 348 ASN B N 1
ATOM 9419 C CA . ASN B 1 348 ? -11.938 12.406 -13.812 1 93.69 348 ASN B CA 1
ATOM 9420 C C . ASN B 1 348 ? -12.672 11.359 -14.648 1 93.69 348 ASN B C 1
ATOM 9422 O O . ASN B 1 348 ? -12.148 10.898 -15.664 1 93.69 348 ASN B O 1
ATOM 9426 N N . LEU B 1 349 ? -13.883 10.961 -14.242 1 94.06 349 LEU B N 1
ATOM 9427 C CA . LEU B 1 349 ? -14.672 9.938 -14.922 1 94.06 349 LEU B CA 1
ATOM 9428 C C . LEU B 1 349 ? -15.078 10.406 -16.312 1 94.06 349 LEU B C 1
ATOM 9430 O O . LEU B 1 349 ? -15.203 9.594 -17.234 1 94.06 349 LEU B O 1
ATOM 9434 N N . ILE B 1 350 ? -15.32 11.672 -16.438 1 92.56 350 ILE B N 1
ATOM 9435 C CA . ILE B 1 350 ? -15.797 12.188 -17.719 1 92.56 350 ILE B CA 1
ATOM 9436 C C . ILE B 1 350 ? -14.609 12.695 -18.547 1 92.56 350 ILE B C 1
ATOM 9438 O O . ILE B 1 350 ? -14.766 13.594 -19.375 1 92.56 350 ILE B O 1
ATOM 9442 N N . ASP B 1 351 ? -13.391 12.297 -18.188 1 89.19 351 ASP B N 1
ATOM 9443 C CA . ASP B 1 351 ? -12.141 12.508 -18.906 1 89.19 351 ASP B CA 1
ATOM 9444 C C . ASP B 1 351 ? -11.766 13.984 -18.938 1 89.19 351 ASP B C 1
ATOM 9446 O O . ASP B 1 351 ? -11.289 14.492 -19.969 1 89.19 351 ASP B O 1
ATOM 9450 N N . MET B 1 352 ? -12.164 14.672 -17.859 1 92.06 352 MET B N 1
ATOM 9451 C CA . MET B 1 352 ? -11.68 16.031 -17.656 1 92.06 352 MET B CA 1
ATOM 9452 C C . MET B 1 352 ? -10.328 16.031 -16.953 1 92.06 352 MET B C 1
ATOM 9454 O O . MET B 1 352 ? -10.148 15.367 -15.93 1 92.06 352 MET B O 1
ATOM 9458 N N . ASP B 1 353 ? -9.422 16.812 -17.484 1 90.12 353 ASP B N 1
ATOM 9459 C CA . ASP B 1 353 ? -8.102 16.828 -16.859 1 90.12 353 ASP B CA 1
ATOM 9460 C C . ASP B 1 353 ? -8.141 17.531 -15.5 1 90.12 353 ASP B C 1
ATOM 9462 O O . ASP B 1 353 ? -9.023 18.359 -15.25 1 90.12 353 ASP B O 1
ATOM 9466 N N . SER B 1 354 ? -7.27 17.203 -14.664 1 89.5 354 SER B N 1
ATOM 9467 C CA . SER B 1 354 ? -7.23 17.672 -13.281 1 89.5 354 SER B CA 1
ATOM 9468 C C . SER B 1 354 ? -7.141 19.203 -13.227 1 89.5 354 SER B C 1
ATOM 9470 O O . SER B 1 354 ? -7.746 19.828 -12.359 1 89.5 354 SER B O 1
ATOM 9472 N N . LYS B 1 355 ? -6.395 19.828 -14.109 1 92.69 355 LYS B N 1
ATOM 9473 C CA . LYS B 1 355 ? -6.246 21.281 -14.156 1 92.69 355 LYS B CA 1
ATOM 9474 C C . LYS B 1 355 ? -7.582 21.953 -14.438 1 92.69 355 LYS B C 1
ATOM 9476 O O . LYS B 1 355 ? -7.949 22.922 -13.758 1 92.69 355 LYS B O 1
ATOM 9481 N N . THR B 1 356 ? -8.273 21.422 -15.383 1 95.75 356 THR B N 1
ATOM 9482 C CA . THR B 1 356 ? -9.562 21.984 -15.742 1 95.75 356 THR B CA 1
ATOM 9483 C C . THR B 1 356 ? -10.578 21.781 -14.617 1 95.75 356 THR B C 1
ATOM 9485 O O . THR B 1 356 ? -11.375 22.688 -14.328 1 95.75 356 THR B O 1
ATOM 9488 N N . ALA B 1 357 ? -10.539 20.641 -13.984 1 96 357 ALA B N 1
ATOM 9489 C CA . ALA B 1 357 ? -11.469 20.344 -12.898 1 96 357 ALA B CA 1
ATOM 9490 C C . ALA B 1 357 ? -11.312 21.328 -11.75 1 96 357 ALA B C 1
ATOM 9492 O O . ALA B 1 357 ? -12.297 21.906 -11.281 1 96 357 ALA B O 1
ATOM 9493 N N . ILE B 1 358 ? -10.031 21.547 -11.297 1 97.38 358 ILE B N 1
ATOM 9494 C CA . ILE B 1 358 ? -9.789 22.438 -10.164 1 97.38 358 ILE B CA 1
ATOM 9495 C C . ILE B 1 358 ? -10.062 23.891 -10.578 1 97.38 358 ILE B C 1
ATOM 9497 O O . ILE B 1 358 ? -10.555 24.688 -9.781 1 97.38 358 ILE B O 1
ATOM 9501 N N . SER B 1 359 ? -9.789 24.266 -11.82 1 97.81 359 SER B N 1
ATOM 9502 C CA . SER B 1 359 ? -10.094 25.594 -12.32 1 97.81 359 SER B CA 1
ATOM 9503 C C . SER B 1 359 ? -11.594 25.875 -12.281 1 97.81 359 SER B C 1
ATOM 9505 O O . SER B 1 359 ? -12.016 26.969 -11.898 1 97.81 359 SER B O 1
ATOM 9507 N N . ASN B 1 360 ? -12.352 24.891 -12.633 1 96.75 360 ASN B N 1
ATOM 9508 C CA . ASN B 1 360 ? -13.805 25.047 -12.609 1 96.75 360 ASN B CA 1
ATOM 9509 C C . ASN B 1 360 ? -14.32 25.266 -11.195 1 96.75 360 ASN B C 1
ATOM 9511 O O . ASN B 1 360 ? -15.195 26.109 -10.969 1 96.75 360 ASN B O 1
ATOM 9515 N N . ILE B 1 361 ? -13.828 24.531 -10.266 1 97.38 361 ILE B N 1
ATOM 9516 C CA . ILE B 1 361 ? -14.234 24.672 -8.875 1 97.38 361 ILE B CA 1
ATOM 9517 C C . ILE B 1 361 ? -13.875 26.062 -8.367 1 97.38 361 ILE B C 1
ATOM 9519 O O . ILE B 1 361 ? -14.695 26.734 -7.727 1 97.38 361 ILE B O 1
ATOM 9523 N N . LEU B 1 362 ? -12.648 26.547 -8.68 1 97.88 362 LEU B N 1
ATOM 9524 C CA . LEU B 1 362 ? -12.195 27.859 -8.227 1 97.88 362 LEU B CA 1
ATOM 9525 C C . LEU B 1 362 ? -13.016 28.969 -8.875 1 97.88 362 LEU B C 1
ATOM 9527 O O . LEU B 1 362 ? -13.289 30 -8.242 1 97.88 362 LEU B O 1
ATOM 9531 N N . LYS B 1 363 ? -13.398 28.781 -10.148 1 97.38 363 LYS B N 1
ATOM 9532 C CA . LYS B 1 363 ? -14.234 29.766 -10.828 1 97.38 363 LYS B CA 1
ATOM 9533 C C . LYS B 1 363 ? -15.609 29.875 -10.164 1 97.38 363 LYS B C 1
ATOM 9535 O O . LYS B 1 363 ? -16.156 30.969 -10.031 1 97.38 363 LYS B O 1
ATOM 9540 N N . LEU B 1 364 ? -16.141 28.75 -9.789 1 96.31 364 LEU B N 1
ATOM 9541 C CA . LEU B 1 364 ? -17.422 28.734 -9.086 1 96.31 364 LEU B CA 1
ATOM 9542 C C . LEU B 1 364 ? -17.328 29.516 -7.781 1 96.31 364 LEU B C 1
ATOM 9544 O O . LEU B 1 364 ? -18.219 30.297 -7.453 1 96.31 364 LEU B O 1
ATOM 9548 N N . LEU B 1 365 ? -16.297 29.297 -7.027 1 96.19 365 LEU B N 1
ATOM 9549 C CA . LEU B 1 365 ? -16.109 29.969 -5.746 1 96.19 365 LEU B CA 1
ATOM 9550 C C . LEU B 1 365 ? -15.844 31.453 -5.953 1 96.19 365 LEU B C 1
ATOM 9552 O O . LEU B 1 365 ? -16.328 32.281 -5.188 1 96.19 365 LEU B O 1
ATOM 9556 N N . ARG B 1 366 ? -15.055 31.797 -6.969 1 96.5 366 ARG B N 1
ATOM 9557 C CA . ARG B 1 366 ? -14.805 33.188 -7.32 1 96.5 366 ARG B CA 1
ATOM 9558 C C . ARG B 1 366 ? -16.109 33.906 -7.594 1 96.5 366 ARG B C 1
ATOM 9560 O O . ARG B 1 366 ? -16.297 35.062 -7.16 1 96.5 366 ARG B O 1
ATOM 9567 N N . ASP B 1 367 ? -17 33.281 -8.32 1 95.5 367 ASP B N 1
ATOM 9568 C CA . ASP B 1 367 ? -18.297 33.875 -8.641 1 95.5 367 ASP B CA 1
ATOM 9569 C C . ASP B 1 367 ? -19.125 34.094 -7.379 1 95.5 367 ASP B C 1
ATOM 9571 O O . ASP B 1 367 ? -19.891 35.062 -7.305 1 95.5 367 ASP B O 1
ATOM 9575 N N . GLN B 1 368 ? -18.984 33.281 -6.422 1 93.88 368 GLN B N 1
ATOM 9576 C CA . GLN B 1 368 ? -19.703 33.438 -5.156 1 93.88 368 GLN B CA 1
ATOM 9577 C C . GLN B 1 368 ? -19.172 34.656 -4.391 1 93.88 368 GLN B C 1
ATOM 9579 O O . GLN B 1 368 ? -19.938 35.312 -3.688 1 93.88 368 GLN B O 1
ATOM 9584 N N . ILE B 1 369 ? -17.859 34.906 -4.449 1 94 369 ILE B N 1
ATOM 9585 C CA . ILE B 1 369 ? -17.297 36.062 -3.812 1 94 369 ILE B CA 1
ATOM 9586 C C . ILE B 1 369 ? -17.938 37.344 -4.387 1 94 369 ILE B C 1
ATOM 9588 O O . ILE B 1 369 ? -18.234 38.281 -3.65 1 94 369 ILE B O 1
ATOM 9592 N N . LEU B 1 370 ? -18.234 37.312 -5.668 1 91.94 370 LEU B N 1
ATOM 9593 C CA . LEU B 1 370 ? -18.844 38.438 -6.355 1 91.94 370 LEU B CA 1
ATOM 9594 C C . LEU B 1 370 ? -20.266 38.688 -5.844 1 91.94 370 LEU B C 1
ATOM 9596 O O . LEU B 1 370 ? -20.734 39.812 -5.805 1 91.94 370 LEU B O 1
ATOM 9600 N N . LYS B 1 371 ? -20.875 37.656 -5.344 1 91.19 371 LYS B N 1
ATOM 9601 C CA . LYS B 1 371 ? -22.281 37.75 -4.984 1 91.19 371 LYS B CA 1
ATOM 9602 C C . LYS B 1 371 ? -22.453 37.969 -3.488 1 91.19 371 LYS B C 1
ATOM 9604 O O . LYS B 1 371 ? -23.578 38.188 -3.012 1 91.19 371 LYS B O 1
ATOM 9609 N N . THR B 1 372 ? -21.359 37.906 -2.793 1 88.44 372 THR B N 1
ATOM 9610 C CA . THR B 1 372 ? -21.469 38.031 -1.346 1 88.44 372 THR B CA 1
ATOM 9611 C C . THR B 1 372 ? -20.656 39.219 -0.853 1 88.44 372 THR B C 1
ATOM 9613 O O . THR B 1 372 ? -19.672 39.625 -1.494 1 88.44 372 THR B O 1
ATOM 9616 N N . SER B 1 373 ? -21.078 39.75 0.358 1 85.25 373 SER B N 1
ATOM 9617 C CA . SER B 1 373 ? -20.359 40.938 0.825 1 85.25 373 SER B CA 1
ATOM 9618 C C . SER B 1 373 ? -19.938 40.781 2.283 1 85.25 373 SER B C 1
ATOM 9620 O O . SER B 1 373 ? -19.156 41.594 2.793 1 85.25 373 SER B O 1
ATOM 9622 N N . THR B 1 374 ? -20.359 39.75 2.953 1 89.31 374 THR B N 1
ATOM 9623 C CA . THR B 1 374 ? -20 39.625 4.363 1 89.31 374 THR B CA 1
ATOM 9624 C C . THR B 1 374 ? -18.641 38.969 4.527 1 89.31 374 THR B C 1
ATOM 9626 O O . THR B 1 374 ? -18.297 38.062 3.783 1 89.31 374 THR B O 1
ATOM 9629 N N . PRO B 1 375 ? -17.844 39.5 5.492 1 91.5 375 PRO B N 1
ATOM 9630 C CA . PRO B 1 375 ? -16.516 38.938 5.711 1 91.5 375 PRO B CA 1
ATOM 9631 C C . PRO B 1 375 ? -16.562 37.438 6.086 1 91.5 375 PRO B C 1
ATOM 9633 O O . PRO B 1 375 ? -15.68 36.688 5.699 1 91.5 375 PRO B O 1
ATOM 9636 N N . GLU B 1 376 ? -17.594 37.062 6.797 1 90.06 376 GLU B N 1
ATOM 9637 C CA . GLU B 1 376 ? -17.703 35.656 7.223 1 90.06 376 GLU B CA 1
ATOM 9638 C C . GLU B 1 376 ? -17.875 34.719 6.027 1 90.06 376 GLU B C 1
ATOM 9640 O O . GLU B 1 376 ? -17.25 33.656 5.973 1 90.06 376 GLU B O 1
ATOM 9645 N N . LEU B 1 377 ? -18.688 35.156 5.148 1 91.88 377 LEU B N 1
ATOM 9646 C CA . LEU B 1 377 ? -18.922 34.344 3.955 1 91.88 377 LEU B CA 1
ATOM 9647 C C . LEU B 1 377 ? -17.688 34.344 3.059 1 91.88 377 LEU B C 1
ATOM 9649 O O . LEU B 1 377 ? -17.391 33.344 2.408 1 91.88 377 LEU B O 1
ATOM 9653 N N . HIS B 1 378 ? -17.016 35.5 2.986 1 94.19 378 HIS B N 1
ATOM 9654 C CA . HIS B 1 378 ? -15.766 35.562 2.242 1 94.19 378 HIS B CA 1
ATOM 9655 C C . HIS B 1 378 ? -14.75 34.562 2.803 1 94.19 378 HIS B C 1
ATOM 9657 O O . HIS B 1 378 ? -14.086 33.844 2.045 1 94.19 378 HIS B O 1
ATOM 9663 N N . LEU B 1 379 ? -14.656 34.531 4.137 1 93.88 379 LEU B N 1
ATOM 9664 C CA . LEU B 1 379 ? -13.727 33.625 4.785 1 93.88 379 LEU B CA 1
ATOM 9665 C C . LEU B 1 379 ? -14.078 32.156 4.469 1 93.88 379 LEU B C 1
ATOM 9667 O O . LEU B 1 379 ? -13.188 31.359 4.18 1 93.88 379 LEU B O 1
ATOM 9671 N N . GLN B 1 380 ? -15.328 31.859 4.492 1 93.12 380 GLN B N 1
ATOM 9672 C CA . GLN B 1 380 ? -15.773 30.5 4.176 1 93.12 380 GLN B CA 1
ATOM 9673 C C . GLN B 1 380 ? -15.359 30.109 2.764 1 93.12 380 GLN B C 1
ATOM 9675 O O . GLN B 1 380 ? -14.828 29.016 2.557 1 93.12 380 GLN B O 1
ATOM 9680 N N . ILE B 1 381 ? -15.609 31.016 1.81 1 95.5 381 ILE B N 1
ATOM 9681 C CA . ILE B 1 381 ? -15.297 30.75 0.411 1 95.5 381 ILE B CA 1
ATOM 9682 C C . ILE B 1 381 ? -13.789 30.562 0.248 1 95.5 381 ILE B C 1
ATOM 9684 O O . ILE B 1 381 ? -13.344 29.656 -0.459 1 95.5 381 ILE B O 1
ATOM 9688 N N . ILE B 1 382 ? -13.008 31.391 0.911 1 95.31 382 ILE B N 1
ATOM 9689 C CA . ILE B 1 382 ? -11.555 31.344 0.783 1 95.31 382 ILE B CA 1
ATOM 9690 C C . ILE B 1 382 ? -11.023 30.031 1.351 1 95.31 382 ILE B C 1
ATOM 9692 O O . ILE B 1 382 ? -10.164 29.391 0.743 1 95.31 382 ILE B O 1
ATOM 9696 N N . PHE B 1 383 ? -11.516 29.609 2.469 1 94.62 383 PHE B N 1
ATOM 9697 C CA . PHE B 1 383 ? -11.016 28.391 3.086 1 94.62 383 PHE B CA 1
ATOM 9698 C C . PHE B 1 383 ? -11.461 27.172 2.299 1 94.62 383 PHE B C 1
ATOM 9700 O O . PHE B 1 383 ? -10.742 26.172 2.219 1 94.62 383 PHE B O 1
ATOM 9707 N N . ILE B 1 384 ? -12.625 27.219 1.69 1 96.12 384 ILE B N 1
ATOM 9708 C CA . ILE B 1 384 ? -13.07 26.141 0.822 1 96.12 384 ILE B CA 1
ATOM 9709 C C . ILE B 1 384 ? -12.172 26.047 -0.406 1 96.12 384 ILE B C 1
ATOM 9711 O O . ILE B 1 384 ? -11.812 24.953 -0.848 1 96.12 384 ILE B O 1
ATOM 9715 N N . ALA B 1 385 ? -11.836 27.25 -0.971 1 97.06 385 ALA B N 1
ATOM 9716 C CA . ALA B 1 385 ? -10.93 27.281 -2.115 1 97.06 385 ALA B CA 1
ATOM 9717 C C . ALA B 1 385 ? -9.57 26.703 -1.757 1 97.06 385 ALA B C 1
ATOM 9719 O O . ALA B 1 385 ? -8.977 25.953 -2.547 1 97.06 385 ALA B O 1
ATOM 9720 N N . SER B 1 386 ? -9.086 27.094 -0.586 1 95.62 386 SER B N 1
ATOM 9721 C CA . SER B 1 386 ? -7.828 26.547 -0.096 1 95.62 386 SER B CA 1
ATOM 9722 C C . SER B 1 386 ? -7.898 25.016 0.029 1 95.62 386 SER B C 1
ATOM 9724 O O . SER B 1 386 ? -6.961 24.312 -0.356 1 95.62 386 SER B O 1
ATOM 9726 N N . LEU B 1 387 ? -8.961 24.516 0.535 1 95.12 387 LEU B N 1
ATOM 9727 C CA . LEU B 1 387 ? -9.172 23.094 0.689 1 95.12 387 LEU B CA 1
ATOM 9728 C C . LEU B 1 387 ? -9.227 22.391 -0.669 1 95.12 387 LEU B C 1
ATOM 9730 O O . LEU B 1 387 ? -8.648 21.312 -0.845 1 95.12 387 LEU B O 1
ATOM 9734 N N . ALA B 1 388 ? -9.93 22.984 -1.591 1 97.19 388 ALA B N 1
ATOM 9735 C CA . ALA B 1 388 ? -10.055 22.422 -2.928 1 97.19 388 ALA B CA 1
ATOM 9736 C C . ALA B 1 388 ? -8.688 22.234 -3.578 1 97.19 388 ALA B C 1
ATOM 9738 O O . ALA B 1 388 ? -8.414 21.203 -4.195 1 97.19 388 ALA B O 1
ATOM 9739 N N . LEU B 1 389 ? -7.828 23.234 -3.453 1 97.06 389 LEU B N 1
ATOM 9740 C CA . LEU B 1 389 ? -6.48 23.156 -4.004 1 97.06 389 LEU B CA 1
ATOM 9741 C C . LEU B 1 389 ? -5.68 22.047 -3.33 1 97.06 389 LEU B C 1
ATOM 9743 O O . LEU B 1 389 ? -4.934 21.312 -3.996 1 97.06 389 LEU B O 1
ATOM 9747 N N . SER B 1 390 ? -5.828 21.953 -2.039 1 94.94 390 SER B N 1
ATOM 9748 C CA . SER B 1 390 ? -5.129 20.922 -1.289 1 94.94 390 SER B CA 1
ATOM 9749 C C . SER B 1 390 ? -5.566 19.531 -1.732 1 94.94 390 SER B C 1
ATOM 9751 O O . SER B 1 390 ? -4.73 18.656 -1.961 1 94.94 390 SER B O 1
ATOM 9753 N N . ILE B 1 391 ? -6.859 19.297 -1.896 1 94.94 391 ILE B N 1
ATOM 9754 C CA . ILE B 1 391 ? -7.383 18 -2.299 1 94.94 391 ILE B CA 1
ATOM 9755 C C . ILE B 1 391 ? -6.949 17.688 -3.729 1 94.94 391 ILE B C 1
ATOM 9757 O O . ILE B 1 391 ? -6.57 16.547 -4.035 1 94.94 391 ILE B O 1
ATOM 9761 N N . ALA B 1 392 ? -7 18.656 -4.57 1 96.25 392 ALA B N 1
ATOM 9762 C CA . ALA B 1 392 ? -6.637 18.484 -5.973 1 96.25 392 ALA B CA 1
ATOM 9763 C C . ALA B 1 392 ? -5.164 18.109 -6.113 1 96.25 392 ALA B C 1
ATOM 9765 O O . ALA B 1 392 ? -4.777 17.422 -7.059 1 96.25 392 ALA B O 1
ATOM 9766 N N . SER B 1 393 ? -4.328 18.562 -5.168 1 94.75 393 SER B N 1
ATOM 9767 C CA . SER B 1 393 ? -2.9 18.25 -5.219 1 94.75 393 SER B CA 1
ATOM 9768 C C . SER B 1 393 ? -2.629 16.797 -4.832 1 94.75 393 SER B C 1
ATOM 9770 O O . SER B 1 393 ? -1.532 16.297 -5.062 1 94.75 393 SER B O 1
ATOM 9772 N N . ASP B 1 394 ? -3.561 16.141 -4.156 1 89.88 394 ASP B N 1
ATOM 9773 C CA . ASP B 1 394 ? -3.523 14.727 -3.801 1 89.88 394 ASP B CA 1
ATOM 9774 C C . ASP B 1 394 ? -2.248 14.391 -3.033 1 89.88 394 ASP B C 1
ATOM 9776 O O . ASP B 1 394 ? -1.616 13.359 -3.293 1 89.88 394 ASP B O 1
ATOM 9780 N N . GLY B 1 395 ? -1.811 15.352 -2.227 1 90.19 395 GLY B N 1
ATOM 9781 C CA . GLY B 1 395 ? -0.661 15.109 -1.369 1 90.19 395 GLY B CA 1
ATOM 9782 C C . GLY B 1 395 ? 0.665 15.328 -2.074 1 90.19 395 GLY B C 1
ATOM 9783 O O . GLY B 1 395 ? 1.702 15.484 -1.426 1 90.19 395 GLY B O 1
ATOM 9784 N N . LYS B 1 396 ? 0.719 15.391 -3.318 1 91.62 396 LYS B N 1
ATOM 9785 C CA . LYS B 1 396 ? 1.958 15.547 -4.074 1 91.62 396 LYS B CA 1
ATOM 9786 C C . LYS B 1 396 ? 2.523 16.953 -3.924 1 91.62 396 LYS B C 1
ATOM 9788 O O . LYS B 1 396 ? 3.711 17.188 -4.168 1 91.62 396 LYS B O 1
ATOM 9793 N N . GLY B 1 397 ? 1.656 17.875 -3.539 1 91.56 397 GLY B N 1
ATOM 9794 C CA . GLY B 1 397 ? 2.094 19.25 -3.34 1 91.56 397 GLY B CA 1
ATOM 9795 C C . GLY B 1 397 ? 2.555 19.531 -1.922 1 91.56 397 GLY B C 1
ATOM 9796 O O . GLY B 1 397 ? 3.094 20.594 -1.639 1 91.56 397 GLY B O 1
ATOM 9797 N N . GLY B 1 398 ? 2.354 18.594 -1.098 1 91.31 398 GLY B N 1
ATOM 9798 C CA . GLY B 1 398 ? 2.748 18.781 0.289 1 91.31 398 GLY B CA 1
ATOM 9799 C C . GLY B 1 398 ? 1.593 19.172 1.193 1 91.31 398 GLY B C 1
ATOM 9800 O O . GLY B 1 398 ? 0.472 18.688 1.016 1 91.31 398 GLY B O 1
ATOM 9801 N N . LEU B 1 399 ? 1.962 19.922 2.23 1 89.31 399 LEU B N 1
ATOM 9802 C CA . LEU B 1 399 ? 0.987 20.328 3.234 1 89.31 399 LEU B CA 1
ATOM 9803 C C . LEU B 1 399 ? 0.785 21.844 3.213 1 89.31 399 LEU B C 1
ATOM 9805 O O . LEU B 1 399 ? 1.632 22.578 2.705 1 89.31 399 LEU B O 1
ATOM 9809 N N . ARG B 1 400 ? -0.339 22.25 3.67 1 88.19 400 ARG B N 1
ATOM 9810 C CA . ARG B 1 400 ? -0.636 23.672 3.771 1 88.19 400 ARG B CA 1
ATOM 9811 C C . ARG B 1 400 ? 0.003 24.281 5.016 1 88.19 400 ARG B C 1
ATOM 9813 O O . ARG B 1 400 ? -0.688 24.875 5.852 1 88.19 400 ARG B O 1
ATOM 9820 N N . ASN B 1 401 ? 1.319 24.156 5.043 1 74.88 401 ASN B N 1
ATOM 9821 C CA . ASN B 1 401 ? 2.059 24.641 6.203 1 74.88 401 ASN B CA 1
ATOM 9822 C C . ASN B 1 401 ? 2.375 26.125 6.086 1 74.88 401 ASN B C 1
ATOM 9824 O O . ASN B 1 401 ? 2.637 26.625 4.988 1 74.88 401 ASN B O 1
ATOM 9828 N N . GLY B 1 402 ? 2.389 26.969 7.168 1 63.78 402 GLY B N 1
ATOM 9829 C CA . GLY B 1 402 ? 3.043 28.266 7.293 1 63.78 402 GLY B CA 1
ATOM 9830 C C . GLY B 1 402 ? 2.201 29.406 6.766 1 63.78 402 GLY B C 1
ATOM 9831 O O . GLY B 1 402 ? 1.102 29.188 6.254 1 63.78 402 GLY B O 1
ATOM 9832 N N . PRO B 1 403 ? 2.629 30.516 7.074 1 63.09 403 PRO B N 1
ATOM 9833 C CA . PRO B 1 403 ? 2.059 31.625 6.297 1 63.09 403 PRO B CA 1
ATOM 9834 C C . PRO B 1 403 ? 2.783 31.844 4.973 1 63.09 403 PRO B C 1
ATOM 9836 O O . PRO B 1 403 ? 3.943 31.453 4.824 1 63.09 403 PRO B O 1
ATOM 9839 N N . ALA B 1 404 ? 2.107 32.125 3.982 1 73.44 404 ALA B N 1
ATOM 9840 C CA . ALA B 1 404 ? 2.666 32.438 2.668 1 73.44 404 ALA B CA 1
ATOM 9841 C C . ALA B 1 404 ? 2.578 33.938 2.375 1 73.44 404 ALA B C 1
ATOM 9843 O O . ALA B 1 404 ? 1.515 34.531 2.527 1 73.44 404 ALA B O 1
ATOM 9844 N N . LYS B 1 405 ? 3.793 34.562 2.301 1 75.81 405 LYS B N 1
ATOM 9845 C CA . LYS B 1 405 ? 3.854 35.969 1.98 1 75.81 405 LYS B CA 1
ATOM 9846 C C . LYS B 1 405 ? 4.637 36.219 0.693 1 75.81 405 LYS B C 1
ATOM 9848 O O . LYS B 1 405 ? 5.551 37.031 0.662 1 75.81 405 LYS B O 1
ATOM 9853 N N . ASN B 1 406 ? 4.152 35.531 -0.311 1 76.56 406 ASN B N 1
ATOM 9854 C CA . ASN B 1 406 ? 4.762 35.781 -1.617 1 76.56 406 ASN B CA 1
ATOM 9855 C C . ASN B 1 406 ? 4.52 37.188 -2.098 1 76.56 406 ASN B C 1
ATOM 9857 O O . ASN B 1 406 ? 3.408 37.719 -1.981 1 76.56 406 ASN B O 1
ATOM 9861 N N . PRO B 1 407 ? 5.594 37.844 -2.533 1 76.06 407 PRO B N 1
ATOM 9862 C CA . PRO B 1 407 ? 5.469 39.25 -2.91 1 76.06 407 PRO B CA 1
ATOM 9863 C C . PRO B 1 407 ? 4.355 39.469 -3.926 1 76.06 407 PRO B C 1
ATOM 9865 O O . PRO B 1 407 ? 3.684 40.531 -3.879 1 76.06 407 PRO B O 1
ATOM 9868 N N . LEU B 1 408 ? 4.184 38.594 -4.781 1 82.56 408 LEU B N 1
ATOM 9869 C CA . LEU B 1 408 ? 3.137 38.75 -5.789 1 82.56 408 LEU B CA 1
ATOM 9870 C C . LEU B 1 408 ? 1.766 38.875 -5.133 1 82.56 408 LEU B C 1
ATOM 9872 O O . LEU B 1 408 ? 0.983 39.75 -5.473 1 82.56 408 LEU B O 1
ATOM 9876 N N . PHE B 1 409 ? 1.447 38.062 -4.184 1 85.19 409 PHE B N 1
ATOM 9877 C CA . PHE B 1 409 ? 0.134 38.031 -3.549 1 85.19 409 PHE B CA 1
ATOM 9878 C C . PHE B 1 409 ? -0.031 39.188 -2.578 1 85.19 409 PHE B C 1
ATOM 9880 O O . PHE B 1 409 ? -1.138 39.719 -2.395 1 85.19 409 PHE B O 1
ATOM 9887 N N . GLU B 1 410 ? 1.089 39.625 -2.01 1 82.88 410 GLU B N 1
ATOM 9888 C CA . GLU B 1 410 ? 1.026 40.781 -1.128 1 82.88 410 GLU B CA 1
ATOM 9889 C C . GLU B 1 410 ? 0.562 42.031 -1.884 1 82.88 410 GLU B C 1
ATOM 9891 O O . GLU B 1 410 ? -0.217 42.812 -1.358 1 82.88 410 GLU B O 1
ATOM 9896 N N . LYS B 1 411 ? 1.069 42.094 -3.049 1 85.5 411 LYS B N 1
ATOM 9897 C CA . LYS B 1 411 ? 0.69 43.219 -3.883 1 85.5 411 LYS B CA 1
ATOM 9898 C C . LYS B 1 411 ? -0.79 43.188 -4.25 1 85.5 411 LYS B C 1
ATOM 9900 O O . LYS B 1 411 ? -1.459 44.219 -4.312 1 85.5 411 LYS B O 1
ATOM 9905 N N . LEU B 1 412 ? -1.311 42.031 -4.414 1 89.44 412 LEU B N 1
ATOM 9906 C CA . LEU B 1 412 ? -2.701 41.844 -4.812 1 89.44 412 LEU B CA 1
ATOM 9907 C C . LEU B 1 412 ? -3.645 42.156 -3.652 1 89.44 412 LEU B C 1
ATOM 9909 O O . LEU B 1 412 ? -4.789 42.562 -3.869 1 89.44 412 LEU B O 1
ATOM 9913 N N . MET B 1 413 ? -3.146 42.062 -2.42 1 87.56 413 MET B N 1
ATOM 9914 C CA . MET B 1 413 ? -3.994 42.156 -1.236 1 87.56 413 MET B CA 1
ATOM 9915 C C . MET B 1 413 ? -3.916 43.562 -0.637 1 87.56 413 MET B C 1
ATOM 9917 O O . MET B 1 413 ? -4.543 43.844 0.385 1 87.56 413 MET B O 1
ATOM 9921 N N . ASN B 1 414 ? -3.15 44.438 -1.252 1 82.12 414 ASN B N 1
ATOM 9922 C CA . ASN B 1 414 ? -2.955 45.75 -0.696 1 82.12 414 ASN B CA 1
ATOM 9923 C C . ASN B 1 414 ? -3.928 46.781 -1.302 1 82.12 414 ASN B C 1
ATOM 9925 O O . ASN B 1 414 ? -3.68 47.969 -1.264 1 82.12 414 ASN B O 1
ATOM 9929 N N . GLY B 1 415 ? -5.039 46.312 -1.748 1 77.31 415 GLY B N 1
ATOM 9930 C CA . GLY B 1 415 ? -6.035 47.219 -2.285 1 77.31 415 GLY B CA 1
ATOM 9931 C C . GLY B 1 415 ? -6.949 47.812 -1.221 1 77.31 415 GLY B C 1
ATOM 9932 O O . GLY B 1 415 ? -6.809 47.5 -0.037 1 77.31 415 GLY B O 1
ATOM 9933 N N . SER B 1 416 ? -7.793 48.688 -1.635 1 81.31 416 SER B N 1
ATOM 9934 C CA . SER B 1 416 ? -8.688 49.375 -0.711 1 81.31 416 SER B CA 1
ATOM 9935 C C . SER B 1 416 ? -9.977 48.594 -0.508 1 81.31 416 SER B C 1
ATOM 9937 O O . SER B 1 416 ? -10.734 48.875 0.43 1 81.31 416 SER B O 1
ATOM 9939 N N . ASN B 1 417 ? -10.188 47.656 -1.345 1 88.38 417 ASN B N 1
ATOM 9940 C CA . ASN B 1 417 ? -11.414 46.875 -1.298 1 88.38 417 ASN B CA 1
ATOM 9941 C C . ASN B 1 417 ? -11.109 45.375 -1.156 1 88.38 417 ASN B C 1
ATOM 9943 O O . ASN B 1 417 ? -10.5 44.781 -2.043 1 88.38 417 ASN B O 1
ATOM 9947 N N . ARG B 1 418 ? -11.641 44.844 -0.09 1 89.12 418 ARG B N 1
ATOM 9948 C CA . ARG B 1 418 ? -11.359 43.469 0.249 1 89.12 418 ARG B CA 1
ATOM 9949 C C . ARG B 1 418 ? -11.875 42.531 -0.832 1 89.12 418 ARG B C 1
ATOM 9951 O O . ARG B 1 418 ? -11.18 41.594 -1.231 1 89.12 418 ARG B O 1
ATOM 9958 N N . GLN B 1 419 ? -13.094 42.719 -1.26 1 91.56 419 GLN B N 1
ATOM 9959 C CA . GLN B 1 419 ? -13.703 41.875 -2.264 1 91.56 419 GLN B CA 1
ATOM 9960 C C . GLN B 1 419 ? -12.898 41.875 -3.559 1 91.56 419 GLN B C 1
ATOM 9962 O O . GLN B 1 419 ? -12.672 40.812 -4.156 1 91.56 419 GLN B O 1
ATOM 9967 N N . LYS B 1 420 ? -12.5 43.062 -3.996 1 92.5 420 LYS B N 1
ATOM 9968 C CA . LYS B 1 420 ? -11.688 43.156 -5.203 1 92.5 420 LYS B CA 1
ATOM 9969 C C . LYS B 1 420 ? -10.336 42.469 -5.027 1 92.5 420 LYS B C 1
ATOM 9971 O O . LYS B 1 420 ? -9.82 41.875 -5.965 1 92.5 420 LYS B O 1
ATOM 9976 N N . ASP B 1 421 ? -9.789 42.594 -3.875 1 93.75 421 ASP B N 1
ATOM 9977 C CA . ASP B 1 421 ? -8.523 41.938 -3.578 1 93.75 421 ASP B CA 1
ATOM 9978 C C . ASP B 1 421 ? -8.648 40.438 -3.697 1 93.75 421 ASP B C 1
ATOM 9980 O O . ASP B 1 421 ? -7.773 39.781 -4.27 1 93.75 421 ASP B O 1
ATOM 9984 N N . PHE B 1 422 ? -9.727 39.969 -3.135 1 94.81 422 PHE B N 1
ATOM 9985 C CA . PHE B 1 422 ? -9.961 38.531 -3.205 1 94.81 422 PHE B CA 1
ATOM 9986 C C . PHE B 1 422 ? -10.094 38.062 -4.652 1 94.81 422 PHE B C 1
ATOM 9988 O O . PHE B 1 422 ? -9.547 37.031 -5.035 1 94.81 422 PHE B O 1
ATOM 9995 N N . LEU B 1 423 ? -10.836 38.812 -5.465 1 95.44 423 LEU B N 1
ATOM 9996 C CA . LEU B 1 423 ? -11.023 38.469 -6.867 1 95.44 423 LEU B CA 1
ATOM 9997 C C . LEU B 1 423 ? -9.688 38.469 -7.609 1 95.44 423 LEU B C 1
ATOM 9999 O O . LEU B 1 423 ? -9.438 37.562 -8.422 1 95.44 423 LEU B O 1
ATOM 10003 N N . ASN B 1 424 ? -8.828 39.406 -7.281 1 95.31 424 ASN B N 1
ATOM 10004 C CA . ASN B 1 424 ? -7.508 39.469 -7.891 1 95.31 424 ASN B CA 1
ATOM 10005 C C . ASN B 1 424 ? -6.676 38.25 -7.523 1 95.31 424 ASN B C 1
ATOM 10007 O O . ASN B 1 424 ? -5.93 37.719 -8.352 1 95.31 424 ASN B O 1
ATOM 10011 N N . VAL B 1 425 ? -6.758 37.812 -6.297 1 95.44 425 VAL B N 1
ATOM 10012 C CA . VAL B 1 425 ? -6.031 36.625 -5.832 1 95.44 425 VAL B CA 1
ATOM 10013 C C . VAL B 1 425 ? -6.508 35.406 -6.594 1 95.44 425 VAL B C 1
ATOM 10015 O O . VAL B 1 425 ? -5.691 34.594 -7.078 1 95.44 425 VAL B O 1
ATOM 10018 N N . PHE B 1 426 ? -7.832 35.219 -6.746 1 97.12 426 PHE B N 1
ATOM 10019 C CA . PHE B 1 426 ? -8.391 34.094 -7.48 1 97.12 426 PHE B CA 1
ATOM 10020 C C . PHE B 1 426 ? -7.93 34.125 -8.93 1 97.12 426 PHE B C 1
ATOM 10022 O O . PHE B 1 426 ? -7.574 33.062 -9.492 1 97.12 426 PHE B O 1
ATOM 10029 N N . ASP B 1 427 ? -7.941 35.312 -9.523 1 96.94 427 ASP B N 1
ATOM 10030 C CA . ASP B 1 427 ? -7.539 35.438 -10.922 1 96.94 427 ASP B CA 1
ATOM 10031 C C . ASP B 1 427 ? -6.082 35.031 -11.109 1 96.94 427 ASP B C 1
ATOM 10033 O O . ASP B 1 427 ? -5.742 34.344 -12.086 1 96.94 427 ASP B O 1
ATOM 10037 N N . GLU B 1 428 ? -5.246 35.438 -10.203 1 96.25 428 GLU B N 1
ATOM 10038 C CA . GLU B 1 428 ? -3.836 35.062 -10.266 1 96.25 428 GLU B CA 1
ATOM 10039 C C . GLU B 1 428 ? -3.662 33.531 -10.141 1 96.25 428 GLU B C 1
ATOM 10041 O O . GLU B 1 428 ? -2.895 32.938 -10.891 1 96.25 428 GLU B O 1
ATOM 10046 N N . ILE B 1 429 ? -4.32 32.938 -9.219 1 96.88 429 ILE B N 1
ATOM 10047 C CA . ILE B 1 429 ? -4.215 31.5 -8.984 1 96.88 429 ILE B CA 1
ATOM 10048 C C . ILE B 1 429 ? -4.688 30.75 -10.227 1 96.88 429 ILE B C 1
ATOM 10050 O O . ILE B 1 429 ? -4.016 29.828 -10.695 1 96.88 429 ILE B O 1
ATOM 10054 N N . LEU B 1 430 ? -5.84 31.141 -10.812 1 97.25 430 LEU B N 1
ATOM 10055 C CA . LEU B 1 430 ? -6.422 30.484 -11.977 1 97.25 430 LEU B CA 1
ATOM 10056 C C . LEU B 1 430 ? -5.484 30.594 -13.18 1 97.25 430 LEU B C 1
ATOM 10058 O O . LEU B 1 430 ? -5.426 29.672 -14 1 97.25 430 LEU B O 1
ATOM 10062 N N . LYS B 1 431 ? -4.715 31.578 -13.195 1 95.88 431 LYS B N 1
ATOM 10063 C CA . LYS B 1 431 ? -3.857 31.828 -14.352 1 95.88 431 LYS B CA 1
ATOM 10064 C C . LYS B 1 431 ? -2.539 31.062 -14.227 1 95.88 431 LYS B C 1
ATOM 10066 O O . LYS B 1 431 ? -2.027 30.547 -15.219 1 95.88 431 LYS B O 1
ATOM 10071 N N . ASN B 1 432 ? -2.012 30.953 -12.938 1 93.12 432 ASN B N 1
ATOM 10072 C CA . ASN B 1 432 ? -0.605 30.578 -12.898 1 93.12 432 ASN B CA 1
ATOM 10073 C C . ASN B 1 432 ? -0.364 29.438 -11.906 1 93.12 432 ASN B C 1
ATOM 10075 O O . ASN B 1 432 ? 0.714 28.844 -11.891 1 93.12 432 ASN B O 1
ATOM 10079 N N . TRP B 1 433 ? -1.273 29.016 -11.141 1 93.88 433 TRP B N 1
ATOM 10080 C CA . TRP B 1 433 ? -0.868 28.219 -9.984 1 93.88 433 TRP B CA 1
ATOM 10081 C C . TRP B 1 433 ? -1.646 26.922 -9.93 1 93.88 433 TRP B C 1
ATOM 10083 O O . TRP B 1 433 ? -1.659 26.234 -8.898 1 93.88 433 TRP B O 1
ATOM 10093 N N . VAL B 1 434 ? -2.363 26.5 -11.008 1 95.06 434 VAL B N 1
ATOM 10094 C CA . VAL B 1 434 ? -3.223 25.312 -10.898 1 95.06 434 VAL B CA 1
ATOM 10095 C C . VAL B 1 434 ? -2.654 24.188 -11.75 1 95.06 434 VAL B C 1
ATOM 10097 O O . VAL B 1 434 ? -3.199 23.078 -11.766 1 95.06 434 VAL B O 1
ATOM 10100 N N . SER B 1 435 ? -1.529 24.375 -12.391 1 89.12 435 SER B N 1
ATOM 10101 C CA . SER B 1 435 ? -1.009 23.391 -13.336 1 89.12 435 SER B CA 1
ATOM 10102 C C . SER B 1 435 ? -0.197 22.312 -12.617 1 89.12 435 SER B C 1
ATOM 10104 O O . SER B 1 435 ? -0.048 21.203 -13.125 1 89.12 435 SER B O 1
ATOM 10106 N N . GLU B 1 436 ? 0.43 22.656 -11.461 1 90.75 436 GLU B N 1
ATOM 10107 C CA . GLU B 1 436 ? 1.294 21.734 -10.734 1 90.75 436 GLU B CA 1
ATOM 10108 C C . GLU B 1 436 ? 0.867 21.609 -9.273 1 90.75 436 GLU B C 1
ATOM 10110 O O . GLU B 1 436 ? 0.495 22.609 -8.648 1 90.75 436 GLU B O 1
ATOM 10115 N N . PRO B 1 437 ? 0.986 20.422 -8.727 1 91.94 437 PRO B N 1
ATOM 10116 C CA . PRO B 1 437 ? 0.571 20.203 -7.34 1 91.94 437 PRO B CA 1
ATOM 10117 C C . PRO B 1 437 ? 1.308 21.109 -6.359 1 91.94 437 PRO B C 1
ATOM 10119 O O . PRO B 1 437 ? 0.703 21.625 -5.414 1 91.94 437 PRO B O 1
ATOM 10122 N N . GLY B 1 438 ? 2.551 21.344 -6.551 1 90.19 438 GLY B N 1
ATOM 10123 C CA . GLY B 1 438 ? 3.301 22.219 -5.668 1 90.19 438 GLY B CA 1
ATOM 10124 C C . GLY B 1 438 ? 2.785 23.656 -5.668 1 90.19 438 GLY B C 1
ATOM 10125 O O . GLY B 1 438 ? 2.674 24.281 -4.609 1 90.19 438 GLY B O 1
ATOM 10126 N N . HIS B 1 439 ? 2.455 24.094 -6.855 1 91.69 439 HIS B N 1
ATOM 10127 C CA . HIS B 1 439 ? 1.894 25.438 -6.984 1 91.69 439 HIS B CA 1
ATOM 10128 C C . HIS B 1 439 ? 0.527 25.531 -6.312 1 91.69 439 HIS B C 1
ATOM 10130 O O . HIS B 1 439 ? 0.193 26.547 -5.711 1 91.69 439 HIS B O 1
ATOM 10136 N N . MET B 1 440 ? -0.188 24.469 -6.395 1 94.44 440 MET B N 1
ATOM 10137 C CA . MET B 1 440 ? -1.527 24.453 -5.816 1 94.44 440 MET B CA 1
ATOM 10138 C C . MET B 1 440 ? -1.467 24.641 -4.305 1 94.44 440 MET B C 1
ATOM 10140 O O . MET B 1 440 ? -2.234 25.422 -3.738 1 94.44 440 MET B O 1
ATOM 10144 N N . ILE B 1 441 ? -0.552 23.969 -3.703 1 94.06 441 ILE B N 1
ATOM 10145 C CA . ILE B 1 441 ? -0.448 24.062 -2.252 1 94.06 441 ILE B CA 1
ATOM 10146 C C . ILE B 1 441 ? 0.08 25.438 -1.865 1 94.06 441 ILE B C 1
ATOM 10148 O O . ILE B 1 441 ? -0.373 26.031 -0.882 1 94.06 441 ILE B O 1
ATOM 10152 N N . ARG B 1 442 ? 1.041 25.922 -2.598 1 91.94 442 ARG B N 1
ATOM 10153 C CA . ARG B 1 442 ? 1.525 27.281 -2.332 1 91.94 442 ARG B CA 1
ATOM 10154 C C . ARG B 1 442 ? 0.408 28.297 -2.496 1 91.94 442 ARG B C 1
ATOM 10156 O O . ARG B 1 442 ? 0.295 29.234 -1.7 1 91.94 442 ARG B O 1
ATOM 10163 N N . ALA B 1 443 ? -0.4 28.125 -3.516 1 94.12 443 ALA B N 1
ATOM 10164 C CA . ALA B 1 443 ? -1.557 29 -3.723 1 94.12 443 ALA B CA 1
ATOM 10165 C C . ALA B 1 443 ? -2.537 28.891 -2.557 1 94.12 443 ALA B C 1
ATOM 10167 O O . ALA B 1 443 ? -3.096 29.906 -2.115 1 94.12 443 ALA B O 1
ATOM 10168 N N . ALA B 1 444 ? -2.787 27.672 -2.123 1 94.56 444 ALA B N 1
ATOM 10169 C CA . ALA B 1 444 ? -3.666 27.453 -0.977 1 94.56 444 ALA B CA 1
ATOM 10170 C C . ALA B 1 444 ? -3.18 28.234 0.24 1 94.56 444 ALA B C 1
ATOM 10172 O O . ALA B 1 444 ? -3.98 28.844 0.957 1 94.56 444 ALA B O 1
ATOM 10173 N N . ARG B 1 445 ? -1.932 28.219 0.459 1 91.56 445 ARG B N 1
ATOM 10174 C CA . ARG B 1 445 ? -1.343 28.953 1.578 1 91.56 445 ARG B CA 1
ATOM 10175 C C . ARG B 1 445 ? -1.545 30.453 1.42 1 91.56 445 ARG B C 1
ATOM 10177 O O . ARG B 1 445 ? -1.77 31.156 2.402 1 91.56 445 ARG B O 1
ATOM 10184 N N . HIS B 1 446 ? -1.501 30.938 0.243 1 91.69 446 HIS B N 1
ATOM 10185 C CA . HIS B 1 446 ? -1.705 32.344 -0.002 1 91.69 446 HIS B CA 1
ATOM 10186 C C . HIS B 1 446 ? -3.168 32.75 0.193 1 91.69 446 HIS B C 1
ATOM 10188 O O . HIS B 1 446 ? -3.465 33.844 0.635 1 91.69 446 HIS B O 1
ATOM 10194 N N . LEU B 1 447 ? -4.039 31.859 -0.193 1 93.62 447 LEU B N 1
ATOM 10195 C CA . LEU B 1 447 ? -5.445 32.094 0.124 1 93.62 447 LEU B CA 1
ATOM 10196 C C . LEU B 1 447 ? -5.648 32.219 1.63 1 93.62 447 LEU B C 1
ATOM 10198 O O . LEU B 1 447 ? -6.371 33.094 2.086 1 93.62 447 LEU B O 1
ATOM 10202 N N . GLU B 1 448 ? -4.969 31.438 2.35 1 90.56 448 GLU B N 1
ATOM 10203 C CA . GLU B 1 448 ? -5.105 31.484 3.803 1 90.56 448 GLU B CA 1
ATOM 10204 C C . GLU B 1 448 ? -4.504 32.781 4.379 1 90.56 448 GLU B C 1
ATOM 10206 O O . GLU B 1 448 ? -5.004 33.312 5.371 1 90.56 448 GLU B O 1
ATOM 10211 N N . THR B 1 449 ? -3.469 33.188 3.783 1 89.19 449 THR B N 1
ATOM 10212 C CA . THR B 1 449 ? -2.916 34.5 4.188 1 89.19 449 THR B CA 1
ATOM 10213 C C . THR B 1 449 ? -3.914 35.625 3.924 1 89.19 449 THR B C 1
ATOM 10215 O O . THR B 1 449 ? -4.023 36.562 4.715 1 89.19 449 THR B O 1
ATOM 10218 N N . SER B 1 450 ? -4.59 35.531 2.805 1 90.94 450 SER B N 1
ATOM 10219 C CA . SER B 1 450 ? -5.633 36.5 2.512 1 90.94 450 SER B CA 1
ATOM 10220 C C . SER B 1 450 ? -6.746 36.469 3.557 1 90.94 450 SER B C 1
ATOM 10222 O O . SER B 1 450 ? -7.293 37.5 3.934 1 90.94 450 SER B O 1
ATOM 10224 N N . ALA B 1 451 ? -7.074 35.281 3.939 1 91.94 451 ALA B N 1
ATOM 10225 C CA . ALA B 1 451 ? -8.07 35.125 4.992 1 91.94 451 ALA B CA 1
ATOM 10226 C C . ALA B 1 451 ? -7.594 35.75 6.297 1 91.94 451 ALA B C 1
ATOM 10228 O O . ALA B 1 451 ? -8.383 36.344 7.027 1 91.94 451 ALA B O 1
ATOM 10229 N N . GLN B 1 452 ? -6.355 35.594 6.566 1 89.12 452 GLN B N 1
ATOM 10230 C CA . GLN B 1 452 ? -5.789 36.188 7.777 1 89.12 452 GLN B CA 1
ATOM 10231 C C . GLN B 1 452 ? -5.895 37.719 7.746 1 89.12 452 GLN B C 1
ATOM 10233 O O . GLN B 1 452 ? -6.117 38.344 8.781 1 89.12 452 GLN B O 1
ATOM 10238 N N . LYS B 1 453 ? -5.652 38.25 6.633 1 89.56 453 LYS B N 1
ATOM 10239 C CA . LYS B 1 453 ? -5.816 39.719 6.488 1 89.56 453 LYS B CA 1
ATOM 10240 C C . LYS B 1 453 ? -7.254 40.125 6.785 1 89.56 453 LYS B C 1
ATOM 10242 O O . LYS B 1 453 ? -7.484 41.156 7.445 1 89.56 453 LYS B O 1
ATOM 10247 N N . CYS B 1 454 ? -8.164 39.375 6.242 1 92.19 454 CYS B N 1
ATOM 10248 C CA . CYS B 1 454 ? -9.57 39.625 6.52 1 92.19 454 CYS B CA 1
ATOM 10249 C C . CYS B 1 454 ? -9.859 39.531 8.016 1 92.19 454 CYS B C 1
ATOM 10251 O O . CYS B 1 454 ? -10.547 40.406 8.57 1 92.19 454 CYS B O 1
ATOM 10253 N N . ILE B 1 455 ? -9.328 38.594 8.633 1 93.62 455 ILE B N 1
ATOM 10254 C CA . ILE B 1 455 ? -9.523 38.375 10.062 1 93.62 455 ILE B CA 1
ATOM 10255 C C . ILE B 1 455 ? -8.914 39.562 10.844 1 93.62 455 ILE B C 1
ATOM 10257 O O . ILE B 1 455 ? -9.5 40.031 11.82 1 93.62 455 ILE B O 1
ATOM 10261 N N . ARG B 1 456 ? -7.77 39.969 10.43 1 92.31 456 ARG B N 1
ATOM 10262 C CA . ARG B 1 456 ? -7.129 41.125 11.055 1 92.31 456 ARG B CA 1
ATOM 10263 C C . ARG B 1 456 ? -8.023 42.344 10.969 1 92.31 456 ARG B C 1
ATOM 10265 O O . ARG B 1 456 ? -8.156 43.094 11.938 1 92.31 456 ARG B O 1
ATOM 10272 N N . GLU B 1 457 ? -8.617 42.531 9.859 1 91.81 457 GLU B N 1
ATOM 10273 C CA . GLU B 1 457 ? -9.516 43.688 9.672 1 91.81 457 GLU B CA 1
ATOM 10274 C C . GLU B 1 457 ? -10.719 43.594 10.602 1 91.81 457 GLU B C 1
ATOM 10276 O O . GLU B 1 457 ? -11.141 44.594 11.188 1 91.81 457 GLU B O 1
ATOM 10281 N N . MET B 1 458 ? -11.227 42.438 10.672 1 93.25 458 MET B N 1
ATOM 10282 C CA . MET B 1 458 ? -12.352 42.188 11.578 1 93.25 458 MET B CA 1
ATOM 10283 C C . MET B 1 458 ? -11.953 42.5 13.023 1 93.25 458 MET B C 1
ATOM 10285 O O . MET B 1 458 ? -12.711 43.125 13.758 1 93.25 458 MET B O 1
ATOM 10289 N N . THR B 1 459 ? -10.828 42.062 13.391 1 95.31 459 THR B N 1
ATOM 10290 C CA . THR B 1 459 ? -10.328 42.25 14.742 1 95.31 459 THR B CA 1
ATOM 10291 C C . THR B 1 459 ? -10.047 43.75 15 1 95.31 459 THR B C 1
ATOM 10293 O O . THR B 1 459 ? -10.344 44.25 16.094 1 95.31 459 THR B O 1
ATOM 10296 N N . ASP B 1 460 ? -9.477 44.375 14.055 1 93.69 460 ASP B N 1
ATOM 10297 C CA . ASP B 1 460 ? -9.203 45.812 14.18 1 93.69 460 ASP B CA 1
ATOM 10298 C C . ASP B 1 460 ? -10.5 46.594 14.375 1 93.69 460 ASP B C 1
ATOM 10300 O O . ASP B 1 460 ? -10.539 47.562 15.156 1 93.69 460 ASP B O 1
ATOM 10304 N N . GLU B 1 461 ? -11.438 46.219 13.641 1 92.75 461 GLU B N 1
ATOM 10305 C CA . GLU B 1 461 ? -12.727 46.875 13.797 1 92.75 461 GLU B CA 1
ATOM 10306 C C . GLU B 1 461 ? -13.242 46.781 15.227 1 92.75 461 GLU B C 1
ATOM 10308 O O . GLU B 1 461 ? -13.844 47.719 15.75 1 92.75 461 GLU B O 1
ATOM 10313 N N . LEU B 1 462 ? -13 45.688 15.797 1 94.44 462 LEU B N 1
ATOM 10314 C CA . LEU B 1 462 ? -13.43 45.469 17.172 1 94.44 462 LEU B CA 1
ATOM 10315 C C . LEU B 1 462 ? -12.531 46.188 18.156 1 94.44 462 LEU B C 1
ATOM 10317 O O . LEU B 1 462 ? -13.023 46.781 19.141 1 94.44 462 LEU B O 1
ATOM 10321 N N . CYS B 1 463 ? -11.227 46.219 17.938 1 95.19 463 CYS B N 1
ATOM 10322 C CA . CYS B 1 463 ? -10.266 46.531 18.984 1 95.19 463 CYS B CA 1
ATOM 10323 C C . CYS B 1 463 ? -9.766 47.969 18.891 1 95.19 463 CYS B C 1
ATOM 10325 O O . CYS B 1 463 ? -9.281 48.531 19.875 1 95.19 463 CYS B O 1
ATOM 10327 N N . LEU B 1 464 ? -9.859 48.594 17.781 1 92.94 464 LEU B N 1
ATOM 10328 C CA . LEU B 1 464 ? -9.211 49.906 17.562 1 92.94 464 LEU B CA 1
ATOM 10329 C C . LEU B 1 464 ? -9.688 50.938 18.594 1 92.94 464 LEU B C 1
ATOM 10331 O O . LEU B 1 464 ? -8.883 51.656 19.172 1 92.94 464 LEU B O 1
ATOM 10335 N N . SER B 1 465 ? -10.961 51 18.828 1 92.62 465 SER B N 1
ATOM 10336 C CA . SER B 1 465 ? -11.516 51.969 19.75 1 92.62 465 SER B CA 1
ATOM 10337 C C . SER B 1 465 ? -11.219 51.594 21.203 1 92.62 465 SER B C 1
ATOM 10339 O O . SER B 1 465 ? -11.328 52.438 22.094 1 92.62 465 SER B O 1
ATOM 10341 N N . ARG B 1 466 ? -10.758 50.406 21.422 1 94.88 466 ARG B N 1
ATOM 10342 C CA . ARG B 1 466 ? -10.57 49.906 22.781 1 94.88 466 ARG B CA 1
ATOM 10343 C C . ARG B 1 466 ? -9.086 49.75 23.094 1 94.88 466 ARG B C 1
ATOM 10345 O O . ARG B 1 466 ? -8.719 49.438 24.234 1 94.88 466 ARG B O 1
ATOM 10352 N N . SER B 1 467 ? -8.273 50 22.141 1 95.44 467 SER B N 1
ATOM 10353 C CA . SER B 1 467 ? -6.844 49.75 22.297 1 95.44 467 SER B CA 1
ATOM 10354 C C . SER B 1 467 ? -6.16 50.875 23.062 1 95.44 467 SER B C 1
ATOM 10356 O O . SER B 1 467 ? -6.668 52 23.109 1 95.44 467 SER B O 1
ATOM 10358 N N . LEU B 1 468 ? -5.016 50.562 23.578 1 95.25 468 LEU B N 1
ATOM 10359 C CA . LEU B 1 468 ? -4.203 51.469 24.391 1 95.25 468 LEU B CA 1
ATOM 10360 C C . LEU B 1 468 ? -3.639 52.594 23.547 1 95.25 468 LEU B C 1
ATOM 10362 O O . LEU B 1 468 ? -3.166 52.375 22.422 1 95.25 468 LEU B O 1
ATOM 10366 N N . LYS B 1 469 ? -3.799 53.812 24.016 1 93.56 469 LYS B N 1
ATOM 10367 C CA . LYS B 1 469 ? -3.174 54.969 23.438 1 93.56 469 LYS B CA 1
ATOM 10368 C C . LYS B 1 469 ? -2.223 55.656 24.422 1 93.56 469 LYS B C 1
ATOM 10370 O O . LYS B 1 469 ? -2.584 55.875 25.578 1 93.56 469 LYS B O 1
ATOM 10375 N N . ILE B 1 470 ? -1.016 55.906 23.922 1 93.69 470 ILE B N 1
ATOM 10376 C CA . ILE B 1 470 ? 0.025 56.406 24.828 1 93.69 470 ILE B CA 1
ATOM 10377 C C . ILE B 1 470 ? 0.116 57.906 24.734 1 93.69 470 ILE B C 1
ATOM 10379 O O . ILE B 1 470 ? 0.106 58.469 23.641 1 93.69 470 ILE B O 1
ATOM 10383 N N . GLY B 1 471 ? 0.117 58.531 25.875 1 90.81 471 GLY B N 1
ATOM 10384 C CA . GLY B 1 471 ? 0.337 59.969 25.984 1 90.81 471 GLY B CA 1
ATOM 10385 C C . GLY B 1 471 ? 1.605 60.312 26.734 1 90.81 471 GLY B C 1
ATOM 10386 O O . GLY B 1 471 ? 2.305 59.438 27.234 1 90.81 471 GLY B O 1
ATOM 10387 N N . ARG B 1 472 ? 1.902 61.562 26.766 1 89.75 472 ARG B N 1
ATOM 10388 C CA . ARG B 1 472 ? 3.076 62.062 27.484 1 89.75 472 ARG B CA 1
ATOM 10389 C C . ARG B 1 472 ? 2.832 62.094 28.984 1 89.75 472 ARG B C 1
ATOM 10391 O O . ARG B 1 472 ? 1.725 62.406 29.438 1 89.75 472 ARG B O 1
ATOM 10398 N N . GLN B 1 473 ? 3.871 61.75 29.656 1 85.25 473 GLN B N 1
ATOM 10399 C CA . GLN B 1 473 ? 3.787 61.812 31.109 1 85.25 473 GLN B CA 1
ATOM 10400 C C . GLN B 1 473 ? 3.775 63.281 31.578 1 85.25 473 GLN B C 1
ATOM 10402 O O . GLN B 1 473 ? 4.648 64.062 31.203 1 85.25 473 GLN B O 1
ATOM 10407 N N . PRO B 1 474 ? 2.721 63.594 32.25 1 81.56 474 PRO B N 1
ATOM 10408 C CA . PRO B 1 474 ? 2.648 65 32.719 1 81.56 474 PRO B CA 1
ATOM 10409 C C . PRO B 1 474 ? 3.756 65.312 33.719 1 81.56 474 PRO B C 1
ATOM 10411 O O . PRO B 1 474 ? 4.203 66.438 33.781 1 81.56 474 PRO B O 1
ATOM 10414 N N . HIS B 1 475 ? 4.121 64.438 34.531 1 81.5 475 HIS B N 1
ATOM 10415 C CA . HIS B 1 475 ? 5.172 64.625 35.531 1 81.5 475 HIS B CA 1
ATOM 10416 C C . HIS B 1 475 ? 6.484 64 35.094 1 81.5 475 HIS B C 1
ATOM 10418 O O . HIS B 1 475 ? 6.676 63.688 33.906 1 81.5 475 HIS B O 1
ATOM 10424 N N . ALA B 1 476 ? 7.234 63.594 36.031 1 81.75 476 ALA B N 1
ATOM 10425 C CA . ALA B 1 476 ? 8.531 63 35.719 1 81.75 476 ALA B CA 1
ATOM 10426 C C . ALA B 1 476 ? 8.375 61.562 35.219 1 81.75 476 ALA B C 1
ATOM 10428 O O . ALA B 1 476 ? 7.633 60.781 35.812 1 81.75 476 ALA B O 1
ATOM 10429 N N . SER B 1 477 ? 8.891 61.281 34.125 1 86.5 477 SER B N 1
ATOM 10430 C CA . SER B 1 477 ? 8.883 59.938 33.531 1 86.5 477 SER B CA 1
ATOM 10431 C C . SER B 1 477 ? 9.961 59.062 34.156 1 86.5 477 SER B C 1
ATOM 10433 O O . SER B 1 477 ? 11.094 59.5 34.344 1 86.5 477 SER B O 1
ATOM 10435 N N . PRO B 1 478 ? 9.578 57.812 34.5 1 92 478 PRO B N 1
ATOM 10436 C CA . PRO B 1 478 ? 10.578 56.938 35.094 1 92 478 PRO B CA 1
ATOM 10437 C C . PRO B 1 478 ? 11.695 56.594 34.094 1 92 478 PRO B C 1
ATOM 10439 O O . PRO B 1 478 ? 11.477 56.531 32.906 1 92 478 PRO B O 1
ATOM 10442 N N . SER B 1 479 ? 12.859 56.312 34.688 1 93.38 479 SER B N 1
ATOM 10443 C CA . SER B 1 479 ? 14.016 55.969 33.875 1 93.38 479 SER B CA 1
ATOM 10444 C C . SER B 1 479 ? 14.008 54.469 33.531 1 93.38 479 SER B C 1
ATOM 10446 O O . SER B 1 479 ? 14.516 54.031 32.5 1 93.38 479 SER B O 1
ATOM 10448 N N . THR B 1 480 ? 13.469 53.688 34.5 1 96.25 480 THR B N 1
ATOM 10449 C CA . THR B 1 480 ? 13.367 52.25 34.281 1 96.25 480 THR B CA 1
ATOM 10450 C C . THR B 1 480 ? 12.023 51.719 34.75 1 96.25 480 THR B C 1
ATOM 10452 O O . THR B 1 480 ? 11.438 52.25 35.688 1 96.25 480 THR B O 1
ATOM 10455 N N . VAL B 1 481 ? 11.578 50.75 34.062 1 97 481 VAL B N 1
ATOM 10456 C CA . VAL B 1 481 ? 10.336 50.094 34.438 1 97 481 VAL B CA 1
ATOM 10457 C C . VAL B 1 481 ? 10.516 48.562 34.344 1 97 481 VAL B C 1
ATOM 10459 O O . VAL B 1 481 ? 11.094 48.062 33.375 1 97 481 VAL B O 1
ATOM 10462 N N . ILE B 1 482 ? 10.07 47.812 35.375 1 97.44 482 ILE B N 1
ATOM 10463 C CA . ILE B 1 482 ? 10.062 46.344 35.375 1 97.44 482 ILE B CA 1
ATOM 10464 C C . ILE B 1 482 ? 8.641 45.844 35.594 1 97.44 482 ILE B C 1
ATOM 10466 O O . ILE B 1 482 ? 7.945 46.312 36.5 1 97.44 482 ILE B O 1
ATOM 10470 N N . VAL B 1 483 ? 8.25 45.062 34.719 1 97.38 483 VAL B N 1
ATOM 10471 C CA . VAL B 1 483 ? 6.953 44.406 34.875 1 97.38 483 VAL B CA 1
ATOM 10472 C C . VAL B 1 483 ? 7.141 42.906 34.906 1 97.38 483 VAL B C 1
ATOM 10474 O O . VAL B 1 483 ? 7.848 42.344 34.062 1 97.38 483 VAL B O 1
ATOM 10477 N N . THR B 1 484 ? 6.594 42.188 35.812 1 96.88 484 THR B N 1
ATOM 10478 C CA . THR B 1 484 ? 6.562 40.75 35.875 1 96.88 484 THR B CA 1
ATOM 10479 C C . THR B 1 484 ? 5.125 40.219 35.844 1 96.88 484 THR B C 1
ATOM 10481 O O . THR B 1 484 ? 4.215 40.875 36.344 1 96.88 484 THR B O 1
ATOM 10484 N N . ALA B 1 485 ? 4.93 39.125 35.25 1 96.75 485 ALA B N 1
ATOM 10485 C CA . ALA B 1 485 ? 3.572 38.625 35.062 1 96.75 485 ALA B CA 1
ATOM 10486 C C . ALA B 1 485 ? 3.504 37.125 35.281 1 96.75 485 ALA B C 1
ATOM 10488 O O . ALA B 1 485 ? 4.48 36.406 35.031 1 96.75 485 ALA B O 1
ATOM 10489 N N . PRO B 1 486 ? 2.367 36.656 35.75 1 96.12 486 PRO B N 1
ATOM 10490 C CA . PRO B 1 486 ? 2.119 35.188 35.844 1 96.12 486 PRO B CA 1
ATOM 10491 C C . PRO B 1 486 ? 1.785 34.562 34.469 1 96.12 486 PRO B C 1
ATOM 10493 O O . PRO B 1 486 ? 1.817 35.25 33.438 1 96.12 486 PRO B O 1
ATOM 10496 N N . VAL B 1 487 ? 1.548 33.312 34.438 1 95.88 487 VAL B N 1
ATOM 10497 C CA . VAL B 1 487 ? 1.031 32.594 33.25 1 95.88 487 VAL B CA 1
ATOM 10498 C C . VAL B 1 487 ? -0.42 32.188 33.5 1 95.88 487 VAL B C 1
ATOM 10500 O O . VAL B 1 487 ? -1.029 32.594 34.5 1 95.88 487 VAL B O 1
ATOM 10503 N N . ARG B 1 488 ? -0.973 31.516 32.562 1 95.44 488 ARG B N 1
ATOM 10504 C CA . ARG B 1 488 ? -2.383 31.172 32.688 1 95.44 488 ARG B CA 1
ATOM 10505 C C . ARG B 1 488 ? -2.604 29.688 32.5 1 95.44 488 ARG B C 1
ATOM 10507 O O . ARG B 1 488 ? -1.827 29.031 31.781 1 95.44 488 ARG B O 1
ATOM 10514 N N . ILE B 1 489 ? -3.711 29.219 33.062 1 94.25 489 ILE B N 1
ATOM 10515 C CA . ILE B 1 489 ? -4.273 27.906 32.781 1 94.25 489 ILE B CA 1
ATOM 10516 C C . ILE B 1 489 ? -5.527 28.062 31.922 1 94.25 489 ILE B C 1
ATOM 10518 O O . ILE B 1 489 ? -6.402 28.859 32.25 1 94.25 489 ILE B O 1
ATOM 10522 N N . ASP B 1 490 ? -5.551 27.391 30.859 1 93.06 490 ASP B N 1
ATOM 10523 C CA . ASP B 1 490 ? -6.789 27.328 30.094 1 93.06 490 ASP B CA 1
ATOM 10524 C C . ASP B 1 490 ? -7.648 26.156 30.547 1 93.06 490 ASP B C 1
ATOM 10526 O O . ASP B 1 490 ? -7.57 25.062 29.984 1 93.06 490 ASP B O 1
ATOM 10530 N N . PHE B 1 491 ? -8.531 26.422 31.391 1 93.12 491 PHE B N 1
ATOM 10531 C CA . PHE B 1 491 ? -9.281 25.391 32.094 1 93.12 491 PHE B CA 1
ATOM 10532 C C . PHE B 1 491 ? -10.312 24.75 31.188 1 93.12 491 PHE B C 1
ATOM 10534 O O . PHE B 1 491 ? -10.477 23.531 31.203 1 93.12 491 PHE B O 1
ATOM 10541 N N . PHE B 1 492 ? -11.047 25.578 30.469 1 94.81 492 PHE B N 1
ATOM 10542 C CA . PHE B 1 492 ? -12.094 25.016 29.625 1 94.81 492 PHE B CA 1
ATOM 10543 C C . PHE B 1 492 ? -12.523 26.016 28.562 1 94.81 492 PHE B C 1
ATOM 10545 O O . PHE B 1 492 ? -12.688 27.203 28.844 1 94.81 492 PHE B O 1
ATOM 10552 N N . GLY B 1 493 ? -12.641 25.516 27.359 1 93.88 493 GLY B N 1
ATOM 10553 C CA . GLY B 1 493 ? -13.172 26.359 26.297 1 93.88 493 GLY B CA 1
ATOM 10554 C C . GLY B 1 493 ? -12.102 26.859 25.344 1 93.88 493 GLY B C 1
ATOM 10555 O O . GLY B 1 493 ? -12.312 27.828 24.609 1 93.88 493 GLY B O 1
ATOM 10556 N N . GLY B 1 494 ? -11.047 26.281 25.281 1 90.31 494 GLY B N 1
ATOM 10557 C CA . GLY B 1 494 ? -9.984 26.672 24.375 1 90.31 494 GLY B CA 1
ATOM 10558 C C . GLY B 1 494 ? -10.43 26.734 22.922 1 90.31 494 GLY B C 1
ATOM 10559 O O . GLY B 1 494 ? -11.312 25.984 22.5 1 90.31 494 GLY B O 1
ATOM 10560 N N . TRP B 1 495 ? -9.891 27.75 22.141 1 90.56 495 TRP B N 1
ATOM 10561 C CA . TRP B 1 495 ? -10.117 27.984 20.719 1 90.56 495 TRP B CA 1
ATOM 10562 C C . TRP B 1 495 ? -11.336 28.875 20.5 1 90.56 495 TRP B C 1
ATOM 10564 O O . TRP B 1 495 ? -11.492 29.484 19.438 1 90.56 495 TRP B O 1
ATOM 10574 N N . LEU B 1 496 ? -12.219 28.844 21.469 1 94.19 496 LEU B N 1
ATOM 10575 C CA . LEU B 1 496 ? -13.398 29.688 21.328 1 94.19 496 LEU B CA 1
ATOM 10576 C C . LEU B 1 496 ? -13.016 31.172 21.391 1 94.19 496 LEU B C 1
ATOM 10578 O O . LEU B 1 496 ? -13.82 32.031 21.031 1 94.19 496 LEU B O 1
ATOM 10582 N N . ASP B 1 497 ? -11.805 31.453 21.734 1 95.75 497 ASP B N 1
ATOM 10583 C CA . ASP B 1 497 ? -11.297 32.812 21.859 1 95.75 497 ASP B CA 1
ATOM 10584 C C . ASP B 1 497 ? -10.68 33.281 20.531 1 95.75 497 ASP B C 1
ATOM 10586 O O . ASP B 1 497 ? -10.367 34.469 20.375 1 95.75 497 ASP B O 1
ATOM 10590 N N . THR B 1 498 ? -10.516 32.406 19.609 1 94.12 498 THR B N 1
ATOM 10591 C CA . THR B 1 498 ? -9.703 32.656 18.406 1 94.12 498 THR B CA 1
ATOM 10592 C C . THR B 1 498 ? -10.531 33.344 17.328 1 94.12 498 THR B C 1
ATOM 10594 O O . THR B 1 498 ? -11.617 32.906 16.984 1 94.12 498 THR B O 1
ATOM 10597 N N . PRO B 1 499 ? -10.047 34.5 16.906 1 94.06 499 PRO B N 1
ATOM 10598 C CA . PRO B 1 499 ? -10.703 35.031 15.703 1 94.06 499 PRO B CA 1
ATOM 10599 C C . PRO B 1 499 ? -10.484 34.156 14.469 1 94.06 499 PRO B C 1
ATOM 10601 O O . PRO B 1 499 ? -9.375 33.656 14.25 1 94.06 499 PRO B O 1
ATOM 10604 N N . PRO B 1 500 ? -11.383 33.844 13.711 1 94.25 500 PRO B N 1
ATOM 10605 C CA . PRO B 1 500 ? -12.703 34.469 13.688 1 94.25 500 PRO B CA 1
ATOM 10606 C C . PRO B 1 500 ? -13.773 33.625 14.398 1 94.25 500 PRO B C 1
ATOM 10608 O O . PRO B 1 500 ? -14.961 33.906 14.281 1 94.25 500 PRO B O 1
ATOM 10611 N N . ILE B 1 501 ? -13.398 32.625 15.055 1 93.62 501 ILE B N 1
ATOM 10612 C CA . ILE B 1 501 ? -14.328 31.672 15.641 1 93.62 501 ILE B CA 1
ATOM 10613 C C . ILE B 1 501 ? -15.289 32.375 16.594 1 93.62 501 ILE B C 1
ATOM 10615 O O . ILE B 1 501 ? -16.5 32.219 16.5 1 93.62 501 ILE B O 1
ATOM 10619 N N . PHE B 1 502 ? -14.805 33.281 17.422 1 94.88 502 PHE B N 1
ATOM 10620 C CA . PHE B 1 502 ? -15.656 33.844 18.453 1 94.88 502 PHE B CA 1
ATOM 10621 C C . PHE B 1 502 ? -16.625 34.844 17.844 1 94.88 502 PHE B C 1
ATOM 10623 O O . PHE B 1 502 ? -17.641 35.188 18.469 1 94.88 502 PHE B O 1
ATOM 10630 N N . PHE B 1 503 ? -16.312 35.375 16.672 1 92.25 503 PHE B N 1
ATOM 10631 C CA . PHE B 1 503 ? -17.25 36.312 16.016 1 92.25 503 PHE B CA 1
ATOM 10632 C C . PHE B 1 503 ? -18.516 35.562 15.602 1 92.25 503 PHE B C 1
ATOM 10634 O O . PHE B 1 503 ? -19.578 36.188 15.516 1 92.25 503 PHE B O 1
ATOM 10641 N N . SER B 1 504 ? -18.375 34.25 15.367 1 87.31 504 SER B N 1
ATOM 10642 C CA . SER B 1 504 ? -19.469 33.5 14.758 1 87.31 504 SER B CA 1
ATOM 10643 C C . SER B 1 504 ? -20.078 32.531 15.742 1 87.31 504 SER B C 1
ATOM 10645 O O . SER B 1 504 ? -21.047 31.828 15.422 1 87.31 504 SER B O 1
ATOM 10647 N N . MET B 1 505 ? -19.531 32.406 16.859 1 89.56 505 MET B N 1
ATOM 10648 C CA . MET B 1 505 ? -19.969 31.391 17.828 1 89.56 505 MET B CA 1
ATOM 10649 C C . MET B 1 505 ? -20.75 32.031 18.969 1 89.56 505 MET B C 1
ATOM 10651 O O . MET B 1 505 ? -20.297 33.031 19.531 1 89.56 505 MET B O 1
ATOM 10655 N N . ASP B 1 506 ? -21.828 31.406 19.25 1 89.06 506 ASP B N 1
ATOM 10656 C CA . ASP B 1 506 ? -22.562 31.844 20.438 1 89.06 506 ASP B CA 1
ATOM 10657 C C . ASP B 1 506 ? -21.875 31.359 21.719 1 89.06 506 ASP B C 1
ATOM 10659 O O . ASP B 1 506 ? -21.391 30.234 21.781 1 89.06 506 ASP B O 1
ATOM 10663 N N . ASN B 1 507 ? -21.797 32.188 22.672 1 91.25 507 ASN B N 1
ATOM 10664 C CA . ASN B 1 507 ? -21.188 31.859 23.969 1 91.25 507 ASN B CA 1
ATOM 10665 C C . ASN B 1 507 ? -19.734 31.469 23.812 1 91.25 507 ASN B C 1
ATOM 10667 O O . ASN B 1 507 ? -19.312 30.422 24.297 1 91.25 507 ASN B O 1
ATOM 10671 N N . ALA B 1 508 ? -19.047 32.219 23 1 94.25 508 ALA B N 1
ATOM 10672 C CA . ALA B 1 508 ? -17.609 32.031 22.891 1 94.25 508 ALA B CA 1
ATOM 10673 C C . ALA B 1 508 ? -16.891 32.469 24.156 1 94.25 508 ALA B C 1
ATOM 10675 O O . ALA B 1 508 ? -16.578 33.656 24.297 1 94.25 508 ALA B O 1
ATOM 10676 N N . ALA B 1 509 ? -16.672 31.531 25 1 96.31 509 ALA B N 1
ATOM 10677 C CA . ALA B 1 509 ? -16.109 31.844 26.312 1 96.31 509 ALA B CA 1
ATOM 10678 C C . ALA B 1 509 ? -15.031 30.828 26.703 1 96.31 509 ALA B C 1
ATOM 10680 O O . ALA B 1 509 ? -15.023 29.703 26.219 1 96.31 509 ALA B O 1
ATOM 10681 N N . VAL B 1 510 ? -14.117 31.312 27.516 1 97.06 510 VAL B N 1
ATOM 10682 C CA . VAL B 1 510 ? -13.07 30.469 28.062 1 97.06 510 VAL B CA 1
ATOM 10683 C C . VAL B 1 510 ? -12.93 30.688 29.562 1 97.06 510 VAL B C 1
ATOM 10685 O O . VAL B 1 510 ? -12.961 31.828 30.016 1 97.06 510 VAL B O 1
ATOM 10688 N N . VAL B 1 511 ? -12.875 29.641 30.328 1 96.69 511 VAL B N 1
ATOM 10689 C CA . VAL B 1 511 ? -12.562 29.719 31.75 1 96.69 511 VAL B CA 1
ATOM 10690 C C . VAL B 1 511 ? -11.055 29.578 31.953 1 96.69 511 VAL B C 1
ATOM 10692 O O . VAL B 1 511 ? -10.453 28.578 31.547 1 96.69 511 VAL B O 1
ATOM 10695 N N . ASN B 1 512 ? -10.5 30.609 32.531 1 94.94 512 ASN B N 1
ATOM 10696 C CA . ASN B 1 512 ? -9.062 30.672 32.75 1 94.94 512 ASN B CA 1
ATOM 10697 C C . ASN B 1 512 ? -8.711 31 34.188 1 94.94 512 ASN B C 1
ATOM 10699 O O . ASN B 1 512 ? -9.594 31.328 34.969 1 94.94 512 ASN B O 1
ATOM 10703 N N . MET B 1 513 ? -7.398 30.828 34.438 1 94.62 513 MET B N 1
ATOM 10704 C CA . MET B 1 513 ? -6.883 31.141 35.781 1 94.62 513 MET B CA 1
ATOM 10705 C C . MET B 1 513 ? -5.445 31.656 35.688 1 94.62 513 MET B C 1
ATOM 10707 O O . MET B 1 513 ? -4.609 31.062 35 1 94.62 513 MET B O 1
ATOM 10711 N N . ALA B 1 514 ? -5.172 32.75 36.312 1 95.69 514 ALA B N 1
ATOM 10712 C CA . ALA B 1 514 ? -3.801 33.219 36.406 1 95.69 514 ALA B CA 1
ATOM 10713 C C . ALA B 1 514 ? -3.039 32.5 37.531 1 95.69 514 ALA B C 1
ATOM 10715 O O . ALA B 1 514 ? -3.549 32.344 38.625 1 95.69 514 ALA B O 1
ATOM 10716 N N . ILE B 1 515 ? -1.812 32.125 37.188 1 95.5 515 ILE B N 1
ATOM 10717 C CA . ILE B 1 515 ? -1.085 31.359 38.219 1 95.5 515 ILE B CA 1
ATOM 10718 C C . ILE B 1 515 ? 0.386 31.766 38.188 1 95.5 515 ILE B C 1
ATOM 10720 O O . ILE B 1 515 ? 0.942 32.094 37.156 1 95.5 515 ILE B O 1
ATOM 10724 N N . LYS B 1 516 ? 0.981 31.703 39.344 1 95.19 516 LYS B N 1
ATOM 10725 C CA . LYS B 1 516 ? 2.436 31.688 39.469 1 95.19 516 LYS B CA 1
ATOM 10726 C C . LYS B 1 516 ? 2.986 30.281 39.344 1 95.19 516 LYS B C 1
ATOM 10728 O O . LYS B 1 516 ? 2.344 29.312 39.781 1 95.19 516 LYS B O 1
ATOM 10733 N N . LEU B 1 517 ? 4.051 30.172 38.719 1 94.38 517 LEU B N 1
ATOM 10734 C CA . LEU B 1 517 ? 4.707 28.875 38.594 1 94.38 517 LEU B CA 1
ATOM 10735 C C . LEU B 1 517 ? 5.848 28.734 39.594 1 94.38 517 LEU B C 1
ATOM 10737 O O . LEU B 1 517 ? 6.777 29.547 39.594 1 94.38 517 LEU B O 1
ATOM 10741 N N . ASP B 1 518 ? 5.746 27.75 40.375 1 94.5 518 ASP B N 1
ATOM 10742 C CA . ASP B 1 518 ? 6.711 27.5 41.438 1 94.5 518 ASP B CA 1
ATOM 10743 C C . ASP B 1 518 ? 6.934 28.75 42.281 1 94.5 518 ASP B C 1
ATOM 10745 O O . ASP B 1 518 ? 8.07 29.094 42.625 1 94.5 518 ASP B O 1
ATOM 10749 N N . GLY B 1 519 ? 5.875 29.453 42.406 1 91 519 GLY B N 1
ATOM 10750 C CA . GLY B 1 519 ? 5.875 30.609 43.312 1 91 519 GLY B CA 1
ATOM 10751 C C . GLY B 1 519 ? 6.363 31.875 42.656 1 91 519 GLY B C 1
ATOM 10752 O O . GLY B 1 519 ? 6.48 32.906 43.312 1 91 519 GLY B O 1
ATOM 10753 N N . LYS B 1 520 ? 6.562 31.812 41.406 1 93.94 520 LYS B N 1
ATOM 10754 C CA . LYS B 1 520 ? 7.156 32.969 40.75 1 93.94 520 LYS B CA 1
ATOM 10755 C C . LYS B 1 520 ? 6.387 33.375 39.5 1 93.94 520 LYS B C 1
ATOM 10757 O O . LYS B 1 520 ? 5.719 32.531 38.906 1 93.94 520 LYS B O 1
ATOM 10762 N N . ASN B 1 521 ? 6.531 34.688 39.219 1 95.38 521 ASN B N 1
ATOM 10763 C CA . ASN B 1 521 ? 6.152 35.156 37.906 1 95.38 521 ASN B CA 1
ATOM 10764 C C . ASN B 1 521 ? 7.25 34.875 36.875 1 95.38 521 ASN B C 1
ATOM 10766 O O . ASN B 1 521 ? 8.32 35.469 36.906 1 95.38 521 ASN B O 1
ATOM 10770 N N . PRO B 1 522 ? 6.938 34.062 35.938 1 95.19 522 PRO B N 1
ATOM 10771 C CA . PRO B 1 522 ? 8.016 33.625 35.062 1 95.19 522 PRO B CA 1
ATOM 10772 C C . PRO B 1 522 ? 8.266 34.594 33.906 1 95.19 522 PRO B C 1
ATOM 10774 O O . PRO B 1 522 ? 9.281 34.469 33.219 1 95.19 522 PRO B O 1
ATOM 10777 N N . ILE B 1 523 ? 7.383 35.531 33.625 1 96.25 523 ILE B N 1
ATOM 10778 C CA . ILE B 1 523 ? 7.512 36.438 32.469 1 96.25 523 ILE B CA 1
ATOM 10779 C C . ILE B 1 523 ? 7.91 37.844 32.938 1 96.25 523 ILE B C 1
ATOM 10781 O O . ILE B 1 523 ? 7.316 38.375 33.906 1 96.25 523 ILE B O 1
ATOM 10785 N N . ARG B 1 524 ? 8.891 38.406 32.281 1 96.12 524 ARG B N 1
ATOM 10786 C CA . ARG B 1 524 ? 9.422 39.688 32.719 1 96.12 524 ARG B CA 1
ATOM 10787 C C . ARG B 1 524 ? 9.766 40.594 31.531 1 96.12 524 ARG B C 1
ATOM 10789 O O . ARG B 1 524 ? 10.281 40.125 30.516 1 96.12 524 ARG B O 1
ATOM 10796 N N . CYS B 1 525 ? 9.445 41.812 31.688 1 97.12 525 CYS B N 1
ATOM 10797 C CA . CYS B 1 525 ? 9.867 42.844 30.75 1 97.12 525 CYS B CA 1
ATOM 10798 C C . CYS B 1 525 ? 10.539 44 31.469 1 97.12 525 CYS B C 1
ATOM 10800 O O . CYS B 1 525 ? 10 44.531 32.438 1 97.12 525 CYS B O 1
ATOM 10802 N N . PHE B 1 526 ? 11.719 44.375 31.062 1 97.06 526 PHE B N 1
ATOM 10803 C CA . PHE B 1 526 ? 12.484 45.469 31.609 1 97.06 526 PHE B CA 1
ATOM 10804 C C . PHE B 1 526 ? 12.75 46.531 30.531 1 97.06 526 PHE B C 1
ATOM 10806 O O . PHE B 1 526 ? 13.336 46.219 29.484 1 97.06 526 PHE B O 1
ATOM 10813 N N . ILE B 1 527 ? 12.273 47.75 30.734 1 97.25 527 ILE B N 1
ATOM 10814 C CA . ILE B 1 527 ? 12.516 48.812 29.797 1 97.25 527 ILE B CA 1
ATOM 10815 C C . ILE B 1 527 ? 13.352 49.906 30.469 1 97.25 527 ILE B C 1
ATOM 10817 O O . ILE B 1 527 ? 13.109 50.25 31.641 1 97.25 527 ILE B O 1
ATOM 10821 N N . GLU B 1 528 ? 14.32 50.375 29.719 1 96.94 528 GLU B N 1
ATOM 10822 C CA . GLU B 1 528 ? 15.211 51.438 30.203 1 96.94 528 GLU B CA 1
ATOM 10823 C C . GLU B 1 528 ? 15.453 52.5 29.141 1 96.94 528 GLU B C 1
ATOM 10825 O O . GLU B 1 528 ? 15.602 52.188 27.953 1 96.94 528 GLU B O 1
ATOM 10830 N N . LYS B 1 529 ? 15.453 53.75 29.562 1 96 529 LYS B N 1
ATOM 10831 C CA . LYS B 1 529 ? 15.844 54.812 28.656 1 96 529 LYS B CA 1
ATOM 10832 C C . LYS B 1 529 ? 17.359 54.875 28.469 1 96 529 LYS B C 1
ATOM 10834 O O . LYS B 1 529 ? 18.109 54.719 29.438 1 96 529 LYS B O 1
ATOM 10839 N N . ILE B 1 530 ? 17.703 54.969 27.25 1 95.62 530 ILE B N 1
ATOM 10840 C CA . ILE B 1 530 ? 19.125 55 26.969 1 95.62 530 ILE B CA 1
ATOM 10841 C C . ILE B 1 530 ? 19.469 56.25 26.172 1 95.62 530 ILE B C 1
ATOM 10843 O O . ILE B 1 530 ? 18.578 56.906 25.641 1 95.62 530 ILE B O 1
ATOM 10847 N N . ASP B 1 531 ? 20.812 56.562 25.969 1 93.31 531 ASP B N 1
ATOM 10848 C CA . ASP B 1 531 ? 21.266 57.812 25.375 1 93.31 531 ASP B CA 1
ATOM 10849 C C . ASP B 1 531 ? 21.5 57.656 23.875 1 93.31 531 ASP B C 1
ATOM 10851 O O . ASP B 1 531 ? 21.734 58.656 23.172 1 93.31 531 ASP B O 1
ATOM 10855 N N . LYS B 1 532 ? 21.266 56.531 23.312 1 94 532 LYS B N 1
ATOM 10856 C CA . LYS B 1 532 ? 21.438 56.281 21.875 1 94 532 LYS B CA 1
ATOM 10857 C C . LYS B 1 532 ? 20.094 56.281 21.156 1 94 532 LYS B C 1
ATOM 10859 O O . LYS B 1 532 ? 19.094 55.812 21.688 1 94 532 LYS B O 1
ATOM 10864 N N . PRO B 1 533 ? 20.078 56.781 19.969 1 93.44 533 PRO B N 1
ATOM 10865 C CA . PRO B 1 533 ? 18.812 57 19.25 1 93.44 533 PRO B CA 1
ATOM 10866 C C . PRO B 1 533 ? 18.312 55.75 18.531 1 93.44 533 PRO B C 1
ATOM 10868 O O . PRO B 1 533 ? 18.047 55.781 17.328 1 93.44 533 PRO B O 1
ATOM 10871 N N . PHE B 1 534 ? 18.172 54.719 19.203 1 95.38 534 PHE B N 1
ATOM 10872 C CA . PHE B 1 534 ? 17.609 53.5 18.625 1 95.38 534 PHE B CA 1
ATOM 10873 C C . PHE B 1 534 ? 16.922 52.688 19.703 1 95.38 534 PHE B C 1
ATOM 10875 O O . PHE B 1 534 ? 17.016 53 20.891 1 95.38 534 PHE B O 1
ATOM 10882 N N . ILE B 1 535 ? 16.172 51.688 19.391 1 96.44 535 ILE B N 1
ATOM 10883 C CA . ILE B 1 535 ? 15.57 50.719 20.297 1 96.44 535 ILE B CA 1
ATOM 10884 C C . ILE B 1 535 ? 16.406 49.438 20.328 1 96.44 535 ILE B C 1
ATOM 10886 O O . ILE B 1 535 ? 16.594 48.812 19.297 1 96.44 535 ILE B O 1
ATOM 10890 N N . GLU B 1 536 ? 16.938 49.188 21.438 1 95.88 536 GLU B N 1
ATOM 10891 C CA . GLU B 1 536 ? 17.672 47.938 21.641 1 95.88 536 GLU B CA 1
ATOM 10892 C C . GLU B 1 536 ? 16.781 46.875 22.281 1 95.88 536 GLU B C 1
ATOM 10894 O O . GLU B 1 536 ? 16.266 47.062 23.391 1 95.88 536 GLU B O 1
ATOM 10899 N N . ILE B 1 537 ? 16.578 45.812 21.562 1 94.94 537 ILE B N 1
ATOM 10900 C CA . ILE B 1 537 ? 15.773 44.688 22.062 1 94.94 537 ILE B CA 1
ATOM 10901 C C . ILE B 1 537 ? 16.688 43.562 22.5 1 94.94 537 ILE B C 1
ATOM 10903 O O . ILE B 1 537 ? 17.547 43.094 21.719 1 94.94 537 ILE B O 1
ATOM 10907 N N . VAL B 1 538 ? 16.547 43.188 23.703 1 90.56 538 VAL B N 1
ATOM 10908 C CA . VAL B 1 538 ? 17.312 42.062 24.234 1 90.56 538 VAL B CA 1
ATOM 10909 C C . VAL B 1 538 ? 16.359 40.906 24.547 1 90.56 538 VAL B C 1
ATOM 10911 O O . VAL B 1 538 ? 15.461 41.031 25.375 1 90.56 538 VAL B O 1
ATOM 10914 N N . GLN B 1 539 ? 16.516 39.875 23.797 1 82.69 539 GLN B N 1
ATOM 10915 C CA . GLN B 1 539 ? 15.695 38.688 23.984 1 82.69 539 GLN B CA 1
ATOM 10916 C C . GLN B 1 539 ? 16.562 37.438 24.156 1 82.69 539 GLN B C 1
ATOM 10918 O O . GLN B 1 539 ? 17.25 37.031 23.219 1 82.69 539 GLN B O 1
ATOM 10923 N N . ASP B 1 540 ? 16.516 36.875 25.266 1 67.12 540 ASP B N 1
ATOM 10924 C CA . ASP B 1 540 ? 17.266 35.656 25.562 1 67.12 540 ASP B CA 1
ATOM 10925 C C . ASP B 1 540 ? 18.734 35.781 25.156 1 67.12 540 ASP B C 1
ATOM 10927 O O . ASP B 1 540 ? 19.281 34.906 24.5 1 67.12 540 ASP B O 1
ATOM 10931 N N . GLY B 1 541 ? 19.234 36.844 25.297 1 65.56 541 GLY B N 1
ATOM 10932 C CA . GLY B 1 541 ? 20.641 37.094 25.062 1 65.56 541 GLY B CA 1
ATOM 10933 C C . GLY B 1 541 ? 20.922 37.656 23.672 1 65.56 541 GLY B C 1
ATOM 10934 O O . GLY B 1 541 ? 22.062 38.031 23.375 1 65.56 541 GLY B O 1
ATOM 10935 N N . LEU B 1 542 ? 19.984 37.656 22.828 1 71.56 542 LEU B N 1
ATOM 10936 C CA . LEU B 1 542 ? 20.156 38.188 21.484 1 71.56 542 LEU B CA 1
ATOM 10937 C C . LEU B 1 542 ? 19.859 39.688 21.453 1 71.56 542 LEU B C 1
ATOM 10939 O O . LEU B 1 542 ? 18.891 40.125 22.078 1 71.56 542 LEU B O 1
ATOM 10943 N N . PHE B 1 543 ? 20.688 40.406 20.781 1 81.44 543 PHE B N 1
ATOM 10944 C CA . PHE B 1 543 ? 20.516 41.875 20.656 1 81.44 543 PHE B CA 1
ATOM 10945 C C . PHE B 1 543 ? 20.047 42.219 19.25 1 81.44 543 PHE B C 1
ATOM 10947 O O . PHE B 1 543 ? 20.578 41.719 18.266 1 81.44 543 PHE B O 1
ATOM 10954 N N . VAL B 1 544 ? 18.984 42.938 19.203 1 85.81 544 VAL B N 1
ATOM 10955 C CA . VAL B 1 544 ? 18.469 43.469 17.938 1 85.81 544 VAL B CA 1
ATOM 10956 C C . VAL B 1 544 ? 18.344 45 18.031 1 85.81 544 VAL B C 1
ATOM 10958 O O . VAL B 1 544 ? 17.812 45.531 19 1 85.81 544 VAL B O 1
ATOM 10961 N N . HIS B 1 545 ? 18.875 45.656 17.062 1 91.44 545 HIS B N 1
ATOM 10962 C CA . HIS B 1 545 ? 18.812 47.094 17.031 1 91.44 545 HIS B CA 1
ATOM 10963 C C . HIS B 1 545 ? 17.844 47.594 15.953 1 91.44 545 HIS B C 1
ATOM 10965 O O . HIS B 1 545 ? 18 47.25 14.781 1 91.44 545 HIS B O 1
ATOM 10971 N N . ILE B 1 546 ? 16.891 48.25 16.453 1 94.12 546 ILE B N 1
ATOM 10972 C CA . ILE B 1 546 ? 15.984 48.938 15.539 1 94.12 546 ILE B CA 1
ATOM 10973 C C . ILE B 1 546 ? 16.422 50.375 15.375 1 94.12 546 ILE B C 1
ATOM 10975 O O . ILE B 1 546 ? 16.094 51.219 16.203 1 94.12 546 ILE B O 1
ATOM 10979 N N . LYS B 1 547 ? 17 50.656 14.234 1 93.62 547 LYS B N 1
ATOM 10980 C CA . LYS B 1 547 ? 17.656 51.969 14.047 1 93.62 547 LYS B CA 1
ATOM 10981 C C . LYS B 1 547 ? 16.828 52.875 13.125 1 93.62 547 LYS B C 1
ATOM 10983 O O . LYS B 1 547 ? 17.062 54.062 13.055 1 93.62 547 LYS B O 1
ATOM 10988 N N . SER B 1 548 ? 15.961 52.188 12.398 1 94.12 548 SER B N 1
ATOM 10989 C CA . SER B 1 548 ? 15.164 52.938 11.438 1 94.12 548 SER B CA 1
ATOM 10990 C C . SER B 1 548 ? 13.711 52.5 11.445 1 94.12 548 SER B C 1
ATOM 10992 O O . SER B 1 548 ? 13.391 51.438 11.977 1 94.12 548 SER B O 1
ATOM 10994 N N . ASP B 1 549 ? 12.883 53.344 10.883 1 94.56 549 ASP B N 1
ATOM 10995 C CA . ASP B 1 549 ? 11.477 53 10.711 1 94.56 549 ASP B CA 1
ATOM 10996 C C . ASP B 1 549 ? 11.336 51.75 9.852 1 94.56 549 ASP B C 1
ATOM 10998 O O . ASP B 1 549 ? 10.445 50.906 10.078 1 94.56 549 ASP B O 1
ATOM 11002 N N . ASN B 1 550 ? 12.195 51.625 8.945 1 92.12 550 ASN B N 1
ATOM 11003 C CA . ASN B 1 550 ? 12.18 50.438 8.07 1 92.12 550 ASN B CA 1
ATOM 11004 C C . ASN B 1 550 ? 12.469 49.156 8.836 1 92.12 550 ASN B C 1
ATOM 11006 O O . ASN B 1 550 ? 11.891 48.125 8.531 1 92.12 550 ASN B O 1
ATOM 11010 N N . ASP B 1 551 ? 13.312 49.25 9.75 1 89.81 551 ASP B N 1
ATOM 11011 C CA . ASP B 1 551 ? 13.617 48.062 10.586 1 89.81 551 ASP B CA 1
ATOM 11012 C C . ASP B 1 551 ? 12.383 47.625 11.375 1 89.81 551 ASP B C 1
ATOM 11014 O O . ASP B 1 551 ? 12.117 46.438 11.508 1 89.81 551 ASP B O 1
ATOM 11018 N N . LEU B 1 552 ? 11.727 48.656 11.898 1 92 552 LEU B N 1
ATOM 11019 C CA . LEU B 1 552 ? 10.531 48.406 12.695 1 92 552 LEU B CA 1
ATOM 11020 C C . LEU B 1 552 ? 9.438 47.781 11.852 1 92 552 LEU B C 1
ATOM 11022 O O . LEU B 1 552 ? 8.875 46.75 12.242 1 92 552 LEU B O 1
ATOM 11026 N N . ILE B 1 553 ? 9.234 48.281 10.688 1 90.06 553 ILE B N 1
ATOM 11027 C CA . ILE B 1 553 ? 8.156 47.844 9.812 1 90.06 553 ILE B CA 1
ATOM 11028 C C . ILE B 1 553 ? 8.508 46.469 9.211 1 90.06 553 ILE B C 1
ATOM 11030 O O . ILE B 1 553 ? 7.637 45.625 9.008 1 90.06 553 ILE B O 1
ATOM 11034 N N . TYR B 1 554 ? 9.695 46.281 9.055 1 82.88 554 TYR B N 1
ATOM 11035 C CA . TYR B 1 554 ? 10.156 45.031 8.508 1 82.88 554 TYR B CA 1
ATOM 11036 C C . TYR B 1 554 ? 9.93 43.875 9.5 1 82.88 554 TYR B C 1
ATOM 11038 O O . TYR B 1 554 ? 9.508 42.781 9.117 1 82.88 554 TYR B O 1
ATOM 11046 N N . ARG B 1 555 ? 10.07 44.031 10.695 1 85.19 555 ARG B N 1
ATOM 11047 C CA . ARG B 1 555 ? 10.148 42.969 11.688 1 85.19 555 ARG B CA 1
ATOM 11048 C C . ARG B 1 555 ? 8.781 42.75 12.336 1 85.19 555 ARG B C 1
ATOM 11050 O O . ARG B 1 555 ? 8.523 41.656 12.852 1 85.19 555 ARG B O 1
ATOM 11057 N N . HIS B 1 556 ? 7.953 43.688 12.289 1 88.5 556 HIS B N 1
ATOM 11058 C CA . HIS B 1 556 ? 6.758 43.688 13.125 1 88.5 556 HIS B CA 1
ATOM 11059 C C . HIS B 1 556 ? 5.84 42.531 12.781 1 88.5 556 HIS B C 1
ATOM 11061 O O . HIS B 1 556 ? 5.031 42.094 13.602 1 88.5 556 HIS B O 1
ATOM 11067 N N . ASP B 1 557 ? 5.984 42 11.617 1 83 557 ASP B N 1
ATOM 11068 C CA . ASP B 1 557 ? 5.051 40.938 11.219 1 83 557 ASP B CA 1
ATOM 11069 C C . ASP B 1 557 ? 5.797 39.656 10.852 1 83 557 ASP B C 1
ATOM 11071 O O . ASP B 1 557 ? 5.316 38.875 10.031 1 83 557 ASP B O 1
ATOM 11075 N N . LYS B 1 558 ? 6.977 39.531 11.32 1 78.56 558 LYS B N 1
ATOM 11076 C CA . LYS B 1 558 ? 7.781 38.312 11.102 1 78.56 558 LYS B CA 1
ATOM 11077 C C . LYS B 1 558 ? 8.047 37.594 12.406 1 78.56 558 LYS B C 1
ATOM 11079 O O . LYS B 1 558 ? 9.156 37.656 12.945 1 78.56 558 LYS B O 1
ATOM 11084 N N . PRO B 1 559 ? 7.16 36.75 12.734 1 72.44 559 PRO B N 1
ATOM 11085 C CA . PRO B 1 559 ? 7.238 36.125 14.047 1 72.44 559 PRO B CA 1
ATOM 11086 C C . PRO B 1 559 ? 8.516 35.281 14.227 1 72.44 559 PRO B C 1
ATOM 11088 O O . PRO B 1 559 ? 8.945 35.062 15.359 1 72.44 559 PRO B O 1
ATOM 11091 N N . SER B 1 560 ? 9.109 34.938 13.188 1 67.19 560 SER B N 1
ATOM 11092 C CA . SER B 1 560 ? 10.297 34.094 13.297 1 67.19 560 SER B CA 1
ATOM 11093 C C . SER B 1 560 ? 11.547 34.938 13.547 1 67.19 560 SER B C 1
ATOM 11095 O O . SER B 1 560 ? 12.586 34.406 13.938 1 67.19 560 SER B O 1
ATOM 11097 N N . GLU B 1 561 ? 11.383 36.219 13.484 1 71.12 561 GLU B N 1
ATOM 11098 C CA . GLU B 1 561 ? 12.516 37.125 13.695 1 71.12 561 GLU B CA 1
ATOM 11099 C C . GLU B 1 561 ? 12.594 37.594 15.141 1 71.12 561 GLU B C 1
ATOM 11101 O O . GLU B 1 561 ? 11.57 37.844 15.766 1 71.12 561 GLU B O 1
ATOM 11106 N N . ALA B 1 562 ? 13.781 37.688 15.57 1 74.31 562 ALA B N 1
ATOM 11107 C CA . ALA B 1 562 ? 13.992 38.219 16.922 1 74.31 562 ALA B CA 1
ATOM 11108 C C . ALA B 1 562 ? 13.492 39.656 17.047 1 74.31 562 ALA B C 1
ATOM 11110 O O . ALA B 1 562 ? 13.711 40.469 16.156 1 74.31 562 ALA B O 1
ATOM 11111 N N . GLY B 1 563 ? 12.781 39.875 18.062 1 87.19 563 GLY B N 1
ATOM 11112 C CA . GLY B 1 563 ? 12.32 41.219 18.344 1 87.19 563 GLY B CA 1
ATOM 11113 C C . GLY B 1 563 ? 10.984 41.562 17.703 1 87.19 563 GLY B C 1
ATOM 11114 O O . GLY B 1 563 ? 10.438 42.625 17.906 1 87.19 563 GLY B O 1
ATOM 11115 N N . SER B 1 564 ? 10.461 40.625 16.984 1 88.75 564 SER B N 1
ATOM 11116 C CA . SER B 1 564 ? 9.219 40.844 16.25 1 88.75 564 SER B CA 1
ATOM 11117 C C . SER B 1 564 ? 8.078 41.219 17.203 1 88.75 564 SER B C 1
ATOM 11119 O O . SER B 1 564 ? 7.277 42.094 16.891 1 88.75 564 SER B O 1
ATOM 11121 N N . LEU B 1 565 ? 8.008 40.625 18.312 1 92.5 565 LEU B N 1
ATOM 11122 C CA . LEU B 1 565 ? 6.93 40.875 19.266 1 92.5 565 LEU B CA 1
ATOM 11123 C C . LEU B 1 565 ? 6.969 42.344 19.75 1 92.5 565 LEU B C 1
ATOM 11125 O O . LEU B 1 565 ? 5.934 43 19.812 1 92.5 565 LEU B O 1
ATOM 11129 N N . VAL B 1 566 ? 8.164 42.812 20.078 1 95.75 566 VAL B N 1
ATOM 11130 C CA . VAL B 1 566 ? 8.32 44.188 20.547 1 95.75 566 VAL B CA 1
ATOM 11131 C C . VAL B 1 566 ? 7.906 45.156 19.453 1 95.75 566 VAL B C 1
ATOM 11133 O O . VAL B 1 566 ? 7.18 46.125 19.719 1 95.75 566 VAL B O 1
ATOM 11136 N N . CYS B 1 567 ? 8.391 44.844 18.281 1 95.44 567 CYS B N 1
ATOM 11137 C CA . CYS B 1 567 ? 8.055 45.719 17.156 1 95.44 567 CYS B CA 1
ATOM 11138 C C . CYS B 1 567 ? 6.551 45.719 16.906 1 95.44 567 CYS B C 1
ATOM 11140 O O . CYS B 1 567 ? 5.973 46.781 16.641 1 95.44 567 CYS B O 1
ATOM 11142 N N . ALA B 1 568 ? 5.93 44.625 17 1 95.5 568 ALA B N 1
ATOM 11143 C CA . ALA B 1 568 ? 4.484 44.531 16.812 1 95.5 568 ALA B CA 1
ATOM 11144 C C . ALA B 1 568 ? 3.736 45.312 17.875 1 95.5 568 ALA B C 1
ATOM 11146 O O . ALA B 1 568 ? 2.715 45.938 17.594 1 95.5 568 ALA B O 1
ATOM 11147 N N . CYS B 1 569 ? 4.203 45.281 19.109 1 97.19 569 CYS B N 1
ATOM 11148 C CA . CYS B 1 569 ? 3.592 46.031 20.188 1 97.19 569 CYS B CA 1
ATOM 11149 C C . CYS B 1 569 ? 3.676 47.531 19.906 1 97.19 569 CYS B C 1
ATOM 11151 O O . CYS B 1 569 ? 2.689 48.25 20.062 1 97.19 569 CYS B O 1
ATOM 11153 N N . ILE B 1 570 ? 4.828 47.906 19.438 1 96.81 570 ILE B N 1
ATOM 11154 C CA . ILE B 1 570 ? 5.035 49.312 19.156 1 96.81 570 ILE B CA 1
ATOM 11155 C C . ILE B 1 570 ? 4.098 49.75 18.031 1 96.81 570 ILE B C 1
ATOM 11157 O O . ILE B 1 570 ? 3.445 50.812 18.125 1 96.81 570 ILE B O 1
ATOM 11161 N N . VAL B 1 571 ? 3.986 48.938 17.047 1 95.75 571 VAL B N 1
ATOM 11162 C CA . VAL B 1 571 ? 3.135 49.25 15.891 1 95.75 571 VAL B CA 1
ATOM 11163 C C . VAL B 1 571 ? 1.668 49.219 16.312 1 95.75 571 VAL B C 1
ATOM 11165 O O . VAL B 1 571 ? 0.864 50.031 15.836 1 95.75 571 VAL B O 1
ATOM 11168 N N . SER B 1 572 ? 1.284 48.375 17.172 1 95.88 572 SER B N 1
ATOM 11169 C CA . SER B 1 572 ? -0.093 48.281 17.641 1 95.88 572 SER B CA 1
ATOM 11170 C C . SER B 1 572 ? -0.52 49.531 18.406 1 95.88 572 SER B C 1
ATOM 11172 O O . SER B 1 572 ? -1.713 49.812 18.516 1 95.88 572 SER B O 1
ATOM 11174 N N . LEU B 1 573 ? 0.453 50.219 18.922 1 95.38 573 LEU B N 1
ATOM 11175 C CA . LEU B 1 573 ? 0.184 51.469 19.656 1 95.38 573 LEU B CA 1
ATOM 11176 C C . LEU B 1 573 ? 0.034 52.656 18.703 1 95.38 573 LEU B C 1
ATOM 11178 O O . LEU B 1 573 ? -0.255 53.75 19.125 1 95.38 573 LEU B O 1
ATOM 11182 N N . GLY B 1 574 ? 0.265 52.344 17.406 1 92 574 GLY B N 1
ATOM 11183 C CA . GLY B 1 574 ? 0.054 53.375 16.391 1 92 574 GLY B CA 1
ATOM 11184 C C . GLY B 1 574 ? 1.34 54.031 15.93 1 92 574 GLY B C 1
ATOM 11185 O O . GLY B 1 574 ? 1.31 54.969 15.141 1 92 574 GLY B O 1
ATOM 11186 N N . PHE B 1 575 ? 2.459 53.531 16.375 1 94.5 575 PHE B N 1
ATOM 11187 C CA . PHE B 1 575 ? 3.73 54.156 16 1 94.5 575 PHE B CA 1
ATOM 11188 C C . PHE B 1 575 ? 4.328 53.438 14.789 1 94.5 575 PHE B C 1
ATOM 11190 O O . PHE B 1 575 ? 4.516 52.219 14.805 1 94.5 575 PHE B O 1
ATOM 11197 N N . THR B 1 576 ? 4.602 54.125 13.766 1 93.44 576 THR B N 1
ATOM 11198 C CA . THR B 1 576 ? 5.305 53.625 12.602 1 93.44 576 THR B CA 1
ATOM 11199 C C . THR B 1 576 ? 6.668 54.281 12.453 1 93.44 576 THR B C 1
ATOM 11201 O O . THR B 1 576 ? 7.473 53.875 11.602 1 93.44 576 THR B O 1
ATOM 11204 N N . ASN B 1 577 ? 6.848 55.281 13.336 1 94.19 577 ASN B N 1
ATOM 11205 C CA . ASN B 1 577 ? 8.102 56.031 13.406 1 94.19 577 ASN B CA 1
ATOM 11206 C C . ASN B 1 577 ? 8.719 55.969 14.805 1 94.19 577 ASN B C 1
ATOM 11208 O O . ASN B 1 577 ? 8.047 56.25 15.797 1 94.19 577 ASN B O 1
ATOM 11212 N N . ILE B 1 578 ? 9.992 55.656 14.82 1 94.81 578 ILE B N 1
ATOM 11213 C CA . ILE B 1 578 ? 10.633 55.406 16.109 1 94.81 578 ILE B CA 1
ATOM 11214 C C . ILE B 1 578 ? 10.781 56.75 16.859 1 94.81 578 ILE B C 1
ATOM 11216 O O . ILE B 1 578 ? 10.766 56.781 18.078 1 94.81 578 ILE B O 1
ATOM 11220 N N . LEU B 1 579 ? 10.852 57.875 16.172 1 94.38 579 LEU B N 1
ATOM 11221 C CA . LEU B 1 579 ? 11 59.188 16.797 1 94.38 579 LEU B CA 1
ATOM 11222 C C . LEU B 1 579 ? 9.727 59.594 17.547 1 94.38 579 LEU B C 1
ATOM 11224 O O . LEU B 1 579 ? 9.789 60.25 18.578 1 94.38 579 LEU B O 1
ATOM 11228 N N . ASP B 1 580 ? 8.625 59.125 17.016 1 94.62 580 ASP B N 1
ATOM 11229 C CA . ASP B 1 580 ? 7.348 59.438 17.656 1 94.62 580 ASP B CA 1
ATOM 11230 C C . ASP B 1 580 ? 7.25 58.812 19.031 1 94.62 580 ASP B C 1
ATOM 11232 O O . ASP B 1 580 ? 6.723 59.406 19.969 1 94.62 580 ASP B O 1
ATOM 11236 N N . ILE B 1 581 ? 7.695 57.594 19.141 1 94.12 581 ILE B N 1
ATOM 11237 C CA . ILE B 1 581 ? 7.625 56.938 20.438 1 94.12 581 ILE B CA 1
ATOM 11238 C C . ILE B 1 581 ? 8.625 57.562 21.406 1 94.12 581 ILE B C 1
ATOM 11240 O O . ILE B 1 581 ? 8.344 57.688 22.594 1 94.12 581 ILE B O 1
ATOM 11244 N N . PHE B 1 582 ? 9.766 58 20.922 1 95.06 582 PHE B N 1
ATOM 11245 C CA . PHE B 1 582 ? 10.75 58.688 21.766 1 95.06 582 PHE B CA 1
ATOM 11246 C C . PHE B 1 582 ? 10.188 59.969 22.312 1 95.06 582 PHE B C 1
ATOM 11248 O O . PHE B 1 582 ? 10.398 60.312 23.484 1 95.06 582 PHE B O 1
ATOM 11255 N N . GLU B 1 583 ? 9.531 60.625 21.484 1 93.31 583 GLU B N 1
ATOM 11256 C CA . GLU B 1 583 ? 8.93 61.875 21.906 1 93.31 583 GLU B CA 1
ATOM 11257 C C . GLU B 1 583 ? 7.875 61.656 22.984 1 93.31 583 GLU B C 1
ATOM 11259 O O . GLU B 1 583 ? 7.848 62.375 23.984 1 93.31 583 GLU B O 1
ATOM 11264 N N . LYS B 1 584 ? 7.016 60.719 22.734 1 92.5 584 LYS B N 1
ATOM 11265 C CA . LYS B 1 584 ? 5.93 60.469 23.672 1 92.5 584 LYS B CA 1
ATOM 11266 C C . LYS B 1 584 ? 6.473 60 25.016 1 92.5 584 LYS B C 1
ATOM 11268 O O . LYS B 1 584 ? 5.918 60.312 26.078 1 92.5 584 LYS B O 1
ATOM 11273 N N . LEU B 1 585 ? 7.566 59.25 25 1 93.88 585 LEU B N 1
ATOM 11274 C CA . LEU B 1 585 ? 8.117 58.688 26.219 1 93.88 585 LEU B CA 1
ATOM 11275 C C . LEU B 1 585 ? 9.219 59.562 26.781 1 93.88 585 LEU B C 1
ATOM 11277 O O . LEU B 1 585 ? 9.828 59.25 27.812 1 93.88 585 LEU B O 1
ATOM 11281 N N . GLN B 1 586 ? 9.516 60.656 26.109 1 91.94 586 GLN B N 1
ATOM 11282 C CA . GLN B 1 586 ? 10.492 61.625 26.547 1 91.94 586 GLN B CA 1
ATOM 11283 C C . GLN B 1 586 ? 11.859 61 26.781 1 91.94 586 GLN B C 1
ATOM 11285 O O . GLN B 1 586 ? 12.438 61.125 27.844 1 91.94 586 GLN B O 1
ATOM 11290 N N . CYS B 1 587 ? 12.359 60.344 25.734 1 93.38 587 CYS B N 1
ATOM 11291 C CA . CYS B 1 587 ? 13.656 59.688 25.797 1 93.38 587 CYS B CA 1
ATOM 11292 C C . CYS B 1 587 ? 14.383 59.75 24.469 1 93.38 587 CYS B C 1
ATOM 11294 O O . CYS B 1 587 ? 13.781 60.156 23.453 1 93.38 587 CYS B O 1
ATOM 11296 N N . CYS B 1 588 ? 15.68 59.469 24.438 1 94.81 588 CYS B N 1
ATOM 11297 C CA . CYS B 1 588 ? 16.484 59.438 23.219 1 94.81 588 CYS B CA 1
ATOM 11298 C C . CYS B 1 588 ? 16.438 58.062 22.578 1 94.81 588 CYS B C 1
ATOM 11300 O O . CYS B 1 588 ? 16.531 57.938 21.359 1 94.81 588 CYS B O 1
ATOM 11302 N N . GLY B 1 589 ? 16.406 57.125 23.375 1 96.12 589 GLY B N 1
ATOM 11303 C CA . GLY B 1 589 ? 16.359 55.75 22.984 1 96.12 589 GLY B CA 1
ATOM 11304 C C . GLY B 1 589 ? 15.852 54.812 24.078 1 96.12 589 GLY B C 1
ATOM 11305 O O . GLY B 1 589 ? 15.648 55.25 25.219 1 96.12 589 GLY B O 1
ATOM 11306 N N . LEU B 1 590 ? 15.625 53.562 23.734 1 96.56 590 LEU B N 1
ATOM 11307 C CA . LEU B 1 590 ? 15.078 52.625 24.688 1 96.56 590 LEU B CA 1
ATOM 11308 C C . LEU B 1 590 ? 15.812 51.281 24.609 1 96.56 590 LEU B C 1
ATOM 11310 O O . LEU B 1 590 ? 16.203 50.844 23.516 1 96.56 590 LEU B O 1
ATOM 11314 N N . ARG B 1 591 ? 15.992 50.688 25.703 1 97 591 ARG B N 1
ATOM 11315 C CA . ARG B 1 591 ? 16.359 49.281 25.797 1 97 591 ARG B CA 1
ATOM 11316 C C . ARG B 1 591 ? 15.219 48.438 26.375 1 97 591 ARG B C 1
ATOM 11318 O O . ARG B 1 591 ? 14.703 48.75 27.453 1 97 591 ARG B O 1
ATOM 11325 N N . ILE B 1 592 ? 14.773 47.5 25.641 1 96.94 592 ILE B N 1
ATOM 11326 C CA . ILE B 1 592 ? 13.68 46.625 26.047 1 96.94 592 ILE B CA 1
ATOM 11327 C C . ILE B 1 592 ? 14.195 45.219 26.203 1 96.94 592 ILE B C 1
ATOM 11329 O O . ILE B 1 592 ? 14.57 44.562 25.203 1 96.94 592 ILE B O 1
ATOM 11333 N N . ASN B 1 593 ? 14.234 44.688 27.391 1 96.12 593 ASN B N 1
ATOM 11334 C CA . ASN B 1 593 ? 14.664 43.344 27.703 1 96.12 593 ASN B CA 1
ATOM 11335 C C . ASN B 1 593 ? 13.484 42.469 28.094 1 96.12 593 ASN B C 1
ATOM 11337 O O . ASN B 1 593 ? 12.781 42.75 29.062 1 96.12 593 ASN B O 1
ATOM 11341 N N . THR B 1 594 ? 13.273 41.438 27.297 1 94.69 594 THR B N 1
ATOM 11342 C CA . THR B 1 594 ? 12.227 40.469 27.594 1 94.69 594 THR B CA 1
ATOM 11343 C C . THR B 1 594 ? 12.836 39.125 27.984 1 94.69 594 THR B C 1
ATOM 11345 O O . THR B 1 594 ? 13.844 38.719 27.422 1 94.69 594 THR B O 1
ATOM 11348 N N . SER B 1 595 ? 12.328 38.5 28.984 1 92.25 595 SER B N 1
ATOM 11349 C CA . SER B 1 595 ? 12.812 37.188 29.422 1 92.25 595 SER B CA 1
ATOM 11350 C C . SER B 1 595 ? 11.68 36.344 29.984 1 92.25 595 SER B C 1
ATOM 11352 O O . SER B 1 595 ? 10.703 36.875 30.516 1 92.25 595 SER B O 1
ATOM 11354 N N . SER B 1 596 ? 11.797 35.125 29.781 1 91.44 596 SER B N 1
ATOM 11355 C CA . SER B 1 596 ? 10.883 34.125 30.328 1 91.44 596 SER B CA 1
ATOM 11356 C C . SER B 1 596 ? 11.641 32.938 30.891 1 91.44 596 SER B C 1
ATOM 11358 O O . SER B 1 596 ? 12.641 32.5 30.328 1 91.44 596 SER B O 1
ATOM 11360 N N . ASP B 1 597 ? 11.211 32.406 32 1 89.56 597 ASP B N 1
ATOM 11361 C CA . ASP B 1 597 ? 11.797 31.234 32.594 1 89.56 597 ASP B CA 1
ATOM 11362 C C . ASP B 1 597 ? 11.25 29.953 31.953 1 89.56 597 ASP B C 1
ATOM 11364 O O . ASP B 1 597 ? 11.656 28.844 32.312 1 89.56 597 ASP B O 1
ATOM 11368 N N . LEU B 1 598 ? 10.414 30.125 30.984 1 87.19 598 LEU B N 1
ATOM 11369 C CA . LEU B 1 598 ? 9.742 28.984 30.375 1 87.19 598 LEU B CA 1
ATOM 11370 C C . LEU B 1 598 ? 10.336 28.688 29 1 87.19 598 LEU B C 1
ATOM 11372 O O . LEU B 1 598 ? 10.805 29.578 28.297 1 87.19 598 LEU B O 1
ATOM 11376 N N . PRO B 1 599 ? 10.305 27.422 28.625 1 76.38 599 PRO B N 1
ATOM 11377 C CA . PRO B 1 599 ? 10.758 27.078 27.266 1 76.38 599 PRO B CA 1
ATOM 11378 C C . PRO B 1 599 ? 9.844 27.641 26.188 1 76.38 599 PRO B C 1
ATOM 11380 O O . PRO B 1 599 ? 8.672 27.938 26.453 1 76.38 599 PRO B O 1
ATOM 11383 N N . HIS B 1 600 ? 10.398 27.828 24.969 1 71.06 600 HIS B N 1
ATOM 11384 C CA . HIS B 1 600 ? 9.578 28.234 23.828 1 71.06 600 HIS B CA 1
ATOM 11385 C C . HIS B 1 600 ? 8.492 27.203 23.547 1 71.06 600 HIS B C 1
ATOM 11387 O O . HIS B 1 600 ? 8.758 25.984 23.562 1 71.06 600 HIS B O 1
ATOM 11393 N N . GLY B 1 601 ? 7.289 27.703 23.344 1 74.75 601 GLY B N 1
ATOM 11394 C CA . GLY B 1 601 ? 6.188 26.797 23.047 1 74.75 601 GLY B CA 1
ATOM 11395 C C . GLY B 1 601 ? 5.676 26.062 24.281 1 74.75 601 GLY B C 1
ATOM 11396 O O . GLY B 1 601 ? 5.309 24.891 24.188 1 74.75 601 GLY B O 1
ATOM 11397 N N . SER B 1 602 ? 5.672 26.656 25.391 1 81.44 602 SER B N 1
ATOM 11398 C CA . SER B 1 602 ? 5.266 26.047 26.656 1 81.44 602 SER B CA 1
ATOM 11399 C C . SER B 1 602 ? 3.766 25.781 26.672 1 81.44 602 SER B C 1
ATOM 11401 O O . SER B 1 602 ? 3.295 24.922 27.438 1 81.44 602 SER B O 1
ATOM 11403 N N . GLY B 1 603 ? 2.996 26.531 25.938 1 86.12 603 GLY B N 1
ATOM 11404 C CA . GLY B 1 603 ? 1.55 26.391 25.922 1 86.12 603 GLY B CA 1
ATOM 11405 C C . GLY B 1 603 ? 0.856 27.172 27.031 1 86.12 603 GLY B C 1
ATOM 11406 O O . GLY B 1 603 ? -0.369 27.109 27.156 1 86.12 603 GLY B O 1
ATOM 11407 N N . LEU B 1 604 ? 1.59 27.953 27.781 1 91.69 604 LEU B N 1
ATOM 11408 C CA . LEU B 1 604 ? 1.029 28.672 28.922 1 91.69 604 LEU B CA 1
ATOM 11409 C C . LEU B 1 604 ? 0.763 30.125 28.562 1 91.69 604 LEU B C 1
ATOM 11411 O O . LEU B 1 604 ? 0.534 30.953 29.453 1 91.69 604 LEU B O 1
ATOM 11415 N N . GLY B 1 605 ? 0.847 30.469 27.297 1 91.38 605 GLY B N 1
ATOM 11416 C CA . GLY B 1 605 ? 0.492 31.781 26.781 1 91.38 605 GLY B CA 1
ATOM 11417 C C . GLY B 1 605 ? 1.625 32.781 26.891 1 91.38 605 GLY B C 1
ATOM 11418 O O . GLY B 1 605 ? 1.388 34 26.938 1 91.38 605 GLY B O 1
ATOM 11419 N N . THR B 1 606 ? 2.822 32.312 26.859 1 90.38 606 THR B N 1
ATOM 11420 C CA . THR B 1 606 ? 4.012 33.125 27.141 1 90.38 606 THR B CA 1
ATOM 11421 C C . THR B 1 606 ? 4.113 34.312 26.188 1 90.38 606 THR B C 1
ATOM 11423 O O . THR B 1 606 ? 4.344 35.438 26.625 1 90.38 606 THR B O 1
ATOM 11426 N N . SER B 1 607 ? 3.926 34.125 24.891 1 90.06 607 SER B N 1
ATOM 11427 C CA . SER B 1 607 ? 4.102 35.188 23.922 1 90.06 607 SER B CA 1
ATOM 11428 C C . SER B 1 607 ? 3.08 36.312 24.141 1 90.06 607 SER B C 1
ATOM 11430 O O . SER B 1 607 ? 3.441 37.5 24.188 1 90.06 607 SER B O 1
ATOM 11432 N N . SER B 1 608 ? 1.836 36.031 24.297 1 93.75 608 SER B N 1
ATOM 11433 C CA . SER B 1 608 ? 0.782 37 24.484 1 93.75 608 SER B CA 1
ATOM 11434 C C . SER B 1 608 ? 0.941 37.75 25.812 1 93.75 608 SER B C 1
ATOM 11436 O O . SER B 1 608 ? 0.709 38.938 25.906 1 93.75 608 SER B O 1
ATOM 11438 N N . ILE B 1 609 ? 1.297 37.031 26.812 1 96.44 609 ILE B N 1
ATOM 11439 C CA . ILE B 1 609 ? 1.461 37.625 28.141 1 96.44 609 ILE B CA 1
ATOM 11440 C C . ILE B 1 609 ? 2.688 38.531 28.156 1 96.44 609 ILE B C 1
ATOM 11442 O O . ILE B 1 609 ? 2.689 39.594 28.797 1 96.44 609 ILE B O 1
ATOM 11446 N N . MET B 1 610 ? 3.678 38.062 27.453 1 95.94 610 MET B N 1
ATOM 11447 C CA . MET B 1 610 ? 4.832 38.938 27.281 1 95.94 610 MET B CA 1
ATOM 11448 C C . MET B 1 610 ? 4.43 40.25 26.625 1 95.94 610 MET B C 1
ATOM 11450 O O . MET B 1 610 ? 4.895 41.312 27.031 1 95.94 610 MET B O 1
ATOM 11454 N N . ALA B 1 611 ? 3.631 40.188 25.641 1 97.19 611 ALA B N 1
ATOM 11455 C CA . ALA B 1 611 ? 3.117 41.406 25.016 1 97.19 611 ALA B CA 1
ATOM 11456 C C . ALA B 1 611 ? 2.404 42.281 26.047 1 97.19 611 ALA B C 1
ATOM 11458 O O . ALA B 1 611 ? 2.535 43.531 26.016 1 97.19 611 ALA B O 1
ATOM 11459 N N . CYS B 1 612 ? 1.652 41.719 26.938 1 97.69 612 CYS B N 1
ATOM 11460 C CA . CYS B 1 612 ? 0.995 42.438 28 1 97.69 612 CYS B CA 1
ATOM 11461 C C . CYS B 1 612 ? 2.012 43.219 28.844 1 97.69 612 CYS B C 1
ATOM 11463 O O . CYS B 1 612 ? 1.803 44.375 29.172 1 97.69 612 CYS B O 1
ATOM 11465 N N . THR B 1 613 ? 3.1 42.5 29.172 1 97.88 613 THR B N 1
ATOM 11466 C CA . THR B 1 613 ? 4.117 43.125 30.016 1 97.88 613 THR B CA 1
ATOM 11467 C C . THR B 1 613 ? 4.793 44.281 29.297 1 97.88 613 THR B C 1
ATOM 11469 O O . THR B 1 613 ? 5.09 45.312 29.906 1 97.88 613 THR B O 1
ATOM 11472 N N . ILE B 1 614 ? 5.059 44.125 28.062 1 97.69 614 ILE B N 1
ATOM 11473 C CA . ILE B 1 614 ? 5.68 45.188 27.266 1 97.69 614 ILE B CA 1
ATOM 11474 C C . ILE B 1 614 ? 4.77 46.406 27.234 1 97.69 614 ILE B C 1
ATOM 11476 O O . ILE B 1 614 ? 5.215 47.531 27.5 1 97.69 614 ILE B O 1
ATOM 11480 N N . LEU B 1 615 ? 3.531 46.219 26.906 1 97.81 615 LEU B N 1
ATOM 11481 C CA . LEU B 1 615 ? 2.568 47.312 26.797 1 97.81 615 LEU B CA 1
ATOM 11482 C C . LEU B 1 615 ? 2.381 48 28.141 1 97.81 615 LEU B C 1
ATOM 11484 O O . LEU B 1 615 ? 2.291 49.219 28.203 1 97.81 615 LEU B O 1
ATOM 11488 N N . ARG B 1 616 ? 2.26 47.188 29.203 1 96.75 616 ARG B N 1
ATOM 11489 C CA . ARG B 1 616 ? 2.135 47.75 30.547 1 96.75 616 ARG B CA 1
ATOM 11490 C C . ARG B 1 616 ? 3.352 48.594 30.906 1 96.75 616 ARG B C 1
ATOM 11492 O O . ARG B 1 616 ? 3.219 49.656 31.531 1 96.75 616 ARG B O 1
ATOM 11499 N N . ALA B 1 617 ? 4.5 48.125 30.531 1 96.75 617 ALA B N 1
ATOM 11500 C CA . ALA B 1 617 ? 5.738 48.844 30.812 1 96.75 617 ALA B CA 1
ATOM 11501 C C . ALA B 1 617 ? 5.797 50.156 30.031 1 96.75 617 ALA B C 1
ATOM 11503 O O . ALA B 1 617 ? 6.18 51.188 30.578 1 96.75 617 ALA B O 1
ATOM 11504 N N . ILE B 1 618 ? 5.477 50.125 28.797 1 95.94 618 ILE B N 1
ATOM 11505 C CA . ILE B 1 618 ? 5.48 51.312 27.969 1 95.94 618 ILE B CA 1
ATOM 11506 C C . ILE B 1 618 ? 4.473 52.312 28.516 1 95.94 618 ILE B C 1
ATOM 11508 O O . ILE B 1 618 ? 4.758 53.531 28.578 1 95.94 618 ILE B O 1
ATOM 11512 N N . CYS B 1 619 ? 3.352 51.844 28.859 1 93.69 619 CYS B N 1
ATOM 11513 C CA . CYS B 1 619 ? 2.318 52.719 29.422 1 93.69 619 CYS B CA 1
ATOM 11514 C C . CYS B 1 619 ? 2.807 53.375 30.703 1 93.69 619 CYS B C 1
ATOM 11516 O O . CYS B 1 619 ? 2.514 54.562 30.938 1 93.69 619 CYS B O 1
ATOM 11518 N N . ALA B 1 620 ? 3.52 52.625 31.531 1 93.06 620 ALA B N 1
ATOM 11519 C CA . ALA B 1 620 ? 4.047 53.156 32.781 1 93.06 620 ALA B CA 1
ATOM 11520 C C . ALA B 1 620 ? 5.086 54.25 32.5 1 93.06 620 ALA B C 1
ATOM 11522 O O . ALA B 1 620 ? 5.211 55.188 33.281 1 93.06 620 ALA B O 1
ATOM 11523 N N . MET B 1 621 ? 5.789 54.094 31.484 1 93.12 621 MET B N 1
ATOM 11524 C CA . MET B 1 621 ? 6.801 55.062 31.109 1 93.12 621 MET B CA 1
ATOM 11525 C C . MET B 1 621 ? 6.156 56.344 30.562 1 93.12 621 MET B C 1
ATOM 11527 O O . MET B 1 621 ? 6.699 57.438 30.719 1 93.12 621 MET B O 1
ATOM 11531 N N . GLY B 1 622 ? 5.082 56.156 29.953 1 92.44 622 GLY B N 1
ATOM 11532 C CA . GLY B 1 622 ? 4.277 57.281 29.469 1 92.44 622 GLY B CA 1
ATOM 11533 C C . GLY B 1 622 ? 3.057 57.531 30.328 1 92.44 622 GLY B C 1
ATOM 11534 O O . GLY B 1 622 ? 3.168 57.688 31.562 1 92.44 622 GLY B O 1
ATOM 11535 N N . SER B 1 623 ? 1.883 57.625 29.625 1 90.38 623 SER B N 1
ATOM 11536 C CA . SER B 1 623 ? 0.584 57.719 30.281 1 90.38 623 SER B CA 1
ATOM 11537 C C . SER B 1 623 ? -0.53 57.188 29.391 1 90.38 623 SER B C 1
ATOM 11539 O O . SER B 1 623 ? -0.32 56.938 28.203 1 90.38 623 SER B O 1
ATOM 11541 N N . VAL B 1 624 ? -1.58 56.969 30 1 89.81 624 VAL B N 1
ATOM 11542 C CA . VAL B 1 624 ? -2.75 56.5 29.25 1 89.81 624 VAL B CA 1
ATOM 11543 C C . VAL B 1 624 ? -3.523 57.719 28.734 1 89.81 624 VAL B C 1
ATOM 11545 O O . VAL B 1 624 ? -4.012 58.531 29.516 1 89.81 624 VAL B O 1
ATOM 11548 N N . ALA B 1 625 ? -3.68 57.781 27.5 1 88.25 625 ALA B N 1
ATOM 11549 C CA . ALA B 1 625 ? -4.281 58.969 26.891 1 88.25 625 ALA B CA 1
ATOM 11550 C C . ALA B 1 625 ? -5.805 58.906 26.953 1 88.25 625 ALA B C 1
ATOM 11552 O O . ALA B 1 625 ? -6.48 59.938 26.953 1 88.25 625 ALA B O 1
ATOM 11553 N N . ASP B 1 626 ? -6.395 57.75 26.844 1 89.19 626 ASP B N 1
ATOM 11554 C CA . ASP B 1 626 ? -7.836 57.531 26.828 1 89.19 626 ASP B CA 1
ATOM 11555 C C . ASP B 1 626 ? -8.281 56.656 27.984 1 89.19 626 ASP B C 1
ATOM 11557 O O . ASP B 1 626 ? -7.879 55.469 28.078 1 89.19 626 ASP B O 1
ATOM 11561 N N . ASN B 1 627 ? -9.164 57.188 28.828 1 88.44 627 ASN B N 1
ATOM 11562 C CA . ASN B 1 627 ? -9.578 56.469 30.031 1 88.44 627 ASN B CA 1
ATOM 11563 C C . ASN B 1 627 ? -11.008 55.969 29.906 1 88.44 627 ASN B C 1
ATOM 11565 O O . ASN B 1 627 ? -11.68 55.719 30.922 1 88.44 627 ASN B O 1
ATOM 11569 N N . THR B 1 628 ? -11.492 55.875 28.656 1 91.88 628 THR B N 1
ATOM 11570 C CA . THR B 1 628 ? -12.836 55.344 28.406 1 91.88 628 THR B CA 1
ATOM 11571 C C . THR B 1 628 ? -12.977 53.938 28.953 1 91.88 628 THR B C 1
ATOM 11573 O O . THR B 1 628 ? -14.047 53.531 29.406 1 91.88 628 THR B O 1
ATOM 11576 N N . TYR B 1 629 ? -11.945 53.156 28.828 1 94.38 629 TYR B N 1
ATOM 11577 C CA . TYR B 1 629 ? -11.906 51.781 29.312 1 94.38 629 TYR B CA 1
ATOM 11578 C C . TYR B 1 629 ? -10.797 51.594 30.344 1 94.38 629 TYR B C 1
ATOM 11580 O O . TYR B 1 629 ? -9.852 52.375 30.391 1 94.38 629 TYR B O 1
ATOM 11588 N N . SER B 1 630 ? -10.969 50.531 31.141 1 94.06 630 SER B N 1
ATOM 11589 C CA . SER B 1 630 ? -9.93 50.25 32.125 1 94.06 630 SER B CA 1
ATOM 11590 C C . SER B 1 630 ? -8.633 49.844 31.438 1 94.06 630 SER B C 1
ATOM 11592 O O . SER B 1 630 ? -8.648 49.344 30.312 1 94.06 630 SER B O 1
ATOM 11594 N N . LEU B 1 631 ? -7.527 50.094 32.062 1 94.19 631 LEU B N 1
ATOM 11595 C CA . LEU B 1 631 ? -6.219 49.781 31.5 1 94.19 631 LEU B CA 1
ATOM 11596 C C . LEU B 1 631 ? -6.113 48.312 31.125 1 94.19 631 LEU B C 1
ATOM 11598 O O . LEU B 1 631 ? -5.68 47.969 30.031 1 94.19 631 LEU B O 1
ATOM 11602 N N . PRO B 1 632 ? -6.535 47.344 32 1 94.75 632 PRO B N 1
ATOM 11603 C CA . PRO B 1 632 ? -6.488 45.938 31.609 1 94.75 632 PRO B CA 1
ATOM 11604 C C . PRO B 1 632 ? -7.32 45.656 30.359 1 94.75 632 PRO B C 1
ATOM 11606 O O . PRO B 1 632 ? -6.902 44.875 29.5 1 94.75 632 PRO B O 1
ATOM 11609 N N . HIS B 1 633 ? -8.477 46.25 30.266 1 95.69 633 HIS B N 1
ATOM 11610 C CA . HIS B 1 633 ? -9.336 46.094 29.109 1 95.69 633 HIS B CA 1
ATOM 11611 C C . HIS B 1 633 ? -8.641 46.562 27.844 1 95.69 633 HIS B C 1
ATOM 11613 O O . HIS B 1 633 ? -8.711 45.906 26.797 1 95.69 633 HIS B O 1
ATOM 11619 N N . GLN B 1 634 ? -7.973 47.656 27.922 1 96.81 634 GLN B N 1
ATOM 11620 C CA . GLN B 1 634 ? -7.258 48.219 26.766 1 96.81 634 GLN B CA 1
ATOM 11621 C C . GLN B 1 634 ? -6.086 47.344 26.375 1 96.81 634 GLN B C 1
ATOM 11623 O O . GLN B 1 634 ? -5.844 47.125 25.188 1 96.81 634 GLN B O 1
ATOM 11628 N N . ILE B 1 635 ? -5.406 46.812 27.344 1 97 635 ILE B N 1
ATOM 11629 C CA . ILE B 1 635 ? -4.262 45.938 27.062 1 97 635 ILE B CA 1
ATOM 11630 C C . ILE B 1 635 ? -4.734 44.656 26.391 1 97 635 ILE B C 1
ATOM 11632 O O . ILE B 1 635 ? -4.133 44.219 25.422 1 97 635 ILE B O 1
ATOM 11636 N N . VAL B 1 636 ? -5.836 44.094 26.859 1 97.38 636 VAL B N 1
ATOM 11637 C CA . VAL B 1 636 ? -6.379 42.844 26.312 1 97.38 636 VAL B CA 1
ATOM 11638 C C . VAL B 1 636 ? -6.695 43.031 24.828 1 97.38 636 VAL B C 1
ATOM 11640 O O . VAL B 1 636 ? -6.332 42.188 24 1 97.38 636 VAL B O 1
ATOM 11643 N N . HIS B 1 637 ? -7.332 44.094 24.469 1 97.75 637 HIS B N 1
ATOM 11644 C CA . HIS B 1 637 ? -7.719 44.344 23.078 1 97.75 637 HIS B CA 1
ATOM 11645 C C . HIS B 1 637 ? -6.508 44.688 22.234 1 97.75 637 HIS B C 1
ATOM 11647 O O . HIS B 1 637 ? -6.441 44.344 21.062 1 97.75 637 HIS B O 1
ATOM 11653 N N . THR B 1 638 ? -5.516 45.375 22.812 1 97.81 638 THR B N 1
ATOM 11654 C CA . THR B 1 638 ? -4.305 45.719 22.078 1 97.81 638 THR B CA 1
ATOM 11655 C C . THR B 1 638 ? -3.494 44.469 21.75 1 97.81 638 THR B C 1
ATOM 11657 O O . THR B 1 638 ? -2.957 44.344 20.656 1 97.81 638 THR B O 1
ATOM 11660 N N . VAL B 1 639 ? -3.439 43.562 22.719 1 97.81 639 VAL B N 1
ATOM 11661 C CA . VAL B 1 639 ? -2.689 42.344 22.516 1 97.81 639 VAL B CA 1
ATOM 11662 C C . VAL B 1 639 ? -3.377 41.469 21.438 1 97.81 639 VAL B C 1
ATOM 11664 O O . VAL B 1 639 ? -2.711 40.812 20.656 1 97.81 639 VAL B O 1
ATOM 11667 N N . LEU B 1 640 ? -4.68 41.469 21.453 1 97.06 640 LEU B N 1
ATOM 11668 C CA . LEU B 1 640 ? -5.402 40.781 20.391 1 97.06 640 LEU B CA 1
ATOM 11669 C C . LEU B 1 640 ? -5.012 41.312 19.016 1 97.06 640 LEU B C 1
ATOM 11671 O O . LEU B 1 640 ? -4.852 40.531 18.078 1 97.06 640 LEU B O 1
ATOM 11675 N N . ARG B 1 641 ? -4.812 42.562 18.859 1 96.25 641 ARG B N 1
ATOM 11676 C CA . ARG B 1 641 ? -4.344 43.156 17.609 1 96.25 641 ARG B CA 1
ATOM 11677 C C . ARG B 1 641 ? -2.904 42.75 17.312 1 96.25 641 ARG B C 1
ATOM 11679 O O . ARG B 1 641 ? -2.561 42.469 16.172 1 96.25 641 ARG B O 1
ATOM 11686 N N . VAL B 1 642 ? -2.072 42.75 18.359 1 96.06 642 VAL B N 1
ATOM 11687 C CA . VAL B 1 642 ? -0.671 42.375 18.203 1 96.06 642 VAL B CA 1
ATOM 11688 C C . VAL B 1 642 ? -0.576 40.969 17.594 1 96.06 642 VAL B C 1
ATOM 11690 O O . VAL B 1 642 ? 0.238 40.719 16.703 1 96.06 642 VAL B O 1
ATOM 11693 N N . GLU B 1 643 ? -1.418 40.094 18.062 1 92.44 643 GLU B N 1
ATOM 11694 C CA . GLU B 1 643 ? -1.428 38.719 17.578 1 92.44 643 GLU B CA 1
ATOM 11695 C C . GLU B 1 643 ? -1.744 38.656 16.094 1 92.44 643 GLU B C 1
ATOM 11697 O O . GLU B 1 643 ? -1.191 37.844 15.359 1 92.44 643 GLU B O 1
ATOM 11702 N N . GLN B 1 644 ? -2.602 39.5 15.664 1 91.81 644 GLN B N 1
ATOM 11703 C CA . GLN B 1 644 ? -2.961 39.5 14.25 1 91.81 644 GLN B CA 1
ATOM 11704 C C . GLN B 1 644 ? -1.866 40.156 13.414 1 91.81 644 GLN B C 1
ATOM 11706 O O . GLN B 1 644 ? -1.57 39.719 12.305 1 91.81 644 GLN B O 1
ATOM 11711 N N . ILE B 1 645 ? -1.284 41.219 13.969 1 90.69 645 ILE B N 1
ATOM 11712 C CA . ILE B 1 645 ? -0.211 41.938 13.281 1 90.69 645 ILE B CA 1
ATOM 11713 C C . ILE B 1 645 ? 0.974 41 13.062 1 90.69 645 ILE B C 1
ATOM 11715 O O . ILE B 1 645 ? 1.59 41 11.992 1 90.69 645 ILE B O 1
ATOM 11719 N N . MET B 1 646 ? 1.23 40.156 14.039 1 87.19 646 MET B N 1
ATOM 11720 C CA . MET B 1 646 ? 2.344 39.219 13.969 1 87.19 646 MET B CA 1
ATOM 11721 C C . MET B 1 646 ? 1.998 38.031 13.078 1 87.19 646 MET B C 1
ATOM 11723 O O . MET B 1 646 ? 2.865 37.219 12.758 1 87.19 646 MET B O 1
ATOM 11727 N N . THR B 1 647 ? 0.742 37.906 12.664 1 75.94 647 THR B N 1
ATOM 11728 C CA . THR B 1 647 ? 0.259 36.844 11.773 1 75.94 647 THR B CA 1
ATOM 11729 C C . THR B 1 647 ? 0.197 35.531 12.5 1 75.94 647 THR B C 1
ATOM 11731 O O . THR B 1 647 ? 0.097 34.469 11.867 1 75.94 647 THR B O 1
ATOM 11734 N N . THR B 1 648 ? 0.29 35.5 13.805 1 78.44 648 THR B N 1
ATOM 11735 C CA . THR B 1 648 ? 0.166 34.281 14.578 1 78.44 648 THR B CA 1
ATOM 11736 C C . THR B 1 648 ? -1.297 33.875 14.711 1 78.44 648 THR B C 1
ATOM 11738 O O . THR B 1 648 ? -1.604 32.688 14.859 1 78.44 648 THR B O 1
ATOM 11741 N N . GLY B 1 649 ? -2.176 34.875 14.742 1 84.75 649 GLY B N 1
ATOM 11742 C CA . GLY B 1 649 ? -3.607 34.625 14.727 1 84.75 649 GLY B CA 1
ATOM 11743 C C . GLY B 1 649 ? -4.152 34.188 16.078 1 84.75 649 GLY B C 1
ATOM 11744 O O . GLY B 1 649 ? -5.25 33.625 16.156 1 84.75 649 GLY B O 1
ATOM 11745 N N . GLY B 1 650 ? -3.426 34.469 17.125 1 89.31 650 GLY B N 1
ATOM 11746 C CA . GLY B 1 650 ? -3.84 34.031 18.453 1 89.31 650 GLY B CA 1
ATOM 11747 C C . GLY B 1 650 ? -5.074 34.781 18.953 1 89.31 650 GLY B C 1
ATOM 11748 O O . GLY B 1 650 ? -5.43 35.844 18.422 1 89.31 650 GLY B O 1
ATOM 11749 N N . GLY B 1 651 ? -5.75 34.219 19.984 1 93.75 651 GLY B N 1
ATOM 11750 C CA . GLY B 1 651 ? -6.961 34.781 20.562 1 93.75 651 GLY B CA 1
ATOM 11751 C C . GLY B 1 651 ? -6.707 35.562 21.828 1 93.75 651 GLY B C 1
ATOM 11752 O O . GLY B 1 651 ? -5.645 36.188 21.969 1 93.75 651 GLY B O 1
ATOM 11753 N N . TRP B 1 652 ? -7.766 35.688 22.594 1 96.69 652 TRP B N 1
ATOM 11754 C CA . TRP B 1 652 ? -7.68 36.594 23.734 1 96.69 652 TRP B CA 1
ATOM 11755 C C . TRP B 1 652 ? -7.543 35.844 25.047 1 96.69 652 TRP B C 1
ATOM 11757 O O . TRP B 1 652 ? -7.402 36.438 26.109 1 96.69 652 TRP B O 1
ATOM 11767 N N . GLN B 1 653 ? -7.473 34.531 25 1 95.38 653 GLN B N 1
ATOM 11768 C CA . GLN B 1 653 ? -7.512 33.781 26.266 1 95.38 653 GLN B CA 1
ATOM 11769 C C . GLN B 1 653 ? -6.219 33.969 27.047 1 95.38 653 GLN B C 1
ATOM 11771 O O . GLN B 1 653 ? -6.234 34.031 28.281 1 95.38 653 GLN B O 1
ATOM 11776 N N . ASP B 1 654 ? -5.086 34.094 26.375 1 95.06 654 ASP B N 1
ATOM 11777 C CA . ASP B 1 654 ? -3.803 34.156 27.078 1 95.06 654 ASP B CA 1
ATOM 11778 C C . ASP B 1 654 ? -3.67 35.469 27.859 1 95.06 654 ASP B C 1
ATOM 11780 O O . ASP B 1 654 ? -3.383 35.438 29.062 1 95.06 654 ASP B O 1
ATOM 11784 N N . GLN B 1 655 ? -3.889 36.562 27.234 1 96.19 655 GLN B N 1
ATOM 11785 C CA . GLN B 1 655 ? -3.768 37.844 27.922 1 96.19 655 GLN B CA 1
ATOM 11786 C C . GLN B 1 655 ? -4.895 38.031 28.938 1 96.19 655 GLN B C 1
ATOM 11788 O O . GLN B 1 655 ? -4.676 38.562 30.031 1 96.19 655 GLN B O 1
ATOM 11793 N N . CYS B 1 656 ? -6.082 37.594 28.594 1 95.5 656 CYS B N 1
ATOM 11794 C CA . CYS B 1 656 ? -7.188 37.656 29.547 1 95.5 656 CYS B CA 1
ATOM 11795 C C . CYS B 1 656 ? -6.918 36.781 30.766 1 95.5 656 CYS B C 1
ATOM 11797 O O . CYS B 1 656 ? -7.258 37.156 31.891 1 95.5 656 CYS B O 1
ATOM 11799 N N . GLY B 1 657 ? -6.375 35.719 30.547 1 94.81 657 GLY B N 1
ATOM 11800 C CA . GLY B 1 657 ? -6.105 34.75 31.609 1 94.81 657 GLY B CA 1
ATOM 11801 C C . GLY B 1 657 ? -5.047 35.219 32.594 1 94.81 657 GLY B C 1
ATOM 11802 O O . GLY B 1 657 ? -5.07 34.844 33.75 1 94.81 657 GLY B O 1
ATOM 11803 N N . ALA B 1 658 ? -4.172 36 32.094 1 94.94 658 ALA B N 1
ATOM 11804 C CA . ALA B 1 658 ? -3.043 36.375 32.969 1 94.94 658 ALA B CA 1
ATOM 11805 C C . ALA B 1 658 ? -3.291 37.75 33.625 1 94.94 658 ALA B C 1
ATOM 11807 O O . ALA B 1 658 ? -2.881 37.969 34.75 1 94.94 658 ALA B O 1
ATOM 11808 N N . ILE B 1 659 ? -3.928 38.625 32.938 1 94.69 659 ILE B N 1
ATOM 11809 C CA . ILE B 1 659 ? -4 40 33.406 1 94.69 659 ILE B CA 1
ATOM 11810 C C . ILE B 1 659 ? -5.02 40.125 34.531 1 94.69 659 ILE B C 1
ATOM 11812 O O . ILE B 1 659 ? -4.855 40.938 35.438 1 94.69 659 ILE B O 1
ATOM 11816 N N . TYR B 1 660 ? -6.129 39.344 34.469 1 94.19 660 TYR B N 1
ATOM 11817 C CA . TYR B 1 660 ? -7.145 39.375 35.5 1 94.19 660 TYR B CA 1
ATOM 11818 C C . TYR B 1 660 ? -6.844 38.344 36.594 1 94.19 660 TYR B C 1
ATOM 11820 O O . TYR B 1 660 ? -6.387 37.219 36.281 1 94.19 660 TYR B O 1
ATOM 11828 N N . GLU B 1 661 ? -7.105 38.656 37.812 1 92.25 661 GLU B N 1
ATOM 11829 C CA . GLU B 1 661 ? -6.73 37.812 38.938 1 92.25 661 GLU B CA 1
ATOM 11830 C C . GLU B 1 661 ? -7.68 36.625 39.094 1 92.25 661 GLU B C 1
ATOM 11832 O O . GLU B 1 661 ? -8.844 36.688 38.688 1 92.25 661 GLU B O 1
ATOM 11837 N N . GLY B 1 662 ? -7.152 35.531 39.594 1 91.94 662 GLY B N 1
ATOM 11838 C CA . GLY B 1 662 ? -7.961 34.375 40 1 91.94 662 GLY B CA 1
ATOM 11839 C C . GLY B 1 662 ? -8.539 33.656 38.812 1 91.94 662 GLY B C 1
ATOM 11840 O O . GLY B 1 662 ? -7.938 33.625 37.719 1 91.94 662 GLY B O 1
ATOM 11841 N N . ILE B 1 663 ? -9.664 32.938 39.094 1 94.25 663 ILE B N 1
ATOM 11842 C CA . ILE B 1 663 ? -10.406 32.219 38.094 1 94.25 663 ILE B CA 1
ATOM 11843 C C . ILE B 1 663 ? -11.484 33.094 37.469 1 94.25 663 ILE B C 1
ATOM 11845 O O . ILE B 1 663 ? -12.133 33.875 38.188 1 94.25 663 ILE B O 1
ATOM 11849 N N . LYS B 1 664 ? -11.633 33.094 36.188 1 95.69 664 LYS B N 1
ATOM 11850 C CA . LYS B 1 664 ? -12.617 33.938 35.531 1 95.69 664 LYS B CA 1
ATOM 11851 C C . LYS B 1 664 ? -13.109 33.312 34.219 1 95.69 664 LYS B C 1
ATOM 11853 O O . LYS B 1 664 ? -12.453 32.438 33.656 1 95.69 664 LYS B O 1
ATOM 11858 N N . LYS B 1 665 ? -14.211 33.688 33.875 1 96.69 665 LYS B N 1
ATOM 11859 C CA . LYS B 1 665 ? -14.742 33.406 32.562 1 96.69 665 LYS B CA 1
ATOM 11860 C C . LYS B 1 665 ? -14.578 34.625 31.641 1 96.69 665 LYS B C 1
ATOM 11862 O O . LYS B 1 665 ? -15.086 35.688 31.938 1 96.69 665 LYS B O 1
ATOM 11867 N N . CYS B 1 666 ? -13.82 34.531 30.672 1 96.75 666 CYS B N 1
ATOM 11868 C CA . CYS B 1 666 ? -13.672 35.562 29.656 1 96.75 666 CYS B CA 1
ATOM 11869 C C . CYS B 1 666 ? -14.477 35.25 28.406 1 96.75 666 CYS B C 1
ATOM 11871 O O . CYS B 1 666 ? -14.547 34.094 28 1 96.75 666 CYS B O 1
ATOM 11873 N N . TYR B 1 667 ? -15.133 36.188 27.797 1 96.69 667 TYR B N 1
ATOM 11874 C CA . TYR B 1 667 ? -15.977 35.906 26.641 1 96.69 667 TYR B CA 1
ATOM 11875 C C . TYR B 1 667 ? -16.156 37.156 25.781 1 96.69 667 TYR B C 1
ATOM 11877 O O . TYR B 1 667 ? -15.844 38.25 26.219 1 96.69 667 TYR B O 1
ATOM 11885 N N . TYR B 1 668 ? -16.562 37 24.609 1 95.38 668 TYR B N 1
ATOM 11886 C CA . TYR B 1 668 ? -16.844 38.062 23.656 1 95.38 668 TYR B CA 1
ATOM 11887 C C . TYR B 1 668 ? -18.312 38.469 23.719 1 95.38 668 TYR B C 1
ATOM 11889 O O . TYR B 1 668 ? -19.203 37.594 23.766 1 95.38 668 TYR B O 1
ATOM 11897 N N . GLU B 1 669 ? -18.469 39.688 23.688 1 92.62 669 GLU B N 1
ATOM 11898 C CA . GLU B 1 669 ? -19.797 40.281 23.594 1 92.62 669 GLU B CA 1
ATOM 11899 C C . GLU B 1 669 ? -19.844 41.375 22.516 1 92.62 669 GLU B C 1
ATOM 11901 O O . GLU B 1 669 ? -19.047 42.312 22.547 1 92.62 669 GLU B O 1
ATOM 11906 N N . ARG B 1 670 ? -20.656 41.312 21.547 1 86.62 670 ARG B N 1
ATOM 11907 C CA . ARG B 1 670 ? -20.719 42.125 20.344 1 86.62 670 ARG B CA 1
ATOM 11908 C C . ARG B 1 670 ? -20.609 43.625 20.672 1 86.62 670 ARG B C 1
ATOM 11910 O O . ARG B 1 670 ? -19.828 44.344 20.047 1 86.62 670 ARG B O 1
ATOM 11917 N N . ASN B 1 671 ? -21.219 44.188 21.688 1 85.06 671 ASN B N 1
ATOM 11918 C CA . ASN B 1 671 ? -21.219 45.625 21.984 1 85.06 671 ASN B CA 1
ATOM 11919 C C . ASN B 1 671 ? -20.188 45.969 23.062 1 85.06 671 ASN B C 1
ATOM 11921 O O . ASN B 1 671 ? -19.812 47.125 23.219 1 85.06 671 ASN B O 1
ATOM 11925 N N . HIS B 1 672 ? -19.547 44.969 23.625 1 91.5 672 HIS B N 1
ATOM 11926 C CA . HIS B 1 672 ? -18.688 45.281 24.766 1 91.5 672 HIS B CA 1
ATOM 11927 C C . HIS B 1 672 ? -17.266 44.75 24.531 1 91.5 672 HIS B C 1
ATOM 11929 O O . HIS B 1 672 ? -16.359 45.031 25.328 1 91.5 672 HIS B O 1
ATOM 11935 N N . GLY B 1 673 ? -17.094 44.031 23.453 1 94.75 673 GLY B N 1
ATOM 11936 C CA . GLY B 1 673 ? -15.773 43.469 23.219 1 94.75 673 GLY B CA 1
ATOM 11937 C C . GLY B 1 673 ? -15.477 42.25 24.062 1 94.75 673 GLY B C 1
ATOM 11938 O O . GLY B 1 673 ? -16.344 41.406 24.266 1 94.75 673 GLY B O 1
ATOM 11939 N N . ILE B 1 674 ? -14.211 42.125 24.453 1 97.19 674 ILE B N 1
ATOM 11940 C CA . ILE B 1 674 ? -13.805 41 25.297 1 97.19 674 ILE B CA 1
ATOM 11941 C C . ILE B 1 674 ? -14 41.375 26.766 1 97.19 674 ILE B C 1
ATOM 11943 O O . ILE B 1 674 ? -13.383 42.344 27.25 1 97.19 674 ILE B O 1
ATOM 11947 N N . VAL B 1 675 ? -14.797 40.656 27.406 1 96.31 675 VAL B N 1
ATOM 11948 C CA . VAL B 1 675 ? -15.102 41 28.797 1 96.31 675 VAL B CA 1
ATOM 11949 C C . VAL B 1 675 ? -14.82 39.781 29.672 1 96.31 675 VAL B C 1
ATOM 11951 O O . VAL B 1 675 ? -14.461 38.719 29.172 1 96.31 675 VAL B O 1
ATOM 11954 N N . HIS B 1 676 ? -14.789 40 31 1 95.44 676 HIS B N 1
ATOM 11955 C CA . HIS B 1 676 ? -14.523 38.906 31.938 1 95.44 676 HIS B CA 1
ATOM 11956 C C . HIS B 1 676 ? -15.523 38.875 33.094 1 95.44 676 HIS B C 1
ATOM 11958 O O . HIS B 1 676 ? -16.078 39.938 33.438 1 95.44 676 HIS B O 1
ATOM 11964 N N . SER B 1 677 ? -15.797 37.75 33.594 1 95.56 677 SER B N 1
ATOM 11965 C CA . SER B 1 677 ? -16.594 37.531 34.781 1 95.56 677 SER B CA 1
ATOM 11966 C C . SER B 1 677 ? -15.828 36.719 35.812 1 95.56 677 SER B C 1
ATOM 11968 O O . SER B 1 677 ? -15.586 35.531 35.625 1 95.56 677 SER B O 1
ATOM 11970 N N . PRO B 1 678 ? -15.453 37.344 36.938 1 94.62 678 PRO B N 1
ATOM 11971 C CA . PRO B 1 678 ? -14.719 36.594 37.969 1 94.62 678 PRO B CA 1
ATOM 11972 C C . PRO B 1 678 ? -15.531 35.469 38.562 1 94.62 678 PRO B C 1
ATOM 11974 O O . PRO B 1 678 ? -16.75 35.594 38.781 1 94.62 678 PRO B O 1
ATOM 11977 N N . ILE B 1 679 ? -14.891 34.438 38.812 1 94.62 679 ILE B N 1
ATOM 11978 C CA . ILE B 1 679 ? -15.469 33.312 39.531 1 94.62 679 ILE B CA 1
ATOM 11979 C C . ILE B 1 679 ? -14.93 33.281 40.938 1 94.62 679 ILE B C 1
ATOM 11981 O O . ILE B 1 679 ? -13.75 33 41.156 1 94.62 679 ILE B O 1
ATOM 11985 N N . THR B 1 680 ? -15.766 33.531 41.875 1 91.75 680 THR B N 1
ATOM 11986 C CA . THR B 1 680 ? -15.352 33.594 43.25 1 91.75 680 THR B CA 1
ATOM 11987 C C . THR B 1 680 ? -15.227 32.188 43.844 1 91.75 680 THR B C 1
ATOM 11989 O O . THR B 1 680 ? -16.156 31.391 43.75 1 91.75 680 THR B O 1
ATOM 11992 N N . ILE B 1 681 ? -14.055 31.984 44.406 1 90.44 681 ILE B N 1
ATOM 11993 C CA . ILE B 1 681 ? -13.844 30.688 45 1 90.44 681 ILE B CA 1
ATOM 11994 C C . ILE B 1 681 ? -13.5 30.844 46.5 1 90.44 681 ILE B C 1
ATOM 11996 O O . ILE B 1 681 ? -12.922 31.859 46.875 1 90.44 681 ILE B O 1
ATOM 12000 N N . SER B 1 682 ? -13.781 29.828 47.312 1 91.06 682 SER B N 1
ATOM 12001 C CA . SER B 1 682 ? -13.438 29.812 48.719 1 91.06 682 SER B CA 1
ATOM 12002 C C . SER B 1 682 ? -11.969 29.484 48.938 1 91.06 682 SER B C 1
ATOM 12004 O O . SER B 1 682 ? -11.289 29.031 48 1 91.06 682 SER B O 1
ATOM 12006 N N . SER B 1 683 ? -11.492 29.766 50.062 1 92.12 683 SER B N 1
ATOM 12007 C CA . SER B 1 683 ? -10.117 29.438 50.406 1 92.12 683 SER B CA 1
ATOM 12008 C C . SER B 1 683 ? -9.867 27.938 50.344 1 92.12 683 SER B C 1
ATOM 12010 O O . SER B 1 683 ? -8.773 27.5 49.969 1 92.12 683 SER B O 1
ATOM 12012 N N . GLU B 1 684 ? -10.844 27.219 50.625 1 92.12 684 GLU B N 1
ATOM 12013 C CA . GLU B 1 684 ? -10.734 25.766 50.562 1 92.12 684 GLU B CA 1
ATOM 12014 C C . GLU B 1 684 ? -10.562 25.297 49.094 1 92.12 684 GLU B C 1
ATOM 12016 O O . GLU B 1 684 ? -9.758 24.406 48.844 1 92.12 684 GLU B O 1
ATOM 12021 N N . VAL B 1 685 ? -11.305 25.922 48.312 1 91.56 685 VAL B N 1
ATOM 12022 C CA . VAL B 1 685 ? -11.234 25.578 46.906 1 91.56 685 VAL B CA 1
ATOM 12023 C C . VAL B 1 685 ? -9.875 25.984 46.344 1 91.56 685 VAL B C 1
ATOM 12025 O O . VAL B 1 685 ? -9.297 25.266 45.5 1 91.56 685 VAL B O 1
ATOM 12028 N N . ARG B 1 686 ? -9.391 27.031 46.719 1 93.06 686 ARG B N 1
ATOM 12029 C CA . ARG B 1 686 ? -8.078 27.516 46.281 1 93.06 686 ARG B CA 1
ATOM 12030 C C . ARG B 1 686 ? -6.988 26.516 46.688 1 93.06 686 ARG B C 1
ATOM 12032 O O . ARG B 1 686 ? -6.137 26.156 45.875 1 93.06 686 ARG B O 1
ATOM 12039 N N . GLU B 1 687 ? -7.059 26.141 47.875 1 92.12 687 GLU B N 1
ATOM 12040 C CA . GLU B 1 687 ? -6.078 25.188 48.375 1 92.12 687 GLU B CA 1
ATOM 12041 C C . GLU B 1 687 ? -6.184 23.844 47.656 1 92.12 687 GLU B C 1
ATOM 12043 O O . GLU B 1 687 ? -5.168 23.203 47.375 1 92.12 687 GLU B O 1
ATOM 12048 N N . LEU B 1 688 ? -7.328 23.516 47.438 1 91.81 688 LEU B N 1
ATOM 12049 C CA . LEU B 1 688 ? -7.57 22.266 46.688 1 91.81 688 LEU B CA 1
ATOM 12050 C C . LEU B 1 688 ? -6.934 22.328 45.312 1 91.81 688 LEU B C 1
ATOM 12052 O O . LEU B 1 688 ? -6.27 21.375 44.875 1 91.81 688 LEU B O 1
ATOM 12056 N N . LEU B 1 689 ? -7.137 23.391 44.594 1 93.19 689 LEU B N 1
ATOM 12057 C CA . LEU B 1 689 ? -6.594 23.562 43.25 1 93.19 689 LEU B CA 1
ATOM 12058 C C . LEU B 1 689 ? -5.07 23.578 43.281 1 93.19 689 LEU B C 1
ATOM 12060 O O . LEU B 1 689 ? -4.422 22.938 42.438 1 93.19 689 LEU B O 1
ATOM 12064 N N . GLU B 1 690 ? -4.516 24.219 44.219 1 94 690 GLU B N 1
ATOM 12065 C CA . GLU B 1 690 ? -3.062 24.328 44.312 1 94 690 GLU B CA 1
ATOM 12066 C C . GLU B 1 690 ? -2.436 22.969 44.656 1 94 690 GLU B C 1
ATOM 12068 O O . GLU B 1 690 ? -1.31 22.688 44.25 1 94 690 GLU B O 1
ATOM 12073 N N . ARG B 1 691 ? -3.199 22.234 45.312 1 92.5 691 ARG B N 1
ATOM 12074 C CA . ARG B 1 691 ? -2.691 20.938 45.75 1 92.5 691 ARG B CA 1
ATOM 12075 C C . ARG B 1 691 ? -2.846 19.891 44.656 1 92.5 691 ARG B C 1
ATOM 12077 O O . ARG B 1 691 ? -1.966 19.047 44.438 1 92.5 691 ARG B O 1
ATOM 12084 N N . ARG B 1 692 ? -3.883 19.938 43.844 1 94 692 ARG B N 1
ATOM 12085 C CA . ARG B 1 692 ? -4.223 18.812 43 1 94 692 ARG B CA 1
ATOM 12086 C C . ARG B 1 692 ? -3.912 19.109 41.531 1 94 692 ARG B C 1
ATOM 12088 O O . ARG B 1 692 ? -3.812 18.203 40.719 1 94 692 ARG B O 1
ATOM 12095 N N . LEU B 1 693 ? -3.844 20.344 41.188 1 94.88 693 LEU B N 1
ATOM 12096 C CA . LEU B 1 693 ? -3.506 20.688 39.812 1 94.88 693 LEU B CA 1
ATOM 12097 C C . LEU B 1 693 ? -1.995 20.812 39.656 1 94.88 693 LEU B C 1
ATOM 12099 O O . LEU B 1 693 ? -1.369 21.703 40.25 1 94.88 693 LEU B O 1
ATOM 12103 N N . LEU B 1 694 ? -1.472 19.906 38.875 1 96.12 694 LEU B N 1
ATOM 12104 C CA . LEU B 1 694 ? -0.032 19.828 38.656 1 96.12 694 LEU B CA 1
ATOM 12105 C C . LEU B 1 694 ? 0.304 20.078 37.188 1 96.12 694 LEU B C 1
ATOM 12107 O O . LEU B 1 694 ? -0.429 19.656 36.281 1 96.12 694 LEU B O 1
ATOM 12111 N N . LEU B 1 695 ? 1.408 20.766 36.969 1 96 695 LEU B N 1
ATOM 12112 C CA . LEU B 1 695 ? 1.891 21 35.594 1 96 695 LEU B CA 1
ATOM 12113 C C . LEU B 1 695 ? 3.137 20.156 35.312 1 96 695 LEU B C 1
ATOM 12115 O O . LEU B 1 695 ? 4.039 20.094 36.156 1 96 695 LEU B O 1
ATOM 12119 N N . VAL B 1 696 ? 3.115 19.516 34.156 1 94.81 696 VAL B N 1
ATOM 12120 C CA . VAL B 1 696 ? 4.273 18.734 33.719 1 94.81 696 VAL B CA 1
ATOM 12121 C C . VAL B 1 696 ? 4.766 19.25 32.375 1 94.81 696 VAL B C 1
ATOM 12123 O O . VAL B 1 696 ? 3.988 19.359 31.422 1 94.81 696 VAL B O 1
ATOM 12126 N N . TYR B 1 697 ? 6.016 19.594 32.281 1 92.5 697 TYR B N 1
ATOM 12127 C CA . TYR B 1 697 ? 6.629 19.953 31 1 92.5 697 TYR B CA 1
ATOM 12128 C C . TYR B 1 697 ? 7.137 18.719 30.266 1 92.5 697 TYR B C 1
ATOM 12130 O O . TYR B 1 697 ? 7.949 17.953 30.812 1 92.5 697 TYR B O 1
ATOM 12138 N N . THR B 1 698 ? 6.703 18.531 29.016 1 86.75 698 THR B N 1
ATOM 12139 C CA . THR B 1 698 ? 6.949 17.281 28.297 1 86.75 698 THR B CA 1
ATOM 12140 C C . THR B 1 698 ? 8.328 17.297 27.641 1 86.75 698 THR B C 1
ATOM 12142 O O . THR B 1 698 ? 8.844 16.266 27.25 1 86.75 698 THR B O 1
ATOM 12145 N N . GLY B 1 699 ? 8.891 18.5 27.422 1 75.88 699 GLY B N 1
ATOM 12146 C CA . GLY B 1 699 ? 10.172 18.609 26.75 1 75.88 699 GLY B CA 1
ATOM 12147 C C . GLY B 1 699 ? 10.047 18.734 25.234 1 75.88 699 GLY B C 1
ATOM 12148 O O . GLY B 1 699 ? 11.039 18.953 24.547 1 75.88 699 GLY B O 1
ATOM 12149 N N . LYS B 1 700 ? 8.953 18.609 24.688 1 71.44 700 LYS B N 1
ATOM 12150 C CA . LYS B 1 700 ? 8.711 18.719 23.266 1 71.44 700 LYS B CA 1
ATOM 12151 C C . LYS B 1 700 ? 8.133 20.094 22.906 1 71.44 700 LYS B C 1
ATOM 12153 O O . LYS B 1 700 ? 7.273 20.609 23.625 1 71.44 700 LYS B O 1
ATOM 12158 N N . THR B 1 701 ? 8.945 20.594 21.859 1 63.31 701 THR B N 1
ATOM 12159 C CA . THR B 1 701 ? 8.477 21.922 21.453 1 63.31 701 THR B CA 1
ATOM 12160 C C . THR B 1 701 ? 7.688 21.828 20.141 1 63.31 701 THR B C 1
ATOM 12162 O O . THR B 1 701 ? 8.055 21.062 19.25 1 63.31 701 THR B O 1
ATOM 12165 N N . ARG B 1 702 ? 6.461 22.141 20.078 1 60.06 702 ARG B N 1
ATOM 12166 C CA . ARG B 1 702 ? 5.738 22.234 18.812 1 60.06 702 ARG B CA 1
ATOM 12167 C C . ARG B 1 702 ? 5.336 23.672 18.516 1 60.06 702 ARG B C 1
ATOM 12169 O O . ARG B 1 702 ? 5.078 24.453 19.438 1 60.06 702 ARG B O 1
ATOM 12176 N N . LEU B 1 703 ? 5.305 23.875 17.094 1 58.62 703 LEU B N 1
ATOM 12177 C CA . LEU B 1 703 ? 4.898 25.219 16.688 1 58.62 703 LEU B CA 1
ATOM 12178 C C . LEU B 1 703 ? 3.379 25.359 16.734 1 58.62 703 LEU B C 1
ATOM 12180 O O . LEU B 1 703 ? 2.668 24.719 15.961 1 58.62 703 LEU B O 1
ATOM 12184 N N . ALA B 1 704 ? 2.824 26.078 17.578 1 58.91 704 ALA B N 1
ATOM 12185 C CA . ALA B 1 704 ? 1.426 26.391 17.859 1 58.91 704 ALA B CA 1
ATOM 12186 C C . ALA B 1 704 ? 0.744 27.016 16.656 1 58.91 704 ALA B C 1
ATOM 12188 O O . ALA B 1 704 ? -0.428 26.75 16.375 1 58.91 704 ALA B O 1
ATOM 12189 N N . LYS B 1 705 ? 1.55 27.766 15.938 1 64.81 705 LYS B N 1
ATOM 12190 C CA . LYS B 1 705 ? 0.966 28.547 14.844 1 64.81 705 LYS B CA 1
ATOM 12191 C C . LYS B 1 705 ? 0.363 27.641 13.781 1 64.81 705 LYS B C 1
ATOM 12193 O O . LYS B 1 705 ? -0.726 27.906 13.266 1 64.81 705 LYS B O 1
ATOM 12198 N N . ASN B 1 706 ? 0.928 26.672 13.555 1 73.38 706 ASN B N 1
ATOM 12199 C CA . ASN B 1 706 ? 0.451 25.766 12.523 1 73.38 706 ASN B CA 1
ATOM 12200 C C . ASN B 1 706 ? -0.792 25 12.969 1 73.38 706 ASN B C 1
ATOM 12202 O O . ASN B 1 706 ? -1.695 24.75 12.172 1 73.38 706 ASN B O 1
ATOM 12206 N N . LEU B 1 707 ? -0.858 24.812 14.25 1 77.25 707 LEU B N 1
ATOM 12207 C CA . LEU B 1 707 ? -2.01 24.094 14.789 1 77.25 707 LEU B CA 1
ATOM 12208 C C . LEU B 1 707 ? -3.254 24.969 14.766 1 77.25 707 LEU B C 1
ATOM 12210 O O . LEU B 1 707 ? -4.352 24.5 14.461 1 77.25 707 LEU B O 1
ATOM 12214 N N . LEU B 1 708 ? -3.051 26.234 15.125 1 82.94 708 LEU B N 1
ATOM 12215 C CA . LEU B 1 708 ? -4.168 27.172 15.141 1 82.94 708 LEU B CA 1
ATOM 12216 C C . LEU B 1 708 ? -4.75 27.359 13.742 1 82.94 708 LEU B C 1
ATOM 12218 O O . LEU B 1 708 ? -5.969 27.422 13.578 1 82.94 708 LEU B O 1
ATOM 12222 N N . GLN B 1 709 ? -3.848 27.422 12.82 1 84 709 GLN B N 1
ATOM 12223 C CA . GLN B 1 709 ? -4.301 27.578 11.438 1 84 709 GLN B CA 1
ATOM 12224 C C . GLN B 1 709 ? -5.148 26.391 11 1 84 709 GLN B C 1
ATOM 12226 O O . GLN B 1 709 ? -6.113 26.547 10.258 1 84 709 GLN B O 1
ATOM 12231 N N . GLU B 1 710 ? -4.797 25.297 11.453 1 84.69 710 GLU B N 1
ATOM 12232 C CA . GLU B 1 710 ? -5.559 24.078 11.141 1 84.69 710 GLU B CA 1
ATOM 12233 C C . GLU B 1 710 ? -6.969 24.156 11.719 1 84.69 710 GLU B C 1
ATOM 12235 O O . GLU B 1 710 ? -7.934 23.766 11.055 1 84.69 710 GLU B O 1
ATOM 12240 N N . VAL B 1 711 ? -7.078 24.594 12.891 1 86.75 711 VAL B N 1
ATOM 12241 C CA . VAL B 1 711 ? -8.375 24.688 13.562 1 86.75 711 VAL B CA 1
ATOM 12242 C C . VAL B 1 711 ? -9.266 25.688 12.844 1 86.75 711 VAL B C 1
ATOM 12244 O O . VAL B 1 711 ? -10.461 25.453 12.656 1 86.75 711 VAL B O 1
ATOM 12247 N N . ILE B 1 712 ? -8.633 26.781 12.484 1 89.38 712 ILE B N 1
ATOM 12248 C CA . ILE B 1 712 ? -9.398 27.828 11.812 1 89.38 712 ILE B CA 1
ATOM 12249 C C . ILE B 1 712 ? -9.906 27.312 10.469 1 89.38 712 ILE B C 1
ATOM 12251 O O . ILE B 1 712 ? -11.078 27.516 10.125 1 89.38 712 ILE B O 1
ATOM 12255 N N . ARG B 1 713 ? -9.062 26.703 9.75 1 89.69 713 ARG B N 1
ATOM 12256 C CA . ARG B 1 713 ? -9.469 26.156 8.453 1 89.69 713 ARG B CA 1
ATOM 12257 C C . ARG B 1 713 ? -10.594 25.141 8.617 1 89.69 713 ARG B C 1
ATOM 12259 O O . ARG B 1 713 ? -11.562 25.156 7.852 1 89.69 713 ARG B O 1
ATOM 12266 N N . ASN B 1 714 ? -10.445 24.297 9.578 1 88.25 714 ASN B N 1
ATOM 12267 C CA . ASN B 1 714 ? -11.406 23.219 9.789 1 88.25 714 ASN B CA 1
ATOM 12268 C C . ASN B 1 714 ? -12.742 23.766 10.312 1 88.25 714 ASN B C 1
ATOM 12270 O O . ASN B 1 714 ? -13.789 23.141 10.102 1 88.25 714 ASN B O 1
ATOM 12274 N N . PHE B 1 715 ? -12.695 24.906 11 1 91.12 715 PHE B N 1
ATOM 12275 C CA . PHE B 1 715 ? -13.922 25.547 11.461 1 91.12 715 PHE B CA 1
ATOM 12276 C C . PHE B 1 715 ? -14.844 25.859 10.281 1 91.12 715 PHE B C 1
ATOM 12278 O O . PHE B 1 715 ? -16.062 25.781 10.406 1 91.12 715 PHE B O 1
ATOM 12285 N N . PHE B 1 716 ? -14.25 26.094 9.156 1 89.81 716 PHE B N 1
ATOM 12286 C CA . PHE B 1 716 ? -15.047 26.5 8.008 1 89.81 716 PHE B CA 1
ATOM 12287 C C . PHE B 1 716 ? -15.336 25.312 7.105 1 89.81 716 PHE B C 1
ATOM 12289 O O . PHE B 1 716 ? -16.328 25.297 6.379 1 89.81 716 PHE B O 1
ATOM 12296 N N . THR B 1 717 ? -14.5 24.281 7.188 1 89.25 717 THR B N 1
ATOM 12297 C CA . THR B 1 717 ? -14.586 23.281 6.129 1 89.25 717 THR B CA 1
ATOM 12298 C C . THR B 1 717 ? -14.945 21.906 6.703 1 89.25 717 THR B C 1
ATOM 12300 O O . THR B 1 717 ? -15.336 21 5.961 1 89.25 717 THR B O 1
ATOM 12303 N N . CYS B 1 718 ? -14.789 21.734 7.977 1 86.56 718 CYS B N 1
ATOM 12304 C CA . CYS B 1 718 ? -15.047 20.438 8.609 1 86.56 718 CYS B CA 1
ATOM 12305 C C . CYS B 1 718 ? -16.266 20.516 9.523 1 86.56 718 CYS B C 1
ATOM 12307 O O . CYS B 1 718 ? -16.219 21.172 10.562 1 86.56 718 CYS B O 1
ATOM 12309 N N . LYS B 1 719 ? -17.25 19.797 9.242 1 85 719 LYS B N 1
ATOM 12310 C CA . LYS B 1 719 ? -18.5 19.797 10.008 1 85 719 LYS B CA 1
ATOM 12311 C C . LYS B 1 719 ? -18.266 19.312 11.43 1 85 719 LYS B C 1
ATOM 12313 O O . LYS B 1 719 ? -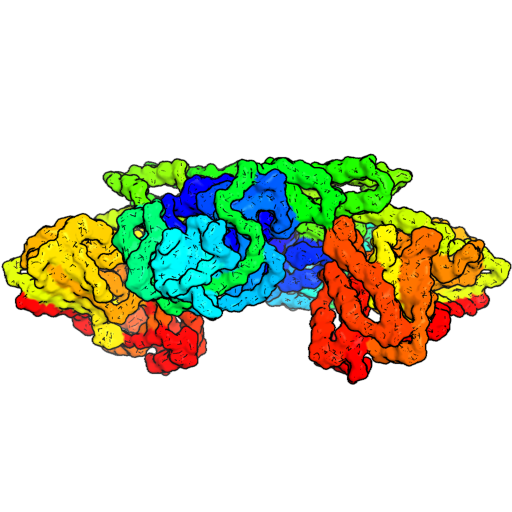18.828 19.859 12.383 1 85 719 LYS B O 1
ATOM 12318 N N . GLU B 1 720 ? -17.5 18.312 11.555 1 86.81 720 GLU B N 1
ATOM 12319 C CA . GLU B 1 720 ? -17.234 17.75 12.875 1 86.81 720 GLU B CA 1
ATOM 12320 C C . GLU B 1 720 ? -16.547 18.75 13.789 1 86.81 720 GLU B C 1
ATOM 12322 O O . GLU B 1 720 ? -16.844 18.812 14.984 1 86.81 720 GLU B O 1
ATOM 12327 N N . THR B 1 721 ? -15.625 19.531 13.289 1 88.31 721 THR B N 1
ATOM 12328 C CA . THR B 1 721 ? -14.953 20.578 14.062 1 88.31 721 THR B CA 1
ATOM 12329 C C . THR B 1 721 ? -15.953 21.609 14.562 1 88.31 721 THR B C 1
ATOM 12331 O O . THR B 1 721 ? -15.93 21.984 15.742 1 88.31 721 THR B O 1
ATOM 12334 N N . LYS B 1 722 ? -16.797 22.031 13.711 1 88.31 722 LYS B N 1
ATOM 12335 C CA . LYS B 1 722 ? -17.797 23.016 14.078 1 88.31 722 LYS B CA 1
ATOM 12336 C C . LYS B 1 722 ? -18.719 22.484 15.164 1 88.31 722 LYS B C 1
ATOM 12338 O O . LYS B 1 722 ? -19.062 23.203 16.109 1 88.31 722 LYS B O 1
ATOM 12343 N N . GLN B 1 723 ? -19.094 21.266 15.031 1 90.19 723 GLN B N 1
ATOM 12344 C CA . GLN B 1 723 ? -19.984 20.656 16 1 90.19 723 GLN B CA 1
ATOM 12345 C C . GLN B 1 723 ? -19.328 20.5 17.359 1 90.19 723 GLN B C 1
ATOM 12347 O O . GLN B 1 723 ? -19.953 20.75 18.391 1 90.19 723 GLN B O 1
ATOM 12352 N N . LYS B 1 724 ? -18.125 20.094 17.359 1 91.38 724 LYS B N 1
ATOM 12353 C CA . LYS B 1 724 ? -17.406 19.922 18.609 1 91.38 724 LYS B CA 1
ATOM 12354 C C . LYS B 1 724 ? -17.188 21.266 19.312 1 91.38 724 LYS B C 1
ATOM 12356 O O . LYS B 1 724 ? -17.266 21.344 20.531 1 91.38 724 LYS B O 1
ATOM 12361 N N . LEU B 1 725 ? -16.922 22.328 18.562 1 92.38 725 LEU B N 1
ATOM 12362 C CA . LEU B 1 725 ? -16.766 23.672 19.141 1 92.38 725 LEU B CA 1
ATOM 12363 C C . LEU B 1 725 ? -18.078 24.172 19.719 1 92.38 725 LEU B C 1
ATOM 12365 O O . LEU B 1 725 ? -18.109 24.797 20.781 1 92.38 725 LEU B O 1
ATOM 12369 N N . LYS B 1 726 ? -19.141 23.891 19.016 1 93.25 726 LYS B N 1
ATOM 12370 C CA . LYS B 1 726 ? -20.453 24.297 19.484 1 93.25 726 LYS B CA 1
ATOM 12371 C C . LYS B 1 726 ? -20.797 23.594 20.797 1 93.25 726 LYS B C 1
ATOM 12373 O O . LYS B 1 726 ? -21.266 24.25 21.75 1 93.25 726 LYS B O 1
ATOM 12378 N N . LYS B 1 727 ? -20.547 22.328 20.859 1 93.75 727 LYS B N 1
ATOM 12379 C CA . LYS B 1 727 ? -20.812 21.562 22.078 1 93.75 727 LYS B CA 1
ATOM 12380 C C . LYS B 1 727 ? -19.969 22.094 23.234 1 93.75 727 LYS B C 1
ATOM 12382 O O . LYS B 1 727 ? -20.438 22.172 24.375 1 93.75 727 LYS B O 1
ATOM 12387 N N . MET B 1 728 ? -18.781 22.453 22.969 1 94.19 728 MET B N 1
ATOM 12388 C CA . MET B 1 728 ? -17.891 23.016 23.984 1 94.19 728 MET B CA 1
ATOM 12389 C C . MET B 1 728 ? -18.422 24.359 24.469 1 94.19 728 MET B C 1
ATOM 12391 O O . MET B 1 728 ? -18.422 24.625 25.672 1 94.19 728 MET B O 1
ATOM 12395 N N . ALA B 1 729 ? -18.859 25.234 23.578 1 94.81 729 ALA B N 1
ATOM 12396 C CA . ALA B 1 729 ? -19.391 26.547 23.922 1 94.81 729 ALA B CA 1
ATOM 12397 C C . ALA B 1 729 ? -20.609 26.406 24.828 1 94.81 729 ALA B C 1
ATOM 12399 O O . ALA B 1 729 ? -20.797 27.203 25.766 1 94.81 729 ALA B O 1
ATOM 12400 N N . GLU B 1 730 ? -21.312 25.406 24.625 1 94.94 730 GLU B N 1
ATOM 12401 C CA . GLU B 1 730 ? -22.531 25.188 25.406 1 94.94 730 GLU B CA 1
ATOM 12402 C C . GLU B 1 730 ? -22.188 24.688 26.812 1 94.94 730 GLU B C 1
ATOM 12404 O O . GLU B 1 730 ? -22.969 24.891 27.734 1 94.94 730 GLU B O 1
ATOM 12409 N N . ALA B 1 731 ? -21.078 24.156 26.938 1 95.25 731 ALA B N 1
ATOM 12410 C CA . ALA B 1 731 ? -20.719 23.5 28.203 1 95.25 731 ALA B CA 1
ATOM 12411 C C . ALA B 1 731 ? -19.922 24.453 29.094 1 95.25 731 ALA B C 1
ATOM 12413 O O . ALA B 1 731 ? -19.672 24.156 30.266 1 95.25 731 ALA B O 1
ATOM 12414 N N . VAL B 1 732 ? -19.516 25.609 28.625 1 95.81 732 VAL B N 1
ATOM 12415 C CA . VAL B 1 732 ? -18.625 26.5 29.344 1 95.81 732 VAL B CA 1
ATOM 12416 C C . VAL B 1 732 ? -19.297 26.969 30.641 1 95.81 732 VAL B C 1
ATOM 12418 O O . VAL B 1 732 ? -18.672 27 31.703 1 95.81 732 VAL B O 1
ATOM 12421 N N . ASP B 1 733 ? -20.531 27.328 30.609 1 95.12 733 ASP B N 1
ATOM 12422 C CA . ASP B 1 733 ? -21.234 27.844 31.781 1 95.12 733 ASP B CA 1
ATOM 12423 C C . ASP B 1 733 ? -21.406 26.766 32.844 1 95.12 733 ASP B C 1
ATOM 12425 O O . ASP B 1 733 ? -21.297 27.047 34.031 1 95.12 733 ASP B O 1
ATOM 12429 N N . LYS B 1 734 ? -21.672 25.594 32.344 1 95.44 734 LYS B N 1
ATOM 12430 C CA . LYS B 1 734 ? -21.75 24.484 33.281 1 95.44 734 LYS B CA 1
ATOM 12431 C C . LYS B 1 734 ? -20.438 24.266 34.031 1 95.44 734 LYS B C 1
ATOM 12433 O O . LYS B 1 734 ? -20.422 24.047 35.219 1 95.44 734 LYS B O 1
ATOM 12438 N N . PHE B 1 735 ? -19.422 24.359 33.312 1 95.75 735 PHE B N 1
ATOM 12439 C CA . PHE B 1 735 ? -18.109 24.203 33.906 1 95.75 735 PHE B CA 1
ATOM 12440 C C . PHE B 1 735 ? -17.828 25.297 34.938 1 95.75 735 PHE B C 1
ATOM 12442 O O . PHE B 1 735 ? -17.328 25.047 36.031 1 95.75 735 PHE B O 1
ATOM 12449 N N . ALA B 1 736 ? -18.109 26.531 34.562 1 94.44 736 ALA B N 1
ATOM 12450 C CA . ALA B 1 736 ? -17.891 27.672 35.438 1 94.44 736 ALA B CA 1
ATOM 12451 C C . ALA B 1 736 ? -18.656 27.531 36.75 1 94.44 736 ALA B C 1
ATOM 12453 O O . ALA B 1 736 ? -18.141 27.828 37.812 1 94.44 736 ALA B O 1
ATOM 12454 N N . LYS B 1 737 ? -19.797 27.062 36.656 1 94 737 LYS B N 1
ATOM 12455 C CA . LYS B 1 737 ? -20.625 26.875 37.844 1 94 737 LYS B CA 1
ATOM 12456 C C . LYS B 1 737 ? -20.078 25.781 38.75 1 94 737 LYS B C 1
ATOM 12458 O O . LYS B 1 737 ? -20.109 25.891 39.969 1 94 737 LYS B O 1
ATOM 12463 N N . GLN B 1 738 ? -19.609 24.828 38.188 1 93.38 738 GLN B N 1
ATOM 12464 C CA . GLN B 1 738 ? -19.078 23.703 38.969 1 93.38 738 GLN B CA 1
ATOM 12465 C C . GLN B 1 738 ? -17.797 24.094 39.688 1 93.38 738 GLN B C 1
ATOM 12467 O O . GLN B 1 738 ? -17.594 23.734 40.844 1 93.38 738 GLN B O 1
ATOM 12472 N N . ILE B 1 739 ? -16.953 24.781 39.031 1 91 739 ILE B N 1
ATOM 12473 C CA . ILE B 1 739 ? -15.688 25.141 39.656 1 91 739 ILE B CA 1
ATOM 12474 C C . ILE B 1 739 ? -15.938 26.109 40.812 1 91 739 ILE B C 1
ATOM 12476 O O . ILE B 1 739 ? -15.219 26.094 41.812 1 91 739 ILE B O 1
ATOM 12480 N N . GLU B 1 740 ? -16.891 26.906 40.625 1 88.44 740 GLU B N 1
ATOM 12481 C CA . GLU B 1 740 ? -17.266 27.844 41.688 1 88.44 740 GLU B CA 1
ATOM 12482 C C . GLU B 1 740 ? -17.609 27.094 42.969 1 88.44 740 GLU B C 1
ATOM 12484 O O . GLU B 1 740 ? -17.312 27.578 44.062 1 88.44 740 GLU B O 1
ATOM 12489 N N . LYS B 1 741 ? -18.156 25.938 42.781 1 87.44 741 LYS B N 1
ATOM 12490 C CA . LYS B 1 741 ? -18.547 25.109 43.938 1 87.44 741 LYS B CA 1
ATOM 12491 C C . LYS B 1 741 ? -17.406 24.219 44.375 1 87.44 741 LYS B C 1
ATOM 12493 O O . LYS B 1 741 ? -17.547 23.438 45.312 1 87.44 741 LYS B O 1
ATOM 12498 N N . GLY B 1 742 ? -16.344 24.359 43.719 1 82.38 742 GLY B N 1
ATOM 12499 C CA . GLY B 1 742 ? -15.18 23.547 44.062 1 82.38 742 GLY B CA 1
ATOM 12500 C C . GLY B 1 742 ? -15.219 22.156 43.438 1 82.38 742 GLY B C 1
ATOM 12501 O O . GLY B 1 742 ? -14.461 21.281 43.844 1 82.38 742 GLY B O 1
ATOM 12502 N N . GLU B 1 743 ? -16.062 21.969 42.594 1 85.81 743 GLU B N 1
ATOM 12503 C CA . GLU B 1 743 ? -16.188 20.688 41.906 1 85.81 743 GLU B CA 1
ATOM 12504 C C . GLU B 1 743 ? -15.539 20.75 40.5 1 85.81 743 GLU B C 1
ATOM 12506 O O . GLU B 1 743 ? -15.977 21.516 39.656 1 85.81 743 GLU B O 1
ATOM 12511 N N . LEU B 1 744 ? -14.492 20.109 40.406 1 85.75 744 LEU B N 1
ATOM 12512 C CA . LEU B 1 744 ? -13.891 20.016 39.062 1 85.75 744 LEU B CA 1
ATOM 12513 C C . LEU B 1 744 ? -14.5 18.859 38.281 1 85.75 744 LEU B C 1
ATOM 12515 O O . LEU B 1 744 ? -14.367 17.703 38.656 1 85.75 744 LEU B O 1
ATOM 12519 N N . SER B 1 745 ? -15.18 19.172 37.219 1 88 745 SER B N 1
ATOM 12520 C CA . SER B 1 745 ? -15.844 18.156 36.406 1 88 745 SER B CA 1
ATOM 12521 C C . SER B 1 745 ? -14.836 17.359 35.562 1 88 745 SER B C 1
ATOM 12523 O O . SER B 1 745 ? -14.438 17.781 34.5 1 88 745 SER B O 1
ATOM 12525 N N . VAL B 1 746 ? -14.602 16.219 35.969 1 91.88 746 VAL B N 1
ATOM 12526 C CA . VAL B 1 746 ? -13.68 15.328 35.281 1 91.88 746 VAL B CA 1
ATOM 12527 C C . VAL B 1 746 ? -14.242 14.953 33.938 1 91.88 746 VAL B C 1
ATOM 12529 O O . VAL B 1 746 ? -13.5 14.836 32.938 1 91.88 746 VAL B O 1
ATOM 12532 N N . GLU B 1 747 ? -15.492 14.852 33.844 1 92.44 747 GLU B N 1
ATOM 12533 C CA . GLU B 1 747 ? -16.156 14.492 32.594 1 92.44 747 GLU B CA 1
ATOM 12534 C C . GLU B 1 747 ? -15.977 15.57 31.531 1 92.44 747 GLU B C 1
ATOM 12536 O O . GLU B 1 747 ? -15.633 15.273 30.375 1 92.44 747 GLU B O 1
ATOM 12541 N N . LEU B 1 748 ? -16.172 16.766 31.922 1 93.12 748 LEU B N 1
ATOM 12542 C CA . LEU B 1 748 ? -16.031 17.859 30.984 1 93.12 748 LEU B CA 1
ATOM 12543 C C . LEU B 1 748 ? -14.57 18.031 30.562 1 93.12 748 LEU B C 1
ATOM 12545 O O . LEU B 1 748 ? -14.289 18.359 29.406 1 93.12 748 LEU B O 1
ATOM 12549 N N . LEU B 1 749 ? -13.766 17.797 31.484 1 93.88 749 LEU B N 1
ATOM 12550 C CA . LEU B 1 749 ? -12.352 17.938 31.156 1 93.88 749 LEU B CA 1
ATOM 12551 C C . LEU B 1 749 ? -11.883 16.797 30.25 1 93.88 749 LEU B C 1
ATOM 12553 O O . LEU B 1 749 ? -11.016 17 29.391 1 93.88 749 LEU B O 1
ATOM 12557 N N . GLU B 1 750 ? -12.438 15.664 30.422 1 92.56 750 GLU B N 1
ATOM 12558 C CA . GLU B 1 750 ? -12.164 14.562 29.5 1 92.56 750 GLU B CA 1
ATOM 12559 C C . GLU B 1 750 ? -12.641 14.891 28.078 1 92.56 750 GLU B C 1
ATOM 12561 O O . GLU B 1 750 ? -11.984 14.531 27.109 1 92.56 750 GLU B O 1
ATOM 12566 N N . HIS B 1 751 ? -13.742 15.461 28.031 1 91 751 HIS B N 1
ATOM 12567 C CA . HIS B 1 751 ? -14.258 15.898 26.75 1 91 751 HIS B CA 1
ATOM 12568 C C . HIS B 1 751 ? -13.359 16.969 26.125 1 91 751 HIS B C 1
ATOM 12570 O O . HIS B 1 751 ? -13.141 16.969 24.906 1 91 751 HIS B O 1
ATOM 12576 N N . TYR B 1 752 ? -12.938 17.859 26.969 1 91.5 752 TYR B N 1
ATOM 12577 C CA . TYR B 1 752 ? -12.039 18.922 26.516 1 91.5 752 TYR B CA 1
ATOM 12578 C C . TYR B 1 752 ? -10.734 18.344 25.984 1 91.5 752 TYR B C 1
ATOM 12580 O O . TYR B 1 752 ? -10.25 18.75 24.922 1 91.5 752 TYR B O 1
ATOM 12588 N N . TYR B 1 753 ? -10.258 17.375 26.625 1 88.5 753 TYR B N 1
ATOM 12589 C CA . TYR B 1 753 ? -9.062 16.672 26.203 1 88.5 753 TYR B CA 1
ATOM 12590 C C . TYR B 1 753 ? -9.266 16.016 24.844 1 88.5 753 TYR B C 1
ATOM 12592 O O . TYR B 1 753 ? -8.438 16.172 23.938 1 88.5 753 TYR B O 1
ATOM 12600 N N . THR B 1 754 ? -10.312 15.328 24.656 1 87.62 754 THR B N 1
ATOM 12601 C CA . THR B 1 754 ? -10.594 14.625 23.406 1 87.62 754 THR B CA 1
ATOM 12602 C C . THR B 1 754 ? -10.797 15.617 22.266 1 87.62 754 THR B C 1
ATOM 12604 O O . THR B 1 754 ? -10.391 15.352 21.125 1 87.62 754 THR B O 1
ATOM 12607 N N . THR B 1 755 ? -11.43 16.703 22.609 1 86.88 755 THR B N 1
ATOM 12608 C CA . THR B 1 755 ? -11.656 17.734 21.609 1 86.88 755 THR B CA 1
ATOM 12609 C C . THR B 1 755 ? -10.336 18.344 21.141 1 86.88 755 THR B C 1
ATOM 12611 O O . THR B 1 755 ? -10.125 18.562 19.953 1 86.88 755 THR B O 1
ATOM 12614 N N . LYS B 1 756 ? -9.461 18.609 22.016 1 82.56 756 LYS B N 1
ATOM 12615 C CA . LYS B 1 756 ? -8.156 19.172 21.688 1 82.56 756 LYS B CA 1
ATOM 12616 C C . LYS B 1 756 ? -7.363 18.203 20.797 1 82.56 756 LYS B C 1
ATOM 12618 O O . LYS B 1 756 ? -6.703 18.641 19.844 1 82.56 756 LYS B O 1
ATOM 12623 N N . ASN B 1 757 ? -7.422 17 21.156 1 79.69 757 ASN B N 1
ATOM 12624 C CA . ASN B 1 757 ? -6.711 16 20.375 1 79.69 757 ASN B CA 1
ATOM 12625 C C . ASN B 1 757 ? -7.289 15.867 18.969 1 79.69 757 ASN B C 1
ATOM 12627 O O . ASN B 1 757 ? -6.551 15.625 18 1 79.69 757 ASN B O 1
ATOM 12631 N N . PHE B 1 758 ? -8.562 15.953 18.859 1 78.25 758 PHE B N 1
ATOM 12632 C CA . PHE B 1 758 ? -9.234 15.867 17.562 1 78.25 758 PHE B CA 1
ATOM 12633 C C . PHE B 1 758 ? -8.836 17.047 16.672 1 78.25 758 PHE B C 1
ATOM 12635 O O . PHE B 1 758 ? -8.609 16.859 15.469 1 78.25 758 PHE B O 1
ATOM 12642 N N . MET B 1 759 ? -8.742 18.141 17.266 1 78.88 759 MET B N 1
ATOM 12643 C CA . MET B 1 759 ? -8.539 19.359 16.5 1 78.88 759 MET B CA 1
ATOM 12644 C C . MET B 1 759 ? -7.129 19.422 15.922 1 78.88 759 MET B C 1
ATOM 12646 O O . MET B 1 759 ? -6.922 19.938 14.828 1 78.88 759 MET B O 1
ATOM 12650 N N . THR B 1 760 ? -6.215 18.875 16.609 1 70.62 760 THR B N 1
ATOM 12651 C CA . THR B 1 760 ? -4.832 19.062 16.188 1 70.62 760 THR B CA 1
ATOM 12652 C C . THR B 1 760 ? -4.23 17.766 15.688 1 70.62 760 THR B C 1
ATOM 12654 O O . THR B 1 760 ? -3.244 17.766 14.953 1 70.62 760 THR B O 1
ATOM 12657 N N . ARG B 1 761 ? -4.66 16.781 16 1 63.78 761 ARG B N 1
ATOM 12658 C CA . ARG B 1 761 ? -4.176 15.438 15.656 1 63.78 761 ARG B CA 1
ATOM 12659 C C . ARG B 1 761 ? -2.68 15.312 15.93 1 63.78 761 ARG B C 1
ATOM 12661 O O . ARG B 1 761 ? -1.952 14.703 15.141 1 63.78 761 ARG B O 1
ATOM 12668 N N . CYS B 1 762 ? -2.201 16.016 16.984 1 65 762 CYS B N 1
ATOM 12669 C CA . CYS B 1 762 ? -0.75 16.094 17.109 1 65 762 CYS B CA 1
ATOM 12670 C C . CYS B 1 762 ? -0.323 15.82 18.547 1 65 762 CYS B C 1
ATOM 12672 O O . CYS B 1 762 ? 0.686 16.359 19.016 1 65 762 CYS B O 1
ATOM 12674 N N . GLU B 1 763 ? -1.003 14.992 19.219 1 73.62 763 GLU B N 1
ATOM 12675 C CA . GLU B 1 763 ? -0.49 14.648 20.547 1 73.62 763 GLU B CA 1
ATOM 12676 C C . GLU B 1 763 ? 0.719 13.727 20.438 1 73.62 763 GLU B C 1
ATOM 12678 O O . GLU B 1 763 ? 0.634 12.648 19.859 1 73.62 763 GLU B O 1
ATOM 12683 N N . PRO B 1 764 ? 1.831 14.195 20.906 1 72.69 764 PRO B N 1
ATOM 12684 C CA . PRO B 1 764 ? 3 13.312 20.859 1 72.69 764 PRO B CA 1
ATOM 12685 C C . PRO B 1 764 ? 2.738 11.961 21.516 1 72.69 764 PRO B C 1
ATOM 12687 O O . PRO B 1 764 ? 2.102 11.883 22.562 1 72.69 764 PRO B O 1
ATOM 12690 N N . PRO B 1 765 ? 3.227 10.945 20.984 1 74.25 765 PRO B N 1
ATOM 12691 C CA . PRO B 1 765 ? 2.965 9.594 21.484 1 74.25 765 PRO B CA 1
ATOM 12692 C C . PRO B 1 765 ? 3.398 9.414 22.938 1 74.25 765 PRO B C 1
ATOM 12694 O O . PRO B 1 765 ? 2.74 8.703 23.703 1 74.25 765 PRO B O 1
ATOM 12697 N N . ASN B 1 766 ? 4.48 10.062 23.359 1 79.25 766 ASN B N 1
ATOM 12698 C CA . ASN B 1 766 ? 4.973 9.914 24.719 1 79.25 766 ASN B CA 1
ATOM 12699 C C . ASN B 1 766 ? 4.02 10.547 25.734 1 79.25 766 ASN B C 1
ATOM 12701 O O . ASN B 1 766 ? 3.906 10.07 26.859 1 79.25 766 ASN B O 1
ATOM 12705 N N . VAL B 1 767 ? 3.336 11.547 25.328 1 85.38 767 VAL B N 1
ATOM 12706 C CA . VAL B 1 767 ? 2.363 12.195 26.203 1 85.38 767 VAL B CA 1
ATOM 12707 C C . VAL B 1 767 ? 1.131 11.312 26.359 1 85.38 767 VAL B C 1
ATOM 12709 O O . VAL B 1 767 ? 0.607 11.148 27.469 1 85.38 767 VAL B O 1
ATOM 12712 N N . THR B 1 768 ? 0.742 10.742 25.219 1 86.19 768 THR B N 1
ATOM 12713 C CA . THR B 1 768 ? -0.389 9.82 25.25 1 86.19 768 THR B CA 1
ATOM 12714 C C . THR B 1 768 ? -0.098 8.641 26.172 1 86.19 768 THR B C 1
ATOM 12716 O O . THR B 1 768 ? -0.946 8.25 26.984 1 86.19 768 THR B O 1
ATOM 12719 N N . GLU B 1 769 ? 1.047 8.172 26.109 1 88.56 769 GLU B N 1
ATOM 12720 C CA . GLU B 1 769 ? 1.457 7.035 26.938 1 88.56 769 GLU B CA 1
ATOM 12721 C C . GLU B 1 769 ? 1.511 7.418 28.406 1 88.56 769 GLU B C 1
ATOM 12723 O O . GLU B 1 769 ? 1.101 6.641 29.266 1 88.56 769 GLU B O 1
ATOM 12728 N N . LEU B 1 770 ? 2.004 8.547 28.672 1 91.62 770 LEU B N 1
ATOM 12729 C CA . LEU B 1 770 ? 2.098 9.023 30.047 1 91.62 770 LEU B CA 1
ATOM 12730 C C . LEU B 1 770 ? 0.714 9.125 30.688 1 91.62 770 LEU B C 1
ATOM 12732 O O . LEU B 1 770 ? 0.496 8.617 31.781 1 91.62 770 LEU B O 1
ATOM 12736 N N . LEU B 1 771 ? -0.193 9.773 30.031 1 92.81 771 LEU B N 1
ATOM 12737 C CA . LEU B 1 771 ? -1.538 9.984 30.562 1 92.81 771 LEU B CA 1
ATOM 12738 C C . LEU B 1 771 ? -2.246 8.648 30.781 1 92.81 771 LEU B C 1
ATOM 12740 O O . LEU B 1 771 ? -2.912 8.461 31.812 1 92.81 771 LEU B O 1
ATOM 12744 N N . GLU B 1 772 ? -2.049 7.773 29.859 1 93 772 GLU B N 1
ATOM 12745 C CA . GLU B 1 772 ? -2.664 6.457 30 1 93 772 GLU B CA 1
ATOM 12746 C C . GLU B 1 772 ? -2.092 5.699 31.188 1 93 772 GLU B C 1
ATOM 12748 O O . GLU B 1 772 ? -2.834 5.062 31.938 1 93 772 GLU B O 1
ATOM 12753 N N . MET B 1 773 ? -0.841 5.773 31.391 1 93.62 773 MET B N 1
ATOM 12754 C CA . MET B 1 773 ? -0.182 5.086 32.5 1 93.62 773 MET B CA 1
ATOM 12755 C C . MET B 1 773 ? -0.612 5.676 33.844 1 93.62 773 MET B C 1
ATOM 12757 O O . MET B 1 773 ? -0.892 4.938 34.781 1 93.62 773 MET B O 1
ATOM 12761 N N . LEU B 1 774 ? -0.635 6.957 33.906 1 95.44 774 LEU B N 1
ATOM 12762 C CA . LEU B 1 774 ? -1.017 7.621 35.156 1 95.44 774 LEU B CA 1
ATOM 12763 C C . LEU B 1 774 ? -2.465 7.305 35.531 1 95.44 774 LEU B C 1
ATOM 12765 O O . LEU B 1 774 ? -2.793 7.133 36.688 1 95.44 774 LEU B O 1
ATOM 12769 N N . LYS B 1 775 ? -3.285 7.258 34.5 1 94.38 775 LYS B N 1
ATOM 12770 C CA . LYS B 1 775 ? -4.688 6.922 34.75 1 94.38 775 LYS B CA 1
ATOM 12771 C C . LYS B 1 775 ? -4.844 5.473 35.188 1 94.38 775 LYS B C 1
ATOM 12773 O O . LYS B 1 775 ? -5.629 5.176 36.094 1 94.38 775 LYS B O 1
ATOM 12778 N N . ARG B 1 776 ? -4.129 4.637 34.531 1 93.56 776 ARG B N 1
ATOM 12779 C CA . ARG B 1 776 ? -4.176 3.217 34.875 1 93.56 776 ARG B CA 1
ATOM 12780 C C . ARG B 1 776 ? -3.736 2.98 36.312 1 93.56 776 ARG B C 1
ATOM 12782 O O . ARG B 1 776 ? -4.305 2.139 37 1 93.56 776 ARG B O 1
ATOM 12789 N N . LYS B 1 777 ? -2.805 3.732 36.75 1 94.06 777 LYS B N 1
ATOM 12790 C CA . LYS B 1 777 ? -2.285 3.602 38.094 1 94.06 777 LYS B CA 1
ATOM 12791 C C . LYS B 1 777 ? -3.113 4.422 39.094 1 94.06 777 LYS B C 1
ATOM 12793 O O . LYS B 1 777 ? -2.795 4.477 40.281 1 94.06 777 LYS B O 1
ATOM 12798 N N . LYS B 1 778 ? -4.109 5.121 38.625 1 94.94 778 LYS B N 1
ATOM 12799 C CA . LYS B 1 778 ? -5.039 5.918 39.406 1 94.94 778 LYS B CA 1
ATOM 12800 C C . LYS B 1 778 ? -4.324 7.07 40.125 1 94.94 778 LYS B C 1
ATOM 12802 O O . LYS B 1 778 ? -4.66 7.418 41.25 1 94.94 778 LYS B O 1
ATOM 12807 N N . LEU B 1 779 ? -3.295 7.516 39.5 1 96.06 779 LEU B N 1
ATOM 12808 C CA . LEU B 1 779 ? -2.557 8.648 40.031 1 96.06 779 LEU B CA 1
ATOM 12809 C C . LEU B 1 779 ? -3.209 9.969 39.625 1 96.06 779 LEU B C 1
ATOM 12811 O O . LEU B 1 779 ? -3.049 10.977 40.312 1 96.06 779 LEU B O 1
ATOM 12815 N N . ILE B 1 780 ? -3.885 9.93 38.438 1 96.81 780 ILE B N 1
ATOM 12816 C CA . ILE B 1 780 ? -4.594 11.125 38 1 96.81 780 ILE B CA 1
ATOM 12817 C C . ILE B 1 780 ? -6.027 10.758 37.625 1 96.81 780 ILE B C 1
ATOM 12819 O O . ILE B 1 780 ? -6.328 9.594 37.344 1 96.81 780 ILE B O 1
ATOM 12823 N N . GLU B 1 781 ? -6.863 11.734 37.625 1 95.25 781 GLU B N 1
ATOM 12824 C CA . GLU B 1 781 ? -8.227 11.547 37.125 1 95.25 781 GLU B CA 1
ATOM 12825 C C . GLU B 1 781 ? -8.352 11.969 35.688 1 95.25 781 GLU B C 1
ATOM 12827 O O . GLU B 1 781 ? -9.062 11.328 34.906 1 95.25 781 GLU B O 1
ATOM 12832 N N . VAL B 1 782 ? -7.73 13.055 35.312 1 94.5 782 VAL B N 1
ATOM 12833 C CA . VAL B 1 782 ? -7.742 13.539 33.938 1 94.5 782 VAL B CA 1
ATOM 12834 C C . VAL B 1 782 ? -6.508 14.398 33.688 1 94.5 782 VAL B C 1
ATOM 12836 O O . VAL B 1 782 ? -5.926 14.953 34.625 1 94.5 782 VAL B O 1
ATOM 12839 N N . GLY B 1 783 ? -6.051 14.367 32.562 1 93.94 783 GLY B N 1
ATOM 12840 C CA . GLY B 1 783 ? -4.98 15.234 32.094 1 93.94 783 GLY B CA 1
ATOM 12841 C C . GLY B 1 783 ? -5.242 15.797 30.719 1 93.94 783 GLY B C 1
ATOM 12842 O O . GLY B 1 783 ? -5.895 15.164 29.891 1 93.94 783 GLY B O 1
ATOM 12843 N N . TRP B 1 784 ? -4.844 17.031 30.484 1 90.88 784 TRP B N 1
ATOM 12844 C CA . TRP B 1 784 ? -5.027 17.625 29.172 1 90.88 784 TRP B CA 1
ATOM 12845 C C . TRP B 1 784 ? -3.898 18.594 28.844 1 90.88 784 TRP B C 1
ATOM 12847 O O . TRP B 1 784 ? -3.215 19.094 29.75 1 90.88 784 TRP B O 1
ATOM 12857 N N . ALA B 1 785 ? -3.668 18.875 27.594 1 88.94 785 ALA B N 1
ATOM 12858 C CA . ALA B 1 785 ? -2.551 19.703 27.141 1 88.94 785 ALA B CA 1
ATOM 12859 C C . ALA B 1 785 ? -2.838 21.188 27.344 1 88.94 785 ALA B C 1
ATOM 12861 O O . ALA B 1 785 ? -3.979 21.625 27.188 1 88.94 785 ALA B O 1
ATOM 12862 N N . ALA B 1 786 ? -1.777 21.906 27.594 1 90.06 786 ALA B N 1
ATOM 12863 C CA . ALA B 1 786 ? -1.881 23.359 27.688 1 90.06 786 ALA B CA 1
ATOM 12864 C C . ALA B 1 786 ? -1.87 24 26.297 1 90.06 786 ALA B C 1
ATOM 12866 O O . ALA B 1 786 ? -1.139 23.547 25.406 1 90.06 786 ALA B O 1
ATOM 12867 N N . GLY B 1 787 ? -2.656 24.984 26.125 1 85.62 787 GLY B N 1
ATOM 12868 C CA . GLY B 1 787 ? -2.682 25.688 24.859 1 85.62 787 GLY B CA 1
ATOM 12869 C C . GLY B 1 787 ? -3.258 24.859 23.719 1 85.62 787 GLY B C 1
ATOM 12870 O O . GLY B 1 787 ? -4.262 24.156 23.906 1 85.62 787 GLY B O 1
ATOM 12871 N N . ALA B 1 788 ? -2.701 24.969 22.594 1 76.69 788 ALA B N 1
ATOM 12872 C CA . ALA B 1 788 ? -3.201 24.281 21.406 1 76.69 788 ALA B CA 1
ATOM 12873 C C . ALA B 1 788 ? -2.805 22.812 21.406 1 76.69 788 ALA B C 1
ATOM 12875 O O . ALA B 1 788 ? -3.396 22 20.688 1 76.69 788 ALA B O 1
ATOM 12876 N N . GLY B 1 789 ? -1.884 22.422 22.25 1 73.69 789 GLY B N 1
ATOM 12877 C CA . GLY B 1 789 ? -1.44 21.031 22.297 1 73.69 789 GLY B CA 1
ATOM 12878 C C . GLY B 1 789 ? -0.214 20.766 21.438 1 73.69 789 GLY B C 1
ATOM 12879 O O . GLY B 1 789 ? 0.433 21.703 20.969 1 73.69 789 GLY B O 1
ATOM 12880 N N . GLY B 1 790 ? 0.235 19.516 21.281 1 72.19 790 GLY B N 1
ATOM 12881 C CA . GLY B 1 790 ? 1.352 19.094 20.453 1 72.19 790 GLY B CA 1
ATOM 12882 C C . GLY B 1 790 ? 2.676 19.094 21.188 1 72.19 790 GLY B C 1
ATOM 12883 O O . GLY B 1 790 ? 3.709 18.734 20.625 1 72.19 790 GLY B O 1
ATOM 12884 N N . GLY B 1 791 ? 2.553 19.578 22.453 1 76.06 791 GLY B N 1
ATOM 12885 C CA . GLY B 1 791 ? 3.742 19.625 23.297 1 76.06 791 GLY B CA 1
ATOM 12886 C C . GLY B 1 791 ? 3.654 20.672 24.391 1 76.06 791 GLY B C 1
ATOM 12887 O O . GLY B 1 791 ? 2.562 21.125 24.734 1 76.06 791 GLY B O 1
ATOM 12888 N N . GLY B 1 792 ? 4.715 20.906 25.047 1 85 792 GLY B N 1
ATOM 12889 C CA . GLY B 1 792 ? 4.75 21.859 26.141 1 85 792 GLY B CA 1
ATOM 12890 C C . GLY B 1 792 ? 4.277 21.281 27.453 1 85 792 GLY B C 1
ATOM 12891 O O . GLY B 1 792 ? 4.637 20.156 27.797 1 85 792 GLY B O 1
ATOM 12892 N N . PHE B 1 793 ? 3.516 22.047 28.078 1 91.19 793 PHE B N 1
ATOM 12893 C CA . PHE B 1 793 ? 3.049 21.625 29.391 1 91.19 793 PHE B CA 1
ATOM 12894 C C . PHE B 1 793 ? 1.751 20.828 29.281 1 91.19 793 PHE B C 1
ATOM 12896 O O . PHE B 1 793 ? 0.979 21.031 28.344 1 91.19 793 PHE B O 1
ATOM 12903 N N . ILE B 1 794 ? 1.555 19.953 30.234 1 93.31 794 ILE B N 1
ATOM 12904 C CA . ILE B 1 794 ? 0.283 19.266 30.422 1 93.31 794 ILE B CA 1
ATOM 12905 C C . ILE B 1 794 ? -0.234 19.516 31.828 1 93.31 794 ILE B C 1
ATOM 12907 O O . ILE B 1 794 ? 0.552 19.656 32.781 1 93.31 794 ILE B O 1
ATOM 12911 N N . TYR B 1 795 ? -1.498 19.672 31.875 1 95.25 795 TYR B N 1
ATOM 12912 C CA . TYR B 1 795 ? -2.17 19.781 33.156 1 95.25 795 TYR B CA 1
ATOM 12913 C C . TYR B 1 795 ? -2.584 18.406 33.688 1 95.25 795 TYR B C 1
ATOM 12915 O O . TYR B 1 795 ? -3.148 17.594 32.938 1 95.25 795 TYR B O 1
ATOM 12923 N N . LEU B 1 796 ? -2.27 18.156 34.938 1 96.44 796 LEU B N 1
ATOM 12924 C CA . LEU B 1 796 ? -2.703 16.906 35.594 1 96.44 796 LEU B CA 1
ATOM 12925 C C . LEU B 1 796 ? -3.582 17.203 36.781 1 96.44 796 LEU B C 1
ATOM 12927 O O . LEU B 1 796 ? -3.184 17.953 37.688 1 96.44 796 LEU B O 1
ATOM 12931 N N . TRP B 1 797 ? -4.742 16.672 36.75 1 96 797 TRP B N 1
ATOM 12932 C CA . TRP B 1 797 ? -5.59 16.641 37.938 1 96 797 TRP B CA 1
ATOM 12933 C C . TRP B 1 797 ? -5.363 15.367 38.719 1 96 797 TRP B C 1
ATOM 12935 O O . TRP B 1 797 ? -5.953 14.328 38.438 1 96 797 TRP B O 1
ATOM 12945 N N . ILE B 1 798 ? -4.547 15.492 39.688 1 95.94 798 ILE B N 1
ATOM 12946 C CA . ILE B 1 798 ? -4.113 14.297 40.406 1 95.94 798 ILE B CA 1
ATOM 12947 C C . ILE B 1 798 ? -5.234 13.805 41.312 1 95.94 798 ILE B C 1
ATOM 12949 O O . ILE B 1 798 ? -6.062 14.602 41.781 1 95.94 798 ILE B O 1
ATOM 12953 N N . SER B 1 799 ? -5.207 12.57 41.562 1 95.06 799 SER B N 1
ATOM 12954 C CA . SER B 1 799 ? -6.223 11.945 42.406 1 95.06 799 SER B CA 1
ATOM 12955 C C . SER B 1 799 ? -6.117 12.43 43.875 1 95.06 799 SER B C 1
ATOM 12957 O O . SER B 1 799 ? -5.066 12.922 44.281 1 95.06 799 SER B O 1
ATOM 12959 N N . GLU B 1 800 ? -7.191 12.258 44.656 1 91.25 800 GLU B N 1
ATOM 12960 C CA . GLU B 1 800 ? -7.258 12.727 46.031 1 91.25 800 GLU B CA 1
ATOM 12961 C C . GLU B 1 800 ? -6.195 12.055 46.875 1 91.25 800 GLU B C 1
ATOM 12963 O O . GLU B 1 800 ? -5.691 12.656 47.844 1 91.25 800 GLU B O 1
ATOM 12968 N N . THR B 1 801 ? -5.844 10.867 46.469 1 92.62 801 THR B N 1
ATOM 12969 C CA . THR B 1 801 ? -4.914 10.094 47.25 1 92.62 801 THR B CA 1
ATOM 12970 C C . THR B 1 801 ? -3.482 10.273 46.781 1 92.62 801 THR B C 1
ATOM 12972 O O . THR B 1 801 ? -2.539 9.742 47.344 1 92.62 801 THR B O 1
ATOM 12975 N N . THR B 1 802 ? -3.338 10.969 45.719 1 93.75 802 THR B N 1
ATOM 12976 C CA . THR B 1 802 ? -2.029 11.156 45.094 1 93.75 802 THR B CA 1
ATOM 12977 C C . THR B 1 802 ? -1.438 12.508 45.469 1 93.75 802 THR B C 1
ATOM 12979 O O . THR B 1 802 ? -2.152 13.516 45.531 1 93.75 802 THR B O 1
ATOM 12982 N N . SER B 1 803 ? -0.163 12.516 45.812 1 92.88 803 SER B N 1
ATOM 12983 C CA . SER B 1 803 ? 0.546 13.766 46.031 1 92.88 803 SER B CA 1
ATOM 12984 C C . SER B 1 803 ? 1.415 14.148 44.844 1 92.88 803 SER B C 1
ATOM 12986 O O . SER B 1 803 ? 1.79 13.297 44.062 1 92.88 803 SER B O 1
ATOM 12988 N N . PRO B 1 804 ? 1.663 15.406 44.688 1 93.19 804 PRO B N 1
ATOM 12989 C CA . PRO B 1 804 ? 2.562 15.836 43.625 1 93.19 804 PRO B CA 1
ATOM 12990 C C . PRO B 1 804 ? 3.889 15.078 43.625 1 93.19 804 PRO B C 1
ATOM 12992 O O . PRO B 1 804 ? 4.457 14.812 42.562 1 93.19 804 PRO B O 1
ATOM 12995 N N . SER B 1 805 ? 4.359 14.742 44.75 1 92.81 805 SER B N 1
ATOM 12996 C CA . SER B 1 805 ? 5.625 14.023 44.875 1 92.81 805 SER B CA 1
ATOM 12997 C C . SER B 1 805 ? 5.547 12.641 44.25 1 92.81 805 SER B C 1
ATOM 12999 O O . SER B 1 805 ? 6.547 12.125 43.75 1 92.81 805 SER B O 1
ATOM 13001 N N . ASP B 1 806 ? 4.383 12.141 44.312 1 94.56 806 ASP B N 1
ATOM 13002 C CA . ASP B 1 806 ? 4.195 10.844 43.688 1 94.56 806 ASP B CA 1
ATOM 13003 C C . ASP B 1 806 ? 4.457 10.922 42.188 1 94.56 806 ASP B C 1
ATOM 13005 O O . ASP B 1 806 ? 5.066 10.023 41.594 1 94.56 806 ASP B O 1
ATOM 13009 N N . ILE B 1 807 ? 3.982 11.961 41.594 1 94.75 807 ILE B N 1
ATOM 13010 C CA . ILE B 1 807 ? 4.18 12.156 40.156 1 94.75 807 ILE B CA 1
ATOM 13011 C C . ILE B 1 807 ? 5.648 12.469 39.875 1 94.75 807 ILE B C 1
ATOM 13013 O O . ILE B 1 807 ? 6.219 11.984 38.906 1 94.75 807 ILE B O 1
ATOM 13017 N N . GLU B 1 808 ? 6.242 13.234 40.656 1 92.94 808 GLU B N 1
ATOM 13018 C CA . GLU B 1 808 ? 7.645 13.617 40.5 1 92.94 808 GLU B CA 1
ATOM 13019 C C . GLU B 1 808 ? 8.562 12.398 40.562 1 92.94 808 GLU B C 1
ATOM 13021 O O . GLU B 1 808 ? 9.594 12.359 39.875 1 92.94 808 GLU B O 1
ATOM 13026 N N . ASN B 1 809 ? 8.148 11.508 41.312 1 92.38 809 ASN B N 1
ATOM 13027 C CA . ASN B 1 809 ? 8.93 10.289 41.438 1 92.38 809 ASN B CA 1
ATOM 13028 C C . ASN B 1 809 ? 8.641 9.32 40.312 1 92.38 809 ASN B C 1
ATOM 13030 O O . ASN B 1 809 ? 9.516 8.547 39.875 1 92.38 809 ASN B O 1
ATOM 13034 N N . PHE B 1 810 ? 7.461 9.367 39.875 1 93.38 810 PHE B N 1
ATOM 13035 C CA . PHE B 1 810 ? 7.031 8.469 38.812 1 93.38 810 PHE B CA 1
ATOM 13036 C C . PHE B 1 810 ? 7.773 8.773 37.5 1 93.38 810 PHE B C 1
ATOM 13038 O O . PHE B 1 810 ? 8.156 7.855 36.781 1 93.38 810 PHE B O 1
ATOM 13045 N N . LEU B 1 811 ? 8 9.945 37.094 1 92.25 811 LEU B N 1
ATOM 13046 C CA . LEU B 1 811 ? 8.547 10.367 35.812 1 92.25 811 LEU B CA 1
ATOM 13047 C C . LEU B 1 811 ? 9.961 9.82 35.625 1 92.25 811 LEU B C 1
ATOM 13049 O O . LEU B 1 811 ? 10.234 9.117 34.656 1 92.25 811 LEU B O 1
ATOM 13053 N N . PRO B 1 812 ? 10.867 9.977 36.531 1 86.19 812 PRO B N 1
ATOM 13054 C CA . PRO B 1 812 ? 12.227 9.453 36.375 1 86.19 812 PRO B CA 1
ATOM 13055 C C . PRO B 1 812 ? 12.289 7.93 36.438 1 86.19 812 PRO B C 1
ATOM 13057 O O . PRO B 1 812 ? 13.25 7.328 35.938 1 86.19 812 PRO B O 1
ATOM 13060 N N . SER B 1 813 ? 11.312 7.406 37 1 86.94 813 SER B N 1
ATOM 13061 C CA . SER B 1 813 ? 11.297 5.949 37.125 1 86.94 813 SER B CA 1
ATOM 13062 C C . SER B 1 813 ? 11.023 5.297 35.781 1 86.94 813 SER B C 1
ATOM 13064 O O . SER B 1 813 ? 11.289 4.105 35.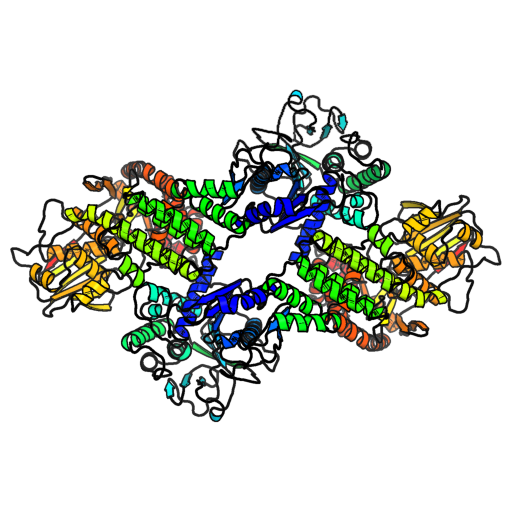594 1 86.94 813 SER B O 1
ATOM 13066 N N . ASN B 1 814 ? 10.492 6.012 34.938 1 86.88 814 ASN B N 1
ATOM 13067 C CA . ASN B 1 814 ? 10.281 5.574 33.562 1 86.88 814 ASN B CA 1
ATOM 13068 C C . ASN B 1 814 ? 11.195 6.316 32.594 1 86.88 814 ASN B C 1
ATOM 13070 O O . ASN B 1 814 ? 11.023 7.516 32.375 1 86.88 814 ASN B O 1
ATOM 13074 N N . PRO B 1 815 ? 12.055 5.605 32.031 1 79.19 815 PRO B N 1
ATOM 13075 C CA . PRO B 1 815 ? 13.062 6.242 31.188 1 79.19 815 PRO B CA 1
ATOM 13076 C C . PRO B 1 815 ? 12.453 7.082 30.062 1 79.19 815 PRO B C 1
ATOM 13078 O O . PRO B 1 815 ? 13 8.125 29.703 1 79.19 815 PRO B O 1
ATOM 13081 N N . GLN B 1 816 ? 11.336 6.688 29.578 1 79.62 816 GLN B N 1
ATOM 13082 C CA . GLN B 1 816 ? 10.727 7.402 28.453 1 79.62 816 GLN B CA 1
ATOM 13083 C C . GLN B 1 816 ? 10.203 8.766 28.891 1 79.62 816 GLN B C 1
ATOM 13085 O O . GLN B 1 816 ? 9.984 9.656 28.062 1 79.62 816 GLN B O 1
ATOM 13090 N N . PHE B 1 817 ? 10.047 8.953 30.234 1 86.81 817 PHE B N 1
ATOM 13091 C CA . PHE B 1 817 ? 9.508 10.203 30.75 1 86.81 817 PHE B CA 1
ATOM 13092 C C . PHE B 1 817 ? 10.562 10.961 31.547 1 86.81 817 PHE B C 1
ATOM 13094 O O . PHE B 1 817 ? 10.258 11.961 32.219 1 86.81 817 PHE B O 1
ATOM 13101 N N . SER B 1 818 ? 11.797 10.531 31.453 1 81.25 818 SER B N 1
ATOM 13102 C CA . SER B 1 818 ? 12.844 11.023 32.344 1 81.25 818 SER B CA 1
ATOM 13103 C C . SER B 1 818 ? 13.148 12.492 32.062 1 81.25 818 SER B C 1
ATOM 13105 O O . SER B 1 818 ? 13.617 13.211 32.938 1 81.25 818 SER B O 1
ATOM 13107 N N . ASN B 1 819 ? 12.789 13.016 30.938 1 80.81 819 ASN B N 1
ATOM 13108 C CA . ASN B 1 819 ? 13.102 14.398 30.578 1 80.81 819 ASN B CA 1
ATOM 13109 C C . ASN B 1 819 ? 11.961 15.344 30.953 1 80.81 819 ASN B C 1
ATOM 13111 O O . ASN B 1 819 ? 12.078 16.562 30.812 1 80.81 819 ASN B O 1
ATOM 13115 N N . MET B 1 820 ? 10.875 14.82 31.516 1 89.69 820 MET B N 1
ATOM 13116 C CA . MET B 1 820 ? 9.734 15.648 31.891 1 89.69 820 MET B CA 1
ATOM 13117 C C . MET B 1 820 ? 9.914 16.219 33.281 1 89.69 820 MET B C 1
ATOM 13119 O O . MET B 1 820 ? 10.555 15.594 34.156 1 89.69 820 MET B O 1
ATOM 13123 N N . THR B 1 821 ? 9.492 17.406 33.531 1 91.31 821 THR B N 1
ATOM 13124 C CA . THR B 1 821 ? 9.633 18.062 34.812 1 91.31 821 THR B CA 1
ATOM 13125 C C . THR B 1 821 ? 8.266 18.469 35.375 1 91.31 821 THR B C 1
ATOM 13127 O O . THR B 1 821 ? 7.375 18.859 34.625 1 91.31 821 THR B O 1
ATOM 13130 N N . CYS B 1 822 ? 8.195 18.438 36.719 1 93.94 822 CYS B N 1
ATOM 13131 C CA . CYS B 1 822 ? 6.957 18.797 37.406 1 93.94 822 CYS B CA 1
ATOM 13132 C C . CYS B 1 822 ? 7.039 20.203 38 1 93.94 822 CYS B C 1
ATOM 13134 O O . CYS B 1 822 ? 8.086 20.594 38.5 1 93.94 822 CYS B O 1
ATOM 13136 N N . HIS B 1 823 ? 5.918 20.922 37.906 1 94.94 823 HIS B N 1
ATOM 13137 C CA . HIS B 1 823 ? 5.828 22.281 38.438 1 94.94 823 HIS B CA 1
ATOM 13138 C C . HIS B 1 823 ? 4.543 22.484 39.219 1 94.94 823 HIS B C 1
ATOM 13140 O O . HIS B 1 823 ? 3.492 21.953 38.875 1 94.94 823 HIS B O 1
ATOM 13146 N N . ARG B 1 824 ? 4.617 23.312 40.25 1 95.38 824 ARG B N 1
ATOM 13147 C CA . ARG B 1 824 ? 3.467 23.594 41.094 1 95.38 824 ARG B CA 1
ATOM 13148 C C . ARG B 1 824 ? 2.877 24.969 40.781 1 95.38 824 ARG B C 1
ATOM 13150 O O . ARG B 1 824 ? 3.572 25.844 40.25 1 95.38 824 ARG B O 1
ATOM 13157 N N . ILE B 1 825 ? 1.606 25.094 41.156 1 95.38 825 ILE B N 1
ATOM 13158 C CA . ILE B 1 825 ? 0.959 26.359 40.844 1 95.38 825 ILE B CA 1
ATOM 13159 C C . ILE B 1 825 ? 0.596 27.078 42.125 1 95.38 825 ILE B C 1
ATOM 13161 O O . ILE B 1 825 ? 0.387 26.453 43.156 1 95.38 825 ILE B O 1
ATOM 13165 N N . THR B 1 826 ? 0.56 28.391 42.094 1 94.69 826 THR B N 1
ATOM 13166 C CA . THR B 1 826 ? 0.029 29.266 43.125 1 94.69 826 THR B CA 1
ATOM 13167 C C . THR B 1 826 ? -0.917 30.312 42.531 1 94.69 826 THR B C 1
ATOM 13169 O O . THR B 1 826 ? -0.593 30.953 41.531 1 94.69 826 THR B O 1
ATOM 13172 N N . ILE B 1 827 ? -2.062 30.438 43.125 1 93.94 827 ILE B N 1
ATOM 13173 C CA . ILE B 1 827 ? -3.035 31.422 42.656 1 93.94 827 ILE B CA 1
ATOM 13174 C C . ILE B 1 827 ? -2.793 32.75 43.375 1 93.94 827 ILE B C 1
ATOM 13176 O O . ILE B 1 827 ? -3.031 32.875 44.594 1 93.94 827 ILE B O 1
ATOM 13180 N N . PRO B 1 828 ? -2.404 33.688 42.594 1 88.81 828 PRO B N 1
ATOM 13181 C CA . PRO B 1 828 ? -2.086 34.938 43.25 1 88.81 828 PRO B CA 1
ATOM 13182 C C . PRO B 1 828 ? -3.305 35.594 43.906 1 88.81 828 PRO B C 1
ATOM 13184 O O . PRO B 1 828 ? -4.406 35.531 43.344 1 88.81 828 PRO B O 1
ATOM 13187 N N . LEU B 1 829 ? -3.156 36.281 45.125 1 73.25 829 LEU B N 1
ATOM 13188 C CA . LEU B 1 829 ? -4.223 36.938 45.844 1 73.25 829 LEU B CA 1
ATOM 13189 C C . LEU B 1 829 ? -4.324 38.406 45.438 1 73.25 829 LEU B C 1
ATOM 13191 O O . LEU B 1 829 ? -5.348 39.062 45.688 1 73.25 829 LEU B O 1
ATOM 13195 N N . GLU B 1 830 ? -3.223 38.906 45 1 76.19 830 GLU B N 1
ATOM 13196 C CA . GLU B 1 830 ? -3.18 40.312 44.562 1 76.19 830 GLU B CA 1
ATOM 13197 C C . GLU B 1 830 ? -3.033 40.438 43.062 1 76.19 830 GLU B C 1
ATOM 13199 O O . GLU B 1 830 ? -3.107 39.469 42.344 1 76.19 830 GLU B O 1
ATOM 13204 N N . THR B 1 831 ? -2.828 41.625 42.719 1 77.69 831 THR B N 1
ATOM 13205 C CA . THR B 1 831 ? -2.693 41.938 41.312 1 77.69 831 THR B CA 1
ATOM 13206 C C . THR B 1 831 ? -1.56 41.125 40.688 1 77.69 831 THR B C 1
ATOM 13208 O O . THR B 1 831 ? -0.406 41.219 41.094 1 77.69 831 THR B O 1
ATOM 13211 N N . PRO B 1 832 ? -1.93 40.344 39.719 1 84.62 832 PRO B N 1
ATOM 13212 C CA . PRO B 1 832 ? -0.976 39.375 39.188 1 84.62 832 PRO B CA 1
ATOM 13213 C C . PRO B 1 832 ? 0.245 40.031 38.562 1 84.62 832 PRO B C 1
ATOM 13215 O O . PRO B 1 832 ? 1.367 39.562 38.688 1 84.62 832 PRO B O 1
ATOM 13218 N N . PHE B 1 833 ? -0.011 41.188 37.969 1 92.94 833 PHE B N 1
ATOM 13219 C CA . PHE B 1 833 ? 1.1 41.938 37.344 1 92.94 833 PHE B CA 1
ATOM 13220 C C . PHE B 1 833 ? 1.807 42.781 38.375 1 92.94 833 PHE B C 1
ATOM 13222 O O . PHE B 1 833 ? 1.159 43.531 39.125 1 92.94 833 PHE B O 1
ATOM 13229 N N . ILE B 1 834 ? 3.1 42.75 38.5 1 93.19 834 ILE B N 1
ATOM 13230 C CA . ILE B 1 834 ? 3.885 43.562 39.406 1 93.19 834 ILE B CA 1
ATOM 13231 C C . ILE B 1 834 ? 4.676 44.625 38.656 1 93.19 834 ILE B C 1
ATOM 13233 O O . ILE B 1 834 ? 5.395 44.281 37.688 1 93.19 834 ILE B O 1
ATOM 13237 N N . LEU B 1 835 ? 4.488 45.812 39.062 1 94.88 835 LEU B N 1
ATOM 13238 C CA . LEU B 1 835 ? 5.145 46.969 38.406 1 94.88 835 LEU B CA 1
ATOM 13239 C C . LEU B 1 835 ? 6.141 47.625 39.375 1 94.88 835 LEU B C 1
ATOM 13241 O O . LEU B 1 835 ? 5.793 47.938 40.5 1 94.88 835 LEU B O 1
ATOM 13245 N N . GLU B 1 836 ? 7.344 47.75 38.938 1 94.88 836 GLU B N 1
ATOM 13246 C CA . GLU B 1 836 ? 8.391 48.469 39.656 1 94.88 836 GLU B CA 1
ATOM 13247 C C . GLU B 1 836 ? 8.953 49.625 38.844 1 94.88 836 GLU B C 1
ATOM 13249 O O . GLU B 1 836 ? 9.312 49.438 37.688 1 94.88 836 GLU B O 1
ATOM 13254 N N . LEU B 1 837 ? 9 50.781 39.469 1 93.81 837 LEU B N 1
ATOM 13255 C CA . LEU B 1 837 ? 9.461 51.969 38.781 1 93.81 837 LEU B CA 1
ATOM 13256 C C . LEU B 1 837 ? 10.711 52.531 39.438 1 93.81 837 LEU B C 1
ATOM 13258 O O . LEU B 1 837 ? 10.836 52.5 40.656 1 93.81 837 LEU B O 1
ATOM 13262 N N . THR B 1 838 ? 11.586 52.969 38.656 1 91.5 838 THR B N 1
ATOM 13263 C CA . THR B 1 838 ? 12.703 53.781 39.125 1 91.5 838 THR B CA 1
ATOM 13264 C C . THR B 1 838 ? 12.727 55.125 38.406 1 91.5 838 THR B C 1
ATOM 13266 O O . THR B 1 838 ? 12.625 55.188 37.188 1 91.5 838 THR B O 1
ATOM 13269 N N . MET B 1 839 ? 12.938 56.25 39.219 1 86.44 839 MET B N 1
ATOM 13270 C CA . MET B 1 839 ? 12.93 57.594 38.656 1 86.44 839 MET B CA 1
ATOM 13271 C C . MET B 1 839 ? 14.336 58 38.25 1 86.44 839 MET B C 1
ATOM 13273 O O . MET B 1 839 ? 15.32 57.594 38.875 1 86.44 839 MET B O 1
#